Protein AF-0000000084846060 (afdb_homodimer)

pLDDT: mean 79.87, std 17.97, range [16.02, 97.81]

Organism: Agaricus bisporus var. burnettii (strain JB137-S8 / ATCC MYA-4627 / FGSC 10392) (NCBI:txid597362)

Secondary structure (DSSP, 8-state):
-HHHHHHHHHHHH-HHHHHHHHHHHHTS---HHHHHHHHHHHHHHHHHHHHS-S-PPPPPHHHHHHHHHHHHHS--HHHHHHHHHHHHHHHHHHHHHHHHHHHHHHHHHHHTSPP-SSHHHHHHHHHHHHHHS---TT-SEEEEE--TTSSHHHHHHHHTTTSEEEEEE---TT--SSSSPPPEETTEEHHHHHHS--B-HHHHHHHHHHHHHHHHHHHHHHHHHHHHTT--GGGHHHHHHHHH-STT-HHHHHHHHHHH--SPPTT-TTTT-TTS-HHHHHHHHHHHHHHHHHHHS--TTS----SS-SEEEEEESTHHHHH-B-BPTTSSS--BHHHHHHHHHHTTTTTTEEEEEEES-THHHH-S--TTT-S-TTTTTS--S-----SPPPB----S---SSS-SEETTTS-HHHHTSHHHHTTSSSSHHHHHHHTTSS-HHHHHHHHHHHT-----TTTTTT---TTTTHHHHHHHHH---B-TTSHHHHHHHHHHHHSS--EEEE--TT-SS-EEE----HHHHHHHHHHHHHHHHB-SSSTTPBP--HHHHHHHHHHHHHHHHHHHHHTT-B--TTHHHHHHHHHHHHHHHHHHHHHHHHTT--GGGHHHH--SSS-EEHHHHHHHHB-HHHHHHHHTPPPSSS----HHHHTTTEEE--SEEEEBSSGGG-SHHHHHHHHHTTEEEE--TT-SS-SEEEEEEE--SSPP-GGGEEEEEEEEEETT--------HHHHT--SPP-SSHHHHT--EEEEEEEE--SS-GGGSPPPEEEEE-----SS------S-EEEEEEE-SSTTTBTT--SS-SHHHH----TTTT-S--THHHHHHHTT-SSB-GGGGTTEE--SS-------------------------/-HHHHHHHHHHHH-HHHHHHHHHHHHTS---HHHHHHHHHHHHHHHHHHHHS-S-PPPPPHHHHHHHHHHHHHS--HHHHHHHHHHHHHHHHHHHHHHHHHHHHHHHHHHHTSPP-SSHHHHHHHHHHHHHHS---TT-SEEEEE--TTSSHHHHHHHHTTTSEEEEEE---TT--SSSSPPPEETTEEHHHHHHS--B-HHHHHHHHHHHHHHHHHHHHHHHHHHHHTT--GGGHHHHHHHHH-STT-HHHHHHHHHHH--SPPTT-TTTT-TTS-HHHHHHHHHHHHHHHHHHHS--TT-----SS-SEEEEEESTHHHHH-B-BPTTSSS--BHHHHHHHHHHTTTTTTEEEEEEES-THHHH-S--TTT-S-TTTTTS--S-----SPPPB----S---SSS-SEETTTS-HHHHTSHHHHTTSSSSHHHHHHHTTSS-HHHHHHHHHHHT-----TTTTTT---TTTTHHHHHHHHH---B-TTSHHHHHHHHHHHHSS--EEEE--TT-SS-EEE----HHHHHHHHHHHHHHHHB-SSSTTPBP--HHHHHHHHHHHHHHHHHHHHHTT-B--TTHHHHHHHHHHHHHHHHHHHHHHHHTT--GGGHHHH--SSS-EEHHHHHHHHB-HHHHHHHHTPPPSSS----HHHHTTTEEE--SEEEEBSSGGG-SHHHHHHHHHTTEEEE--TT-SS-SEEEEEEE--SSPP-GGGEEEEEEEEEETT--------HHHHT--SPP-SSGGGTT--EEEEEEEE--SS-GGGSPPPEEEEE-----SS------S-EEEEEEE-SSTTTBTT--SS-SHHHHS---TTTT-S--THHHHHHHTT-SSB-GGGGTTEE--SS-------------------------

Structure (mmCIF, N/CA/C/O backbone):
data_AF-0000000084846060-model_v1
#
loop_
_entity.id
_entity.type
_entity.pdbx_description
1 polymer 'Uncharacterized protein'
#
loop_
_atom_site.group_PDB
_atom_site.id
_atom_site.type_symbol
_atom_site.label_atom_id
_atom_site.label_alt_id
_atom_site.label_comp_id
_atom_site.label_asym_id
_atom_site.label_entity_id
_atom_site.label_seq_id
_atom_site.pdbx_PDB_ins_code
_atom_site.Cartn_x
_atom_site.Cartn_y
_atom_site.Cartn_z
_atom_site.occupancy
_atom_site.B_iso_or_equiv
_atom_site.auth_seq_id
_atom_site.auth_comp_id
_atom_site.auth_asym_id
_atom_site.auth_atom_id
_atom_site.pdbx_PDB_model_num
ATOM 1 N N . MET A 1 1 ? -14.406 48.781 -10.711 1 55.47 1 MET A N 1
ATOM 2 C CA . MET A 1 1 ? -14.266 49.094 -12.133 1 55.47 1 MET A CA 1
ATOM 3 C C . MET A 1 1 ? -14.945 50.438 -12.469 1 55.47 1 MET A C 1
ATOM 5 O O . MET A 1 1 ? -14.398 51.219 -13.219 1 55.47 1 MET A O 1
ATOM 9 N N . GLU A 1 2 ? -16.062 50.625 -11.773 1 59.81 2 GLU A N 1
ATOM 10 C CA . GLU A 1 2 ? -16.766 51.875 -12.039 1 59.81 2 GLU A CA 1
ATOM 11 C C . GLU A 1 2 ? -15.953 53.094 -11.57 1 59.81 2 GLU A C 1
ATOM 13 O O . GLU A 1 2 ? -15.883 54.094 -12.258 1 59.81 2 GLU A O 1
ATOM 18 N N . ALA A 1 3 ? -15.289 52.812 -10.469 1 61.22 3 ALA A N 1
ATOM 19 C CA . ALA A 1 3 ? -14.477 53.906 -9.945 1 61.22 3 ALA A CA 1
ATOM 20 C C . ALA A 1 3 ? -13.273 54.188 -10.844 1 61.22 3 ALA A C 1
ATOM 22 O O . ALA A 1 3 ? -12.906 55.344 -11.055 1 61.22 3 ALA A O 1
ATOM 23 N N . ALA A 1 4 ? -12.766 53.094 -11.398 1 65.81 4 ALA A N 1
ATOM 24 C CA . ALA A 1 4 ? -11.656 53.25 -12.336 1 65.81 4 ALA A CA 1
ATOM 25 C C . ALA A 1 4 ? -12.117 53.969 -13.602 1 65.81 4 ALA A C 1
ATOM 27 O O . ALA A 1 4 ? -11.422 54.844 -14.109 1 65.81 4 ALA A O 1
ATOM 28 N N . GLU A 1 5 ? -13.352 53.625 -14.055 1 66.88 5 GLU A N 1
ATOM 29 C CA . GLU A 1 5 ? -13.906 54.25 -15.25 1 66.88 5 GLU A CA 1
ATOM 30 C C . GLU A 1 5 ? -14.141 55.75 -15.039 1 66.88 5 GLU A C 1
ATOM 32 O O . GLU A 1 5 ? -13.891 56.531 -15.938 1 66.88 5 GLU A O 1
ATOM 37 N N . GLU A 1 6 ? -14.586 56.062 -13.859 1 66.31 6 GLU A N 1
ATOM 38 C CA . GLU A 1 6 ? -14.789 57.469 -13.547 1 66.31 6 GLU A CA 1
ATOM 39 C C . GLU A 1 6 ? -13.469 58.219 -13.539 1 66.31 6 GLU A C 1
ATOM 41 O O . GLU A 1 6 ? -13.398 59.375 -14.016 1 66.31 6 GLU A O 1
ATOM 46 N N . SER A 1 7 ? -12.43 57.656 -13.117 1 67.31 7 SER A N 1
ATOM 47 C CA . SER A 1 7 ? -11.117 58.281 -13.109 1 67.31 7 SER A CA 1
ATOM 48 C C . SER A 1 7 ? -10.594 58.5 -14.523 1 67.31 7 SER A C 1
ATOM 50 O O . SER A 1 7 ? -10.023 59.562 -14.828 1 67.31 7 SER A O 1
ATOM 52 N N . PHE A 1 8 ? -10.836 57.531 -15.312 1 70.38 8 PHE A N 1
ATOM 53 C CA . PHE A 1 8 ? -10.406 57.656 -16.703 1 70.38 8 PHE A CA 1
ATOM 54 C C . PHE A 1 8 ? -11.211 58.75 -17.406 1 70.38 8 PHE A C 1
ATOM 56 O O . PHE A 1 8 ? -10.656 59.5 -18.203 1 70.38 8 PHE A O 1
ATOM 63 N N . ARG A 1 9 ? -12.516 58.781 -17.062 1 67.38 9 ARG A N 1
ATOM 64 C CA . ARG A 1 9 ? -13.359 59.844 -17.625 1 67.38 9 ARG A CA 1
ATOM 65 C C . ARG A 1 9 ? -12.891 61.219 -17.203 1 67.38 9 ARG A C 1
ATOM 67 O O . ARG A 1 9 ? -12.852 62.125 -18.016 1 67.38 9 ARG A O 1
ATOM 74 N N . GLN A 1 10 ? -12.539 61.312 -16.062 1 64.38 10 GLN A N 1
ATOM 75 C CA . GLN A 1 10 ? -12.086 62.625 -15.555 1 64.38 10 GLN A CA 1
ATOM 76 C C . GLN A 1 10 ? -10.773 63.031 -16.219 1 64.38 10 GLN A C 1
ATOM 78 O O . GLN A 1 10 ? -10.586 64.188 -16.547 1 64.38 10 GLN A O 1
ATOM 83 N N . VAL A 1 11 ? -9.984 62.094 -16.422 1 59.56 11 VAL A N 1
ATOM 84 C CA . VAL A 1 11 ? -8.727 62.344 -17.109 1 59.56 11 VAL A CA 1
ATOM 85 C C . VAL A 1 11 ? -9 62.688 -18.578 1 59.56 11 VAL A C 1
ATOM 87 O O . VAL A 1 11 ? -8.383 63.594 -19.156 1 59.56 11 VAL A O 1
ATOM 90 N N . ALA A 1 12 ? -9.93 61.938 -19.094 1 60.78 12 ALA A N 1
ATOM 91 C CA . ALA A 1 12 ? -10.289 62.188 -20.484 1 60.78 12 ALA A CA 1
ATOM 92 C C . ALA A 1 12 ? -10.891 63.562 -20.672 1 60.78 12 ALA A C 1
ATOM 94 O O . ALA A 1 12 ? -10.75 64.188 -21.719 1 60.78 12 ALA A O 1
ATOM 95 N N . GLU A 1 13 ? -11.531 63.969 -19.594 1 60.19 13 GLU A N 1
ATOM 96 C CA . GLU A 1 13 ? -12.195 65.25 -19.703 1 60.19 13 GLU A CA 1
ATOM 97 C C . GLU A 1 13 ? -11.219 66.438 -19.406 1 60.19 13 GLU A C 1
ATOM 99 O O . GLU A 1 13 ? -11.508 67.562 -19.703 1 60.19 13 GLU A O 1
ATOM 104 N N . ASN A 1 14 ? -10.234 66.062 -18.703 1 61 14 ASN A N 1
ATOM 105 C CA . ASN A 1 14 ? -9.25 67.125 -18.516 1 61 14 ASN A CA 1
ATOM 106 C C . ASN A 1 14 ? -8.414 67.312 -19.766 1 61 14 ASN A C 1
ATOM 108 O O . ASN A 1 14 ? -7.355 66.688 -19.938 1 61 14 ASN A O 1
ATOM 112 N N . ASP A 1 15 ? -8.852 68.125 -20.672 1 63.88 15 ASP A N 1
ATOM 113 C CA . ASP A 1 15 ? -8.375 68.375 -22.031 1 63.88 15 ASP A CA 1
ATOM 114 C C . ASP A 1 15 ? -6.953 68.938 -22.016 1 63.88 15 ASP A C 1
ATOM 116 O O . ASP A 1 15 ? -6.141 68.625 -22.875 1 63.88 15 ASP A O 1
ATOM 120 N N . GLN A 1 16 ? -6.613 69.625 -20.922 1 66 16 GLN A N 1
ATOM 121 C CA . GLN A 1 16 ? -5.305 70.25 -20.906 1 66 16 GLN A CA 1
ATOM 122 C C . GLN A 1 16 ? -4.195 69.25 -20.688 1 66 16 GLN A C 1
ATOM 124 O O . GLN A 1 16 ? -3.16 69.312 -21.359 1 66 16 GLN A O 1
ATOM 129 N N . VAL A 1 17 ? -4.355 68.312 -19.906 1 69.56 17 VAL A N 1
ATOM 130 C CA . VAL A 1 17 ? -3.35 67.312 -19.609 1 69.56 17 VAL A CA 1
ATOM 131 C C . VAL A 1 17 ? -3.172 66.375 -20.812 1 69.56 17 VAL A C 1
ATOM 133 O O . VAL A 1 17 ? -2.049 66 -21.156 1 69.56 17 VAL A O 1
ATOM 136 N N . LYS A 1 18 ? -4.191 66.188 -21.5 1 73.5 18 LYS A N 1
ATOM 137 C CA . LYS A 1 18 ? -4.156 65.375 -22.719 1 73.5 18 LYS A CA 1
ATOM 138 C C . LYS A 1 18 ? -3.309 66.062 -23.797 1 73.5 18 LYS A C 1
ATOM 140 O O . LYS A 1 18 ? -2.475 65.375 -24.422 1 73.5 18 LYS A O 1
ATOM 145 N N . LEU A 1 19 ? -3.688 67.312 -23.922 1 69.69 19 LEU A N 1
ATOM 146 C CA . LEU A 1 19 ? -3.01 68.062 -24.969 1 69.69 19 LEU A CA 1
ATOM 147 C C . LEU A 1 19 ? -1.52 68.188 -24.672 1 69.69 19 LEU A C 1
ATOM 149 O O . LEU A 1 19 ? -0.687 68.062 -25.562 1 69.69 19 LEU A O 1
ATOM 153 N N . ASP A 1 20 ? -1.198 68.312 -23.391 1 75.62 20 ASP A N 1
ATOM 154 C CA . ASP A 1 20 ? 0.2 68.5 -23.016 1 75.62 20 ASP A CA 1
ATOM 155 C C . ASP A 1 20 ? 0.972 67.188 -23.172 1 75.62 20 ASP A C 1
ATOM 157 O O . ASP A 1 20 ? 2.098 67.188 -23.688 1 75.62 20 ASP A O 1
ATOM 161 N N . TYR A 1 21 ? 0.302 66.125 -22.922 1 80 21 TYR A N 1
ATOM 162 C CA . TYR A 1 21 ? 0.969 64.812 -23.031 1 80 21 TYR A CA 1
ATOM 163 C C . TYR A 1 21 ? 1.161 64.438 -24.5 1 80 21 TYR A C 1
ATOM 165 O O . TYR A 1 21 ? 2.219 63.906 -24.891 1 80 21 TYR A O 1
ATOM 173 N N . LYS A 1 22 ? 0.168 64.75 -25.266 1 76.5 22 LYS A N 1
ATOM 174 C CA . LYS A 1 22 ? 0.259 64.438 -26.688 1 76.5 22 LYS A CA 1
ATOM 175 C C . LYS A 1 22 ? 1.389 65.25 -27.344 1 76.5 22 LYS A C 1
ATOM 177 O O . LYS A 1 22 ? 2.15 64.75 -28.141 1 76.5 22 LYS A O 1
ATOM 182 N N . ARG A 1 23 ? 1.409 66.562 -26.938 1 77.75 23 ARG A N 1
ATOM 183 C CA . ARG A 1 23 ? 2.449 67.375 -27.484 1 77.75 23 ARG A CA 1
ATOM 184 C C . ARG A 1 23 ? 3.838 66.875 -27.109 1 77.75 23 ARG A C 1
ATOM 186 O O . ARG A 1 23 ? 4.734 66.875 -27.953 1 77.75 23 ARG A O 1
ATOM 193 N N . LEU A 1 24 ? 3.879 66.375 -25.891 1 79.38 24 LEU A N 1
ATOM 194 C CA . LEU A 1 24 ? 5.176 65.875 -25.406 1 79.38 24 LEU A CA 1
ATOM 195 C C . LEU A 1 24 ? 5.531 64.562 -26.047 1 79.38 24 LEU A C 1
ATOM 197 O O . LEU A 1 24 ? 6.68 64.312 -26.438 1 79.38 24 LEU A O 1
ATOM 201 N N . TYR A 1 25 ? 4.582 63.656 -26.25 1 80.5 25 TYR A N 1
ATOM 202 C CA . TYR A 1 25 ? 4.809 62.312 -26.75 1 80.5 25 TYR A CA 1
ATOM 203 C C . TYR A 1 25 ? 5.09 62.344 -28.25 1 80.5 25 TYR A C 1
ATOM 205 O O . TYR A 1 25 ? 5.988 61.656 -28.734 1 80.5 25 TYR A O 1
ATOM 213 N N . GLU A 1 26 ? 4.281 63.156 -29 1 77.5 26 GLU A N 1
ATOM 214 C CA . GLU A 1 26 ? 4.438 63.25 -30.438 1 77.5 26 GLU A CA 1
ATOM 215 C C . GLU A 1 26 ? 5.648 64.062 -30.828 1 77.5 26 GLU A C 1
ATOM 217 O O . GLU A 1 26 ? 6.188 63.938 -31.922 1 77.5 26 GLU A O 1
ATOM 222 N N . GLY A 1 27 ? 5.961 65 -29.938 1 73.94 27 GLY A N 1
ATOM 223 C CA . GLY A 1 27 ? 7.09 65.875 -30.234 1 73.94 27 GLY A CA 1
ATOM 224 C C . GLY A 1 27 ? 8.43 65.125 -30.141 1 73.94 27 GLY A C 1
ATOM 225 O O . GLY A 1 27 ? 9.453 65.688 -30.531 1 73.94 27 GLY A O 1
ATOM 226 N N . ASP A 1 28 ? 8.516 63.719 -30 1 66 28 ASP A N 1
ATOM 227 C CA . ASP A 1 28 ? 9.641 62.781 -29.984 1 66 28 ASP A CA 1
ATOM 228 C C . ASP A 1 28 ? 10.789 63.344 -29.141 1 66 28 ASP A C 1
ATOM 230 O O . ASP A 1 28 ? 11.867 62.75 -29.078 1 66 28 ASP A O 1
ATOM 234 N N . THR A 1 29 ? 10.797 64.5 -28.594 1 68.31 29 THR A N 1
ATOM 235 C CA . THR A 1 29 ? 11.922 65.125 -27.891 1 68.31 29 THR A CA 1
ATOM 236 C C . THR A 1 29 ? 11.758 64.938 -26.391 1 68.31 29 THR A C 1
ATOM 238 O O . THR A 1 29 ? 12.68 65.25 -25.625 1 68.31 29 THR A O 1
ATOM 241 N N . ALA A 1 30 ? 10.695 64.562 -25.953 1 71.44 30 ALA A N 1
ATOM 242 C CA . ALA A 1 30 ? 10.469 64.562 -24.516 1 71.44 30 ALA A CA 1
ATOM 243 C C . ALA A 1 30 ? 11.125 63.375 -23.859 1 71.44 30 ALA A C 1
ATOM 245 O O . ALA A 1 30 ? 11.094 62.281 -24.422 1 71.44 30 ALA A O 1
ATOM 246 N N . SER A 1 31 ? 11.914 63.594 -22.875 1 79 31 SER A N 1
ATOM 247 C CA . SER A 1 31 ? 12.531 62.531 -22.094 1 79 31 SER A CA 1
ATOM 248 C C . SER A 1 31 ? 11.477 61.688 -21.391 1 79 31 SER A C 1
ATOM 250 O O . SER A 1 31 ? 10.344 62.125 -21.203 1 79 31 SER A O 1
ATOM 252 N N . LEU A 1 32 ? 11.766 60.438 -21.078 1 80 32 LEU A N 1
ATOM 253 C CA . LEU A 1 32 ? 10.867 59.531 -20.375 1 80 32 LEU A CA 1
ATOM 254 C C . LEU A 1 32 ? 10.445 60.094 -19.031 1 80 32 LEU A C 1
ATOM 256 O O . LEU A 1 32 ? 9.312 59.906 -18.594 1 80 32 LEU A O 1
ATOM 260 N N . GLU A 1 33 ? 11.344 60.906 -18.594 1 80.25 33 GLU A N 1
ATOM 261 C CA . GLU A 1 33 ? 11.07 61.531 -17.297 1 80.25 33 GLU A CA 1
ATOM 262 C C . GLU A 1 33 ? 9.992 62.594 -17.422 1 80.25 33 GLU A C 1
ATOM 264 O O . GLU A 1 33 ? 9.141 62.75 -16.531 1 80.25 33 GLU A O 1
ATOM 269 N N . GLU A 1 34 ? 10.016 63.281 -18.5 1 81.12 34 GLU A N 1
ATOM 270 C CA . GLU A 1 34 ? 9.031 64.312 -18.719 1 81.12 34 GLU A CA 1
ATOM 271 C C . GLU A 1 34 ? 7.645 63.75 -18.969 1 81.12 34 GLU A C 1
ATOM 273 O O . GLU A 1 34 ? 6.645 64.25 -18.484 1 81.12 34 GLU A O 1
ATOM 278 N N . LEU A 1 35 ? 7.691 62.656 -19.656 1 80.38 35 LEU A N 1
ATOM 279 C CA . LEU A 1 35 ? 6.426 62 -19.906 1 80.38 35 LEU A CA 1
ATOM 280 C C . LEU A 1 35 ? 5.832 61.438 -18.625 1 80.38 35 LEU A C 1
ATOM 282 O O . LEU A 1 35 ? 4.629 61.562 -18.391 1 80.38 35 LEU A O 1
ATOM 286 N N . GLU A 1 36 ? 6.734 60.938 -17.828 1 81.88 36 GLU A N 1
ATOM 287 C CA . GLU A 1 36 ? 6.324 60.375 -16.547 1 81.88 36 GLU A CA 1
ATOM 288 C C . GLU A 1 36 ? 5.73 61.469 -15.641 1 81.88 36 GLU A C 1
ATOM 290 O O . GLU A 1 36 ? 4.73 61.219 -14.961 1 81.88 36 GLU A O 1
ATOM 295 N N . ALA A 1 37 ? 6.34 62.531 -15.664 1 80.38 37 ALA A N 1
ATOM 296 C CA . ALA A 1 37 ? 5.891 63.656 -14.82 1 80.38 37 ALA A CA 1
ATOM 297 C C . ALA A 1 37 ? 4.48 64.062 -15.211 1 80.38 37 ALA A C 1
ATOM 299 O O . ALA A 1 37 ? 3.717 64.562 -14.359 1 80.38 37 ALA A O 1
ATOM 300 N N . CYS A 1 38 ? 4.133 63.844 -16.453 1 77.62 38 CYS A N 1
ATOM 301 C CA . CYS A 1 38 ? 2.842 64.312 -16.953 1 77.62 38 CYS A CA 1
ATOM 302 C C . CYS A 1 38 ? 1.73 63.344 -16.531 1 77.62 38 CYS A C 1
ATOM 304 O O . CYS A 1 38 ? 0.638 63.781 -16.172 1 77.62 38 CYS A O 1
ATOM 306 N N . TYR A 1 39 ? 2.066 62.062 -16.578 1 81 39 TYR A N 1
ATOM 307 C CA . TYR A 1 39 ? 0.947 61.156 -16.312 1 81 39 TYR A CA 1
ATOM 308 C C . TYR A 1 39 ? 0.929 60.719 -14.859 1 81 39 TYR A C 1
ATOM 310 O O . TYR A 1 39 ? -0.076 60.188 -14.383 1 81 39 TYR A O 1
ATOM 318 N N . LEU A 1 40 ? 1.942 60.969 -14.008 1 83.12 40 LEU A N 1
ATOM 319 C CA . LEU A 1 40 ? 2.074 60.469 -12.633 1 83.12 40 LEU A CA 1
ATOM 320 C C . LEU A 1 40 ? 0.926 60.969 -11.766 1 83.12 40 LEU A C 1
ATOM 322 O O . LEU A 1 40 ? 0.361 60.219 -10.977 1 83.12 40 LEU A O 1
ATOM 326 N N . PRO A 1 41 ? 0.548 62.281 -11.875 1 79.56 41 PRO A N 1
ATOM 327 C CA . PRO A 1 41 ? -0.573 62.719 -11.047 1 79.56 41 PRO A CA 1
ATOM 328 C C . PRO A 1 41 ? -1.868 61.969 -11.352 1 79.56 41 PRO A C 1
ATOM 330 O O . PRO A 1 41 ? -2.635 61.656 -10.43 1 79.56 41 PRO A O 1
ATOM 333 N N . PHE A 1 42 ? -2.016 61.656 -12.609 1 77.38 42 PHE A N 1
ATOM 334 C CA . PHE A 1 42 ? -3.184 60.875 -13.008 1 77.38 42 PHE A CA 1
ATOM 335 C C . PHE A 1 42 ? -3.104 59.469 -12.469 1 77.38 42 PHE A C 1
ATOM 337 O O . PHE A 1 42 ? -4.102 58.906 -11.992 1 77.38 42 PHE A O 1
ATOM 344 N N . PHE A 1 43 ? -1.985 58.906 -12.547 1 84.06 43 PHE A N 1
ATOM 345 C CA . PHE A 1 43 ? -1.793 57.562 -12.039 1 84.06 43 PHE A CA 1
ATOM 346 C C . PHE A 1 43 ? -2.074 57.5 -10.547 1 84.06 43 PHE A C 1
ATOM 348 O O . PHE A 1 43 ? -2.709 56.531 -10.07 1 84.06 43 PHE A O 1
ATOM 355 N N . LYS A 1 44 ? -1.571 58.375 -9.82 1 82.81 44 LYS A N 1
ATOM 356 C CA . LYS A 1 44 ? -1.759 58.406 -8.375 1 82.81 44 LYS A CA 1
ATOM 357 C C . LYS A 1 44 ? -3.24 58.469 -8.008 1 82.81 44 LYS A C 1
ATOM 359 O O . LYS A 1 44 ? -3.686 57.812 -7.066 1 82.81 44 LYS A O 1
ATOM 364 N N . GLN A 1 45 ? -3.984 59.281 -8.734 1 79.75 45 GLN A N 1
ATOM 365 C CA . GLN A 1 45 ? -5.426 59.344 -8.508 1 79.75 45 GLN A CA 1
ATOM 366 C C . GLN A 1 45 ? -6.113 58.031 -8.836 1 79.75 45 GLN A C 1
ATOM 368 O O . GLN A 1 45 ? -7.004 57.594 -8.102 1 79.75 45 GLN A O 1
ATOM 373 N N . LEU A 1 46 ? -5.648 57.469 -9.93 1 80.88 46 LEU A N 1
ATOM 374 C CA . LEU A 1 46 ? -6.184 56.156 -10.328 1 80.88 46 LEU A CA 1
ATOM 375 C C . LEU A 1 46 ? -5.883 55.094 -9.266 1 80.88 46 LEU A C 1
ATOM 377 O O . LEU A 1 46 ? -6.762 54.312 -8.898 1 80.88 46 LEU A O 1
ATOM 381 N N . ALA A 1 47 ? -4.668 55.031 -8.797 1 85.62 47 ALA A N 1
ATOM 382 C CA . ALA A 1 47 ? -4.234 54.062 -7.789 1 85.62 47 ALA A CA 1
ATOM 383 C C . ALA A 1 47 ? -5.043 54.219 -6.504 1 85.62 47 ALA A C 1
ATOM 385 O O . ALA A 1 47 ? -5.465 53.219 -5.906 1 85.62 47 ALA A O 1
ATOM 386 N N . LEU A 1 48 ? -5.281 55.406 -6.133 1 82.38 48 LEU A N 1
ATOM 387 C CA . LEU A 1 48 ? -6.031 55.688 -4.914 1 82.38 48 LEU A CA 1
ATOM 388 C C . LEU A 1 48 ? -7.48 55.25 -5.051 1 82.38 48 LEU A C 1
ATOM 390 O O . LEU A 1 48 ? -8.055 54.688 -4.113 1 82.38 48 LEU A O 1
ATOM 394 N N . LYS A 1 49 ? -7.992 55.469 -6.141 1 77.81 49 LYS A N 1
ATOM 395 C CA . LYS A 1 49 ? -9.398 55.125 -6.355 1 77.81 49 LYS A CA 1
ATOM 396 C C . LYS A 1 49 ? -9.586 53.594 -6.461 1 77.81 49 LYS A C 1
ATOM 398 O O . LYS A 1 49 ? -10.602 53.062 -6.008 1 77.81 49 LYS A O 1
ATOM 403 N N . ILE A 1 50 ? -8.57 53 -7.051 1 75.81 50 ILE A N 1
ATOM 404 C CA . ILE A 1 50 ? -8.695 51.562 -7.297 1 75.81 50 ILE A CA 1
ATOM 405 C C . ILE A 1 50 ? -8.328 50.781 -6.031 1 75.81 50 ILE A C 1
ATOM 407 O O . ILE A 1 50 ? -9.047 49.875 -5.625 1 75.81 50 ILE A O 1
ATOM 411 N N . SER A 1 51 ? -7.223 51.125 -5.445 1 77.56 51 SER A N 1
ATOM 412 C CA . SER A 1 51 ? -6.676 50.281 -4.367 1 77.56 51 SER A CA 1
ATOM 413 C C . SER A 1 51 ? -6.863 50.969 -3.014 1 77.56 51 SER A C 1
ATOM 415 O O . SER A 1 51 ? -6.75 50.312 -1.97 1 77.56 51 SER A O 1
ATOM 417 N N . GLY A 1 52 ? -7.234 52.219 -2.969 1 72.88 52 GLY A N 1
ATOM 418 C CA . GLY A 1 52 ? -7.305 52.969 -1.732 1 72.88 52 GLY A CA 1
ATOM 419 C C . GLY A 1 52 ? -5.941 53.344 -1.17 1 72.88 52 GLY A C 1
ATOM 420 O O . GLY A 1 52 ? -5.84 53.844 -0.052 1 72.88 52 GLY A O 1
ATOM 421 N N . ARG A 1 53 ? -4.926 53 -1.923 1 80.81 53 ARG A N 1
ATOM 422 C CA . ARG A 1 53 ? -3.562 53.219 -1.447 1 80.81 53 ARG A CA 1
ATOM 423 C C . ARG A 1 53 ? -2.873 54.312 -2.246 1 80.81 53 ARG A C 1
ATOM 425 O O . ARG A 1 53 ? -3.141 54.5 -3.438 1 80.81 53 ARG A O 1
ATOM 432 N N . ASP A 1 54 ? -2.057 55.094 -1.661 1 77.62 54 ASP A N 1
ATOM 433 C CA . ASP A 1 54 ? -1.312 56.156 -2.318 1 77.62 54 ASP A CA 1
ATOM 434 C C . ASP A 1 54 ? 0.162 55.781 -2.475 1 77.62 54 ASP A C 1
ATOM 436 O O . ASP A 1 54 ? 0.959 56.594 -2.973 1 77.62 54 ASP A O 1
ATOM 440 N N . ASP A 1 55 ? 0.474 54.562 -2.092 1 82.06 55 ASP A N 1
ATOM 441 C CA . ASP A 1 55 ? 1.888 54.188 -2.113 1 82.06 55 ASP A CA 1
ATOM 442 C C . ASP A 1 55 ? 2.176 53.156 -3.215 1 82.06 55 ASP A C 1
ATOM 444 O O . ASP A 1 55 ? 3.156 52.438 -3.139 1 82.06 55 ASP A O 1
ATOM 448 N N . ILE A 1 56 ? 1.282 53.094 -4.164 1 87.44 56 ILE A N 1
ATOM 449 C CA . ILE A 1 56 ? 1.537 52.188 -5.281 1 87.44 56 ILE A CA 1
ATOM 450 C C . ILE A 1 56 ? 2.699 52.719 -6.121 1 87.44 56 ILE A C 1
ATOM 452 O O . ILE A 1 56 ? 2.705 53.906 -6.516 1 87.44 56 ILE A O 1
ATOM 456 N N . PRO A 1 57 ? 3.686 51.906 -6.387 1 86.25 57 PRO A N 1
ATOM 457 C CA . PRO A 1 57 ? 4.816 52.375 -7.188 1 86.25 57 PRO A CA 1
ATOM 458 C C . PRO A 1 57 ? 4.406 52.781 -8.594 1 86.25 57 PRO A C 1
ATOM 460 O O . PRO A 1 57 ? 3.445 52.25 -9.148 1 86.25 57 PRO A O 1
ATOM 463 N N . LYS A 1 58 ? 5.078 53.75 -9.172 1 84.31 58 LYS A N 1
ATOM 464 C CA . LYS A 1 58 ? 4.805 54.25 -10.516 1 84.31 58 LYS A CA 1
ATOM 465 C C . LYS A 1 58 ? 5.078 53.156 -11.562 1 84.31 58 LYS A C 1
ATOM 467 O O . LYS A 1 58 ? 6.02 52.375 -11.422 1 84.31 58 LYS A O 1
ATOM 472 N N . PRO A 1 59 ? 4.191 53.062 -12.508 1 85.38 59 PRO A N 1
ATOM 473 C CA . PRO A 1 59 ? 4.43 52.094 -13.57 1 85.38 59 PRO A CA 1
ATOM 474 C C . PRO A 1 59 ? 5.648 52.438 -14.422 1 85.38 59 PRO A C 1
ATOM 476 O O . PRO A 1 59 ? 5.965 53.594 -14.609 1 85.38 59 PRO A O 1
ATOM 479 N N . PRO A 1 60 ? 6.305 51.375 -14.852 1 81.06 60 PRO A N 1
ATOM 480 C CA . PRO A 1 60 ? 7.469 51.688 -15.695 1 81.06 60 PRO A CA 1
ATOM 481 C C . PRO A 1 60 ? 7.117 52.531 -16.906 1 81.06 60 PRO A C 1
ATOM 483 O O . PRO A 1 60 ? 6.215 52.188 -17.672 1 81.06 60 PRO A O 1
ATOM 486 N N . ALA A 1 61 ? 7.797 53.562 -17.203 1 77.31 61 ALA A N 1
ATOM 487 C CA . ALA A 1 61 ? 7.5 54.562 -18.234 1 77.31 61 ALA A CA 1
ATOM 488 C C . ALA A 1 61 ? 7.645 53.969 -19.625 1 77.31 61 ALA A C 1
ATOM 490 O O . ALA A 1 61 ? 6.906 54.344 -20.547 1 77.31 61 ALA A O 1
ATOM 491 N N . THR A 1 62 ? 8.539 53.031 -19.656 1 75.75 62 THR A N 1
ATOM 492 C CA . THR A 1 62 ? 8.812 52.438 -20.953 1 75.75 62 THR A CA 1
ATOM 493 C C . THR A 1 62 ? 7.574 51.75 -21.516 1 75.75 62 THR A C 1
ATOM 495 O O . THR A 1 62 ? 7.277 51.875 -22.703 1 75.75 62 THR A O 1
ATOM 498 N N . THR A 1 63 ? 6.805 51.156 -20.688 1 76.81 63 THR A N 1
ATOM 499 C CA . THR A 1 63 ? 5.668 50.375 -21.141 1 76.81 63 THR A CA 1
ATOM 500 C C . THR A 1 63 ? 4.371 51.188 -21.016 1 76.81 63 THR A C 1
ATOM 502 O O . THR A 1 63 ? 3.514 51.125 -21.891 1 76.81 63 THR A O 1
ATOM 505 N N . TYR A 1 64 ? 4.273 52.031 -20.094 1 81.94 64 TYR A N 1
ATOM 506 C CA . TYR A 1 64 ? 2.949 52.562 -19.781 1 81.94 64 TYR A CA 1
ATOM 507 C C . TYR A 1 64 ? 2.797 53.969 -20.312 1 81.94 64 TYR A C 1
ATOM 509 O O . TYR A 1 64 ? 1.694 54.531 -20.312 1 81.94 64 TYR A O 1
ATOM 517 N N . SER A 1 65 ? 3.898 54.531 -20.922 1 78.19 65 SER A N 1
ATOM 518 C CA . SER A 1 65 ? 3.785 55.781 -21.609 1 78.19 65 SER A CA 1
ATOM 519 C C . SER A 1 65 ? 2.906 55.688 -22.859 1 78.19 65 SER A C 1
ATOM 521 O O . SER A 1 65 ? 2.129 56.562 -23.172 1 78.19 65 SER A O 1
ATOM 523 N N . ILE A 1 66 ? 3.051 54.5 -23.391 1 78.12 66 ILE A N 1
ATOM 524 C CA . ILE A 1 66 ? 2.236 54.25 -24.578 1 78.12 66 ILE A CA 1
ATOM 525 C C . ILE A 1 66 ? 0.773 54.062 -24.172 1 78.12 66 ILE A C 1
ATOM 527 O O . ILE A 1 66 ? -0.126 54.562 -24.859 1 78.12 66 ILE A O 1
ATOM 531 N N . CYS A 1 67 ? 0.598 53.375 -23.078 1 78.75 67 CYS A N 1
ATOM 532 C CA . CYS A 1 67 ? -0.765 53.156 -22.609 1 78.75 67 CYS A CA 1
ATOM 533 C C . CYS A 1 67 ? -1.47 54.469 -22.312 1 78.75 67 CYS A C 1
ATOM 535 O O . CYS A 1 67 ? -2.625 54.656 -22.688 1 78.75 67 CYS A O 1
ATOM 537 N N . PHE A 1 68 ? -0.753 55.406 -21.797 1 79.5 68 PHE A N 1
ATOM 538 C CA . PHE A 1 68 ? -1.338 56.688 -21.453 1 79.5 68 PHE A CA 1
ATOM 539 C C . PHE A 1 68 ? -1.581 57.531 -22.719 1 79.5 68 PHE A C 1
ATOM 541 O O . PHE A 1 68 ? -2.578 58.25 -22.812 1 79.5 68 PHE A O 1
ATOM 548 N N . TYR A 1 69 ? -0.693 57.375 -23.688 1 77.75 69 TYR A N 1
ATOM 549 C CA . TYR A 1 69 ? -0.875 58.062 -24.953 1 77.75 69 TYR A CA 1
ATOM 550 C C . TYR A 1 69 ? -2.139 57.594 -25.656 1 77.75 69 TYR A C 1
ATOM 552 O O . TYR A 1 69 ? -2.947 58.406 -26.109 1 77.75 69 TYR A O 1
ATOM 560 N N . VAL A 1 70 ? -2.229 56.312 -25.625 1 77.56 70 VAL A N 1
ATOM 561 C CA . VAL A 1 70 ? -3.385 55.75 -26.297 1 77.56 70 VAL A CA 1
ATOM 562 C C . VAL A 1 70 ? -4.664 56.156 -25.578 1 77.56 70 VAL A C 1
ATOM 564 O O . VAL A 1 70 ? -5.68 56.438 -26.219 1 77.56 70 VAL A O 1
ATOM 567 N N . LEU A 1 71 ? -4.621 56.344 -24.359 1 77.38 71 LEU A N 1
ATOM 568 C CA . LEU A 1 71 ? -5.781 56.719 -23.578 1 77.38 71 LEU A CA 1
ATOM 569 C C . LEU A 1 71 ? -6.152 58.188 -23.828 1 77.38 71 LEU A C 1
ATOM 571 O O . LEU A 1 71 ? -7.328 58.531 -23.766 1 77.38 71 LEU A O 1
ATOM 575 N N . CYS A 1 72 ? -5.168 58.969 -24.078 1 72.19 72 CYS A N 1
ATOM 576 C CA . CYS A 1 72 ? -5.406 60.375 -24.359 1 72.19 72 CYS A CA 1
ATOM 577 C C . CYS A 1 72 ? -6.023 60.562 -25.75 1 72.19 72 CYS A C 1
ATOM 579 O O . CYS A 1 72 ? -6.797 61.5 -25.969 1 72.19 72 CYS A O 1
ATOM 581 N N . GLU A 1 73 ? -5.672 59.594 -26.625 1 71.94 73 GLU A N 1
ATOM 582 C CA . GLU A 1 73 ? -6.191 59.688 -27.984 1 71.94 73 GLU A CA 1
ATOM 583 C C . GLU A 1 73 ? -7.594 59.094 -28.094 1 71.94 73 GLU A C 1
ATOM 585 O O . GLU A 1 73 ? -8.469 59.688 -28.734 1 71.94 73 GLU A O 1
ATOM 590 N N . ARG A 1 74 ? -7.586 57.844 -27.531 1 73.19 74 ARG A N 1
ATOM 591 C CA . ARG A 1 74 ? -8.859 57.156 -27.625 1 73.19 74 ARG A CA 1
ATOM 592 C C . ARG A 1 74 ? -9.18 56.438 -26.312 1 73.19 74 ARG A C 1
ATOM 594 O O . ARG A 1 74 ? -8.273 56.094 -25.547 1 73.19 74 ARG A O 1
ATOM 601 N N . ASN A 1 75 ? -10.375 56.469 -26 1 72.06 75 ASN A N 1
ATOM 602 C CA . ASN A 1 75 ? -10.844 55.719 -24.859 1 72.06 75 ASN A CA 1
ATOM 603 C C . ASN A 1 75 ? -10.664 54.219 -25.078 1 72.06 75 ASN A C 1
ATOM 605 O O . ASN A 1 75 ? -11.641 53.5 -25.266 1 72.06 75 ASN A O 1
ATOM 609 N N . ASP A 1 76 ? -9.359 53.781 -25.016 1 72.81 76 ASP A N 1
ATOM 610 C CA . ASP A 1 76 ? -8.969 52.406 -25.344 1 72.81 76 ASP A CA 1
ATOM 611 C C . ASP A 1 76 ? -9.141 51.5 -24.125 1 72.81 76 ASP A C 1
ATOM 613 O O . ASP A 1 76 ? -8.562 5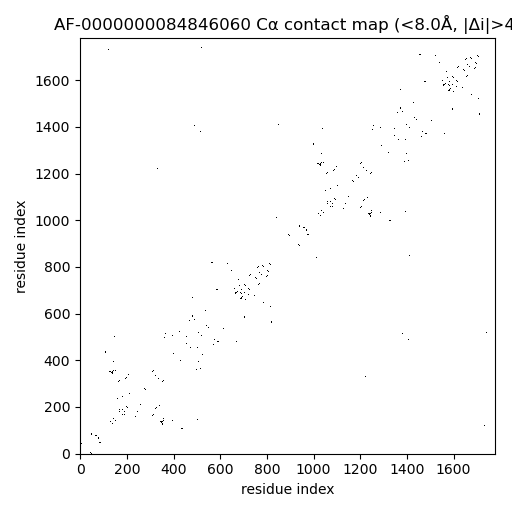1.75 -23.062 1 72.81 76 ASP A O 1
ATOM 617 N N . ALA A 1 77 ? -9.914 50.531 -24.359 1 75.31 77 ALA A N 1
ATOM 618 C CA . ALA A 1 77 ? -10.234 49.562 -23.297 1 75.31 77 ALA A CA 1
ATOM 619 C C . ALA A 1 77 ? -8.992 48.781 -22.891 1 75.31 77 ALA A C 1
ATOM 621 O O . ALA A 1 77 ? -8.812 48.469 -21.703 1 75.31 77 ALA A O 1
ATOM 622 N N . ARG A 1 78 ? -8.086 48.562 -23.734 1 71.25 78 ARG A N 1
ATOM 623 C CA . ARG A 1 78 ? -6.898 47.75 -23.453 1 71.25 78 ARG A CA 1
ATOM 624 C C . ARG A 1 78 ? -5.93 48.5 -22.547 1 71.25 78 ARG A C 1
ATOM 626 O O . ARG A 1 78 ? -5.371 47.938 -21.609 1 71.25 78 ARG A O 1
ATOM 633 N N . SER A 1 79 ? -5.746 49.719 -22.906 1 77.06 79 SER A N 1
ATOM 634 C CA . SER A 1 79 ? -4.84 50.562 -22.109 1 77.06 79 SER A CA 1
ATOM 635 C C . SER A 1 79 ? -5.391 50.781 -20.703 1 77.06 79 SER A C 1
ATOM 637 O O . SER A 1 79 ? -4.633 50.781 -19.734 1 77.06 79 SER A O 1
ATOM 639 N N . LYS A 1 80 ? -6.66 50.906 -20.641 1 78.19 80 LYS A N 1
ATOM 640 C CA . LYS A 1 80 ? -7.289 51.031 -19.328 1 78.19 80 LYS A CA 1
ATOM 641 C C . LYS A 1 80 ? -7.082 49.781 -18.484 1 78.19 80 LYS A C 1
ATOM 643 O O . LYS A 1 80 ? -6.695 49.844 -17.312 1 78.19 80 LYS A O 1
ATOM 648 N N . ARG A 1 81 ? -7.277 48.656 -19.141 1 78.56 81 ARG A N 1
ATOM 649 C CA . ARG A 1 81 ? -7.137 47.375 -18.453 1 78.56 81 ARG A CA 1
ATOM 650 C C . ARG A 1 81 ? -5.699 47.156 -17.984 1 78.56 81 ARG A C 1
ATOM 652 O O . ARG A 1 81 ? -5.461 46.625 -16.906 1 78.56 81 ARG A O 1
ATOM 659 N N . ALA A 1 82 ? -4.832 47.562 -18.797 1 80.81 82 ALA A N 1
ATOM 660 C CA . ALA A 1 82 ? -3.422 47.375 -18.469 1 80.81 82 ALA A CA 1
ATOM 661 C C . ALA A 1 82 ? -3.051 48.156 -17.219 1 80.81 82 ALA A C 1
ATOM 663 O O . ALA A 1 82 ? -2.324 47.688 -16.359 1 80.81 82 ALA A O 1
ATOM 664 N N . LEU A 1 83 ? -3.584 49.312 -17.156 1 80.31 83 LEU A N 1
ATOM 665 C CA . LEU A 1 83 ? -3.281 50.156 -16 1 80.31 83 LEU A CA 1
ATOM 666 C C . LEU A 1 83 ? -3.975 49.656 -14.75 1 80.31 83 LEU A C 1
ATOM 668 O O . LEU A 1 83 ? -3.383 49.656 -13.672 1 80.31 83 LEU A O 1
ATOM 672 N N . ILE A 1 84 ? -5.148 49.219 -14.891 1 79.31 84 ILE A N 1
ATOM 673 C CA . ILE A 1 84 ? -5.891 48.656 -13.758 1 79.31 84 ILE A CA 1
ATOM 674 C C . ILE A 1 84 ? -5.195 47.406 -13.25 1 79.31 84 ILE A C 1
ATOM 676 O O . ILE A 1 84 ? -5.02 47.219 -12.039 1 79.31 84 ILE A O 1
ATOM 680 N N . ASP A 1 85 ? -4.754 46.656 -14.164 1 79.56 85 ASP A N 1
ATOM 681 C CA . ASP A 1 85 ? -4.074 45.438 -13.805 1 79.56 85 ASP A CA 1
ATOM 682 C C . ASP A 1 85 ? -2.762 45.719 -13.07 1 79.56 85 ASP A C 1
ATOM 684 O O . ASP A 1 85 ? -2.398 45 -12.133 1 79.56 85 ASP A O 1
ATOM 688 N N . TYR A 1 86 ? -2.143 46.688 -13.555 1 81.94 86 TYR A N 1
ATOM 689 C CA . TYR A 1 86 ? -0.903 47.062 -12.883 1 81.94 86 TYR A CA 1
ATOM 690 C C . TYR A 1 86 ? -1.168 47.5 -11.445 1 81.94 86 TYR A C 1
ATOM 692 O O . TYR A 1 86 ? -0.469 47.062 -10.523 1 81.94 86 TYR A O 1
ATOM 700 N N . VAL A 1 87 ? -2.141 48.312 -11.25 1 81.25 87 VAL A N 1
ATOM 701 C CA . VAL A 1 87 ? -2.467 48.812 -9.922 1 81.25 87 VAL A CA 1
ATOM 702 C C . VAL A 1 87 ? -2.883 47.656 -9.023 1 81.25 87 VAL A C 1
ATOM 704 O O . VAL A 1 87 ? -2.438 47.562 -7.875 1 81.25 87 VAL A O 1
ATOM 707 N N . ARG A 1 88 ? -3.621 46.875 -9.547 1 74.88 88 ARG A N 1
ATOM 708 C CA . ARG A 1 88 ? -4.105 45.719 -8.766 1 74.88 88 ARG A CA 1
ATOM 709 C C . ARG A 1 88 ? -2.957 44.812 -8.375 1 74.88 88 ARG A C 1
ATOM 711 O O . ARG A 1 88 ? -2.879 44.344 -7.23 1 74.88 88 ARG A O 1
ATOM 718 N N . THR A 1 89 ? -2.143 44.531 -9.25 1 79.69 89 THR A N 1
ATOM 719 C CA . THR A 1 89 ? -1.014 43.656 -9.008 1 79.69 89 THR A CA 1
ATOM 720 C C . THR A 1 89 ? -0.081 44.219 -7.953 1 79.69 89 THR A C 1
ATOM 722 O O . THR A 1 89 ? 0.353 43.531 -7.039 1 79.69 89 THR A O 1
ATOM 725 N N . GLU A 1 90 ? 0.158 45.469 -8.211 1 79.81 90 GLU A N 1
ATOM 726 C CA . GLU A 1 90 ? 1.065 46.125 -7.27 1 79.81 90 GLU A CA 1
ATOM 727 C C . GLU A 1 90 ? 0.42 46.281 -5.895 1 79.81 90 GLU A C 1
ATOM 729 O O . GLU A 1 90 ? 1.098 46.156 -4.871 1 79.81 90 GLU A O 1
ATOM 734 N N . ALA A 1 91 ? -0.829 46.531 -5.91 1 77.5 91 ALA A N 1
ATOM 735 C CA . ALA A 1 91 ? -1.546 46.625 -4.641 1 77.5 91 ALA A CA 1
ATOM 736 C C . ALA A 1 91 ? -1.529 45.281 -3.914 1 77.5 91 ALA A C 1
ATOM 738 O O . ALA A 1 91 ? -1.322 45.219 -2.701 1 77.5 91 ALA A O 1
ATOM 739 N N . ASP A 1 92 ? -1.722 44.344 -4.602 1 76.12 92 ASP A N 1
ATOM 740 C CA . ASP A 1 92 ? -1.705 43 -4.035 1 76.12 92 ASP A CA 1
ATOM 741 C C . ASP A 1 92 ? -0.329 42.656 -3.463 1 76.12 92 ASP A C 1
ATOM 743 O O . ASP A 1 92 ? -0.227 42.031 -2.404 1 76.12 92 ASP A O 1
ATOM 747 N N . LYS A 1 93 ? 0.604 43 -4.191 1 77.88 93 LYS A N 1
ATOM 748 C CA . LYS A 1 93 ? 1.968 42.781 -3.719 1 77.88 93 LYS A CA 1
ATOM 749 C C . LYS A 1 93 ? 2.221 43.531 -2.406 1 77.88 93 LYS A C 1
ATOM 751 O O . LYS A 1 93 ? 2.816 42.969 -1.481 1 77.88 93 LYS A O 1
ATOM 756 N N . LEU A 1 94 ? 1.773 44.75 -2.441 1 79 94 LEU A N 1
ATOM 757 C CA . LEU A 1 94 ? 1.968 45.562 -1.237 1 79 94 LEU A CA 1
ATOM 758 C C . LEU A 1 94 ? 1.177 44.969 -0.068 1 79 94 LEU A C 1
ATOM 760 O O . LEU A 1 94 ? 1.67 44.938 1.062 1 79 94 LEU A O 1
ATOM 764 N N . HIS A 1 95 ? -0.03 44.625 -0.392 1 76.88 95 HIS A N 1
ATOM 765 C CA . HIS A 1 95 ? -0.843 44 0.648 1 76.88 95 HIS A CA 1
ATOM 766 C C . HIS A 1 95 ? -0.191 42.75 1.168 1 76.88 95 HIS A C 1
ATOM 768 O O . HIS A 1 95 ? -0.22 42.469 2.371 1 76.88 95 HIS A O 1
ATOM 774 N N . LYS A 1 96 ? 0.327 42.062 0.346 1 77.06 96 LYS A N 1
ATOM 775 C CA . LYS A 1 96 ? 1.02 40.844 0.726 1 77.06 96 LYS A CA 1
ATOM 776 C C . LYS A 1 96 ? 2.238 41.125 1.593 1 77.06 96 LYS A C 1
ATOM 778 O O . LYS A 1 96 ? 2.484 40.438 2.588 1 77.06 96 LYS A O 1
ATOM 783 N N . GLN A 1 97 ? 2.908 42.094 1.196 1 78.31 97 GLN A N 1
ATOM 784 C CA . GLN A 1 97 ? 4.09 42.5 1.961 1 78.31 97 GLN A CA 1
ATOM 785 C C . GLN A 1 97 ? 3.711 42.969 3.359 1 78.31 97 GLN A C 1
ATOM 787 O O . GLN A 1 97 ? 4.387 42.656 4.336 1 78.31 97 GLN A O 1
ATOM 792 N N . GLU A 1 98 ? 2.686 43.781 3.369 1 78.69 98 GLU A N 1
ATOM 793 C CA . GLU A 1 98 ? 2.209 44.25 4.66 1 78.69 98 GLU A CA 1
ATOM 794 C C . GLU A 1 98 ? 1.728 43.094 5.535 1 78.69 98 GLU A C 1
ATOM 796 O O . GLU A 1 98 ? 2.01 43.062 6.738 1 78.69 98 GLU A O 1
ATOM 801 N N . PHE A 1 99 ? 1.062 42.312 4.953 1 80 99 PHE A N 1
ATOM 802 C CA . PHE A 1 99 ? 0.594 41.125 5.668 1 80 99 PHE A CA 1
ATOM 803 C C . PHE A 1 99 ? 1.769 40.312 6.191 1 80 99 PHE A C 1
ATOM 805 O O . PHE A 1 99 ? 1.763 39.875 7.344 1 80 99 PHE A O 1
ATOM 812 N N . GLU A 1 100 ? 2.689 40.125 5.406 1 79.31 100 GLU A N 1
ATOM 813 C CA . GLU A 1 100 ? 3.863 39.344 5.789 1 79.31 100 GLU A CA 1
ATOM 814 C C . GLU A 1 100 ? 4.602 40 6.953 1 79.31 100 GLU A C 1
ATOM 816 O O . GLU A 1 100 ? 5.055 39.312 7.871 1 79.31 100 GLU A O 1
ATOM 821 N N . SER A 1 101 ? 4.691 41.281 6.836 1 80.06 101 SER A N 1
ATOM 822 C CA . SER A 1 101 ? 5.367 42 7.906 1 80.06 101 SER A CA 1
ATOM 823 C C . SER A 1 101 ? 4.59 41.906 9.211 1 80.06 101 SER A C 1
ATOM 825 O O . SER A 1 101 ? 5.172 41.656 10.273 1 80.06 101 SER A O 1
ATOM 827 N N . ARG A 1 102 ? 3.338 42.094 9.133 1 80.69 102 ARG A N 1
ATOM 828 C CA . ARG A 1 102 ? 2.498 42 10.328 1 80.69 102 ARG A CA 1
ATOM 829 C C . ARG A 1 102 ? 2.512 40.594 10.914 1 80.69 102 ARG A C 1
ATOM 831 O O . ARG A 1 102 ? 2.555 40.438 12.133 1 80.69 102 ARG A O 1
ATOM 838 N N . THR A 1 103 ? 2.479 39.781 10.031 1 83.56 103 THR A N 1
ATOM 839 C CA . THR A 1 103 ? 2.484 38.375 10.453 1 83.56 103 THR A CA 1
ATOM 840 C C . THR A 1 103 ? 3.811 38 11.117 1 83.56 103 THR A C 1
ATOM 842 O O . THR A 1 103 ? 3.838 37.281 12.117 1 83.56 103 THR A O 1
ATOM 845 N N . ALA A 1 104 ? 4.848 38.5 10.547 1 82.06 104 ALA A N 1
ATOM 846 C CA . ALA A 1 104 ? 6.164 38.25 11.125 1 82.06 104 ALA A CA 1
ATOM 847 C C . ALA A 1 104 ? 6.254 38.812 12.547 1 82.06 104 ALA A C 1
ATOM 849 O O . ALA A 1 104 ? 6.797 38.156 13.438 1 82.06 104 ALA A O 1
ATOM 850 N N . PHE A 1 105 ? 5.672 39.906 12.656 1 84.31 105 PHE A N 1
ATOM 851 C CA . PHE A 1 105 ? 5.68 40.562 13.969 1 84.31 105 PHE A CA 1
ATOM 852 C C . PHE A 1 105 ? 4.812 39.781 14.953 1 84.31 105 PHE A C 1
ATOM 854 O O . PHE A 1 105 ? 5.184 39.625 16.125 1 84.31 105 PHE A O 1
ATOM 861 N N . ALA A 1 106 ? 3.752 39.406 14.5 1 87.69 106 ALA A N 1
ATOM 862 C CA . ALA A 1 106 ? 2.84 38.656 15.359 1 87.69 106 ALA A CA 1
ATOM 863 C C . ALA A 1 106 ? 3.463 37.312 15.781 1 87.69 106 ALA A C 1
ATOM 865 O O . ALA A 1 106 ? 3.287 36.875 16.922 1 87.69 106 ALA A O 1
ATOM 866 N N . LEU A 1 107 ? 4.152 36.75 14.953 1 87.62 107 LEU A N 1
ATOM 867 C CA . LEU A 1 107 ? 4.805 35.469 15.25 1 87.62 107 LEU A CA 1
ATOM 868 C C . LEU A 1 107 ? 5.938 35.656 16.25 1 87.62 107 LEU A C 1
ATOM 870 O O . LEU A 1 107 ? 6.145 34.812 17.125 1 87.62 107 LEU A O 1
ATOM 874 N N . GLU A 1 108 ? 6.621 36.719 16.078 1 86.94 108 GLU A N 1
ATOM 875 C CA . GLU A 1 108 ? 7.676 37.031 17.047 1 86.94 108 GLU A CA 1
ATOM 876 C C . GLU A 1 108 ? 7.098 37.25 18.438 1 86.94 108 GLU A C 1
ATOM 878 O O . GLU A 1 108 ? 7.676 36.812 19.438 1 86.94 108 GLU A O 1
ATOM 883 N N . ALA A 1 109 ? 5.992 37.906 18.438 1 88.81 109 ALA A N 1
ATOM 884 C CA . ALA A 1 109 ? 5.328 38.125 19.719 1 88.81 109 ALA A CA 1
ATOM 885 C C . ALA A 1 109 ? 4.809 36.812 20.312 1 88.81 109 ALA A C 1
ATOM 887 O O . ALA A 1 109 ? 4.871 36.625 21.531 1 88.81 109 ALA A O 1
ATOM 888 N N . ALA A 1 110 ? 4.312 36.062 19.5 1 90.19 110 ALA A N 1
ATOM 889 C CA . ALA A 1 110 ? 3.793 34.75 19.922 1 90.19 110 ALA A CA 1
ATOM 890 C C . ALA A 1 110 ? 4.902 33.906 20.516 1 90.19 110 ALA A C 1
ATOM 892 O O . ALA A 1 110 ? 4.66 33.094 21.422 1 90.19 110 ALA A O 1
ATOM 893 N N . TRP A 1 111 ? 6.105 34.062 20.016 1 88.94 111 TRP A N 1
ATOM 894 C CA . TRP A 1 111 ? 7.273 33.312 20.453 1 88.94 111 TRP A CA 1
ATOM 895 C C . TRP A 1 111 ? 7.586 33.594 21.922 1 88.94 111 TRP A C 1
ATOM 897 O O . TRP A 1 111 ? 8.156 32.75 22.609 1 88.94 111 TRP A O 1
ATOM 907 N N . LYS A 1 112 ? 7.133 34.656 22.375 1 87.12 112 LYS A N 1
ATOM 908 C CA . LYS A 1 112 ? 7.453 35.094 23.719 1 87.12 112 LYS A CA 1
ATOM 909 C C . LYS A 1 112 ? 6.391 34.656 24.719 1 87.12 112 LYS A C 1
ATOM 911 O O . LYS A 1 112 ? 6.594 34.719 25.938 1 87.12 112 LYS A O 1
ATOM 916 N N . VAL A 1 113 ? 5.359 34.125 24.172 1 89 113 VAL A N 1
ATOM 917 C CA . VAL A 1 113 ? 4.301 33.625 25.047 1 89 113 VAL A CA 1
ATOM 918 C C . VAL A 1 113 ? 4.801 32.406 25.828 1 89 113 VAL A C 1
ATOM 920 O O . VAL A 1 113 ? 5.645 31.656 25.328 1 89 113 VAL A O 1
ATOM 923 N N . LYS A 1 114 ? 4.266 32.219 26.969 1 89.44 114 LYS A N 1
ATOM 924 C CA . LYS A 1 114 ? 4.699 31.141 27.859 1 89.44 114 LYS A CA 1
ATOM 925 C C . LYS A 1 114 ? 4.445 29.766 27.219 1 89.44 114 LYS A C 1
ATOM 927 O O . LYS A 1 114 ? 3.402 29.547 26.609 1 89.44 114 LYS A O 1
ATOM 932 N N . TYR A 1 115 ? 5.445 28.922 27.422 1 92.25 115 TYR A N 1
ATOM 933 C CA . TYR A 1 115 ? 5.324 27.562 26.906 1 92.25 115 TYR A CA 1
ATOM 934 C C . TYR A 1 115 ? 4.359 26.75 27.75 1 92.25 115 TYR A C 1
ATOM 936 O O . TYR A 1 115 ? 4.449 26.75 28.984 1 92.25 115 TYR A O 1
ATOM 944 N N . VAL A 1 116 ? 3.408 26.094 27.125 1 91.5 116 VAL A N 1
ATOM 945 C CA . VAL A 1 116 ? 2.414 25.297 27.828 1 91.5 116 VAL A CA 1
ATOM 946 C C . VAL A 1 116 ? 2.525 23.828 27.391 1 91.5 116 VAL A C 1
ATOM 948 O O . VAL A 1 116 ? 2.654 23.547 26.203 1 91.5 116 VAL A O 1
ATOM 951 N N . GLY A 1 117 ? 2.475 22.875 28.375 1 88.75 117 GLY A N 1
ATOM 952 C CA . GLY A 1 117 ? 2.527 21.453 28.094 1 88.75 117 GLY A CA 1
ATOM 953 C C . GLY A 1 117 ? 3.791 20.781 28.609 1 88.75 117 GLY A C 1
ATOM 954 O O . GLY A 1 117 ? 4.664 21.453 29.172 1 88.75 117 GLY A O 1
ATOM 955 N N . ASP A 1 118 ? 3.896 19.422 28.406 1 89.75 118 ASP A N 1
ATOM 956 C CA . ASP A 1 118 ? 5.02 18.672 28.953 1 89.75 118 ASP A CA 1
ATOM 957 C C . ASP A 1 118 ? 5.777 17.938 27.844 1 89.75 118 ASP A C 1
ATOM 959 O O . ASP A 1 118 ? 6.414 16.906 28.094 1 89.75 118 ASP A O 1
ATOM 963 N N . SER A 1 119 ? 5.648 18.438 26.641 1 93.81 119 SER A N 1
ATOM 964 C CA . SER A 1 119 ? 6.309 17.766 25.531 1 93.81 119 SER A CA 1
ATOM 965 C C . SER A 1 119 ? 7.828 17.875 25.641 1 93.81 119 SER A C 1
ATOM 967 O O . SER A 1 119 ? 8.555 17.031 25.109 1 93.81 119 SER A O 1
ATOM 969 N N . ASP A 1 120 ? 8.328 18.953 26.312 1 94.75 120 ASP A N 1
ATOM 970 C CA . ASP A 1 120 ? 9.766 19.125 26.516 1 94.75 120 ASP A CA 1
ATOM 971 C C . ASP A 1 120 ? 10.336 18 27.375 1 94.75 120 ASP A C 1
ATOM 973 O O . ASP A 1 120 ? 11.391 17.438 27.047 1 94.75 120 ASP A O 1
ATOM 977 N N . GLU A 1 121 ? 9.586 17.609 28.328 1 94.81 121 GLU A N 1
ATOM 978 C CA . GLU A 1 121 ? 10.023 16.5 29.172 1 94.81 121 GLU A CA 1
ATOM 979 C C . GLU A 1 121 ? 10 15.188 28.406 1 94.81 121 GLU A C 1
ATOM 981 O O . GLU A 1 121 ? 10.883 14.344 28.594 1 94.81 121 GLU A O 1
ATOM 986 N N . LEU A 1 122 ? 8.977 15.062 27.594 1 95.38 122 LEU A N 1
ATOM 987 C CA . LEU A 1 122 ? 8.859 13.844 26.797 1 95.38 122 LEU A CA 1
ATOM 988 C C . LEU A 1 122 ? 10.047 13.711 25.844 1 95.38 122 LEU A C 1
ATOM 990 O O . LEU A 1 122 ? 10.586 12.617 25.672 1 95.38 122 LEU A O 1
ATOM 994 N N . LEU A 1 123 ? 10.391 14.766 25.172 1 95.88 123 LEU A N 1
ATOM 995 C CA . LEU A 1 123 ? 11.508 14.734 24.234 1 95.88 123 LEU A CA 1
ATOM 996 C C . LEU A 1 123 ? 12.82 14.445 24.969 1 95.88 123 LEU A C 1
ATOM 998 O O . LEU A 1 123 ? 13.68 13.734 24.453 1 95.88 123 LEU A O 1
ATOM 1002 N N . LYS A 1 124 ? 13.023 15 26.172 1 94.56 124 LYS A N 1
ATOM 1003 C CA . LYS A 1 124 ? 14.211 14.727 26.969 1 94.56 124 LYS A CA 1
ATOM 1004 C C . LYS A 1 124 ? 14.344 13.242 27.266 1 94.56 124 LYS A C 1
ATOM 1006 O O . LYS A 1 124 ? 15.414 12.656 27.109 1 94.56 124 LYS A O 1
ATOM 1011 N N . VAL A 1 125 ? 13.203 12.711 27.625 1 93.38 125 VAL A N 1
ATOM 1012 C CA . VAL A 1 125 ? 13.188 11.281 27.938 1 93.38 125 VAL A CA 1
ATOM 1013 C C . VAL A 1 125 ? 13.531 10.477 26.703 1 93.38 125 VAL A C 1
ATOM 1015 O O . VAL A 1 125 ? 14.289 9.508 26.766 1 93.38 125 VAL A O 1
ATOM 1018 N N . ALA A 1 126 ? 13 10.867 25.625 1 93.12 126 ALA A N 1
ATOM 1019 C CA . ALA A 1 126 ? 13.258 10.164 24.375 1 93.12 126 ALA A CA 1
ATOM 1020 C C . ALA A 1 126 ? 14.734 10.234 24 1 93.12 126 ALA A C 1
ATOM 1022 O O . ALA A 1 126 ? 15.328 9.234 23.578 1 93.12 126 ALA A O 1
ATOM 1023 N N . MET A 1 127 ? 15.328 11.398 24.125 1 92.56 127 MET A N 1
ATOM 1024 C CA . MET A 1 127 ? 16.734 11.578 23.781 1 92.56 127 MET A CA 1
ATOM 1025 C C . MET A 1 127 ? 17.625 10.695 24.656 1 92.56 127 MET A C 1
ATOM 1027 O O . MET A 1 127 ? 18.578 10.094 24.156 1 92.56 127 MET A O 1
ATOM 1031 N N . VAL A 1 128 ? 17.312 10.617 25.875 1 90.5 128 VAL A N 1
ATOM 1032 C CA . VAL A 1 128 ? 18.078 9.797 26.797 1 90.5 128 VAL A CA 1
ATOM 1033 C C . VAL A 1 128 ? 17.969 8.328 26.406 1 90.5 128 VAL A C 1
ATOM 1035 O O . VAL A 1 128 ? 18.969 7.602 26.391 1 90.5 128 VAL A O 1
ATOM 1038 N N . ALA A 1 129 ? 16.734 7.961 26.078 1 87.69 129 ALA A N 1
ATOM 1039 C CA . ALA A 1 129 ? 16.5 6.574 25.688 1 87.69 129 ALA A CA 1
ATOM 1040 C C . ALA A 1 129 ? 17.25 6.234 24.391 1 87.69 129 ALA A C 1
ATOM 1042 O O . ALA A 1 129 ? 17.734 5.113 24.234 1 87.69 129 ALA A O 1
ATOM 1043 N N . MET A 1 130 ? 17.344 7.148 23.562 1 86.5 130 MET A N 1
ATOM 1044 C CA . MET A 1 130 ? 17.984 6.938 22.266 1 86.5 130 MET A CA 1
ATOM 1045 C C . MET A 1 130 ? 19.5 6.859 22.422 1 86.5 130 MET A C 1
ATOM 1047 O O . MET A 1 130 ? 20.156 6.102 21.703 1 86.5 130 MET A O 1
ATOM 1051 N N . LEU A 1 131 ? 20.016 7.609 23.312 1 82.69 131 LEU A N 1
ATOM 1052 C CA . LEU A 1 131 ? 21.453 7.664 23.484 1 82.69 131 LEU A CA 1
ATOM 1053 C C . LEU A 1 131 ? 21.953 6.492 24.328 1 82.69 131 LEU A C 1
ATOM 1055 O O . LEU A 1 131 ? 23.125 6.121 24.25 1 82.69 131 LEU A O 1
ATOM 1059 N N . LYS A 1 132 ? 21.109 6.027 25.344 1 69.69 132 LYS A N 1
ATOM 1060 C CA . LYS A 1 132 ? 21.547 4.957 26.234 1 69.69 132 LYS A CA 1
ATOM 1061 C C . LYS A 1 132 ? 22.016 3.74 25.438 1 69.69 132 LYS A C 1
ATOM 1063 O O . LYS A 1 132 ? 22.922 3.023 25.875 1 69.69 132 LYS A O 1
ATOM 1068 N N . ARG A 1 133 ? 21.219 3.441 24.578 1 58.84 133 ARG A N 1
ATOM 1069 C CA . ARG A 1 133 ? 21.516 2.117 24.031 1 58.84 133 ARG A CA 1
ATOM 1070 C C . ARG A 1 133 ? 22.969 2.027 23.562 1 58.84 133 ARG A C 1
ATOM 1072 O O . ARG A 1 133 ? 23.734 2.98 23.703 1 58.84 133 ARG A O 1
ATOM 1079 N N . TYR A 1 134 ? 23.219 1.298 22.266 1 56.91 134 TYR A N 1
ATOM 1080 C CA . TYR A 1 134 ? 24.469 0.819 21.672 1 56.91 134 TYR A CA 1
ATOM 1081 C C . TYR A 1 134 ? 25.109 1.897 20.812 1 56.91 134 TYR A C 1
ATOM 1083 O O . TYR A 1 134 ? 24.406 2.725 20.219 1 56.91 134 TYR A O 1
ATOM 1091 N N . PHE A 1 135 ? 26.375 2.342 21.281 1 63.12 135 PHE A N 1
ATOM 1092 C CA . PHE A 1 135 ? 27.25 3.238 20.547 1 63.12 135 PHE A CA 1
ATOM 1093 C C . PHE A 1 135 ? 27.422 2.762 19.109 1 63.12 135 PHE A C 1
ATOM 1095 O O . PHE A 1 135 ? 28.453 2.188 18.75 1 63.12 135 PHE A O 1
ATOM 1102 N N . GLU A 1 136 ? 26.188 2.764 18.5 1 69.75 136 GLU A N 1
ATOM 1103 C CA . GLU A 1 136 ? 26.281 2.418 17.078 1 69.75 136 GLU A CA 1
ATOM 1104 C C . GLU A 1 136 ? 26.188 3.662 16.203 1 69.75 136 GLU A C 1
ATOM 1106 O O . GLU A 1 136 ? 25.641 4.684 16.609 1 69.75 136 GLU A O 1
ATOM 1111 N N . PRO A 1 137 ? 26.844 3.6 15.156 1 74.19 137 PRO A N 1
ATOM 1112 C CA . PRO A 1 137 ? 26.766 4.719 14.211 1 74.19 137 PRO A CA 1
ATOM 1113 C C . PRO A 1 137 ? 25.312 5.129 13.906 1 74.19 137 PRO A C 1
ATOM 1115 O O . PRO A 1 137 ? 24.438 4.273 13.844 1 74.19 137 PRO A O 1
ATOM 1118 N N . PHE A 1 138 ? 25 6.457 13.93 1 75.25 138 PHE A N 1
ATOM 1119 C CA . PHE A 1 138 ? 23.75 7.082 13.508 1 75.25 138 PHE A CA 1
ATOM 1120 C C . PHE A 1 138 ? 22.703 7.035 14.617 1 75.25 138 PHE A C 1
ATOM 1122 O O . PHE A 1 138 ? 21.516 7.211 14.375 1 75.25 138 PHE A O 1
ATOM 1129 N N . GLN A 1 139 ? 23.156 6.848 15.805 1 81.44 139 GLN A N 1
ATOM 1130 C CA . GLN A 1 139 ? 22.203 6.723 16.891 1 81.44 139 GLN A CA 1
ATOM 1131 C C . GLN A 1 139 ? 22.188 7.977 17.766 1 81.44 139 GLN A C 1
ATOM 1133 O O . GLN A 1 139 ? 21.406 8.086 18.703 1 81.44 139 GLN A O 1
ATOM 1138 N N . ASN A 1 140 ? 23.031 8.906 17.453 1 89.88 140 ASN A N 1
ATOM 1139 C CA . ASN A 1 140 ? 23.109 10.094 18.297 1 89.88 140 ASN A CA 1
ATOM 1140 C C . ASN A 1 140 ? 22.391 11.281 17.656 1 89.88 140 ASN A C 1
ATOM 1142 O O . ASN A 1 140 ? 22.781 12.43 17.844 1 89.88 140 ASN A O 1
ATOM 1146 N N . PHE A 1 141 ? 21.438 11 16.906 1 90.06 141 PHE A N 1
ATOM 1147 C CA . PHE A 1 141 ? 20.578 12.062 16.406 1 90.06 141 PHE A CA 1
ATOM 1148 C C . PHE A 1 141 ? 19.188 11.539 16.078 1 90.06 141 PHE A C 1
ATOM 1150 O O . PHE A 1 141 ? 18.984 10.328 15.992 1 90.06 141 PHE A O 1
ATOM 1157 N N . CYS A 1 142 ? 18.266 12.438 16.016 1 90.69 142 CYS A N 1
ATOM 1158 C CA . CYS A 1 142 ? 16.891 12.109 15.68 1 90.69 142 CYS A CA 1
ATOM 1159 C C . CYS A 1 142 ? 16.203 13.273 14.984 1 90.69 142 CYS A C 1
ATOM 1161 O O . CYS A 1 142 ? 16.625 14.43 15.133 1 90.69 142 CYS A O 1
ATOM 1163 N N . SER A 1 143 ? 15.258 12.914 14.188 1 91 143 SER A N 1
ATOM 1164 C CA . SER A 1 143 ? 14.477 13.953 13.531 1 91 143 SER A CA 1
ATOM 1165 C C . SER A 1 143 ? 13.156 14.195 14.25 1 91 143 SER A C 1
ATOM 1167 O O . SER A 1 143 ? 12.594 13.281 14.852 1 91 143 SER A O 1
ATOM 1169 N N . ILE A 1 144 ? 12.773 15.438 14.289 1 93.19 144 ILE A N 1
ATOM 1170 C CA . ILE A 1 144 ? 11.43 15.82 14.711 1 93.19 144 ILE A CA 1
ATOM 1171 C C . ILE A 1 144 ? 10.594 16.203 13.492 1 93.19 144 ILE A C 1
ATOM 1173 O O . ILE A 1 144 ? 10.93 17.172 12.789 1 93.19 144 ILE A O 1
ATOM 1177 N N . ILE A 1 145 ? 9.602 15.453 13.266 1 91.94 145 ILE A N 1
ATOM 1178 C CA . ILE A 1 145 ? 8.805 15.68 12.062 1 91.94 145 ILE A CA 1
ATOM 1179 C C . ILE A 1 145 ? 7.352 15.938 12.453 1 91.94 145 ILE A C 1
ATOM 1181 O O . ILE A 1 145 ? 6.742 15.133 13.164 1 91.94 145 ILE A O 1
ATOM 1185 N N . GLN A 1 146 ? 6.836 17.047 12.023 1 93 146 GLN A N 1
ATOM 1186 C CA . GLN A 1 146 ? 5.434 17.406 12.227 1 93 146 GLN A CA 1
ATOM 1187 C C . GLN A 1 146 ? 5.02 18.547 11.312 1 93 146 GLN A C 1
ATOM 1189 O O . GLN A 1 146 ? 5.871 19.281 10.789 1 93 146 GLN A O 1
ATOM 1194 N N . GLY A 1 147 ? 3.785 18.656 11.125 1 88.69 147 GLY A N 1
ATOM 1195 C CA . GLY A 1 147 ? 3.279 19.75 10.32 1 88.69 147 GLY A CA 1
ATOM 1196 C C . GLY A 1 147 ? 3.6 21.109 10.906 1 88.69 147 GLY A C 1
ATOM 1197 O O . GLY A 1 147 ? 3.977 21.219 12.078 1 88.69 147 GLY A O 1
ATOM 1198 N N . SER A 1 148 ? 3.395 22.078 10.117 1 88.44 148 SER A N 1
ATOM 1199 C CA . SER A 1 148 ? 3.668 23.453 10.523 1 88.44 148 SER A CA 1
ATOM 1200 C C . SER A 1 148 ? 2.766 23.891 11.672 1 88.44 148 SER A C 1
ATOM 1202 O O . SER A 1 148 ? 1.603 23.484 11.742 1 88.44 148 SER A O 1
ATOM 1204 N N . GLY A 1 149 ? 3.336 24.594 12.656 1 90.31 149 GLY A N 1
ATOM 1205 C CA . GLY A 1 149 ? 2.562 25.188 13.734 1 90.31 149 GLY A CA 1
ATOM 1206 C C . GLY A 1 149 ? 2.389 24.266 14.922 1 90.31 149 GLY A C 1
ATOM 1207 O O . GLY A 1 149 ? 1.779 24.656 15.93 1 90.31 149 GLY A O 1
ATOM 1208 N N . ALA A 1 150 ? 2.971 23.062 14.828 1 92.25 150 ALA A N 1
ATOM 1209 C CA . ALA A 1 150 ? 2.805 22.094 15.906 1 92.25 150 ALA A CA 1
ATOM 1210 C C . ALA A 1 150 ? 3.684 22.438 17.109 1 92.25 150 ALA A C 1
ATOM 1212 O O . ALA A 1 150 ? 3.531 21.859 18.188 1 92.25 150 ALA A O 1
ATOM 1213 N N . GLY A 1 151 ? 4.652 23.375 16.984 1 90.5 151 GLY A N 1
ATOM 1214 C CA . GLY A 1 151 ? 5.473 23.828 18.094 1 90.5 151 GLY A CA 1
ATOM 1215 C C . GLY A 1 151 ? 6.824 23.141 18.156 1 90.5 151 GLY A C 1
ATOM 1216 O O . GLY A 1 151 ? 7.426 23.047 19.219 1 90.5 151 GLY A O 1
ATOM 1217 N N . LYS A 1 152 ? 7.266 22.625 17.047 1 92.31 152 LYS A N 1
ATOM 1218 C CA . LYS A 1 152 ? 8.531 21.891 17.016 1 92.31 152 LYS A CA 1
ATOM 1219 C C . LYS A 1 152 ? 9.688 22.766 17.469 1 92.31 152 LYS A C 1
ATOM 1221 O O . LYS A 1 152 ? 10.453 22.391 18.359 1 92.31 152 LYS A O 1
ATOM 1226 N N . SER A 1 153 ? 9.852 24 16.844 1 91.75 153 SER A N 1
ATOM 1227 C CA . SER A 1 153 ? 10.945 24.906 17.172 1 91.75 153 SER A CA 1
ATOM 1228 C C . SER A 1 153 ? 10.828 25.406 18.594 1 91.75 153 SER A C 1
ATOM 1230 O O . SER A 1 153 ? 11.828 25.516 19.312 1 91.75 153 SER A O 1
ATOM 1232 N N . ARG A 1 154 ? 9.664 25.703 19.016 1 93.12 154 ARG A N 1
ATOM 1233 C CA . ARG A 1 154 ? 9.438 26.188 20.375 1 93.12 154 ARG A CA 1
ATOM 1234 C C . ARG A 1 154 ? 9.766 25.109 21.391 1 93.12 154 ARG A C 1
ATOM 1236 O O . ARG A 1 154 ? 10.227 25.422 22.5 1 93.12 154 ARG A O 1
ATOM 1243 N N . LEU A 1 155 ? 9.477 23.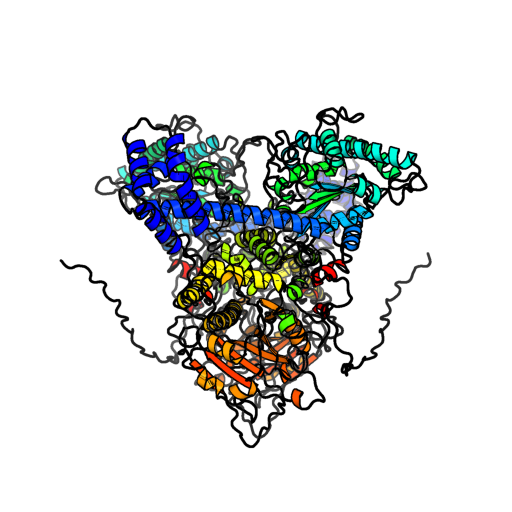922 21.031 1 95.31 155 LEU A N 1
ATOM 1244 C CA . LEU A 1 155 ? 9.766 22.781 21.906 1 95.31 155 LEU A CA 1
ATOM 1245 C C . LEU A 1 155 ? 11.258 22.703 22.219 1 95.31 155 LEU A C 1
ATOM 1247 O O . LEU A 1 155 ? 11.648 22.594 23.375 1 95.31 155 LEU A O 1
ATOM 1251 N N . VAL A 1 156 ? 12.039 22.781 21.219 1 95.25 156 VAL A N 1
ATOM 1252 C CA . VAL A 1 156 ? 13.484 22.641 21.406 1 95.25 156 VAL A CA 1
ATOM 1253 C C . VAL A 1 156 ? 14.023 23.875 22.125 1 95.25 156 VAL A C 1
ATOM 1255 O O . VAL A 1 156 ? 14.969 23.781 22.906 1 95.25 156 VAL A O 1
ATOM 1258 N N . ASP A 1 157 ? 13.438 25 21.859 1 93.69 157 ASP A N 1
ATOM 1259 C CA . ASP A 1 157 ? 13.812 26.203 22.594 1 93.69 157 ASP A CA 1
ATOM 1260 C C . ASP A 1 157 ? 13.523 26.047 24.094 1 93.69 157 ASP A C 1
ATOM 1262 O O . ASP A 1 157 ? 14.281 26.531 24.922 1 93.69 157 ASP A O 1
ATOM 1266 N N . LYS A 1 158 ? 12.43 25.453 24.359 1 94.88 158 LYS A N 1
ATOM 1267 C CA . LYS A 1 158 ? 12.086 25.203 25.75 1 94.88 158 LYS A CA 1
ATOM 1268 C C . LYS A 1 158 ? 13.102 24.25 26.391 1 94.88 158 LYS A C 1
ATOM 1270 O O . LYS A 1 158 ? 13.484 24.438 27.547 1 94.88 158 LYS A O 1
ATOM 1275 N N . ILE A 1 159 ? 13.531 23.297 25.719 1 95.44 159 ILE A N 1
ATOM 1276 C CA . ILE A 1 159 ? 14.523 22.344 26.219 1 95.44 159 ILE A CA 1
ATOM 1277 C C . ILE A 1 159 ? 15.836 23.062 26.5 1 95.44 159 ILE A C 1
ATOM 1279 O O . ILE A 1 159 ? 16.547 22.719 27.438 1 95.44 159 ILE A O 1
ATOM 1283 N N . ALA A 1 160 ? 16.125 24.078 25.766 1 95.06 160 ALA A N 1
ATOM 1284 C CA . ALA A 1 160 ? 17.359 24.828 25.891 1 95.06 160 ALA A CA 1
ATOM 1285 C C . ALA A 1 160 ? 17.453 25.547 27.234 1 95.06 160 ALA A C 1
ATOM 1287 O O . ALA A 1 160 ? 18.531 25.984 27.641 1 95.06 160 ALA A O 1
ATOM 1288 N N . GLU A 1 161 ? 16.391 25.609 27.922 1 93.38 161 GLU A N 1
ATOM 1289 C CA . GLU A 1 161 ? 16.406 26.188 29.25 1 93.38 161 GLU A CA 1
ATOM 1290 C C . GLU A 1 161 ? 17.094 25.266 30.25 1 93.38 161 GLU A C 1
ATOM 1292 O O . GLU A 1 161 ? 17.641 25.719 31.266 1 93.38 161 GLU A O 1
ATOM 1297 N N . SER A 1 162 ? 17.094 23.969 29.953 1 92.31 162 SER A N 1
ATOM 1298 C CA . SER A 1 162 ? 17.594 23.016 30.922 1 92.31 162 SER A CA 1
ATOM 1299 C C . SER A 1 162 ? 18.781 22.234 30.359 1 92.31 162 SER A C 1
ATOM 1301 O O . SER A 1 162 ? 19.594 21.688 31.109 1 92.31 162 SER A O 1
ATOM 1303 N N . VAL A 1 163 ? 18.828 22.062 29.125 1 94.75 163 VAL A N 1
ATOM 1304 C CA . VAL A 1 163 ? 19.922 21.344 28.469 1 94.75 163 VAL A CA 1
ATOM 1305 C C . VAL A 1 163 ? 20.719 22.312 27.594 1 94.75 163 VAL A C 1
ATOM 1307 O O . VAL A 1 163 ? 20.156 23.109 26.859 1 94.75 163 VAL A O 1
ATOM 1310 N N . PHE A 1 164 ? 22.031 22.219 27.703 1 96.38 164 PHE A N 1
ATOM 1311 C CA . PHE A 1 164 ? 22.906 23.078 26.922 1 96.38 164 PHE A CA 1
ATOM 1312 C C . PHE A 1 164 ? 22.719 22.828 25.438 1 96.38 164 PHE A C 1
ATOM 1314 O O . PHE A 1 164 ? 23.094 21.766 24.922 1 96.38 164 PHE A O 1
ATOM 1321 N N . THR A 1 165 ? 22.109 23.859 24.719 1 96.81 165 THR A N 1
ATOM 1322 C CA . THR A 1 165 ? 21.688 23.641 23.344 1 96.81 165 THR A CA 1
ATOM 1323 C C . THR A 1 165 ? 22.281 24.703 22.422 1 96.81 165 THR A C 1
ATOM 1325 O O . THR A 1 165 ? 22.328 25.875 22.766 1 96.81 165 THR A O 1
ATOM 1328 N N . ILE A 1 166 ? 22.75 24.281 21.281 1 96.94 166 ILE A N 1
ATOM 1329 C CA . ILE A 1 166 ? 23.234 25.172 20.234 1 96.94 166 ILE A CA 1
ATOM 1330 C C . ILE A 1 166 ? 22.266 25.188 19.062 1 96.94 166 ILE A C 1
ATOM 1332 O O . ILE A 1 166 ? 22.172 24.219 18.312 1 96.94 166 ILE A O 1
ATOM 1336 N N . PRO A 1 167 ? 21.594 26.266 18.875 1 95.94 167 PRO A N 1
ATOM 1337 C CA . PRO A 1 167 ? 20.578 26.344 17.828 1 95.94 167 PRO A CA 1
ATOM 1338 C C . PRO A 1 167 ? 21.141 26.734 16.469 1 95.94 167 PRO A C 1
ATOM 1340 O O . PRO A 1 167 ? 21.984 27.641 16.375 1 95.94 167 PRO A O 1
ATOM 1343 N N . ILE A 1 168 ? 20.766 26.047 15.383 1 95.81 168 ILE A N 1
ATOM 1344 C CA . ILE A 1 168 ? 21.094 26.375 14 1 95.81 168 ILE A CA 1
ATOM 1345 C C . ILE A 1 168 ? 19.812 26.422 13.164 1 95.81 168 ILE A C 1
ATOM 1347 O O . ILE A 1 168 ? 19.172 25.406 12.953 1 95.81 168 ILE A O 1
ATOM 1351 N N . VAL A 1 169 ? 19.438 27.594 12.695 1 94.25 169 VAL A N 1
ATOM 1352 C CA . VAL A 1 169 ? 18.234 27.734 11.875 1 94.25 169 VAL A CA 1
ATOM 1353 C C . VAL A 1 169 ? 18.625 27.938 10.406 1 94.25 169 VAL A C 1
ATOM 1355 O O . VAL A 1 169 ? 19.297 28.922 10.07 1 94.25 169 VAL A O 1
ATOM 1358 N N . LEU A 1 170 ? 18.203 27.078 9.555 1 92.75 170 LEU A N 1
ATOM 1359 C CA . LEU A 1 170 ? 18.641 27.047 8.164 1 92.75 170 LEU A CA 1
ATOM 1360 C C . LEU A 1 170 ? 17.547 27.594 7.246 1 92.75 170 LEU A C 1
ATOM 1362 O O . LEU A 1 170 ? 17.375 27.125 6.125 1 92.75 170 LEU A O 1
ATOM 1366 N N . ARG A 1 171 ? 16.812 28.5 7.629 1 88.5 171 ARG A N 1
ATOM 1367 C CA . ARG A 1 171 ? 15.789 29.141 6.809 1 88.5 171 ARG A CA 1
ATOM 1368 C C . ARG A 1 171 ? 16.406 30.203 5.91 1 88.5 171 ARG A C 1
ATOM 1370 O O . ARG A 1 171 ? 17.172 31.047 6.375 1 88.5 171 ARG A O 1
ATOM 1377 N N . PRO A 1 172 ? 16.031 30.156 4.711 1 85.75 172 PRO A N 1
ATOM 1378 C CA . PRO A 1 172 ? 16.516 31.219 3.828 1 85.75 172 PRO A CA 1
ATOM 1379 C C . PRO A 1 172 ? 15.93 32.594 4.164 1 85.75 172 PRO A C 1
ATOM 1381 O O . PRO A 1 172 ? 14.812 32.688 4.672 1 85.75 172 PRO A O 1
ATOM 1384 N N . VAL A 1 173 ? 16.547 33.562 3.762 1 78.25 173 VAL A N 1
ATOM 1385 C CA . VAL A 1 173 ? 16.156 34.938 4.086 1 78.25 173 VAL A CA 1
ATOM 1386 C C . VAL A 1 173 ? 14.891 35.281 3.314 1 78.25 173 VAL A C 1
ATOM 1388 O O . VAL A 1 173 ? 14.102 36.125 3.771 1 78.25 173 VAL A O 1
ATOM 1391 N N . GLU A 1 174 ? 14.711 34.594 2.227 1 74.62 174 GLU A N 1
ATOM 1392 C CA . GLU A 1 174 ? 13.562 34.906 1.368 1 74.62 174 GLU A CA 1
ATOM 1393 C C . GLU A 1 174 ? 12.266 34.406 2.002 1 74.62 174 GLU A C 1
ATOM 1395 O O . GLU A 1 174 ? 11.188 34.906 1.665 1 74.62 174 GLU A O 1
ATOM 1400 N N . ASP A 1 175 ? 12.359 33.531 2.947 1 76.25 175 ASP A N 1
ATOM 1401 C CA . ASP A 1 175 ? 11.164 33.031 3.613 1 76.25 175 ASP A CA 1
ATOM 1402 C C . ASP A 1 175 ? 10.742 33.938 4.762 1 76.25 175 ASP A C 1
ATOM 1404 O O . ASP A 1 175 ? 11.234 33.812 5.887 1 76.25 175 ASP A O 1
ATOM 1408 N N . LYS A 1 176 ? 9.734 34.719 4.555 1 70.12 176 LYS A N 1
ATOM 1409 C CA . LYS A 1 176 ? 9.352 35.75 5.539 1 70.12 176 LYS A CA 1
ATOM 1410 C C . LYS A 1 176 ? 8.18 35.25 6.395 1 70.12 176 LYS A C 1
ATOM 1412 O O . LYS A 1 176 ? 7.848 35.875 7.406 1 70.12 176 LYS A O 1
ATOM 1417 N N . LEU A 1 177 ? 7.57 34.188 6.016 1 71.75 177 LEU A N 1
ATOM 1418 C CA . LEU A 1 177 ? 6.379 33.719 6.727 1 71.75 177 LEU A CA 1
ATOM 1419 C C . LEU A 1 177 ? 6.73 32.656 7.758 1 71.75 177 LEU A C 1
ATOM 1421 O O . LEU A 1 177 ? 5.859 32.188 8.492 1 71.75 177 LEU A O 1
ATOM 1425 N N . GLY A 1 178 ? 7.988 32.438 7.773 1 79.06 178 GLY A N 1
ATOM 1426 C CA . GLY A 1 178 ? 8.406 31.422 8.742 1 79.06 178 GLY A CA 1
ATOM 1427 C C . GLY A 1 178 ? 9.117 32.031 9.945 1 79.06 178 GLY A C 1
ATOM 1428 O O . GLY A 1 178 ? 9.781 33.062 9.828 1 79.06 178 GLY A O 1
ATOM 1429 N N . PHE A 1 179 ? 8.844 31.516 11.094 1 84.75 179 PHE A N 1
ATOM 1430 C CA . PHE A 1 179 ? 9.555 31.891 12.312 1 84.75 179 PHE A CA 1
ATOM 1431 C C . PHE A 1 179 ? 10.086 30.641 13.023 1 84.75 179 PHE A C 1
ATOM 1433 O O . PHE A 1 179 ? 9.375 29.641 13.148 1 84.75 179 PHE A O 1
ATOM 1440 N N . PRO A 1 180 ? 11.359 30.688 13.516 1 88.44 180 PRO A N 1
ATOM 1441 C CA . PRO A 1 180 ? 12.328 31.781 13.594 1 88.44 180 PRO A CA 1
ATOM 1442 C C . PRO A 1 180 ? 13.031 32.062 12.273 1 88.44 180 PRO A C 1
ATOM 1444 O O . PRO A 1 180 ? 13.094 31.156 11.414 1 88.44 180 PRO A O 1
ATOM 1447 N N . PRO A 1 181 ? 13.516 33.219 12.148 1 89 181 PRO A N 1
ATOM 1448 C CA . PRO A 1 181 ? 14.266 33.5 10.922 1 89 181 PRO A CA 1
ATOM 1449 C C . PRO A 1 181 ? 15.602 32.75 10.859 1 89 181 PRO A C 1
ATOM 1451 O O . PRO A 1 181 ? 16.141 32.375 11.898 1 89 181 PRO A O 1
ATOM 1454 N N . GLY A 1 182 ? 16.141 32.656 9.68 1 92 182 GLY A N 1
ATOM 1455 C CA . GLY A 1 182 ? 17.375 31.938 9.477 1 92 182 GLY A CA 1
ATOM 1456 C C . GLY A 1 182 ? 18.594 32.625 10.047 1 92 182 GLY A C 1
ATOM 1457 O O . GLY A 1 182 ? 18.656 33.875 10.031 1 92 182 GLY A O 1
ATOM 1458 N N . ASP A 1 183 ? 19.531 31.859 10.477 1 93.69 183 ASP A N 1
ATOM 1459 C CA . ASP A 1 183 ? 20.766 32.406 11.023 1 93.69 183 ASP A CA 1
ATOM 1460 C C . ASP A 1 183 ? 21.672 32.938 9.914 1 93.69 183 ASP A C 1
ATOM 1462 O O . ASP A 1 183 ? 21.578 32.5 8.766 1 93.69 183 ASP A O 1
ATOM 1466 N N . THR A 1 184 ? 22.453 33.875 10.281 1 92.38 184 THR A N 1
ATOM 1467 C CA . THR A 1 184 ? 23.406 34.469 9.352 1 92.38 184 THR A CA 1
ATOM 1468 C C . THR A 1 184 ? 24.812 34.469 9.938 1 92.38 184 THR A C 1
ATOM 1470 O O . THR A 1 184 ? 24.984 34.375 11.156 1 92.38 184 THR A O 1
ATOM 1473 N N . ALA A 1 185 ? 25.797 34.344 9.07 1 92.69 185 ALA A N 1
ATOM 1474 C CA . ALA A 1 185 ? 27.203 34.469 9.422 1 92.69 185 ALA A CA 1
ATOM 1475 C C . ALA A 1 185 ? 27.938 35.375 8.445 1 92.69 185 ALA A C 1
ATOM 1477 O O . ALA A 1 185 ? 27.922 35.156 7.238 1 92.69 185 ALA A O 1
ATOM 1478 N N . LYS A 1 186 ? 28.609 36.375 8.953 1 91.12 186 LYS A N 1
ATOM 1479 C CA . LYS A 1 186 ? 29.375 37.344 8.148 1 91.12 186 LYS A CA 1
ATOM 1480 C C . LYS A 1 186 ? 28.516 37.938 7.035 1 91.12 186 LYS A C 1
ATOM 1482 O O . LYS A 1 186 ? 28.953 38.031 5.891 1 91.12 186 LYS A O 1
ATOM 1487 N N . GLY A 1 187 ? 27.203 38.094 7.309 1 83.12 187 GLY A N 1
ATOM 1488 C CA . GLY A 1 187 ? 26.297 38.781 6.383 1 83.12 187 GLY A CA 1
ATOM 1489 C C . GLY A 1 187 ? 25.656 37.812 5.402 1 83.12 187 GLY A C 1
ATOM 1490 O O . GLY A 1 187 ? 24.812 38.219 4.598 1 83.12 187 GLY A O 1
ATOM 1491 N N . GLU A 1 188 ? 26.031 36.594 5.488 1 89.38 188 GLU A N 1
ATOM 1492 C CA . GLU A 1 188 ? 25.453 35.594 4.586 1 89.38 188 GLU A CA 1
ATOM 1493 C C . GLU A 1 188 ? 24.578 34.594 5.34 1 89.38 188 GLU A C 1
ATOM 1495 O O . GLU A 1 188 ? 24.75 34.438 6.551 1 89.38 188 GLU A O 1
ATOM 1500 N N . ASP A 1 189 ? 23.719 33.969 4.527 1 91.44 189 ASP A N 1
ATOM 1501 C CA . ASP A 1 189 ? 22.844 32.969 5.133 1 91.44 189 ASP A CA 1
ATOM 1502 C C . ASP A 1 189 ? 23.641 31.719 5.531 1 91.44 189 ASP A C 1
ATOM 1504 O O . ASP A 1 189 ? 24.406 31.188 4.734 1 91.44 189 ASP A O 1
ATOM 1508 N N . LEU A 1 190 ? 23.406 31.297 6.719 1 93.31 190 LEU A N 1
ATOM 1509 C CA . LEU A 1 190 ? 24.125 30.125 7.215 1 93.31 190 LEU A CA 1
ATOM 1510 C C . LEU A 1 190 ? 23.766 28.875 6.414 1 93.31 190 LEU A C 1
ATOM 1512 O O . LEU A 1 190 ? 24.578 27.969 6.277 1 93.31 190 LEU A O 1
ATOM 1516 N N . VAL A 1 191 ? 22.516 28.844 5.855 1 93.25 191 VAL A N 1
ATOM 1517 C CA . VAL A 1 191 ? 22.047 27.703 5.07 1 93.25 191 VAL A CA 1
ATOM 1518 C C . VAL A 1 191 ? 22.953 27.5 3.861 1 93.25 191 VAL A C 1
ATOM 1520 O O . VAL A 1 191 ? 23.203 26.359 3.449 1 93.25 191 VAL A O 1
ATOM 1523 N N . ASP A 1 192 ? 23.516 28.531 3.311 1 90.94 192 ASP A N 1
ATOM 1524 C CA . ASP A 1 192 ? 24.375 28.453 2.133 1 90.94 192 ASP A CA 1
ATOM 1525 C C . ASP A 1 192 ? 25.688 27.734 2.453 1 90.94 192 ASP A C 1
ATOM 1527 O O . ASP A 1 192 ? 26.234 27.016 1.609 1 90.94 192 ASP A O 1
ATOM 1531 N N . TYR A 1 193 ? 26.141 27.953 3.643 1 92.38 193 TYR A N 1
ATOM 1532 C CA . TYR A 1 193 ? 27.344 27.25 4.062 1 92.38 193 TYR A CA 1
ATOM 1533 C C . TYR A 1 193 ? 27.172 25.75 4.004 1 92.38 193 TYR A C 1
ATOM 1535 O O . TYR A 1 193 ? 28.047 25.016 3.533 1 92.38 193 TYR A O 1
ATOM 1543 N N . PHE A 1 194 ? 26.094 25.266 4.477 1 93.19 194 PHE A N 1
ATOM 1544 C CA . PHE A 1 194 ? 25.859 23.828 4.559 1 93.19 194 PHE A CA 1
ATOM 1545 C C . PHE A 1 194 ? 25.469 23.266 3.195 1 93.19 194 PHE A C 1
ATOM 1547 O O . PHE A 1 194 ? 25.875 22.172 2.836 1 93.19 194 PHE A O 1
ATOM 1554 N N . CYS A 1 195 ? 24.688 23.984 2.439 1 89.75 195 CYS A N 1
ATOM 1555 C CA . CYS A 1 195 ? 24.047 23.438 1.248 1 89.75 195 CYS A CA 1
ATOM 1556 C C . CYS A 1 195 ? 24.906 23.688 0.01 1 89.75 195 CYS A C 1
ATOM 1558 O O . CYS A 1 195 ? 24.75 23 -0.998 1 89.75 195 CYS A O 1
ATOM 1560 N N . ASN A 1 196 ? 25.766 24.609 -0.013 1 83.81 196 ASN A N 1
ATOM 1561 C CA . ASN A 1 196 ? 26.531 24.953 -1.216 1 83.81 196 ASN A CA 1
ATOM 1562 C C . ASN A 1 196 ? 27.953 24.438 -1.142 1 83.81 196 ASN A C 1
ATOM 1564 O O . ASN A 1 196 ? 28.844 24.922 -1.852 1 83.81 196 ASN A O 1
ATOM 1568 N N . GLN A 1 197 ? 28.141 23.453 -0.384 1 80 197 GLN A N 1
ATOM 1569 C CA . GLN A 1 197 ? 29.469 22.859 -0.313 1 80 197 GLN A CA 1
ATOM 1570 C C . GLN A 1 197 ? 29.766 22.016 -1.553 1 80 197 GLN A C 1
ATOM 1572 O O . GLN A 1 197 ? 28.844 21.5 -2.184 1 80 197 GLN A O 1
ATOM 1577 N N . SER A 1 198 ? 30.906 22.062 -2.109 1 76.81 198 SER A N 1
ATOM 1578 C CA . SER A 1 198 ? 31.297 21.219 -3.238 1 76.81 198 SER A CA 1
ATOM 1579 C C . SER A 1 198 ? 32.594 20.453 -2.943 1 76.81 198 SER A C 1
ATOM 1581 O O . SER A 1 198 ? 33.562 21.047 -2.484 1 76.81 198 SER A O 1
ATOM 1583 N N . GLY A 1 199 ? 32.5 19.172 -2.84 1 79.25 199 GLY A N 1
ATOM 1584 C CA . GLY A 1 199 ? 33.688 18.344 -2.623 1 79.25 199 GLY A CA 1
ATOM 1585 C C . GLY A 1 199 ? 33.344 16.859 -2.52 1 79.25 199 GLY A C 1
ATOM 1586 O O . GLY A 1 199 ? 32.25 16.438 -2.91 1 79.25 199 GLY A O 1
ATOM 1587 N N . THR A 1 200 ? 34.375 16.156 -2.146 1 80.75 200 THR A N 1
ATOM 1588 C CA . THR A 1 200 ? 34.156 14.727 -1.906 1 80.75 200 THR A CA 1
ATOM 1589 C C . THR A 1 200 ? 33.344 14.516 -0.632 1 80.75 200 THR A C 1
ATOM 1591 O O . THR A 1 200 ? 33.312 15.383 0.24 1 80.75 200 THR A O 1
ATOM 1594 N N . ASP A 1 201 ? 32.719 13.461 -0.562 1 81.38 201 ASP A N 1
ATOM 1595 C CA . ASP A 1 201 ? 31.969 13.078 0.623 1 81.38 201 ASP A CA 1
ATOM 1596 C C . ASP A 1 201 ? 32.812 13.219 1.889 1 81.38 201 ASP A C 1
ATOM 1598 O O . ASP A 1 201 ? 32.344 13.773 2.887 1 81.38 201 ASP A O 1
ATOM 1602 N N . PHE A 1 202 ? 34 12.867 1.73 1 81.56 202 PHE A N 1
ATOM 1603 C CA . PHE A 1 202 ? 34.938 12.898 2.855 1 81.56 202 PHE A CA 1
ATOM 1604 C C . PHE A 1 202 ? 35.219 14.336 3.283 1 81.56 202 PHE A C 1
ATOM 1606 O O . PHE A 1 202 ? 35.156 14.656 4.469 1 81.56 202 PHE A O 1
ATOM 1613 N N . ARG A 1 203 ? 35.438 15.156 2.395 1 86.38 203 ARG A N 1
ATOM 1614 C CA . ARG A 1 203 ? 35.781 16.547 2.697 1 86.38 203 ARG A CA 1
ATOM 1615 C C . ARG A 1 203 ? 34.594 17.297 3.297 1 86.38 203 ARG A C 1
ATOM 1617 O O . ARG A 1 203 ? 34.781 18.094 4.227 1 86.38 203 ARG A O 1
ATOM 1624 N N . VAL A 1 204 ? 33.469 17.062 2.775 1 90.06 204 VAL A N 1
ATOM 1625 C CA . VAL A 1 204 ? 32.281 17.766 3.25 1 90.06 204 VAL A CA 1
ATOM 1626 C C . VAL A 1 204 ? 31.969 17.312 4.672 1 90.06 204 VAL A C 1
ATOM 1628 O O . VAL A 1 204 ? 31.641 18.141 5.531 1 90.06 204 VAL A O 1
ATOM 1631 N N . GLN A 1 205 ? 32.156 16.109 4.973 1 90.69 205 GLN A N 1
ATOM 1632 C CA . GLN A 1 205 ? 31.906 15.586 6.316 1 90.69 205 GLN A CA 1
ATOM 1633 C C . GLN A 1 205 ? 32.844 16.234 7.332 1 90.69 205 GLN A C 1
ATOM 1635 O O . GLN A 1 205 ? 32.406 16.641 8.414 1 90.69 205 GLN A O 1
ATOM 1640 N N . ARG A 1 206 ? 34.031 16.297 6.934 1 90.94 206 ARG A N 1
ATOM 1641 C CA . ARG A 1 206 ? 35.031 16.844 7.848 1 90.94 206 ARG A CA 1
ATOM 1642 C C . ARG A 1 206 ? 34.812 18.344 8.055 1 90.94 206 ARG A C 1
ATOM 1644 O O . ARG A 1 206 ? 35.062 18.859 9.141 1 90.94 206 ARG A O 1
ATOM 1651 N N . ARG A 1 207 ? 34.312 18.953 7.035 1 92.5 207 ARG A N 1
ATOM 1652 C CA . ARG A 1 207 ? 34 20.375 7.18 1 92.5 207 ARG A CA 1
ATOM 1653 C C . ARG A 1 207 ? 32.875 20.578 8.18 1 92.5 207 ARG A C 1
ATOM 1655 O O . ARG A 1 207 ? 32.906 21.531 8.969 1 92.5 207 ARG A O 1
ATOM 1662 N N . TYR A 1 208 ? 31.922 19.797 8.148 1 95.12 208 TYR A N 1
ATOM 1663 C CA . TYR A 1 208 ? 30.812 19.875 9.094 1 95.12 208 TYR A CA 1
ATOM 1664 C C . TYR A 1 208 ? 31.297 19.562 10.508 1 95.12 208 TYR A C 1
ATOM 1666 O O . TYR A 1 208 ? 30.844 20.188 11.469 1 95.12 208 TYR A O 1
ATOM 1674 N N . VAL A 1 209 ? 32.219 18.594 10.625 1 94.88 209 VAL A N 1
ATOM 1675 C CA . VAL A 1 209 ? 32.781 18.297 11.938 1 94.88 209 VAL A CA 1
ATOM 1676 C C . VAL A 1 209 ? 33.531 19.516 12.469 1 94.88 209 VAL A C 1
ATOM 1678 O O . VAL A 1 209 ? 33.375 19.875 13.641 1 94.88 209 VAL A O 1
ATOM 1681 N N . GLN A 1 210 ? 34.281 20.109 11.555 1 94.81 210 GLN A N 1
ATOM 1682 C CA . GLN A 1 210 ? 35.031 21.297 11.945 1 94.81 210 GLN A CA 1
ATOM 1683 C C . GLN A 1 210 ? 34.062 22.406 12.422 1 94.81 210 GLN A C 1
ATOM 1685 O O . GLN A 1 210 ? 34.344 23.078 13.414 1 94.81 210 GLN A O 1
ATOM 1690 N N . PHE A 1 211 ? 33.031 22.641 11.75 1 96.19 211 PHE A N 1
ATOM 1691 C CA . PHE A 1 211 ? 32.031 23.625 12.133 1 96.19 211 PHE A CA 1
ATOM 1692 C C . PHE A 1 211 ? 31.5 23.344 13.539 1 96.19 211 PHE A C 1
ATOM 1694 O O . PHE A 1 211 ? 31.422 24.25 14.367 1 96.19 211 PHE A O 1
ATOM 1701 N N . LEU A 1 212 ? 31.109 22.094 13.859 1 96.75 212 LEU A N 1
ATOM 1702 C CA . LEU A 1 212 ? 30.562 21.703 15.156 1 96.75 212 LEU A CA 1
ATOM 1703 C C . LEU A 1 212 ? 31.578 21.922 16.266 1 96.75 212 LEU A C 1
ATOM 1705 O O . LEU A 1 212 ? 31.25 22.469 17.328 1 96.75 212 LEU A O 1
ATOM 1709 N N . LEU A 1 213 ? 32.812 21.578 15.953 1 96.25 213 LEU A N 1
ATOM 1710 C CA . LEU A 1 213 ? 33.844 21.703 16.969 1 96.25 213 LEU A CA 1
ATOM 1711 C C . LEU A 1 213 ? 34.188 23.156 17.219 1 96.25 213 LEU A C 1
ATOM 1713 O O . LEU A 1 213 ? 34.406 23.562 18.375 1 96.25 213 LEU A O 1
ATOM 1717 N N . LYS A 1 214 ? 34.188 23.938 16.203 1 96.31 214 LYS A N 1
ATOM 1718 C CA . LYS A 1 214 ? 34.5 25.359 16.375 1 96.31 214 LYS A CA 1
ATOM 1719 C C . LYS A 1 214 ? 33.375 26.062 17.141 1 96.31 214 LYS A C 1
ATOM 1721 O O . LYS A 1 214 ? 33.656 27 17.906 1 96.31 214 LYS A O 1
ATOM 1726 N N . THR A 1 215 ? 32.188 25.672 16.922 1 97 215 THR A N 1
ATOM 1727 C CA . THR A 1 215 ? 31.078 26.203 17.719 1 97 215 THR A CA 1
ATOM 1728 C C . THR A 1 215 ? 31.266 25.875 19.188 1 97 215 THR A C 1
ATOM 1730 O O . THR A 1 215 ? 30.984 26.703 20.062 1 97 215 THR A O 1
ATOM 1733 N N . LEU A 1 216 ? 31.734 24.703 19.453 1 96.69 216 LEU A N 1
ATOM 1734 C CA . LEU A 1 216 ? 31.953 24.266 20.828 1 96.69 216 LEU A CA 1
ATOM 1735 C C . LEU A 1 216 ? 33.094 25.047 21.469 1 96.69 216 LEU A C 1
ATOM 1737 O O . LEU A 1 216 ? 33.094 25.312 22.672 1 96.69 216 LEU A O 1
ATOM 1741 N N . VAL A 1 217 ? 34.094 25.375 20.641 1 95.81 217 VAL A N 1
ATOM 1742 C CA . VAL A 1 217 ? 35.219 26.188 21.141 1 95.81 217 VAL A CA 1
ATOM 1743 C C . VAL A 1 217 ? 34.688 27.547 21.609 1 95.81 217 VAL A C 1
ATOM 1745 O O . VAL A 1 217 ? 35.094 28.047 22.656 1 95.81 217 VAL A O 1
ATOM 1748 N N . PHE A 1 218 ? 33.875 28.094 20.812 1 96.31 218 PHE A N 1
ATOM 1749 C CA . PHE A 1 218 ? 33.25 29.359 21.188 1 96.31 218 PHE A CA 1
ATOM 1750 C C . PHE A 1 218 ? 32.469 29.219 22.5 1 96.31 218 PHE A C 1
ATOM 1752 O O . PHE A 1 218 ? 32.562 30.062 23.391 1 96.31 218 PHE A O 1
ATOM 1759 N N . ALA A 1 219 ? 31.688 28.203 22.625 1 96.81 219 ALA A N 1
ATOM 1760 C CA . ALA A 1 219 ? 30.906 27.938 23.828 1 96.81 219 ALA A CA 1
ATOM 1761 C C . ALA A 1 219 ? 31.797 27.719 25.047 1 96.81 219 ALA A C 1
ATOM 1763 O O . ALA A 1 219 ? 31.484 28.156 26.156 1 96.81 219 ALA A O 1
ATOM 1764 N N . ASP A 1 220 ? 32.844 27.016 24.766 1 95.69 220 ASP A N 1
ATOM 1765 C CA . ASP A 1 220 ? 33.812 26.719 25.844 1 95.69 220 ASP A CA 1
ATOM 1766 C C . ASP A 1 220 ? 34.344 28 26.453 1 95.69 220 ASP A C 1
ATOM 1768 O O . ASP A 1 220 ? 34.438 28.125 27.672 1 95.69 220 ASP A O 1
ATOM 1772 N N . LYS A 1 221 ? 34.75 28.906 25.594 1 95.19 221 LYS A N 1
ATOM 1773 C CA . LYS A 1 221 ? 35.25 30.188 26.078 1 95.19 221 LYS A CA 1
ATOM 1774 C C . LYS A 1 221 ? 34.188 30.922 26.906 1 95.19 221 LYS A C 1
ATOM 1776 O O . LYS A 1 221 ? 34.531 31.516 27.938 1 95.19 221 LYS A O 1
ATOM 1781 N N . TRP A 1 222 ? 33.062 30.906 26.453 1 96.38 222 TRP A N 1
ATOM 1782 C CA . TRP A 1 222 ? 31.953 31.547 27.188 1 96.38 222 TRP A CA 1
ATOM 1783 C C . TRP A 1 222 ? 31.719 30.859 28.531 1 96.38 222 TRP A C 1
ATOM 1785 O O . TRP A 1 222 ? 31.469 31.531 29.531 1 96.38 222 TRP A O 1
ATOM 1795 N N . ILE A 1 223 ? 31.797 29.562 28.594 1 96.12 223 ILE A N 1
ATOM 1796 C CA . ILE A 1 223 ? 31.578 28.797 29.828 1 96.12 223 ILE A CA 1
ATOM 1797 C C . ILE A 1 223 ? 32.656 29.156 30.844 1 96.12 223 ILE A C 1
ATOM 1799 O O . ILE A 1 223 ? 32.375 29.297 32.031 1 96.12 223 ILE A O 1
ATOM 1803 N N . ASP A 1 224 ? 33.844 29.281 30.328 1 94.12 224 ASP A N 1
ATOM 1804 C CA . ASP A 1 224 ? 34.969 29.672 31.203 1 94.12 224 ASP A CA 1
ATOM 1805 C C . ASP A 1 224 ? 34.719 31.031 31.844 1 94.12 224 ASP A C 1
ATOM 1807 O O . ASP A 1 224 ? 34.938 31.219 33.031 1 94.12 224 ASP A O 1
ATOM 1811 N N . ASP A 1 225 ? 34.312 31.891 30.984 1 94.38 225 ASP A N 1
ATOM 1812 C CA . ASP A 1 225 ? 34 33.219 31.5 1 94.38 225 ASP A CA 1
ATOM 1813 C C . ASP A 1 225 ? 32.844 33.188 32.5 1 94.38 225 ASP A C 1
ATOM 1815 O O . ASP A 1 225 ? 32.844 33.906 33.5 1 94.38 225 ASP A O 1
ATOM 1819 N N . PHE A 1 226 ? 31.891 32.375 32.25 1 94.44 226 PHE A N 1
ATOM 1820 C CA . PHE A 1 226 ? 30.719 32.188 33.094 1 94.44 226 PHE A CA 1
ATOM 1821 C C . PHE A 1 226 ? 31.125 31.656 34.469 1 94.44 226 PHE A C 1
ATOM 1823 O O . PHE A 1 226 ? 30.641 32.125 35.5 1 94.44 226 PHE A O 1
ATOM 1830 N N . ILE A 1 227 ? 32 30.719 34.438 1 91.25 227 ILE A N 1
ATOM 1831 C CA . ILE A 1 227 ? 32.469 30.109 35.688 1 91.25 227 ILE A CA 1
ATOM 1832 C C . ILE A 1 227 ? 33.312 31.125 36.469 1 91.25 227 ILE A C 1
ATOM 1834 O O . ILE A 1 227 ? 33.188 31.234 37.688 1 91.25 227 ILE A O 1
ATOM 1838 N N . LYS A 1 228 ? 34.094 31.844 35.812 1 91.75 228 LYS A N 1
ATOM 1839 C CA . LYS A 1 228 ? 34.969 32.844 36.469 1 91.75 228 LYS A CA 1
ATOM 1840 C C . LYS A 1 228 ? 34.125 33.906 37.156 1 91.75 228 LYS A C 1
ATOM 1842 O O . LYS A 1 228 ? 34.562 34.469 38.156 1 91.75 228 LYS A O 1
ATOM 1847 N N . GLU A 1 229 ? 33.094 34.188 36.594 1 92.19 229 GLU A N 1
ATOM 1848 C CA . GLU A 1 229 ? 32.219 35.188 37.156 1 92.19 229 GLU A CA 1
ATOM 1849 C C . GLU A 1 229 ? 31.5 34.688 38.406 1 92.19 229 GLU A C 1
ATOM 1851 O O . GLU A 1 229 ? 30.828 35.438 39.094 1 92.19 229 GLU A O 1
ATOM 1856 N N . GLY A 1 230 ? 31.594 33.469 38.812 1 85.06 230 GLY A N 1
ATOM 1857 C CA . GLY A 1 230 ? 31.047 32.906 40.062 1 85.06 230 GLY A CA 1
ATOM 1858 C C . GLY A 1 230 ? 29.578 32.531 39.938 1 85.06 230 GLY A C 1
ATOM 1859 O O . GLY A 1 230 ? 28.875 32.438 40.938 1 85.06 230 GLY A O 1
ATOM 1860 N N . ARG A 1 231 ? 29.141 32.375 38.812 1 86.88 231 ARG A N 1
ATOM 1861 C CA . ARG A 1 231 ? 27.734 32.031 38.594 1 86.88 231 ARG A CA 1
ATOM 1862 C C . ARG A 1 231 ? 27.484 30.547 38.781 1 86.88 231 ARG A C 1
ATOM 1864 O O . ARG A 1 231 ? 28.422 29.75 38.656 1 86.88 231 ARG A O 1
ATOM 1871 N N . ALA A 1 232 ? 26.281 30.234 39.156 1 85.31 232 ALA A N 1
ATOM 1872 C CA . ALA A 1 232 ? 25.922 28.844 39.469 1 85.31 232 ALA A CA 1
ATOM 1873 C C . ALA A 1 232 ? 25.891 28 38.188 1 85.31 232 ALA A C 1
ATOM 1875 O O . ALA A 1 232 ? 25.172 28.312 37.25 1 85.31 232 ALA A O 1
ATOM 1876 N N . ILE A 1 233 ? 26.547 26.969 38.188 1 84.81 233 ILE A N 1
ATOM 1877 C CA . ILE A 1 233 ? 26.734 26.094 37.031 1 84.81 233 ILE A CA 1
ATOM 1878 C C . ILE A 1 233 ? 25.391 25.469 36.656 1 84.81 233 ILE A C 1
ATOM 1880 O O . ILE A 1 233 ? 25.188 25.109 35.469 1 84.81 233 ILE A O 1
ATOM 1884 N N . GLU A 1 234 ? 24.469 25.359 37.625 1 84.94 234 GLU A N 1
ATOM 1885 C CA . GLU A 1 234 ? 23.172 24.75 37.375 1 84.94 234 GLU A CA 1
ATOM 1886 C C . GLU A 1 234 ? 22.375 25.562 36.375 1 84.94 234 GLU A C 1
ATOM 1888 O O . GLU A 1 234 ? 21.5 25.016 35.688 1 84.94 234 GLU A O 1
ATOM 1893 N N . ASN A 1 235 ? 22.75 26.75 36.156 1 91 235 ASN A N 1
ATOM 1894 C CA . ASN A 1 235 ? 22 27.625 35.281 1 91 235 ASN A CA 1
ATOM 1895 C C . ASN A 1 235 ? 22.75 27.891 33.969 1 91 235 ASN A C 1
ATOM 1897 O O . ASN A 1 235 ? 22.406 28.812 33.219 1 91 235 ASN A O 1
ATOM 1901 N N . VAL A 1 236 ? 23.734 27.141 33.719 1 94 236 VAL A N 1
ATOM 1902 C CA . VAL A 1 236 ? 24.609 27.391 32.594 1 94 236 VAL A CA 1
ATOM 1903 C C . VAL A 1 236 ? 23.812 27.312 31.297 1 94 236 VAL A C 1
ATOM 1905 O O . VAL A 1 236 ? 24 28.125 30.391 1 94 236 VAL A O 1
ATOM 1908 N N . ALA A 1 237 ? 22.922 26.359 31.219 1 94.94 237 ALA A N 1
ATOM 1909 C CA . ALA A 1 237 ? 22.141 26.188 30 1 94.94 237 ALA A CA 1
ATOM 1910 C C . ALA A 1 237 ? 21.219 27.375 29.766 1 94.94 237 ALA A C 1
ATOM 1912 O O . ALA A 1 237 ? 21.172 27.922 28.656 1 94.94 237 ALA A O 1
ATOM 1913 N N . ALA A 1 238 ? 20.5 27.75 30.75 1 95 238 ALA A N 1
ATOM 1914 C CA . ALA A 1 238 ? 19.562 28.859 30.641 1 95 238 ALA A CA 1
ATOM 1915 C C . ALA A 1 238 ? 20.297 30.156 30.312 1 95 238 ALA A C 1
ATOM 1917 O O . ALA A 1 238 ? 19.828 30.969 29.516 1 95 238 ALA A O 1
ATOM 1918 N N . ALA A 1 239 ? 21.422 30.344 30.984 1 95.5 239 ALA A N 1
ATOM 1919 C CA . ALA A 1 239 ? 22.203 31.562 30.75 1 95.5 239 ALA A CA 1
ATOM 1920 C C . ALA A 1 239 ? 22.75 31.594 29.328 1 95.5 239 ALA A C 1
ATOM 1922 O O . ALA A 1 239 ? 22.812 32.656 28.719 1 95.5 239 ALA A O 1
ATOM 1923 N N . TRP A 1 240 ? 23.203 30.516 28.891 1 96.5 240 TRP A N 1
ATOM 1924 C CA . TRP A 1 240 ? 23.703 30.406 27.516 1 96.5 240 TRP A CA 1
ATOM 1925 C C . TRP A 1 240 ? 22.609 30.75 26.516 1 96.5 240 TRP A C 1
ATOM 1927 O O . TRP A 1 240 ? 22.844 31.5 25.562 1 96.5 240 TRP A O 1
ATOM 1937 N N . ARG A 1 241 ? 21.438 30.234 26.688 1 95.25 241 ARG A N 1
ATOM 1938 C CA . ARG A 1 241 ? 20.281 30.516 25.828 1 95.25 241 ARG A CA 1
ATOM 1939 C C . ARG A 1 241 ? 19.984 32 25.781 1 95.25 241 ARG A C 1
ATOM 1941 O O . ARG A 1 241 ? 19.734 32.562 24.703 1 95.25 241 ARG A O 1
ATOM 1948 N N . GLU A 1 242 ? 20.031 32.594 26.922 1 93.75 242 GLU A N 1
ATOM 1949 C CA . GLU A 1 242 ? 19.781 34 27 1 93.75 242 GLU A CA 1
ATOM 1950 C C . GLU A 1 242 ? 20.875 34.812 26.312 1 93.75 242 GLU A C 1
ATOM 1952 O O . GLU A 1 242 ? 20.609 35.812 25.656 1 93.75 242 GLU A O 1
ATOM 1957 N N . TYR A 1 243 ? 22.062 34.344 26.484 1 95.06 243 TYR A N 1
ATOM 1958 C CA . TYR A 1 243 ? 23.203 35 25.875 1 95.06 243 TYR A CA 1
ATOM 1959 C C . TYR A 1 243 ? 23.094 34.969 24.344 1 95.06 243 TYR A C 1
ATOM 1961 O O . TYR A 1 243 ? 23.297 36 23.688 1 95.06 243 TYR A O 1
ATOM 1969 N N . LEU A 1 244 ? 22.781 33.875 23.781 1 94.5 244 LEU A N 1
ATOM 1970 C CA . LEU A 1 244 ? 22.656 33.75 22.344 1 94.5 244 LEU A CA 1
ATOM 1971 C C . LEU A 1 244 ? 21.484 34.562 21.812 1 94.5 244 LEU A C 1
ATOM 1973 O O . LEU A 1 244 ? 21.562 35.156 20.719 1 94.5 244 LEU A O 1
ATOM 1977 N N . GLY A 1 245 ? 20.406 34.562 22.594 1 86.62 245 GLY A N 1
ATOM 1978 C CA . GLY A 1 245 ? 19.25 35.375 22.266 1 86.62 245 GLY A CA 1
ATOM 1979 C C . GLY A 1 245 ? 18.5 34.906 21.031 1 86.62 245 GLY A C 1
ATOM 1980 O O . GLY A 1 245 ? 18.469 33.719 20.75 1 86.62 245 GLY A O 1
ATOM 1981 N N . SER A 1 246 ? 17.844 35.969 20.375 1 82 246 SER A N 1
ATOM 1982 C CA . SER A 1 246 ? 17.016 35.656 19.203 1 82 246 SER A CA 1
ATOM 1983 C C . SER A 1 246 ? 17.859 35.375 17.969 1 82 246 SER A C 1
ATOM 1985 O O . SER A 1 246 ? 19.047 35.719 17.938 1 82 246 SER A O 1
ATOM 1987 N N . PRO A 1 247 ? 17.203 34.781 17.078 1 81.94 247 PRO A N 1
ATOM 1988 C CA . PRO A 1 247 ? 17.938 34.531 15.836 1 81.94 247 PRO A CA 1
ATOM 1989 C C . PRO A 1 247 ? 18.516 35.844 15.234 1 81.94 247 PRO A C 1
ATOM 1991 O O . PRO A 1 247 ? 17.859 36.875 15.273 1 81.94 247 PRO A O 1
ATOM 1994 N N . ARG A 1 248 ? 19.703 35.844 14.797 1 85.5 248 ARG A N 1
ATOM 1995 C CA . ARG A 1 248 ? 20.422 36.906 14.117 1 85.5 248 ARG A CA 1
ATOM 1996 C C . ARG A 1 248 ? 20.953 37.938 15.125 1 85.5 248 ARG A C 1
ATOM 1998 O O . ARG A 1 248 ? 21.281 39.062 14.75 1 85.5 248 ARG A O 1
ATOM 2005 N N . SER A 1 249 ? 20.969 37.5 16.328 1 90.06 249 SER A N 1
ATOM 2006 C CA . SER A 1 249 ? 21.625 38.344 17.328 1 90.06 249 SER A CA 1
ATOM 2007 C C . SER A 1 249 ? 23.109 38.5 17.047 1 90.06 249 SER A C 1
ATOM 2009 O O . SER A 1 249 ? 23.688 37.688 16.297 1 90.06 249 SER A O 1
ATOM 2011 N N . ALA A 1 250 ? 23.703 39.438 17.641 1 92 250 ALA A N 1
ATOM 2012 C CA . ALA A 1 250 ? 25.125 39.688 17.438 1 92 250 ALA A CA 1
ATOM 2013 C C . ALA A 1 250 ? 25.969 38.531 17.969 1 92 250 ALA A C 1
ATOM 2015 O O . ALA A 1 250 ? 26.984 38.188 17.375 1 92 250 ALA A O 1
ATOM 2016 N N . GLN A 1 251 ? 25.609 38.031 19.078 1 93.88 251 GLN A N 1
ATOM 2017 C CA . GLN A 1 251 ? 26.344 36.938 19.688 1 93.88 251 GLN A CA 1
ATOM 2018 C C . GLN A 1 251 ? 26.281 35.656 18.844 1 93.88 251 GLN A C 1
ATOM 2020 O O . GLN A 1 251 ? 27.281 35 18.641 1 93.88 251 GLN A O 1
ATOM 2025 N N . ARG A 1 252 ? 25.125 35.375 18.328 1 94.25 252 ARG A N 1
ATOM 2026 C CA . ARG A 1 252 ? 24.953 34.219 17.469 1 94.25 252 ARG A CA 1
ATOM 2027 C C . ARG A 1 252 ? 25.766 34.375 16.172 1 94.25 252 ARG A C 1
ATOM 2029 O O . ARG A 1 252 ? 26.422 33.438 15.727 1 94.25 252 ARG A O 1
ATOM 2036 N N . ASN A 1 253 ? 25.672 35.531 15.656 1 94 253 ASN A N 1
ATOM 2037 C CA . ASN A 1 253 ? 26.422 35.781 14.438 1 94 253 ASN A CA 1
ATOM 2038 C C . ASN A 1 253 ? 27.922 35.625 14.656 1 94 253 ASN A C 1
ATOM 2040 O O . ASN A 1 253 ? 28.625 35.156 13.781 1 94 253 ASN A O 1
ATOM 2044 N N . ALA A 1 254 ? 28.391 36.094 15.766 1 94.56 254 ALA A N 1
ATOM 2045 C CA . ALA A 1 254 ? 29.812 35.969 16.078 1 94.56 254 ALA A CA 1
ATOM 2046 C C . ALA A 1 254 ? 30.219 34.531 16.219 1 94.56 254 ALA A C 1
ATOM 2048 O O . ALA A 1 254 ? 31.297 34.125 15.773 1 94.56 254 ALA A O 1
ATOM 2049 N N . MET A 1 255 ? 29.406 33.781 16.828 1 96.25 255 MET A N 1
ATOM 2050 C CA . MET A 1 255 ? 29.672 32.375 17 1 96.25 255 MET A CA 1
ATOM 2051 C C . MET A 1 255 ? 29.766 31.672 15.641 1 96.25 255 MET A C 1
ATOM 2053 O O . MET A 1 255 ? 30.734 30.938 15.391 1 96.25 255 MET A O 1
ATOM 2057 N N . TYR A 1 256 ? 28.797 31.938 14.766 1 96.88 256 TYR A N 1
ATOM 2058 C CA . TYR A 1 256 ? 28.781 31.266 13.477 1 96.88 256 TYR A CA 1
ATOM 2059 C C . TYR A 1 256 ? 29.875 31.797 12.562 1 96.88 256 TYR A C 1
ATOM 2061 O O . TYR A 1 256 ? 30.406 31.062 11.727 1 96.88 256 TYR A O 1
ATOM 2069 N N . ALA A 1 257 ? 30.203 33.031 12.68 1 95.44 257 ALA A N 1
ATOM 2070 C CA . ALA A 1 257 ? 31.312 33.594 11.914 1 95.44 257 ALA A CA 1
ATOM 2071 C C . ALA A 1 257 ? 32.625 32.875 12.242 1 95.44 257 ALA A C 1
ATOM 2073 O O . ALA A 1 257 ? 33.406 32.594 11.352 1 95.44 257 ALA A O 1
ATOM 2074 N N . GLN A 1 258 ? 32.781 32.562 13.461 1 94.69 258 GLN A N 1
ATOM 2075 C CA . GLN A 1 258 ? 33.938 31.781 13.875 1 94.69 258 GLN A CA 1
ATOM 2076 C C . GLN A 1 258 ? 33.875 30.344 13.367 1 94.69 258 GLN A C 1
ATOM 2078 O O . GLN A 1 258 ? 34.906 29.781 12.961 1 94.69 258 GLN A O 1
ATOM 2083 N N . ALA A 1 259 ? 32.75 29.812 13.43 1 95.81 259 ALA A N 1
ATOM 2084 C CA . ALA A 1 259 ? 32.562 28.406 13.07 1 95.81 259 ALA A CA 1
ATOM 2085 C C . ALA A 1 259 ? 32.812 28.188 11.586 1 95.81 259 ALA A C 1
ATOM 2087 O O . ALA A 1 259 ? 33.312 27.125 11.188 1 95.81 259 ALA A O 1
ATOM 2088 N N . ILE A 1 260 ? 32.5 29.156 10.695 1 94.62 260 ILE A N 1
ATOM 2089 C CA . ILE A 1 260 ? 32.594 28.969 9.258 1 94.62 260 ILE A CA 1
ATOM 2090 C C . ILE A 1 260 ? 34 29.344 8.781 1 94.62 260 ILE A C 1
ATOM 2092 O O . ILE A 1 260 ? 34.344 29.062 7.637 1 94.62 260 ILE A O 1
ATOM 2096 N N . ASP A 1 261 ? 34.719 29.906 9.633 1 91.5 261 ASP A N 1
ATOM 2097 C CA . ASP A 1 261 ? 36.062 30.312 9.273 1 91.5 261 ASP A CA 1
ATOM 2098 C C . ASP A 1 261 ? 36.938 29.109 8.875 1 91.5 261 ASP A C 1
ATOM 2100 O O . ASP A 1 261 ? 36.875 28.062 9.539 1 91.5 261 ASP A O 1
ATOM 2104 N N . ASP A 1 262 ? 37.719 29.172 7.895 1 85.75 262 ASP A N 1
ATOM 2105 C CA . ASP A 1 262 ? 38.469 28.062 7.312 1 85.75 262 ASP A CA 1
ATOM 2106 C C . ASP A 1 262 ? 39.75 27.797 8.07 1 85.75 262 ASP A C 1
ATOM 2108 O O . ASP A 1 262 ? 40.469 26.828 7.789 1 85.75 262 ASP A O 1
ATOM 2112 N N . SER A 1 263 ? 40 28.5 9.078 1 86.25 263 SER A N 1
ATOM 2113 C CA . SER A 1 263 ? 41.219 28.297 9.836 1 86.25 263 SER A CA 1
ATOM 2114 C C . SER A 1 263 ? 41.188 26.969 10.586 1 86.25 263 SER A C 1
ATOM 2116 O O . SER A 1 263 ? 40.125 26.562 11.078 1 86.25 263 SER A O 1
ATOM 2118 N N . PRO A 1 264 ? 42.281 26.266 10.539 1 88.19 264 PRO A N 1
ATOM 2119 C CA . PRO A 1 264 ? 42.312 24.984 11.25 1 88.19 264 PRO A CA 1
ATOM 2120 C C . PRO A 1 264 ? 42.125 25.141 12.758 1 88.19 264 PRO A C 1
ATOM 2122 O O . PRO A 1 264 ? 42.594 26.125 13.336 1 88.19 264 PRO A O 1
ATOM 2125 N N . LEU A 1 265 ? 41.406 24.297 13.32 1 89.69 265 LEU A N 1
ATOM 2126 C CA . LEU A 1 265 ? 41.188 24.25 14.766 1 89.69 265 LEU A CA 1
ATOM 2127 C C . LEU A 1 265 ? 42.438 23.688 15.469 1 89.69 265 LEU A C 1
ATOM 2129 O O . LEU A 1 265 ? 43 22.688 15.016 1 89.69 265 LEU A O 1
ATOM 2133 N N . GLU A 1 266 ? 42.75 24.281 16.516 1 81.31 266 GLU A N 1
ATOM 2134 C CA . GLU A 1 266 ? 43.875 23.812 17.297 1 81.31 266 GLU A CA 1
ATOM 2135 C C . GLU A 1 266 ? 43.688 22.375 17.766 1 81.31 266 GLU A C 1
ATOM 2137 O O . GLU A 1 266 ? 42.594 22.016 18.219 1 81.31 266 GLU A O 1
ATOM 2142 N N . LYS A 1 267 ? 44.562 21.391 17.641 1 82.56 267 LYS A N 1
ATOM 2143 C CA . LYS A 1 267 ? 44.531 19.984 18.047 1 82.56 267 LYS A CA 1
ATOM 2144 C C . LYS A 1 267 ? 43.969 19.109 16.953 1 82.56 267 LYS A C 1
ATOM 2146 O O . LYS A 1 267 ? 44.031 17.875 17.031 1 82.56 267 LYS A O 1
ATOM 2151 N N . PHE A 1 268 ? 43.25 19.797 16 1 91 268 PHE A N 1
ATOM 2152 C CA . PHE A 1 268 ? 42.656 19.031 14.914 1 91 268 PHE A CA 1
ATOM 2153 C C . PHE A 1 268 ? 43.25 19.453 13.57 1 91 268 PHE A C 1
ATOM 2155 O O . PHE A 1 268 ? 42.531 19.625 12.594 1 91 268 PHE A O 1
ATOM 2162 N N . GLU A 1 269 ? 44.469 19.672 13.461 1 84.25 269 GLU A N 1
ATOM 2163 C CA . GLU A 1 269 ? 45.156 20.141 12.258 1 84.25 269 GLU A CA 1
ATOM 2164 C C . GLU A 1 269 ? 45.125 19.078 11.164 1 84.25 269 GLU A C 1
ATOM 2166 O O . GLU A 1 269 ? 45.125 19.391 9.969 1 84.25 269 GLU A O 1
ATOM 2171 N N . ASN A 1 270 ? 44.969 17.859 11.641 1 82.06 270 ASN A N 1
ATOM 2172 C CA . ASN A 1 270 ? 44.969 16.766 10.688 1 82.06 270 ASN A CA 1
ATOM 2173 C C . ASN A 1 270 ? 43.562 16.312 10.328 1 82.06 270 ASN A C 1
ATOM 2175 O O . ASN A 1 270 ? 43.375 15.211 9.82 1 82.06 270 ASN A O 1
ATOM 2179 N N . LEU A 1 271 ? 42.594 17.109 10.562 1 87.81 271 LEU A N 1
ATOM 2180 C CA . LEU A 1 271 ? 41.219 16.734 10.383 1 87.81 271 LEU A CA 1
ATOM 2181 C C . LEU A 1 271 ? 40.938 16.375 8.938 1 87.81 271 LEU A C 1
ATOM 2183 O O . LEU A 1 271 ? 40.125 15.469 8.664 1 87.81 271 LEU A O 1
ATOM 2187 N N . PHE A 1 272 ? 41.625 17 8.016 1 83.75 272 PHE A N 1
ATOM 2188 C CA . PHE A 1 272 ? 41.312 16.812 6.605 1 83.75 272 PHE A CA 1
ATOM 2189 C C . PHE A 1 272 ? 42.281 15.828 5.961 1 83.75 272 PHE A C 1
ATOM 2191 O O . PHE A 1 272 ? 42.219 15.57 4.758 1 83.75 272 PHE A O 1
ATOM 2198 N N . HIS A 1 273 ? 43.125 15.312 6.844 1 78.12 273 HIS A N 1
ATOM 2199 C CA . HIS A 1 273 ? 44.062 14.344 6.301 1 78.12 273 HIS A CA 1
ATOM 2200 C C . HIS A 1 273 ? 43.406 12.969 6.129 1 78.12 273 HIS A C 1
ATOM 2202 O O . HIS A 1 273 ? 42.719 12.484 7.039 1 78.12 273 HIS A O 1
ATOM 2208 N N . TRP A 1 274 ? 43.562 12.414 5.086 1 71 274 TRP A N 1
ATOM 2209 C CA . TRP A 1 274 ? 42.906 11.148 4.719 1 71 274 TRP A CA 1
ATOM 2210 C C . TRP A 1 274 ? 43.469 10.008 5.566 1 71 274 TRP A C 1
ATOM 2212 O O . TRP A 1 274 ? 42.812 8.961 5.707 1 71 274 TRP A O 1
ATOM 2222 N N . ASN A 1 275 ? 44.594 10.188 6.152 1 71 275 ASN A N 1
ATOM 2223 C CA . ASN A 1 275 ? 45.281 9.102 6.84 1 71 275 ASN A CA 1
ATOM 2224 C C . ASN A 1 275 ? 44.75 8.898 8.25 1 71 275 ASN A C 1
ATOM 2226 O O . ASN A 1 275 ? 45.094 7.922 8.914 1 71 275 ASN A O 1
ATOM 2230 N N . ILE A 1 276 ? 43.875 9.75 8.688 1 77.56 276 ILE A N 1
ATOM 2231 C CA . ILE A 1 276 ? 43.375 9.562 10.047 1 77.56 276 ILE A CA 1
ATOM 2232 C C . ILE A 1 276 ? 42.188 8.594 10.039 1 77.56 276 ILE A C 1
ATOM 2234 O O . ILE A 1 276 ? 41.219 8.805 9.297 1 77.56 276 ILE A O 1
ATOM 2238 N N . SER A 1 277 ? 42.469 7.539 10.836 1 80.62 277 SER A N 1
ATOM 2239 C CA . SER A 1 277 ? 41.375 6.551 10.914 1 80.62 277 SER A CA 1
ATOM 2240 C C . SER A 1 277 ? 40.156 7.129 11.594 1 80.62 277 SER A C 1
ATOM 2242 O O . SER A 1 277 ? 40.25 8.07 12.383 1 80.62 277 SER A O 1
ATOM 2244 N N . ILE A 1 278 ? 39.031 6.707 11.289 1 82.25 278 ILE A N 1
ATOM 2245 C CA . ILE A 1 278 ? 37.781 7.141 11.852 1 82.25 278 ILE A CA 1
ATOM 2246 C C . ILE A 1 278 ? 37.781 6.953 13.367 1 82.25 278 ILE A C 1
ATOM 2248 O O . ILE A 1 278 ? 37.344 7.832 14.117 1 82.25 278 ILE A O 1
ATOM 2252 N N . ASP A 1 279 ? 38.438 5.875 13.812 1 84.38 279 ASP A N 1
ATOM 2253 C CA . ASP A 1 279 ? 38.469 5.559 15.234 1 84.38 279 ASP A CA 1
ATOM 2254 C C . ASP A 1 279 ? 39.344 6.551 15.992 1 84.38 279 ASP A C 1
ATOM 2256 O O . ASP A 1 279 ? 39 6.977 17.094 1 84.38 279 ASP A O 1
ATOM 2260 N N . GLU A 1 280 ? 40.375 6.867 15.305 1 87.19 280 GLU A N 1
ATOM 2261 C CA . GLU A 1 280 ? 41.281 7.824 15.938 1 87.19 280 GLU A CA 1
ATOM 2262 C C . GLU A 1 280 ? 40.625 9.195 16.062 1 87.19 280 GLU A C 1
ATOM 2264 O O . GLU A 1 280 ? 40.75 9.844 17.109 1 87.19 280 GLU A O 1
ATOM 2269 N N . LEU A 1 281 ? 40.031 9.547 15.031 1 89.56 281 LEU A N 1
ATOM 2270 C CA . LEU A 1 281 ? 39.375 10.844 15.047 1 89.56 281 LEU A CA 1
ATOM 2271 C C . LEU A 1 281 ? 38.219 10.859 16.047 1 89.56 281 LEU A C 1
ATOM 2273 O O . LEU A 1 281 ? 38 11.867 16.734 1 89.56 281 LEU A O 1
ATOM 2277 N N . GLN A 1 282 ? 37.5 9.805 16.188 1 89.88 282 GLN A N 1
ATOM 2278 C CA . GLN A 1 282 ? 36.406 9.695 17.156 1 89.88 282 GLN A CA 1
ATOM 2279 C C . GLN A 1 282 ? 36.938 9.82 18.578 1 89.88 282 GLN A C 1
ATOM 2281 O O . GLN A 1 282 ? 36.312 10.445 19.438 1 89.88 282 GLN A O 1
ATOM 2286 N N . GLY A 1 283 ? 38.062 9.242 18.781 1 88.25 283 GLY A N 1
ATOM 2287 C CA . GLY A 1 283 ? 38.688 9.352 20.094 1 88.25 283 GLY A CA 1
ATOM 2288 C C . GLY A 1 283 ? 39.125 10.766 20.422 1 88.25 283 GLY A C 1
ATOM 2289 O O . GLY A 1 283 ? 38.875 11.234 21.547 1 88.25 283 GLY A O 1
ATOM 2290 N N . GLN A 1 284 ? 39.688 11.445 19.438 1 90.75 284 GLN A N 1
ATOM 2291 C CA . GLN A 1 284 ? 40.125 12.82 19.641 1 90.75 284 GLN A CA 1
ATOM 2292 C C . GLN A 1 284 ? 38.938 13.734 19.906 1 90.75 284 GLN A C 1
ATOM 2294 O O . GLN A 1 284 ? 39 14.594 20.781 1 90.75 284 GLN A O 1
ATOM 2299 N N . VAL A 1 285 ? 37.938 13.516 19.188 1 93.44 285 VAL A N 1
ATOM 2300 C CA . VAL A 1 285 ? 36.719 14.328 19.312 1 93.44 285 VAL A CA 1
ATOM 2301 C C . VAL A 1 285 ? 36.062 14.078 20.688 1 93.44 285 VAL A C 1
ATOM 2303 O O . VAL A 1 285 ? 35.625 15.023 21.344 1 93.44 285 VAL A O 1
ATOM 2306 N N . ARG A 1 286 ? 36.062 12.867 21.062 1 91.19 286 ARG A N 1
ATOM 2307 C CA . ARG A 1 286 ? 35.5 12.516 22.375 1 91.19 286 ARG A CA 1
ATOM 2308 C C . ARG A 1 286 ? 36.219 13.242 23.484 1 91.19 286 ARG A C 1
ATOM 2310 O O . ARG A 1 286 ? 35.594 13.859 24.359 1 91.19 286 ARG A O 1
ATOM 2317 N N . ASP A 1 287 ? 37.531 13.18 23.453 1 90.44 287 ASP A N 1
ATOM 2318 C CA . ASP A 1 287 ? 38.312 13.805 24.484 1 90.44 287 ASP A CA 1
ATOM 2319 C C . ASP A 1 287 ? 38.125 15.312 24.531 1 90.44 287 ASP A C 1
ATOM 2321 O O . ASP A 1 287 ? 38 15.906 25.594 1 90.44 287 ASP A O 1
ATOM 2325 N N . PHE A 1 288 ? 38.094 15.828 23.391 1 92.94 288 PHE A N 1
ATOM 2326 C CA . PHE A 1 288 ? 37.875 17.266 23.266 1 92.94 288 PHE A CA 1
ATOM 2327 C C . PHE A 1 288 ? 36.531 17.672 23.828 1 92.94 288 PHE A C 1
ATOM 2329 O O . PHE A 1 288 ? 36.438 18.625 24.609 1 92.94 288 PHE A O 1
ATOM 2336 N N . VAL A 1 289 ? 35.469 17 23.516 1 93.56 289 VAL A N 1
ATOM 2337 C CA . VAL A 1 289 ? 34.094 17.328 23.891 1 93.56 289 VAL A CA 1
ATOM 2338 C C . VAL A 1 289 ? 33.875 17.016 25.375 1 93.56 289 VAL A C 1
ATOM 2340 O O . VAL A 1 289 ? 33.125 17.719 26.062 1 93.56 289 VAL A O 1
ATOM 2343 N N . ASP A 1 290 ? 34.5 16.016 25.859 1 90.56 290 ASP A N 1
ATOM 2344 C CA . ASP A 1 290 ? 34.344 15.609 27.25 1 90.56 290 ASP A CA 1
ATOM 2345 C C . ASP A 1 290 ? 34.812 16.703 28.203 1 90.56 290 ASP A C 1
ATOM 2347 O O . ASP A 1 290 ? 34.219 16.906 29.266 1 90.56 290 ASP A O 1
ATOM 2351 N N . VAL A 1 291 ? 35.844 17.344 27.797 1 90.81 291 VAL A N 1
ATOM 2352 C CA . VAL A 1 291 ? 36.344 18.438 28.609 1 90.81 291 VAL A CA 1
ATOM 2353 C C . VAL A 1 291 ? 35.281 19.516 28.75 1 90.81 291 VAL A C 1
ATOM 2355 O O . VAL A 1 291 ? 35.062 20.047 29.844 1 90.81 291 VAL A O 1
ATOM 2358 N N . ILE A 1 292 ? 34.688 19.812 27.719 1 93.12 292 ILE A N 1
ATOM 2359 C CA . ILE A 1 292 ? 33.656 20.844 27.703 1 93.12 292 ILE A CA 1
ATOM 2360 C C . ILE A 1 292 ? 32.406 20.359 28.453 1 93.12 292 ILE A C 1
ATOM 2362 O O . ILE A 1 292 ? 31.812 21.094 29.234 1 93.12 292 ILE A O 1
ATOM 2366 N N . ALA A 1 293 ? 32.062 19.141 28.25 1 92.56 293 ALA A N 1
ATOM 2367 C CA . ALA A 1 293 ? 30.875 18.547 28.859 1 92.56 293 ALA A CA 1
ATOM 2368 C C . ALA A 1 293 ? 31.016 18.5 30.391 1 92.56 293 ALA A C 1
ATOM 2370 O O . ALA A 1 293 ? 30.031 18.688 31.109 1 92.56 293 ALA A O 1
ATOM 2371 N N . GLN A 1 294 ? 32.156 18.266 30.797 1 90.06 294 GLN A N 1
ATOM 2372 C CA . GLN A 1 294 ? 32.438 18.188 32.219 1 90.06 294 GLN A CA 1
ATOM 2373 C C . GLN A 1 294 ? 32.281 19.562 32.875 1 90.06 294 GLN A C 1
ATOM 2375 O O . GLN A 1 294 ? 31.922 19.656 34.062 1 90.06 294 GLN A O 1
ATOM 2380 N N . LYS A 1 295 ? 32.562 20.547 32.125 1 90.44 295 LYS A N 1
ATOM 2381 C CA . LYS A 1 295 ? 32.344 21.891 32.656 1 90.44 295 LYS A CA 1
ATOM 2382 C C . LYS A 1 295 ? 30.859 22.203 32.812 1 90.44 295 LYS A C 1
ATOM 2384 O O . LYS A 1 295 ? 30.469 22.953 33.688 1 90.44 295 LYS A O 1
ATOM 2389 N N . ILE A 1 296 ? 30.125 21.719 31.938 1 92.31 296 ILE A N 1
ATOM 2390 C CA . ILE A 1 296 ? 28.688 21.969 31.922 1 92.31 296 ILE A CA 1
ATOM 2391 C C . ILE A 1 296 ? 28 21.141 33 1 92.31 296 ILE A C 1
ATOM 2393 O O . ILE A 1 296 ? 27.141 21.641 33.719 1 92.31 296 ILE A O 1
ATOM 2397 N N . LYS A 1 297 ? 28.344 19.906 33 1 88.88 297 LYS A N 1
ATOM 2398 C CA . LYS A 1 297 ? 27.797 18.984 34 1 88.88 297 LYS A CA 1
ATOM 2399 C C . LYS A 1 297 ? 28.922 18.25 34.719 1 88.88 297 LYS A C 1
ATOM 2401 O O . LYS A 1 297 ? 29.297 17.141 34.312 1 88.88 297 LYS A O 1
ATOM 2406 N N . PRO A 1 298 ? 29.312 18.828 35.812 1 79.25 298 PRO A N 1
ATOM 2407 C CA . PRO A 1 298 ? 30.422 18.219 36.531 1 79.25 298 PRO A CA 1
ATOM 2408 C C . PRO A 1 298 ? 30.047 16.891 37.188 1 79.25 298 PRO A C 1
ATOM 2410 O O . PRO A 1 298 ? 28.953 16.75 37.719 1 79.25 298 PRO A O 1
ATOM 2413 N N . THR A 1 299 ? 30.609 15.852 36.75 1 70 299 THR A N 1
ATOM 2414 C CA . THR A 1 299 ? 30.422 14.555 37.375 1 70 299 THR A CA 1
ATOM 2415 C C . THR A 1 299 ? 31.438 14.367 38.531 1 70 299 THR A C 1
ATOM 2417 O O . THR A 1 299 ? 32.469 15.016 38.531 1 70 299 THR A O 1
ATOM 2420 N N . ILE A 1 300 ? 31 13.836 39.719 1 59.47 300 ILE A N 1
ATOM 2421 C CA . ILE A 1 300 ? 31.922 13.625 40.844 1 59.47 300 ILE A CA 1
ATOM 2422 C C . ILE A 1 300 ? 33.219 13.023 40.312 1 59.47 300 ILE A C 1
ATOM 2424 O O . ILE A 1 300 ? 34.312 13.508 40.656 1 59.47 300 ILE A O 1
ATOM 2428 N N . GLU A 1 301 ? 33.375 11.719 40.125 1 51.56 301 GLU A N 1
ATOM 2429 C CA . GLU A 1 301 ? 34.625 10.961 40.031 1 51.56 301 GLU A CA 1
ATOM 2430 C C . GLU A 1 301 ? 35.125 10.93 38.594 1 51.56 301 GLU A C 1
ATOM 2432 O O . GLU A 1 301 ? 35.688 9.93 38.156 1 51.56 301 GLU A O 1
ATOM 2437 N N . GLY A 1 302 ? 35.125 12.031 37.812 1 54.31 302 GLY A N 1
ATOM 2438 C CA . GLY A 1 302 ? 35.844 12.078 36.531 1 54.31 302 GLY A CA 1
ATOM 2439 C C . GLY A 1 302 ? 35.281 11.117 35.5 1 54.31 302 GLY A C 1
ATOM 2440 O O . GLY A 1 302 ? 35.906 10.844 34.5 1 54.31 302 GLY A O 1
ATOM 2441 N N . LYS A 1 303 ? 34.188 10.398 35.719 1 59.28 303 LYS A N 1
ATOM 2442 C CA . LYS A 1 303 ? 33.719 9.383 34.781 1 59.28 303 LYS A CA 1
ATOM 2443 C C . LYS A 1 303 ? 32.906 10.016 33.656 1 59.28 303 LYS A C 1
ATOM 2445 O O . LYS A 1 303 ? 32.188 11.008 33.875 1 59.28 303 LYS A O 1
ATOM 2450 N N . PRO A 1 304 ? 33.219 9.539 32.5 1 61.44 304 PRO A N 1
ATOM 2451 C CA . PRO A 1 304 ? 32.531 10.039 31.312 1 61.44 304 PRO A CA 1
ATOM 2452 C C . PRO A 1 304 ? 31 9.992 31.469 1 61.44 304 PRO A C 1
ATOM 2454 O O . PRO A 1 304 ? 30.469 9.094 32.125 1 61.44 304 PRO A O 1
ATOM 2457 N N . ILE A 1 305 ? 30.344 11.102 31.156 1 66.44 305 ILE A N 1
ATOM 2458 C CA . ILE A 1 305 ? 28.891 11.195 31.203 1 66.44 305 ILE A CA 1
ATOM 2459 C C . ILE A 1 305 ? 28.266 10.242 30.172 1 66.44 305 ILE A C 1
ATOM 2461 O O . ILE A 1 305 ? 28.547 10.352 28.969 1 66.44 305 ILE A O 1
ATOM 2465 N N . LYS A 1 306 ? 27.828 9.07 30.688 1 66.19 306 LYS A N 1
ATOM 2466 C CA . LYS A 1 306 ? 27.25 8.109 29.75 1 66.19 306 LYS A CA 1
ATOM 2467 C C . LYS A 1 306 ? 25.719 8.141 29.812 1 66.19 306 LYS A C 1
ATOM 2469 O O . LYS A 1 306 ? 25.141 8.32 30.875 1 66.19 306 LYS A O 1
ATOM 2474 N N . GLY A 1 307 ? 25.125 8.172 28.641 1 70.62 307 GLY A N 1
ATOM 2475 C CA . GLY A 1 307 ? 23.719 7.828 28.531 1 70.62 307 GLY A CA 1
ATOM 2476 C C . GLY A 1 307 ? 22.812 9.039 28.516 1 70.62 307 GLY A C 1
ATOM 2477 O O . GLY A 1 307 ? 21.578 8.898 28.516 1 70.62 307 GLY A O 1
ATOM 2478 N N . GLU A 1 308 ? 23.344 10.305 28.719 1 82.06 308 GLU A N 1
ATOM 2479 C CA . GLU A 1 308 ? 22.5 11.492 28.672 1 82.06 308 GLU A CA 1
ATOM 2480 C C . GLU A 1 308 ? 23.109 12.562 27.766 1 82.06 308 GLU A C 1
ATOM 2482 O O . GLU A 1 308 ? 24.328 12.781 27.797 1 82.06 308 GLU A O 1
ATOM 2487 N N . PRO A 1 309 ? 22.328 13.211 27.062 1 90.31 309 PRO A N 1
ATOM 2488 C CA . PRO A 1 309 ? 22.859 14.289 26.234 1 90.31 309 PRO A CA 1
ATOM 2489 C C . PRO A 1 309 ? 23.188 15.547 27.031 1 90.31 309 PRO A C 1
ATOM 2491 O O . PRO A 1 309 ? 22.312 16.094 27.719 1 90.31 309 PRO A O 1
ATOM 2494 N N . VAL A 1 310 ? 24.422 15.938 26.969 1 92.5 310 VAL A N 1
ATOM 2495 C CA . VAL A 1 310 ? 24.844 17.141 27.688 1 92.5 310 VAL A CA 1
ATOM 2496 C C . VAL A 1 310 ? 24.828 18.344 26.734 1 92.5 310 VAL A C 1
ATOM 2498 O O . VAL A 1 310 ? 24.5 19.453 27.141 1 92.5 310 VAL A O 1
ATOM 2501 N N . ILE A 1 311 ? 25.141 18.078 25.531 1 95.44 311 ILE A N 1
ATOM 2502 C CA . ILE A 1 311 ? 25.125 19.094 24.484 1 95.44 311 ILE A CA 1
ATOM 2503 C C . ILE A 1 311 ? 24.172 18.672 23.359 1 95.44 311 ILE A C 1
ATOM 2505 O O . ILE A 1 311 ? 24.266 17.547 22.875 1 95.44 311 ILE A O 1
ATOM 2509 N N . VAL A 1 312 ? 23.297 19.594 23.031 1 96.5 312 VAL A N 1
ATOM 2510 C CA . VAL A 1 312 ? 22.359 19.297 21.953 1 96.5 312 VAL A CA 1
ATOM 2511 C C . VAL A 1 312 ? 22.516 20.312 20.828 1 96.5 312 VAL A C 1
ATOM 2513 O O . VAL A 1 312 ? 22.547 21.516 21.078 1 96.5 312 VAL A O 1
ATOM 2516 N N . PHE A 1 313 ? 22.766 19.828 19.641 1 96.94 313 PHE A N 1
ATOM 2517 C CA . PHE A 1 313 ? 22.672 20.656 18.438 1 96.94 313 PHE A CA 1
ATOM 2518 C C . PHE A 1 313 ? 21.328 20.484 17.766 1 96.94 313 PHE A C 1
ATOM 2520 O O . PHE A 1 313 ? 20.828 19.375 17.609 1 96.94 313 PHE A O 1
ATOM 2527 N N . TYR A 1 314 ? 20.688 21.547 17.5 1 95 314 TYR A N 1
ATOM 2528 C CA . TYR A 1 314 ? 19.484 21.312 16.703 1 95 314 TYR A CA 1
ATOM 2529 C C . TYR A 1 314 ? 19.516 22.141 15.422 1 95 314 TYR A C 1
ATOM 2531 O O . TYR A 1 314 ? 20 23.281 15.422 1 95 314 TYR A O 1
ATOM 2539 N N . PHE A 1 315 ? 19.125 21.547 14.328 1 94.81 315 PHE A N 1
ATOM 2540 C CA . PHE A 1 315 ? 19.031 22.125 13 1 94.81 315 PHE A CA 1
ATOM 2541 C C . PHE A 1 315 ? 17.578 22.297 12.586 1 94.81 315 PHE A C 1
ATOM 2543 O O . PHE A 1 315 ? 16.891 21.328 12.273 1 94.81 315 PHE A O 1
ATOM 2550 N N . ASP A 1 316 ? 17.125 23.531 12.594 1 92.75 316 ASP A N 1
ATOM 2551 C CA . ASP A 1 316 ? 15.75 23.828 12.211 1 92.75 316 ASP A CA 1
ATOM 2552 C C . ASP A 1 316 ? 15.641 24.047 10.703 1 92.75 316 ASP A C 1
ATOM 2554 O O . ASP A 1 316 ? 16.594 24.484 10.055 1 92.75 316 ASP A O 1
ATOM 2558 N N . GLU A 1 317 ? 14.531 23.672 10.109 1 89.88 317 GLU A N 1
ATOM 2559 C CA . GLU A 1 317 ? 14.281 23.703 8.672 1 89.88 317 GLU A CA 1
ATOM 2560 C C . GLU A 1 317 ? 15.305 22.844 7.922 1 89.88 317 GLU A C 1
ATOM 2562 O O . GLU A 1 317 ? 15.938 23.312 6.977 1 89.88 317 GLU A O 1
ATOM 2567 N N . ALA A 1 318 ? 15.438 21.641 8.367 1 89.75 318 ALA A N 1
ATOM 2568 C CA . ALA A 1 318 ? 16.469 20.719 7.891 1 89.75 318 ALA A CA 1
ATOM 2569 C C . ALA A 1 318 ? 16.109 20.188 6.504 1 89.75 318 ALA A C 1
ATOM 2571 O O . ALA A 1 318 ? 16.922 19.5 5.871 1 89.75 318 ALA A O 1
ATOM 2572 N N . GLN A 1 319 ? 14.984 20.516 5.996 1 81.94 319 GLN A N 1
ATOM 2573 C CA . GLN A 1 319 ? 14.594 20.047 4.672 1 81.94 319 GLN A CA 1
ATOM 2574 C C . GLN A 1 319 ? 15.531 20.578 3.598 1 81.94 319 GLN A C 1
ATOM 2576 O O . GLN A 1 319 ? 15.758 19.938 2.576 1 81.94 319 GLN A O 1
ATOM 2581 N N . TYR A 1 320 ? 16.047 21.688 3.877 1 83.62 320 TYR A N 1
ATOM 2582 C CA . TYR A 1 320 ? 16.953 22.281 2.898 1 83.62 320 TYR A CA 1
ATOM 2583 C C . TYR A 1 320 ? 18.219 21.453 2.758 1 83.62 320 TYR A C 1
ATOM 2585 O O . TYR A 1 320 ? 18.844 21.453 1.694 1 83.62 320 TYR A O 1
ATOM 2593 N N . LEU A 1 321 ? 18.562 20.75 3.803 1 87.81 321 LEU A N 1
ATOM 2594 C CA . LEU A 1 321 ? 19.719 19.891 3.76 1 87.81 321 LEU A CA 1
ATOM 2595 C C . LEU A 1 321 ? 19.469 18.672 2.877 1 87.81 321 LEU A C 1
ATOM 2597 O O . LEU A 1 321 ? 20.375 18.156 2.232 1 87.81 321 LEU A O 1
ATOM 2601 N N . THR A 1 322 ? 18.297 18.188 2.852 1 79.56 322 THR A N 1
ATOM 2602 C CA . THR A 1 322 ? 17.953 17 2.092 1 79.56 322 THR A CA 1
ATOM 2603 C C . THR A 1 322 ? 17.812 17.312 0.608 1 79.56 322 THR A C 1
ATOM 2605 O O . THR A 1 322 ? 18.016 16.453 -0.244 1 79.56 322 THR A O 1
ATOM 2608 N N . GLN A 1 323 ? 17.562 18.484 0.304 1 74.62 323 GLN A N 1
ATOM 2609 C CA . GLN A 1 323 ? 17.297 18.906 -1.071 1 74.62 323 GLN A CA 1
ATOM 2610 C C . GLN A 1 323 ? 18.578 19.266 -1.798 1 74.62 323 GLN A C 1
ATOM 2612 O O . GLN A 1 323 ? 18.609 19.344 -3.027 1 74.62 323 GLN A O 1
ATOM 2617 N N . SER A 1 324 ? 19.656 19.359 -1.048 1 78.81 324 SER A N 1
ATOM 2618 C CA . SER A 1 324 ? 20.906 19.844 -1.632 1 78.81 324 SER A CA 1
ATOM 2619 C C . SER A 1 324 ? 21.922 18.719 -1.75 1 78.81 324 SER A C 1
ATOM 2621 O O . SER A 1 324 ? 22.297 18.109 -0.748 1 78.81 324 SER A O 1
ATOM 2623 N N . THR A 1 325 ? 22.281 18.453 -3.01 1 80.44 325 THR A N 1
ATOM 2624 C CA . THR A 1 325 ? 23.375 17.516 -3.227 1 80.44 325 THR A CA 1
ATOM 2625 C C . THR A 1 325 ? 24.719 18.234 -3.146 1 80.44 325 THR A C 1
ATOM 2627 O O . THR A 1 325 ? 24.938 19.234 -3.838 1 80.44 325 THR A O 1
ATOM 2630 N N . VAL A 1 326 ? 25.562 17.812 -2.268 1 82.5 326 VAL A N 1
ATOM 2631 C CA . VAL A 1 326 ? 26.797 18.547 -1.983 1 82.5 326 VAL A CA 1
ATOM 2632 C C . VAL A 1 326 ? 27.984 17.797 -2.57 1 82.5 326 VAL A C 1
ATOM 2634 O O . VAL A 1 326 ? 29.094 18.344 -2.672 1 82.5 326 VAL A O 1
ATOM 2637 N N . THR A 1 327 ? 27.812 16.625 -2.908 1 78.12 327 THR A N 1
ATOM 2638 C CA . THR A 1 327 ? 28.938 15.906 -3.506 1 78.12 327 THR A CA 1
ATOM 2639 C C . THR A 1 327 ? 29.078 16.266 -4.984 1 78.12 327 THR A C 1
ATOM 2641 O O . THR A 1 327 ? 28.094 16.531 -5.66 1 78.12 327 THR A O 1
ATOM 2644 N N . LYS A 1 328 ? 30.312 16.438 -5.367 1 65.25 328 LYS A N 1
ATOM 2645 C CA . LYS A 1 328 ? 30.625 16.844 -6.738 1 65.25 328 LYS A CA 1
ATOM 2646 C C . LYS A 1 328 ? 30.031 15.859 -7.746 1 65.25 328 LYS A C 1
ATOM 2648 O O . LYS A 1 328 ? 29.906 14.664 -7.465 1 65.25 328 LYS A O 1
ATOM 2653 N N . GLN A 1 329 ? 29.562 16.609 -8.75 1 56.75 329 GLN A N 1
ATOM 2654 C CA . GLN A 1 329 ? 29.047 15.828 -9.875 1 56.75 329 GLN A CA 1
ATOM 2655 C C . GLN A 1 329 ? 30.094 14.836 -10.383 1 56.75 329 GLN A C 1
ATOM 2657 O O . GLN A 1 329 ? 31.234 15.219 -10.656 1 56.75 329 GLN A O 1
ATOM 2662 N N . GLY A 1 330 ? 29.953 13.547 -10.391 1 50.16 330 GLY A N 1
ATOM 2663 C CA . GLY A 1 330 ? 30.891 12.531 -10.852 1 50.16 330 GLY A CA 1
ATOM 2664 C C . GLY A 1 330 ? 31.422 11.664 -9.734 1 50.16 330 GLY A C 1
ATOM 2665 O O . GLY A 1 330 ? 32.031 10.617 -9.992 1 50.16 330 GLY A O 1
ATOM 2666 N N . GLU A 1 331 ? 31.5 12.336 -8.547 1 54.66 331 GLU A N 1
ATOM 2667 C CA . GLU A 1 331 ? 32.031 11.562 -7.434 1 54.66 331 GLU A CA 1
ATOM 2668 C C . GLU A 1 331 ? 30.953 10.719 -6.773 1 54.66 331 GLU A C 1
ATOM 2670 O O . GLU A 1 331 ? 29.906 11.25 -6.363 1 54.66 331 GLU A O 1
ATOM 2675 N N . GLU A 1 332 ? 30.875 9.453 -7.125 1 54.25 332 GLU A N 1
ATOM 2676 C CA . GLU A 1 332 ? 29.953 8.547 -6.461 1 54.25 332 GLU A CA 1
ATOM 2677 C C . GLU A 1 332 ? 30.438 8.172 -5.066 1 54.25 332 GLU A C 1
ATOM 2679 O O . GLU A 1 332 ? 31.641 8.133 -4.816 1 54.25 332 GLU A O 1
ATOM 2684 N N . PRO A 1 333 ? 29.531 8.195 -4.121 1 58.66 333 PRO A N 1
ATOM 2685 C CA . PRO A 1 333 ? 28.062 8.258 -4.133 1 58.66 333 PRO A CA 1
ATOM 2686 C C . PRO A 1 333 ? 27.531 9.68 -3.973 1 58.66 333 PRO A C 1
ATOM 2688 O O . PRO A 1 333 ? 28.094 10.469 -3.199 1 58.66 333 PRO A O 1
ATOM 2691 N N . ARG A 1 334 ? 26.578 10.062 -4.703 1 66 334 ARG A N 1
ATOM 2692 C CA . ARG A 1 334 ? 25.891 11.336 -4.535 1 66 334 ARG A CA 1
ATOM 2693 C C . ARG A 1 334 ? 25.188 11.398 -3.184 1 66 334 ARG A C 1
ATOM 2695 O O . ARG A 1 334 ? 24.391 10.516 -2.848 1 66 334 ARG A O 1
ATOM 2702 N N . ARG A 1 335 ? 25.734 12.344 -2.391 1 77.5 335 ARG A N 1
ATOM 2703 C CA . ARG A 1 335 ? 25.172 12.492 -1.05 1 77.5 335 ARG A CA 1
ATOM 2704 C C . ARG A 1 335 ? 24.609 13.891 -0.844 1 77.5 335 ARG A C 1
ATOM 2706 O O . ARG A 1 335 ? 25.125 14.867 -1.38 1 77.5 335 ARG A O 1
ATOM 2713 N N . THR A 1 336 ? 23.516 13.977 -0.097 1 82.5 336 THR A N 1
ATOM 2714 C CA . THR A 1 336 ? 22.922 15.25 0.279 1 82.5 336 THR A CA 1
ATOM 2715 C C . THR A 1 336 ? 23.641 15.859 1.476 1 82.5 336 THR A C 1
ATOM 2717 O O . THR A 1 336 ? 24.438 15.18 2.133 1 82.5 336 THR A O 1
ATOM 2720 N N . ALA A 1 337 ? 23.438 17.109 1.637 1 88.69 337 ALA A N 1
ATOM 2721 C CA . ALA A 1 337 ? 24 17.781 2.805 1 88.69 337 ALA A CA 1
ATOM 2722 C C . ALA A 1 337 ? 23.547 17.109 4.098 1 88.69 337 ALA A C 1
ATOM 2724 O O . ALA A 1 337 ? 24.312 17 5.051 1 88.69 337 ALA A O 1
ATOM 2725 N N . TYR A 1 338 ? 22.375 16.625 4.07 1 87.62 338 TYR A N 1
ATOM 2726 C CA . TYR A 1 338 ? 21.828 15.945 5.238 1 87.62 338 TYR A CA 1
ATOM 2727 C C . TYR A 1 338 ? 22.594 14.656 5.535 1 87.62 338 TYR A C 1
ATOM 2729 O O . TYR A 1 338 ? 22.953 14.391 6.684 1 87.62 338 TYR A O 1
ATOM 2737 N N . GLN A 1 339 ? 22.797 13.906 4.535 1 83.56 339 GLN A N 1
ATOM 2738 C CA . GLN A 1 339 ? 23.5 12.641 4.699 1 83.56 339 GLN A CA 1
ATOM 2739 C C . GLN A 1 339 ? 24.922 12.867 5.203 1 83.56 339 GLN A C 1
ATOM 2741 O O . GLN A 1 339 ? 25.406 12.133 6.07 1 83.56 339 GLN A O 1
ATOM 2746 N N . CYS A 1 340 ? 25.547 13.859 4.68 1 88.06 340 CYS A N 1
ATOM 2747 C CA . CYS A 1 340 ? 26.906 14.172 5.102 1 88.06 340 CYS A CA 1
ATOM 2748 C C . CYS A 1 340 ? 26.922 14.656 6.547 1 88.06 340 CYS A C 1
ATOM 2750 O O . CYS A 1 340 ? 27.844 14.336 7.301 1 88.06 340 CYS A O 1
ATOM 2752 N N . LEU A 1 341 ? 25.953 15.453 6.887 1 91.62 341 LEU A N 1
ATOM 2753 C CA . LEU A 1 341 ? 25.875 15.953 8.258 1 91.62 341 LEU A CA 1
ATOM 2754 C C . LEU A 1 341 ? 25.594 14.82 9.234 1 91.62 341 LEU A C 1
ATOM 2756 O O . LEU A 1 341 ? 26.156 14.789 10.336 1 91.62 341 LEU A O 1
ATOM 2760 N N . CYS A 1 342 ? 24.703 13.922 8.867 1 87.75 342 CYS A N 1
ATOM 2761 C CA . CYS A 1 342 ? 24.438 12.75 9.695 1 87.75 342 CYS A CA 1
ATOM 2762 C C . CYS A 1 342 ? 25.719 11.945 9.906 1 87.75 342 CYS A C 1
ATOM 2764 O O . CYS A 1 342 ? 25.969 11.477 11.016 1 87.75 342 CYS A O 1
ATOM 2766 N N . LYS A 1 343 ? 26.484 11.805 8.867 1 86.94 343 LYS A N 1
ATOM 2767 C CA . LYS A 1 343 ? 27.766 11.086 8.977 1 86.94 343 LYS A CA 1
ATOM 2768 C C . LYS A 1 343 ? 28.734 11.836 9.883 1 86.94 343 LYS A C 1
ATOM 2770 O O . LYS A 1 343 ? 29.547 11.219 10.578 1 86.94 343 LYS A O 1
ATOM 2775 N N . ALA A 1 344 ? 28.672 13.102 9.781 1 92.38 344 ALA A N 1
ATOM 2776 C CA . ALA A 1 344 ? 29.516 13.906 10.664 1 92.38 344 ALA A CA 1
ATOM 2777 C C . ALA A 1 344 ? 29.219 13.594 12.133 1 92.38 344 ALA A C 1
ATOM 2779 O O . ALA A 1 344 ? 30.141 13.562 12.961 1 92.38 344 ALA A O 1
ATOM 2780 N N . PHE A 1 345 ? 28.031 13.32 12.477 1 91.38 345 PHE A N 1
ATOM 2781 C CA . PHE A 1 345 ? 27.641 13.023 13.852 1 91.38 345 PHE A CA 1
ATOM 2782 C C . PHE A 1 345 ? 28.172 11.656 14.266 1 91.38 345 PHE A C 1
ATOM 2784 O O . PHE A 1 345 ? 28.281 11.367 15.461 1 91.38 345 PHE A O 1
ATOM 2791 N N . THR A 1 346 ? 28.5 10.844 13.297 1 86.88 346 THR A N 1
ATOM 2792 C CA . THR A 1 346 ? 29.078 9.555 13.617 1 86.88 346 THR A CA 1
ATOM 2793 C C . THR A 1 346 ? 30.438 9.727 14.281 1 86.88 346 THR A C 1
ATOM 2795 O O . THR A 1 346 ? 30.875 8.875 15.062 1 86.88 346 THR A O 1
ATOM 2798 N N . TYR A 1 347 ? 31.078 10.844 13.984 1 90.44 347 TYR A N 1
ATOM 2799 C CA . TYR A 1 347 ? 32.375 11.133 14.602 1 90.44 347 TYR A CA 1
ATOM 2800 C C . TYR A 1 347 ? 32.188 11.562 16.062 1 90.44 347 TYR A C 1
ATOM 2802 O O . TYR A 1 347 ? 33.156 11.562 16.828 1 90.44 347 TYR A O 1
ATOM 2810 N N . LEU A 1 348 ? 30.984 11.859 16.422 1 91.56 348 LEU A N 1
ATOM 2811 C CA . LEU A 1 348 ? 30.688 12.328 17.781 1 91.56 348 LEU A CA 1
ATOM 2812 C C . LEU A 1 348 ? 29.922 11.258 18.562 1 91.56 348 LEU A C 1
ATOM 2814 O O . LEU A 1 348 ? 29.328 11.555 19.594 1 91.56 348 LEU A O 1
ATOM 2818 N N . VAL A 1 349 ? 29.922 10.039 18.156 1 86.94 349 VAL A N 1
ATOM 2819 C CA . VAL A 1 349 ? 29.078 8.977 18.688 1 86.94 349 VAL A CA 1
ATOM 2820 C C . VAL A 1 349 ? 29.469 8.68 20.125 1 86.94 349 VAL A C 1
ATOM 2822 O O . VAL A 1 349 ? 28.625 8.328 20.953 1 86.94 349 VAL A O 1
ATOM 2825 N N . TYR A 1 350 ? 30.734 8.906 20.5 1 85.69 350 TYR A N 1
ATOM 2826 C CA . TYR A 1 350 ? 31.188 8.562 21.844 1 85.69 350 TYR A CA 1
ATOM 2827 C C . TYR A 1 350 ? 31.172 9.781 22.766 1 85.69 350 TYR A C 1
ATOM 2829 O O . TYR A 1 350 ? 31.547 9.688 23.938 1 85.69 350 TYR A O 1
ATOM 2837 N N . ALA A 1 351 ? 30.703 10.891 22.234 1 88.5 351 ALA A N 1
ATOM 2838 C CA . ALA A 1 351 ? 30.562 12.125 23 1 88.5 351 ALA A CA 1
ATOM 2839 C C . ALA A 1 351 ? 29.125 12.32 23.453 1 88.5 351 ALA A C 1
ATOM 2841 O O . ALA A 1 351 ? 28.188 11.789 22.844 1 88.5 351 ALA A O 1
ATOM 2842 N N . PRO A 1 352 ? 28.906 12.914 24.578 1 91 352 PRO A N 1
ATOM 2843 C CA . PRO A 1 352 ? 27.531 13.164 25.047 1 91 352 PRO A CA 1
ATOM 2844 C C . PRO A 1 352 ? 26.844 14.281 24.266 1 91 352 PRO A C 1
ATOM 2846 O O . PRO A 1 352 ? 26.344 15.242 24.859 1 91 352 PRO A O 1
ATOM 2849 N N . VAL A 1 353 ? 26.844 14.125 23 1 93.31 353 VAL A N 1
ATOM 2850 C CA . VAL A 1 353 ? 26.266 15.078 22.062 1 93.31 353 VAL A CA 1
ATOM 2851 C C . VAL A 1 353 ? 25.078 14.422 21.344 1 93.31 353 VAL A C 1
ATOM 2853 O O . VAL A 1 353 ? 25.125 13.234 21.016 1 93.31 353 VAL A O 1
ATOM 2856 N N . PHE A 1 354 ? 24.047 15.156 21.219 1 94.31 354 PHE A N 1
ATOM 2857 C CA . PHE A 1 354 ? 22.875 14.68 20.484 1 94.31 354 PHE A CA 1
ATOM 2858 C C . PHE A 1 354 ? 22.438 15.688 19.438 1 94.31 354 PHE A C 1
ATOM 2860 O O . PHE A 1 354 ? 22.453 16.891 19.672 1 94.31 354 PHE A O 1
ATOM 2867 N N . GLY A 1 355 ? 22.188 15.18 18.219 1 94.44 355 GLY A N 1
ATOM 2868 C CA . GLY A 1 355 ? 21.703 16.031 17.141 1 94.44 355 GLY A CA 1
ATOM 2869 C C . GLY A 1 355 ? 20.219 15.914 16.906 1 94.44 355 GLY A C 1
ATOM 2870 O O . GLY A 1 355 ? 19.656 14.82 16.938 1 94.44 355 GLY A O 1
ATOM 2871 N N . LEU A 1 356 ? 19.516 17.078 16.766 1 95.25 356 LEU A N 1
ATOM 2872 C CA . LEU A 1 356 ? 18.094 17.125 16.422 1 95.25 356 LEU A CA 1
ATOM 2873 C C . LEU A 1 356 ? 17.891 17.812 15.07 1 95.25 356 LEU A C 1
ATOM 2875 O O . LEU A 1 356 ? 18.375 18.922 14.859 1 95.25 356 LEU A O 1
ATOM 2879 N N . PHE A 1 357 ? 17.25 17.109 14.195 1 93.25 357 PHE A N 1
ATOM 2880 C CA . PHE A 1 357 ? 16.875 17.688 12.914 1 93.25 357 PHE A CA 1
ATOM 2881 C C . PHE A 1 357 ? 15.383 17.969 12.852 1 93.25 357 PHE A C 1
ATOM 2883 O O . PHE A 1 357 ? 14.57 17.047 12.906 1 93.25 357 PHE A O 1
ATOM 2890 N N . ILE A 1 358 ? 15.047 19.188 12.727 1 90.94 358 ILE A N 1
ATOM 2891 C CA . ILE A 1 358 ? 13.641 19.578 12.781 1 90.94 358 ILE A CA 1
ATOM 2892 C C . ILE A 1 358 ? 13.148 19.922 11.375 1 90.94 358 ILE A C 1
ATOM 2894 O O . ILE A 1 358 ? 13.789 20.688 10.648 1 90.94 358 ILE A O 1
ATOM 2898 N N . SER A 1 359 ? 12.172 19.281 10.961 1 81.56 359 SER A N 1
ATOM 2899 C CA . SER A 1 359 ? 11.602 19.562 9.656 1 81.56 359 SER A CA 1
ATOM 2900 C C . SER A 1 359 ? 10.133 19.156 9.594 1 81.56 359 SER A C 1
ATOM 2902 O O . SER A 1 359 ? 9.656 18.391 10.43 1 81.56 359 SER A O 1
ATOM 2904 N N . ALA A 1 360 ? 9.508 19.828 8.75 1 66.19 360 ALA A N 1
ATOM 2905 C CA . ALA A 1 360 ? 8.18 19.328 8.375 1 66.19 360 ALA A CA 1
ATOM 2906 C C . ALA A 1 360 ? 8.273 18.266 7.297 1 66.19 360 ALA A C 1
ATOM 2908 O O . ALA A 1 360 ? 7.305 17.531 7.055 1 66.19 360 ALA A O 1
ATOM 2909 N N . TYR A 1 361 ? 9.484 18.312 6.707 1 57.75 361 TYR A N 1
ATOM 2910 C CA . TYR A 1 361 ? 9.688 17.531 5.496 1 57.75 361 TYR A CA 1
ATOM 2911 C C . TYR A 1 361 ? 9.969 16.078 5.836 1 57.75 361 TYR A C 1
ATOM 2913 O O . TYR A 1 361 ? 10.945 15.766 6.523 1 57.75 361 TYR A O 1
ATOM 2921 N N . SER A 1 362 ? 9 15.242 5.453 1 53.47 362 SER A N 1
ATOM 2922 C CA . SER A 1 362 ? 9.062 13.805 5.727 1 53.47 362 SER A CA 1
ATOM 2923 C C . SER A 1 362 ? 10.172 13.141 4.918 1 53.47 362 SER A C 1
ATOM 2925 O O . SER A 1 362 ? 10.477 11.969 5.129 1 53.47 362 SER A O 1
ATOM 2927 N N . GLY A 1 363 ? 10.656 13.914 3.814 1 51.75 363 GLY A N 1
ATOM 2928 C CA . GLY A 1 363 ? 11.75 13.336 3.053 1 51.75 363 GLY A CA 1
ATOM 2929 C C . GLY A 1 363 ? 12.891 12.844 3.924 1 51.75 363 GLY A C 1
ATOM 2930 O O . GLY A 1 363 ? 13.719 12.047 3.482 1 51.75 363 GLY A O 1
ATOM 2931 N N . LEU A 1 364 ? 12.867 13.492 5.094 1 47 364 LEU A N 1
ATOM 2932 C CA . LEU A 1 364 ? 13.859 13.023 6.059 1 47 364 LEU A CA 1
ATOM 2933 C C . LEU A 1 364 ? 13.648 11.539 6.367 1 47 364 LEU A C 1
ATOM 2935 O O . LEU A 1 364 ? 14.57 10.867 6.832 1 47 364 LEU A O 1
ATOM 2939 N N . VAL A 1 365 ? 12.344 11.148 6.078 1 48.47 365 VAL A N 1
ATOM 2940 C CA . VAL A 1 365 ? 11.977 9.758 6.316 1 48.47 365 VAL A CA 1
ATOM 2941 C C . VAL A 1 365 ? 12.57 8.875 5.223 1 48.47 365 VAL A C 1
ATOM 2943 O O . VAL A 1 365 ? 12.953 7.727 5.48 1 48.47 365 VAL A O 1
ATOM 2946 N N . GLU A 1 366 ? 12.406 9.305 3.965 1 48.22 366 GLU A N 1
ATOM 2947 C CA . GLU A 1 366 ? 12.75 8.5 2.801 1 48.22 366 GLU A CA 1
ATOM 2948 C C . GLU A 1 366 ? 14.242 8.172 2.783 1 48.22 366 GLU A C 1
ATOM 2950 O O . GLU A 1 366 ? 14.648 7.129 2.266 1 48.22 366 GLU A O 1
ATOM 2955 N N . HIS A 1 367 ? 14.938 9.273 3.059 1 40.69 367 HIS A N 1
ATOM 2956 C CA . HIS A 1 367 ? 16.359 9.102 2.777 1 40.69 367 HIS A CA 1
ATOM 2957 C C . HIS A 1 367 ? 17.047 8.312 3.889 1 40.69 367 HIS A C 1
ATOM 2959 O O . HIS A 1 367 ? 17.797 8.883 4.684 1 40.69 367 HIS A O 1
ATOM 2965 N N . PRO A 1 368 ? 16.219 7.438 4.449 1 37.91 368 PRO A N 1
ATOM 2966 C CA . PRO A 1 368 ? 17.25 6.816 5.285 1 37.91 368 PRO A CA 1
ATOM 2967 C C . PRO A 1 368 ? 18.562 6.578 4.527 1 37.91 368 PRO A C 1
ATOM 2969 O O . PRO A 1 368 ? 18.547 6.398 3.307 1 37.91 368 PRO A O 1
ATOM 2972 N N . PRO A 1 369 ? 19.641 7.016 4.977 1 35.34 369 PRO A N 1
ATOM 2973 C CA . PRO A 1 369 ? 20.719 6.309 4.289 1 35.34 369 PRO A CA 1
ATOM 2974 C C . PRO A 1 369 ? 20.359 4.875 3.924 1 35.34 369 PRO A C 1
ATOM 2976 O O . PRO A 1 369 ? 20.156 4.039 4.812 1 35.34 369 PRO A O 1
ATOM 2979 N N . ILE A 1 370 ? 19.266 4.824 3.293 1 34.44 370 ILE A N 1
ATOM 2980 C CA . ILE A 1 370 ? 18.859 3.49 2.863 1 34.44 370 ILE A CA 1
ATOM 2981 C C . ILE A 1 370 ? 20.031 2.523 3.023 1 34.44 370 ILE A C 1
ATOM 2983 O O . ILE A 1 370 ? 21.109 2.744 2.467 1 34.44 370 ILE A O 1
ATOM 2987 N N . VAL A 1 371 ? 20.016 1.918 3.992 1 33.59 371 VAL A N 1
ATOM 2988 C CA . VAL A 1 371 ? 21.016 0.866 4.152 1 33.59 371 VAL A CA 1
ATOM 2989 C C . VAL A 1 371 ? 21.312 0.229 2.799 1 33.59 371 VAL A C 1
ATOM 2991 O O . VAL A 1 371 ? 22.375 -0.367 2.609 1 33.59 371 VAL A O 1
ATOM 2994 N N . ARG A 1 372 ? 20.391 0.172 1.97 1 32.97 372 ARG A N 1
ATOM 2995 C CA . ARG A 1 372 ? 20.719 -0.397 0.667 1 32.97 372 ARG A CA 1
ATOM 2996 C C . ARG A 1 372 ? 21.812 0.407 -0.022 1 32.97 372 ARG A C 1
ATOM 2998 O O . ARG A 1 372 ? 22.609 -0.142 -0.793 1 32.97 372 ARG A O 1
ATOM 3005 N N . HIS A 1 373 ? 21.578 1.728 -0.092 1 30.78 373 HIS A N 1
ATOM 3006 C CA . HIS A 1 373 ? 22.625 2.525 -0.715 1 30.78 373 HIS A CA 1
ATOM 3007 C C . HIS A 1 373 ? 23.625 3.029 0.323 1 30.78 373 HIS A C 1
ATOM 3009 O O . HIS A 1 373 ? 24.297 4.031 0.098 1 30.78 373 HIS A O 1
ATOM 3015 N N . SER A 1 374 ? 23.453 2.984 1.516 1 29.45 374 SER A N 1
ATOM 3016 C CA . SER A 1 374 ? 24.641 3.359 2.264 1 29.45 374 SER A CA 1
ATOM 3017 C C . SER A 1 374 ? 25.891 2.736 1.655 1 29.45 374 SER A C 1
ATOM 3019 O O . SER A 1 374 ? 25.859 1.604 1.174 1 29.45 374 SER A O 1
ATOM 3021 N N . TRP A 1 375 ? 26.766 3.541 1.375 1 28.69 375 TRP A N 1
ATOM 3022 C CA . TRP A 1 375 ? 28.109 3.471 0.81 1 28.69 375 TRP A CA 1
ATOM 3023 C C . TRP A 1 375 ? 28.859 2.246 1.329 1 28.69 375 TRP A C 1
ATOM 3025 O O . TRP A 1 375 ? 29.734 1.707 0.646 1 28.69 375 TRP A O 1
ATOM 3035 N N . SER A 1 376 ? 29.422 2.338 2.75 1 28.06 376 SER A N 1
ATOM 3036 C CA . SER A 1 376 ? 30.438 1.335 3.045 1 28.06 376 SER A CA 1
ATOM 3037 C C . SER A 1 376 ? 29.875 -0.077 2.914 1 28.06 376 SER A C 1
ATOM 3039 O O . SER A 1 376 ? 28.859 -0.4 3.514 1 28.06 376 SER A O 1
ATOM 3041 N N . SER A 1 377 ? 29.953 -0.601 1.722 1 29.86 377 SER A N 1
ATOM 3042 C CA . SER A 1 377 ? 29.844 -2.018 1.395 1 29.86 377 SER A CA 1
ATOM 3043 C C . SER A 1 377 ? 29.906 -2.883 2.65 1 29.86 377 SER A C 1
ATOM 3045 O O . SER A 1 377 ? 29.375 -3.992 2.676 1 29.86 377 SER A O 1
ATOM 3047 N N . ARG A 1 378 ? 30.938 -2.545 3.467 1 27 378 ARG A N 1
ATOM 3048 C CA . ARG A 1 378 ? 31.359 -3.244 4.68 1 27 378 ARG A CA 1
ATOM 3049 C C . ARG A 1 378 ? 30.281 -3.15 5.758 1 27 378 ARG A C 1
ATOM 3051 O O . ARG A 1 378 ? 30.266 -3.949 6.695 1 27 378 ARG A O 1
ATOM 3058 N N . LEU A 1 379 ? 29.844 -1.959 6.004 1 28.3 379 LEU A N 1
ATOM 3059 C CA . LEU A 1 379 ? 28.859 -1.893 7.078 1 28.3 379 LEU A CA 1
ATOM 3060 C C . LEU A 1 379 ? 27.547 -2.547 6.656 1 28.3 379 LEU A C 1
ATOM 3062 O O . LEU A 1 379 ? 26.672 -2.795 7.492 1 28.3 379 LEU A O 1
ATOM 3066 N N . THR A 1 380 ? 27.219 -2.627 5.406 1 30.34 380 THR A N 1
ATOM 3067 C CA . THR A 1 380 ? 26.203 -3.541 4.898 1 30.34 380 THR A CA 1
ATOM 3068 C C . THR A 1 380 ? 26.594 -4.992 5.164 1 30.34 380 THR A C 1
ATOM 3070 O O . THR A 1 380 ? 25.766 -5.898 5.047 1 30.34 380 THR A O 1
ATOM 3073 N N . THR A 1 381 ? 27.922 -5.34 4.973 1 27.53 381 THR A N 1
ATOM 3074 C CA . THR A 1 381 ? 28.5 -6.652 5.246 1 27.53 381 THR A CA 1
ATOM 3075 C C . THR A 1 381 ? 28.375 -7 6.727 1 27.53 381 THR A C 1
ATOM 3077 O O . THR A 1 381 ? 28.844 -8.055 7.168 1 27.53 381 THR A O 1
ATOM 3080 N N . THR A 1 382 ? 28.859 -6.047 7.625 1 26.89 382 THR A N 1
ATOM 3081 C CA . THR A 1 382 ? 28.781 -6.664 8.945 1 26.89 382 THR A CA 1
ATOM 3082 C C . THR A 1 382 ? 27.531 -7.531 9.062 1 26.89 382 THR A C 1
ATOM 3084 O O . THR A 1 382 ? 26.469 -7.18 8.539 1 26.89 382 THR A O 1
ATOM 3087 N N . THR A 1 383 ? 27.812 -8.789 9.461 1 26.34 383 THR A N 1
ATOM 3088 C CA . THR A 1 383 ? 27.141 -10.062 9.719 1 26.34 383 THR A CA 1
ATOM 3089 C C . THR A 1 383 ? 25.734 -9.844 10.25 1 26.34 383 THR A C 1
ATOM 3091 O O . THR A 1 383 ? 24.984 -10.797 10.438 1 26.34 383 THR A O 1
ATOM 3094 N N . ALA A 1 384 ? 25.688 -8.961 11.328 1 26 384 ALA A N 1
ATOM 3095 C CA . ALA A 1 384 ? 24.578 -9.266 12.227 1 26 384 ALA A CA 1
ATOM 3096 C C . ALA A 1 384 ? 23.25 -9.195 11.492 1 26 384 ALA A C 1
ATOM 3098 O O . ALA A 1 384 ? 23.047 -8.344 10.625 1 26 384 ALA A O 1
ATOM 3099 N N . ARG A 1 385 ? 22.375 -10.227 11.516 1 30.14 385 ARG A N 1
ATOM 3100 C CA . ARG A 1 385 ? 21.062 -10.812 11.32 1 30.14 385 ARG A CA 1
ATOM 3101 C C . ARG A 1 385 ? 19.984 -9.742 11.266 1 30.14 385 ARG A C 1
ATOM 3103 O O . ARG A 1 385 ? 18.906 -9.961 10.719 1 30.14 385 ARG A O 1
ATOM 3110 N N . GLU A 1 386 ? 19.938 -8.773 12.328 1 32.56 386 GLU A N 1
ATOM 3111 C CA . GLU A 1 386 ? 18.781 -7.934 12.656 1 32.56 386 GLU A CA 1
ATOM 3112 C C . GLU A 1 386 ? 18.703 -6.715 11.75 1 32.56 386 GLU A C 1
ATOM 3114 O O . GLU A 1 386 ? 19.578 -5.836 11.797 1 32.56 386 GLU A O 1
ATOM 3119 N N . HIS A 1 387 ? 18.766 -6.68 10.438 1 37.06 387 HIS A N 1
ATOM 3120 C CA . HIS A 1 387 ? 18.391 -5.621 9.516 1 37.06 387 HIS A CA 1
ATOM 3121 C C . HIS A 1 387 ? 17.578 -4.539 10.219 1 37.06 387 HIS A C 1
ATOM 3123 O O . HIS A 1 387 ? 16.375 -4.391 9.961 1 37.06 387 HIS A O 1
ATOM 3129 N N . ASP A 1 388 ? 17.734 -4.254 11.406 1 40.19 388 ASP A N 1
ATOM 3130 C CA . ASP A 1 388 ? 17.078 -3.232 12.219 1 40.19 388 ASP A CA 1
ATOM 3131 C C . ASP A 1 388 ? 17.359 -1.834 11.672 1 40.19 388 ASP A C 1
ATOM 3133 O O . ASP A 1 388 ? 18.516 -1.443 11.508 1 40.19 388 ASP A O 1
ATOM 3137 N N . ASP A 1 389 ? 16.781 -1.255 10.742 1 49.81 389 ASP A N 1
ATOM 3138 C CA . ASP A 1 389 ? 16.719 0.185 10.508 1 49.81 389 ASP A CA 1
ATOM 3139 C C . ASP A 1 389 ? 17.188 0.962 11.742 1 49.81 389 ASP A C 1
ATOM 3141 O O . ASP A 1 389 ? 16.484 1.028 12.742 1 49.81 389 ASP A O 1
ATOM 3145 N N . LYS A 1 390 ? 18.641 1.186 11.844 1 63.31 390 LYS A N 1
ATOM 3146 C CA . LYS A 1 390 ? 19.344 1.733 13.008 1 63.31 390 LYS A CA 1
ATOM 3147 C C . LYS A 1 390 ? 18.938 3.188 13.25 1 63.31 390 LYS A C 1
ATOM 3149 O O . LYS A 1 390 ? 19.25 3.754 14.297 1 63.31 390 LYS A O 1
ATOM 3154 N N . LEU A 1 391 ? 18.328 3.746 12.18 1 77.5 391 LEU A N 1
ATOM 3155 C CA . LEU A 1 391 ? 17.875 5.113 12.422 1 77.5 391 LEU A CA 1
ATOM 3156 C C . LEU A 1 391 ? 16.656 5.129 13.336 1 77.5 391 LEU A C 1
ATOM 3158 O O . LEU A 1 391 ? 15.789 4.258 13.242 1 77.5 391 LEU A O 1
ATOM 3162 N N . HIS A 1 392 ? 16.766 6.047 14.164 1 85.62 392 HIS A N 1
ATOM 3163 C CA . HIS A 1 392 ? 15.609 6.191 15.055 1 85.62 392 HIS A CA 1
ATOM 3164 C C . HIS A 1 392 ? 14.383 6.691 14.297 1 85.62 392 HIS A C 1
ATOM 3166 O O . HIS A 1 392 ? 14.508 7.504 13.383 1 85.62 392 HIS A O 1
ATOM 3172 N N . ALA A 1 393 ? 13.219 6.164 14.719 1 88.69 393 ALA A N 1
ATOM 3173 C CA . ALA A 1 393 ? 11.984 6.762 14.219 1 88.69 393 ALA A CA 1
ATOM 3174 C C . ALA A 1 393 ? 11.875 8.227 14.641 1 88.69 393 ALA A C 1
ATOM 3176 O O . ALA A 1 393 ? 12.234 8.586 15.758 1 88.69 393 ALA A O 1
ATOM 3177 N N . PRO A 1 394 ? 11.477 9.062 13.82 1 91.31 394 PRO A N 1
ATOM 3178 C CA . PRO A 1 394 ? 11.344 10.477 14.164 1 91.31 394 PRO A CA 1
ATOM 3179 C C . PRO A 1 394 ? 10.391 10.719 15.336 1 91.31 394 PRO A C 1
ATOM 3181 O O . PRO A 1 394 ? 9.508 9.898 15.594 1 91.31 394 PRO A O 1
ATOM 3184 N N . PHE A 1 395 ? 10.695 11.797 16 1 93.75 395 PHE A N 1
ATOM 3185 C CA . PHE A 1 395 ? 9.812 12.242 17.062 1 93.75 395 PHE A CA 1
ATOM 3186 C C . PHE A 1 395 ? 8.641 13.031 16.5 1 93.75 395 PHE A C 1
ATOM 3188 O O . PHE A 1 395 ? 8.828 14.078 15.883 1 93.75 395 PHE A O 1
ATOM 3195 N N . VAL A 1 396 ? 7.438 12.516 16.672 1 93.69 396 VAL A N 1
ATOM 3196 C CA . VAL A 1 396 ? 6.258 13.18 16.125 1 93.69 396 VAL A CA 1
ATOM 3197 C C . VAL A 1 396 ? 5.285 13.516 17.25 1 93.69 396 VAL A C 1
ATOM 3199 O O . VAL A 1 396 ? 4.254 14.148 17.031 1 93.69 396 VAL A O 1
ATOM 3202 N N . GLU A 1 397 ? 5.594 13.18 18.469 1 95 397 GLU A N 1
ATOM 3203 C CA . GLU A 1 397 ? 4.66 13.203 19.594 1 95 397 GLU A CA 1
ATOM 3204 C C . GLU A 1 397 ? 4.484 14.617 20.141 1 95 397 GLU A C 1
ATOM 3206 O O . GLU A 1 397 ? 5.008 14.945 21.203 1 95 397 GLU A O 1
ATOM 3211 N N . LEU A 1 398 ? 3.734 15.367 19.484 1 94.75 398 LEU A N 1
ATOM 3212 C CA . LEU A 1 398 ? 3.35 16.719 19.875 1 94.75 398 LEU A CA 1
ATOM 3213 C C . LEU A 1 398 ? 1.839 16.812 20.062 1 94.75 398 LEU A C 1
ATOM 3215 O O . LEU A 1 398 ? 1.113 17.125 19.109 1 94.75 398 LEU A O 1
ATOM 3219 N N . PRO A 1 399 ? 1.38 16.672 21.281 1 93.31 399 PRO A N 1
ATOM 3220 C CA . PRO A 1 399 ? -0.053 16.562 21.562 1 93.31 399 PRO A CA 1
ATOM 3221 C C . PRO A 1 399 ? -0.823 17.844 21.203 1 93.31 399 PRO A C 1
ATOM 3223 O O . PRO A 1 399 ? -0.272 18.938 21.281 1 93.31 399 PRO A O 1
ATOM 3226 N N . PHE A 1 400 ? -2.096 17.719 20.938 1 93.44 400 PHE A N 1
ATOM 3227 C CA . PHE A 1 400 ? -3.037 18.797 20.641 1 93.44 400 PHE A CA 1
ATOM 3228 C C . PHE A 1 400 ? -3.75 19.234 21.922 1 93.44 400 PHE A C 1
ATOM 3230 O O . PHE A 1 400 ? -3.699 18.562 22.938 1 93.44 400 PHE A O 1
ATOM 3237 N N . ASP A 1 401 ? -4.281 20.391 21.922 1 93 401 ASP A N 1
ATOM 3238 C CA . ASP A 1 401 ? -5.176 20.922 22.938 1 93 401 ASP A CA 1
ATOM 3239 C C . ASP A 1 401 ? -4.426 21.172 24.25 1 93 401 ASP A C 1
ATOM 3241 O O . ASP A 1 401 ? -4.934 20.875 25.328 1 93 401 ASP A O 1
ATOM 3245 N N . THR A 1 402 ? -3.205 21.578 24.047 1 90.88 402 THR A N 1
ATOM 3246 C CA . THR A 1 402 ? -2.449 21.984 25.234 1 90.88 402 THR A CA 1
ATOM 3247 C C . THR A 1 402 ? -2.951 23.328 25.75 1 90.88 402 THR A C 1
ATOM 3249 O O . THR A 1 402 ? -3.049 24.297 25 1 90.88 402 THR A O 1
ATOM 3252 N N . TRP A 1 403 ? -3.346 23.344 27.016 1 89.69 403 TRP A N 1
ATOM 3253 C CA . TRP A 1 403 ? -3.996 24.516 27.594 1 89.69 403 TRP A CA 1
ATOM 3254 C C . TRP A 1 403 ? -3.449 24.812 28.984 1 89.69 403 TRP A C 1
ATOM 3256 O O . TRP A 1 403 ? -3 23.906 29.688 1 89.69 403 TRP A O 1
ATOM 3266 N N . ASN A 1 404 ? -3.426 26.062 29.281 1 86 404 ASN A N 1
ATOM 3267 C CA . ASN A 1 404 ? -2.883 26.516 30.547 1 86 404 ASN A CA 1
ATOM 3268 C C . ASN A 1 404 ? -3.768 26.094 31.719 1 86 404 ASN A C 1
ATOM 3270 O O . ASN A 1 404 ? -3.277 25.891 32.844 1 86 404 ASN A O 1
ATOM 3274 N N . LYS A 1 405 ? -5.012 25.969 31.453 1 83.56 405 LYS A N 1
ATOM 3275 C CA . LYS A 1 405 ? -5.93 25.5 32.5 1 83.56 405 LYS A CA 1
ATOM 3276 C C . LYS A 1 405 ? -6.199 24 32.344 1 83.56 405 LYS A C 1
ATOM 3278 O O . LYS A 1 405 ? -5.676 23.344 31.453 1 83.56 405 LYS A O 1
ATOM 3283 N N . SER A 1 406 ? -7.02 23.594 33.312 1 80.38 406 SER A N 1
ATOM 3284 C CA . SER A 1 406 ? -7.266 22.156 33.375 1 80.38 406 SER A CA 1
ATOM 3285 C C . SER A 1 406 ? -8.156 21.719 32.219 1 80.38 406 SER A C 1
ATOM 3287 O O . SER A 1 406 ? -8.023 20.594 31.719 1 80.38 406 SER A O 1
ATOM 3289 N N . TYR A 1 407 ? -9.062 22.609 31.844 1 89.94 407 TYR A N 1
ATOM 3290 C CA . TYR A 1 407 ? -9.992 22.219 30.797 1 89.94 407 TYR A CA 1
ATOM 3291 C C . TYR A 1 407 ? -10.234 23.359 29.812 1 89.94 407 TYR A C 1
ATOM 3293 O O . TYR A 1 407 ? -10.211 24.531 30.203 1 89.94 407 TYR A O 1
ATOM 3301 N N . LEU A 1 408 ? -10.398 23 28.625 1 92 408 LEU A N 1
ATOM 3302 C CA . LEU A 1 408 ? -10.703 23.969 27.578 1 92 408 LEU A CA 1
ATOM 3303 C C . LEU A 1 408 ? -12.188 24.312 27.562 1 92 408 LEU A C 1
ATOM 3305 O O . LEU A 1 408 ? -12.57 25.438 27.266 1 92 408 LEU A O 1
ATOM 3309 N N . VAL A 1 409 ? -12.984 23.25 27.859 1 92.94 409 VAL A N 1
ATOM 3310 C CA . VAL A 1 409 ? -14.438 23.406 27.797 1 92.94 409 VAL A CA 1
ATOM 3311 C C . VAL A 1 409 ? -15.078 22.812 29.047 1 92.94 409 VAL A C 1
ATOM 3313 O O . VAL A 1 409 ? -14.68 21.734 29.5 1 92.94 409 VAL A O 1
ATOM 3316 N N . SER A 1 410 ? -15.953 23.547 29.609 1 91.5 410 SER A N 1
ATOM 3317 C CA . SER A 1 410 ? -16.812 23.078 30.688 1 91.5 410 SER A CA 1
ATOM 3318 C C . SER A 1 410 ? -18.281 23.016 30.234 1 91.5 410 SER A C 1
ATOM 3320 O O . SER A 1 410 ? -18.797 23.984 29.672 1 91.5 410 SER A O 1
ATOM 3322 N N . GLU A 1 411 ? -18.859 21.984 30.5 1 91.94 411 GLU A N 1
ATOM 3323 C CA . GLU A 1 411 ? -20.234 21.75 30.031 1 91.94 411 GLU A CA 1
ATOM 3324 C C . GLU A 1 411 ? -21.172 22.859 30.516 1 91.94 411 GLU A C 1
ATOM 3326 O O . GLU A 1 411 ? -21.172 23.203 31.703 1 91.94 411 GLU A O 1
ATOM 3331 N N . GLY A 1 412 ? -21.906 23.375 29.641 1 89.38 412 GLY A N 1
ATOM 3332 C CA . GLY A 1 412 ? -22.969 24.328 29.969 1 89.38 412 GLY A CA 1
ATOM 3333 C C . GLY A 1 412 ? -22.453 25.75 30.141 1 89.38 412 GLY A C 1
ATOM 3334 O O . GLY A 1 412 ? -23.234 26.656 30.391 1 89.38 412 GLY A O 1
ATOM 3335 N N . GLU A 1 413 ? -21.203 25.969 29.969 1 91.38 413 GLU A N 1
ATOM 3336 C CA . GLU A 1 413 ? -20.641 27.281 30.266 1 91.38 413 GLU A CA 1
ATOM 3337 C C . GLU A 1 413 ? -20.547 28.125 29 1 91.38 413 GLU A C 1
ATOM 3339 O O . GLU A 1 413 ? -20.516 29.359 29.078 1 91.38 413 GLU A O 1
ATOM 3344 N N . HIS A 1 414 ? -20.547 27.531 27.906 1 94.69 414 HIS A N 1
ATOM 3345 C CA . HIS A 1 414 ? -20.281 28.25 26.672 1 94.69 414 HIS A CA 1
ATOM 3346 C C . HIS A 1 414 ? -21.547 28.438 25.844 1 94.69 414 HIS A C 1
ATOM 3348 O O . HIS A 1 414 ? -22.297 27.469 25.641 1 94.69 414 HIS A O 1
ATOM 3354 N N . SER A 1 415 ? -21.719 29.594 25.344 1 94.5 415 SER A N 1
ATOM 3355 C CA . SER A 1 415 ? -22.891 29.875 24.531 1 94.5 415 SER A CA 1
ATOM 3356 C C . SER A 1 415 ? -22.672 29.438 23.078 1 94.5 415 SER A C 1
ATOM 3358 O O . SER A 1 415 ? -21.531 29.219 22.656 1 94.5 415 SER A O 1
ATOM 3360 N N . GLY A 1 416 ? -23.766 29.406 22.375 1 92.62 416 GLY A N 1
ATOM 3361 C CA . GLY A 1 416 ? -23.703 29.062 20.969 1 92.62 416 GLY A CA 1
ATOM 3362 C C . GLY A 1 416 ? -22.844 30.031 20.156 1 92.62 416 GLY A C 1
ATOM 3363 O O . GLY A 1 416 ? -22.094 29.625 19.281 1 92.62 416 GLY A O 1
ATOM 3364 N N . ASP A 1 417 ? -22.938 31.266 20.438 1 92.19 417 ASP A N 1
ATOM 3365 C CA . ASP A 1 417 ? -22.188 32.281 19.734 1 92.19 417 ASP A CA 1
ATOM 3366 C C . ASP A 1 417 ? -20.688 32.188 20.031 1 92.19 417 ASP A C 1
ATOM 3368 O O . ASP A 1 417 ? -19.859 32.406 19.156 1 92.19 417 ASP A O 1
ATOM 3372 N N . GLU A 1 418 ? -20.422 31.859 21.203 1 94.88 418 GLU A N 1
ATOM 3373 C CA . GLU A 1 418 ? -19.031 31.703 21.594 1 94.88 418 GLU A CA 1
ATOM 3374 C C . GLU A 1 418 ? -18.375 30.531 20.859 1 94.88 418 GLU A C 1
ATOM 3376 O O . GLU A 1 418 ? -17.234 30.625 20.422 1 94.88 418 GLU A O 1
ATOM 3381 N N . LEU A 1 419 ? -19.141 29.516 20.766 1 95.5 419 LEU A N 1
ATOM 3382 C CA . LEU A 1 419 ? -18.641 28.312 20.094 1 95.5 419 LEU A CA 1
ATOM 3383 C C . LEU A 1 419 ? -18.281 28.625 18.641 1 95.5 419 LEU A C 1
ATOM 3385 O O . LEU A 1 419 ? -17.406 27.969 18.062 1 95.5 419 LEU A O 1
ATOM 3389 N N . CYS A 1 420 ? -18.906 29.641 18.062 1 95.31 420 CYS A N 1
ATOM 3390 C CA . CYS A 1 420 ? -18.719 29.953 16.656 1 95.31 420 CYS A CA 1
ATOM 3391 C C . CYS A 1 420 ? -17.641 31.016 16.469 1 95.31 420 CYS A C 1
ATOM 3393 O O . CYS A 1 420 ? -17.312 31.375 15.344 1 95.31 420 CYS A O 1
ATOM 3395 N N . SER A 1 421 ? -17.047 31.469 17.562 1 94.94 421 SER A N 1
ATOM 3396 C CA . SER A 1 421 ? -16.047 32.531 17.484 1 94.94 421 SER A CA 1
ATOM 3397 C C . SER A 1 421 ? -14.672 31.969 17.125 1 94.94 421 SER A C 1
ATOM 3399 O O . SER A 1 421 ? -14.328 30.859 17.516 1 94.94 421 SER A O 1
ATOM 3401 N N . LEU A 1 422 ? -13.875 32.75 16.438 1 94.62 422 LEU A N 1
ATOM 3402 C CA . LEU A 1 422 ? -12.531 32.375 16.031 1 94.62 422 LEU A CA 1
ATOM 3403 C C . LEU A 1 422 ? -11.633 32.156 17.234 1 94.62 422 LEU A C 1
ATOM 3405 O O . LEU A 1 422 ? -10.805 31.234 17.25 1 94.62 422 LEU A O 1
ATOM 3409 N N . ARG A 1 423 ? -11.789 32.938 18.203 1 94.12 423 ARG A N 1
ATOM 3410 C CA . ARG A 1 423 ? -10.969 32.812 19.406 1 94.12 423 ARG A CA 1
ATOM 3411 C C . ARG A 1 423 ? -11.227 31.516 20.125 1 94.12 423 ARG A C 1
ATOM 3413 O O . ARG A 1 423 ? -10.305 30.891 20.656 1 94.12 423 ARG A O 1
ATOM 3420 N N . PHE A 1 424 ? -12.477 31.125 20.172 1 95.44 424 PHE A N 1
ATOM 3421 C CA . PHE A 1 424 ? -12.805 29.859 20.812 1 95.44 424 PHE A CA 1
ATOM 3422 C C . PHE A 1 424 ? -12.227 28.688 20.016 1 95.44 424 PHE A C 1
ATOM 3424 O O . PHE A 1 424 ? -11.648 27.766 20.578 1 95.44 424 PHE A O 1
ATOM 3431 N N . MET A 1 425 ? -12.359 28.75 18.719 1 96.44 425 MET A N 1
ATOM 3432 C CA . MET A 1 425 ? -11.883 27.688 17.844 1 96.44 425 MET A CA 1
ATOM 3433 C C . MET A 1 425 ? -10.367 27.516 17.969 1 96.44 425 MET A C 1
ATOM 3435 O O . MET A 1 425 ? -9.859 26.406 17.906 1 96.44 425 MET A O 1
ATOM 3439 N N . ALA A 1 426 ? -9.672 28.594 18.109 1 96 426 ALA A N 1
ATOM 3440 C CA . ALA A 1 426 ? -8.211 28.609 18.109 1 96 426 ALA A CA 1
ATOM 3441 C C . ALA A 1 426 ? -7.664 27.938 19.359 1 96 426 ALA A C 1
ATOM 3443 O O . ALA A 1 426 ? -6.48 27.594 19.422 1 96 426 ALA A O 1
ATOM 3444 N N . ARG A 1 427 ? -8.555 27.672 20.344 1 94.44 427 ARG A N 1
ATOM 3445 C CA . ARG A 1 427 ? -8.117 27.016 21.578 1 94.44 427 ARG A CA 1
ATOM 3446 C C . ARG A 1 427 ? -7.785 25.547 21.312 1 94.44 427 ARG A C 1
ATOM 3448 O O . ARG A 1 427 ? -7.012 24.938 22.047 1 94.44 427 ARG A O 1
ATOM 3455 N N . PHE A 1 428 ? -8.414 25.047 20.266 1 95.62 428 PHE A N 1
ATOM 3456 C CA . PHE A 1 428 ? -8.297 23.625 19.984 1 95.62 428 PHE A CA 1
ATOM 3457 C C . PHE A 1 428 ? -7.168 23.359 19 1 95.62 428 PHE A C 1
ATOM 3459 O O . PHE A 1 428 ? -6.863 24.203 18.156 1 95.62 428 PHE A O 1
ATOM 3466 N N . GLY A 1 429 ? -6.566 22.109 19.078 1 94.38 429 GLY A N 1
ATOM 3467 C CA . GLY A 1 429 ? -5.617 21.672 18.062 1 94.38 429 GLY A CA 1
ATOM 3468 C C . GLY A 1 429 ? -4.195 22.125 18.344 1 94.38 429 GLY A C 1
ATOM 3469 O O . GLY A 1 429 ? -3.746 22.109 19.5 1 94.38 429 GLY A O 1
ATOM 3470 N N . ARG A 1 430 ? -3.492 22.469 17.328 1 94.69 430 ARG A N 1
ATOM 3471 C CA . ARG A 1 430 ? -2.102 22.891 17.453 1 94.69 430 ARG A CA 1
ATOM 3472 C C . ARG A 1 430 ? -2.004 24.25 18.172 1 94.69 430 ARG A C 1
ATOM 3474 O O . ARG A 1 430 ? -2.898 25.078 18.031 1 94.69 430 ARG A O 1
ATOM 3481 N N . PRO A 1 431 ? -0.994 24.562 18.781 1 93.06 431 PRO A N 1
ATOM 3482 C CA . PRO A 1 431 ? -0.897 25.734 19.656 1 93.06 431 PRO A CA 1
ATOM 3483 C C . PRO A 1 431 ? -0.665 27.031 18.891 1 93.06 431 PRO A C 1
ATOM 3485 O O . PRO A 1 431 ? -0.942 28.109 19.406 1 93.06 431 PRO A O 1
ATOM 3488 N N . MET A 1 432 ? -0.259 27.047 17.719 1 92.19 432 MET A N 1
ATOM 3489 C CA . MET A 1 432 ? 0.219 28.234 17 1 92.19 432 MET A CA 1
ATOM 3490 C C . MET A 1 432 ? -0.862 29.297 16.922 1 92.19 432 MET A C 1
ATOM 3492 O O . MET A 1 432 ? -0.607 30.469 17.234 1 92.19 432 MET A O 1
ATOM 3496 N N . PHE A 1 433 ? -2.023 28.938 16.594 1 94.5 433 PHE A N 1
ATOM 3497 C CA . PHE A 1 433 ? -3.055 29.938 16.312 1 94.5 433 PHE A CA 1
ATOM 3498 C C . PHE A 1 433 ? -3.469 30.656 17.594 1 94.5 433 PHE A C 1
ATOM 3500 O O . PHE A 1 433 ? -3.611 31.875 17.594 1 94.5 433 PHE A O 1
ATOM 3507 N N . TRP A 1 434 ? -3.621 29.906 18.641 1 94 434 TRP A N 1
ATOM 3508 C CA . TRP A 1 434 ? -3.953 30.547 19.906 1 94 434 TRP A CA 1
ATOM 3509 C C . TRP A 1 434 ? -2.809 31.422 20.391 1 94 434 TRP A C 1
ATOM 3511 O O . TRP A 1 434 ? -3.035 32.531 20.891 1 94 434 TRP A O 1
ATOM 3521 N N . ALA A 1 435 ? -1.582 30.953 20.266 1 92.81 435 ALA A N 1
ATOM 3522 C CA . ALA A 1 435 ? -0.422 31.719 20.719 1 92.81 435 ALA A CA 1
ATOM 3523 C C . ALA A 1 435 ? -0.349 33.062 20 1 92.81 435 ALA A C 1
ATOM 3525 O O . ALA A 1 435 ? -0.032 34.094 20.609 1 92.81 435 ALA A O 1
ATOM 3526 N N . VAL A 1 436 ? -0.652 33.094 18.75 1 92.56 436 VAL A N 1
ATOM 3527 C CA . VAL A 1 436 ? -0.615 34.344 17.969 1 92.56 436 VAL A CA 1
ATOM 3528 C C . VAL A 1 436 ? -1.757 35.25 18.406 1 92.56 436 VAL A C 1
ATOM 3530 O O . VAL A 1 436 ? -1.562 36.469 18.578 1 92.56 436 VAL A O 1
ATOM 3533 N N . LEU A 1 437 ? -2.893 34.688 18.641 1 92.81 437 LEU A N 1
ATOM 3534 C CA . LEU A 1 437 ? -4.039 35.469 19.047 1 92.81 437 LEU A CA 1
ATOM 3535 C C . LEU A 1 437 ? -3.85 36.031 20.453 1 92.81 437 LEU A C 1
ATOM 3537 O O . LEU A 1 437 ? -4.246 37.156 20.75 1 92.81 437 LEU A O 1
ATOM 3541 N N . GLU A 1 438 ? -3.301 35.25 21.266 1 89.94 438 GLU A N 1
ATOM 3542 C CA . GLU A 1 438 ? -3.086 35.625 22.656 1 89.94 438 GLU A CA 1
ATOM 3543 C C . GLU A 1 438 ? -2.086 36.781 22.766 1 89.94 438 GLU A C 1
ATOM 3545 O O . GLU A 1 438 ? -2.158 37.562 23.703 1 89.94 438 GLU A O 1
ATOM 3550 N N . SER A 1 439 ? -1.164 36.844 21.875 1 87.38 439 SER A N 1
ATOM 3551 C CA . SER A 1 439 ? -0.165 37.906 21.891 1 87.38 439 SER A CA 1
ATOM 3552 C C . SER A 1 439 ? -0.8 39.25 21.625 1 87.38 439 SER A C 1
ATOM 3554 O O . SER A 1 439 ? -0.196 40.312 21.906 1 87.38 439 SER A O 1
ATOM 3556 N N . ASN A 1 440 ? -1.979 39.344 21.109 1 79.25 440 ASN A N 1
ATOM 3557 C CA . ASN A 1 440 ? -2.777 40.531 20.828 1 79.25 440 ASN A CA 1
ATOM 3558 C C . ASN A 1 440 ? -2.094 41.469 19.812 1 79.25 440 ASN A C 1
ATOM 3560 O O . ASN A 1 440 ? -2.355 42.656 19.781 1 79.25 440 ASN A O 1
ATOM 3564 N N . GLU A 1 441 ? -1.196 40.938 19.094 1 80.25 441 GLU A N 1
ATOM 3565 C CA . GLU A 1 441 ? -0.494 41.75 18.094 1 80.25 441 GLU A CA 1
ATOM 3566 C C . GLU A 1 441 ? -1.102 41.531 16.703 1 80.25 441 GLU A C 1
ATOM 3568 O O . GLU A 1 441 ? -0.788 42.281 15.773 1 80.25 441 GLU A O 1
ATOM 3573 N N . ALA A 1 442 ? -1.94 40.562 16.625 1 83.25 442 ALA A N 1
ATOM 3574 C CA . ALA A 1 442 ? -2.578 40.312 15.328 1 83.25 442 ALA A CA 1
ATOM 3575 C C . ALA A 1 442 ? -4.098 40.25 15.469 1 83.25 442 ALA A C 1
ATOM 3577 O O . ALA A 1 442 ? -4.609 39.75 16.484 1 83.25 442 ALA A O 1
ATOM 3578 N N . ASP A 1 443 ? -4.664 40.75 14.445 1 86.75 443 ASP A N 1
ATOM 3579 C CA . ASP A 1 443 ? -6.117 40.625 14.391 1 86.75 443 ASP A CA 1
ATOM 3580 C C . ASP A 1 443 ? -6.543 39.219 14.008 1 86.75 443 ASP A C 1
ATOM 3582 O O . ASP A 1 443 ? -5.762 38.469 13.422 1 86.75 443 ASP A O 1
ATOM 3586 N N . GLU A 1 444 ? -7.754 38.875 14.43 1 89.44 444 GLU A N 1
ATOM 3587 C CA . GLU A 1 444 ? -8.281 37.531 14.172 1 89.44 444 GLU A CA 1
ATOM 3588 C C . GLU A 1 444 ? -8.281 37.219 12.68 1 89.44 444 GLU A C 1
ATOM 3590 O O . GLU A 1 444 ? -7.996 36.094 12.281 1 89.44 444 GLU A O 1
ATOM 3595 N N . ASN A 1 445 ? -8.547 38.125 11.852 1 85.88 445 ASN A N 1
ATOM 3596 C CA . ASN A 1 445 ? -8.609 37.906 10.406 1 85.88 445 ASN A CA 1
ATOM 3597 C C . ASN A 1 445 ? -7.223 37.656 9.82 1 85.88 445 ASN A C 1
ATOM 3599 O O . ASN A 1 445 ? -7.078 36.906 8.844 1 85.88 445 ASN A O 1
ATOM 3603 N N . ASP A 1 446 ? -6.27 38.312 10.414 1 87 446 ASP A N 1
ATOM 3604 C CA . ASP A 1 446 ? -4.898 38.094 9.953 1 87 446 ASP A CA 1
ATOM 3605 C C . ASP A 1 446 ? -4.43 36.656 10.273 1 87 446 ASP A C 1
ATOM 3607 O O . ASP A 1 446 ? -3.727 36.031 9.477 1 87 446 ASP A O 1
ATOM 3611 N N . VAL A 1 447 ? -4.824 36.25 11.422 1 92.12 447 VAL A N 1
ATOM 3612 C CA . VAL A 1 447 ? -4.445 34.875 11.812 1 92.12 447 VAL A CA 1
ATOM 3613 C C . VAL A 1 447 ? -5.145 33.875 10.906 1 92.12 447 VAL A C 1
ATOM 3615 O O . VAL A 1 447 ? -4.555 32.844 10.531 1 92.12 447 VAL A O 1
ATOM 3618 N N . MET A 1 448 ? -6.379 34.188 10.586 1 93.06 448 MET A N 1
ATOM 3619 C CA . MET A 1 448 ? -7.125 33.344 9.664 1 93.06 448 MET A CA 1
ATOM 3620 C C . MET A 1 448 ? -6.461 33.312 8.289 1 93.06 448 MET A C 1
ATOM 3622 O O . MET A 1 448 ? -6.34 32.25 7.676 1 93.06 448 MET A O 1
ATOM 3626 N N . ARG A 1 449 ? -6.008 34.438 7.824 1 89.81 449 ARG A N 1
ATOM 3627 C CA . ARG A 1 449 ? -5.309 34.5 6.547 1 89.81 449 ARG A CA 1
ATOM 3628 C C . ARG A 1 449 ? -4.004 33.688 6.594 1 89.81 449 ARG A C 1
ATOM 3630 O O . ARG A 1 449 ? -3.605 33.094 5.598 1 89.81 449 ARG A O 1
ATOM 3637 N N . LEU A 1 450 ? -3.402 33.75 7.734 1 90.31 450 LEU A N 1
ATOM 3638 C CA . LEU A 1 450 ? -2.193 32.969 7.922 1 90.31 450 LEU A CA 1
ATOM 3639 C C . LEU A 1 450 ? -2.5 31.484 7.797 1 90.31 450 LEU A C 1
ATOM 3641 O O . LEU A 1 450 ? -1.781 30.75 7.117 1 90.31 450 LEU A O 1
ATOM 3645 N N . ALA A 1 451 ? -3.537 31.062 8.461 1 94.19 451 ALA A N 1
ATOM 3646 C CA . ALA A 1 451 ? -3.939 29.672 8.391 1 94.19 451 ALA A CA 1
ATOM 3647 C C . ALA A 1 451 ? -4.258 29.25 6.961 1 94.19 451 ALA A C 1
ATOM 3649 O O . ALA A 1 451 ? -3.852 28.172 6.512 1 94.19 451 ALA A O 1
ATOM 3650 N N . MET A 1 452 ? -4.934 30.094 6.234 1 93.56 452 MET A N 1
ATOM 3651 C CA . MET A 1 452 ? -5.281 29.812 4.844 1 93.56 452 MET A CA 1
ATOM 3652 C C . MET A 1 452 ? -4.027 29.688 3.984 1 93.56 452 MET A C 1
ATOM 3654 O O . MET A 1 452 ? -3.938 28.797 3.133 1 93.56 452 MET A O 1
ATOM 3658 N N . SER A 1 453 ? -3.082 30.5 4.238 1 88.88 453 SER A N 1
ATOM 3659 C CA . SER A 1 453 ? -1.841 30.469 3.469 1 88.88 453 SER A CA 1
ATOM 3660 C C . SER A 1 453 ? -1.043 29.203 3.746 1 88.88 453 SER A C 1
ATOM 3662 O O . SER A 1 453 ? -0.395 28.656 2.848 1 88.88 453 SER A O 1
ATOM 3664 N N . LYS A 1 454 ? -1.088 28.734 4.93 1 91.44 454 LYS A N 1
ATOM 3665 C CA . LYS A 1 454 ? -0.319 27.547 5.312 1 91.44 454 LYS A CA 1
ATOM 3666 C C . LYS A 1 454 ? -0.965 26.281 4.777 1 91.44 454 LYS A C 1
ATOM 3668 O O . LYS A 1 454 ? -0.343 25.203 4.773 1 91.44 454 LYS A O 1
ATOM 3673 N N . LEU A 1 455 ? -2.221 26.359 4.344 1 94.5 455 LEU A N 1
ATOM 3674 C CA . LEU A 1 455 ? -2.92 25.219 3.77 1 94.5 455 LEU A CA 1
ATOM 3675 C C . LEU A 1 455 ? -2.629 25.094 2.277 1 94.5 455 LEU A C 1
ATOM 3677 O O . LEU A 1 455 ? -3.137 24.188 1.613 1 94.5 455 LEU A O 1
ATOM 3681 N N . GLU A 1 456 ? -1.786 25.938 1.797 1 89.38 456 GLU A N 1
ATOM 3682 C CA . GLU A 1 456 ? -1.406 25.844 0.39 1 89.38 456 GLU A CA 1
ATOM 3683 C C . GLU A 1 456 ? -0.335 24.781 0.175 1 89.38 456 GLU A C 1
ATOM 3685 O O . GLU A 1 456 ? 0.747 24.844 0.762 1 89.38 456 GLU A O 1
ATOM 3690 N N . LEU A 1 457 ? -0.68 23.812 -0.642 1 85.31 457 LEU A N 1
ATOM 3691 C CA . LEU A 1 457 ? 0.228 22.719 -0.929 1 85.31 457 LEU A CA 1
ATOM 3692 C C . LEU A 1 457 ? 1.329 23.156 -1.89 1 85.31 457 LEU A C 1
ATOM 3694 O O . LEU A 1 457 ? 1.047 23.719 -2.947 1 85.31 457 LEU A O 1
ATOM 3698 N N . HIS A 1 458 ? 2.533 22.969 -1.454 1 78.38 458 HIS A N 1
ATOM 3699 C CA . HIS A 1 458 ? 3.689 23.219 -2.307 1 78.38 458 HIS A CA 1
ATOM 3700 C C . HIS A 1 458 ? 4.422 21.938 -2.646 1 78.38 458 HIS A C 1
ATOM 3702 O O . HIS A 1 458 ? 4.875 21.219 -1.751 1 78.38 458 HIS A O 1
ATOM 3708 N N . LEU A 1 459 ? 4.414 21.578 -3.934 1 75.12 459 LEU A N 1
ATOM 3709 C CA . LEU A 1 459 ? 5.133 20.391 -4.367 1 75.12 459 LEU A CA 1
ATOM 3710 C C . LEU A 1 459 ? 6.559 20.734 -4.781 1 75.12 459 LEU A C 1
ATOM 3712 O O . LEU A 1 459 ? 6.801 21.797 -5.367 1 75.12 459 LEU A O 1
ATOM 3716 N N . ASP A 1 460 ? 7.453 19.938 -4.227 1 62.88 460 ASP A N 1
ATOM 3717 C CA . ASP A 1 460 ? 8.836 20.109 -4.648 1 62.88 460 ASP A CA 1
ATOM 3718 C C . ASP A 1 460 ? 8.992 19.828 -6.141 1 62.88 460 ASP A C 1
ATOM 3720 O O . ASP A 1 460 ? 8.438 18.859 -6.664 1 62.88 460 ASP A O 1
ATOM 3724 N N . PRO A 1 461 ? 9.562 20.781 -6.746 1 56.81 461 PRO A N 1
ATOM 3725 C CA . PRO A 1 461 ? 9.758 20.578 -8.188 1 56.81 461 PRO A CA 1
ATOM 3726 C C . PRO A 1 461 ? 10.398 19.234 -8.516 1 56.81 461 PRO A C 1
ATOM 3728 O O . PRO A 1 461 ? 10.117 18.656 -9.562 1 56.81 461 PRO A O 1
ATOM 3731 N N . SER A 1 462 ? 11.227 18.828 -7.594 1 54.72 462 SER A N 1
ATOM 3732 C CA . SER A 1 462 ? 11.891 17.547 -7.855 1 54.72 462 SER A CA 1
ATOM 3733 C C . SER A 1 462 ? 10.898 16.391 -7.809 1 54.72 462 SER A C 1
ATOM 3735 O O . SER A 1 462 ? 11.086 15.375 -8.484 1 54.72 462 SER A O 1
ATOM 3737 N N . SER A 1 463 ? 9.844 16.594 -6.988 1 53.97 463 SER A N 1
ATOM 3738 C CA . SER A 1 463 ? 8.82 15.57 -6.828 1 53.97 463 SER A CA 1
ATOM 3739 C C . SER A 1 463 ? 7.82 15.602 -7.98 1 53.97 463 SER A C 1
ATOM 3741 O O . SER A 1 463 ? 7.086 14.633 -8.195 1 53.97 463 SER A O 1
ATOM 3743 N N . ASP A 1 464 ? 7.699 16.781 -8.5 1 52.47 464 ASP A N 1
ATOM 3744 C CA . ASP A 1 464 ? 6.699 17.031 -9.531 1 52.47 464 ASP A CA 1
ATOM 3745 C C . ASP A 1 464 ? 6.777 15.984 -10.641 1 52.47 464 ASP A C 1
ATOM 3747 O O . ASP A 1 464 ? 5.77 15.664 -11.273 1 52.47 464 ASP A O 1
ATOM 3751 N N . ARG A 1 465 ? 7.914 15.383 -10.594 1 49.81 465 ARG A N 1
ATOM 3752 C CA . ARG A 1 465 ? 8.094 14.469 -11.711 1 49.81 465 ARG A CA 1
ATOM 3753 C C . ARG A 1 465 ? 7.336 13.164 -11.477 1 49.81 465 ARG A C 1
ATOM 3755 O O . ARG A 1 465 ? 6.902 12.516 -12.43 1 49.81 465 ARG A O 1
ATOM 3762 N N . VAL A 1 466 ? 7.156 12.961 -10.336 1 55.47 466 VAL A N 1
ATOM 3763 C CA . VAL A 1 466 ? 6.574 11.672 -9.992 1 55.47 466 VAL A CA 1
ATOM 3764 C C . VAL A 1 466 ? 5.109 11.852 -9.594 1 55.47 466 VAL A C 1
ATOM 3766 O O . VAL A 1 466 ? 4.258 11.023 -9.938 1 55.47 466 VAL A O 1
ATOM 3769 N N . LEU A 1 467 ? 4.887 13.148 -9.078 1 66.56 467 LEU A N 1
ATOM 3770 C CA . LEU A 1 467 ? 3.561 13.32 -8.492 1 66.56 467 LEU A CA 1
ATOM 3771 C C . LEU A 1 467 ? 2.732 14.312 -9.305 1 66.56 467 LEU A C 1
ATOM 3773 O O . LEU A 1 467 ? 2.992 15.516 -9.273 1 66.56 467 LEU A O 1
ATOM 3777 N N . GLU A 1 468 ? 1.884 13.758 -10.266 1 69.44 468 GLU A N 1
ATOM 3778 C CA . GLU A 1 468 ? 0.849 14.586 -10.891 1 69.44 468 GLU A CA 1
ATOM 3779 C C . GLU A 1 468 ? -0.424 14.594 -10.047 1 69.44 468 GLU A C 1
ATOM 3781 O O . GLU A 1 468 ? -1.075 13.562 -9.883 1 69.44 468 GLU A O 1
ATOM 3786 N N . CYS A 1 469 ? -0.612 15.734 -9.461 1 79.75 469 CYS A N 1
ATOM 3787 C CA . CYS A 1 469 ? -1.801 15.859 -8.625 1 79.75 469 CYS A CA 1
ATOM 3788 C C . CYS A 1 469 ? -2.758 16.906 -9.195 1 79.75 469 CYS A C 1
ATOM 3790 O O . CYS A 1 469 ? -2.639 18.094 -8.891 1 79.75 469 CYS A O 1
ATOM 3792 N N . PRO A 1 470 ? -3.682 16.375 -10.062 1 81.44 470 PRO A N 1
ATOM 3793 C CA . PRO A 1 470 ? -4.699 17.328 -10.523 1 81.44 470 PRO A CA 1
ATOM 3794 C C . PRO A 1 470 ? -5.438 18 -9.375 1 81.44 470 PRO A C 1
ATOM 3796 O O . PRO A 1 470 ? -5.648 17.391 -8.328 1 81.44 470 PRO A O 1
ATOM 3799 N N . PHE A 1 471 ? -5.82 19.297 -9.562 1 88.69 471 PHE A N 1
ATOM 3800 C CA . PHE A 1 471 ? -6.543 20.047 -8.539 1 88.69 471 PHE A CA 1
ATOM 3801 C C . PHE A 1 471 ? -5.762 20.078 -7.234 1 88.69 471 PHE A C 1
ATOM 3803 O O . PHE A 1 471 ? -6.328 19.859 -6.16 1 88.69 471 PHE A O 1
ATOM 3810 N N . GLN A 1 472 ? -4.492 20.328 -7.352 1 88.88 472 GLN A N 1
ATOM 3811 C CA . GLN A 1 472 ? -3.572 20.234 -6.223 1 88.88 472 GLN A CA 1
ATOM 3812 C C . GLN A 1 472 ? -4.004 21.156 -5.086 1 88.88 472 GLN A C 1
ATOM 3814 O O . GLN A 1 472 ? -3.867 20.812 -3.91 1 88.88 472 GLN A O 1
ATOM 3819 N N . ALA A 1 473 ? -4.551 22.344 -5.434 1 90.31 473 ALA A N 1
ATOM 3820 C CA . ALA A 1 473 ? -4.918 23.344 -4.434 1 90.31 473 ALA A CA 1
ATOM 3821 C C . ALA A 1 473 ? -6.059 22.844 -3.553 1 90.31 473 ALA A C 1
ATOM 3823 O O . ALA A 1 473 ? -6.191 23.266 -2.4 1 90.31 473 ALA A O 1
ATOM 3824 N N . LEU A 1 474 ? -6.836 21.875 -4.047 1 94.44 474 LEU A N 1
ATOM 3825 C CA . LEU A 1 474 ? -8.031 21.438 -3.342 1 94.44 474 LEU A CA 1
ATOM 3826 C C . LEU A 1 474 ? -7.711 20.297 -2.389 1 94.44 474 LEU A C 1
ATOM 3828 O O . LEU A 1 474 ? -8.508 19.984 -1.5 1 94.44 474 LEU A O 1
ATOM 3832 N N . VAL A 1 475 ? -6.59 19.672 -2.477 1 94.19 475 VAL A N 1
ATOM 3833 C CA . VAL A 1 475 ? -6.297 18.453 -1.746 1 94.19 475 VAL A CA 1
ATOM 3834 C C . VAL A 1 475 ? -6.289 18.734 -0.245 1 94.19 475 VAL A C 1
ATOM 3836 O O . VAL A 1 475 ? -7.062 18.125 0.507 1 94.19 475 VAL A O 1
ATOM 3839 N N . PRO A 1 476 ? -5.449 19.688 0.218 1 96 476 PRO A N 1
ATOM 3840 C CA . PRO A 1 476 ? -5.445 19.922 1.665 1 96 476 PRO A CA 1
ATOM 3841 C C . PRO A 1 476 ? -6.762 20.5 2.176 1 96 476 PRO A C 1
ATOM 3843 O O . PRO A 1 476 ? -7.172 20.203 3.303 1 96 476 PRO A O 1
ATOM 3846 N N . LEU A 1 477 ? -7.449 21.297 1.354 1 96.81 477 LEU A N 1
ATOM 3847 C CA . LEU A 1 477 ? -8.68 21.953 1.769 1 96.81 477 LEU A CA 1
ATOM 3848 C C . LEU A 1 477 ? -9.789 20.938 2.006 1 96.81 477 LEU A C 1
ATOM 3850 O O . LEU A 1 477 ? -10.445 20.953 3.047 1 96.81 477 LEU A O 1
ATOM 3854 N N . LEU A 1 478 ? -9.906 20.031 1.115 1 95.69 478 LEU A N 1
ATOM 3855 C CA . LEU A 1 478 ? -10.938 19 1.262 1 95.69 478 LEU A CA 1
ATOM 3856 C C . LEU A 1 478 ? -10.523 17.969 2.307 1 95.69 478 LEU A C 1
ATOM 3858 O O . LEU A 1 478 ? -11.375 17.453 3.045 1 95.69 478 LEU A O 1
ATOM 3862 N N . ALA A 1 479 ? -9.297 17.672 2.355 1 95.06 479 ALA A N 1
ATOM 3863 C CA . ALA A 1 479 ? -8.812 16.688 3.318 1 95.06 479 ALA A CA 1
ATOM 3864 C C . ALA A 1 479 ? -9.078 17.141 4.75 1 95.06 479 ALA A C 1
ATOM 3866 O O . ALA A 1 479 ? -9.438 16.344 5.613 1 95.06 479 ALA A O 1
ATOM 3867 N N . ALA A 1 480 ? -8.898 18.422 4.996 1 96.12 480 ALA A N 1
ATOM 3868 C CA . ALA A 1 480 ? -9.078 18.984 6.336 1 96.12 480 ALA A CA 1
ATOM 3869 C C . ALA A 1 480 ? -10.555 18.969 6.73 1 96.12 480 ALA A C 1
ATOM 3871 O O . ALA A 1 480 ? -10.883 19.031 7.918 1 96.12 480 ALA A O 1
ATOM 3872 N N . ARG A 1 481 ? -11.398 18.875 5.785 1 96.25 481 ARG A N 1
ATOM 3873 C CA . ARG A 1 481 ? -12.828 19 6.062 1 96.25 481 ARG A CA 1
ATOM 3874 C C . ARG A 1 481 ? -13.508 17.641 6.062 1 96.25 481 ARG A C 1
ATOM 3876 O O . ARG A 1 481 ? -14.336 17.344 6.934 1 96.25 481 ARG A O 1
ATOM 3883 N N . VAL A 1 482 ? -13.141 16.75 5.082 1 93.75 482 VAL A N 1
ATOM 3884 C CA . VAL A 1 482 ? -13.891 15.508 4.93 1 93.75 482 VAL A CA 1
ATOM 3885 C C . VAL A 1 482 ? -12.992 14.32 5.277 1 93.75 482 VAL A C 1
ATOM 3887 O O . VAL A 1 482 ? -13.367 13.164 5.043 1 93.75 482 VAL A O 1
ATOM 3890 N N . ASP A 1 483 ? -11.859 14.539 5.773 1 88.19 483 ASP A N 1
ATOM 3891 C CA . ASP A 1 483 ? -10.938 13.5 6.23 1 88.19 483 ASP A CA 1
ATOM 3892 C C . ASP A 1 483 ? -10.609 12.523 5.102 1 88.19 483 ASP A C 1
ATOM 3894 O O . ASP A 1 483 ? -10.867 11.328 5.215 1 88.19 483 ASP A O 1
ATOM 3898 N N . LEU A 1 484 ? -9.852 12.953 4.121 1 88.94 484 LEU A N 1
ATOM 3899 C CA . LEU A 1 484 ? -9.414 12.117 3.008 1 88.94 484 LEU A CA 1
ATOM 3900 C C . LEU A 1 484 ? -8.32 11.148 3.451 1 88.94 484 LEU A C 1
ATOM 3902 O O . LEU A 1 484 ? -7.367 11.555 4.117 1 88.94 484 LEU A O 1
ATOM 3906 N N . SER A 1 485 ? -8.555 9.852 3.094 1 84.62 485 SER A N 1
ATOM 3907 C CA . SER A 1 485 ? -7.52 8.852 3.33 1 84.62 485 SER A CA 1
ATOM 3908 C C . SER A 1 485 ? -6.762 8.531 2.047 1 84.62 485 SER A C 1
ATOM 3910 O O . SER A 1 485 ? -7.355 8.453 0.97 1 84.62 485 SER A O 1
ATOM 3912 N N . PHE A 1 486 ? -5.492 8.391 2.166 1 87.12 486 PHE A N 1
ATOM 3913 C CA . PHE A 1 486 ? -4.652 8.141 1 1 87.12 486 PHE A CA 1
ATOM 3914 C C . PHE A 1 486 ? -4.199 6.688 0.959 1 87.12 486 PHE A C 1
ATOM 3916 O O . PHE A 1 486 ? -4.062 6.047 2.002 1 87.12 486 PHE A O 1
ATOM 3923 N N . ASP A 1 487 ? -3.941 6.172 -0.276 1 79.94 487 ASP A N 1
ATOM 3924 C CA . ASP A 1 487 ? -3.562 4.777 -0.488 1 79.94 487 ASP A CA 1
ATOM 3925 C C . ASP A 1 487 ? -2.051 4.594 -0.363 1 79.94 487 ASP A C 1
ATOM 3927 O O . ASP A 1 487 ? -1.306 4.891 -1.299 1 79.94 487 ASP A O 1
ATOM 3931 N N . SER A 1 488 ? -1.652 3.998 0.648 1 75.75 488 SER A N 1
ATOM 3932 C CA . SER A 1 488 ? -0.229 3.875 0.944 1 75.75 488 SER A CA 1
ATOM 3933 C C . SER A 1 488 ? 0.437 2.848 0.033 1 75.75 488 SER A C 1
ATOM 3935 O O . SER A 1 488 ? 1.664 2.727 0.02 1 75.75 488 SER A O 1
ATOM 3937 N N . SER A 1 489 ? -0.366 2.166 -0.767 1 72.88 489 SER A N 1
ATOM 3938 C CA . SER A 1 489 ? 0.218 1.172 -1.661 1 72.88 489 SER A CA 1
ATOM 3939 C C . SER A 1 489 ? 0.796 1.826 -2.912 1 72.88 489 SER A C 1
ATOM 3941 O O . SER A 1 489 ? 1.563 1.202 -3.648 1 72.88 489 SER A O 1
ATOM 3943 N N . ARG A 1 490 ? 0.41 3.076 -3.082 1 75.88 490 ARG A N 1
ATOM 3944 C CA . ARG A 1 490 ? 0.884 3.824 -4.242 1 75.88 490 ARG A CA 1
ATOM 3945 C C . ARG A 1 490 ? 1.979 4.809 -3.848 1 75.88 490 ARG A C 1
ATOM 3947 O O . ARG A 1 490 ? 1.831 5.555 -2.879 1 75.88 490 ARG A O 1
ATOM 3954 N N . GLU A 1 491 ? 3.045 4.73 -4.59 1 74.38 491 GLU A N 1
ATOM 3955 C CA . GLU A 1 491 ? 4.164 5.621 -4.289 1 74.38 491 GLU A CA 1
ATOM 3956 C C . GLU A 1 491 ? 3.748 7.086 -4.395 1 74.38 491 GLU A C 1
ATOM 3958 O O . GLU A 1 491 ? 4.191 7.918 -3.602 1 74.38 491 GLU A O 1
ATOM 3963 N N . GLU A 1 492 ? 2.918 7.336 -5.367 1 81.69 492 GLU A N 1
ATOM 3964 C CA . GLU A 1 492 ? 2.465 8.711 -5.559 1 81.69 492 GLU A CA 1
ATOM 3965 C C . GLU A 1 492 ? 1.672 9.203 -4.355 1 81.69 492 GLU A C 1
ATOM 3967 O O . GLU A 1 492 ? 1.825 10.352 -3.934 1 81.69 492 GLU A O 1
ATOM 3972 N N . ALA A 1 493 ? 0.862 8.344 -3.795 1 85.5 493 ALA A N 1
ATOM 3973 C CA . ALA A 1 493 ? 0.049 8.711 -2.637 1 85.5 493 ALA A CA 1
ATOM 3974 C C . ALA A 1 493 ? 0.918 8.914 -1.399 1 85.5 493 ALA A C 1
ATOM 3976 O O . ALA A 1 493 ? 0.67 9.82 -0.602 1 85.5 493 ALA A O 1
ATOM 3977 N N . VAL A 1 494 ? 1.908 8.102 -1.253 1 83.88 494 VAL A N 1
ATOM 3978 C CA . VAL A 1 494 ? 2.832 8.219 -0.129 1 83.88 494 VAL A CA 1
ATOM 3979 C C . VAL A 1 494 ? 3.582 9.547 -0.217 1 83.88 494 VAL A C 1
ATOM 3981 O O . VAL A 1 494 ? 3.748 10.242 0.788 1 83.88 494 VAL A O 1
ATOM 3984 N N . LEU A 1 495 ? 4.043 9.898 -1.417 1 83.62 495 LEU A N 1
ATOM 3985 C CA . LEU A 1 495 ? 4.742 11.164 -1.638 1 83.62 495 LEU A CA 1
ATOM 3986 C C . LEU A 1 495 ? 3.818 12.344 -1.37 1 83.62 495 LEU A C 1
ATOM 3988 O O . LEU A 1 495 ? 4.246 13.352 -0.797 1 83.62 495 LEU A O 1
ATOM 3992 N N . LEU A 1 496 ? 2.59 12.234 -1.774 1 88.44 496 LEU A N 1
ATOM 3993 C CA . LEU A 1 496 ? 1.618 13.297 -1.536 1 88.44 496 LEU A CA 1
ATOM 3994 C C . LEU A 1 496 ? 1.41 13.523 -0.042 1 88.44 496 LEU A C 1
ATOM 3996 O O . LEU A 1 496 ? 1.354 14.664 0.419 1 88.44 496 LEU A O 1
ATOM 4000 N N . GLU A 1 497 ? 1.285 12.438 0.692 1 89.06 497 GLU A N 1
ATOM 4001 C CA . GLU A 1 497 ? 1.103 12.555 2.135 1 89.06 497 GLU A CA 1
ATOM 4002 C C . GLU A 1 497 ? 2.287 13.266 2.787 1 89.06 497 GLU A C 1
ATOM 4004 O O . GLU A 1 497 ? 2.109 14.062 3.707 1 89.06 497 GLU A O 1
ATOM 4009 N N . ARG A 1 498 ? 3.395 13.016 2.312 1 85.5 498 ARG A N 1
ATOM 4010 C CA . ARG A 1 498 ? 4.594 13.664 2.83 1 85.5 498 ARG A CA 1
ATOM 4011 C C . ARG A 1 498 ? 4.559 15.172 2.559 1 85.5 498 ARG A C 1
ATOM 4013 O O . ARG A 1 498 ? 4.902 15.969 3.43 1 85.5 498 ARG A O 1
ATOM 4020 N N . HIS A 1 499 ? 4.129 15.508 1.37 1 87.75 499 HIS A N 1
ATOM 4021 C CA . HIS A 1 499 ? 4.043 16.922 1.012 1 87.75 499 HIS A CA 1
ATOM 4022 C C . HIS A 1 499 ? 2.951 17.625 1.81 1 87.75 499 HIS A C 1
ATOM 4024 O O . HIS A 1 499 ? 3.086 18.797 2.141 1 87.75 499 HIS A O 1
ATOM 4030 N N . LEU A 1 500 ? 1.945 16.891 2.107 1 91.56 500 LEU A N 1
ATOM 4031 C CA . LEU A 1 500 ? 0.864 17.484 2.891 1 91.56 500 LEU A CA 1
ATOM 4032 C C . LEU A 1 500 ? 1.325 17.797 4.312 1 91.56 500 LEU A C 1
ATOM 4034 O O . LEU A 1 500 ? 0.875 18.766 4.918 1 91.56 500 LEU A O 1
ATOM 4038 N N . VAL A 1 501 ? 2.184 16.984 4.793 1 90 501 VAL A N 1
ATOM 4039 C CA . VAL A 1 501 ? 2.752 17.25 6.113 1 90 501 VAL A CA 1
ATOM 4040 C C . VAL A 1 501 ? 3.705 18.438 6.035 1 90 501 VAL A C 1
ATOM 4042 O O . VAL A 1 501 ? 3.715 19.297 6.922 1 90 501 VAL A O 1
ATOM 4045 N N . THR A 1 502 ? 4.422 18.5 4.898 1 85.5 502 THR A N 1
ATOM 4046 C CA . THR A 1 502 ? 5.406 19.562 4.711 1 85.5 502 THR A CA 1
ATOM 4047 C C . THR A 1 502 ? 4.723 20.906 4.457 1 85.5 502 THR A C 1
ATOM 4049 O O . THR A 1 502 ? 5.152 21.938 4.977 1 85.5 502 THR A O 1
ATOM 4052 N N . SER A 1 503 ? 3.727 20.656 3.477 1 86.62 503 SER A N 1
ATOM 4053 C CA . SER A 1 503 ? 2.984 21.859 3.1 1 86.62 503 SER A CA 1
ATOM 4054 C C . SER A 1 503 ? 1.486 21.578 3.027 1 86.62 503 SER A C 1
ATOM 4056 O O . SER A 1 503 ? 1.068 20.516 2.549 1 86.62 503 SER A O 1
ATOM 4058 N N . GLY A 1 504 ? 0.736 21.828 4.004 1 91.44 504 GLY A N 1
ATOM 4059 C CA . GLY A 1 504 ? -0.703 21.625 4.043 1 91.44 504 GLY A CA 1
ATOM 4060 C C . GLY A 1 504 ? -1.236 21.406 5.445 1 91.44 504 GLY A C 1
ATOM 4061 O O . GLY A 1 504 ? -2.379 20.984 5.621 1 91.44 504 GLY A O 1
ATOM 4062 N N . MET A 1 505 ? -0.355 21.438 6.301 1 94 505 MET A N 1
ATOM 4063 C CA . MET A 1 505 ? -0.682 21.422 7.723 1 94 505 MET A CA 1
ATOM 4064 C C . MET A 1 505 ? -1.226 20.062 8.141 1 94 505 MET A C 1
ATOM 4066 O O . MET A 1 505 ? -1.981 19.953 9.102 1 94 505 MET A O 1
ATOM 4070 N N . ARG A 1 506 ? -0.927 19.047 7.348 1 94.19 506 ARG A N 1
ATOM 4071 C CA . ARG A 1 506 ? -1.313 17.703 7.762 1 94.19 506 ARG A CA 1
ATOM 4072 C C . ARG A 1 506 ? -0.509 17.25 8.977 1 94.19 506 ARG A C 1
ATOM 4074 O O . ARG A 1 506 ? 0.671 17.594 9.109 1 94.19 506 ARG A O 1
ATOM 4081 N N . THR A 1 507 ? -1.114 16.5 9.859 1 94.62 507 THR A N 1
ATOM 4082 C CA . THR A 1 507 ? -0.471 16.047 11.086 1 94.62 507 THR A CA 1
ATOM 4083 C C . THR A 1 507 ? 0.082 14.633 10.898 1 94.62 507 THR A C 1
ATOM 4085 O O . THR A 1 507 ? -0.572 13.773 10.297 1 94.62 507 THR A O 1
ATOM 4088 N N . ALA A 1 508 ? 1.252 14.445 11.336 1 92.81 508 ALA A N 1
ATOM 4089 C CA . ALA A 1 508 ? 1.833 13.102 11.383 1 92.81 508 ALA A CA 1
ATOM 4090 C C . ALA A 1 508 ? 1.544 12.43 12.719 1 92.81 508 ALA A C 1
ATOM 4092 O O . ALA A 1 508 ? 2.162 12.75 13.734 1 92.81 508 ALA A O 1
ATOM 4093 N N . PHE A 1 509 ? 0.698 11.445 12.75 1 91.88 509 PHE A N 1
ATOM 4094 C CA . PHE A 1 509 ? 0.342 10.75 13.977 1 91.88 509 PHE A CA 1
ATOM 4095 C C . PHE A 1 509 ? 1.456 9.797 14.406 1 91.88 509 PHE A C 1
ATOM 4097 O O . PHE A 1 509 ? 1.739 9.656 15.594 1 91.88 509 PHE A O 1
ATOM 4104 N N . SER A 1 510 ? 1.927 9.125 13.375 1 90.62 510 SER A N 1
ATOM 4105 C CA . SER A 1 510 ? 2.943 8.109 13.641 1 90.62 510 SER A CA 1
ATOM 4106 C C . SER A 1 510 ? 3.809 7.859 12.414 1 90.62 510 SER A C 1
ATOM 4108 O O . SER A 1 510 ? 3.309 7.863 11.281 1 90.62 510 SER A O 1
ATOM 4110 N N . ILE A 1 511 ? 5.039 7.734 12.641 1 87.94 511 ILE A N 1
ATOM 4111 C CA . ILE A 1 511 ? 5.988 7.238 11.656 1 87.94 511 ILE A CA 1
ATOM 4112 C C . ILE A 1 511 ? 6.641 5.957 12.164 1 87.94 511 ILE A C 1
ATOM 4114 O O . ILE A 1 511 ? 7.434 5.984 13.109 1 87.94 511 ILE A O 1
ATOM 4118 N N . PRO A 1 512 ? 6.273 4.898 11.523 1 81.88 512 PRO A N 1
ATOM 4119 C CA . PRO A 1 512 ? 6.816 3.623 12 1 81.88 512 PRO A CA 1
ATOM 4120 C C . PRO A 1 512 ? 8.344 3.568 11.922 1 81.88 512 PRO A C 1
ATOM 4122 O O . PRO A 1 512 ? 8.961 4.43 11.297 1 81.88 512 PRO A O 1
ATOM 4125 N N . GLN A 1 513 ? 8.898 2.559 12.523 1 81 513 GLN A N 1
ATOM 4126 C CA . GLN A 1 513 ? 10.352 2.404 12.594 1 81 513 GLN A CA 1
ATOM 4127 C C . GLN A 1 513 ? 10.953 2.223 11.203 1 81 513 GLN A C 1
ATOM 4129 O O . GLN A 1 513 ? 12.055 2.709 10.93 1 81 513 GLN A O 1
ATOM 4134 N N . HIS A 1 514 ? 10.18 1.589 10.297 1 71.94 514 HIS A N 1
ATOM 4135 C CA . HIS A 1 514 ? 10.703 1.352 8.953 1 71.94 514 HIS A CA 1
ATOM 4136 C C . HIS A 1 514 ? 10.633 2.615 8.102 1 71.94 514 HIS A C 1
ATOM 4138 O O . HIS A 1 514 ? 11.289 2.709 7.066 1 71.94 514 HIS A O 1
ATOM 4144 N N . ARG A 1 515 ? 9.766 3.635 8.461 1 79.5 515 ARG A N 1
ATOM 4145 C CA . ARG A 1 515 ? 9.719 4.984 7.906 1 79.5 515 ARG A CA 1
ATOM 4146 C C . ARG A 1 515 ? 9.297 4.965 6.441 1 79.5 515 ARG A C 1
ATOM 4148 O O . ARG A 1 515 ? 9.656 5.859 5.676 1 79.5 515 ARG A O 1
ATOM 4155 N N . GLN A 1 516 ? 8.594 4 5.918 1 75.88 516 GLN A N 1
ATOM 4156 C CA . GLN A 1 516 ? 8.203 3.869 4.52 1 75.88 516 GLN A CA 1
ATOM 4157 C C . GLN A 1 516 ? 6.973 4.719 4.211 1 75.88 516 GLN A C 1
ATOM 4159 O O . GLN A 1 516 ? 6.734 5.082 3.057 1 75.88 516 GLN A O 1
ATOM 4164 N N . TYR A 1 517 ? 6.211 4.945 5.219 1 80 517 TYR A N 1
ATOM 4165 C CA . TYR A 1 517 ? 5.043 5.809 5.066 1 80 517 TYR A CA 1
ATOM 4166 C C . TYR A 1 517 ? 4.734 6.543 6.367 1 80 517 TYR A C 1
ATOM 4168 O O . TYR A 1 517 ? 5.309 6.234 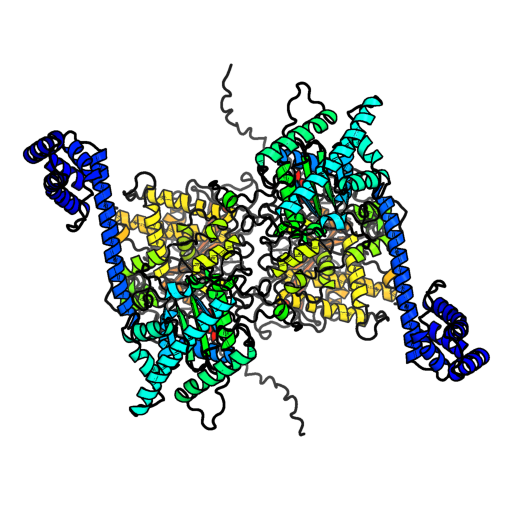7.414 1 80 517 TYR A O 1
ATOM 4176 N N . ILE A 1 518 ? 3.967 7.547 6.281 1 85.81 518 ILE A N 1
ATOM 4177 C CA . ILE A 1 518 ? 3.518 8.336 7.422 1 85.81 518 ILE A CA 1
ATOM 4178 C C . ILE A 1 518 ? 2.037 8.07 7.684 1 85.81 518 ILE A C 1
ATOM 4180 O O . ILE A 1 518 ? 1.228 8.07 6.754 1 85.81 518 ILE A O 1
ATOM 4184 N N . HIS A 1 519 ? 1.763 7.703 8.961 1 86.88 519 HIS A N 1
ATOM 4185 C CA . HIS A 1 519 ? 0.358 7.73 9.352 1 86.88 519 HIS A CA 1
ATOM 4186 C C . HIS A 1 519 ? -0.073 9.141 9.758 1 86.88 519 HIS A C 1
ATOM 4188 O O . HIS A 1 519 ? 0.241 9.594 10.859 1 86.88 519 HIS A O 1
ATOM 4194 N N . GLY A 1 520 ? -0.647 9.75 8.797 1 89.38 520 GLY A N 1
ATOM 4195 C CA . GLY A 1 520 ? -1.063 11.117 9.086 1 89.38 520 GLY A CA 1
ATOM 4196 C C . GLY A 1 520 ? -2.533 11.359 8.805 1 89.38 520 GLY A C 1
ATOM 4197 O O . GLY A 1 520 ? -3.24 10.461 8.344 1 89.38 520 GLY A O 1
ATOM 4198 N N . GLY A 1 521 ? -3.01 12.484 9.156 1 90.75 521 GLY A N 1
ATOM 4199 C CA . GLY A 1 521 ? -4.387 12.906 8.945 1 90.75 521 GLY A CA 1
ATOM 4200 C C . GLY A 1 521 ? -4.645 14.328 9.391 1 90.75 521 GLY A C 1
ATOM 4201 O O . GLY A 1 521 ? -3.711 15.062 9.727 1 90.75 521 GLY A O 1
ATOM 4202 N N . TYR A 1 522 ? -5.801 14.719 9.141 1 94.19 522 TYR A N 1
ATOM 4203 C CA . TYR A 1 522 ? -6.273 16 9.641 1 94.19 522 TYR A CA 1
ATOM 4204 C C . TYR A 1 522 ? -7.219 15.82 10.82 1 94.19 522 TYR A C 1
ATOM 4206 O O . TYR A 1 522 ? -8.438 15.711 10.641 1 94.19 522 TYR A O 1
ATOM 4214 N N . PRO A 1 523 ? -6.57 15.852 12.023 1 93.19 523 PRO A N 1
ATOM 4215 C CA . PRO A 1 523 ? -7.438 15.742 13.195 1 93.19 523 PRO A CA 1
ATOM 4216 C C . PRO A 1 523 ? -8.344 16.953 13.375 1 93.19 523 PRO A C 1
ATOM 4218 O O . PRO A 1 523 ? -8.219 17.938 12.633 1 93.19 523 PRO A O 1
ATOM 4221 N N . SER A 1 524 ? -9.195 16.875 14.352 1 94 524 SER A N 1
ATOM 4222 C CA . SER A 1 524 ? -10.141 17.969 14.555 1 94 524 SER A CA 1
ATOM 4223 C C . SER A 1 524 ? -9.43 19.234 15.016 1 94 524 SER A C 1
ATOM 4225 O O . SER A 1 524 ? -8.922 19.297 16.141 1 94 524 SER A O 1
ATOM 4227 N N . GLU A 1 525 ? -9.289 20.188 14.172 1 96.44 525 GLU A N 1
ATOM 4228 C CA . GLU A 1 525 ? -8.859 21.562 14.406 1 96.44 525 GLU A CA 1
ATOM 4229 C C . GLU A 1 525 ? -9.844 22.562 13.789 1 96.44 525 GLU A C 1
ATOM 4231 O O . GLU A 1 525 ? -9.664 22.984 12.648 1 96.44 525 GLU A O 1
ATOM 4236 N N . PRO A 1 526 ? -10.812 22.922 14.68 1 96.56 526 PRO A N 1
ATOM 4237 C CA . PRO A 1 526 ? -11.883 23.766 14.133 1 96.56 526 PRO A CA 1
ATOM 4238 C C . PRO A 1 526 ? -11.359 25.016 13.43 1 96.56 526 PRO A C 1
ATOM 4240 O O . PRO A 1 526 ? -11.906 25.422 12.406 1 96.56 526 PRO A O 1
ATOM 4243 N N . PHE A 1 527 ? -10.336 25.625 13.961 1 97 527 PHE A N 1
ATOM 4244 C CA . PHE A 1 527 ? -9.773 26.828 13.352 1 97 527 PHE A CA 1
ATOM 4245 C C . PHE A 1 527 ? -9.258 26.531 11.945 1 97 527 PHE A C 1
ATOM 4247 O O . PHE A 1 527 ? -9.484 27.297 11.016 1 97 527 PHE A O 1
ATOM 4254 N N . LEU A 1 528 ? -8.562 25.453 11.805 1 97.12 528 LEU A N 1
ATOM 4255 C CA . LEU A 1 528 ? -8.008 25.047 10.516 1 97.12 528 LEU A CA 1
ATOM 4256 C C . LEU A 1 528 ? -9.117 24.641 9.547 1 97.12 528 LEU A C 1
ATOM 4258 O O . LEU A 1 528 ? -9.031 24.922 8.352 1 97.12 528 LEU A O 1
ATOM 4262 N N . ALA A 1 529 ? -10.117 23.922 10.039 1 97.38 529 ALA A N 1
ATOM 4263 C CA . ALA A 1 529 ? -11.25 23.531 9.211 1 97.38 529 ALA A CA 1
ATOM 4264 C C . ALA A 1 529 ? -11.977 24.766 8.672 1 97.38 529 ALA A C 1
ATOM 4266 O O . ALA A 1 529 ? -12.406 24.781 7.512 1 97.38 529 ALA A O 1
ATOM 4267 N N . GLU A 1 530 ? -12.125 25.781 9.508 1 97.44 530 GLU A N 1
ATOM 4268 C CA . GLU A 1 530 ? -12.703 27.047 9.07 1 97.44 530 GLU A CA 1
ATOM 4269 C C . GLU A 1 530 ? -11.852 27.703 7.992 1 97.44 530 GLU A C 1
ATOM 4271 O O . GLU A 1 530 ? -12.375 28.188 6.996 1 97.44 530 GLU A O 1
ATOM 4276 N N . ALA A 1 531 ? -10.57 27.703 8.234 1 96.75 531 ALA A N 1
ATOM 4277 C CA . ALA A 1 531 ? -9.656 28.266 7.238 1 96.75 531 ALA A CA 1
ATOM 4278 C C . ALA A 1 531 ? -9.789 27.531 5.902 1 96.75 531 ALA A C 1
ATOM 4280 O O . ALA A 1 531 ? -9.789 28.172 4.844 1 96.75 531 ALA A O 1
ATOM 4281 N N . ALA A 1 532 ? -9.883 26.25 5.961 1 97.25 532 ALA A N 1
ATOM 4282 C CA . ALA A 1 532 ? -10.023 25.453 4.746 1 97.25 532 ALA A CA 1
ATOM 4283 C C . ALA A 1 532 ? -11.32 25.797 4.012 1 97.25 532 ALA A C 1
ATOM 4285 O O . ALA A 1 532 ? -11.328 25.922 2.785 1 97.25 532 ALA A O 1
ATOM 4286 N N . ALA A 1 533 ? -12.383 25.953 4.754 1 96.44 533 ALA A N 1
ATOM 4287 C CA . ALA A 1 533 ? -13.672 26.297 4.156 1 96.44 533 ALA A CA 1
ATOM 4288 C C . ALA A 1 533 ? -13.609 27.656 3.467 1 96.44 533 ALA A C 1
ATOM 4290 O O . ALA A 1 533 ? -14.086 27.812 2.34 1 96.44 533 ALA A O 1
ATOM 4291 N N . ARG A 1 534 ? -13.023 28.562 4.117 1 94.31 534 ARG A N 1
ATOM 4292 C CA . ARG A 1 534 ? -12.898 29.906 3.551 1 94.31 534 ARG A CA 1
ATOM 4293 C C . ARG A 1 534 ? -12.008 29.891 2.314 1 94.31 534 ARG A C 1
ATOM 4295 O O . ARG A 1 534 ? -12.289 30.594 1.334 1 94.31 534 ARG A O 1
ATOM 4302 N N . ALA A 1 535 ? -10.906 29.141 2.422 1 93.69 535 ALA A N 1
ATOM 4303 C CA . ALA A 1 535 ? -10 29.031 1.284 1 93.69 535 ALA A CA 1
ATOM 4304 C C . ALA A 1 535 ? -10.695 28.391 0.091 1 93.69 535 ALA A C 1
ATOM 4306 O O . ALA A 1 535 ? -10.43 28.75 -1.06 1 93.69 535 ALA A O 1
ATOM 4307 N N . LEU A 1 536 ? -11.547 27.422 0.336 1 93 536 LEU A N 1
ATOM 4308 C CA . LEU A 1 536 ? -12.32 26.781 -0.718 1 93 536 LEU A CA 1
ATOM 4309 C C . LEU A 1 536 ? -13.227 27.781 -1.427 1 93 536 LEU A C 1
ATOM 4311 O O . LEU A 1 536 ? -13.297 27.797 -2.658 1 93 536 LEU A O 1
ATOM 4315 N N . LEU A 1 537 ? -13.906 28.578 -0.657 1 90.94 537 LEU A N 1
ATOM 4316 C CA . LEU A 1 537 ? -14.766 29.609 -1.23 1 90.94 537 LEU A CA 1
ATOM 4317 C C . LEU A 1 537 ? -13.953 30.562 -2.092 1 90.94 537 LEU A C 1
ATOM 4319 O O . LEU A 1 537 ? -14.359 30.891 -3.209 1 90.94 537 LEU A O 1
ATOM 4323 N N . LYS A 1 538 ? -12.836 30.969 -1.52 1 87.19 538 LYS A N 1
ATOM 4324 C CA . LYS A 1 538 ? -11.969 31.891 -2.264 1 87.19 538 LYS A CA 1
ATOM 4325 C C . LYS A 1 538 ? -11.539 31.266 -3.592 1 87.19 538 LYS A C 1
ATOM 4327 O O . LYS A 1 538 ? -11.5 31.953 -4.617 1 87.19 538 LYS A O 1
ATOM 4332 N N . HIS A 1 539 ? -11.203 30.016 -3.494 1 87.44 539 HIS A N 1
ATOM 4333 C CA . HIS A 1 539 ? -10.781 29.297 -4.691 1 87.44 539 HIS A CA 1
ATOM 4334 C C . HIS A 1 539 ? -11.898 29.25 -5.727 1 87.44 539 HIS A C 1
ATOM 4336 O O . HIS A 1 539 ? -11.656 29.453 -6.918 1 87.44 539 HIS A O 1
ATOM 4342 N N . PHE A 1 540 ? -13.078 29.031 -5.352 1 87.19 540 PHE A N 1
ATOM 4343 C CA . PHE A 1 540 ? -14.195 28.859 -6.273 1 87.19 540 PHE A CA 1
ATOM 4344 C C . PHE A 1 540 ? -14.703 30.203 -6.77 1 87.19 540 PHE A C 1
ATOM 4346 O O . PHE A 1 540 ? -15.359 30.281 -7.809 1 87.19 540 PHE A O 1
ATOM 4353 N N . ARG A 1 541 ? -14.391 31.172 -6.051 1 83.56 541 ARG A N 1
ATOM 4354 C CA . ARG A 1 541 ? -14.781 32.5 -6.48 1 83.56 541 ARG A CA 1
ATOM 4355 C C . ARG A 1 541 ? -13.773 33.094 -7.473 1 83.56 541 ARG A C 1
ATOM 4357 O O . ARG A 1 541 ? -14.07 34.031 -8.18 1 83.56 541 ARG A O 1
ATOM 4364 N N . ALA A 1 542 ? -12.531 32.469 -7.41 1 73.25 542 ALA A N 1
ATOM 4365 C CA . ALA A 1 542 ? -11.5 32.969 -8.312 1 73.25 542 ALA A CA 1
ATOM 4366 C C . ALA A 1 542 ? -11.852 32.688 -9.766 1 73.25 542 ALA A C 1
ATOM 4368 O O . ALA A 1 542 ? -12.281 31.578 -10.094 1 73.25 542 ALA A O 1
ATOM 4369 N N . ASP A 1 543 ? -12.469 33.656 -10.516 1 57.97 543 ASP A N 1
ATOM 4370 C CA . ASP A 1 543 ? -12.875 33.531 -11.914 1 57.97 543 ASP A CA 1
ATOM 4371 C C . ASP A 1 543 ? -11.68 33.281 -12.82 1 57.97 543 ASP A C 1
ATOM 4373 O O . ASP A 1 543 ? -10.773 34.094 -12.914 1 57.97 543 ASP A O 1
ATOM 4377 N N . THR A 1 544 ? -11.422 31.875 -13.297 1 49.03 544 THR A N 1
ATOM 4378 C CA . THR A 1 544 ? -10.336 31.453 -14.164 1 49.03 544 THR A CA 1
ATOM 4379 C C . THR A 1 544 ? -10.344 32.25 -15.469 1 49.03 544 THR A C 1
ATOM 4381 O O . THR A 1 544 ? -9.328 32.312 -16.172 1 49.03 544 THR A O 1
ATOM 4384 N N . ILE A 1 545 ? -11.539 32.562 -16.188 1 41.78 545 ILE A N 1
ATOM 4385 C CA . ILE A 1 545 ? -11.57 33.188 -17.516 1 41.78 545 ILE A CA 1
ATOM 4386 C C . ILE A 1 545 ? -11.07 34.625 -17.438 1 41.78 545 ILE A C 1
ATOM 4388 O O . ILE A 1 545 ? -10.359 35.094 -18.328 1 41.78 545 ILE A O 1
ATOM 4392 N N . ARG A 1 546 ? -11.797 35.562 -16.578 1 41.47 546 ARG A N 1
ATOM 4393 C CA . ARG A 1 546 ? -11.414 36.969 -16.516 1 41.47 546 ARG A CA 1
ATOM 4394 C C . ARG A 1 546 ? -10.586 37.25 -15.273 1 41.47 546 ARG A C 1
ATOM 4396 O O . ARG A 1 546 ? -11.133 37.344 -14.172 1 41.47 546 ARG A O 1
ATOM 4403 N N . GLU A 1 547 ? -9.391 36.875 -15.07 1 42.28 547 GLU A N 1
ATOM 4404 C CA . GLU A 1 547 ? -8.305 37.156 -14.133 1 42.28 547 GLU A CA 1
ATOM 4405 C C . GLU A 1 547 ? -8.586 38.438 -13.336 1 42.28 547 GLU A C 1
ATOM 4407 O O . GLU A 1 547 ? -8.906 39.469 -13.914 1 42.28 547 GLU A O 1
ATOM 4412 N N . GLY A 1 548 ? -9 38.5 -12.016 1 47 548 GLY A N 1
ATOM 4413 C CA . GLY A 1 548 ? -9.156 39.625 -11.117 1 47 548 GLY A CA 1
ATOM 4414 C C . GLY A 1 548 ? -10.539 39.719 -10.5 1 47 548 GLY A C 1
ATOM 4415 O O . GLY A 1 548 ? -10.734 40.406 -9.5 1 47 548 GLY A O 1
ATOM 4416 N N . ASN A 1 549 ? -11.602 39.344 -11.367 1 54.16 549 ASN A N 1
ATOM 4417 C CA . ASN A 1 549 ? -12.898 39.594 -10.758 1 54.16 549 ASN A CA 1
ATOM 4418 C C . ASN A 1 549 ? -13.445 38.375 -10.047 1 54.16 549 ASN A C 1
ATOM 4420 O O . ASN A 1 549 ? -13.312 37.25 -10.547 1 54.16 549 ASN A O 1
ATOM 4424 N N . ALA A 1 550 ? -13.758 38.438 -8.727 1 64.12 550 ALA A N 1
ATOM 4425 C CA . ALA A 1 550 ? -14.367 37.375 -7.934 1 64.12 550 ALA A CA 1
ATOM 4426 C C . ALA A 1 550 ? -15.812 37.156 -8.359 1 64.12 550 ALA A C 1
ATOM 4428 O O . ALA A 1 550 ? -16.547 38.094 -8.664 1 64.12 550 ALA A O 1
ATOM 4429 N N . ILE A 1 551 ? -16.219 35.875 -8.68 1 68.31 551 ILE A N 1
ATOM 4430 C CA . ILE A 1 551 ? -17.594 35.531 -8.984 1 68.31 551 ILE A CA 1
ATOM 4431 C C . ILE A 1 551 ? -18.516 35.969 -7.844 1 68.31 551 ILE A C 1
ATOM 4433 O O . ILE A 1 551 ? -18.266 35.656 -6.68 1 68.31 551 ILE A O 1
ATOM 4437 N N . THR A 1 552 ? -19.375 36.844 -8.164 1 70.44 552 THR A N 1
ATOM 4438 C CA . THR A 1 552 ? -20.266 37.375 -7.141 1 70.44 552 THR A CA 1
ATOM 4439 C C . THR A 1 552 ? -21.625 36.656 -7.176 1 70.44 552 THR A C 1
ATOM 4441 O O . THR A 1 552 ? -22.375 36.688 -6.195 1 70.44 552 THR A O 1
ATOM 4444 N N . ASP A 1 553 ? -21.891 36 -8.258 1 74.5 553 ASP A N 1
ATOM 4445 C CA . ASP A 1 553 ? -23.141 35.25 -8.383 1 74.5 553 ASP A CA 1
ATOM 4446 C C . ASP A 1 553 ? -23.109 33.969 -7.574 1 74.5 553 ASP A C 1
ATOM 4448 O O . ASP A 1 553 ? -22.312 33.062 -7.859 1 74.5 553 ASP A O 1
ATOM 4452 N N . ILE A 1 554 ? -24.016 33.844 -6.656 1 76.75 554 ILE A N 1
ATOM 4453 C CA . ILE A 1 554 ? -24.016 32.75 -5.707 1 76.75 554 ILE A CA 1
ATOM 4454 C C . ILE A 1 554 ? -24.328 31.438 -6.441 1 76.75 554 ILE A C 1
ATOM 4456 O O . ILE A 1 554 ? -23.797 30.375 -6.098 1 76.75 554 ILE A O 1
ATOM 4460 N N . ASN A 1 555 ? -25.203 31.547 -7.363 1 81.06 555 ASN A N 1
ATOM 4461 C CA . ASN A 1 555 ? -25.562 30.344 -8.102 1 81.06 555 ASN A CA 1
ATOM 4462 C C . ASN A 1 555 ? -24.375 29.797 -8.891 1 81.06 555 ASN A C 1
ATOM 4464 O O . ASN A 1 555 ? -24.219 28.578 -9.023 1 81.06 555 ASN A O 1
ATOM 4468 N N . LYS A 1 556 ? -23.609 30.719 -9.328 1 83.5 556 LYS A N 1
ATOM 4469 C CA . LYS A 1 556 ? -22.406 30.281 -10.039 1 83.5 556 LYS A CA 1
ATOM 4470 C C . LYS A 1 556 ? -21.391 29.656 -9.078 1 83.5 556 LYS A C 1
ATOM 4472 O O . LYS A 1 556 ? -20.703 28.703 -9.438 1 83.5 556 LYS A O 1
ATOM 4477 N N . ILE A 1 557 ? -21.359 30.219 -7.918 1 84.88 557 ILE A N 1
ATOM 4478 C CA . ILE A 1 557 ? -20.469 29.672 -6.898 1 84.88 557 ILE A CA 1
ATOM 4479 C C . ILE A 1 557 ? -20.906 28.266 -6.531 1 84.88 557 ILE A C 1
ATOM 4481 O O . ILE A 1 557 ? -20.094 27.344 -6.477 1 84.88 557 ILE A O 1
ATOM 4485 N N . PHE A 1 558 ? -22.203 28.109 -6.41 1 86.75 558 PHE A N 1
ATOM 4486 C CA . PHE A 1 558 ? -22.75 26.797 -6.078 1 86.75 558 PHE A CA 1
ATOM 4487 C C . PHE A 1 558 ? -22.453 25.797 -7.184 1 86.75 558 PHE A C 1
ATOM 4489 O O . PHE A 1 558 ? -22.094 24.641 -6.91 1 86.75 558 PHE A O 1
ATOM 4496 N N . ALA A 1 559 ? -22.562 26.234 -8.344 1 87.5 559 ALA A N 1
ATOM 4497 C CA . ALA A 1 559 ? -22.297 25.359 -9.492 1 87.5 559 ALA A CA 1
ATOM 4498 C C . ALA A 1 559 ? -20.844 24.891 -9.492 1 87.5 559 ALA A C 1
ATOM 4500 O O . ALA A 1 559 ? -20.562 23.734 -9.82 1 87.5 559 ALA A O 1
ATOM 4501 N N . LYS A 1 560 ? -20.016 25.75 -9.125 1 86.06 560 LYS A N 1
ATOM 4502 C CA . LYS A 1 560 ? -18.594 25.391 -9.07 1 86.06 560 LYS A CA 1
ATOM 4503 C C . LYS A 1 560 ? -18.344 24.344 -7.988 1 86.06 560 LYS A C 1
ATOM 4505 O O . LYS A 1 560 ? -17.578 23.406 -8.195 1 86.06 560 LYS A O 1
ATOM 4510 N N . TYR A 1 561 ? -18.984 24.578 -6.844 1 88.12 561 TYR A N 1
ATOM 4511 C CA . TYR A 1 561 ? -18.875 23.594 -5.777 1 88.12 561 TYR A CA 1
ATOM 4512 C C . TYR A 1 561 ? -19.312 22.219 -6.258 1 88.12 561 TYR A C 1
ATOM 4514 O O . TYR A 1 561 ? -18.609 21.219 -6.07 1 88.12 561 TYR A O 1
ATOM 4522 N N . LYS A 1 562 ? -20.391 22.203 -6.953 1 88.75 562 LYS A N 1
ATOM 4523 C CA . LYS A 1 562 ? -21.062 20.969 -7.344 1 88.75 562 LYS A CA 1
ATOM 4524 C C . LYS A 1 562 ? -20.297 20.25 -8.461 1 88.75 562 LYS A C 1
ATOM 4526 O O . LYS A 1 562 ? -20.391 19.031 -8.594 1 88.75 562 LYS A O 1
ATOM 4531 N N . ASP A 1 563 ? -19.469 20.984 -9.18 1 88.25 563 ASP A N 1
ATOM 4532 C CA . ASP A 1 563 ? -18.812 20.391 -10.336 1 88.25 563 ASP A CA 1
ATOM 4533 C C . ASP A 1 563 ? -17.344 20.094 -10.039 1 88.25 563 ASP A C 1
ATOM 4535 O O . ASP A 1 563 ? -16.844 19.016 -10.383 1 88.25 563 ASP A O 1
ATOM 4539 N N . LEU A 1 564 ? -16.719 20.984 -9.406 1 88.88 564 LEU A N 1
ATOM 4540 C CA . LEU A 1 564 ? -15.266 20.875 -9.281 1 88.88 564 LEU A CA 1
ATOM 4541 C C . LEU A 1 564 ? -14.891 19.891 -8.188 1 88.88 564 LEU A C 1
ATOM 4543 O O . LEU A 1 564 ? -13.867 19.219 -8.273 1 88.88 564 LEU A O 1
ATOM 4547 N N . VAL A 1 565 ? -15.68 19.781 -7.129 1 90.88 565 VAL A N 1
ATOM 4548 C CA . VAL A 1 565 ? -15.336 18.906 -6.012 1 90.88 565 VAL A CA 1
ATOM 4549 C C . VAL A 1 565 ? -15.406 17.453 -6.457 1 90.88 565 VAL A C 1
ATOM 4551 O O . VAL A 1 565 ? -14.43 16.703 -6.316 1 90.88 565 VAL A O 1
ATOM 4554 N N . PRO A 1 566 ? -16.484 17 -7.113 1 89.69 566 PRO A N 1
ATOM 4555 C CA . PRO A 1 566 ? -16.5 15.609 -7.582 1 89.69 566 PRO A CA 1
ATOM 4556 C C . PRO A 1 566 ? -15.469 15.344 -8.68 1 89.69 566 PRO A C 1
ATOM 4558 O O . PRO A 1 566 ? -14.922 14.242 -8.758 1 89.69 566 PRO A O 1
ATOM 4561 N N . SER A 1 567 ? -15.219 16.344 -9.453 1 90 567 SER A N 1
ATOM 4562 C CA . SER A 1 567 ? -14.219 16.172 -10.5 1 90 567 SER A CA 1
ATOM 4563 C C . SER A 1 567 ? -12.828 15.945 -9.914 1 90 567 SER A C 1
ATOM 4565 O O . SER A 1 567 ? -12.062 15.117 -10.406 1 90 567 SER A O 1
ATOM 4567 N N . ALA A 1 568 ? -12.555 16.688 -8.906 1 91.69 568 ALA A N 1
ATOM 4568 C CA . ALA A 1 568 ? -11.258 16.547 -8.242 1 91.69 568 ALA A CA 1
ATOM 4569 C C . ALA A 1 568 ? -11.125 15.164 -7.609 1 91.69 568 ALA A C 1
ATOM 4571 O O . ALA A 1 568 ? -10.117 14.484 -7.801 1 91.69 568 ALA A O 1
ATOM 4572 N N . ILE A 1 569 ? -12.141 14.742 -6.961 1 90.44 569 ILE A N 1
ATOM 4573 C CA . ILE A 1 569 ? -12.109 13.453 -6.273 1 90.44 569 ILE A CA 1
ATOM 4574 C C . ILE A 1 569 ? -11.992 12.328 -7.297 1 90.44 569 ILE A C 1
ATOM 4576 O O . ILE A 1 569 ? -11.219 11.383 -7.102 1 90.44 569 ILE A O 1
ATOM 4580 N N . SER A 1 570 ? -12.719 12.422 -8.344 1 86.62 570 SER A N 1
ATOM 4581 C CA . SER A 1 570 ? -12.648 11.43 -9.414 1 86.62 570 SER A CA 1
ATOM 4582 C C . SER A 1 570 ? -11.242 11.344 -9.992 1 86.62 570 SER A C 1
ATOM 4584 O O . SER A 1 570 ? -10.734 10.25 -10.242 1 86.62 570 SER A O 1
ATOM 4586 N N . ALA A 1 571 ? -10.672 12.453 -10.156 1 87.44 571 ALA A N 1
ATOM 4587 C CA . ALA A 1 571 ? -9.32 12.5 -10.703 1 87.44 571 ALA A CA 1
ATOM 4588 C C . ALA A 1 571 ? -8.32 11.844 -9.758 1 87.44 571 ALA A C 1
ATOM 4590 O O . ALA A 1 571 ? -7.41 11.133 -10.195 1 87.44 571 ALA A O 1
ATOM 4591 N N . TRP A 1 572 ? -8.492 12.102 -8.5 1 89.5 572 TRP A N 1
ATOM 4592 C CA . TRP A 1 572 ? -7.566 11.547 -7.516 1 89.5 572 TRP A CA 1
ATOM 4593 C C . TRP A 1 572 ? -7.738 10.039 -7.398 1 89.5 572 TRP A C 1
ATOM 4595 O O . TRP A 1 572 ? -6.762 9.312 -7.176 1 89.5 572 TRP A O 1
ATOM 4605 N N . ILE A 1 573 ? -8.922 9.516 -7.574 1 83.69 573 ILE A N 1
ATOM 4606 C CA . ILE A 1 573 ? -9.195 8.086 -7.551 1 83.69 573 ILE A CA 1
ATOM 4607 C C . ILE A 1 573 ? -8.594 7.422 -8.781 1 83.69 573 ILE A C 1
ATOM 4609 O O . ILE A 1 573 ? -7.969 6.363 -8.688 1 83.69 573 ILE A O 1
ATOM 4613 N N . GLN A 1 574 ? -8.734 8.039 -9.836 1 78.25 574 GLN A N 1
ATOM 4614 C CA . GLN A 1 574 ? -8.211 7.508 -11.086 1 78.25 574 GLN A CA 1
ATOM 4615 C C . GLN A 1 574 ? -6.688 7.398 -11.039 1 78.25 574 GLN A C 1
ATOM 4617 O O . GLN A 1 574 ? -6.113 6.461 -11.594 1 78.25 574 GLN A O 1
ATOM 4622 N N . LYS A 1 575 ? -6.145 8.344 -10.273 1 80.5 575 LYS A N 1
ATOM 4623 C CA . LYS A 1 575 ? -4.691 8.344 -10.156 1 80.5 575 LYS A CA 1
ATOM 4624 C C . LYS A 1 575 ? -4.223 7.461 -9.008 1 80.5 575 LYS A C 1
ATOM 4626 O O . LYS A 1 575 ? -3.02 7.305 -8.789 1 80.5 575 LYS A O 1
ATOM 4631 N N . GLY A 1 576 ? -5.164 6.949 -8.289 1 78.19 576 GLY A N 1
ATOM 4632 C CA . GLY A 1 576 ? -4.844 6.043 -7.199 1 78.19 576 GLY A CA 1
ATOM 4633 C C . GLY A 1 576 ? -4.281 6.754 -5.984 1 78.19 576 GLY A C 1
ATOM 4634 O O . GLY A 1 576 ? -3.506 6.172 -5.219 1 78.19 576 GLY A O 1
ATOM 4635 N N . LEU A 1 577 ? -4.59 7.945 -5.77 1 84.94 577 LEU A N 1
ATOM 4636 C CA . LEU A 1 577 ? -4.074 8.711 -4.641 1 84.94 577 LEU A CA 1
ATOM 4637 C C . LEU A 1 577 ? -4.887 8.438 -3.381 1 84.94 577 LEU A C 1
ATOM 4639 O O . LEU A 1 577 ? -4.324 8.328 -2.287 1 84.94 577 LEU A O 1
ATOM 4643 N N . ILE A 1 578 ? -6.168 8.273 -3.605 1 87.06 578 ILE A N 1
ATOM 4644 C CA . ILE A 1 578 ? -7.062 8.117 -2.463 1 87.06 578 ILE A CA 1
ATOM 4645 C C . ILE A 1 578 ? -7.438 6.648 -2.295 1 87.06 578 ILE A C 1
ATOM 4647 O O . ILE A 1 578 ? -7.477 5.895 -3.271 1 87.06 578 ILE A O 1
ATOM 4651 N N . ASP A 1 579 ? -7.613 6.328 -0.983 1 75.69 579 ASP A N 1
ATOM 4652 C CA . ASP A 1 579 ? -8.016 4.965 -0.649 1 75.69 579 ASP A CA 1
ATOM 4653 C C . ASP A 1 579 ? -9.445 4.691 -1.101 1 75.69 579 ASP A C 1
ATOM 4655 O O . ASP A 1 579 ? -10.344 5.504 -0.872 1 75.69 579 ASP A O 1
ATOM 4659 N N . GLU A 1 580 ? -9.625 3.557 -1.745 1 62.47 580 GLU A N 1
ATOM 4660 C CA . GLU A 1 580 ? -10.914 3.246 -2.361 1 62.47 580 GLU A CA 1
ATOM 4661 C C . GLU A 1 580 ? -11.805 2.439 -1.417 1 62.47 580 GLU A C 1
ATOM 4663 O O . GLU A 1 580 ? -12.906 2.037 -1.786 1 62.47 580 GLU A O 1
ATOM 4668 N N . LYS A 1 581 ? -11.461 2.223 -0.227 1 61.66 581 LYS A N 1
ATOM 4669 C CA . LYS A 1 581 ? -12.219 1.329 0.647 1 61.66 581 LYS A CA 1
ATOM 4670 C C . LYS A 1 581 ? -13.516 1.981 1.11 1 61.66 581 LYS A C 1
ATOM 4672 O O . LYS A 1 581 ? -14.523 1.3 1.299 1 61.66 581 LYS A O 1
ATOM 4677 N N . SER A 1 582 ? -13.602 3.271 1.303 1 70.5 582 SER A N 1
ATOM 4678 C CA . SER A 1 582 ? -14.805 3.887 1.839 1 70.5 582 SER A CA 1
ATOM 4679 C C . SER A 1 582 ? -15.258 5.066 0.98 1 70.5 582 SER A C 1
ATOM 4681 O O . SER A 1 582 ? -15.461 6.168 1.489 1 70.5 582 SER A O 1
ATOM 4683 N N . LYS A 1 583 ? -15.625 4.582 -0.281 1 78 583 LYS A N 1
ATOM 4684 C CA . LYS A 1 583 ? -15.992 5.637 -1.219 1 78 583 LYS A CA 1
ATOM 4685 C C . LYS A 1 583 ? -17.391 6.176 -0.918 1 78 583 LYS A C 1
ATOM 4687 O O . LYS A 1 583 ? -17.641 7.379 -1.033 1 78 583 LYS A O 1
ATOM 4692 N N . GLU A 1 584 ? -18.328 5.258 -0.48 1 80.38 584 GLU A N 1
ATOM 4693 C CA . GLU A 1 584 ? -19.688 5.684 -0.151 1 80.38 584 GLU A CA 1
ATOM 4694 C C . GLU A 1 584 ? -19.688 6.652 1.027 1 80.38 584 GLU A C 1
ATOM 4696 O O . GLU A 1 584 ? -20.406 7.656 1.011 1 80.38 584 GLU A O 1
ATOM 4701 N N . ASP A 1 585 ? -18.891 6.324 1.942 1 85.56 585 ASP A N 1
ATOM 4702 C CA . ASP A 1 585 ? -18.797 7.195 3.107 1 85.56 585 ASP A CA 1
ATOM 4703 C C . ASP A 1 585 ? -18.25 8.57 2.719 1 85.56 585 ASP A C 1
ATOM 4705 O O . ASP A 1 585 ? -18.703 9.594 3.234 1 85.56 585 ASP A O 1
ATOM 4709 N N . LEU A 1 586 ? -17.281 8.531 1.831 1 88.62 586 LEU A N 1
ATOM 4710 C CA . LEU A 1 586 ? -16.688 9.789 1.394 1 88.62 586 LEU A CA 1
ATOM 4711 C C . LEU A 1 586 ? -17.719 10.656 0.679 1 88.62 586 LEU A C 1
ATOM 4713 O O . LEU A 1 586 ? -17.797 11.859 0.922 1 88.62 586 LEU A O 1
ATOM 4717 N N . VAL A 1 587 ? -18.516 10.055 -0.17 1 90 587 VAL A N 1
ATOM 4718 C CA . VAL A 1 587 ? -19.531 10.797 -0.916 1 90 587 VAL A CA 1
ATOM 4719 C C . VAL A 1 587 ? -20.562 11.367 0.048 1 90 587 VAL A C 1
ATOM 4721 O O . VAL A 1 587 ? -20.969 12.523 -0.082 1 90 587 VAL A O 1
ATOM 4724 N N . ALA A 1 588 ? -20.938 10.562 1.011 1 92.38 588 ALA A N 1
ATOM 4725 C CA . ALA A 1 588 ? -21.906 11.039 2.002 1 92.38 588 ALA A CA 1
ATOM 4726 C C . ALA A 1 588 ? -21.344 12.211 2.791 1 92.38 588 ALA A C 1
ATOM 4728 O O . ALA A 1 588 ? -22.047 13.188 3.051 1 92.38 588 ALA A O 1
ATOM 4729 N N . ARG A 1 589 ? -20.125 12.141 3.209 1 94.19 589 ARG A N 1
ATOM 4730 C CA . ARG A 1 589 ? -19.484 13.25 3.924 1 94.19 589 ARG A CA 1
ATOM 4731 C C . ARG A 1 589 ? -19.438 14.5 3.061 1 94.19 589 ARG A C 1
ATOM 4733 O O . ARG A 1 589 ? -19.656 15.609 3.553 1 94.19 589 ARG A O 1
ATOM 4740 N N . LEU A 1 590 ? -19.156 14.266 1.831 1 93.88 590 LEU A N 1
ATOM 4741 C CA . LEU A 1 590 ? -19.109 15.391 0.903 1 93.88 590 LEU A CA 1
ATOM 4742 C C . LEU A 1 590 ? -20.484 16.062 0.772 1 93.88 590 LEU A C 1
ATOM 4744 O O . LEU A 1 590 ? -20.578 17.281 0.798 1 93.88 590 LEU A O 1
ATOM 4748 N N . PHE A 1 591 ? -21.5 15.258 0.683 1 95.38 591 PHE A N 1
ATOM 4749 C CA . PHE A 1 591 ? -22.844 15.781 0.551 1 95.38 591 PHE A CA 1
ATOM 4750 C C . PHE A 1 591 ? -23.234 16.609 1.775 1 95.38 591 PHE A C 1
ATOM 4752 O O . PHE A 1 591 ? -23.75 17.719 1.646 1 95.38 591 PHE A O 1
ATOM 4759 N N . CYS A 1 592 ? -22.891 16.047 2.875 1 96.75 592 CYS A N 1
ATOM 4760 C CA . CYS A 1 592 ? -23.234 16.734 4.113 1 96.75 592 CYS A CA 1
ATOM 4761 C C . CYS A 1 592 ? -22.469 18.031 4.254 1 96.75 592 CYS A C 1
ATOM 4763 O O . CYS A 1 592 ? -23.031 19.062 4.641 1 96.75 592 CYS A O 1
ATOM 4765 N N . SER A 1 593 ? -21.203 18.016 3.957 1 96 593 SER A N 1
ATOM 4766 C CA . SER A 1 593 ? -20.375 19.219 4.059 1 96 593 SER A CA 1
ATOM 4767 C C . SER A 1 593 ? -20.828 20.297 3.088 1 96 593 SER A C 1
ATOM 4769 O O . SER A 1 593 ? -20.875 21.484 3.436 1 96 593 SER A O 1
ATOM 4771 N N . LEU A 1 594 ? -21.188 19.859 1.895 1 94.31 594 LEU A N 1
ATOM 4772 C CA . LEU A 1 594 ? -21.672 20.812 0.898 1 94.31 594 LEU A CA 1
ATOM 4773 C C . LEU A 1 594 ? -23.016 21.406 1.322 1 94.31 594 LEU A C 1
ATOM 4775 O O . LEU A 1 594 ? -23.25 22.594 1.151 1 94.31 594 LEU A O 1
ATOM 4779 N N . ALA A 1 595 ? -23.828 20.547 1.837 1 96.38 595 ALA A N 1
ATOM 4780 C CA . ALA A 1 595 ? -25.125 21.031 2.314 1 96.38 595 ALA A CA 1
ATOM 4781 C C . ALA A 1 595 ? -24.953 22.078 3.42 1 96.38 595 ALA A C 1
ATOM 4783 O O . ALA A 1 595 ? -25.656 23.078 3.445 1 96.38 595 ALA A O 1
ATOM 4784 N N . HIS A 1 596 ? -24.047 21.797 4.262 1 96.62 596 HIS A N 1
ATOM 4785 C CA . HIS A 1 596 ? -23.734 22.719 5.336 1 96.62 596 HIS A CA 1
ATOM 4786 C C . HIS A 1 596 ? -23.25 24.062 4.781 1 96.62 596 HIS A C 1
ATOM 4788 O O . HIS A 1 596 ? -23.766 25.109 5.172 1 96.62 596 HIS A O 1
ATOM 4794 N N . ASP A 1 597 ? -22.344 24.125 3.867 1 93.19 597 ASP A N 1
ATOM 4795 C CA . ASP A 1 597 ? -21.766 25.328 3.295 1 93.19 597 ASP A CA 1
ATOM 4796 C C . ASP A 1 597 ? -22.812 26.109 2.5 1 93.19 597 ASP A C 1
ATOM 4798 O O . ASP A 1 597 ? -22.891 27.328 2.611 1 93.19 597 ASP A O 1
ATOM 4802 N N . ILE A 1 598 ? -23.609 25.391 1.791 1 90.31 598 ILE A N 1
ATOM 4803 C CA . ILE A 1 598 ? -24.625 26.031 0.954 1 90.31 598 ILE A CA 1
ATOM 4804 C C . ILE A 1 598 ? -25.672 26.703 1.834 1 90.31 598 ILE A C 1
ATOM 4806 O O . ILE A 1 598 ? -26.156 27.797 1.516 1 90.31 598 ILE A O 1
ATOM 4810 N N . SER A 1 599 ? -26.031 26.078 2.902 1 93.62 599 SER A N 1
ATOM 4811 C CA . SER A 1 599 ? -26.984 26.672 3.834 1 93.62 599 SER A CA 1
ATOM 4812 C C . SER A 1 599 ? -26.484 28 4.371 1 93.62 599 SER A C 1
ATOM 4814 O O . SER A 1 599 ? -27.25 28.953 4.484 1 93.62 599 SER A O 1
ATOM 4816 N N . ILE A 1 600 ? -25.266 28.062 4.699 1 93 600 ILE A N 1
ATOM 4817 C CA . ILE A 1 600 ? -24.672 29.266 5.262 1 93 600 ILE A CA 1
ATOM 4818 C C . ILE A 1 600 ? -24.578 30.359 4.188 1 93 600 ILE A C 1
ATOM 4820 O O . ILE A 1 600 ? -24.938 31.516 4.434 1 93 600 ILE A O 1
ATOM 4824 N N . LEU A 1 601 ? -24.125 30.016 3.045 1 88.69 601 LEU A N 1
ATOM 4825 C CA . LEU A 1 601 ? -23.969 30.969 1.956 1 88.69 601 LEU A CA 1
ATOM 4826 C C . LEU A 1 601 ? -25.328 31.516 1.512 1 88.69 601 LEU A C 1
ATOM 4828 O O . LEU A 1 601 ? -25.453 32.688 1.188 1 88.69 601 LEU A O 1
ATOM 4832 N N . ALA A 1 602 ? -26.297 30.656 1.515 1 85.88 602 ALA A N 1
ATOM 4833 C CA . ALA A 1 602 ? -27.641 31.094 1.16 1 85.88 602 ALA A CA 1
ATOM 4834 C C . ALA A 1 602 ? -28.172 32.094 2.168 1 85.88 602 ALA A C 1
ATOM 4836 O O . ALA A 1 602 ? -28.812 33.094 1.788 1 85.88 602 ALA A O 1
ATOM 4837 N N . LYS A 1 603 ? -27.922 31.859 3.371 1 84.62 603 LYS A N 1
ATOM 4838 C CA . LYS A 1 603 ? -28.344 32.75 4.426 1 84.62 603 LYS A CA 1
ATOM 4839 C C . LYS A 1 603 ? -27.625 34.094 4.324 1 84.62 603 LYS A C 1
ATOM 4841 O O . LYS A 1 603 ? -28.234 35.156 4.516 1 84.62 603 LYS A O 1
ATOM 4846 N N . LEU A 1 604 ? -26.391 34.094 4.168 1 79.94 604 LEU A N 1
ATOM 4847 C CA . LEU A 1 604 ? -25.594 35.312 4.07 1 79.94 604 LEU A CA 1
ATOM 4848 C C . LEU A 1 604 ? -26.062 36.156 2.893 1 79.94 604 LEU A C 1
ATOM 4850 O O . LEU A 1 604 ? -26.094 37.375 2.99 1 79.94 604 LEU A O 1
ATOM 4854 N N . LEU A 1 605 ? -26.422 35.594 1.958 1 74.44 605 LEU A N 1
ATOM 4855 C CA . LEU A 1 605 ? -26.859 36.312 0.775 1 74.44 605 LEU A CA 1
ATOM 4856 C C . LEU A 1 605 ? -28.234 36.938 0.995 1 74.44 605 LEU A C 1
ATOM 4858 O O . LEU A 1 605 ? -28.516 38.062 0.521 1 74.44 605 LEU A O 1
ATOM 4862 N N . SER A 1 606 ? -28.969 36.219 1.616 1 74.94 606 SER A N 1
ATOM 4863 C CA . SER A 1 606 ? -30.297 36.75 1.907 1 74.94 606 SER A CA 1
ATOM 4864 C C . SER A 1 606 ? -30.234 37.938 2.861 1 74.94 606 SER A C 1
ATOM 4866 O O . SER A 1 606 ? -31.125 38.781 2.861 1 74.94 606 SER A O 1
ATOM 4868 N N . SER A 1 607 ? -29.188 37.938 3.641 1 72.44 607 SER A N 1
ATOM 4869 C CA . SER A 1 607 ? -29.047 39.031 4.613 1 72.44 607 SER A CA 1
ATOM 4870 C C . SER A 1 607 ? -28.484 40.281 3.967 1 72.44 607 SER A C 1
ATOM 4872 O O . SER A 1 607 ? -28.266 41.281 4.645 1 72.44 607 SER A O 1
ATOM 4874 N N . GLY A 1 608 ? -28.297 40.438 2.715 1 62.84 608 GLY A N 1
ATOM 4875 C CA . GLY A 1 608 ? -27.938 41.625 2.002 1 62.84 608 GLY A CA 1
ATOM 4876 C C . GLY A 1 608 ? -26.438 41.875 1.96 1 62.84 608 GLY A C 1
ATOM 4877 O O . GLY A 1 608 ? -26 43 1.676 1 62.84 608 GLY A O 1
ATOM 4878 N N . ILE A 1 609 ? -25.688 41.031 2.498 1 60.94 609 ILE A N 1
ATOM 4879 C CA . ILE A 1 609 ? -24.25 41.281 2.467 1 60.94 609 ILE A CA 1
ATOM 4880 C C . ILE A 1 609 ? -23.75 41.281 1.022 1 60.94 609 ILE A C 1
ATOM 4882 O O . ILE A 1 609 ? -24.109 40.406 0.233 1 60.94 609 ILE A O 1
ATOM 4886 N N . GLY A 1 610 ? -23.25 42.406 0.65 1 58.44 610 GLY A N 1
ATOM 4887 C CA . GLY A 1 610 ? -22.734 42.594 -0.699 1 58.44 610 GLY A CA 1
ATOM 4888 C C . GLY A 1 610 ? -21.703 41.562 -1.093 1 58.44 610 GLY A C 1
ATOM 4889 O O . GLY A 1 610 ? -20.891 41.156 -0.268 1 58.44 610 GLY A O 1
ATOM 4890 N N . THR A 1 611 ? -21.875 40.906 -2.205 1 59.78 611 THR A N 1
ATOM 4891 C CA . THR A 1 611 ? -21.047 39.844 -2.781 1 59.78 611 THR A CA 1
ATOM 4892 C C . THR A 1 611 ? -19.578 40.219 -2.74 1 59.78 611 THR A C 1
ATOM 4894 O O . THR A 1 611 ? -18.703 39.344 -2.676 1 59.78 611 THR A O 1
ATOM 4897 N N . ASN A 1 612 ? -19.312 41.469 -2.662 1 56.62 612 ASN A N 1
ATOM 4898 C CA . ASN A 1 612 ? -17.922 41.938 -2.732 1 56.62 612 ASN A CA 1
ATOM 4899 C C . ASN A 1 612 ? -17.219 41.781 -1.389 1 56.62 612 ASN A C 1
ATOM 4901 O O . ASN A 1 612 ? -15.992 41.781 -1.329 1 56.62 612 ASN A O 1
ATOM 4905 N N . THR A 1 613 ? -18.016 41.625 -0.395 1 63.19 613 THR A N 1
ATOM 4906 C CA . THR A 1 613 ? -17.406 41.531 0.928 1 63.19 613 THR A CA 1
ATOM 4907 C C . THR A 1 613 ? -17.562 40.125 1.515 1 63.19 613 THR A C 1
ATOM 4909 O O . THR A 1 613 ? -17.359 39.938 2.713 1 63.19 613 THR A O 1
ATOM 4912 N N . LEU A 1 614 ? -17.938 39.25 0.726 1 72.5 614 LEU A N 1
ATOM 4913 C CA . LEU A 1 614 ? -18.25 37.906 1.185 1 72.5 614 LEU A CA 1
ATOM 4914 C C . LEU A 1 614 ? -17.016 37.25 1.796 1 72.5 614 LEU A C 1
ATOM 4916 O O . LEU A 1 614 ? -17.109 36.594 2.842 1 72.5 614 LEU A O 1
ATOM 4920 N N . ASP A 1 615 ? -15.883 37.5 1.249 1 70.44 615 ASP A N 1
ATOM 4921 C CA . ASP A 1 615 ? -14.664 36.812 1.677 1 70.44 615 ASP A CA 1
ATOM 4922 C C . ASP A 1 615 ? -14.25 37.25 3.076 1 70.44 615 ASP A C 1
ATOM 4924 O O . ASP A 1 615 ? -13.711 36.469 3.852 1 70.44 615 ASP A O 1
ATOM 4928 N N . ASP A 1 616 ? -14.578 38.406 3.367 1 66.38 616 ASP A N 1
ATOM 4929 C CA . ASP A 1 616 ? -14.141 38.938 4.648 1 66.38 616 ASP A CA 1
ATOM 4930 C C . ASP A 1 616 ? -15.164 38.656 5.746 1 66.38 616 ASP A C 1
ATOM 4932 O O . ASP A 1 616 ? -14.836 38.688 6.934 1 66.38 616 ASP A O 1
ATOM 4936 N N . ARG A 1 617 ? -16.312 38.312 5.281 1 73 617 ARG A N 1
ATOM 4937 C CA . ARG A 1 617 ? -17.359 38.25 6.289 1 73 617 ARG A CA 1
ATOM 4938 C C . ARG A 1 617 ? -17.844 36.812 6.488 1 73 617 ARG A C 1
ATOM 4940 O O . ARG A 1 617 ? -18.484 36.5 7.496 1 73 617 ARG A O 1
ATOM 4947 N N . VAL A 1 618 ? -17.438 36.062 5.676 1 84.81 618 VAL A N 1
ATOM 4948 C CA . VAL A 1 618 ? -18.016 34.719 5.719 1 84.81 618 VAL A CA 1
ATOM 4949 C C . VAL A 1 618 ? -17.391 33.906 6.863 1 84.81 618 VAL A C 1
ATOM 4951 O O . VAL A 1 618 ? -16.188 34.031 7.125 1 84.81 618 VAL A O 1
ATOM 4954 N N . SER A 1 619 ? -18.219 33.219 7.637 1 90.38 619 SER A N 1
ATOM 4955 C CA . SER A 1 619 ? -17.828 32.219 8.633 1 90.38 619 SER A CA 1
ATOM 4956 C C . SER A 1 619 ? -18.641 30.938 8.469 1 90.38 619 SER A C 1
ATOM 4958 O O . SER A 1 619 ? -19.875 30.969 8.469 1 90.38 619 SER A O 1
ATOM 4960 N N . PHE A 1 620 ? -17.938 29.938 8.305 1 94.19 620 PHE A N 1
ATOM 4961 C CA . PHE A 1 620 ? -18.625 28.672 8.078 1 94.19 620 PHE A CA 1
ATOM 4962 C C . PHE A 1 620 ? -18.891 27.953 9.398 1 94.19 620 PHE A C 1
ATOM 4964 O O . PHE A 1 620 ? -19.703 27.016 9.453 1 94.19 620 PHE A O 1
ATOM 4971 N N . SER A 1 621 ? -18.172 28.328 10.375 1 93.69 621 SER A N 1
ATOM 4972 C CA . SER A 1 621 ? -18.469 27.812 11.703 1 93.69 621 SER A CA 1
ATOM 4973 C C . SER A 1 621 ? -19.656 28.531 12.344 1 93.69 621 SER A C 1
ATOM 4975 O O . SER A 1 621 ? -19.469 29.375 13.227 1 93.69 621 SER A O 1
ATOM 4977 N N . GLN A 1 622 ? -20.812 28.25 11.891 1 93.38 622 GLN A N 1
ATOM 4978 C CA . GLN A 1 622 ? -22.047 28.859 12.375 1 93.38 622 GLN A CA 1
ATOM 4979 C C . GLN A 1 622 ? -23.094 27.797 12.703 1 93.38 622 GLN A C 1
ATOM 4981 O O . GLN A 1 622 ? -22.984 26.641 12.258 1 93.38 622 GLN A O 1
ATOM 4986 N N . MET A 1 623 ? -24.016 28.297 13.539 1 94.81 623 MET A N 1
ATOM 4987 C CA . MET A 1 623 ? -25.156 27.438 13.82 1 94.81 623 MET A CA 1
ATOM 4988 C C . MET A 1 623 ? -26.109 27.375 12.633 1 94.81 623 MET A C 1
ATOM 4990 O O . MET A 1 623 ? -26.656 28.406 12.227 1 94.81 623 MET A O 1
ATOM 4994 N N . VAL A 1 624 ? -26.297 26.203 12.102 1 96.5 624 VAL A N 1
ATOM 4995 C CA . VAL A 1 624 ? -27.203 26.031 10.969 1 96.5 624 VAL A CA 1
ATOM 4996 C C . VAL A 1 624 ? -28.484 25.328 11.422 1 96.5 624 VAL A C 1
ATOM 4998 O O . VAL A 1 624 ? -28.438 24.219 11.961 1 96.5 624 VAL A O 1
ATOM 5001 N N . PRO A 1 625 ? -29.547 25.953 11.195 1 96.88 625 PRO A N 1
ATOM 5002 C CA . PRO A 1 625 ? -30.781 25.25 11.531 1 96.88 625 PRO A CA 1
ATOM 5003 C C . PRO A 1 625 ? -30.922 23.922 10.812 1 96.88 625 PRO A C 1
ATOM 5005 O O . PRO A 1 625 ? -30.625 23.828 9.617 1 96.88 625 PRO A O 1
ATOM 5008 N N . VAL A 1 626 ? -31.406 22.906 11.523 1 97.75 626 VAL A N 1
ATOM 5009 C CA . VAL A 1 626 ? -31.547 21.562 10.984 1 97.75 626 VAL A CA 1
ATOM 5010 C C . VAL A 1 626 ? -32.438 21.578 9.742 1 97.75 626 VAL A C 1
ATOM 5012 O O . VAL A 1 626 ? -32.156 20.891 8.75 1 97.75 626 VAL A O 1
ATOM 5015 N N . LEU A 1 627 ? -33.469 22.422 9.75 1 96.88 627 LEU A N 1
ATOM 5016 C CA . LEU A 1 627 ? -34.406 22.5 8.633 1 96.88 627 LEU A CA 1
ATOM 5017 C C . LEU A 1 627 ? -33.719 23.047 7.383 1 96.88 627 LEU A C 1
ATOM 5019 O O . LEU A 1 627 ? -33.938 22.547 6.277 1 96.88 627 LEU A O 1
ATOM 5023 N N . ASP A 1 628 ? -32.875 24.031 7.547 1 95.62 628 ASP A N 1
ATOM 5024 C CA . ASP A 1 628 ? -32.156 24.594 6.422 1 95.62 628 ASP A CA 1
ATOM 5025 C C . ASP A 1 628 ? -31.141 23.594 5.871 1 95.62 628 ASP A C 1
ATOM 5027 O O . ASP A 1 628 ? -30.922 23.516 4.656 1 95.62 628 ASP A O 1
ATOM 5031 N N . PHE A 1 629 ? -30.562 22.859 6.77 1 96.5 629 PHE A N 1
ATOM 5032 C CA . PHE A 1 629 ? -29.609 21.812 6.375 1 96.5 629 PHE A CA 1
ATOM 5033 C C . PHE A 1 629 ? -30.297 20.766 5.512 1 96.5 629 PHE A C 1
ATOM 5035 O O . PHE A 1 629 ? -29.781 20.375 4.461 1 96.5 629 PHE A O 1
ATOM 5042 N N . LEU A 1 630 ? -31.406 20.312 5.922 1 97.19 630 LEU A N 1
ATOM 5043 C CA . LEU A 1 630 ? -32.156 19.297 5.176 1 97.19 630 LEU A CA 1
ATOM 5044 C C . LEU A 1 630 ? -32.625 19.859 3.832 1 97.19 630 LEU A C 1
ATOM 5046 O O . LEU A 1 630 ? -32.594 19.141 2.826 1 97.19 630 LEU A O 1
ATOM 5050 N N . ARG A 1 631 ? -33.031 21.141 3.811 1 95.12 631 ARG A N 1
ATOM 5051 C CA . ARG A 1 631 ? -33.438 21.766 2.559 1 95.12 631 ARG A CA 1
ATOM 5052 C C . ARG A 1 631 ? -32.25 21.859 1.583 1 95.12 631 ARG A C 1
ATOM 5054 O O . ARG A 1 631 ? -32.438 21.766 0.369 1 95.12 631 ARG A O 1
ATOM 5061 N N . ALA A 1 632 ? -31.094 22.062 2.133 1 94.94 632 ALA A N 1
ATOM 5062 C CA . ALA A 1 632 ? -29.906 22.141 1.29 1 94.94 632 ALA A CA 1
ATOM 5063 C C . ALA A 1 632 ? -29.484 20.766 0.805 1 94.94 632 ALA A C 1
ATOM 5065 O O . ALA A 1 632 ? -28.938 20.625 -0.291 1 94.94 632 ALA A O 1
ATOM 5066 N N . LEU A 1 633 ? -29.703 19.672 1.584 1 96.38 633 LEU A N 1
ATOM 5067 C CA . LEU A 1 633 ? -29.234 18.312 1.281 1 96.38 633 LEU A CA 1
ATOM 5068 C C . LEU A 1 633 ? -30.188 17.625 0.302 1 96.38 633 LEU A C 1
ATOM 5070 O O . LEU A 1 633 ? -29.734 16.984 -0.651 1 96.38 633 LEU A O 1
ATOM 5074 N N . ILE A 1 634 ? -31.5 17.797 0.541 1 95.88 634 ILE A N 1
ATOM 5075 C CA . ILE A 1 634 ? -32.5 17.031 -0.193 1 95.88 634 ILE A CA 1
ATOM 5076 C C . ILE A 1 634 ? -33.156 17.906 -1.252 1 95.88 634 ILE A C 1
ATOM 5078 O O . ILE A 1 634 ? -33.406 19.094 -1.009 1 95.88 634 ILE A O 1
ATOM 5082 N N . ALA A 1 635 ? -33.5 17.281 -2.318 1 93.31 635 ALA A N 1
ATOM 5083 C CA . ALA A 1 635 ? -34.094 18 -3.445 1 93.31 635 ALA A CA 1
ATOM 5084 C C . ALA A 1 635 ? -35.406 18.672 -3.043 1 93.31 635 ALA A C 1
ATOM 5086 O O . ALA A 1 635 ? -36.156 18.125 -2.25 1 93.31 635 ALA A O 1
ATOM 5087 N N . THR A 1 636 ? -35.688 19.781 -3.607 1 90.5 636 THR A N 1
ATOM 5088 C CA . THR A 1 636 ? -36.812 20.641 -3.26 1 90.5 636 THR A CA 1
ATOM 5089 C C . THR A 1 636 ? -38.125 19.906 -3.465 1 90.5 636 THR A C 1
ATOM 5091 O O . THR A 1 636 ? -39.094 20.141 -2.729 1 90.5 636 THR A O 1
ATOM 5094 N N . GLU A 1 637 ? -38.156 19 -4.348 1 89.31 637 GLU A N 1
ATOM 5095 C CA . GLU A 1 637 ? -39.375 18.281 -4.676 1 89.31 637 GLU A CA 1
ATOM 5096 C C . GLU A 1 637 ? -39.781 17.344 -3.551 1 89.31 637 GLU A C 1
ATOM 5098 O O . GLU A 1 637 ? -40.969 17.031 -3.395 1 89.31 637 GLU A O 1
ATOM 5103 N N . HIS A 1 638 ? -38.875 16.922 -2.736 1 92.88 638 HIS A N 1
ATOM 5104 C CA . HIS A 1 638 ? -39.156 15.891 -1.747 1 92.88 638 HIS A CA 1
ATOM 5105 C C . HIS A 1 638 ? -39.094 16.453 -0.33 1 92.88 638 HIS A C 1
ATOM 5107 O O . HIS A 1 638 ? -39.625 15.852 0.605 1 92.88 638 HIS A O 1
ATOM 5113 N N . VAL A 1 639 ? -38.406 17.547 -0.086 1 93.06 639 VAL A N 1
ATOM 5114 C CA . VAL A 1 639 ? -38.031 18 1.25 1 93.06 639 VAL A CA 1
ATOM 5115 C C . VAL A 1 639 ? -39.281 18.391 2.025 1 93.06 639 VAL A C 1
ATOM 5117 O O . VAL A 1 639 ? -39.375 18.172 3.234 1 93.06 639 VAL A O 1
ATOM 5120 N N . GLU A 1 640 ? -40.281 18.969 1.358 1 91.12 640 GLU A N 1
ATOM 5121 C CA . GLU A 1 640 ? -41.469 19.406 2.064 1 91.12 640 GLU A CA 1
ATOM 5122 C C . GLU A 1 640 ? -42.25 18.219 2.621 1 91.12 640 GLU A C 1
ATOM 5124 O O . GLU A 1 640 ? -42.812 18.281 3.725 1 91.12 640 GLU A O 1
ATOM 5129 N N . LYS A 1 641 ? -42.281 17.172 1.863 1 91.81 641 LYS A N 1
ATOM 5130 C CA . LYS A 1 641 ? -42.906 15.938 2.338 1 91.81 641 LYS A CA 1
ATOM 5131 C C . LYS A 1 641 ? -42.188 15.383 3.564 1 91.81 641 LYS A C 1
ATOM 5133 O O . LYS A 1 641 ? -42.844 14.883 4.492 1 91.81 641 LYS A O 1
ATOM 5138 N N . ILE A 1 642 ? -41 15.477 3.57 1 93.75 642 ILE A N 1
ATOM 5139 C CA . ILE A 1 642 ? -40.188 14.961 4.664 1 93.75 642 ILE A CA 1
ATOM 5140 C C . ILE A 1 642 ? -40.406 15.805 5.914 1 93.75 642 ILE A C 1
ATOM 5142 O O . ILE A 1 642 ? -40.5 15.273 7.023 1 93.75 642 ILE A O 1
ATOM 5146 N N . LEU A 1 643 ? -40.5 17.141 5.73 1 94.62 643 LEU A N 1
ATOM 5147 C CA . LEU A 1 643 ? -40.656 18.047 6.859 1 94.62 643 LEU A CA 1
ATOM 5148 C C . LEU A 1 643 ? -42.031 17.859 7.52 1 94.62 643 LEU A C 1
ATOM 5150 O O . LEU A 1 643 ? -42.156 18.094 8.719 1 94.62 643 LEU A O 1
ATOM 5154 N N . LYS A 1 644 ? -42.969 17.297 6.797 1 93.06 644 LYS A N 1
ATOM 5155 C CA . LYS A 1 644 ? -44.312 17.125 7.32 1 93.06 644 LYS A CA 1
ATOM 5156 C C . LYS A 1 644 ? -44.531 15.695 7.824 1 93.06 644 LYS A C 1
ATOM 5158 O O . LYS A 1 644 ? -45.625 15.352 8.312 1 93.06 644 LYS A O 1
ATOM 5163 N N . ALA A 1 645 ? -43.531 14.992 7.797 1 92.31 645 ALA A N 1
ATOM 5164 C CA . ALA A 1 645 ? -43.625 13.594 8.219 1 92.31 645 ALA A CA 1
ATOM 5165 C C . ALA A 1 645 ? -43.656 13.484 9.742 1 92.31 645 ALA A C 1
ATOM 5167 O O . ALA A 1 645 ? -43.062 14.297 10.445 1 92.31 645 ALA A O 1
ATOM 5168 N N . LYS A 1 646 ? -44.344 12.406 10.227 1 90.81 646 LYS A N 1
ATOM 5169 C CA . LYS A 1 646 ? -44.375 12.078 11.648 1 90.81 646 LYS A CA 1
ATOM 5170 C C . LYS A 1 646 ? -43.375 10.977 11.992 1 90.81 646 LYS A C 1
ATOM 5172 O O . LYS A 1 646 ? -42.812 10.336 11.094 1 90.81 646 LYS A O 1
ATOM 5177 N N . PRO A 1 647 ? -43.094 10.836 13.281 1 90.56 647 PRO A N 1
ATOM 5178 C CA . PRO A 1 647 ? -42.125 9.805 13.648 1 90.56 647 PRO A CA 1
ATOM 5179 C C . PRO A 1 647 ? -42.531 8.414 13.18 1 90.56 647 PRO A C 1
ATOM 5181 O O . PRO A 1 647 ? -43.719 8.102 13.133 1 90.56 647 PRO A O 1
ATOM 5184 N N . SER A 1 648 ? -41.594 7.621 12.898 1 86 648 SER A N 1
ATOM 5185 C CA . SER A 1 648 ? -41.844 6.285 12.367 1 86 648 SER A CA 1
ATOM 5186 C C . SER A 1 648 ? -42.094 5.281 13.484 1 86 648 SER A C 1
ATOM 5188 O O . SER A 1 648 ? -42.688 4.234 13.258 1 86 648 SER A O 1
ATOM 5190 N N . ASN A 1 649 ? -41.625 5.527 14.656 1 82.62 649 ASN A N 1
ATOM 5191 C CA . ASN A 1 649 ? -41.656 4.512 15.695 1 82.62 649 ASN A CA 1
ATOM 5192 C C . ASN A 1 649 ? -42.75 4.789 16.719 1 82.62 649 ASN A C 1
ATOM 5194 O O . ASN A 1 649 ? -43.125 3.91 17.516 1 82.62 649 ASN A O 1
ATOM 5198 N N . MET A 1 650 ? -43.312 6.086 16.797 1 82.94 650 MET A N 1
ATOM 5199 C CA . MET A 1 650 ? -44.344 6.449 17.781 1 82.94 650 MET A CA 1
ATOM 5200 C C . MET A 1 650 ? -45.156 7.637 17.281 1 82.94 650 MET A C 1
ATOM 5202 O O . MET A 1 650 ? -44.875 8.219 16.234 1 82.94 650 MET A O 1
ATOM 5206 N N . SER A 1 651 ? -46.219 7.898 18.062 1 83.19 651 SER A N 1
ATOM 5207 C CA . SER A 1 651 ? -47 9.078 17.75 1 83.19 651 SER A CA 1
ATOM 5208 C C . SER A 1 651 ? -46.281 10.359 18.172 1 83.19 651 SER A C 1
ATOM 5210 O O . SER A 1 651 ? -45.594 10.375 19.188 1 83.19 651 SER A O 1
ATOM 5212 N N . GLY A 1 652 ? -46.312 11.352 17.312 1 86.38 652 GLY A N 1
ATOM 5213 C CA . GLY A 1 652 ? -45.625 12.594 17.625 1 86.38 652 GLY A CA 1
ATOM 5214 C C . GLY A 1 652 ? -45.938 13.711 16.641 1 86.38 652 GLY A C 1
ATOM 5215 O O . GLY A 1 652 ? -46.906 13.633 15.898 1 86.38 652 GLY A O 1
ATOM 5216 N N . THR A 1 653 ? -45.156 14.734 16.766 1 92.06 653 THR A N 1
ATOM 5217 C CA . THR A 1 653 ? -45.312 15.906 15.914 1 92.06 653 THR A CA 1
ATOM 5218 C C . THR A 1 653 ? -44.531 15.75 14.617 1 92.06 653 THR A C 1
ATOM 5220 O O . THR A 1 653 ? -43.781 14.773 14.445 1 92.06 653 THR A O 1
ATOM 5223 N N . THR A 1 654 ? -44.75 16.734 13.734 1 94.31 654 THR A N 1
ATOM 5224 C CA . THR A 1 654 ? -44.062 16.688 12.461 1 94.31 654 THR A CA 1
ATOM 5225 C C . THR A 1 654 ? -42.562 17 12.664 1 94.31 654 THR A C 1
ATOM 5227 O O . THR A 1 654 ? -42.188 17.594 13.672 1 94.31 654 THR A O 1
ATOM 5230 N N . LEU A 1 655 ? -41.75 16.547 11.75 1 95.88 655 LEU A N 1
ATOM 5231 C CA . LEU A 1 655 ? -40.344 16.812 11.812 1 95.88 655 LEU A CA 1
ATOM 5232 C C . LEU A 1 655 ? -40.062 18.312 11.898 1 95.88 655 LEU A C 1
ATOM 5234 O O . LEU A 1 655 ? -39.188 18.75 12.664 1 95.88 655 LEU A O 1
ATOM 5238 N N . GLU A 1 656 ? -40.812 19.125 11.164 1 96.06 656 GLU A N 1
ATOM 5239 C CA . GLU A 1 656 ? -40.688 20.578 11.164 1 96.06 656 GLU A CA 1
ATOM 5240 C C . GLU A 1 656 ? -40.906 21.156 12.555 1 96.06 656 GLU A C 1
ATOM 5242 O O . GLU A 1 656 ? -40.188 22.031 13.008 1 96.06 656 GLU A O 1
ATOM 5247 N N . GLU A 1 657 ? -41.875 20.672 13.195 1 95 657 GLU A N 1
ATOM 5248 C CA . GLU A 1 657 ? -42.219 21.188 14.523 1 95 657 GLU A CA 1
ATOM 5249 C C . GLU A 1 657 ? -41.219 20.703 15.57 1 95 657 GLU A C 1
ATOM 5251 O O . GLU A 1 657 ? -40.812 21.453 16.453 1 95 657 GLU A O 1
ATOM 5256 N N . ALA A 1 658 ? -40.844 19.453 15.453 1 94.44 658 ALA A N 1
ATOM 5257 C CA . ALA A 1 658 ? -39.938 18.859 16.438 1 94.44 658 ALA A CA 1
ATOM 5258 C C . ALA A 1 658 ? -38.562 19.516 16.391 1 94.44 658 ALA A C 1
ATOM 5260 O O . ALA A 1 658 ? -37.906 19.641 17.422 1 94.44 658 ALA A O 1
ATOM 5261 N N . PHE A 1 659 ? -38.094 19.984 15.219 1 96.25 659 PHE A N 1
ATOM 5262 C CA . PHE A 1 659 ? -36.75 20.5 15.062 1 96.25 659 PHE A CA 1
ATOM 5263 C C . PHE A 1 659 ? -36.75 21.984 14.719 1 96.25 659 PHE A C 1
ATOM 5265 O O . PHE A 1 659 ? -35.812 22.5 14.141 1 96.25 659 PHE A O 1
ATOM 5272 N N . LYS A 1 660 ? -37.75 22.656 15.008 1 94.44 660 LYS A N 1
ATOM 5273 C CA . LYS A 1 660 ? -37.906 24.078 14.695 1 94.44 660 LYS A CA 1
ATOM 5274 C C . LYS A 1 660 ? -36.781 24.906 15.328 1 94.44 660 LYS A C 1
ATOM 5276 O O . LYS A 1 660 ? -36.281 25.859 14.719 1 94.44 660 LYS A O 1
ATOM 5281 N N . HIS A 1 661 ? -36.344 24.641 16.516 1 94.31 661 HIS A N 1
ATOM 5282 C CA . HIS A 1 661 ? -35.312 25.375 17.219 1 94.31 661 HIS A CA 1
ATOM 5283 C C . HIS A 1 661 ? -34.062 24.516 17.422 1 94.31 661 HIS A C 1
ATOM 5285 O O . HIS A 1 661 ? -33.469 24.5 18.5 1 94.31 661 HIS A O 1
ATOM 5291 N N . SER A 1 662 ? -33.75 23.719 16.438 1 96.69 662 SER A N 1
ATOM 5292 C CA . SER A 1 662 ? -32.562 22.859 16.5 1 96.69 662 SER A CA 1
ATOM 5293 C C . SER A 1 662 ? -31.516 23.281 15.5 1 96.69 662 SER A C 1
ATOM 5295 O O . SER A 1 662 ? -31.828 23.812 14.438 1 96.69 662 SER A O 1
ATOM 5297 N N . PHE A 1 663 ? -30.188 23.016 15.859 1 97.38 663 PHE A N 1
ATOM 5298 C CA . PHE A 1 663 ? -29.078 23.5 15.039 1 97.38 663 PHE A CA 1
ATOM 5299 C C . PHE A 1 663 ? -28.031 22.406 14.867 1 97.38 663 PHE A C 1
ATOM 5301 O O . PHE A 1 663 ? -27.766 21.641 15.797 1 97.38 663 PHE A O 1
ATOM 5308 N N . VAL A 1 664 ? -27.469 22.344 13.695 1 97.62 664 VAL A N 1
ATOM 5309 C CA . VAL A 1 664 ? -26.25 21.578 13.477 1 97.62 664 VAL A CA 1
ATOM 5310 C C . VAL A 1 664 ? -25.047 22.516 13.422 1 97.62 664 VAL A C 1
ATOM 5312 O O . VAL A 1 664 ? -25.156 23.656 12.984 1 97.62 664 VAL A O 1
ATOM 5315 N N . HIS A 1 665 ? -23.938 22.062 13.93 1 96.94 665 HIS A N 1
ATOM 5316 C CA . HIS A 1 665 ? -22.688 22.812 13.922 1 96.94 665 HIS A CA 1
ATOM 5317 C C . HIS A 1 665 ? -21.5 21.906 13.648 1 96.94 665 HIS A C 1
ATOM 5319 O O . HIS A 1 665 ? -21 21.234 14.562 1 96.94 665 HIS A O 1
ATOM 5325 N N . PHE A 1 666 ? -21.016 21.859 12.344 1 96.69 666 PHE A N 1
ATOM 5326 C CA . PHE A 1 666 ? -19.844 21.078 12.016 1 96.69 666 PHE A CA 1
ATOM 5327 C C . PHE A 1 666 ? -19.156 21.609 10.766 1 96.69 666 PHE A C 1
ATOM 5329 O O . PHE A 1 666 ? -19.828 22.094 9.844 1 96.69 666 PHE A O 1
ATOM 5336 N N . THR A 1 667 ? -17.859 21.703 10.766 1 96.06 667 THR A N 1
ATOM 5337 C CA . THR A 1 667 ? -17.062 22.125 9.609 1 96.06 667 THR A CA 1
ATOM 5338 C C . THR A 1 667 ? -16.141 21 9.148 1 96.06 667 THR A C 1
ATOM 5340 O O . THR A 1 667 ? -15.492 21.109 8.109 1 96.06 667 THR A O 1
ATOM 5343 N N . GLN A 1 668 ? -16.109 19.953 9.898 1 96.38 668 GLN A N 1
ATOM 5344 C CA . GLN A 1 668 ? -15.203 18.859 9.602 1 96.38 668 GLN A CA 1
ATOM 5345 C C . GLN A 1 668 ? -15.773 17.531 10.102 1 96.38 668 GLN A C 1
ATOM 5347 O O . GLN A 1 668 ? -16.656 17.5 10.961 1 96.38 668 GLN A O 1
ATOM 5352 N N . PHE A 1 669 ? -15.289 16.5 9.516 1 95.31 669 PHE A N 1
ATOM 5353 C CA . PHE A 1 669 ? -15.602 15.156 9.977 1 95.31 669 PHE A CA 1
ATOM 5354 C C . PHE A 1 669 ? -14.391 14.531 10.664 1 95.31 669 PHE A C 1
ATOM 5356 O O . PHE A 1 669 ? -13.25 14.758 10.258 1 95.31 669 PHE A O 1
ATOM 5363 N N . VAL A 1 670 ? -14.656 13.789 11.742 1 92.69 670 VAL A N 1
ATOM 5364 C CA . VAL A 1 670 ? -13.586 13.094 12.461 1 92.69 670 VAL A CA 1
ATOM 5365 C C . VAL A 1 670 ? -13.898 11.602 12.539 1 92.69 670 VAL A C 1
ATOM 5367 O O . VAL A 1 670 ? -15.07 11.211 12.547 1 92.69 670 VAL A O 1
ATOM 5370 N N . LYS A 1 671 ? -12.922 10.805 12.648 1 86.44 671 LYS A N 1
ATOM 5371 C CA . LYS A 1 671 ? -13.07 9.352 12.711 1 86.44 671 LYS A CA 1
ATOM 5372 C C . LYS A 1 671 ? -13.242 8.867 14.148 1 86.44 671 LYS A C 1
ATOM 5374 O O . LYS A 1 671 ? -12.5 9.289 15.039 1 86.44 671 LYS A O 1
ATOM 5379 N N . VAL A 1 672 ? -14.25 8.039 14.281 1 85.69 672 VAL A N 1
ATOM 5380 C CA . VAL A 1 672 ? -14.445 7.441 15.594 1 85.69 672 VAL A CA 1
ATOM 5381 C C . VAL A 1 672 ? -13.766 6.074 15.648 1 85.69 672 VAL A C 1
ATOM 5383 O O . VAL A 1 672 ? -13.82 5.309 14.688 1 85.69 672 VAL A O 1
ATOM 5386 N N . GLY A 1 673 ? -13.094 5.895 16.75 1 73.81 673 GLY A N 1
ATOM 5387 C CA . GLY A 1 673 ? -12.367 4.645 16.891 1 73.81 673 GLY A CA 1
ATOM 5388 C C . GLY A 1 673 ? -13.25 3.49 17.344 1 73.81 673 GLY A C 1
ATOM 5389 O O . GLY A 1 673 ? -12.977 2.334 17.016 1 73.81 673 GLY A O 1
ATOM 5390 N N . ASP A 1 674 ? -14.242 3.787 18.125 1 70.88 674 ASP A N 1
ATOM 5391 C CA . ASP A 1 674 ? -15.109 2.744 18.656 1 70.88 674 ASP A CA 1
ATOM 5392 C C . ASP A 1 674 ? -16.531 3.254 18.828 1 70.88 674 ASP A C 1
ATOM 5394 O O . ASP A 1 674 ? -16.766 4.465 18.922 1 70.88 674 ASP A O 1
ATOM 5398 N N . ALA A 1 675 ? -17.469 2.338 18.828 1 68.06 675 ALA A N 1
ATOM 5399 C CA . ALA A 1 675 ? -18.875 2.67 18.922 1 68.06 675 ALA A CA 1
ATOM 5400 C C . ALA A 1 675 ? -19.203 3.307 20.281 1 68.06 675 ALA A C 1
ATOM 5402 O O . ALA A 1 675 ? -20.203 4.027 20.406 1 68.06 675 ALA A O 1
ATOM 5403 N N . SER A 1 676 ? -18.328 3.133 21.25 1 66.25 676 SER A N 1
ATOM 5404 C CA . SER A 1 676 ? -18.578 3.654 22.578 1 66.25 676 SER A CA 1
ATOM 5405 C C . SER A 1 676 ? -18.469 5.172 22.625 1 66.25 676 SER A C 1
ATOM 5407 O O . SER A 1 676 ? -18.969 5.82 23.531 1 66.25 676 SER A O 1
ATOM 5409 N N . SER A 1 677 ? -17.969 5.652 21.547 1 73.94 677 SER A N 1
ATOM 5410 C CA . SER A 1 677 ? -17.766 7.098 21.516 1 73.94 677 SER A CA 1
ATOM 5411 C C . SER A 1 677 ? -18.984 7.809 20.938 1 73.94 677 SER A C 1
ATOM 5413 O O . SER A 1 677 ? -19.094 9.031 21.047 1 73.94 677 SER A O 1
ATOM 5415 N N . ILE A 1 678 ? -19.938 7.043 20.469 1 81.69 678 ILE A N 1
ATOM 5416 C CA . ILE A 1 678 ? -21.141 7.645 19.891 1 81.69 678 ILE A CA 1
ATOM 5417 C C . ILE A 1 678 ? -22.219 7.777 20.969 1 81.69 678 ILE A C 1
ATOM 5419 O O . ILE A 1 678 ? -23.109 6.941 21.078 1 81.69 678 ILE A O 1
ATOM 5423 N N . THR A 1 679 ? -22.078 8.734 21.812 1 83.94 679 THR A N 1
ATOM 5424 C CA . THR A 1 679 ? -22.984 9.078 22.906 1 83.94 679 THR A CA 1
ATOM 5425 C C . THR A 1 679 ? -23.375 10.555 22.844 1 83.94 679 THR A C 1
ATOM 5427 O O . THR A 1 679 ? -22.781 11.32 22.094 1 83.94 679 THR A O 1
ATOM 5430 N N . ASN A 1 680 ? -24.375 10.906 23.609 1 88.19 680 ASN A N 1
ATOM 5431 C CA . ASN A 1 680 ? -24.75 12.32 23.641 1 88.19 680 ASN A CA 1
ATOM 5432 C C . ASN A 1 680 ? -23.641 13.172 24.266 1 88.19 680 ASN A C 1
ATOM 5434 O O . ASN A 1 680 ? -23.516 14.352 23.953 1 88.19 680 ASN A O 1
ATOM 5438 N N . GLU A 1 681 ? -22.859 12.539 25.125 1 87.38 681 GLU A N 1
ATOM 5439 C CA . GLU A 1 681 ? -21.688 13.234 25.641 1 87.38 681 GLU A CA 1
ATOM 5440 C C . GLU A 1 681 ? -20.672 13.5 24.531 1 87.38 681 GLU A C 1
ATOM 5442 O O . GLU A 1 681 ? -20.172 14.609 24.406 1 87.38 681 GLU A O 1
ATOM 5447 N N . GLY A 1 682 ? -20.406 12.484 23.812 1 89 682 GLY A N 1
ATOM 5448 C CA . GLY A 1 682 ? -19.5 12.641 22.672 1 89 682 GLY A CA 1
ATOM 5449 C C . GLY A 1 682 ? -20 13.625 21.641 1 89 682 GLY A C 1
ATOM 5450 O O . GLY A 1 682 ? -19.219 14.406 21.094 1 89 682 GLY A O 1
ATOM 5451 N N . ALA A 1 683 ? -21.281 13.602 21.453 1 92.12 683 ALA A N 1
ATOM 5452 C CA . ALA A 1 683 ? -21.906 14.531 20.516 1 92.12 683 ALA A CA 1
ATOM 5453 C C . ALA A 1 683 ? -21.734 15.977 20.984 1 92.12 683 ALA A C 1
ATOM 5455 O O . ALA A 1 683 ? -21.453 16.859 20.172 1 92.12 683 ALA A O 1
ATOM 5456 N N . TYR A 1 684 ? -21.922 16.219 22.266 1 93.31 684 TYR A N 1
ATOM 5457 C CA . TYR A 1 684 ? -21.75 17.562 22.812 1 93.31 684 TYR A CA 1
ATOM 5458 C C . TYR A 1 684 ? -20.328 18.047 22.625 1 93.31 684 TYR A C 1
ATOM 5460 O O . TYR A 1 684 ? -20.109 19.172 22.156 1 93.31 684 TYR A O 1
ATOM 5468 N N . PHE A 1 685 ? -19.391 17.234 22.969 1 93.12 685 PHE A N 1
ATOM 5469 C CA . PHE A 1 685 ? -17.984 17.625 22.859 1 93.12 685 PHE A CA 1
ATOM 5470 C C . PHE A 1 685 ? -17.625 17.938 21.406 1 93.12 685 PHE A C 1
ATOM 5472 O O . PHE A 1 685 ? -16.953 18.938 21.141 1 93.12 685 PHE A O 1
ATOM 5479 N N . LEU A 1 686 ? -18.062 17.125 20.516 1 93.88 686 LEU A N 1
ATOM 5480 C CA . LEU A 1 686 ? -17.719 17.344 19.125 1 93.88 686 LEU A CA 1
ATOM 5481 C C . LEU A 1 686 ? -18.5 18.531 18.547 1 93.88 686 LEU A C 1
ATOM 5483 O O . LEU A 1 686 ? -18 19.25 17.688 1 93.88 686 LEU A O 1
ATOM 5487 N N . PHE A 1 687 ? -19.688 18.75 19.109 1 95.88 687 PHE A N 1
ATOM 5488 C CA . PHE A 1 687 ? -20.453 19.922 18.75 1 95.88 687 PHE A CA 1
ATOM 5489 C C . PHE A 1 687 ? -19.703 21.203 19.125 1 95.88 687 PHE A C 1
ATOM 5491 O O . PHE A 1 687 ? -19.688 22.172 18.375 1 95.88 687 PHE A O 1
ATOM 5498 N N . THR A 1 688 ? -19.062 21.141 20.25 1 95.69 688 THR A N 1
ATOM 5499 C CA . THR A 1 688 ? -18.297 22.297 20.703 1 95.69 688 THR A CA 1
ATOM 5500 C C . THR A 1 688 ? -17.109 22.547 19.781 1 95.69 688 THR A C 1
ATOM 5502 O O . THR A 1 688 ? -16.672 23.688 19.609 1 95.69 688 THR A O 1
ATOM 5505 N N . ARG A 1 689 ? -16.594 21.531 19.078 1 95.44 689 ARG A N 1
ATOM 5506 C CA . ARG A 1 689 ? -15.453 21.641 18.188 1 95.44 689 ARG A CA 1
ATOM 5507 C C . ARG A 1 689 ? -15.906 21.875 16.75 1 95.44 689 ARG A C 1
ATOM 5509 O O . ARG A 1 689 ? -15.086 22.031 15.844 1 95.44 689 ARG A O 1
ATOM 5516 N N . GLY A 1 690 ? -17.234 21.906 16.625 1 96 690 GLY A N 1
ATOM 5517 C CA . GLY A 1 690 ? -17.734 22.016 15.258 1 96 690 GLY A CA 1
ATOM 5518 C C . GLY A 1 690 ? -17.391 20.828 14.383 1 96 690 GLY A C 1
ATOM 5519 O O . GLY A 1 690 ? -17 21 13.227 1 96 690 GLY A O 1
ATOM 5520 N N . ALA A 1 691 ? -17.484 19.609 14.922 1 96.38 691 ALA A N 1
ATOM 5521 C CA . ALA A 1 691 ? -17.094 18.406 14.203 1 96.38 691 ALA A CA 1
ATOM 5522 C C . ALA A 1 691 ? -18.234 17.391 14.164 1 96.38 691 ALA A C 1
ATOM 5524 O O . ALA A 1 691 ? -19.062 17.328 15.086 1 96.38 691 ALA A O 1
ATOM 5525 N N . ALA A 1 692 ? -18.328 16.641 13.062 1 96.19 692 ALA A N 1
ATOM 5526 C CA . ALA A 1 692 ? -19.219 15.484 12.93 1 96.19 692 ALA A CA 1
ATOM 5527 C C . ALA A 1 692 ? -18.438 14.18 12.938 1 96.19 692 ALA A C 1
ATOM 5529 O O . ALA A 1 692 ? -17.203 14.188 12.812 1 96.19 692 ALA A O 1
ATOM 5530 N N . MET A 1 693 ? -19.172 13.086 13.117 1 92.06 693 MET A N 1
ATOM 5531 C CA . MET A 1 693 ? -18.5 11.812 13.328 1 92.06 693 MET A CA 1
ATOM 5532 C C . MET A 1 693 ? -18.625 10.906 12.109 1 92.06 693 MET A C 1
ATOM 5534 O O . MET A 1 693 ? -19.688 10.867 11.477 1 92.06 693 MET A O 1
ATOM 5538 N N . GLN A 1 694 ? -17.516 10.32 11.812 1 89.06 694 GLN A N 1
ATOM 5539 C CA . GLN A 1 694 ? -17.516 9.18 10.898 1 89.06 694 GLN A CA 1
ATOM 5540 C C . GLN A 1 694 ? -17.281 7.871 11.648 1 89.06 694 GLN A C 1
ATOM 5542 O O . GLN A 1 694 ? -16.344 7.758 12.438 1 89.06 694 GLN A O 1
ATOM 5547 N N . GLY A 1 695 ? -18.125 6.945 11.406 1 76.25 695 GLY A N 1
ATOM 5548 C CA . GLY A 1 695 ? -18.047 5.672 12.109 1 76.25 695 GLY A CA 1
ATOM 5549 C C . GLY A 1 695 ? -16.859 4.832 11.711 1 76.25 695 GLY A C 1
ATOM 5550 O O . GLY A 1 695 ? -16.203 5.105 10.695 1 76.25 695 GLY A O 1
ATOM 5551 N N . HIS A 1 696 ? -16.484 3.926 12.547 1 60.84 696 HIS A N 1
ATOM 5552 C CA . HIS A 1 696 ? -15.383 3.01 12.297 1 60.84 696 HIS A CA 1
ATOM 5553 C C . HIS A 1 696 ? -15.734 1.998 11.211 1 60.84 696 HIS A C 1
ATOM 5555 O O . HIS A 1 696 ? -16.906 1.646 11.039 1 60.84 696 HIS A O 1
ATOM 5561 N N . GLY A 1 697 ? -14.875 1.78 10.164 1 52.12 697 GLY A N 1
ATOM 5562 C CA . GLY A 1 697 ? -15.039 0.911 9.008 1 52.12 697 GLY A CA 1
ATOM 5563 C C . GLY A 1 697 ? -15.953 -0.272 9.273 1 52.12 697 GLY A C 1
ATOM 5564 O O . GLY A 1 697 ? -16.734 -0.675 8.406 1 52.12 697 GLY A O 1
ATOM 5565 N N . ASP A 1 698 ? -15.812 -0.884 10.445 1 45.88 698 ASP A N 1
ATOM 5566 C CA . ASP A 1 698 ? -16.516 -2.143 10.688 1 45.88 698 ASP A CA 1
ATOM 5567 C C . ASP A 1 698 ? -17.875 -1.901 11.344 1 45.88 698 ASP A C 1
ATOM 5569 O O . ASP A 1 698 ? -18.531 -2.848 11.773 1 45.88 698 ASP A O 1
ATOM 5573 N N . MET A 1 699 ? -18.297 -0.654 11.469 1 45.97 699 MET A N 1
ATOM 5574 C CA . MET A 1 699 ? -19.562 -0.45 12.156 1 45.97 699 MET A CA 1
ATOM 5575 C C . MET A 1 699 ? -20.734 -0.647 11.211 1 45.97 699 MET A C 1
ATOM 5577 O O . MET A 1 699 ? -20.844 0.042 10.195 1 45.97 699 MET A O 1
ATOM 5581 N N . ALA A 1 700 ? -21.266 -1.75 11.219 1 45.28 700 ALA A N 1
ATOM 5582 C CA . ALA A 1 700 ? -22.391 -2.164 10.375 1 45.28 700 ALA A CA 1
ATOM 5583 C C . ALA A 1 700 ? -23.5 -1.118 10.391 1 45.28 700 ALA A C 1
ATOM 5585 O O . ALA A 1 700 ? -24.219 -0.965 9.406 1 45.28 700 ALA A O 1
ATOM 5586 N N . ASP A 1 701 ? -23.672 -0.228 11.461 1 50.66 701 ASP A N 1
ATOM 5587 C CA . ASP A 1 701 ? -24.969 0.44 11.609 1 50.66 701 ASP A CA 1
ATOM 5588 C C . ASP A 1 701 ? -24.875 1.903 11.18 1 50.66 701 ASP A C 1
ATOM 5590 O O . ASP A 1 701 ? -25.75 2.4 10.469 1 50.66 701 ASP A O 1
ATOM 5594 N N . ALA A 1 702 ? -24.094 2.721 11.852 1 53.81 702 ALA A N 1
ATOM 5595 C CA . ALA A 1 702 ? -24.078 4.129 11.461 1 53.81 702 ALA A CA 1
ATOM 5596 C C . ALA A 1 702 ? -22.719 4.512 10.859 1 53.81 702 ALA A C 1
ATOM 5598 O O . ALA A 1 702 ? -21.688 4.41 11.523 1 53.81 702 ALA A O 1
ATOM 5599 N N . GLY A 1 703 ? -22.891 4.969 9.555 1 77.88 703 GLY A N 1
ATOM 5600 C CA . GLY A 1 703 ? -21.688 5.418 8.891 1 77.88 703 GLY A CA 1
ATOM 5601 C C . GLY A 1 703 ? -21.234 6.797 9.328 1 77.88 703 GLY A C 1
ATOM 5602 O O . GLY A 1 703 ? -20.031 7.02 9.555 1 77.88 703 GLY A O 1
ATOM 5603 N N . LEU A 1 704 ? -22.266 7.824 9.539 1 90 704 LEU A N 1
ATOM 5604 C CA . LEU A 1 704 ? -21.984 9.195 9.953 1 90 704 LEU A CA 1
ATOM 5605 C C . LEU A 1 704 ? -22.938 9.641 11.055 1 90 704 LEU A C 1
ATOM 5607 O O . LEU A 1 704 ? -24.094 9.227 11.086 1 90 704 LEU A O 1
ATOM 5611 N N . VAL A 1 705 ? -22.5 10.445 11.961 1 92.81 705 VAL A N 1
ATOM 5612 C CA . VAL A 1 705 ? -23.328 11.031 13.016 1 92.81 705 VAL A CA 1
ATOM 5613 C C . VAL A 1 705 ? -23.078 12.539 13.086 1 92.81 705 VAL A C 1
ATOM 5615 O O . VAL A 1 705 ? -21.953 12.984 13.305 1 92.81 705 VAL A O 1
ATOM 5618 N N . ILE A 1 706 ? -24.062 13.312 12.867 1 96.44 706 ILE A N 1
ATOM 5619 C CA . ILE A 1 706 ? -24 14.766 12.977 1 96.44 706 ILE A CA 1
ATOM 5620 C C . ILE A 1 706 ? -24.703 15.219 14.258 1 96.44 706 ILE A C 1
ATOM 5622 O O . ILE A 1 706 ? -25.922 15.078 14.391 1 96.44 706 ILE A O 1
ATOM 5626 N N . PRO A 1 707 ? -23.984 15.781 15.148 1 96.06 707 PRO A N 1
ATOM 5627 C CA . PRO A 1 707 ? -24.609 16.266 16.391 1 96.06 707 PRO A CA 1
ATOM 5628 C C . PRO A 1 707 ? -25.609 17.391 16.141 1 96.06 707 PRO A C 1
ATOM 5630 O O . PRO A 1 707 ? -25.375 18.266 15.297 1 96.06 707 PRO A O 1
ATOM 5633 N N . VAL A 1 708 ? -26.75 17.391 16.938 1 97.06 708 VAL A N 1
ATOM 5634 C CA . VAL A 1 708 ? -27.797 18.391 16.844 1 97.06 708 VAL A CA 1
ATOM 5635 C C . VAL A 1 708 ? -28.078 18.984 18.219 1 97.06 708 VAL A C 1
ATOM 5637 O O . VAL A 1 708 ? -28.25 18.25 19.203 1 97.06 708 VAL A O 1
ATOM 5640 N N . TRP A 1 709 ? -28.047 20.297 18.281 1 96.69 709 TRP A N 1
ATOM 5641 C CA . TRP A 1 709 ? -28.406 21.016 19.5 1 96.69 709 TRP A CA 1
ATOM 5642 C C . TRP A 1 709 ? -29.875 21.422 19.453 1 96.69 709 TRP A C 1
ATOM 5644 O O . TRP A 1 709 ? -30.297 22.188 18.594 1 96.69 709 TRP A O 1
ATOM 5654 N N . ILE A 1 710 ? -30.656 20.875 20.328 1 94.62 710 ILE A N 1
ATOM 5655 C CA . ILE A 1 710 ? -32.031 21.328 20.516 1 94.62 710 ILE A CA 1
ATOM 5656 C C . ILE A 1 710 ? -32.062 22.5 21.5 1 94.62 710 ILE A C 1
ATOM 5658 O O . ILE A 1 710 ? -31.953 22.281 22.719 1 94.62 710 ILE A O 1
ATOM 5662 N N . ARG A 1 711 ? -32.25 23.641 20.922 1 90.94 711 ARG A N 1
ATOM 5663 C CA . ARG A 1 711 ? -32.094 24.844 21.719 1 90.94 711 ARG A CA 1
ATOM 5664 C C . ARG A 1 711 ? -33.281 25.062 22.641 1 90.94 711 ARG A C 1
ATOM 5666 O O . ARG A 1 711 ? -34.406 25.125 22.172 1 90.94 711 ARG A O 1
ATOM 5673 N N . GLY A 1 712 ? -33 25.094 23.875 1 82.12 712 GLY A N 1
ATOM 5674 C CA . GLY A 1 712 ? -33.938 25.562 24.891 1 82.12 712 GLY A CA 1
ATOM 5675 C C . GLY A 1 712 ? -33.5 26.891 25.516 1 82.12 712 GLY A C 1
ATOM 5676 O O . GLY A 1 712 ? -33.094 27.797 24.797 1 82.12 712 GLY A O 1
ATOM 5677 N N . ASP A 1 713 ? -33.625 27 26.719 1 76.31 713 ASP A N 1
ATOM 5678 C CA . ASP A 1 713 ? -33.25 28.219 27.438 1 76.31 713 ASP A CA 1
ATOM 5679 C C . ASP A 1 713 ? -31.797 28.172 27.859 1 76.31 713 ASP A C 1
ATOM 5681 O O . ASP A 1 713 ? -31.203 29.219 28.156 1 76.31 713 ASP A O 1
ATOM 5685 N N . ASP A 1 714 ? -31.219 27.031 27.766 1 82.94 714 ASP A N 1
ATOM 5686 C CA . ASP A 1 714 ? -29.859 26.844 28.281 1 82.94 714 ASP A CA 1
ATOM 5687 C C . ASP A 1 714 ? -28.844 26.859 27.156 1 82.94 714 ASP A C 1
ATOM 5689 O O . ASP A 1 714 ? -29.188 26.703 25.984 1 82.94 714 ASP A O 1
ATOM 5693 N N . ASN A 1 715 ? -27.562 27.078 27.609 1 92.12 715 ASN A N 1
ATOM 5694 C CA . ASN A 1 715 ? -26.422 26.844 26.719 1 92.12 715 ASN A CA 1
ATOM 5695 C C . ASN A 1 715 ? -26.312 25.359 26.328 1 92.12 715 ASN A C 1
ATOM 5697 O O . ASN A 1 715 ? -26.891 24.5 27 1 92.12 715 ASN A O 1
ATOM 5701 N N . PRO A 1 716 ? -25.672 25.141 25.25 1 93.44 716 PRO A N 1
ATOM 5702 C CA . PRO A 1 716 ? -25.531 23.734 24.828 1 93.44 716 PRO A CA 1
ATOM 5703 C C . PRO A 1 716 ? -24.906 22.859 25.922 1 93.44 716 PRO A C 1
ATOM 5705 O O . PRO A 1 716 ? -23.938 23.266 26.562 1 93.44 716 PRO A O 1
ATOM 5708 N N . HIS A 1 717 ? -25.453 21.781 26.203 1 91.44 717 HIS A N 1
ATOM 5709 C CA . HIS A 1 717 ? -24.969 20.734 27.109 1 91.44 717 HIS A CA 1
ATOM 5710 C C . HIS A 1 717 ? -25.406 19.344 26.641 1 91.44 717 HIS A C 1
ATOM 5712 O O . HIS A 1 717 ? -26.156 19.234 25.656 1 91.44 717 HIS A O 1
ATOM 5718 N N . ARG A 1 718 ? -25.031 18.312 27.266 1 90.75 718 ARG A N 1
ATOM 5719 C CA . ARG A 1 718 ? -25.188 16.953 26.766 1 90.75 718 ARG A CA 1
ATOM 5720 C C . ARG A 1 718 ? -26.672 16.578 26.688 1 90.75 718 ARG A C 1
ATOM 5722 O O . ARG A 1 718 ? -27.062 15.797 25.828 1 90.75 718 ARG A O 1
ATOM 5729 N N . LEU A 1 719 ? -27.5 17.062 27.531 1 88.81 719 LEU A N 1
ATOM 5730 C CA . LEU A 1 719 ? -28.891 16.625 27.625 1 88.81 719 LEU A CA 1
ATOM 5731 C C . LEU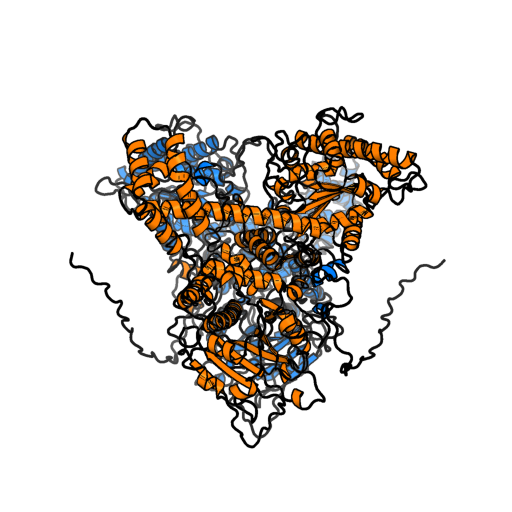 A 1 719 ? -29.734 17.266 26.531 1 88.81 719 LEU A C 1
ATOM 5733 O O . LEU A 1 719 ? -30.859 16.797 26.266 1 88.81 719 LEU A O 1
ATOM 5737 N N . CYS A 1 720 ? -29.234 18.25 25.938 1 91.75 720 CYS A N 1
ATOM 5738 C CA . CYS A 1 720 ? -29.984 18.875 24.859 1 91.75 720 CYS A CA 1
ATOM 5739 C C . CYS A 1 720 ? -29.453 18.422 23.5 1 91.75 720 CYS A C 1
ATOM 5741 O O . CYS A 1 720 ? -29.828 18.969 22.469 1 91.75 720 CYS A O 1
ATOM 5743 N N . MET A 1 721 ? -28.594 17.406 23.562 1 92.88 721 MET A N 1
ATOM 5744 C CA . MET A 1 721 ? -27.984 16.938 22.312 1 92.88 721 MET A CA 1
ATOM 5745 C C . MET A 1 721 ? -28.812 15.836 21.672 1 92.88 721 MET A C 1
ATOM 5747 O O . MET A 1 721 ? -29.328 14.953 22.375 1 92.88 721 MET A O 1
ATOM 5751 N N . SER A 1 722 ? -29.016 15.938 20.422 1 94.12 722 SER A N 1
ATOM 5752 C CA . SER A 1 722 ? -29.531 14.898 19.531 1 94.12 722 SER A CA 1
ATOM 5753 C C . SER A 1 722 ? -28.594 14.664 18.359 1 94.12 722 SER A C 1
ATOM 5755 O O . SER A 1 722 ? -27.438 15.078 18.391 1 94.12 722 SER A O 1
ATOM 5757 N N . ALA A 1 723 ? -29.078 13.852 17.391 1 94.56 723 ALA A N 1
ATOM 5758 C CA . ALA A 1 723 ? -28.156 13.602 16.281 1 94.56 723 ALA A CA 1
ATOM 5759 C C . ALA A 1 723 ? -28.891 13.195 15.016 1 94.56 723 ALA A C 1
ATOM 5761 O O . ALA A 1 723 ? -30.062 12.812 15.078 1 94.56 723 ALA A O 1
ATOM 5762 N N . ILE A 1 724 ? -28.281 13.469 13.953 1 94.75 724 ILE A N 1
ATOM 5763 C CA . ILE A 1 724 ? -28.656 12.883 12.664 1 94.75 724 ILE A CA 1
ATOM 5764 C C . ILE A 1 724 ? -27.766 11.688 12.359 1 94.75 724 ILE A C 1
ATOM 5766 O O . ILE A 1 724 ? -26.562 11.844 12.172 1 94.75 724 ILE A O 1
ATOM 5770 N N . PHE A 1 725 ? -28.406 10.547 12.312 1 91.5 725 PHE A N 1
ATOM 5771 C CA . PHE A 1 725 ? -27.672 9.32 11.984 1 91.5 725 PHE A CA 1
ATOM 5772 C C . PHE A 1 725 ? -27.812 8.992 10.508 1 91.5 725 PHE A C 1
ATOM 5774 O O . PHE A 1 725 ? -28.922 8.914 9.984 1 91.5 725 PHE A O 1
ATOM 5781 N N . ILE A 1 726 ? -26.625 8.812 9.875 1 91.44 726 ILE A N 1
ATOM 5782 C CA . ILE A 1 726 ? -26.656 8.516 8.445 1 91.44 726 ILE A CA 1
ATOM 5783 C C . ILE A 1 726 ? -26.031 7.145 8.188 1 91.44 726 ILE A C 1
ATOM 5785 O O . ILE A 1 726 ? -24.906 6.875 8.633 1 91.44 726 ILE A O 1
ATOM 5789 N N . GLN A 1 727 ? -26.719 6.301 7.531 1 86 727 GLN A N 1
ATOM 5790 C CA . GLN A 1 727 ? -26.266 4.969 7.152 1 86 727 GLN A CA 1
ATOM 5791 C C . GLN A 1 727 ? -26.188 4.828 5.637 1 86 727 GLN A C 1
ATOM 5793 O O . GLN A 1 727 ? -27.062 5.305 4.914 1 86 727 GLN A O 1
ATOM 5798 N N . MET A 1 728 ? -25.062 4.27 5.227 1 79.44 728 MET A N 1
ATOM 5799 C CA . MET A 1 728 ? -24.891 4 3.801 1 79.44 728 MET A CA 1
ATOM 5800 C C . MET A 1 728 ? -25.125 2.525 3.494 1 79.44 728 MET A C 1
ATOM 5802 O O . MET A 1 728 ? -24.672 1.653 4.23 1 79.44 728 MET A O 1
ATOM 5806 N N . LYS A 1 729 ? -25.906 2.145 2.645 1 64.38 729 LYS A N 1
ATOM 5807 C CA . LYS A 1 729 ? -26.156 0.765 2.246 1 64.38 729 LYS A CA 1
ATOM 5808 C C . LYS A 1 729 ? -25.969 0.581 0.743 1 64.38 729 LYS A C 1
ATOM 5810 O O . LYS A 1 729 ? -26.188 1.511 -0.036 1 64.38 729 LYS A O 1
ATOM 5815 N N . ASN A 1 730 ? -25.312 -0.612 0.507 1 56.06 730 ASN A N 1
ATOM 5816 C CA . ASN A 1 730 ? -25.234 -0.987 -0.9 1 56.06 730 ASN A CA 1
ATOM 5817 C C . ASN A 1 730 ? -26.531 -1.624 -1.389 1 56.06 730 ASN A C 1
ATOM 5819 O O . ASN A 1 730 ? -27.219 -2.309 -0.627 1 56.06 730 ASN A O 1
ATOM 5823 N N . TRP A 1 731 ? -27.031 -1.115 -2.475 1 48.22 731 TRP A N 1
ATOM 5824 C CA . TRP A 1 731 ? -28.297 -1.494 -3.076 1 48.22 731 TRP A CA 1
ATOM 5825 C C . TRP A 1 731 ? -28.484 -3.008 -3.064 1 48.22 731 TRP A C 1
ATOM 5827 O O . TRP A 1 731 ? -29.609 -3.506 -3.047 1 48.22 731 TRP A O 1
ATOM 5837 N N . LEU A 1 732 ? -27.391 -3.568 -3.129 1 43.66 732 LEU A N 1
ATOM 5838 C CA . LEU A 1 732 ? -27.562 -4.992 -3.398 1 43.66 732 LEU A CA 1
ATOM 5839 C C . LEU A 1 732 ? -28.281 -5.68 -2.248 1 43.66 732 LEU A C 1
ATOM 5841 O O . LEU A 1 732 ? -28.766 -6.805 -2.396 1 43.66 732 LEU A O 1
ATOM 5845 N N . TYR A 1 733 ? -28.375 -4.906 -1.083 1 39.09 733 TYR A N 1
ATOM 5846 C CA . TYR A 1 733 ? -28.953 -5.629 0.044 1 39.09 733 TYR A CA 1
ATOM 5847 C C . TYR A 1 733 ? -30.312 -5.066 0.408 1 39.09 733 TYR A C 1
ATOM 5849 O O . TYR A 1 733 ? -30.5 -3.852 0.498 1 39.09 733 TYR A O 1
ATOM 5857 N N . GLU A 1 734 ? -31.266 -5.781 0.178 1 40.56 734 GLU A N 1
ATOM 5858 C CA . GLU A 1 734 ? -32.656 -5.438 0.386 1 40.56 734 GLU A CA 1
ATOM 5859 C C . GLU A 1 734 ? -32.906 -4.961 1.816 1 40.56 734 GLU A C 1
ATOM 5861 O O . GLU A 1 734 ? -33.844 -4.219 2.076 1 40.56 734 GLU A O 1
ATOM 5866 N N . GLU A 1 735 ? -32.281 -5.578 2.803 1 39.75 735 GLU A N 1
ATOM 5867 C CA . GLU A 1 735 ? -32.844 -5.25 4.113 1 39.75 735 GLU A CA 1
ATOM 5868 C C . GLU A 1 735 ? -32.281 -3.912 4.617 1 39.75 735 GLU A C 1
ATOM 5870 O O . GLU A 1 735 ? -31.078 -3.703 4.66 1 39.75 735 GLU A O 1
ATOM 5875 N N . VAL A 1 736 ? -33.344 -2.99 4.586 1 40.84 736 VAL A N 1
ATOM 5876 C CA . VAL A 1 736 ? -33.062 -1.66 5.121 1 40.84 736 VAL A CA 1
ATOM 5877 C C . VAL A 1 736 ? -32.938 -1.73 6.645 1 40.84 736 VAL A C 1
ATOM 5879 O O . VAL A 1 736 ? -33.906 -2.115 7.324 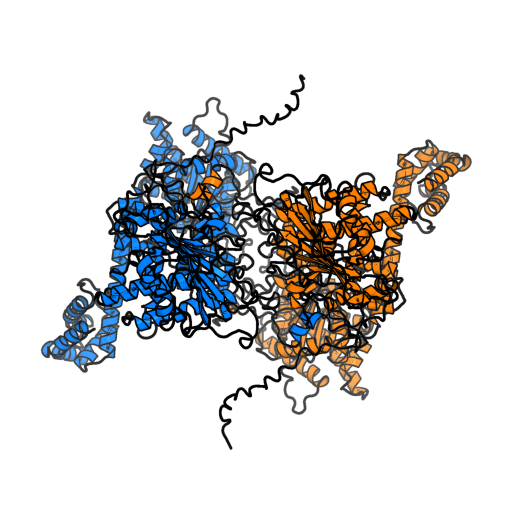1 40.84 736 VAL A O 1
ATOM 5882 N N . THR A 1 737 ? -31.812 -1.999 7.172 1 47.09 737 THR A N 1
ATOM 5883 C CA . THR A 1 737 ? -31.656 -1.893 8.617 1 47.09 737 THR A CA 1
ATOM 5884 C C . THR A 1 737 ? -31.422 -0.441 9.031 1 47.09 737 THR A C 1
ATOM 5886 O O . THR A 1 737 ? -30.641 0.276 8.391 1 47.09 737 THR A O 1
ATOM 5889 N N . PHE A 1 738 ? -32.469 0.102 9.805 1 42.97 738 PHE A N 1
ATOM 5890 C CA . PHE A 1 738 ? -32.344 1.464 10.305 1 42.97 738 PHE A CA 1
ATOM 5891 C C . PHE A 1 738 ? -31.578 1.487 11.617 1 42.97 738 PHE A C 1
ATOM 5893 O O . PHE A 1 738 ? -31.594 0.514 12.375 1 42.97 738 PHE A O 1
ATOM 5900 N N . VAL A 1 739 ? -30.859 2.512 11.75 1 48.44 739 VAL A N 1
ATOM 5901 C CA . VAL A 1 739 ? -30.078 2.709 12.969 1 48.44 739 VAL A CA 1
ATOM 5902 C C . VAL A 1 739 ? -31.016 3.029 14.133 1 48.44 739 VAL A C 1
ATOM 5904 O O . VAL A 1 739 ? -31.766 4.004 14.086 1 48.44 739 VAL A O 1
ATOM 5907 N N . ASN A 1 740 ? -31.203 2.143 15.062 1 55.31 740 ASN A N 1
ATOM 5908 C CA . ASN A 1 740 ? -31.844 2.447 16.328 1 55.31 740 ASN A CA 1
ATOM 5909 C C . ASN A 1 740 ? -30.844 2.961 17.359 1 55.31 740 ASN A C 1
ATOM 5911 O O . ASN A 1 740 ? -30.203 2.172 18.047 1 55.31 740 ASN A O 1
ATOM 5915 N N . ALA A 1 741 ? -30.688 4.254 17.344 1 62.94 741 ALA A N 1
ATOM 5916 C CA . ALA A 1 741 ? -29.672 4.926 18.156 1 62.94 741 ALA A CA 1
ATOM 5917 C C . ALA A 1 741 ? -29.859 4.586 19.641 1 62.94 741 ALA A C 1
ATOM 5919 O O . ALA A 1 741 ? -28.891 4.586 20.406 1 62.94 741 ALA A O 1
ATOM 5920 N N . GLU A 1 742 ? -31.141 4.418 20.094 1 58.34 742 GLU A N 1
ATOM 5921 C CA . GLU A 1 742 ? -31.438 4.133 21.5 1 58.34 742 GLU A CA 1
ATOM 5922 C C . GLU A 1 742 ? -30.922 2.75 21.891 1 58.34 742 GLU A C 1
ATOM 5924 O O . GLU A 1 742 ? -30.297 2.594 22.938 1 58.34 742 GLU A O 1
ATOM 5929 N N . ASN A 1 743 ? -31.141 1.908 21 1 54.59 743 ASN A N 1
ATOM 5930 C CA . ASN A 1 743 ? -30.828 0.53 21.359 1 54.59 743 ASN A CA 1
ATOM 5931 C C . ASN A 1 743 ? -29.422 0.146 20.922 1 54.59 743 ASN A C 1
ATOM 5933 O O . ASN A 1 743 ? -28.703 -0.544 21.641 1 54.59 743 ASN A O 1
ATOM 5937 N N . GLU A 1 744 ? -29.156 0.76 19.812 1 55.16 744 GLU A N 1
ATOM 5938 C CA . GLU A 1 744 ? -27.906 0.299 19.234 1 55.16 744 GLU A CA 1
ATOM 5939 C C . GLU A 1 744 ? -26.703 1.004 19.859 1 55.16 744 GLU A C 1
ATOM 5941 O O . GLU A 1 744 ? -25.672 0.376 20.125 1 55.16 744 GLU A O 1
ATOM 5946 N N . TYR A 1 745 ? -26.891 2.297 20.172 1 61.62 745 TYR A N 1
ATOM 5947 C CA . TYR A 1 745 ? -25.75 3.066 20.656 1 61.62 745 TYR A CA 1
ATOM 5948 C C . TYR A 1 745 ? -25.969 3.535 22.094 1 61.62 745 TYR A C 1
ATOM 5950 O O . TYR A 1 745 ? -25.047 4.023 22.75 1 61.62 745 TYR A O 1
ATOM 5958 N N . SER A 1 746 ? -27.125 3.246 22.656 1 69.69 746 SER A N 1
ATOM 5959 C CA . SER A 1 746 ? -27.422 3.904 23.922 1 69.69 746 SER A CA 1
ATOM 5960 C C . SER A 1 746 ? -27.016 5.371 23.906 1 69.69 746 SER A C 1
ATOM 5962 O O . SER A 1 746 ? -26.344 5.848 24.828 1 69.69 746 SER A O 1
ATOM 5964 N N . PHE A 1 747 ? -27.391 6.062 22.875 1 82.44 747 PHE A N 1
ATOM 5965 C CA . PHE A 1 747 ? -26.938 7.418 22.578 1 82.44 747 PHE A CA 1
ATOM 5966 C C . PHE A 1 747 ? -27.422 8.398 23.641 1 82.44 747 PHE A C 1
ATOM 5968 O O . PHE A 1 747 ? -26.688 9.305 24.031 1 82.44 747 PHE A O 1
ATOM 5975 N N . PHE A 1 748 ? -28.562 8.227 24.203 1 85 748 PHE A N 1
ATOM 5976 C CA . PHE A 1 748 ? -29.188 9.211 25.078 1 85 748 PHE A CA 1
ATOM 5977 C C . PHE A 1 748 ? -28.969 8.844 26.547 1 85 748 PHE A C 1
ATOM 5979 O O . PHE A 1 748 ? -29.328 7.75 26.969 1 85 748 PHE A O 1
ATOM 5986 N N . SER A 1 749 ? -28.359 9.789 27.234 1 80 749 SER A N 1
ATOM 5987 C CA . SER A 1 749 ? -28.25 9.617 28.672 1 80 749 SER A CA 1
ATOM 5988 C C . SER A 1 749 ? -29.594 9.852 29.359 1 80 749 SER A C 1
ATOM 5990 O O . SER A 1 749 ? -30.359 10.727 28.969 1 80 749 SER A O 1
ATOM 5992 N N . PRO A 1 750 ? -29.859 9.047 30.359 1 77.19 750 PRO A N 1
ATOM 5993 C CA . PRO A 1 750 ? -31.125 9.25 31.078 1 77.19 750 PRO A CA 1
ATOM 5994 C C . PRO A 1 750 ? -31.172 10.594 31.797 1 77.19 750 PRO A C 1
ATOM 5996 O O . PRO A 1 750 ? -30.141 11.102 32.25 1 77.19 750 PRO A O 1
ATOM 5999 N N . SER A 1 751 ? -32.25 11.219 31.641 1 76.69 751 SER A N 1
ATOM 6000 C CA . SER A 1 751 ? -32.438 12.492 32.344 1 76.69 751 SER A CA 1
ATOM 6001 C C . SER A 1 751 ? -33.688 12.492 33.188 1 76.69 751 SER A C 1
ATOM 6003 O O . SER A 1 751 ? -34.656 11.82 32.844 1 76.69 751 SER A O 1
ATOM 6005 N N . ASP A 1 752 ? -33.594 13.203 34.344 1 70.81 752 ASP A N 1
ATOM 6006 C CA . ASP A 1 752 ? -34.75 13.367 35.219 1 70.81 752 ASP A CA 1
ATOM 6007 C C . ASP A 1 752 ? -35.656 14.508 34.719 1 70.81 752 ASP A C 1
ATOM 6009 O O . ASP A 1 752 ? -36.781 14.641 35.156 1 70.81 752 ASP A O 1
ATOM 6013 N N . VAL A 1 753 ? -35.094 15.234 33.844 1 73.88 753 VAL A N 1
ATOM 6014 C CA . VAL A 1 753 ? -35.875 16.359 33.312 1 73.88 753 VAL A CA 1
ATOM 6015 C C . VAL A 1 753 ? -36.719 15.906 32.156 1 73.88 753 VAL A C 1
ATOM 6017 O O . VAL A 1 753 ? -36.219 15.312 31.188 1 73.88 753 VAL A O 1
ATOM 6020 N N . LYS A 1 754 ? -37.969 16.078 32.25 1 69.75 754 LYS A N 1
ATOM 6021 C CA . LYS A 1 754 ? -38.969 15.602 31.312 1 69.75 754 LYS A CA 1
ATOM 6022 C C . LYS A 1 754 ? -38.656 16.078 29.891 1 69.75 754 LYS A C 1
ATOM 6024 O O . LYS A 1 754 ? -38.844 15.32 28.922 1 69.75 754 LYS A O 1
ATOM 6029 N N . GLU A 1 755 ? -38.188 17.297 29.797 1 71.88 755 GLU A N 1
ATOM 6030 C CA . GLU A 1 755 ? -37.938 17.875 28.484 1 71.88 755 GLU A CA 1
ATOM 6031 C C . GLU A 1 755 ? -36.875 17.094 27.734 1 71.88 755 GLU A C 1
ATOM 6033 O O . GLU A 1 755 ? -36.844 17.094 26.5 1 71.88 755 GLU A O 1
ATOM 6038 N N . TYR A 1 756 ? -36.031 16.5 28.484 1 78.5 756 TYR A N 1
ATOM 6039 C CA . TYR A 1 756 ? -34.906 15.859 27.859 1 78.5 756 TYR A CA 1
ATOM 6040 C C . TYR A 1 756 ? -35.094 14.352 27.734 1 78.5 756 TYR A C 1
ATOM 6042 O O . TYR A 1 756 ? -34.25 13.641 27.188 1 78.5 756 TYR A O 1
ATOM 6050 N N . GLN A 1 757 ? -36.25 13.898 28.156 1 78.69 757 GLN A N 1
ATOM 6051 C CA . GLN A 1 757 ? -36.5 12.461 28.172 1 78.69 757 GLN A CA 1
ATOM 6052 C C . GLN A 1 757 ? -36.938 11.961 26.812 1 78.69 757 GLN A C 1
ATOM 6054 O O . GLN A 1 757 ? -36.75 10.789 26.469 1 78.69 757 GLN A O 1
ATOM 6059 N N . GLU A 1 758 ? -37.531 12.945 26.031 1 84.88 758 GLU A N 1
ATOM 6060 C CA . GLU A 1 758 ? -38.094 12.516 24.766 1 84.88 758 GLU A CA 1
ATOM 6061 C C . GLU A 1 758 ? -37.5 13.305 23.609 1 84.88 758 GLU A C 1
ATOM 6063 O O . GLU A 1 758 ? -38.219 13.828 22.75 1 84.88 758 GLU A O 1
ATOM 6068 N N . ARG A 1 759 ? -36.219 13.258 23.516 1 88.69 759 ARG A N 1
ATOM 6069 C CA . ARG A 1 759 ? -35.562 14 22.453 1 88.69 759 ARG A CA 1
ATOM 6070 C C . ARG A 1 759 ? -35.688 13.281 21.109 1 88.69 759 ARG A C 1
ATOM 6072 O O . ARG A 1 759 ? -35.438 12.086 21.016 1 88.69 759 ARG A O 1
ATOM 6079 N N . PRO A 1 760 ? -36.125 14.062 20.141 1 92.31 760 PRO A N 1
ATOM 6080 C CA . PRO A 1 760 ? -36.25 13.461 18.812 1 92.31 760 PRO A CA 1
ATOM 6081 C C . PRO A 1 760 ? -34.906 13.32 18.094 1 92.31 760 PRO A C 1
ATOM 6083 O O . PRO A 1 760 ? -33.938 14.039 18.422 1 92.31 760 PRO A O 1
ATOM 6086 N N . TYR A 1 761 ? -34.75 12.336 17.219 1 92.38 761 TYR A N 1
ATOM 6087 C CA . TYR A 1 761 ? -33.562 12.203 16.391 1 92.38 761 TYR A CA 1
ATOM 6088 C C . TYR A 1 761 ? -33.938 11.797 14.961 1 92.38 761 TYR A C 1
ATOM 6090 O O . TYR A 1 761 ? -35.094 11.422 14.695 1 92.38 761 TYR A O 1
ATOM 6098 N N . ILE A 1 762 ? -33.031 12.016 14.047 1 93.19 762 ILE A N 1
ATOM 6099 C CA . ILE A 1 762 ? -33.281 11.758 12.625 1 93.19 762 ILE A CA 1
ATOM 6100 C C . ILE A 1 762 ? -32.375 10.625 12.156 1 93.19 762 ILE A C 1
ATOM 6102 O O . ILE A 1 762 ? -31.188 10.57 12.523 1 93.19 762 ILE A O 1
ATOM 6106 N N . SER A 1 763 ? -32.906 9.672 11.422 1 91.25 763 SER A N 1
ATOM 6107 C CA . SER A 1 763 ? -32.125 8.617 10.766 1 91.25 763 SER A CA 1
ATOM 6108 C C . SER A 1 763 ? -32.281 8.68 9.25 1 91.25 763 SER A C 1
ATOM 6110 O O . SER A 1 763 ? -33.406 8.617 8.727 1 91.25 763 SER A O 1
ATOM 6112 N N . ILE A 1 764 ? -31.156 8.875 8.586 1 91.12 764 ILE A N 1
ATOM 6113 C CA . ILE A 1 764 ? -31.172 8.938 7.129 1 91.12 764 ILE A CA 1
ATOM 6114 C C . ILE A 1 764 ? -30.453 7.719 6.555 1 91.12 764 ILE A C 1
ATOM 6116 O O . ILE A 1 764 ? -29.312 7.43 6.93 1 91.12 764 ILE A O 1
ATOM 6120 N N . THR A 1 765 ? -31.062 6.984 5.68 1 88.31 765 THR A N 1
ATOM 6121 C CA . THR A 1 765 ? -30.438 5.902 4.934 1 88.31 765 THR A CA 1
ATOM 6122 C C . THR A 1 765 ? -30.188 6.312 3.484 1 88.31 765 THR A C 1
ATOM 6124 O O . THR A 1 765 ? -31.141 6.625 2.756 1 88.31 765 THR A O 1
ATOM 6127 N N . MET A 1 766 ? -28.938 6.363 3.145 1 88.06 766 MET A N 1
ATOM 6128 C CA . MET A 1 766 ? -28.531 6.703 1.779 1 88.06 766 MET A CA 1
ATOM 6129 C C . MET A 1 766 ? -28.141 5.453 0.999 1 88.06 766 MET A C 1
ATOM 6131 O O . MET A 1 766 ? -27.203 4.75 1.381 1 88.06 766 MET A O 1
ATOM 6135 N N . GLU A 1 767 ? -28.797 5.18 -0.039 1 83.75 767 GLU A N 1
ATOM 6136 C CA . GLU A 1 767 ? -28.469 4.066 -0.924 1 83.75 767 GLU A CA 1
ATOM 6137 C C . GLU A 1 767 ? -27.891 4.566 -2.25 1 83.75 767 GLU A C 1
ATOM 6139 O O . GLU A 1 767 ? -28.625 5.152 -3.059 1 83.75 767 GLU A O 1
ATOM 6144 N N . PHE A 1 768 ? -26.641 4.297 -2.412 1 81.75 768 PHE A N 1
ATOM 6145 C CA . PHE A 1 768 ? -25.984 4.746 -3.625 1 81.75 768 PHE A CA 1
ATOM 6146 C C . PHE A 1 768 ? -25.922 3.633 -4.66 1 81.75 768 PHE A C 1
ATOM 6148 O O . PHE A 1 768 ? -25.859 2.453 -4.309 1 81.75 768 PHE A O 1
ATOM 6155 N N . PRO A 1 769 ? -25.938 3.912 -5.914 1 71.56 769 PRO A N 1
ATOM 6156 C CA . PRO A 1 769 ? -25.828 2.893 -6.961 1 71.56 769 PRO A CA 1
ATOM 6157 C C . PRO A 1 769 ? -24.406 2.355 -7.121 1 71.56 769 PRO A C 1
ATOM 6159 O O . PRO A 1 769 ? -23.516 3.084 -7.566 1 71.56 769 PRO A O 1
ATOM 6162 N N . MET A 1 770 ? -24.172 1.289 -6.273 1 60.34 770 MET A N 1
ATOM 6163 C CA . MET A 1 770 ? -22.828 0.72 -6.387 1 60.34 770 MET A CA 1
ATOM 6164 C C . MET A 1 770 ? -22.781 -0.368 -7.453 1 60.34 770 MET A C 1
ATOM 6166 O O . MET A 1 770 ? -23.672 -1.227 -7.508 1 60.34 770 MET A O 1
ATOM 6170 N N . GLY A 1 771 ? -21.781 -0.542 -8.289 1 50.78 771 GLY A N 1
ATOM 6171 C CA . GLY A 1 771 ? -21.578 -1.695 -9.156 1 50.78 771 GLY A CA 1
ATOM 6172 C C . GLY A 1 771 ? -22.672 -1.884 -10.18 1 50.78 771 GLY A C 1
ATOM 6173 O O . GLY A 1 771 ? -23.766 -1.324 -10.047 1 50.78 771 GLY A O 1
ATOM 6174 N N . GLY A 1 772 ? -22.5 -2.174 -11.5 1 44.94 772 GLY A N 1
ATOM 6175 C CA . GLY A 1 772 ? -23.281 -2.674 -12.617 1 44.94 772 GLY A CA 1
ATOM 6176 C C . GLY A 1 772 ? -23.781 -1.575 -13.531 1 44.94 772 GLY A C 1
ATOM 6177 O O . GLY A 1 772 ? -23.562 -0.391 -13.273 1 44.94 772 GLY A O 1
ATOM 6178 N N . SER A 1 773 ? -24.188 -2.039 -14.602 1 43.06 773 SER A N 1
ATOM 6179 C CA . SER A 1 773 ? -24.781 -1.177 -15.625 1 43.06 773 SER A CA 1
ATOM 6180 C C . SER A 1 773 ? -25.969 -0.394 -15.078 1 43.06 773 SER A C 1
ATOM 6182 O O . SER A 1 773 ? -26.734 -0.911 -14.266 1 43.06 773 SER A O 1
ATOM 6184 N N . ARG A 1 774 ? -25.984 0.975 -15.07 1 46.56 774 ARG A N 1
ATOM 6185 C CA . ARG A 1 774 ? -27.047 1.907 -14.703 1 46.56 774 ARG A CA 1
ATOM 6186 C C . ARG A 1 774 ? -28.422 1.277 -14.898 1 46.56 774 ARG A C 1
ATOM 6188 O O . ARG A 1 774 ? -29.359 1.6 -14.172 1 46.56 774 ARG A O 1
ATOM 6195 N N . GLU A 1 775 ? -28.422 0.614 -15.898 1 46.16 775 GLU A N 1
ATOM 6196 C CA . GLU A 1 775 ? -29.75 0.177 -16.344 1 46.16 775 GLU A CA 1
ATOM 6197 C C . GLU A 1 775 ? -30.422 -0.691 -15.289 1 46.16 775 GLU A C 1
ATOM 6199 O O . GLU A 1 775 ? -31.656 -0.795 -15.258 1 46.16 775 GLU A O 1
ATOM 6204 N N . GLU A 1 776 ? -29.578 -1.221 -14.422 1 51.62 776 GLU A N 1
ATOM 6205 C CA . GLU A 1 776 ? -30.188 -2.215 -13.547 1 51.62 776 GLU A CA 1
ATOM 6206 C C . GLU A 1 776 ? -30.547 -1.613 -12.188 1 51.62 776 GLU A C 1
ATOM 6208 O O . GLU A 1 776 ? -31.141 -2.283 -11.344 1 51.62 776 GLU A O 1
ATOM 6213 N N . PHE A 1 777 ? -30.438 -0.27 -12.133 1 58.44 777 PHE A N 1
ATOM 6214 C CA . PHE A 1 777 ? -30.703 0.265 -10.805 1 58.44 777 PHE A CA 1
ATOM 6215 C C . PHE A 1 777 ? -32.125 0.815 -10.711 1 58.44 777 PHE A C 1
ATOM 6217 O O . PHE A 1 777 ? -32.594 1.453 -11.648 1 58.44 777 PHE A O 1
ATOM 6224 N N . PRO A 1 778 ? -32.812 0.401 -9.648 1 65.44 778 PRO A N 1
ATOM 6225 C CA . PRO A 1 778 ? -34.094 1.034 -9.461 1 65.44 778 PRO A CA 1
ATOM 6226 C C . PRO A 1 778 ? -34.031 2.559 -9.508 1 65.44 778 PRO A C 1
ATOM 6228 O O . PRO A 1 778 ? -32.969 3.137 -9.297 1 65.44 778 PRO A O 1
ATOM 6231 N N . PRO A 1 779 ? -35.062 3.166 -9.961 1 70.19 779 PRO A N 1
ATOM 6232 C CA . PRO A 1 779 ? -35.094 4.625 -10.078 1 70.19 779 PRO A CA 1
ATOM 6233 C C . PRO A 1 779 ? -34.812 5.328 -8.75 1 70.19 779 PRO A C 1
ATOM 6235 O O . PRO A 1 779 ? -35.062 4.762 -7.684 1 70.19 779 PRO A O 1
ATOM 6238 N N . ASP A 1 780 ? -34.312 6.508 -8.82 1 78 780 ASP A N 1
ATOM 6239 C CA . ASP A 1 780 ? -34.094 7.387 -7.68 1 78 780 ASP A CA 1
ATOM 6240 C C . ASP A 1 780 ? -35.375 7.613 -6.883 1 78 780 ASP A C 1
ATOM 6242 O O . ASP A 1 780 ? -36.438 7.801 -7.465 1 78 780 ASP A O 1
ATOM 6246 N N . GLU A 1 781 ? -35.344 7.383 -5.613 1 77.12 781 GLU A N 1
ATOM 6247 C CA . GLU A 1 781 ? -36.5 7.516 -4.766 1 77.12 781 GLU A CA 1
ATOM 6248 C C . GLU A 1 781 ? -36.156 8.086 -3.398 1 77.12 781 GLU A C 1
ATOM 6250 O O . GLU A 1 781 ? -35.062 7.844 -2.887 1 77.12 781 GLU A O 1
ATOM 6255 N N . VAL A 1 782 ? -37.031 9 -2.92 1 81.19 782 VAL A N 1
ATOM 6256 C CA . VAL A 1 782 ? -36.969 9.477 -1.542 1 81.19 782 VAL A CA 1
ATOM 6257 C C . VAL A 1 782 ? -38.25 9.094 -0.798 1 81.19 782 VAL A C 1
ATOM 6259 O O . VAL A 1 782 ? -39.344 9.383 -1.263 1 81.19 782 VAL A O 1
ATOM 6262 N N . ASN A 1 783 ? -38.031 8.336 0.232 1 79.5 783 ASN A N 1
ATOM 6263 C CA . ASN A 1 783 ? -39.219 7.898 0.989 1 79.5 783 ASN A CA 1
ATOM 6264 C C . ASN A 1 783 ? -39.062 8.203 2.477 1 79.5 783 ASN A C 1
ATOM 6266 O O . ASN A 1 783 ? -37.938 8.336 2.979 1 79.5 783 ASN A O 1
ATOM 6270 N N . VAL A 1 784 ? -40.125 8.492 3.08 1 79.19 784 VAL A N 1
ATOM 6271 C CA . VAL A 1 784 ? -40.188 8.672 4.527 1 79.19 784 VAL A CA 1
ATOM 6272 C C . VAL A 1 784 ? -41.219 7.734 5.133 1 79.19 784 VAL A C 1
ATOM 6274 O O . VAL A 1 784 ? -42.281 7.52 4.547 1 79.19 784 VAL A O 1
ATOM 6277 N N . THR A 1 785 ? -40.844 7.059 6.191 1 71.5 785 THR A N 1
ATOM 6278 C CA . THR A 1 785 ? -41.75 6.133 6.855 1 71.5 785 THR A CA 1
ATOM 6279 C C . THR A 1 785 ? -42.406 6.797 8.062 1 71.5 785 THR A C 1
ATOM 6281 O O . THR A 1 785 ? -41.781 7.535 8.805 1 71.5 785 THR A O 1
ATOM 6284 N N . SER A 1 786 ? -43.75 6.789 8.164 1 70 786 SER A N 1
ATOM 6285 C CA . SER A 1 786 ? -44.469 7.309 9.32 1 70 786 SER A CA 1
ATOM 6286 C C . SER A 1 786 ? -45.125 6.184 10.109 1 70 786 SER A C 1
ATOM 6288 O O . SER A 1 786 ? -45.469 5.152 9.547 1 70 786 SER A O 1
ATOM 6290 N N . TYR A 1 787 ? -45.125 6.406 11.438 1 64.31 787 TYR A N 1
ATOM 6291 C CA . TYR A 1 787 ? -45.688 5.438 12.375 1 64.31 787 TYR A CA 1
ATOM 6292 C C . TYR A 1 787 ? -47.125 5.125 12.023 1 64.31 787 TYR A C 1
ATOM 6294 O O . TYR A 1 787 ? -47.938 6.039 11.789 1 64.31 787 TYR A O 1
ATOM 6302 N N . LYS A 1 788 ? -47.5 3.842 11.766 1 58.69 788 LYS A N 1
ATOM 6303 C CA . LYS A 1 788 ? -48.906 3.414 11.703 1 58.69 788 LYS A CA 1
ATOM 6304 C C . LYS A 1 788 ? -49.312 2.695 12.992 1 58.69 788 LYS A C 1
ATOM 6306 O O . LYS A 1 788 ? -48.719 1.691 13.367 1 58.69 788 LYS A O 1
ATOM 6311 N N . PRO A 1 789 ? -50.156 3.469 13.906 1 53.44 789 PRO A N 1
ATOM 6312 C CA . PRO A 1 789 ? -50.562 2.848 15.172 1 53.44 789 PRO A CA 1
ATOM 6313 C C . PRO A 1 789 ? -51.031 1.403 15 1 53.44 789 PRO A C 1
ATOM 6315 O O . PRO A 1 789 ? -52.031 1.146 14.312 1 53.44 789 PRO A O 1
ATOM 6318 N N . ASN A 1 790 ? -50.406 0.595 14.477 1 46.25 790 ASN A N 1
ATOM 6319 C CA . ASN A 1 790 ? -51 -0.713 14.648 1 46.25 790 ASN A CA 1
ATOM 6320 C C . ASN A 1 790 ? -51.062 -1.125 16.109 1 46.25 790 ASN A C 1
ATOM 6322 O O . ASN A 1 790 ? -50.219 -0.71 16.906 1 46.25 790 ASN A O 1
ATOM 6326 N N . GLU A 1 791 ? -52.344 -1.647 16.625 1 44.84 791 GLU A N 1
ATOM 6327 C CA . GLU A 1 791 ? -52.75 -2.072 17.953 1 44.84 791 GLU A CA 1
ATOM 6328 C C . GLU A 1 791 ? -51.562 -2.631 18.734 1 44.84 791 GLU A C 1
ATOM 6330 O O . GLU A 1 791 ? -51.469 -2.436 19.953 1 44.84 791 GLU A O 1
ATOM 6335 N N . GLU A 1 792 ? -50.906 -3.768 18.375 1 42.38 792 GLU A N 1
ATOM 6336 C CA . GLU A 1 792 ? -50.281 -4.672 19.328 1 42.38 792 GLU A CA 1
ATOM 6337 C C . GLU A 1 792 ? -48.875 -4.172 19.703 1 42.38 792 GLU A C 1
ATOM 6339 O O . GLU A 1 792 ? -48.375 -4.496 20.766 1 42.38 792 GLU A O 1
ATOM 6344 N N . SER A 1 793 ? -47.875 -3.98 18.828 1 44.66 793 SER A N 1
ATOM 6345 C CA . SER A 1 793 ? -46.5 -4.027 19.297 1 44.66 793 SER A CA 1
ATOM 6346 C C . SER A 1 793 ? -46.031 -2.65 19.75 1 44.66 793 SER A C 1
ATOM 6348 O O . SER A 1 793 ? -45.781 -1.774 18.906 1 44.66 793 SER A O 1
ATOM 6350 N N . GLN A 1 794 ? -46.469 -2.098 20.812 1 44.72 794 GLN A N 1
ATOM 6351 C CA . GLN A 1 794 ? -45.938 -0.916 21.484 1 44.72 794 GLN A CA 1
ATOM 6352 C C . GLN A 1 794 ? -44.406 -0.938 21.531 1 44.72 794 GLN A C 1
ATOM 6354 O O . GLN A 1 794 ? -43.812 -1.82 22.141 1 44.72 794 GLN A O 1
ATOM 6359 N N . SER A 1 795 ? -43.75 -0.426 20.594 1 54.69 795 SER A N 1
ATOM 6360 C CA . SER A 1 795 ? -42.281 -0.342 20.625 1 54.69 795 SER A CA 1
ATOM 6361 C C . SER A 1 795 ? -41.812 0.368 21.891 1 54.69 795 SER A C 1
ATOM 6363 O O . SER A 1 795 ? -42.438 1.317 22.359 1 54.69 795 SER A O 1
ATOM 6365 N N . ASN A 1 796 ? -41.156 -0.162 22.844 1 61.47 796 ASN A N 1
ATOM 6366 C CA . ASN A 1 796 ? -40.531 0.349 24.047 1 61.47 796 ASN A CA 1
ATOM 6367 C C . ASN A 1 796 ? -39.562 1.489 23.75 1 61.47 796 ASN A C 1
ATOM 6369 O O . ASN A 1 796 ? -38.688 1.811 24.562 1 61.47 796 ASN A O 1
ATOM 6373 N N . ASP A 1 797 ? -39.906 2.238 22.609 1 74.12 797 ASP A N 1
ATOM 6374 C CA . ASP A 1 797 ? -39 3.354 22.297 1 74.12 797 ASP A CA 1
ATOM 6375 C C . ASP A 1 797 ? -39.438 4.629 23 1 74.12 797 ASP A C 1
ATOM 6377 O O . ASP A 1 797 ? -40.656 4.875 23.156 1 74.12 797 ASP A O 1
ATOM 6381 N N . THR A 1 798 ? -38.562 5.34 23.562 1 79.75 798 THR A N 1
ATOM 6382 C CA . THR A 1 798 ? -38.844 6.566 24.297 1 79.75 798 THR A CA 1
ATOM 6383 C C . THR A 1 798 ? -38.531 7.793 23.438 1 79.75 798 THR A C 1
ATOM 6385 O O . THR A 1 798 ? -39.062 8.883 23.703 1 79.75 798 THR A O 1
ATOM 6388 N N . HIS A 1 799 ? -37.812 7.723 22.438 1 88.06 799 HIS A N 1
ATOM 6389 C CA . HIS A 1 799 ? -37.375 8.859 21.625 1 88.06 799 HIS A CA 1
ATOM 6390 C C . HIS A 1 799 ? -37.969 8.781 20.219 1 88.06 799 HIS A C 1
ATOM 6392 O O . HIS A 1 799 ? -37.812 7.77 19.531 1 88.06 799 HIS A O 1
ATOM 6398 N N . PRO A 1 800 ? -38.688 9.805 19.781 1 88.81 800 PRO A N 1
ATOM 6399 C CA . PRO A 1 800 ? -39.25 9.805 18.422 1 88.81 800 PRO A CA 1
ATOM 6400 C C . PRO A 1 800 ? -38.156 9.742 17.344 1 88.81 800 PRO A C 1
ATOM 6402 O O . PRO A 1 800 ? -37.188 10.492 17.406 1 88.81 800 PRO A O 1
ATOM 6405 N N . ARG A 1 801 ? -38.375 8.898 16.422 1 91 801 ARG A N 1
ATOM 6406 C CA . ARG A 1 801 ? -37.406 8.703 15.328 1 91 801 ARG A CA 1
ATOM 6407 C C . ARG A 1 801 ? -38.031 9.102 13.992 1 91 801 ARG A C 1
ATOM 6409 O O . ARG A 1 801 ? -39.094 8.625 13.625 1 91 801 ARG A O 1
ATOM 6416 N N . TYR A 1 802 ? -37.375 10.008 13.336 1 91.5 802 TYR A N 1
ATOM 6417 C CA . TYR A 1 802 ? -37.781 10.375 11.977 1 91.5 802 TYR A CA 1
ATOM 6418 C C . TYR A 1 802 ? -36.875 9.695 10.953 1 91.5 802 TYR A C 1
ATOM 6420 O O . TYR A 1 802 ? -35.688 10.039 10.836 1 91.5 802 TYR A O 1
ATOM 6428 N N . GLU A 1 803 ? -37.469 8.781 10.164 1 90.94 803 GLU A N 1
ATOM 6429 C CA . GLU A 1 803 ? -36.688 7.965 9.242 1 90.94 803 GLU A CA 1
ATOM 6430 C C . GLU A 1 803 ? -36.844 8.453 7.805 1 90.94 803 GLU A C 1
ATOM 6432 O O . GLU A 1 803 ? -37.969 8.523 7.289 1 90.94 803 GLU A O 1
ATOM 6437 N N . ILE A 1 804 ? -35.719 8.781 7.207 1 90.25 804 ILE A N 1
ATOM 6438 C CA . ILE A 1 804 ? -35.656 9.242 5.824 1 90.25 804 ILE A CA 1
ATOM 6439 C C . ILE A 1 804 ? -34.875 8.258 4.973 1 90.25 804 ILE A C 1
ATOM 6441 O O . ILE A 1 804 ? -33.75 7.879 5.332 1 90.25 804 ILE A O 1
ATOM 6445 N N . PHE A 1 805 ? -35.469 7.793 3.908 1 89.19 805 PHE A N 1
ATOM 6446 C CA . PHE A 1 805 ? -34.781 6.895 2.979 1 89.19 805 PHE A CA 1
ATOM 6447 C C . PHE A 1 805 ? -34.562 7.57 1.628 1 89.19 805 PHE A C 1
ATOM 6449 O O . PHE A 1 805 ? -35.531 8.031 1.003 1 89.19 805 PHE A O 1
ATOM 6456 N N . ILE A 1 806 ? -33.312 7.656 1.225 1 90.25 806 ILE A N 1
ATOM 6457 C CA . ILE A 1 806 ? -32.969 8.273 -0.055 1 90.25 806 ILE A CA 1
ATOM 6458 C C . ILE A 1 806 ? -32.219 7.277 -0.931 1 90.25 806 ILE A C 1
ATOM 6460 O O . ILE A 1 806 ? -31.141 6.82 -0.564 1 90.25 806 ILE A O 1
ATOM 6464 N N . ARG A 1 807 ? -32.719 6.957 -2.074 1 87.88 807 ARG A N 1
ATOM 6465 C CA . ARG A 1 807 ? -32.031 6.082 -3.039 1 87.88 807 ARG A CA 1
ATOM 6466 C C . ARG A 1 807 ? -31.609 6.855 -4.277 1 87.88 807 ARG A C 1
ATOM 6468 O O . ARG A 1 807 ? -32.406 7.586 -4.871 1 87.88 807 ARG A O 1
ATOM 6475 N N . GLY A 1 808 ? -30.359 6.805 -4.594 1 84 808 GLY A N 1
ATOM 6476 C CA . GLY A 1 808 ? -29.844 7.445 -5.801 1 84 808 GLY A CA 1
ATOM 6477 C C . GLY A 1 808 ? -28.719 8.422 -5.531 1 84 808 GLY A C 1
ATOM 6478 O O . GLY A 1 808 ? -28.375 8.672 -4.375 1 84 808 GLY A O 1
ATOM 6479 N N . CYS A 1 809 ? -28.188 8.914 -6.605 1 86.81 809 CYS A N 1
ATOM 6480 C CA . CYS A 1 809 ? -27.109 9.898 -6.52 1 86.81 809 CYS A CA 1
ATOM 6481 C C . CYS A 1 809 ? -27.234 10.922 -7.641 1 86.81 809 CYS A C 1
ATOM 6483 O O . CYS A 1 809 ? -26.344 11.031 -8.484 1 86.81 809 CYS A O 1
ATOM 6485 N N . SER A 1 810 ? -28.312 11.578 -7.715 1 88 810 SER A N 1
ATOM 6486 C CA . SER A 1 810 ? -28.562 12.555 -8.773 1 88 810 SER A CA 1
ATOM 6487 C C . SER A 1 810 ? -29.203 13.828 -8.211 1 88 810 SER A C 1
ATOM 6489 O O . SER A 1 810 ? -29.531 13.891 -7.027 1 88 810 SER A O 1
ATOM 6491 N N . LYS A 1 811 ? -29.375 14.812 -9.094 1 88.38 811 LYS A N 1
ATOM 6492 C CA . LYS A 1 811 ? -29.969 16.094 -8.727 1 88.38 811 LYS A CA 1
ATOM 6493 C C . LYS A 1 811 ? -31.453 15.93 -8.367 1 88.38 811 LYS A C 1
ATOM 6495 O O . LYS A 1 811 ? -32.031 16.797 -7.719 1 88.38 811 LYS A O 1
ATOM 6500 N N . GLN A 1 812 ? -31.984 14.773 -8.695 1 87.75 812 GLN A N 1
ATOM 6501 C CA . GLN A 1 812 ? -33.406 14.539 -8.438 1 87.75 812 GLN A CA 1
ATOM 6502 C C . GLN A 1 812 ? -33.656 14.227 -6.961 1 87.75 812 GLN A C 1
ATOM 6504 O O . GLN A 1 812 ? -34.75 14.461 -6.449 1 87.75 812 GLN A O 1
ATOM 6509 N N . VAL A 1 813 ? -32.625 13.773 -6.336 1 92.94 813 VAL A N 1
ATOM 6510 C CA . VAL A 1 813 ? -32.875 13.367 -4.953 1 92.94 813 VAL A CA 1
ATOM 6511 C C . VAL A 1 813 ? -32 14.219 -4.016 1 92.94 813 VAL A C 1
ATOM 6513 O O . VAL A 1 813 ? -32.344 14.375 -2.836 1 92.94 813 VAL A O 1
ATOM 6516 N N . TYR A 1 814 ? -30.891 14.695 -4.539 1 93.88 814 TYR A N 1
ATOM 6517 C CA . TYR A 1 814 ? -30.016 15.523 -3.721 1 93.88 814 TYR A CA 1
ATOM 6518 C C . TYR A 1 814 ? -29.828 16.906 -4.34 1 93.88 814 TYR A C 1
ATOM 6520 O O . TYR A 1 814 ? -29.516 17.031 -5.527 1 93.88 814 TYR A O 1
ATOM 6528 N N . ASN A 1 815 ? -29.859 17.922 -3.557 1 92.31 815 ASN A N 1
ATOM 6529 C CA . ASN A 1 815 ? -29.703 19.297 -4.023 1 92.31 815 ASN A CA 1
ATOM 6530 C C . ASN A 1 815 ? -28.234 19.688 -4.137 1 92.31 815 ASN A C 1
ATOM 6532 O O . ASN A 1 815 ? -27.891 20.719 -4.727 1 92.31 815 ASN A O 1
ATOM 6536 N N . VAL A 1 816 ? -27.328 18.859 -3.635 1 92.94 816 VAL A N 1
ATOM 6537 C CA . VAL A 1 816 ? -25.906 19.172 -3.604 1 92.94 816 VAL A CA 1
ATOM 6538 C C . VAL A 1 816 ? -25.219 18.578 -4.828 1 92.94 816 VAL A C 1
ATOM 6540 O O . VAL A 1 816 ? -24.031 18.797 -5.047 1 92.94 816 VAL A O 1
ATOM 6543 N N . VAL A 1 817 ? -25.922 17.797 -5.648 1 91.44 817 VAL A N 1
ATOM 6544 C CA . VAL A 1 817 ? -25.344 17.156 -6.824 1 91.44 817 VAL A CA 1
ATOM 6545 C C . VAL A 1 817 ? -25.578 18.031 -8.055 1 91.44 817 VAL A C 1
ATOM 6547 O O . VAL A 1 817 ? -26.688 18.531 -8.266 1 91.44 817 VAL A O 1
ATOM 6550 N N . GLY A 1 818 ? -24.5 18.297 -8.797 1 87.69 818 GLY A N 1
ATOM 6551 C CA . GLY A 1 818 ? -24.594 19.031 -10.039 1 87.69 818 GLY A CA 1
ATOM 6552 C C . GLY A 1 818 ? -24.656 18.141 -11.266 1 87.69 818 GLY A C 1
ATOM 6553 O O . GLY A 1 818 ? -25.312 17.109 -11.25 1 87.69 818 GLY A O 1
ATOM 6554 N N . ASP A 1 819 ? -23.969 18.547 -12.305 1 77.81 819 ASP A N 1
ATOM 6555 C CA . ASP A 1 819 ? -24.031 17.859 -13.586 1 77.81 819 ASP A CA 1
ATOM 6556 C C . ASP A 1 819 ? -22.984 16.734 -13.656 1 77.81 819 ASP A C 1
ATOM 6558 O O . ASP A 1 819 ? -23.094 15.82 -14.477 1 77.81 819 ASP A O 1
ATOM 6562 N N . VAL A 1 820 ? -22.031 16.891 -12.773 1 75.19 820 VAL A N 1
ATOM 6563 C CA . VAL A 1 820 ? -20.969 15.898 -12.797 1 75.19 820 VAL A CA 1
ATOM 6564 C C . VAL A 1 820 ? -21.438 14.625 -12.094 1 75.19 820 VAL A C 1
ATOM 6566 O O . VAL A 1 820 ? -22.047 14.68 -11.031 1 75.19 820 VAL A O 1
ATOM 6569 N N . SER A 1 821 ? -21.172 13.531 -12.758 1 75.06 821 SER A N 1
ATOM 6570 C CA . SER A 1 821 ? -21.625 12.242 -12.258 1 75.06 821 SER A CA 1
ATOM 6571 C C . SER A 1 821 ? -20.672 11.688 -11.203 1 75.06 821 SER A C 1
ATOM 6573 O O . SER A 1 821 ? -19.453 11.789 -11.352 1 75.06 821 SER A O 1
ATOM 6575 N N . TYR A 1 822 ? -21.25 11.266 -10.047 1 84.38 822 TYR A N 1
ATOM 6576 C CA . TYR A 1 822 ? -20.5 10.602 -8.984 1 84.38 822 TYR A CA 1
ATOM 6577 C C . TYR A 1 822 ? -20.312 9.125 -9.289 1 84.38 822 TYR A C 1
ATOM 6579 O O . TYR A 1 822 ? -19.719 8.391 -8.492 1 84.38 822 TYR A O 1
ATOM 6587 N N . SER A 1 823 ? -20.719 8.664 -10.43 1 75.19 823 SER A N 1
ATOM 6588 C CA . SER A 1 823 ? -20.641 7.254 -10.789 1 75.19 823 SER A CA 1
ATOM 6589 C C . SER A 1 823 ? -19.203 6.781 -10.867 1 75.19 823 SER A C 1
ATOM 6591 O O . SER A 1 823 ? -18.891 5.641 -10.516 1 75.19 823 SER A O 1
ATOM 6593 N N . ASP A 1 824 ? -18.391 7.676 -11.289 1 73.75 824 ASP A N 1
ATOM 6594 C CA . ASP A 1 824 ? -16.984 7.309 -11.414 1 73.75 824 ASP A CA 1
ATOM 6595 C C . ASP A 1 824 ? -16.344 7.086 -10.047 1 73.75 824 ASP A C 1
ATOM 6597 O O . ASP A 1 824 ? -15.375 6.332 -9.922 1 73.75 824 ASP A O 1
ATOM 6601 N N . ILE A 1 825 ? -16.922 7.746 -9.125 1 79.12 825 ILE A N 1
ATOM 6602 C CA . ILE A 1 825 ? -16.391 7.645 -7.77 1 79.12 825 ILE A CA 1
ATOM 6603 C C . ILE A 1 825 ? -16.906 6.367 -7.105 1 79.12 825 ILE A C 1
ATOM 6605 O O . ILE A 1 825 ? -16.156 5.676 -6.414 1 79.12 825 ILE A O 1
ATOM 6609 N N . LEU A 1 826 ? -18.078 5.992 -7.406 1 76.5 826 LEU A N 1
ATOM 6610 C CA . LEU A 1 826 ? -18.75 4.926 -6.676 1 76.5 826 LEU A CA 1
ATOM 6611 C C . LEU A 1 826 ? -18.531 3.576 -7.355 1 76.5 826 LEU A C 1
ATOM 6613 O O . LEU A 1 826 ? -18.953 2.541 -6.84 1 76.5 826 LEU A O 1
ATOM 6617 N N . VAL A 1 827 ? -17.766 3.471 -8.406 1 63.34 827 VAL A N 1
ATOM 6618 C CA . VAL A 1 827 ? -17.516 2.211 -9.102 1 63.34 827 VAL A CA 1
ATOM 6619 C C . VAL A 1 827 ? -16.562 1.349 -8.273 1 63.34 827 VAL A C 1
ATOM 6621 O O . VAL A 1 827 ? -15.516 1.822 -7.824 1 63.34 827 VAL A O 1
ATOM 6624 N N . PRO A 1 828 ? -17.156 0.126 -7.984 1 57.91 828 PRO A N 1
ATOM 6625 C CA . PRO A 1 828 ? -16.266 -0.75 -7.203 1 57.91 828 PRO A CA 1
ATOM 6626 C C . PRO A 1 828 ? -14.984 -1.107 -7.945 1 57.91 828 PRO A C 1
ATOM 6628 O O . PRO A 1 828 ? -14.977 -1.193 -9.172 1 57.91 828 PRO A O 1
ATOM 6631 N N . GLU A 1 829 ? -13.875 -1.013 -7.27 1 56.5 829 GLU A N 1
ATOM 6632 C CA . GLU A 1 829 ? -12.594 -1.359 -7.887 1 56.5 829 GLU A CA 1
ATOM 6633 C C . GLU A 1 829 ? -12.375 -2.869 -7.891 1 56.5 829 GLU A C 1
ATOM 6635 O O . GLU A 1 829 ? -12.57 -3.533 -6.871 1 56.5 829 GLU A O 1
ATOM 6640 N N . ASP A 1 830 ? -12.578 -3.441 -9.086 1 62.47 830 ASP A N 1
ATOM 6641 C CA . ASP A 1 830 ? -12.141 -4.816 -9.297 1 62.47 830 ASP A CA 1
ATOM 6642 C C . ASP A 1 830 ? -10.625 -4.895 -9.461 1 62.47 830 ASP A C 1
ATOM 6644 O O . ASP A 1 830 ? -9.984 -3.92 -9.867 1 62.47 830 ASP A O 1
ATOM 6648 N N . ILE A 1 831 ? -10.008 -5.867 -8.844 1 66.75 831 ILE A N 1
ATOM 6649 C CA . ILE A 1 831 ? -8.578 -6.141 -8.977 1 66.75 831 ILE A CA 1
ATOM 6650 C C . ILE A 1 831 ? -8.164 -6.004 -10.438 1 66.75 831 ILE A C 1
ATOM 6652 O O . ILE A 1 831 ? -7.004 -5.703 -10.734 1 66.75 831 ILE A O 1
ATOM 6656 N N . MET A 1 832 ? -9.18 -6.098 -11.328 1 78.81 832 MET A N 1
ATOM 6657 C CA . MET A 1 832 ? -8.836 -6.137 -12.742 1 78.81 832 MET A CA 1
ATOM 6658 C C . MET A 1 832 ? -9.117 -4.789 -13.406 1 78.81 832 MET A C 1
ATOM 6660 O O . MET A 1 832 ? -8.914 -4.633 -14.617 1 78.81 832 MET A O 1
ATOM 6664 N N . LYS A 1 833 ? -9.461 -3.799 -12.555 1 73.88 833 LYS A N 1
ATOM 6665 C CA . LYS A 1 833 ? -9.773 -2.48 -13.094 1 73.88 833 LYS A CA 1
ATOM 6666 C C . LYS A 1 833 ? -8.539 -1.826 -13.703 1 73.88 833 LYS A C 1
ATOM 6668 O O . LYS A 1 833 ? -8.633 -1.136 -14.719 1 73.88 833 LYS A O 1
ATOM 6673 N N . GLU A 1 834 ? -7.434 -2.127 -13.109 1 76.44 834 GLU A N 1
ATOM 6674 C CA . GLU A 1 834 ? -6.203 -1.478 -13.562 1 76.44 834 GLU A CA 1
ATOM 6675 C C . GLU A 1 834 ? -5.492 -2.314 -14.617 1 76.44 834 GLU A C 1
ATOM 6677 O O . GLU A 1 834 ? -4.352 -2.023 -14.984 1 76.44 834 GLU A O 1
ATOM 6682 N N . HIS A 1 835 ? -6.176 -3.363 -15.023 1 89.31 835 HIS A N 1
ATOM 6683 C CA . HIS A 1 835 ? -5.539 -4.137 -16.078 1 89.31 835 HIS A CA 1
ATOM 6684 C C . HIS A 1 835 ? -5.324 -3.285 -17.328 1 89.31 835 HIS A C 1
ATOM 6686 O O . HIS A 1 835 ? -6.242 -2.604 -17.781 1 89.31 835 HIS A O 1
ATOM 6692 N N . PRO A 1 836 ? -4.152 -3.285 -17.844 1 85.56 836 PRO A N 1
ATOM 6693 C CA . PRO A 1 836 ? -3.773 -2.305 -18.875 1 85.56 836 PRO A CA 1
ATOM 6694 C C . PRO A 1 836 ? -4.52 -2.506 -20.188 1 85.56 836 PRO A C 1
ATOM 6696 O O . PRO A 1 836 ? -4.684 -1.559 -20.953 1 85.56 836 PRO A O 1
ATOM 6699 N N . ARG A 1 837 ? -4.918 -3.748 -20.531 1 91 837 ARG A N 1
ATOM 6700 C CA . ARG A 1 837 ? -5.551 -4.039 -21.812 1 91 837 ARG A CA 1
ATOM 6701 C C . ARG A 1 837 ? -6.969 -4.566 -21.609 1 91 837 ARG A C 1
ATOM 6703 O O . ARG A 1 837 ? -7.207 -5.414 -20.75 1 91 837 ARG A O 1
ATOM 6710 N N . GLY A 1 838 ? -7.918 -4.086 -22.469 1 88.44 838 GLY A N 1
ATOM 6711 C CA . GLY A 1 838 ? -9.312 -4.473 -22.328 1 88.44 838 GLY A CA 1
ATOM 6712 C C . GLY A 1 838 ? -9.742 -5.508 -23.359 1 88.44 838 GLY A C 1
ATOM 6713 O O . GLY A 1 838 ? -8.906 -6.109 -24.031 1 88.44 838 GLY A O 1
ATOM 6714 N N . GLY A 1 839 ? -11.008 -5.895 -23.375 1 89.88 839 GLY A N 1
ATOM 6715 C CA . GLY A 1 839 ? -11.578 -6.809 -24.344 1 89.88 839 GLY A CA 1
ATOM 6716 C C . GLY A 1 839 ? -11.117 -8.242 -24.156 1 89.88 839 GLY A C 1
ATOM 6717 O O . GLY A 1 839 ? -11.227 -8.797 -23.062 1 89.88 839 GLY A O 1
ATOM 6718 N N . ALA A 1 840 ? -10.531 -8.711 -25.281 1 91.94 840 ALA A N 1
ATOM 6719 C CA . ALA A 1 840 ? -10.117 -10.109 -25.281 1 91.94 840 ALA A CA 1
ATOM 6720 C C . ALA A 1 840 ? -8.984 -10.352 -24.281 1 91.94 840 ALA A C 1
ATOM 6722 O O . ALA A 1 840 ? -8.844 -11.453 -23.75 1 91.94 840 ALA A O 1
ATOM 6723 N N . PHE A 1 841 ? -8.242 -9.297 -24.094 1 93.62 841 PHE A N 1
ATOM 6724 C CA . PHE A 1 841 ? -7.125 -9.422 -23.156 1 93.62 841 PHE A CA 1
ATOM 6725 C C . PHE A 1 841 ? -7.625 -9.562 -21.719 1 93.62 841 PHE A C 1
ATOM 6727 O O . PHE A 1 841 ? -7.125 -10.391 -20.969 1 93.62 841 PHE A O 1
ATOM 6734 N N . LEU A 1 842 ? -8.617 -8.812 -21.359 1 91.81 842 LEU A N 1
ATOM 6735 C CA . LEU A 1 842 ? -9.203 -8.898 -20.031 1 91.81 842 LEU A CA 1
ATOM 6736 C C . LEU A 1 842 ? -9.891 -10.25 -19.828 1 91.81 842 LEU A C 1
ATOM 6738 O O . LEU A 1 842 ? -9.82 -10.828 -18.734 1 91.81 842 LEU A O 1
ATOM 6742 N N . ASP A 1 843 ? -10.516 -10.695 -20.859 1 91.12 843 ASP A N 1
ATOM 6743 C CA . ASP A 1 843 ? -11.141 -12.016 -20.781 1 91.12 843 ASP A CA 1
ATOM 6744 C C . ASP A 1 843 ? -10.109 -13.102 -20.5 1 91.12 843 ASP A C 1
ATOM 6746 O O . ASP A 1 843 ? -10.359 -14.016 -19.719 1 91.12 843 ASP A O 1
ATOM 6750 N N . ALA A 1 844 ? -9 -12.984 -21.172 1 93.69 844 ALA A N 1
ATOM 6751 C CA . ALA A 1 844 ? -7.926 -13.945 -20.953 1 93.69 844 ALA A CA 1
ATOM 6752 C C . ALA A 1 844 ? -7.398 -13.875 -19.531 1 93.69 844 ALA A C 1
ATOM 6754 O O . ALA A 1 844 ? -7.105 -14.906 -18.922 1 93.69 844 ALA A O 1
ATOM 6755 N N . ALA A 1 845 ? -7.293 -12.688 -19.062 1 92.88 845 ALA A N 1
ATOM 6756 C CA . ALA A 1 845 ? -6.848 -12.5 -17.672 1 92.88 845 ALA A CA 1
ATOM 6757 C C . ALA A 1 845 ? -7.855 -13.094 -16.688 1 92.88 845 ALA A C 1
ATOM 6759 O O . ALA A 1 845 ? -7.469 -13.719 -15.703 1 92.88 845 ALA A O 1
ATOM 6760 N N . MET A 1 846 ? -9.133 -12.945 -17.016 1 90.88 846 MET A N 1
ATOM 6761 C CA . MET A 1 846 ? -10.188 -13.461 -16.141 1 90.88 846 MET A CA 1
ATOM 6762 C C . MET A 1 846 ? -10.211 -14.992 -16.172 1 90.88 846 MET A C 1
ATOM 6764 O O . MET A 1 846 ? -10.656 -15.625 -15.211 1 90.88 846 MET A O 1
ATOM 6768 N N . ARG A 1 847 ? -9.727 -15.523 -17.188 1 92.38 847 ARG A N 1
ATOM 6769 C CA . ARG A 1 847 ? -9.695 -16.984 -17.297 1 92.38 847 ARG A CA 1
ATOM 6770 C C . ARG A 1 847 ? -8.57 -17.578 -16.453 1 92.38 847 ARG A C 1
ATOM 6772 O O . ARG A 1 847 ? -8.492 -18.797 -16.297 1 92.38 847 ARG A O 1
ATOM 6779 N N . MET A 1 848 ? -7.793 -16.703 -15.953 1 92.19 848 MET A N 1
ATOM 6780 C CA . MET A 1 848 ? -6.836 -17.172 -14.953 1 92.19 848 MET A CA 1
ATOM 6781 C C . MET A 1 848 ? -7.496 -17.297 -13.586 1 92.19 848 MET A C 1
ATOM 6783 O O . MET A 1 848 ? -6.867 -17.766 -12.633 1 92.19 848 MET A O 1
ATOM 6787 N N . LYS A 1 849 ? -8.695 -16.812 -13.461 1 89.94 849 LYS A N 1
ATOM 6788 C CA . LYS A 1 849 ? -9.578 -17.016 -12.312 1 89.94 849 LYS A CA 1
ATOM 6789 C C . LYS A 1 849 ? -9.055 -16.297 -11.078 1 89.94 849 LYS A C 1
ATOM 6791 O O . LYS A 1 849 ? -8.914 -16.906 -10.016 1 89.94 849 LYS A O 1
ATOM 6796 N N . PRO A 1 850 ? -8.805 -14.961 -11.203 1 86.38 850 PRO A N 1
ATOM 6797 C CA . PRO A 1 850 ? -8.461 -14.195 -10 1 86.38 850 PRO A CA 1
ATOM 6798 C C . PRO A 1 850 ? -9.547 -14.266 -8.93 1 86.38 850 PRO A C 1
ATOM 6800 O O . PRO A 1 850 ? -9.25 -14.211 -7.734 1 86.38 850 PRO A O 1
ATOM 6803 N N . TYR A 1 851 ? -10.711 -14.375 -9.383 1 83.81 851 TYR A N 1
ATOM 6804 C CA . TYR A 1 851 ? -11.898 -14.641 -8.578 1 83.81 851 TYR A CA 1
ATOM 6805 C C . TYR A 1 851 ? -12.961 -15.367 -9.398 1 83.81 851 TYR A C 1
ATOM 6807 O O . TYR A 1 851 ? -12.859 -15.461 -10.617 1 83.81 851 TYR A O 1
ATOM 6815 N N . TRP A 1 852 ? -13.844 -15.906 -8.766 1 85.25 852 TRP A N 1
ATOM 6816 C CA . TRP A 1 852 ? -14.82 -16.75 -9.445 1 85.25 852 TRP A CA 1
ATOM 6817 C C . TRP A 1 852 ? -16.156 -16.031 -9.586 1 85.25 852 TRP A C 1
ATOM 6819 O O . TRP A 1 852 ? -16.656 -15.445 -8.625 1 85.25 852 TRP A O 1
ATOM 6829 N N . GLU A 1 853 ? -16.672 -15.969 -10.781 1 80.88 853 GLU A N 1
ATOM 6830 C CA . GLU A 1 853 ? -17.984 -15.445 -11.148 1 80.88 853 GLU A CA 1
ATOM 6831 C C . GLU A 1 853 ? -18.703 -16.391 -12.109 1 80.88 853 GLU A C 1
ATOM 6833 O O . GLU A 1 853 ? -18.188 -17.453 -12.445 1 80.88 853 GLU A O 1
ATOM 6838 N N . THR A 1 854 ? -19.859 -16.109 -12.5 1 76.94 854 THR A N 1
ATOM 6839 C CA . THR A 1 854 ? -20.641 -16.969 -13.367 1 76.94 854 THR A CA 1
ATOM 6840 C C . THR A 1 854 ? -19.875 -17.281 -14.648 1 76.94 854 THR A C 1
ATOM 6842 O O . THR A 1 854 ? -19.969 -18.406 -15.164 1 76.94 854 THR A O 1
ATOM 6845 N N . GLY A 1 855 ? -19.062 -16.391 -15.102 1 76.62 855 GLY A N 1
ATOM 6846 C CA . GLY A 1 855 ? -18.297 -16.578 -16.328 1 76.62 855 GLY A CA 1
ATOM 6847 C C . GLY A 1 855 ? -17.047 -17.406 -16.109 1 76.62 855 GLY A C 1
ATOM 6848 O O . GLY A 1 855 ? -16.406 -17.844 -17.078 1 76.62 855 GLY A O 1
ATOM 6849 N N . SER A 1 856 ? -16.766 -17.766 -14.867 1 83.88 856 SER A N 1
ATOM 6850 C CA . SER A 1 856 ? -15.523 -18.469 -14.547 1 83.88 856 SER A CA 1
ATOM 6851 C C . SER A 1 856 ? -15.656 -19.969 -14.789 1 83.88 856 SER A C 1
ATOM 6853 O O . SER A 1 856 ? -14.672 -20.703 -14.688 1 83.88 856 SER A O 1
ATOM 6855 N N . TYR A 1 857 ? -16.906 -20.453 -15.133 1 83.25 857 TYR A N 1
ATOM 6856 C CA . TYR A 1 857 ? -17.141 -21.875 -15.266 1 83.25 857 TYR A CA 1
ATOM 6857 C C . TYR A 1 857 ? -17.25 -22.281 -16.734 1 83.25 857 TYR A C 1
ATOM 6859 O O . TYR A 1 857 ? -17.922 -23.266 -17.062 1 83.25 857 TYR A O 1
ATOM 6867 N N . ASP A 1 858 ? -16.578 -21.547 -17.625 1 82.75 858 ASP A N 1
ATOM 6868 C CA . ASP A 1 858 ? -16.641 -21.766 -19.062 1 82.75 858 ASP A CA 1
ATOM 6869 C C . ASP A 1 858 ? -16.031 -23.109 -19.453 1 82.75 858 ASP A C 1
ATOM 6871 O O . ASP A 1 858 ? -16.281 -23.609 -20.547 1 82.75 858 ASP A O 1
ATOM 6875 N N . TRP A 1 859 ? -15.328 -23.719 -18.625 1 87.5 859 TRP A N 1
ATOM 6876 C CA . TRP A 1 859 ? -14.617 -24.969 -18.891 1 87.5 859 TRP A CA 1
ATOM 6877 C C . TRP A 1 859 ? -15.523 -26.172 -18.672 1 87.5 859 TRP A C 1
ATOM 6879 O O . TRP A 1 859 ? -15.164 -27.297 -19.016 1 87.5 859 TRP A O 1
ATOM 6889 N N . ALA A 1 860 ? -16.719 -25.953 -18.141 1 88.5 860 ALA A N 1
ATOM 6890 C CA . ALA A 1 860 ? -17.625 -27.047 -17.812 1 88.5 860 ALA A CA 1
ATOM 6891 C C . ALA A 1 860 ? -18.969 -26.891 -18.5 1 88.5 860 ALA A C 1
ATOM 6893 O O . ALA A 1 860 ? -19.344 -25.781 -18.906 1 88.5 860 ALA A O 1
ATOM 6894 N N . THR A 1 861 ? -19.625 -28.016 -18.812 1 87.56 861 THR A N 1
ATOM 6895 C CA . THR A 1 861 ? -20.969 -28 -19.406 1 87.56 861 THR A CA 1
ATOM 6896 C C . THR A 1 861 ? -21.969 -28.719 -18.5 1 87.56 861 THR A C 1
ATOM 6898 O O . THR A 1 861 ? -21.594 -29.625 -17.766 1 87.56 861 THR A O 1
ATOM 6901 N N . MET A 1 862 ? -23.172 -28.203 -18.469 1 84.31 862 MET A N 1
ATOM 6902 C CA . MET A 1 862 ? -24.25 -28.766 -17.656 1 84.31 862 MET A CA 1
ATOM 6903 C C . MET A 1 862 ? -25.125 -29.688 -18.484 1 84.31 862 MET A C 1
ATOM 6905 O O . MET A 1 862 ? -25.25 -29.516 -19.703 1 84.31 862 MET A O 1
ATOM 6909 N N . SER A 1 863 ? -25.516 -30.812 -17.953 1 70.94 863 SER A N 1
ATOM 6910 C CA . SER A 1 863 ? -26.453 -31.719 -18.625 1 70.94 863 SER A CA 1
ATOM 6911 C C . SER A 1 863 ? -27.781 -31.031 -18.875 1 70.94 863 SER A C 1
ATOM 6913 O O . SER A 1 863 ? -28.172 -30.125 -18.141 1 70.94 863 SER A O 1
ATOM 6915 N N . ASP A 1 864 ? -28.312 -30.984 -20.141 1 54.53 864 ASP A N 1
ATOM 6916 C CA . ASP A 1 864 ? -29.531 -30.422 -20.688 1 54.53 864 ASP A CA 1
ATOM 6917 C C . ASP A 1 864 ? -30.688 -30.516 -19.672 1 54.53 864 ASP A C 1
ATOM 6919 O O . ASP A 1 864 ? -31.859 -30.375 -20.047 1 54.53 864 ASP A O 1
ATOM 6923 N N . THR A 1 865 ? -30.75 -31.078 -18.594 1 43.09 865 THR A N 1
ATOM 6924 C CA . THR A 1 865 ? -32.125 -30.953 -18.094 1 43.09 865 THR A CA 1
ATOM 6925 C C . THR A 1 865 ? -32.5 -29.484 -17.969 1 43.09 865 THR A C 1
ATOM 6927 O O . THR A 1 865 ? -31.656 -28.594 -18.016 1 43.09 865 THR A O 1
ATOM 6930 N N . GLU A 1 866 ? -33.875 -29.141 -17.188 1 37.41 866 GLU A N 1
ATOM 6931 C CA . GLU A 1 866 ? -34.656 -27.922 -17.156 1 37.41 866 GLU A CA 1
ATOM 6932 C C . GLU A 1 866 ? -33.844 -26.734 -16.688 1 37.41 866 GLU A C 1
ATOM 6934 O O . GLU A 1 866 ? -33.469 -26.641 -15.516 1 37.41 866 GLU A O 1
ATOM 6939 N N . ARG A 1 867 ? -33 -26.328 -17.453 1 37.03 867 ARG A N 1
ATOM 6940 C CA . ARG A 1 867 ? -32.562 -24.984 -17.141 1 37.03 867 ARG A CA 1
ATOM 6941 C C . ARG A 1 867 ? -33.719 -24.094 -16.703 1 37.03 867 ARG A C 1
ATOM 6943 O O . ARG A 1 867 ? -34.688 -23.922 -17.453 1 37.03 867 ARG A O 1
ATOM 6950 N N . ILE A 1 868 ? -34.125 -24.078 -15.609 1 30.7 868 ILE A N 1
ATOM 6951 C CA . ILE A 1 868 ? -35.062 -22.984 -15.391 1 30.7 868 ILE A CA 1
ATOM 6952 C C . ILE A 1 868 ? -34.562 -21.734 -16.094 1 30.7 868 ILE A C 1
ATOM 6954 O O . ILE A 1 868 ? -33.469 -21.25 -15.805 1 30.7 868 ILE A O 1
ATOM 6958 N N . SER A 1 869 ? -35.062 -21.578 -17.375 1 28.25 869 SER A N 1
ATOM 6959 C CA . SER A 1 869 ? -35 -20.312 -18.109 1 28.25 869 SER A CA 1
ATOM 6960 C C . SER A 1 869 ? -35.156 -19.125 -17.188 1 28.25 869 SER A C 1
ATOM 6962 O O . SER A 1 869 ? -36.188 -18.938 -16.562 1 28.25 869 SER A O 1
ATOM 6964 N N . THR A 1 870 ? -34.344 -18.859 -16.516 1 29.59 870 THR A N 1
ATOM 6965 C CA . THR A 1 870 ? -34.688 -17.5 -16.078 1 29.59 870 THR A CA 1
ATOM 6966 C C . THR A 1 870 ? -35.25 -16.703 -17.25 1 29.59 870 THR A C 1
ATOM 6968 O O . THR A 1 870 ? -34.781 -16.797 -18.375 1 29.59 870 THR A O 1
ATOM 6971 N N . PRO A 1 871 ? -36.625 -16.359 -17.266 1 26.42 871 PRO A N 1
ATOM 6972 C CA . PRO A 1 871 ? -37.219 -15.562 -18.344 1 26.42 871 PRO A CA 1
ATOM 6973 C C . PRO A 1 871 ? -36.188 -14.602 -18.969 1 26.42 871 PRO A C 1
ATOM 6975 O O . PRO A 1 871 ? -35.344 -14.039 -18.266 1 26.42 871 PRO A O 1
ATOM 6978 N N . ASP A 1 872 ? -36.125 -14.836 -20.266 1 27.05 872 ASP A N 1
ATOM 6979 C CA . ASP A 1 872 ? -35.625 -13.797 -21.141 1 27.05 872 ASP A CA 1
ATOM 6980 C C . ASP A 1 872 ? -36.312 -12.461 -20.891 1 27.05 872 ASP A C 1
ATOM 6982 O O . ASP A 1 872 ? -37.5 -12.297 -21.219 1 27.05 872 ASP A O 1
ATOM 6986 N N . ASP A 1 873 ? -36.5 -11.883 -19.844 1 27.77 873 ASP A N 1
ATOM 6987 C CA . ASP A 1 873 ? -37.031 -10.547 -20.094 1 27.77 873 ASP A CA 1
ATOM 6988 C C . ASP A 1 873 ? -36.438 -9.945 -21.359 1 27.77 873 ASP A C 1
ATOM 6990 O O . ASP A 1 873 ? -35.219 -9.812 -21.484 1 27.77 873 ASP A O 1
ATOM 6994 N N . ASP A 1 874 ? -37.188 -10.062 -22.594 1 24.05 874 ASP A N 1
ATOM 6995 C CA . ASP A 1 874 ? -37.312 -9.273 -23.812 1 24.05 874 ASP A CA 1
ATOM 6996 C C . ASP A 1 874 ? -37.156 -7.781 -23.531 1 24.05 874 ASP A C 1
ATOM 6998 O O . ASP A 1 874 ? -38.062 -6.992 -23.734 1 24.05 874 ASP A O 1
ATOM 7002 N N . LEU A 1 875 ? -36.75 -7.32 -22.469 1 25.16 875 LEU A N 1
ATOM 7003 C CA . LEU A 1 875 ? -36.531 -5.898 -22.703 1 25.16 875 LEU A CA 1
ATOM 7004 C C . LEU A 1 875 ? -35.562 -5.699 -23.875 1 25.16 875 LEU A C 1
ATOM 7006 O O . LEU A 1 875 ? -34.469 -6.242 -23.891 1 25.16 875 LEU A O 1
ATOM 7010 N N . GLY A 1 876 ? -36.188 -5.566 -25.188 1 22.28 876 GLY A N 1
ATOM 7011 C CA . GLY A 1 876 ? -35.688 -5.047 -26.453 1 22.28 876 GLY A CA 1
ATOM 7012 C C . GLY A 1 876 ? -34.438 -4.207 -26.281 1 22.28 876 GLY A C 1
ATOM 7013 O O . GLY A 1 876 ? -34.125 -3.738 -25.188 1 22.28 876 GLY A O 1
ATOM 7014 N N . PRO A 1 877 ? -33.625 -4.488 -27.25 1 23.36 877 PRO A N 1
ATOM 7015 C CA . PRO A 1 877 ? -32.5 -3.541 -27.391 1 23.36 877 PRO A CA 1
ATOM 7016 C C . PRO A 1 877 ? -32.969 -2.084 -27.344 1 23.36 877 PRO A C 1
ATOM 7018 O O . PRO A 1 877 ? -33.812 -1.681 -28.125 1 23.36 877 PRO A O 1
ATOM 7021 N N . GLU A 1 878 ? -33.594 -1.543 -26.344 1 21.67 878 GLU A N 1
ATOM 7022 C CA . GLU A 1 878 ? -33.719 -0.158 -26.797 1 21.67 878 GLU A CA 1
ATOM 7023 C C . GLU A 1 878 ? -32.531 0.256 -27.656 1 21.67 878 GLU A C 1
ATOM 7025 O O . GLU A 1 878 ? -31.375 -0.016 -27.312 1 21.67 878 GLU A O 1
ATOM 7030 N N . GLU A 1 879 ? -32.844 0.293 -29.062 1 22.23 879 GLU A N 1
ATOM 7031 C CA . GLU A 1 879 ? -32.219 1.138 -30.062 1 22.23 879 GLU A CA 1
ATOM 7032 C C . GLU A 1 879 ? -31.719 2.441 -29.453 1 22.23 879 GLU A C 1
ATOM 7034 O O . GLU A 1 879 ? -32.5 3.322 -29.109 1 22.23 879 GLU A O 1
ATOM 7039 N N . GLY A 1 880 ? -31.141 2.377 -28.359 1 19.14 880 GLY A N 1
ATOM 7040 C CA . GLY A 1 880 ? -30.656 3.746 -28.25 1 19.14 880 GLY A CA 1
ATOM 7041 C C . GLY A 1 880 ? -30.062 4.277 -29.531 1 19.14 880 GLY A C 1
ATOM 7042 O O . GLY A 1 880 ? -29.219 3.623 -30.156 1 19.14 880 GLY A O 1
ATOM 7043 N N . VAL A 1 881 ? -30.875 4.91 -30.312 1 19.91 881 VAL A N 1
ATOM 7044 C CA . VAL A 1 881 ? -30.688 5.969 -31.297 1 19.91 881 VAL A CA 1
ATOM 7045 C C . VAL A 1 881 ? -29.359 6.691 -31.031 1 19.91 881 VAL A C 1
ATOM 7047 O O . VAL A 1 881 ? -29.203 7.352 -30 1 19.91 881 VAL A O 1
ATOM 7050 N N . ARG A 1 882 ? -28.328 5.918 -31.219 1 21 882 ARG A N 1
ATOM 7051 C CA . ARG A 1 882 ? -27.234 6.82 -31.516 1 21 882 ARG A CA 1
ATOM 7052 C C . ARG A 1 882 ? -27.625 7.844 -32.562 1 21 882 ARG A C 1
ATOM 7054 O O . ARG A 1 882 ? -28.156 7.48 -33.625 1 21 882 ARG A O 1
ATOM 7061 N N . LYS A 1 883 ? -28.062 8.945 -32.094 1 22.12 883 LYS A N 1
ATOM 7062 C CA . LYS A 1 883 ? -28 10.039 -33.062 1 22.12 883 LYS A CA 1
ATOM 7063 C C . LYS A 1 883 ? -26.797 9.891 -34 1 22.12 883 LYS A C 1
ATOM 7065 O O . LYS A 1 883 ? -25.672 9.695 -33.531 1 22.12 883 LYS A O 1
ATOM 7070 N N . SER A 1 884 ? -27.094 9.141 -35.125 1 18.67 884 SER A N 1
ATOM 7071 C CA . SER A 1 884 ? -26.312 9.242 -36.344 1 18.67 884 SER A CA 1
ATOM 7072 C C . SER A 1 884 ? -25.75 10.648 -36.531 1 18.67 884 SER A C 1
ATOM 7074 O O . SER A 1 884 ? -26.484 11.625 -36.562 1 18.67 884 SER A O 1
ATOM 7076 N N . VAL A 1 885 ? -24.75 11.023 -35.594 1 20.62 885 VAL A N 1
ATOM 7077 C CA . VAL A 1 885 ? -24.312 12.242 -36.281 1 20.62 885 VAL A CA 1
ATOM 7078 C C . VAL A 1 885 ? -24.234 11.992 -37.781 1 20.62 885 VAL A C 1
ATOM 7080 O O . VAL A 1 885 ? -23.844 10.914 -38.219 1 20.62 885 VAL A O 1
ATOM 7083 N N . PRO A 1 886 ? -25.078 12.656 -38.531 1 19.19 886 PRO A N 1
ATOM 7084 C CA . PRO A 1 886 ? -25.188 12.82 -40 1 19.19 886 PRO A CA 1
ATOM 7085 C C . PRO A 1 886 ? -23.844 12.672 -40.688 1 19.19 886 PRO A C 1
ATOM 7087 O O . PRO A 1 886 ? -22.844 13.273 -40.281 1 19.19 886 PRO A O 1
ATOM 7090 N N . GLY A 1 887 ? -23.297 11.305 -40.781 1 17.75 887 GLY A N 1
ATOM 7091 C CA . GLY A 1 887 ? -22.391 11.391 -41.938 1 17.75 887 GLY A CA 1
ATOM 7092 C C . GLY A 1 887 ? -22.906 12.328 -43 1 17.75 887 GLY A C 1
ATOM 7093 O O . GLY A 1 887 ? -24.109 12.555 -43.125 1 17.75 887 GLY A O 1
ATOM 7094 N N . GLU A 1 888 ? -22.234 13.414 -43.188 1 18.23 888 GLU A N 1
ATOM 7095 C CA . GLU A 1 888 ? -22.219 14.117 -44.469 1 18.23 888 GLU A CA 1
ATOM 7096 C C . GLU A 1 888 ? -22.422 13.156 -45.625 1 18.23 888 GLU A C 1
ATOM 7098 O O . GLU A 1 888 ? -22 11.992 -45.562 1 18.23 888 GLU A O 1
ATOM 7103 N N . GLU A 1 889 ? -23.359 13.359 -46.312 1 17.08 889 GLU A N 1
ATOM 7104 C CA . GLU A 1 889 ? -23.719 13.078 -47.719 1 17.08 889 GLU A CA 1
ATOM 7105 C C . GLU A 1 889 ? -22.5 12.695 -48.531 1 17.08 889 GLU A C 1
ATOM 7107 O O . GLU A 1 889 ? -21.375 13.062 -48.188 1 17.08 889 GLU A O 1
ATOM 7112 N N . LYS A 1 890 ? -22.984 12.516 -49.625 1 16.97 890 LYS A N 1
ATOM 7113 C CA . LYS A 1 890 ? -22.469 12.844 -50.938 1 16.97 890 LYS A CA 1
ATOM 7114 C C . LYS A 1 890 ? -21.844 14.242 -50.938 1 16.97 890 LYS A C 1
ATOM 7116 O O . LYS A 1 890 ? -22.469 15.203 -50.5 1 16.97 890 LYS A O 1
ATOM 7121 N N . MET B 1 1 ? 17.922 -48.312 9.477 1 55.81 1 MET B N 1
ATOM 7122 C CA . MET B 1 1 ? 19 -48.312 10.469 1 55.81 1 MET B CA 1
ATOM 7123 C C . MET B 1 1 ? 19.344 -49.75 10.891 1 55.81 1 MET B C 1
ATOM 7125 O O . MET B 1 1 ? 20.531 -50.094 11.016 1 55.81 1 MET B O 1
ATOM 7129 N N . GLU B 1 2 ? 18.281 -50.531 10.938 1 60.28 2 GLU B N 1
ATOM 7130 C CA . GLU B 1 2 ? 18.531 -51.906 11.344 1 60.28 2 GLU B CA 1
ATOM 7131 C C . GLU B 1 2 ? 19.344 -52.656 10.289 1 60.28 2 GLU B C 1
ATOM 7133 O O . GLU B 1 2 ? 20.25 -53.406 10.625 1 60.28 2 GLU B O 1
ATOM 7138 N N . ALA B 1 3 ? 19.016 -52.312 9.062 1 61.38 3 ALA B N 1
ATOM 7139 C CA . ALA B 1 3 ? 19.734 -52.969 7.977 1 61.38 3 ALA B CA 1
ATOM 7140 C C . ALA B 1 3 ? 21.188 -52.531 7.945 1 61.38 3 ALA B C 1
ATOM 7142 O O . ALA B 1 3 ? 22.078 -53.344 7.703 1 61.38 3 ALA B O 1
ATOM 7143 N N . ALA B 1 4 ? 21.375 -51.281 8.266 1 66.56 4 ALA B N 1
ATOM 7144 C CA . ALA B 1 4 ? 22.75 -50.781 8.336 1 66.56 4 ALA B CA 1
ATOM 7145 C C . ALA B 1 4 ? 23.5 -51.406 9.5 1 66.56 4 ALA B C 1
ATOM 7147 O O . ALA B 1 4 ? 24.672 -51.781 9.352 1 66.56 4 ALA B O 1
ATOM 7148 N N . GLU B 1 5 ? 22.766 -51.594 10.625 1 67.69 5 GLU B N 1
ATOM 7149 C CA . GLU B 1 5 ? 23.375 -52.219 11.805 1 67.69 5 GLU B CA 1
ATOM 7150 C C . GLU B 1 5 ? 23.766 -53.656 11.516 1 67.69 5 GLU B C 1
ATOM 7152 O O . GLU B 1 5 ? 24.812 -54.125 11.961 1 67.69 5 GLU B O 1
ATOM 7157 N N . GLU B 1 6 ? 22.922 -54.312 10.797 1 67.06 6 GLU B N 1
ATOM 7158 C CA . GLU B 1 6 ? 23.234 -55.719 10.43 1 67.06 6 GLU B CA 1
ATOM 7159 C C . GLU B 1 6 ? 24.469 -55.781 9.539 1 67.06 6 GLU B C 1
ATOM 7161 O O . GLU B 1 6 ? 25.297 -56.656 9.695 1 67.06 6 GLU B O 1
ATOM 7166 N N . SER B 1 7 ? 24.656 -54.875 8.672 1 67.56 7 SER B N 1
ATOM 7167 C CA . SER B 1 7 ? 25.828 -54.844 7.801 1 67.56 7 SER B CA 1
ATOM 7168 C C . SER B 1 7 ? 27.094 -54.562 8.602 1 67.56 7 SER B C 1
ATOM 7170 O O . SER B 1 7 ? 28.125 -55.188 8.352 1 67.56 7 SER B O 1
ATOM 7172 N N . PHE B 1 8 ? 26.953 -53.719 9.531 1 71.5 8 PHE B N 1
ATOM 7173 C CA . PHE B 1 8 ? 28.109 -53.406 10.375 1 71.5 8 PHE B CA 1
ATOM 7174 C C . PHE B 1 8 ? 28.469 -54.625 11.234 1 71.5 8 PHE B C 1
ATOM 7176 O O . PHE B 1 8 ? 29.656 -54.938 11.422 1 71.5 8 PHE B O 1
ATOM 7183 N N . ARG B 1 9 ? 27.391 -55.312 11.695 1 68.31 9 ARG B N 1
ATOM 7184 C CA . ARG B 1 9 ? 27.625 -56.531 12.477 1 68.31 9 ARG B CA 1
ATOM 7185 C C . ARG B 1 9 ? 28.328 -57.594 11.633 1 68.31 9 ARG B C 1
ATOM 7187 O O . ARG B 1 9 ? 29.25 -58.25 12.117 1 68.31 9 ARG B O 1
ATOM 7194 N N . GLN B 1 10 ? 27.969 -57.688 10.484 1 64.62 10 GLN B N 1
ATOM 7195 C CA . GLN B 1 10 ? 28.562 -58.688 9.602 1 64.62 10 GLN B CA 1
ATOM 7196 C C . GLN B 1 10 ? 30.016 -58.344 9.312 1 64.62 10 GLN B C 1
ATOM 7198 O O . GLN B 1 10 ? 30.875 -59.25 9.25 1 64.62 10 GLN B O 1
ATOM 7203 N N . VAL B 1 11 ? 30.266 -57.125 9.203 1 59.62 11 VAL B N 1
ATOM 7204 C CA . VAL B 1 11 ? 31.641 -56.688 8.992 1 59.62 11 VAL B CA 1
ATOM 7205 C C . VAL B 1 11 ? 32.438 -56.906 10.266 1 59.62 11 VAL B C 1
ATOM 7207 O O . VAL B 1 11 ? 33.594 -57.344 10.203 1 59.62 11 VAL B O 1
ATOM 7210 N N . ALA B 1 12 ? 31.781 -56.594 11.344 1 60.44 12 ALA B N 1
ATOM 7211 C CA . ALA B 1 12 ? 32.438 -56.781 12.633 1 60.44 12 ALA B CA 1
ATOM 7212 C C . ALA B 1 12 ? 32.75 -58.25 12.867 1 60.44 12 ALA B C 1
ATOM 7214 O O . ALA B 1 12 ? 33.75 -58.594 13.539 1 60.44 12 ALA B O 1
ATOM 7215 N N . GLU B 1 13 ? 31.891 -59.062 12.297 1 60.09 13 GLU B N 1
ATOM 7216 C CA . GLU B 1 13 ? 32.062 -60.5 12.547 1 60.09 13 GLU B CA 1
ATOM 7217 C C . GLU B 1 13 ? 33.062 -61.125 11.547 1 60.09 13 GLU B C 1
ATOM 7219 O O . GLU B 1 13 ? 33.531 -62.219 11.758 1 60.09 13 GLU B O 1
ATOM 7224 N N . ASN B 1 14 ? 33.156 -60.438 10.461 1 61.12 14 ASN B N 1
ATOM 7225 C CA . ASN B 1 14 ? 34.188 -60.969 9.547 1 61.12 14 ASN B CA 1
ATOM 7226 C C . ASN B 1 14 ? 35.594 -60.625 10.023 1 61.12 14 ASN B C 1
ATOM 7228 O O . ASN B 1 14 ? 36.156 -59.594 9.641 1 61.12 14 ASN B O 1
ATOM 7232 N N . ASP B 1 15 ? 36.188 -61.375 10.891 1 64.31 15 ASP B N 1
ATOM 7233 C CA . ASP B 1 15 ? 37.406 -61.219 11.648 1 64.31 15 ASP B CA 1
ATOM 7234 C C . ASP B 1 15 ? 38.625 -61.094 10.719 1 64.31 15 ASP B C 1
ATOM 7236 O O . ASP B 1 15 ? 39.531 -60.312 10.992 1 64.31 15 ASP B O 1
ATOM 7240 N N . GLN B 1 16 ? 38.5 -61.688 9.531 1 66.12 16 GLN B N 1
ATOM 7241 C CA . GLN B 1 16 ? 39.656 -61.688 8.664 1 66.12 16 GLN B CA 1
ATOM 7242 C C . GLN B 1 16 ? 39.844 -60.312 8.008 1 66.12 16 GLN B C 1
ATOM 7244 O O . GLN B 1 16 ? 40.969 -59.812 7.941 1 66.12 16 GLN B O 1
ATOM 7249 N N . VAL B 1 17 ? 38.875 -59.656 7.621 1 69.81 17 VAL B N 1
ATOM 7250 C CA . VAL B 1 17 ? 38.969 -58.375 6.965 1 69.81 17 VAL B CA 1
ATOM 7251 C C . VAL B 1 17 ? 39.375 -57.312 7.973 1 69.81 17 VAL B C 1
ATOM 7253 O O . VAL B 1 17 ? 40.156 -56.406 7.652 1 69.81 17 VAL B O 1
ATOM 7256 N N . LYS B 1 18 ? 38.969 -57.469 9.141 1 73.31 18 LYS B N 1
ATOM 7257 C CA . LYS B 1 18 ? 39.344 -56.562 10.227 1 73.31 18 LYS B CA 1
ATOM 7258 C C . LYS B 1 18 ? 40.844 -56.625 10.484 1 73.31 18 LYS B C 1
ATOM 7260 O O . LYS B 1 18 ? 41.5 -55.562 10.617 1 73.31 18 LYS B O 1
ATOM 7265 N N . LEU B 1 19 ? 41.25 -57.906 10.617 1 69.94 19 LEU B N 1
ATOM 7266 C CA . LEU B 1 19 ? 42.656 -58.094 10.938 1 69.94 19 LEU B CA 1
ATOM 7267 C C . LEU B 1 19 ? 43.562 -57.594 9.812 1 69.94 19 LEU B C 1
ATOM 7269 O O . LEU B 1 19 ? 44.594 -56.969 10.07 1 69.94 19 LEU B O 1
ATOM 7273 N N . ASP B 1 20 ? 43.094 -57.75 8.586 1 75.88 20 ASP B N 1
ATOM 7274 C CA . ASP B 1 20 ? 43.875 -57.312 7.434 1 75.88 20 ASP B CA 1
ATOM 7275 C C . ASP B 1 20 ? 43.906 -55.812 7.324 1 75.88 20 ASP B C 1
ATOM 7277 O O . ASP B 1 20 ? 44.969 -55.219 7.066 1 75.88 20 ASP B O 1
ATOM 7281 N N . TYR B 1 21 ? 42.844 -55.188 7.672 1 80.19 21 TYR B N 1
ATOM 7282 C CA . TYR B 1 21 ? 42.781 -53.719 7.586 1 80.19 21 TYR B CA 1
ATOM 7283 C C . TYR B 1 21 ? 43.594 -53.094 8.703 1 80.19 21 TYR B C 1
ATOM 7285 O O . TYR B 1 21 ? 44.312 -52.094 8.477 1 80.19 21 TYR B O 1
ATOM 7293 N N . LYS B 1 22 ? 43.5 -53.688 9.828 1 76.81 22 LYS B N 1
ATOM 7294 C CA . LYS B 1 22 ? 44.281 -53.188 10.961 1 76.81 22 LYS B CA 1
ATOM 7295 C C . LYS B 1 22 ? 45.781 -53.281 10.695 1 76.81 22 LYS B C 1
ATOM 7297 O O . LYS B 1 22 ? 46.531 -52.344 10.984 1 76.81 22 LYS B O 1
ATOM 7302 N N . ARG B 1 23 ? 46.125 -54.469 10.156 1 78.12 23 ARG B N 1
ATOM 7303 C CA . ARG B 1 23 ? 47.531 -54.688 9.852 1 78.12 23 ARG B CA 1
ATOM 7304 C C . ARG B 1 23 ? 48.031 -53.656 8.82 1 78.12 23 ARG B C 1
ATOM 7306 O O . ARG B 1 23 ? 49.125 -53.094 8.977 1 78.12 23 ARG B O 1
ATOM 7313 N N . LEU B 1 24 ? 47.125 -53.375 7.914 1 79.56 24 LEU B N 1
ATOM 7314 C CA . LEU B 1 24 ? 47.5 -52.438 6.852 1 79.56 24 LEU B CA 1
ATOM 7315 C C . LEU B 1 24 ? 47.531 -51 7.359 1 79.56 24 LEU B C 1
ATOM 7317 O O . LEU B 1 24 ? 48.438 -50.25 7.035 1 79.56 24 LEU B O 1
ATOM 7321 N N . TYR B 1 25 ? 46.594 -50.625 8.219 1 80.56 25 TYR B N 1
ATOM 7322 C CA . TYR B 1 25 ? 46.469 -49.25 8.703 1 80.56 25 TYR B CA 1
ATOM 7323 C C . TYR B 1 25 ? 47.531 -48.938 9.727 1 80.56 25 TYR B C 1
ATOM 7325 O O . TYR B 1 25 ? 48.125 -47.844 9.695 1 80.56 25 TYR B O 1
ATOM 7333 N N . GLU B 1 26 ? 47.812 -49.906 10.641 1 77.25 26 GLU B N 1
ATOM 7334 C CA . GLU B 1 26 ? 48.781 -49.688 11.695 1 77.25 26 GLU B CA 1
ATOM 7335 C C . GLU B 1 26 ? 50.219 -49.812 11.156 1 77.25 26 GLU B C 1
ATOM 7337 O O . GLU B 1 26 ? 51.156 -49.281 11.734 1 77.25 26 GLU B O 1
ATOM 7342 N N . GLY B 1 27 ? 50.281 -50.594 10.133 1 73.88 27 GLY B N 1
ATOM 7343 C CA . GLY B 1 27 ? 51.625 -50.812 9.57 1 73.88 27 GLY B CA 1
ATOM 7344 C C . GLY B 1 27 ? 52.156 -49.594 8.82 1 73.88 27 GLY B C 1
ATOM 7345 O O . GLY B 1 27 ? 53.312 -49.594 8.422 1 73.88 27 GLY B O 1
ATOM 7346 N N . ASP B 1 28 ? 51.562 -48.312 8.938 1 65.62 28 ASP B N 1
ATOM 7347 C CA . ASP B 1 28 ? 51.906 -47 8.422 1 65.62 28 ASP B CA 1
ATOM 7348 C C . ASP B 1 28 ? 52.406 -47.094 6.977 1 65.62 28 ASP B C 1
ATOM 7350 O O . ASP B 1 28 ? 52.75 -46.094 6.375 1 65.62 28 ASP B O 1
ATOM 7354 N N . THR B 1 29 ? 52.594 -48.188 6.352 1 67.69 29 THR B N 1
ATOM 7355 C CA . THR B 1 29 ? 53.188 -48.312 5.031 1 67.69 29 THR B CA 1
ATOM 7356 C C . THR B 1 29 ? 52.125 -48.5 3.959 1 67.69 29 THR B C 1
ATOM 7358 O O . THR B 1 29 ? 52.438 -48.469 2.764 1 67.69 29 THR B O 1
ATOM 7361 N N . ALA B 1 30 ? 51 -48.719 4.289 1 70.44 30 ALA B N 1
ATOM 7362 C CA . ALA B 1 30 ? 50 -49.031 3.283 1 70.44 30 ALA B CA 1
ATOM 7363 C C . ALA B 1 30 ? 49.5 -47.75 2.584 1 70.44 30 ALA B C 1
ATOM 7365 O O . ALA B 1 30 ? 49.344 -46.719 3.223 1 70.44 30 ALA B O 1
ATOM 7366 N N . SER B 1 31 ? 49.562 -47.75 1.28 1 78.88 31 SER B N 1
ATOM 7367 C CA . SER B 1 31 ? 49.062 -46.625 0.482 1 78.88 31 SER B CA 1
ATOM 7368 C C . SER B 1 31 ? 47.562 -46.469 0.668 1 78.88 31 SER B C 1
ATOM 7370 O O . SER B 1 31 ? 46.875 -47.406 1.099 1 78.88 31 SER B O 1
ATOM 7372 N N . LEU B 1 32 ? 47.031 -45.281 0.46 1 79.62 32 LEU B N 1
ATOM 7373 C CA . LEU B 1 32 ? 45.594 -45 0.567 1 79.62 32 LEU B CA 1
ATOM 7374 C C . LEU B 1 32 ? 44.781 -45.906 -0.354 1 79.62 32 LEU B C 1
ATOM 7376 O O . LEU B 1 32 ? 43.656 -46.312 -0.01 1 79.62 32 LEU B O 1
ATOM 7380 N N . GLU B 1 33 ? 45.5 -46.281 -1.361 1 80.25 33 GLU B N 1
ATOM 7381 C CA . GLU B 1 33 ? 44.812 -47.125 -2.336 1 80.25 33 GLU B CA 1
ATOM 7382 C C . GLU B 1 33 ? 44.656 -48.531 -1.794 1 80.25 33 GLU B C 1
ATOM 7384 O O . GLU B 1 33 ? 43.625 -49.188 -2.027 1 80.25 33 GLU B O 1
ATOM 7389 N N . GLU B 1 34 ? 45.594 -48.969 -1.05 1 81.25 34 GLU B N 1
ATOM 7390 C CA . GLU B 1 34 ? 45.5 -50.281 -0.46 1 81.25 34 GLU B CA 1
ATOM 7391 C C . GLU B 1 34 ? 44.438 -50.344 0.633 1 81.25 34 GLU B C 1
ATOM 7393 O O . GLU B 1 34 ? 43.719 -51.344 0.734 1 81.25 34 GLU B O 1
ATOM 7398 N N . LEU B 1 35 ? 44.406 -49.312 1.321 1 80.62 35 LEU B N 1
ATOM 7399 C CA . LEU B 1 35 ? 43.406 -49.25 2.369 1 80.62 35 LEU B CA 1
ATOM 7400 C C . LEU B 1 35 ? 42 -49.219 1.769 1 80.62 35 LEU B C 1
ATOM 7402 O O . LEU B 1 35 ? 41.094 -49.906 2.262 1 80.62 35 LEU B O 1
ATOM 7406 N N . GLU B 1 36 ? 41.938 -48.469 0.704 1 82.12 36 GLU B N 1
ATOM 7407 C CA . GLU B 1 36 ? 40.656 -48.344 0.003 1 82.12 36 GLU B CA 1
ATOM 7408 C C . GLU B 1 36 ? 40.188 -49.719 -0.545 1 82.12 36 GLU B C 1
ATOM 7410 O O . GLU B 1 36 ? 39.031 -50.062 -0.466 1 82.12 36 GLU B O 1
ATOM 7415 N N . ALA B 1 37 ? 41.094 -50.406 -1.082 1 80.75 37 ALA B N 1
ATOM 7416 C CA . ALA B 1 37 ? 40.812 -51.688 -1.669 1 80.75 37 ALA B CA 1
ATOM 7417 C C . ALA B 1 37 ? 40.281 -52.656 -0.613 1 80.75 37 ALA B C 1
ATOM 7419 O O . ALA B 1 37 ? 39.469 -53.562 -0.919 1 80.75 37 ALA B O 1
ATOM 7420 N N . CYS B 1 38 ? 40.656 -52.406 0.607 1 78.19 38 CYS B N 1
ATOM 7421 C CA . CYS B 1 38 ? 40.281 -53.312 1.687 1 78.19 38 CYS B CA 1
ATOM 7422 C C . CYS B 1 38 ? 38.844 -53.031 2.166 1 78.19 38 CYS B C 1
ATOM 7424 O O . CYS B 1 38 ? 38.094 -53.969 2.441 1 78.19 38 CYS B O 1
ATOM 7426 N N . TYR B 1 39 ? 38.531 -51.75 2.221 1 81.25 39 TYR B N 1
ATOM 7427 C CA . TYR B 1 39 ? 37.219 -51.5 2.822 1 81.25 39 TYR B CA 1
ATOM 7428 C C . TYR B 1 39 ? 36.156 -51.344 1.751 1 81.25 39 TYR B C 1
ATOM 7430 O O . TYR B 1 39 ? 34.969 -51.406 2.045 1 81.25 39 TYR B O 1
ATOM 7438 N N . LEU B 1 40 ? 36.438 -51.25 0.427 1 83.31 40 LEU B N 1
ATOM 7439 C CA . LEU B 1 40 ? 35.5 -50.938 -0.655 1 83.31 40 LEU B CA 1
ATOM 7440 C C . LEU B 1 40 ? 34.438 -52.031 -0.751 1 83.31 40 LEU B C 1
ATOM 7442 O O . LEU B 1 40 ? 33.25 -51.75 -0.91 1 83.31 40 LEU B O 1
ATOM 7446 N N . PRO B 1 41 ? 34.812 -53.344 -0.645 1 79.75 41 PRO B N 1
ATOM 7447 C CA . PRO B 1 41 ? 33.75 -54.344 -0.717 1 79.75 41 PRO B CA 1
ATOM 7448 C C . PRO B 1 41 ? 32.719 -54.219 0.405 1 79.75 41 PRO B C 1
ATOM 7450 O O . PRO B 1 41 ? 31.531 -54.438 0.18 1 79.75 41 PRO B O 1
ATOM 7453 N N . PHE B 1 42 ? 33.25 -53.812 1.522 1 77.19 42 PHE B N 1
ATOM 7454 C CA . PHE B 1 42 ? 32.375 -53.594 2.658 1 77.19 42 PHE B CA 1
ATOM 7455 C C . PHE B 1 42 ? 31.469 -52.406 2.414 1 77.19 42 PHE B C 1
ATOM 7457 O O . PHE B 1 42 ? 30.266 -52.438 2.707 1 77.19 42 PHE B O 1
ATOM 7464 N N . PHE B 1 43 ? 32.031 -51.375 1.938 1 84.88 43 PHE B N 1
ATOM 7465 C CA . PHE B 1 43 ? 31.25 -50.188 1.648 1 84.88 43 PHE B CA 1
ATOM 7466 C C . PHE B 1 43 ? 30.156 -50.469 0.637 1 84.88 43 PHE B C 1
ATOM 7468 O O . PHE B 1 43 ? 29.016 -50.031 0.791 1 84.88 43 PHE B O 1
ATOM 7475 N N . LYS B 1 44 ? 30.438 -51.156 -0.402 1 83.31 44 LYS B N 1
ATOM 7476 C CA . LYS B 1 44 ? 29.469 -51.469 -1.442 1 83.31 44 LYS B CA 1
ATOM 7477 C C . LYS B 1 44 ? 28.281 -52.25 -0.871 1 83.31 44 LYS B C 1
ATOM 7479 O O . LYS B 1 44 ? 27.141 -52 -1.241 1 83.31 44 LYS B O 1
ATOM 7484 N N . GLN B 1 45 ? 28.547 -53.188 -0.012 1 80.31 45 GLN B N 1
ATOM 7485 C CA . GLN B 1 45 ? 27.484 -53.938 0.639 1 80.31 45 GLN B CA 1
ATOM 7486 C C . GLN B 1 45 ? 26.625 -53.031 1.522 1 80.31 45 GLN B C 1
ATOM 7488 O O . GLN B 1 45 ? 25.406 -53.156 1.535 1 80.31 45 GLN B O 1
ATOM 7493 N N . LEU B 1 46 ? 27.344 -52.156 2.223 1 81.44 46 LEU B N 1
ATOM 7494 C CA . LEU B 1 46 ? 26.641 -51.188 3.066 1 81.44 46 LEU B CA 1
ATOM 7495 C C . LEU B 1 46 ? 25.75 -50.281 2.23 1 81.44 46 LEU B C 1
ATOM 7497 O O . LEU B 1 46 ? 24.594 -50.031 2.578 1 81.44 46 LEU B O 1
ATOM 7501 N N . ALA B 1 47 ? 26.281 -49.75 1.166 1 86 47 ALA B N 1
ATOM 7502 C CA . ALA B 1 47 ? 25.547 -48.844 0.275 1 86 47 ALA B CA 1
ATOM 7503 C C . ALA B 1 47 ? 24.312 -49.531 -0.298 1 86 47 ALA B C 1
ATOM 7505 O O . ALA B 1 47 ? 23.234 -48.938 -0.354 1 86 47 ALA B O 1
ATOM 7506 N N . LEU B 1 48 ? 24.453 -50.75 -0.665 1 82.44 48 LEU B N 1
ATOM 7507 C CA . LEU B 1 48 ? 23.359 -51.5 -1.234 1 82.44 48 LEU B CA 1
ATOM 7508 C C . LEU B 1 48 ? 22.25 -51.719 -0.201 1 82.44 48 LEU B C 1
ATOM 7510 O O . LEU B 1 48 ? 21.062 -51.625 -0.521 1 82.44 48 LEU B O 1
ATOM 7514 N N . LYS B 1 49 ? 22.656 -51.969 0.936 1 78.62 49 LYS B N 1
ATOM 7515 C CA . LYS B 1 49 ? 21.672 -52.281 1.982 1 78.62 49 LYS B CA 1
ATOM 7516 C C . LYS B 1 49 ? 20.953 -51 2.436 1 78.62 49 LYS B C 1
ATOM 7518 O O . LYS B 1 49 ? 19.766 -51.062 2.742 1 78.62 49 LYS B O 1
ATOM 7523 N N . ILE B 1 50 ? 21.719 -49.938 2.408 1 76.88 50 ILE B N 1
ATOM 7524 C CA . ILE B 1 50 ? 21.156 -48.688 2.912 1 76.88 50 ILE B CA 1
ATOM 7525 C C . ILE B 1 50 ? 20.297 -48.031 1.827 1 76.88 50 ILE B C 1
ATOM 7527 O O . ILE B 1 50 ? 19.172 -47.594 2.09 1 76.88 50 ILE B O 1
ATOM 7531 N N . SER B 1 51 ? 20.828 -47.906 0.657 1 78.31 51 SER B N 1
ATOM 7532 C CA . SER B 1 51 ? 20.188 -47.094 -0.381 1 78.31 51 SER B CA 1
ATOM 7533 C C . SER B 1 51 ? 19.562 -48 -1.457 1 78.31 51 SER B C 1
ATOM 7535 O O . SER B 1 51 ? 18.734 -47.531 -2.246 1 78.31 51 SER B O 1
ATOM 7537 N N . GLY B 1 52 ? 19.844 -49.25 -1.497 1 73.94 52 GLY B N 1
ATOM 7538 C CA . GLY B 1 52 ? 19.391 -50.156 -2.557 1 73.94 52 GLY B CA 1
ATOM 7539 C C . GLY B 1 52 ? 20.141 -49.938 -3.861 1 73.94 52 GLY B C 1
ATOM 7540 O O . GLY B 1 52 ? 19.781 -50.531 -4.887 1 73.94 52 GLY B O 1
ATOM 7541 N N . ARG B 1 53 ? 21.125 -49.094 -3.812 1 81.25 53 ARG B N 1
ATOM 7542 C CA . ARG B 1 53 ? 21.859 -48.75 -5.023 1 81.25 53 ARG B CA 1
ATOM 7543 C C . ARG B 1 53 ? 23.281 -49.281 -4.977 1 81.25 53 ARG B C 1
ATOM 7545 O O . ARG B 1 53 ? 23.891 -49.375 -3.904 1 81.25 53 ARG B O 1
ATOM 7552 N N . ASP B 1 54 ? 23.812 -49.688 -6.039 1 78.19 54 ASP B N 1
ATOM 7553 C CA . ASP B 1 54 ? 25.172 -50.219 -6.133 1 78.19 54 ASP B CA 1
ATOM 7554 C C . ASP B 1 54 ? 26.094 -49.219 -6.82 1 78.19 54 ASP B C 1
ATOM 7556 O O . ASP B 1 54 ? 27.281 -49.5 -7.031 1 78.19 54 ASP B O 1
ATOM 7560 N N . ASP B 1 55 ? 25.547 -48.031 -7.105 1 82.12 55 ASP B N 1
ATOM 7561 C CA . ASP B 1 55 ? 26.344 -47.094 -7.863 1 82.12 55 ASP B CA 1
ATOM 7562 C C . ASP B 1 55 ? 26.75 -45.906 -6.996 1 82.12 55 ASP B C 1
ATOM 7564 O O . ASP B 1 55 ? 27.047 -44.812 -7.516 1 82.12 55 ASP B O 1
ATOM 7568 N N . ILE B 1 56 ? 26.703 -46.094 -5.703 1 87.75 56 ILE B N 1
ATOM 7569 C CA . ILE B 1 56 ? 27.141 -45 -4.824 1 87.75 56 ILE B CA 1
ATOM 7570 C C . ILE B 1 56 ? 28.656 -44.844 -4.93 1 87.75 56 ILE B C 1
ATOM 7572 O O . ILE B 1 56 ? 29.406 -45.812 -4.812 1 87.75 56 ILE B O 1
ATOM 7576 N N . PRO B 1 57 ? 29.109 -43.594 -5.164 1 86.56 57 PRO B N 1
ATOM 7577 C CA . PRO B 1 57 ? 30.562 -43.406 -5.273 1 86.56 57 PRO B CA 1
ATOM 7578 C C . PRO B 1 57 ? 31.297 -43.75 -3.986 1 86.56 57 PRO B C 1
ATOM 7580 O O . PRO B 1 57 ? 30.75 -43.625 -2.893 1 86.56 57 PRO B O 1
ATOM 7583 N N . LYS B 1 58 ? 32.531 -44.219 -4.078 1 84.56 58 LYS B N 1
ATOM 7584 C CA . LYS B 1 58 ? 33.375 -44.562 -2.93 1 84.56 58 LYS B CA 1
ATOM 7585 C C . LYS B 1 58 ? 33.688 -43.344 -2.086 1 84.56 58 LYS B C 1
ATOM 7587 O O . LYS B 1 58 ? 33.906 -42.25 -2.621 1 84.56 58 LYS B O 1
ATOM 7592 N N . PRO B 1 59 ? 33.594 -43.5 -0.81 1 85.62 59 PRO B N 1
ATOM 7593 C CA . PRO B 1 59 ? 33.969 -42.375 0.049 1 85.62 59 PRO B CA 1
ATOM 7594 C C . PRO B 1 59 ? 35.438 -42 -0.034 1 85.62 59 PRO B C 1
ATOM 7596 O O . PRO B 1 59 ? 36.281 -42.875 -0.263 1 85.62 59 PRO B O 1
ATOM 7599 N N . PRO B 1 60 ? 35.656 -40.719 0.109 1 81.19 60 PRO B N 1
ATOM 7600 C CA . PRO B 1 60 ? 37.062 -40.312 0.057 1 81.19 60 PRO B CA 1
ATOM 7601 C C . PRO B 1 60 ? 37.938 -41.031 1.098 1 81.19 60 PRO B C 1
ATOM 7603 O O . PRO B 1 60 ? 37.594 -41.031 2.289 1 81.19 60 PRO B O 1
ATOM 7606 N N . ALA B 1 61 ? 39.031 -41.625 0.768 1 77.5 61 ALA B N 1
ATOM 7607 C CA . ALA B 1 61 ? 39.875 -42.469 1.608 1 77.5 61 ALA B CA 1
ATOM 7608 C C . ALA B 1 61 ? 40.531 -41.656 2.725 1 77.5 61 ALA B C 1
ATOM 7610 O O . ALA B 1 61 ? 40.719 -42.188 3.828 1 77.5 61 ALA B O 1
ATOM 7611 N N . THR B 1 62 ? 40.688 -40.438 2.355 1 76.19 62 THR B N 1
ATOM 7612 C CA . THR B 1 62 ? 41.406 -39.594 3.32 1 76.19 62 THR B CA 1
ATOM 7613 C C . THR B 1 62 ? 40.562 -39.438 4.598 1 76.19 62 THR B C 1
ATOM 7615 O O . THR B 1 62 ? 41.125 -39.469 5.703 1 76.19 62 THR B O 1
ATOM 7618 N N . THR B 1 63 ? 39.312 -39.406 4.461 1 76.94 63 THR B N 1
ATOM 7619 C CA . THR B 1 63 ? 38.438 -39.125 5.613 1 76.94 63 THR B CA 1
ATOM 7620 C C . THR B 1 63 ? 37.844 -40.438 6.148 1 76.94 63 THR B C 1
ATOM 7622 O O . THR B 1 63 ? 37.75 -40.625 7.359 1 76.94 63 THR B O 1
ATOM 7625 N N . TYR B 1 64 ? 37.625 -41.375 5.355 1 82.44 64 TYR B N 1
ATOM 7626 C CA . TYR B 1 64 ? 36.781 -42.469 5.812 1 82.44 64 TYR B CA 1
ATOM 7627 C C . TYR B 1 64 ? 37.625 -43.719 6.098 1 82.44 64 TYR B C 1
ATOM 7629 O O . TYR B 1 64 ? 37.125 -44.688 6.66 1 82.44 64 TYR B O 1
ATOM 7637 N N . SER B 1 65 ? 38.969 -43.625 5.832 1 78.69 65 SER B N 1
ATOM 7638 C CA . SER B 1 65 ? 39.875 -44.688 6.246 1 78.69 65 SER B CA 1
ATOM 7639 C C . SER B 1 65 ? 39.938 -44.812 7.766 1 78.69 65 SER B C 1
ATOM 7641 O O . SER B 1 65 ? 40 -45.906 8.312 1 78.69 65 SER B O 1
ATOM 7643 N N . ILE B 1 66 ? 39.812 -43.656 8.32 1 78.12 66 ILE B N 1
ATOM 7644 C CA . ILE B 1 66 ? 39.844 -43.625 9.781 1 78.12 66 ILE B CA 1
ATOM 7645 C C . ILE B 1 66 ? 38.562 -44.188 10.336 1 78.12 66 ILE B C 1
ATOM 7647 O O . ILE B 1 66 ? 38.562 -44.938 11.32 1 78.12 66 ILE B O 1
ATOM 7651 N N . CYS B 1 67 ? 37.469 -43.812 9.664 1 79.12 67 CYS B N 1
ATOM 7652 C CA . CYS B 1 67 ? 36.156 -44.281 10.133 1 79.12 67 CYS B CA 1
ATOM 7653 C C . CYS B 1 67 ? 36.094 -45.812 10.086 1 79.12 67 CYS B C 1
ATOM 7655 O O . CYS B 1 67 ? 35.625 -46.438 11.039 1 79.12 67 CYS B O 1
ATOM 7657 N N . PHE B 1 68 ? 36.719 -46.406 9.117 1 79.62 68 PHE B N 1
ATOM 7658 C CA . PHE B 1 68 ? 36.688 -47.844 8.984 1 79.62 68 PHE B CA 1
ATOM 7659 C C . PHE B 1 68 ? 37.625 -48.5 9.984 1 79.62 68 PHE B C 1
ATOM 7661 O O . PHE B 1 68 ? 37.344 -49.562 10.539 1 79.62 68 PHE B O 1
ATOM 7668 N N . TYR B 1 69 ? 38.75 -47.812 10.258 1 77.94 69 TYR B N 1
ATOM 7669 C CA . TYR B 1 69 ? 39.688 -48.312 11.258 1 77.94 69 TYR B CA 1
ATOM 7670 C C . TYR B 1 69 ? 39.031 -48.375 12.633 1 77.94 69 TYR B C 1
ATOM 7672 O O . TYR B 1 69 ? 39.125 -49.375 13.336 1 77.94 69 TYR B O 1
ATOM 7680 N N . VAL B 1 70 ? 38.375 -47.281 12.883 1 77.75 70 VAL B N 1
ATOM 7681 C CA . VAL B 1 70 ? 37.719 -47.219 14.188 1 77.75 70 VAL B CA 1
ATOM 7682 C C . VAL B 1 70 ? 36.625 -48.25 14.289 1 77.75 70 VAL B C 1
ATOM 7684 O O . VAL B 1 70 ? 36.438 -48.875 15.344 1 77.75 70 VAL B O 1
ATOM 7687 N N . LEU B 1 71 ? 36.031 -48.594 13.258 1 77.38 71 LEU B N 1
ATOM 7688 C CA . LEU B 1 71 ? 34.969 -49.562 13.242 1 77.38 71 LEU B CA 1
ATOM 7689 C C . LEU B 1 71 ? 35.5 -50.969 13.414 1 77.38 71 LEU B C 1
ATOM 7691 O O . LEU B 1 71 ? 34.844 -51.844 13.984 1 77.38 71 LEU B O 1
ATOM 7695 N N . CYS B 1 72 ? 36.688 -51.188 12.938 1 72.5 72 CYS B N 1
ATOM 7696 C CA . CYS B 1 72 ? 37.312 -52.469 13.078 1 72.5 72 CYS B CA 1
ATOM 7697 C C . CYS B 1 72 ? 37.781 -52.719 14.516 1 72.5 72 CYS B C 1
ATOM 7699 O O . CYS B 1 72 ? 37.812 -53.844 14.977 1 72.5 72 CYS B O 1
ATOM 7701 N N . GLU B 1 73 ? 38.062 -51.594 15.18 1 72.12 73 GLU B N 1
ATOM 7702 C CA . GLU B 1 73 ? 38.562 -51.719 16.547 1 72.12 73 GLU B CA 1
ATOM 7703 C C . GLU B 1 73 ? 37.406 -51.812 17.547 1 72.12 73 GLU B C 1
ATOM 7705 O O . GLU B 1 73 ? 37.438 -52.594 18.484 1 72.12 73 GLU B O 1
ATOM 7710 N N . ARG B 1 74 ? 36.5 -50.812 17.297 1 73.06 74 ARG B N 1
ATOM 7711 C CA . ARG B 1 74 ? 35.375 -50.75 18.219 1 73.06 74 ARG B CA 1
ATOM 7712 C C . ARG B 1 74 ? 34.094 -50.406 17.484 1 73.06 74 ARG B C 1
ATOM 7714 O O . ARG B 1 74 ? 34.125 -49.844 16.391 1 73.06 74 ARG B O 1
ATOM 7721 N N . ASN B 1 75 ? 33.094 -51.03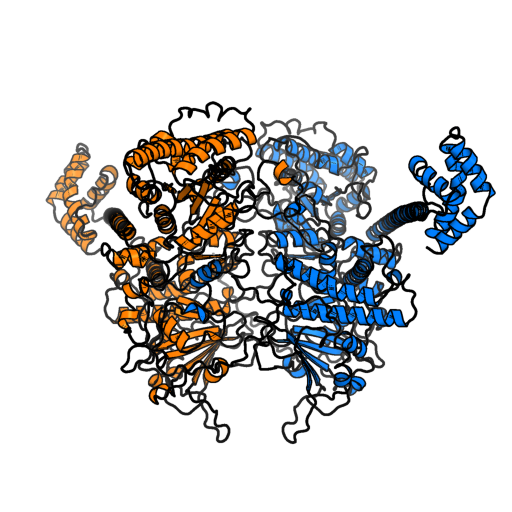1 17.953 1 72.81 75 ASN B N 1
ATOM 7722 C CA . ASN B 1 75 ? 31.766 -50.688 17.438 1 72.81 75 ASN B CA 1
ATOM 7723 C C . ASN B 1 75 ? 31.375 -49.25 17.75 1 72.81 75 ASN B C 1
ATOM 7725 O O . ASN B 1 75 ? 30.531 -49 18.609 1 72.81 75 ASN B O 1
ATOM 7729 N N . ASP B 1 76 ? 32.031 -48.344 16.953 1 74.12 76 ASP B N 1
ATOM 7730 C CA . ASP B 1 76 ? 31.891 -46.906 17.188 1 74.12 76 ASP B CA 1
ATOM 7731 C C . ASP B 1 76 ? 30.656 -46.344 16.469 1 74.12 76 ASP B C 1
ATOM 7733 O O . ASP B 1 76 ? 30.531 -46.469 15.25 1 74.12 76 ASP B O 1
ATOM 7737 N N . ALA B 1 77 ? 29.812 -45.812 17.312 1 75.62 77 ALA B N 1
ATOM 7738 C CA . ALA B 1 77 ? 28.562 -45.25 16.812 1 75.62 77 ALA B CA 1
ATOM 7739 C C . ALA B 1 77 ? 28.812 -44.062 15.883 1 75.62 77 ALA B C 1
ATOM 7741 O O . ALA B 1 77 ? 28.094 -43.875 14.906 1 75.62 77 ALA B O 1
ATOM 7742 N N . ARG B 1 78 ? 29.828 -43.344 16.016 1 71.19 78 ARG B N 1
ATOM 7743 C CA . ARG B 1 78 ? 30.125 -42.156 15.227 1 71.19 78 ARG B CA 1
ATOM 7744 C C . ARG B 1 78 ? 30.594 -42.531 13.828 1 71.19 78 ARG B C 1
ATOM 7746 O O . ARG B 1 78 ? 30.172 -41.906 12.844 1 71.19 78 ARG B O 1
ATOM 7753 N N . SER B 1 79 ? 31.469 -43.438 13.859 1 77.69 79 SER B N 1
ATOM 7754 C CA . SER B 1 79 ? 31.969 -43.875 12.562 1 77.69 79 SER B CA 1
ATOM 7755 C C . SER B 1 79 ? 30.875 -44.531 11.727 1 77.69 79 SER B C 1
ATOM 7757 O O . SER B 1 79 ? 30.828 -44.344 10.516 1 77.69 79 SER B O 1
ATOM 7759 N N . LYS B 1 80 ? 30.031 -45.219 12.375 1 78.81 80 LYS B N 1
ATOM 7760 C CA . LYS B 1 80 ? 28.891 -45.812 11.68 1 78.81 80 LYS B CA 1
ATOM 7761 C C . LYS B 1 80 ? 27.984 -44.719 11.094 1 78.81 80 LYS B C 1
ATOM 7763 O O . LYS B 1 80 ? 27.594 -44.781 9.93 1 78.81 80 LYS B O 1
ATOM 7768 N N . ARG B 1 81 ? 27.719 -43.719 11.914 1 79.44 81 ARG B N 1
ATOM 7769 C CA . ARG B 1 81 ? 26.859 -42.625 11.484 1 79.44 81 ARG B CA 1
ATOM 7770 C C . ARG B 1 81 ? 27.469 -41.875 10.32 1 79.44 81 ARG B C 1
ATOM 7772 O O . ARG B 1 81 ? 26.75 -41.469 9.391 1 79.44 81 ARG B O 1
ATOM 7779 N N . ALA B 1 82 ? 28.703 -41.688 10.383 1 80.94 82 ALA B N 1
ATOM 7780 C CA . ALA B 1 82 ? 29.391 -40.969 9.32 1 80.94 82 ALA B CA 1
ATOM 7781 C C . ALA B 1 82 ? 29.266 -41.688 7.984 1 80.94 82 ALA B C 1
ATOM 7783 O O . ALA B 1 82 ? 29.016 -41.062 6.953 1 80.94 82 ALA B O 1
ATOM 7784 N N . LEU B 1 83 ? 29.359 -42.938 8.062 1 80.88 83 LEU B N 1
ATOM 7785 C CA . LEU B 1 83 ? 29.266 -43.719 6.836 1 80.88 83 LEU B CA 1
ATOM 7786 C C . LEU B 1 83 ? 27.828 -43.781 6.328 1 80.88 83 LEU B C 1
ATOM 7788 O O . LEU B 1 83 ? 27.594 -43.656 5.125 1 80.88 83 LEU B O 1
ATOM 7792 N N . ILE B 1 84 ? 26.906 -43.906 7.195 1 80.19 84 ILE B N 1
ATOM 7793 C CA . ILE B 1 84 ? 25.5 -43.906 6.82 1 80.19 84 ILE B CA 1
ATOM 7794 C C . ILE B 1 84 ? 25.125 -42.562 6.207 1 80.19 84 ILE B C 1
ATOM 7796 O O . ILE B 1 84 ? 24.453 -42.5 5.176 1 80.19 84 ILE B O 1
ATOM 7800 N N . ASP B 1 85 ? 25.641 -41.562 6.793 1 79.75 85 ASP B N 1
ATOM 7801 C CA . ASP B 1 85 ? 25.344 -40.219 6.305 1 79.75 85 ASP B CA 1
ATOM 7802 C C . ASP B 1 85 ? 25.938 -40 4.914 1 79.75 85 ASP B C 1
ATOM 7804 O O . ASP B 1 85 ? 25.312 -39.375 4.062 1 79.75 85 ASP B O 1
ATOM 7808 N N . TYR B 1 86 ? 27.062 -40.5 4.773 1 82.12 86 TYR B N 1
ATOM 7809 C CA . TYR B 1 86 ? 27.672 -40.375 3.455 1 82.12 86 TYR B CA 1
ATOM 7810 C C . TYR B 1 86 ? 26.828 -41.094 2.398 1 82.12 86 TYR B C 1
ATOM 7812 O O . TYR B 1 86 ? 26.578 -40.531 1.33 1 82.12 86 TYR B O 1
ATOM 7820 N N . VAL B 1 87 ? 26.422 -42.281 2.695 1 81.38 87 VAL B N 1
ATOM 7821 C CA . VAL B 1 87 ? 25.625 -43.062 1.752 1 81.38 87 VAL B CA 1
ATOM 7822 C C . VAL B 1 87 ? 24.312 -42.375 1.468 1 81.38 87 VAL B C 1
ATOM 7824 O O . VAL B 1 87 ? 23.891 -42.25 0.312 1 81.38 87 VAL B O 1
ATOM 7827 N N . ARG B 1 88 ? 23.766 -41.906 2.436 1 75.81 88 ARG B N 1
ATOM 7828 C CA . ARG B 1 88 ? 22.484 -41.25 2.27 1 75.81 88 ARG B CA 1
ATOM 7829 C C . ARG B 1 88 ? 22.625 -39.969 1.441 1 75.81 88 ARG B C 1
ATOM 7831 O O . ARG B 1 88 ? 21.797 -39.719 0.561 1 75.81 88 ARG B O 1
ATOM 7838 N N . THR B 1 89 ? 23.562 -39.25 1.709 1 79.5 89 THR B N 1
ATOM 7839 C CA . THR B 1 89 ? 23.797 -38 0.996 1 79.5 89 THR B CA 1
ATOM 7840 C C . THR B 1 89 ? 24.062 -38.25 -0.483 1 79.5 89 THR B C 1
ATOM 7842 O O . THR B 1 89 ? 23.516 -37.562 -1.35 1 79.5 89 THR B O 1
ATOM 7845 N N . GLU B 1 90 ? 24.938 -39.219 -0.617 1 79.81 90 GLU B N 1
ATOM 7846 C CA . GLU B 1 90 ? 25.281 -39.531 -2.002 1 79.81 90 GLU B CA 1
ATOM 7847 C C . GLU B 1 90 ? 24.094 -40.156 -2.736 1 79.81 90 GLU B C 1
ATOM 7849 O O . GLU B 1 90 ? 23.906 -39.906 -3.928 1 79.81 90 GLU B O 1
ATOM 7854 N N . ALA B 1 91 ? 23.391 -40.938 -2.031 1 77.75 91 ALA B N 1
ATOM 7855 C CA . ALA B 1 91 ? 22.188 -41.5 -2.629 1 77.75 91 ALA B CA 1
ATOM 7856 C C . ALA B 1 91 ? 21.172 -40.438 -3 1 77.75 91 ALA B C 1
ATOM 7858 O O . ALA B 1 91 ? 20.578 -40.469 -4.078 1 77.75 91 ALA B O 1
ATOM 7859 N N . ASP B 1 92 ? 21.047 -39.562 -2.205 1 76.56 92 ASP B N 1
ATOM 7860 C CA . ASP B 1 92 ? 20.141 -38.469 -2.451 1 76.56 92 ASP B CA 1
ATOM 7861 C C . ASP B 1 92 ? 20.578 -37.656 -3.658 1 76.56 92 ASP B C 1
ATOM 7863 O O . ASP B 1 92 ? 19.75 -37.219 -4.465 1 76.56 92 ASP B O 1
ATOM 7867 N N . LYS B 1 93 ? 21.797 -37.438 -3.691 1 77.88 93 LYS B N 1
ATOM 7868 C CA . LYS B 1 93 ? 22.344 -36.719 -4.836 1 77.88 93 LYS B CA 1
ATOM 7869 C C . LYS B 1 93 ? 22.062 -37.469 -6.141 1 77.88 93 LYS B C 1
ATOM 7871 O O . LYS B 1 93 ? 21.672 -36.844 -7.137 1 77.88 93 LYS B O 1
ATOM 7876 N N . LEU B 1 94 ? 22.312 -38.75 -6.043 1 79 94 LEU B N 1
ATOM 7877 C CA . LEU B 1 94 ? 22.078 -39.531 -7.242 1 79 94 LEU B CA 1
ATOM 7878 C C . LEU B 1 94 ? 20.609 -39.562 -7.613 1 79 94 LEU B C 1
ATOM 7880 O O . LEU B 1 94 ? 20.266 -39.469 -8.797 1 79 94 LEU B O 1
ATOM 7884 N N . HIS B 1 95 ? 19.828 -39.719 -6.602 1 77 95 HIS B N 1
ATOM 7885 C CA . HIS B 1 95 ? 18.391 -39.688 -6.852 1 77 95 HIS B CA 1
ATOM 7886 C C . HIS B 1 95 ? 17.969 -38.344 -7.445 1 77 95 HIS B C 1
ATOM 7888 O O . HIS B 1 95 ? 17.125 -38.312 -8.344 1 77 95 HIS B O 1
ATOM 7894 N N . LYS B 1 96 ? 18.5 -37.406 -6.973 1 77.25 96 LYS B N 1
ATOM 7895 C CA . LYS B 1 96 ? 18.203 -36.062 -7.488 1 77.25 96 LYS B CA 1
ATOM 7896 C C . LYS B 1 96 ? 18.656 -35.938 -8.938 1 77.25 96 LYS B C 1
ATOM 7898 O O . LYS B 1 96 ? 17.938 -35.375 -9.766 1 77.25 96 LYS B O 1
ATOM 7903 N N . GLN B 1 97 ? 19.781 -36.438 -9.172 1 78.25 97 GLN B N 1
ATOM 7904 C CA . GLN B 1 97 ? 20.297 -36.375 -10.539 1 78.25 97 GLN B CA 1
ATOM 7905 C C . GLN B 1 97 ? 19.422 -37.156 -11.5 1 78.25 97 GLN B C 1
ATOM 7907 O O . GLN B 1 97 ? 19.172 -36.719 -12.617 1 78.25 97 GLN B O 1
ATOM 7912 N N . GLU B 1 98 ? 19.078 -38.344 -11.039 1 78.44 98 GLU B N 1
ATOM 7913 C CA . GLU B 1 98 ? 18.203 -39.156 -11.859 1 78.44 98 GLU B CA 1
ATOM 7914 C C . GLU B 1 98 ? 16.859 -38.469 -12.094 1 78.44 98 GLU B C 1
ATOM 7916 O O . GLU B 1 98 ? 16.328 -38.5 -13.211 1 78.44 98 GLU B O 1
ATOM 7921 N N . PHE B 1 99 ? 16.422 -38 -11.125 1 78.12 99 PHE B N 1
ATOM 7922 C CA . PHE B 1 99 ? 15.172 -37.281 -11.227 1 78.12 99 PHE B CA 1
ATOM 7923 C C . PHE B 1 99 ? 15.297 -36.125 -12.203 1 78.12 99 PHE B C 1
ATOM 7925 O O . PHE B 1 99 ? 14.422 -35.906 -13.039 1 78.12 99 PHE B O 1
ATOM 7932 N N . GLU B 1 100 ? 16.312 -35.406 -12.078 1 79.19 100 GLU B N 1
ATOM 7933 C CA . GLU B 1 100 ? 16.547 -34.281 -12.953 1 79.19 100 GLU B CA 1
ATOM 7934 C C . GLU B 1 100 ? 16.641 -34.688 -14.414 1 79.19 100 GLU B C 1
ATOM 7936 O O . GLU B 1 100 ? 16.109 -34.031 -15.297 1 79.19 100 GLU B O 1
ATOM 7941 N N . SER B 1 101 ? 17.328 -35.781 -14.562 1 80.12 101 SER B N 1
ATOM 7942 C CA . SER B 1 101 ? 17.469 -36.281 -15.922 1 80.12 101 SER B CA 1
ATOM 7943 C C . SER B 1 101 ? 16.125 -36.75 -16.484 1 80.12 101 SER B C 1
ATOM 7945 O O . SER B 1 101 ? 15.789 -36.438 -17.641 1 80.12 101 SER B O 1
ATOM 7947 N N . ARG B 1 102 ? 15.406 -37.438 -15.719 1 80.88 102 ARG B N 1
ATOM 7948 C CA . ARG B 1 102 ? 14.094 -37.906 -16.156 1 80.88 102 ARG B CA 1
ATOM 7949 C C . ARG B 1 102 ? 13.141 -36.75 -16.406 1 80.88 102 ARG B C 1
ATOM 7951 O O . ARG B 1 102 ? 12.383 -36.75 -17.375 1 80.88 102 ARG B O 1
ATOM 7958 N N . THR B 1 103 ? 13.273 -35.875 -15.547 1 83.56 103 THR B N 1
ATOM 7959 C CA . THR B 1 103 ? 12.414 -34.719 -15.672 1 83.56 103 THR B CA 1
ATOM 7960 C C . THR B 1 103 ? 12.773 -33.906 -16.922 1 83.56 103 THR B C 1
ATOM 7962 O O . THR B 1 103 ? 11.891 -33.406 -17.625 1 83.56 103 THR B O 1
ATOM 7965 N N . ALA B 1 104 ? 14.016 -33.781 -17.172 1 82.19 104 ALA B N 1
ATOM 7966 C CA . ALA B 1 104 ? 14.461 -33.062 -18.359 1 82.19 104 ALA B CA 1
ATOM 7967 C C . ALA B 1 104 ? 13.93 -33.75 -19.625 1 82.19 104 ALA B C 1
ATOM 7969 O O . ALA B 1 104 ? 13.484 -33.062 -20.562 1 82.19 104 ALA B O 1
ATOM 7970 N N . PHE B 1 105 ? 13.961 -35 -19.547 1 84.19 105 PHE B N 1
ATOM 7971 C CA . PHE B 1 105 ? 13.469 -35.781 -20.703 1 84.19 105 PHE B CA 1
ATOM 7972 C C . PHE B 1 105 ? 11.961 -35.625 -20.844 1 84.19 105 PHE B C 1
ATOM 7974 O O . PHE B 1 105 ? 11.453 -35.469 -21.969 1 84.19 105 PHE B O 1
ATOM 7981 N N . ALA B 1 106 ? 11.336 -35.688 -19.812 1 87.94 106 ALA B N 1
ATOM 7982 C CA . ALA B 1 106 ? 9.883 -35.531 -19.828 1 87.94 106 ALA B CA 1
ATOM 7983 C C . ALA B 1 106 ? 9.477 -34.156 -20.328 1 87.94 106 ALA B C 1
ATOM 7985 O O . ALA B 1 106 ? 8.492 -34.031 -21.047 1 87.94 106 ALA B O 1
ATOM 7986 N N . LEU B 1 107 ? 10.188 -33.219 -19.969 1 87.5 107 LEU B N 1
ATOM 7987 C CA . LEU B 1 107 ? 9.898 -31.859 -20.391 1 87.5 107 LEU B CA 1
ATOM 7988 C C . LEU B 1 107 ? 10.156 -31.688 -21.891 1 87.5 107 LEU B C 1
ATOM 7990 O O . LEU B 1 107 ? 9.406 -30.984 -22.578 1 87.5 107 LEU B O 1
ATOM 7994 N N . GLU B 1 108 ? 11.18 -32.281 -22.328 1 86.81 108 GLU B N 1
ATOM 7995 C CA . GLU B 1 108 ? 11.469 -32.25 -23.766 1 86.81 108 GLU B CA 1
ATOM 7996 C C . GLU B 1 108 ? 10.359 -32.906 -24.562 1 86.81 108 GLU B C 1
ATOM 7998 O O . GLU B 1 108 ? 9.969 -32.406 -25.625 1 86.81 108 GLU B O 1
ATOM 8003 N N . ALA B 1 109 ? 9.883 -33.938 -24.016 1 88.81 109 ALA B N 1
ATOM 8004 C CA . ALA B 1 109 ? 8.781 -34.656 -24.672 1 88.81 109 ALA B CA 1
ATOM 8005 C C . ALA B 1 109 ? 7.504 -33.812 -24.641 1 88.81 109 ALA B C 1
ATOM 8007 O O . ALA B 1 109 ? 6.738 -33.781 -25.609 1 88.81 109 ALA B O 1
ATOM 8008 N N . ALA B 1 110 ? 7.32 -33.219 -23.562 1 90.19 110 ALA B N 1
ATOM 8009 C CA . ALA B 1 110 ? 6.148 -32.375 -23.391 1 90.19 110 ALA B CA 1
ATOM 8010 C C . ALA B 1 110 ? 6.168 -31.219 -24.391 1 90.19 110 ALA B C 1
ATOM 8012 O O . ALA B 1 110 ? 5.117 -30.75 -24.844 1 90.19 110 ALA B O 1
ATOM 8013 N N . TRP B 1 111 ? 7.363 -30.75 -24.734 1 89.06 111 TRP B N 1
ATOM 8014 C CA . TRP B 1 111 ? 7.555 -29.641 -25.656 1 89.06 111 TRP B CA 1
ATOM 8015 C C . TRP B 1 111 ? 7.035 -29.984 -27.047 1 89.06 111 TRP B C 1
ATOM 8017 O O . TRP B 1 111 ? 6.637 -29.094 -27.797 1 89.06 111 TRP B O 1
ATOM 8027 N N . LYS B 1 112 ? 6.922 -31.188 -27.297 1 87.31 112 LYS B N 1
ATOM 8028 C CA . LYS B 1 112 ? 6.531 -31.656 -28.625 1 87.31 112 LYS B CA 1
ATOM 8029 C C . LYS B 1 112 ? 5.023 -31.875 -28.719 1 87.31 112 LYS B C 1
ATOM 8031 O O . LYS B 1 112 ? 4.477 -32.031 -29.812 1 87.31 112 LYS B O 1
ATOM 8036 N N . VAL B 1 113 ? 4.414 -31.766 -27.609 1 89.56 113 VAL B N 1
ATOM 8037 C CA . VAL B 1 113 ? 2.963 -31.922 -27.594 1 89.56 113 VAL B CA 1
ATOM 8038 C C . VAL B 1 113 ? 2.312 -30.75 -28.312 1 89.56 113 VAL B C 1
ATOM 8040 O O . VAL B 1 113 ? 2.842 -29.641 -28.312 1 89.56 113 VAL B O 1
ATOM 8043 N N . LYS B 1 114 ? 1.189 -30.984 -28.891 1 89.75 114 LYS B N 1
ATOM 8044 C CA . LYS B 1 114 ? 0.496 -29.969 -29.688 1 89.75 114 LYS B CA 1
ATOM 8045 C C . LYS B 1 114 ? 0.089 -28.781 -28.828 1 89.75 114 LYS B C 1
ATOM 8047 O O . LYS B 1 114 ? -0.358 -28.953 -27.688 1 89.75 114 LYS B O 1
ATOM 8052 N N . TYR B 1 115 ? 0.3 -27.625 -29.422 1 92.38 115 TYR B N 1
ATOM 8053 C CA . TYR B 1 115 ? -0.082 -26.391 -28.75 1 92.38 115 TYR B CA 1
ATOM 8054 C C . TYR B 1 115 ? -1.597 -26.234 -28.734 1 92.38 115 TYR B C 1
ATOM 8056 O O . TYR B 1 115 ? -2.258 -26.391 -29.766 1 92.38 115 TYR B O 1
ATOM 8064 N N . VAL B 1 116 ? -2.162 -25.969 -27.562 1 91.75 116 VAL B N 1
ATOM 8065 C CA . VAL B 1 116 ? -3.604 -25.797 -27.422 1 91.75 116 VAL B CA 1
ATOM 8066 C C . VAL B 1 116 ? -3.908 -24.391 -26.906 1 91.75 116 VAL B C 1
ATOM 8068 O O . VAL B 1 116 ? -3.244 -23.891 -26 1 91.75 116 VAL B O 1
ATOM 8071 N N . GLY B 1 117 ? -4.941 -23.719 -27.5 1 88.88 117 GLY B N 1
ATOM 8072 C CA . GLY B 1 117 ? -5.359 -22.391 -27.094 1 88.88 117 GLY B CA 1
ATOM 8073 C C . GLY B 1 117 ? -5.094 -21.328 -28.141 1 88.88 117 GLY B C 1
ATOM 8074 O O . GLY B 1 117 ? -4.527 -21.625 -29.203 1 88.88 117 GLY B O 1
ATOM 8075 N N . ASP B 1 118 ? -5.504 -20.031 -27.844 1 89.88 118 ASP B N 1
ATOM 8076 C CA . ASP B 1 118 ? -5.395 -18.953 -28.812 1 89.88 118 ASP B CA 1
ATOM 8077 C C . ASP B 1 118 ? -4.551 -17.812 -28.266 1 89.88 118 ASP B C 1
ATOM 8079 O O . ASP B 1 118 ? -4.715 -16.656 -28.688 1 89.88 118 ASP B O 1
ATOM 8083 N N . SER B 1 119 ? -3.705 -18.109 -27.328 1 93.88 119 SER B N 1
ATOM 8084 C CA . SER B 1 119 ? -2.893 -17.062 -26.719 1 93.88 119 SER B CA 1
ATOM 8085 C C . SER B 1 119 ? -1.883 -16.5 -27.719 1 93.88 119 SER B C 1
ATOM 8087 O O . SER B 1 119 ? -1.454 -15.359 -27.594 1 93.88 119 SER B O 1
ATOM 8089 N N . ASP B 1 120 ? -1.464 -17.344 -28.719 1 94.81 120 ASP B N 1
ATOM 8090 C CA . ASP B 1 120 ? -0.529 -16.891 -29.734 1 94.81 120 ASP B CA 1
ATOM 8091 C C . ASP B 1 120 ? -1.139 -15.773 -30.578 1 94.81 120 ASP B C 1
ATOM 8093 O O . ASP B 1 120 ? -0.478 -14.773 -30.859 1 94.81 120 ASP B O 1
ATOM 8097 N N . GLU B 1 121 ? -2.375 -15.906 -30.844 1 94.88 121 GLU B N 1
ATOM 8098 C CA . GLU B 1 121 ? -3.066 -14.867 -31.594 1 94.88 121 GLU B CA 1
ATOM 8099 C C . GLU B 1 121 ? -3.209 -13.594 -30.766 1 94.88 121 GLU B C 1
ATOM 8101 O O . GLU B 1 121 ? -3.082 -12.484 -31.297 1 94.88 121 GLU B O 1
ATOM 8106 N N . LEU B 1 122 ? -3.484 -13.812 -29.516 1 95.38 122 LEU B N 1
ATOM 8107 C CA . LEU B 1 122 ? -3.625 -12.672 -28.625 1 95.38 122 LEU B CA 1
ATOM 8108 C C . LEU B 1 122 ? -2.32 -11.883 -28.531 1 95.38 122 LEU B C 1
ATOM 8110 O O . LEU B 1 122 ? -2.33 -10.648 -28.547 1 95.38 122 LEU B O 1
ATOM 8114 N N . LEU B 1 123 ? -1.223 -12.57 -28.375 1 95.88 123 LEU B N 1
ATOM 8115 C CA . LEU B 1 123 ? 0.073 -11.906 -28.281 1 95.88 123 LEU B CA 1
ATOM 8116 C C . LEU B 1 123 ? 0.409 -11.195 -29.578 1 95.88 123 LEU B C 1
ATOM 8118 O O . LEU B 1 123 ? 0.983 -10.102 -29.562 1 95.88 123 LEU B O 1
ATOM 8122 N N . LYS B 1 124 ? 0.084 -11.758 -30.734 1 94.56 124 LYS B N 1
ATOM 8123 C CA . LYS B 1 124 ? 0.306 -11.117 -32.031 1 94.56 124 LYS B CA 1
ATOM 8124 C C . LYS B 1 124 ? -0.441 -9.789 -32.125 1 94.56 124 LYS B C 1
ATOM 8126 O O . LYS B 1 124 ? 0.127 -8.781 -32.531 1 94.56 124 LYS B O 1
ATOM 8131 N N . VAL B 1 125 ? -1.648 -9.883 -31.656 1 93.44 125 VAL B N 1
ATOM 8132 C CA . VAL B 1 125 ? -2.471 -8.68 -31.672 1 93.44 125 VAL B CA 1
ATOM 8133 C C . VAL B 1 125 ? -1.858 -7.617 -30.766 1 93.44 125 VAL B C 1
ATOM 8135 O O . VAL B 1 125 ? -1.815 -6.438 -31.125 1 93.44 125 VAL B O 1
ATOM 8138 N N . ALA B 1 126 ? -1.419 -8.039 -29.656 1 93.12 126 ALA B N 1
ATOM 8139 C CA . ALA B 1 126 ? -0.813 -7.117 -28.703 1 93.12 126 ALA B CA 1
ATOM 8140 C C . ALA B 1 126 ? 0.441 -6.473 -29.281 1 93.12 126 ALA B C 1
ATOM 8142 O O . ALA B 1 126 ? 0.644 -5.262 -29.141 1 93.12 126 ALA B O 1
ATOM 8143 N N . MET B 1 127 ? 1.271 -7.25 -29.922 1 92.5 127 MET B N 1
ATOM 8144 C CA . MET B 1 127 ? 2.51 -6.742 -30.5 1 92.5 127 MET B CA 1
ATOM 8145 C C . MET B 1 127 ? 2.219 -5.699 -31.578 1 92.5 127 MET B C 1
ATOM 8147 O O . MET B 1 127 ? 2.895 -4.668 -31.641 1 92.5 127 MET B O 1
ATOM 8151 N N . VAL B 1 128 ? 1.243 -5.961 -32.344 1 90.56 128 VAL B N 1
ATOM 8152 C CA . VAL B 1 128 ? 0.862 -5.035 -33.406 1 90.56 128 VAL B CA 1
ATOM 8153 C C . VAL B 1 128 ? 0.368 -3.725 -32.812 1 90.56 128 VAL B C 1
ATOM 8155 O O . VAL B 1 128 ? 0.733 -2.643 -33.281 1 90.56 128 VAL B O 1
ATOM 8158 N N . ALA B 1 129 ? -0.422 -3.883 -31.766 1 87.75 129 ALA B N 1
ATOM 8159 C CA . ALA B 1 129 ? -0.958 -2.697 -31.094 1 87.75 129 ALA B CA 1
ATOM 8160 C C . ALA B 1 129 ? 0.159 -1.872 -30.453 1 87.75 129 ALA B C 1
ATOM 8162 O O . ALA B 1 129 ? 0.098 -0.64 -30.453 1 87.75 129 ALA B O 1
ATOM 8163 N N . MET B 1 130 ? 1.111 -2.531 -30 1 86.5 130 MET B N 1
ATOM 8164 C CA . MET B 1 130 ? 2.215 -1.86 -29.312 1 86.5 130 MET B CA 1
ATOM 8165 C C . MET B 1 130 ? 3.119 -1.148 -30.312 1 86.5 130 MET B C 1
ATOM 8167 O O . MET B 1 130 ? 3.65 -0.075 -30.016 1 86.5 130 MET B O 1
ATOM 8171 N N . LEU B 1 131 ? 3.271 -1.718 -31.438 1 82.94 131 LEU B N 1
ATOM 8172 C CA . LEU B 1 131 ? 4.176 -1.161 -32.438 1 82.94 131 LEU B CA 1
ATOM 8173 C C . LEU B 1 131 ? 3.504 -0.036 -33.219 1 82.94 131 LEU B C 1
ATOM 8175 O O . LEU B 1 131 ? 4.18 0.828 -33.781 1 82.94 131 LEU B O 1
ATOM 8179 N N . LYS B 1 132 ? 2.143 -0.147 -33.469 1 70.62 132 LYS B N 1
ATOM 8180 C CA . LYS B 1 132 ? 1.441 0.852 -34.281 1 70.62 132 LYS B CA 1
ATOM 8181 C C . LYS B 1 132 ? 1.687 2.258 -33.75 1 70.62 132 LYS B C 1
ATOM 8183 O O . LYS B 1 132 ? 1.731 3.223 -34.5 1 70.62 132 LYS B O 1
ATOM 8188 N N . ARG B 1 133 ? 1.531 2.344 -32.531 1 59 133 ARG B N 1
ATOM 8189 C CA . ARG B 1 133 ? 1.471 3.725 -32.062 1 59 133 ARG B CA 1
ATOM 8190 C C . ARG B 1 133 ? 2.711 4.5 -32.5 1 59 133 ARG B C 1
ATOM 8192 O O . ARG B 1 133 ? 3.576 3.969 -33.188 1 59 133 ARG B O 1
ATOM 8199 N N . TYR B 1 134 ? 3.266 5.465 -31.547 1 57.53 134 TYR B N 1
ATOM 8200 C CA . TYR B 1 134 ? 4.273 6.508 -31.688 1 57.53 134 TYR B CA 1
ATOM 8201 C C . TYR B 1 134 ? 5.68 5.934 -31.531 1 57.53 134 TYR B C 1
ATOM 8203 O O . TYR B 1 134 ? 5.887 4.988 -30.766 1 57.53 134 TYR B O 1
ATOM 8211 N N . PHE B 1 135 ? 6.457 6.008 -32.75 1 63.22 135 PHE B N 1
ATOM 8212 C CA . PHE B 1 135 ? 7.871 5.656 -32.781 1 63.22 135 PHE B CA 1
ATOM 8213 C C . PHE B 1 135 ? 8.633 6.414 -31.688 1 63.22 135 PHE B C 1
ATOM 8215 O O . PHE B 1 135 ? 9.266 7.434 -31.969 1 63.22 135 PHE B O 1
ATOM 8222 N N . GLU B 1 136 ? 8.172 5.98 -30.469 1 70.25 136 GLU B N 1
ATOM 8223 C CA . GLU B 1 136 ? 8.93 6.562 -29.375 1 70.25 136 GLU B CA 1
ATOM 8224 C C . GLU B 1 136 ? 9.93 5.562 -28.797 1 70.25 136 GLU B C 1
ATOM 8226 O O . GLU B 1 136 ? 9.766 4.352 -28.953 1 70.25 136 GLU B O 1
ATOM 8231 N N . PRO B 1 137 ? 10.945 6.078 -28.328 1 74.38 137 PRO B N 1
ATOM 8232 C CA . PRO B 1 137 ? 11.938 5.199 -27.703 1 74.38 137 PRO B CA 1
ATOM 8233 C C . PRO B 1 137 ? 11.312 4.25 -26.688 1 74.38 137 PRO B C 1
ATOM 8235 O O . PRO B 1 137 ? 10.383 4.629 -25.969 1 74.38 137 PRO B O 1
ATOM 8238 N N . PHE B 1 138 ? 11.664 2.938 -26.719 1 75.25 138 PHE B N 1
ATOM 8239 C CA . PHE B 1 138 ? 11.336 1.894 -25.75 1 75.25 138 PHE B CA 1
ATOM 8240 C C . PHE B 1 138 ? 9.953 1.318 -26.031 1 75.25 138 PHE B C 1
ATOM 8242 O O . PHE B 1 138 ? 9.352 0.685 -25.156 1 75.25 138 PHE B O 1
ATOM 8249 N N . GLN B 1 139 ? 9.484 1.486 -27.203 1 81.75 139 GLN B N 1
ATOM 8250 C CA . GLN B 1 139 ? 8.141 1.012 -27.484 1 81.75 139 GLN B CA 1
ATOM 8251 C C . GLN B 1 139 ? 8.172 -0.227 -28.375 1 81.75 139 GLN B C 1
ATOM 8253 O O . GLN B 1 139 ? 7.125 -0.809 -28.672 1 81.75 139 GLN B O 1
ATOM 8258 N N . ASN B 1 140 ? 9.328 -0.637 -28.766 1 90 140 ASN B N 1
ATOM 8259 C CA . ASN B 1 140 ? 9.406 -1.779 -29.672 1 90 140 ASN B CA 1
ATOM 8260 C C . ASN B 1 140 ? 9.805 -3.053 -28.922 1 90 140 ASN B C 1
ATOM 8262 O O . ASN B 1 140 ? 10.484 -3.916 -29.484 1 90 140 ASN B O 1
ATOM 8266 N N . PHE B 1 141 ? 9.469 -3.107 -27.719 1 90.12 141 PHE B N 1
ATOM 8267 C CA . PHE B 1 141 ? 9.656 -4.352 -26.984 1 90.12 141 PHE B CA 1
ATOM 8268 C C . PHE B 1 141 ? 8.664 -4.453 -25.828 1 90.12 141 PHE B C 1
ATOM 8270 O O . PHE B 1 141 ? 8.047 -3.457 -25.453 1 90.12 141 PHE B O 1
ATOM 8277 N N . CYS B 1 142 ? 8.5 -5.645 -25.391 1 90.75 142 CYS B N 1
ATOM 8278 C CA . CYS B 1 142 ? 7.613 -5.906 -24.266 1 90.75 142 CYS B CA 1
ATOM 8279 C C . CYS B 1 142 ? 8.078 -7.133 -23.484 1 90.75 142 CYS B C 1
ATOM 8281 O O . CYS B 1 142 ? 8.789 -7.98 -24.016 1 90.75 142 CYS B O 1
ATOM 8283 N N . SER B 1 143 ? 7.719 -7.094 -22.234 1 91.06 143 SER B N 1
ATOM 8284 C CA . SER B 1 143 ? 8.039 -8.258 -21.406 1 91.06 143 SER B CA 1
ATOM 8285 C C . SER B 1 143 ? 6.824 -9.164 -21.25 1 91.06 143 SER B C 1
ATOM 8287 O O . SER B 1 143 ? 5.684 -8.695 -21.25 1 91.06 143 SER B O 1
ATOM 8289 N N . ILE B 1 144 ? 7.09 -10.445 -21.234 1 93.31 144 ILE B N 1
ATOM 8290 C CA . ILE B 1 144 ? 6.102 -11.438 -20.844 1 93.31 144 ILE B CA 1
ATOM 8291 C C . ILE B 1 144 ? 6.43 -11.961 -19.453 1 93.31 144 ILE B C 1
ATOM 8293 O O . ILE B 1 144 ? 7.488 -12.555 -19.234 1 93.31 144 ILE B O 1
ATOM 8297 N N . ILE B 1 145 ? 5.551 -11.688 -18.562 1 92 145 ILE B N 1
ATOM 8298 C CA . ILE B 1 145 ? 5.812 -12.062 -17.172 1 92 145 ILE B CA 1
ATOM 8299 C C . ILE B 1 145 ? 4.707 -12.984 -16.672 1 92 145 ILE B C 1
ATOM 8301 O O . ILE B 1 145 ? 3.523 -12.648 -16.75 1 92 145 ILE B O 1
ATOM 8305 N N . GLN B 1 146 ? 5.102 -14.141 -16.203 1 93 146 GLN B N 1
ATOM 8306 C CA . GLN B 1 146 ? 4.188 -15.102 -15.594 1 93 146 GLN B CA 1
ATOM 8307 C C . GLN B 1 146 ? 4.949 -16.156 -14.805 1 93 146 GLN B C 1
ATOM 8309 O O . GLN B 1 146 ? 6.148 -16.359 -15.008 1 93 146 GLN B O 1
ATOM 8314 N N . GLY B 1 147 ? 4.258 -16.75 -13.922 1 88.88 147 GLY B N 1
ATOM 8315 C CA . GLY B 1 147 ? 4.871 -17.812 -13.156 1 88.88 147 GLY B CA 1
ATOM 8316 C C . GLY B 1 147 ? 5.336 -18.969 -14.023 1 88.88 147 GLY B C 1
ATOM 8317 O O . GLY B 1 147 ? 4.949 -19.078 -15.188 1 88.88 147 GLY B O 1
ATOM 8318 N N . SER B 1 148 ? 6.086 -19.828 -13.43 1 88.5 148 SER B N 1
ATOM 8319 C CA . SER B 1 148 ? 6.633 -20.984 -14.125 1 88.5 148 SER B CA 1
ATOM 8320 C C . SER B 1 148 ? 5.527 -21.922 -14.586 1 88.5 148 SER B C 1
ATOM 8322 O O . SER B 1 148 ? 4.52 -22.094 -13.898 1 88.5 148 SER B O 1
ATOM 8324 N N . GLY B 1 149 ? 5.664 -22.453 -15.805 1 90.25 149 GLY B N 1
ATOM 8325 C CA . GLY B 1 149 ? 4.766 -23.484 -16.297 1 90.25 149 GLY B CA 1
ATOM 8326 C C . GLY B 1 149 ? 3.541 -22.922 -17 1 90.25 149 GLY B C 1
ATOM 8327 O O . GLY B 1 149 ? 2.705 -23.672 -17.5 1 90.25 149 GLY B O 1
ATOM 8328 N N . ALA B 1 150 ? 3.455 -21.594 -17.078 1 92.19 150 ALA B N 1
ATOM 8329 C CA . ALA B 1 150 ? 2.283 -20.969 -17.688 1 92.19 150 ALA B CA 1
ATOM 8330 C C . ALA B 1 150 ? 2.328 -21.078 -19.203 1 92.19 150 ALA B C 1
ATOM 8332 O O . ALA B 1 150 ? 1.339 -20.781 -19.891 1 92.19 150 ALA B O 1
ATOM 8333 N N . GLY B 1 151 ? 3.473 -21.453 -19.812 1 90.38 151 GLY B N 1
ATOM 8334 C CA . GLY B 1 151 ? 3.572 -21.656 -21.25 1 90.38 151 GLY B CA 1
ATOM 8335 C C . GLY B 1 151 ? 4.156 -20.469 -21.984 1 90.38 151 GLY B C 1
ATOM 8336 O O . GLY B 1 151 ? 3.889 -20.281 -23.172 1 90.38 151 GLY B O 1
ATOM 8337 N N . LYS B 1 152 ? 4.887 -19.656 -21.297 1 92.31 152 LYS B N 1
ATOM 8338 C CA . LYS B 1 152 ? 5.441 -18.453 -21.906 1 92.31 152 LYS B CA 1
ATOM 8339 C C . LYS B 1 152 ? 6.344 -18.781 -23.078 1 92.31 152 LYS B C 1
ATOM 8341 O O . LYS B 1 152 ? 6.168 -18.25 -24.172 1 92.31 152 LYS B O 1
ATOM 8346 N N . SER B 1 153 ? 7.359 -19.703 -22.859 1 91.69 153 SER B N 1
ATOM 8347 C CA . SER B 1 153 ? 8.305 -20.078 -23.906 1 91.69 153 SER B CA 1
ATOM 8348 C C . SER B 1 153 ? 7.605 -20.797 -25.062 1 91.69 153 SER B C 1
ATOM 8350 O O . SER B 1 153 ? 7.91 -20.562 -26.219 1 91.69 153 SER B O 1
ATOM 8352 N N . ARG B 1 154 ? 6.699 -21.641 -24.75 1 93.12 154 ARG B N 1
ATOM 8353 C CA . ARG B 1 154 ? 5.957 -22.375 -25.766 1 93.12 154 ARG B CA 1
ATOM 8354 C C . ARG B 1 154 ? 5.105 -21.438 -26.609 1 93.12 154 ARG B C 1
ATOM 8356 O O . ARG B 1 154 ? 4.906 -21.672 -27.797 1 93.12 154 ARG B O 1
ATOM 8363 N N . LEU B 1 155 ? 4.594 -20.453 -25.969 1 95.31 155 LEU B N 1
ATOM 8364 C CA . LEU B 1 155 ? 3.783 -19.453 -26.641 1 95.31 155 LEU B CA 1
ATOM 8365 C C . LEU B 1 155 ? 4.578 -18.766 -27.75 1 95.31 155 LEU B C 1
ATOM 8367 O O . LEU B 1 155 ? 4.109 -18.672 -28.891 1 95.31 155 LEU B O 1
ATOM 8371 N N . VAL B 1 156 ? 5.723 -18.328 -27.438 1 95.25 156 VAL B N 1
ATOM 8372 C CA . VAL B 1 156 ? 6.535 -17.609 -28.406 1 95.25 156 VAL B CA 1
ATOM 8373 C C . VAL B 1 156 ? 7.023 -18.562 -29.484 1 95.25 156 VAL B C 1
ATOM 8375 O O . VAL B 1 156 ? 7.156 -18.188 -30.656 1 95.25 156 VAL B O 1
ATOM 8378 N N . ASP B 1 157 ? 7.277 -19.766 -29.109 1 93.69 157 ASP B N 1
ATOM 8379 C CA . ASP B 1 157 ? 7.629 -20.781 -30.109 1 93.69 157 ASP B CA 1
ATOM 8380 C C . ASP B 1 157 ? 6.488 -21 -31.094 1 93.69 157 ASP B C 1
ATOM 8382 O O . ASP B 1 157 ? 6.727 -21.219 -32.281 1 93.69 157 ASP B O 1
ATOM 8386 N N . LYS B 1 158 ? 5.332 -21 -30.578 1 94.94 158 LYS B N 1
ATOM 8387 C CA . LYS B 1 158 ? 4.168 -21.141 -31.453 1 94.94 158 LYS B CA 1
ATOM 8388 C C . LYS B 1 158 ? 4.059 -19.953 -32.406 1 94.94 158 LYS B C 1
ATOM 8390 O O . LYS B 1 158 ? 3.723 -20.125 -33.594 1 94.94 158 LYS B O 1
ATOM 8395 N N . ILE B 1 159 ? 4.328 -18.812 -31.969 1 95.44 159 ILE B N 1
ATOM 8396 C CA . ILE B 1 159 ? 4.289 -17.609 -32.812 1 95.44 159 ILE B CA 1
ATOM 8397 C C . ILE B 1 159 ? 5.328 -17.719 -33.906 1 95.44 159 ILE B C 1
ATOM 8399 O O . ILE B 1 159 ? 5.102 -17.234 -35.031 1 95.44 159 ILE B O 1
ATOM 8403 N N . ALA B 1 160 ? 6.398 -18.375 -33.656 1 95.06 160 ALA B N 1
ATOM 8404 C CA . ALA B 1 160 ? 7.504 -18.516 -34.594 1 95.06 160 ALA B CA 1
ATOM 8405 C C . ALA B 1 160 ? 7.078 -19.312 -35.844 1 95.06 160 ALA B C 1
ATOM 8407 O O . ALA B 1 160 ? 7.758 -19.297 -36.875 1 95.06 160 ALA B O 1
ATOM 8408 N N . GLU B 1 161 ? 5.977 -19.922 -35.781 1 93.31 161 GLU B N 1
ATOM 8409 C CA . GLU B 1 161 ? 5.453 -20.641 -36.938 1 93.31 161 GLU B CA 1
ATOM 8410 C C . GLU B 1 161 ? 4.918 -19.672 -37.969 1 93.31 161 GLU B C 1
ATOM 8412 O O . GLU B 1 161 ? 4.895 -20 -39.156 1 93.31 161 GLU B O 1
ATOM 8417 N N . SER B 1 162 ? 4.531 -18.484 -37.531 1 92.31 162 SER B N 1
ATOM 8418 C CA . SER B 1 162 ? 3.881 -17.562 -38.469 1 92.31 162 SER B CA 1
ATOM 8419 C C . SER B 1 162 ? 4.672 -16.266 -38.594 1 92.31 162 SER B C 1
ATOM 8421 O O . SER B 1 162 ? 4.539 -15.547 -39.562 1 92.31 162 SER B O 1
ATOM 8423 N N . VAL B 1 163 ? 5.375 -15.914 -37.594 1 94.75 163 VAL B N 1
ATOM 8424 C CA . VAL B 1 163 ? 6.184 -14.703 -37.625 1 94.75 163 VAL B CA 1
ATOM 8425 C C . VAL B 1 163 ? 7.664 -15.062 -37.562 1 94.75 163 VAL B C 1
ATOM 8427 O O . VAL B 1 163 ? 8.062 -15.914 -36.75 1 94.75 163 VAL B O 1
ATOM 8430 N N . PHE B 1 164 ? 8.453 -14.438 -38.406 1 96.31 164 PHE B N 1
ATOM 8431 C CA . PHE B 1 164 ? 9.891 -14.695 -38.406 1 96.31 164 PHE B CA 1
ATOM 8432 C C . PHE B 1 164 ? 10.531 -14.328 -37.094 1 96.31 164 PHE B C 1
ATOM 8434 O O . PHE B 1 164 ? 10.617 -13.148 -36.75 1 96.31 164 PHE B O 1
ATOM 8441 N N . THR B 1 165 ? 10.977 -15.398 -36.312 1 96.75 165 THR B N 1
ATOM 8442 C CA . THR B 1 165 ? 11.414 -15.18 -34.938 1 96.75 165 THR B CA 1
ATOM 8443 C C . THR B 1 165 ? 12.82 -15.719 -34.719 1 96.75 165 THR B C 1
ATOM 8445 O O . THR B 1 165 ? 13.164 -16.797 -35.219 1 96.75 165 THR B O 1
ATOM 8448 N N . ILE B 1 166 ? 13.625 -14.961 -34.031 1 96.94 166 ILE B N 1
ATOM 8449 C CA . ILE B 1 166 ? 14.961 -15.367 -33.625 1 96.94 166 ILE B CA 1
ATOM 8450 C C . ILE B 1 166 ? 14.992 -15.633 -32.125 1 96.94 166 ILE B C 1
ATOM 8452 O O . ILE B 1 166 ? 14.953 -14.695 -31.328 1 96.94 166 ILE B O 1
ATOM 8456 N N . PRO B 1 167 ? 15.125 -16.859 -31.734 1 96 167 PRO B N 1
ATOM 8457 C CA . PRO B 1 167 ? 15.086 -17.219 -30.328 1 96 167 PRO B CA 1
ATOM 8458 C C . PRO B 1 167 ? 16.438 -17.094 -29.641 1 96 167 PRO B C 1
ATOM 8460 O O . PRO B 1 167 ? 17.469 -17.5 -30.203 1 96 167 PRO B O 1
ATOM 8463 N N . ILE B 1 168 ? 16.531 -16.484 -28.453 1 95.75 168 ILE B N 1
ATOM 8464 C CA . ILE B 1 168 ? 17.703 -16.422 -27.609 1 95.75 168 ILE B CA 1
ATOM 8465 C C . ILE B 1 168 ? 17.359 -16.891 -26.188 1 95.75 168 ILE B C 1
ATOM 8467 O O . ILE B 1 168 ? 16.578 -16.25 -25.484 1 95.75 168 ILE B O 1
ATOM 8471 N N . VAL B 1 169 ? 17.891 -18.031 -25.766 1 94.19 169 VAL B N 1
ATOM 8472 C CA . VAL B 1 169 ? 17.625 -18.547 -24.438 1 94.19 169 VAL B CA 1
ATOM 8473 C C . VAL B 1 169 ? 18.828 -18.328 -23.547 1 94.19 169 VAL B C 1
ATOM 8475 O O . VAL B 1 169 ? 19.922 -18.844 -23.812 1 94.19 169 VAL B O 1
ATOM 8478 N N . LEU B 1 170 ? 18.656 -17.609 -22.484 1 92.69 170 LEU B N 1
ATOM 8479 C CA . LEU B 1 170 ? 19.75 -17.188 -21.625 1 92.69 170 LEU B CA 1
ATOM 8480 C C . LEU B 1 170 ? 19.797 -18.016 -20.344 1 92.69 170 LEU B C 1
ATOM 8482 O O . LEU B 1 170 ? 20.094 -17.484 -19.266 1 92.69 170 LEU B O 1
ATOM 8486 N N . ARG B 1 171 ? 19.5 -19.203 -20.359 1 88.5 171 ARG B N 1
ATOM 8487 C CA . ARG B 1 171 ? 19.562 -20.094 -19.203 1 88.5 171 ARG B CA 1
ATOM 8488 C C . ARG B 1 171 ? 20.984 -20.625 -19.016 1 88.5 171 ARG B C 1
ATOM 8490 O O . ARG B 1 171 ? 21.594 -21.109 -19.953 1 88.5 171 ARG B O 1
ATOM 8497 N N . PRO B 1 172 ? 21.406 -20.578 -17.812 1 85.38 172 PRO B N 1
ATOM 8498 C CA . PRO B 1 172 ? 22.719 -21.156 -17.562 1 85.38 172 PRO B CA 1
ATOM 8499 C C . PRO B 1 172 ? 22.719 -22.688 -17.688 1 85.38 172 PRO B C 1
ATOM 8501 O O . PRO B 1 172 ? 21.703 -23.328 -17.453 1 85.38 172 PRO B O 1
ATOM 8504 N N . VAL B 1 173 ? 23.812 -23.219 -17.875 1 77.81 173 VAL B N 1
ATOM 8505 C CA . VAL B 1 173 ? 23.953 -24.656 -18.109 1 77.81 173 VAL B CA 1
ATOM 8506 C C . VAL B 1 173 ? 23.703 -25.422 -16.812 1 77.81 173 VAL B C 1
ATOM 8508 O O . VAL B 1 173 ? 23.266 -26.562 -16.828 1 77.81 173 VAL B O 1
ATOM 8511 N N . GLU B 1 174 ? 23.906 -24.703 -15.734 1 74.19 174 GLU B N 1
ATOM 8512 C CA . GLU B 1 174 ? 23.766 -25.328 -14.422 1 74.19 174 GLU B CA 1
ATOM 8513 C C . GLU B 1 174 ? 22.297 -25.578 -14.094 1 74.19 174 GLU B C 1
ATOM 8515 O O . GLU B 1 174 ? 21.984 -26.438 -13.266 1 74.19 174 GLU B O 1
ATOM 8520 N N . ASP B 1 175 ? 21.438 -24.906 -14.766 1 76.06 175 ASP B N 1
ATOM 8521 C CA . ASP B 1 175 ? 20 -25.078 -14.516 1 76.06 175 ASP B CA 1
ATOM 8522 C C . ASP B 1 175 ? 19.453 -26.25 -15.328 1 76.06 175 ASP B C 1
ATOM 8524 O O . ASP B 1 175 ? 19.078 -26.094 -16.484 1 76.06 175 ASP B O 1
ATOM 8528 N N . LYS B 1 176 ? 19.234 -27.359 -14.688 1 69.25 176 LYS B N 1
ATOM 8529 C CA . LYS B 1 176 ? 18.844 -28.562 -15.406 1 69.25 176 LYS B CA 1
ATOM 8530 C C . LYS B 1 176 ? 17.344 -28.781 -15.328 1 69.25 176 LYS B C 1
ATOM 8532 O O . LYS B 1 176 ? 16.797 -29.641 -16.031 1 69.25 176 LYS B O 1
ATOM 8537 N N . LEU B 1 177 ? 16.656 -28.047 -14.516 1 71.25 177 LEU B N 1
ATOM 8538 C CA . LEU B 1 177 ? 15.242 -28.297 -14.312 1 71.25 177 LEU B CA 1
ATOM 8539 C C . LEU B 1 177 ? 14.398 -27.359 -15.172 1 71.25 177 LEU B C 1
ATOM 8541 O O . LEU B 1 177 ? 13.172 -27.453 -15.195 1 71.25 177 LEU B O 1
ATOM 8545 N N . GLY B 1 178 ? 15.148 -26.578 -15.867 1 78.81 178 GLY B N 1
ATOM 8546 C CA . GLY B 1 178 ? 14.422 -25.656 -16.734 1 78.81 178 GLY B CA 1
ATOM 8547 C C . GLY B 1 178 ? 14.453 -26.062 -18.203 1 78.81 178 GLY B C 1
ATOM 8548 O O . GLY B 1 178 ? 15.43 -26.672 -18.656 1 78.81 178 GLY B O 1
ATOM 8549 N N . PHE B 1 179 ? 13.367 -25.922 -18.875 1 84.5 179 PHE B N 1
ATOM 8550 C CA . PHE B 1 179 ? 13.289 -26.109 -20.328 1 84.5 179 PHE B CA 1
ATOM 8551 C C . PHE B 1 179 ? 12.695 -24.891 -21 1 84.5 179 PHE B C 1
ATOM 8553 O O . PHE B 1 179 ? 11.695 -24.344 -20.531 1 84.5 179 PHE B O 1
ATOM 8560 N N . PRO B 1 180 ? 13.281 -24.453 -22.156 1 88.12 180 PRO B N 1
ATOM 8561 C CA . PRO B 1 180 ? 14.375 -25.016 -22.969 1 88.12 180 PRO B CA 1
ATOM 8562 C C . PRO B 1 180 ? 15.75 -24.719 -22.359 1 88.12 180 PRO B C 1
ATOM 8564 O O . PRO B 1 180 ? 15.898 -23.781 -21.578 1 88.12 180 PRO B O 1
ATOM 8567 N N . PRO B 1 181 ? 16.672 -25.531 -22.734 1 88.69 181 PRO B N 1
ATOM 8568 C CA . PRO B 1 181 ? 18.016 -25.266 -22.234 1 88.69 181 PRO B CA 1
ATOM 8569 C C . PRO B 1 181 ? 18.625 -24 -22.859 1 88.69 181 PRO B C 1
ATOM 8571 O O . PRO B 1 181 ? 18.203 -23.562 -23.938 1 88.69 181 PRO B O 1
ATOM 8574 N N . GLY B 1 182 ? 19.656 -23.516 -22.234 1 91.81 182 GLY B N 1
ATOM 8575 C CA . GLY B 1 182 ? 20.297 -22.281 -22.688 1 91.81 182 GLY B CA 1
ATOM 8576 C C . GLY B 1 182 ? 21.094 -22.469 -23.969 1 91.81 182 GLY B C 1
ATOM 8577 O O . GLY B 1 182 ? 21.672 -23.531 -24.203 1 91.81 182 GLY B O 1
ATOM 8578 N N . ASP B 1 183 ? 21.141 -21.422 -24.734 1 93.56 183 ASP B N 1
ATOM 8579 C CA . ASP B 1 183 ? 21.891 -21.438 -25.984 1 93.56 183 ASP B CA 1
ATOM 8580 C C . ASP B 1 183 ? 23.391 -21.344 -25.719 1 93.56 183 ASP B C 1
ATOM 8582 O O . ASP B 1 183 ? 23.812 -20.797 -24.703 1 93.56 183 ASP B O 1
ATOM 8586 N N . THR B 1 184 ? 24.109 -21.891 -26.609 1 92.12 184 THR B N 1
ATOM 8587 C CA . THR B 1 184 ? 25.562 -21.859 -26.531 1 92.12 184 THR B CA 1
ATOM 8588 C C . THR B 1 184 ? 26.172 -21.328 -27.828 1 92.12 184 THR B C 1
ATOM 8590 O O . THR B 1 184 ? 25.531 -21.359 -28.875 1 92.12 184 THR B O 1
ATOM 8593 N N . ALA B 1 185 ? 27.297 -20.656 -27.688 1 92.56 185 ALA B N 1
ATOM 8594 C CA . ALA B 1 185 ? 28.094 -20.188 -28.828 1 92.56 185 ALA B CA 1
ATOM 8595 C C . ALA B 1 185 ? 29.578 -20.516 -28.625 1 92.56 185 ALA B C 1
ATOM 8597 O O . ALA B 1 185 ? 30.172 -20.125 -27.625 1 92.56 185 ALA B O 1
ATOM 8598 N N . LYS B 1 186 ? 30.172 -21.188 -29.562 1 90.94 186 LYS B N 1
ATOM 8599 C CA . LYS B 1 186 ? 31.578 -21.578 -29.531 1 90.94 186 LYS B CA 1
ATOM 8600 C C . LYS B 1 186 ? 31.906 -22.312 -28.234 1 90.94 186 LYS B C 1
ATOM 8602 O O . LYS B 1 186 ? 32.938 -22.031 -27.594 1 90.94 186 LYS B O 1
ATOM 8607 N N . GLY B 1 187 ? 30.938 -23.094 -27.703 1 82.88 187 GLY B N 1
ATOM 8608 C CA . GLY B 1 187 ? 31.156 -23.922 -26.531 1 82.88 187 GLY B CA 1
ATOM 8609 C C . GLY B 1 187 ? 30.875 -23.203 -25.219 1 82.88 187 GLY B C 1
ATOM 8610 O O . GLY B 1 187 ? 30.953 -23.812 -24.156 1 82.88 187 GLY B O 1
ATOM 8611 N N . GLU B 1 188 ? 30.547 -21.984 -25.328 1 89 188 GLU B N 1
ATOM 8612 C CA . GLU B 1 188 ? 30.266 -21.219 -24.125 1 89 188 GLU B CA 1
ATOM 8613 C C . GLU B 1 188 ? 28.781 -20.844 -24.062 1 89 188 GLU B C 1
ATOM 8615 O O . GLU B 1 188 ? 28.094 -20.781 -25.078 1 89 188 GLU B O 1
ATOM 8620 N N . ASP B 1 189 ? 28.406 -20.531 -22.812 1 91.19 189 ASP B N 1
ATOM 8621 C CA . ASP B 1 189 ? 27.016 -20.125 -22.609 1 91.19 189 ASP B CA 1
ATOM 8622 C C . ASP B 1 189 ? 26.766 -18.734 -23.203 1 91.19 189 ASP B C 1
ATOM 8624 O O . ASP B 1 189 ? 27.531 -17.797 -22.938 1 91.19 189 ASP B O 1
ATOM 8628 N N . LEU B 1 190 ? 25.719 -18.625 -23.938 1 93.06 190 LEU B N 1
ATOM 8629 C CA . LEU B 1 190 ? 25.406 -17.344 -24.578 1 93.06 190 LEU B CA 1
ATOM 8630 C C . LEU B 1 190 ? 25.094 -16.281 -23.531 1 93.06 190 LEU B C 1
ATOM 8632 O O . LEU B 1 190 ? 25.312 -15.094 -23.766 1 93.06 190 LEU B O 1
ATOM 8636 N N . VAL B 1 191 ? 24.547 -16.719 -22.328 1 93.12 191 VAL B N 1
ATOM 8637 C CA . VAL B 1 191 ? 24.203 -15.797 -21.25 1 93.12 191 VAL B CA 1
ATOM 8638 C C . VAL B 1 191 ? 25.438 -15.031 -20.797 1 93.12 191 VAL B C 1
ATOM 8640 O O . VAL B 1 191 ? 25.359 -13.859 -20.453 1 93.12 191 VAL B O 1
ATOM 8643 N N . ASP B 1 192 ? 26.594 -15.609 -20.875 1 90.62 192 ASP B N 1
ATOM 8644 C CA . ASP B 1 192 ? 27.844 -14.992 -20.438 1 90.62 192 ASP B CA 1
ATOM 8645 C C . ASP B 1 192 ? 28.234 -13.828 -21.344 1 90.62 192 ASP B C 1
ATOM 8647 O O . ASP B 1 192 ? 28.781 -12.828 -20.891 1 90.62 192 ASP B O 1
ATOM 8651 N N . TYR B 1 193 ? 27.938 -14 -22.609 1 92.12 193 TYR B N 1
ATOM 8652 C CA . TYR B 1 193 ? 28.203 -12.914 -23.547 1 92.12 193 TYR B CA 1
ATOM 8653 C C . TYR B 1 193 ? 27.453 -11.648 -23.156 1 92.12 193 TYR B C 1
ATOM 8655 O O . TYR B 1 193 ? 28 -10.555 -23.188 1 92.12 193 TYR B O 1
ATOM 8663 N N . PHE B 1 194 ? 26.234 -11.789 -22.828 1 93.12 194 PHE B N 1
ATOM 8664 C CA . PHE B 1 194 ? 25.391 -10.633 -22.531 1 93.12 194 PHE B CA 1
ATOM 8665 C C . PHE B 1 194 ? 25.688 -10.094 -21.125 1 93.12 194 PHE B C 1
ATOM 8667 O O . PHE B 1 194 ? 25.688 -8.883 -20.922 1 93.12 194 PHE B O 1
ATOM 8674 N N . CYS B 1 195 ? 25.906 -10.953 -20.188 1 89.62 195 CYS B N 1
ATOM 8675 C CA . CYS B 1 195 ? 25.938 -10.57 -18.781 1 89.62 195 CYS B CA 1
ATOM 8676 C C . CYS B 1 195 ? 27.359 -10.227 -18.328 1 89.62 195 CYS B C 1
ATOM 8678 O O . CYS B 1 195 ? 27.547 -9.523 -17.328 1 89.62 195 CYS B O 1
ATOM 8680 N N . ASN B 1 196 ? 28.359 -10.672 -18.969 1 83.56 196 ASN B N 1
ATOM 8681 C CA . ASN B 1 196 ? 29.734 -10.453 -18.5 1 83.56 196 ASN B CA 1
ATOM 8682 C C . ASN B 1 196 ? 30.438 -9.383 -19.328 1 83.56 196 ASN B C 1
ATOM 8684 O O . ASN B 1 196 ? 31.672 -9.336 -19.375 1 83.56 196 ASN B O 1
ATOM 8688 N N . GLN B 1 197 ? 29.688 -8.547 -19.875 1 79.69 197 GLN B N 1
ATOM 8689 C CA . GLN B 1 197 ? 30.281 -7.441 -20.625 1 79.69 197 GLN B CA 1
ATOM 8690 C C . GLN B 1 197 ? 30.844 -6.383 -19.688 1 79.69 197 GLN B C 1
ATOM 8692 O O . GLN B 1 197 ? 30.391 -6.238 -18.547 1 79.69 197 GLN B O 1
ATOM 8697 N N . SER B 1 198 ? 31.969 -5.832 -19.938 1 77 198 SER B N 1
ATOM 8698 C CA . SER B 1 198 ? 32.531 -4.742 -19.141 1 77 198 SER B CA 1
ATOM 8699 C C . SER B 1 198 ? 32.875 -3.545 -20.016 1 77 198 SER B C 1
ATOM 8701 O O . SER B 1 198 ? 33.5 -3.703 -21.062 1 77 198 SER B O 1
ATOM 8703 N N . GLY B 1 199 ? 32.219 -2.449 -19.844 1 79.25 199 GLY B N 1
ATOM 8704 C CA . GLY B 1 199 ? 32.531 -1.228 -20.578 1 79.25 199 GLY B CA 1
ATOM 8705 C C . GLY B 1 199 ? 31.594 -0.085 -20.234 1 79.25 199 GLY B C 1
ATOM 8706 O O . GLY B 1 199 ? 30.891 -0.134 -19.219 1 79.25 199 GLY B O 1
ATOM 8707 N N . THR B 1 200 ? 31.75 0.921 -21.016 1 80.62 200 THR B N 1
ATOM 8708 C CA . THR B 1 200 ? 30.828 2.045 -20.859 1 80.62 200 THR B CA 1
ATOM 8709 C C . THR B 1 200 ? 29.438 1.683 -21.359 1 80.62 200 THR B C 1
ATOM 8711 O O . THR B 1 200 ? 29.281 0.769 -22.172 1 80.62 200 THR B O 1
ATOM 8714 N N . ASP B 1 201 ? 28.5 2.338 -20.875 1 81.38 201 ASP B N 1
ATOM 8715 C CA . ASP B 1 201 ? 27.125 2.158 -21.312 1 81.38 201 ASP B CA 1
ATOM 8716 C C . ASP B 1 201 ? 27.016 2.217 -22.828 1 81.38 201 ASP B C 1
ATOM 8718 O O . ASP B 1 201 ? 26.359 1.372 -23.453 1 81.38 201 ASP B O 1
ATOM 8722 N N . PHE B 1 202 ? 27.781 3.088 -23.359 1 81.38 202 PHE B N 1
ATOM 8723 C CA . PHE B 1 202 ? 27.766 3.303 -24.797 1 81.38 202 PHE B CA 1
ATOM 8724 C C . PHE B 1 202 ? 28.328 2.096 -25.531 1 81.38 202 PHE B C 1
ATOM 8726 O O . PHE B 1 202 ? 27.734 1.593 -26.484 1 81.38 202 PHE B O 1
ATOM 8733 N N . ARG B 1 203 ? 29.344 1.585 -25.078 1 86.38 203 ARG B N 1
ATOM 8734 C CA . ARG B 1 203 ? 30.016 0.475 -25.75 1 86.38 203 ARG B CA 1
ATOM 8735 C C . ARG B 1 203 ? 29.203 -0.805 -25.641 1 86.38 203 ARG B C 1
ATOM 8737 O O . ARG B 1 203 ? 29.109 -1.571 -26.609 1 86.38 203 ARG B O 1
ATOM 8744 N N . VAL B 1 204 ? 28.641 -1.02 -24.531 1 90 204 VAL B N 1
ATOM 8745 C CA . VAL B 1 204 ? 27.875 -2.234 -24.328 1 90 204 VAL B CA 1
ATOM 8746 C C . VAL B 1 204 ? 26.609 -2.201 -25.188 1 90 204 VAL B C 1
ATOM 8748 O O . VAL B 1 204 ? 26.25 -3.207 -25.797 1 90 204 VAL B O 1
ATOM 8751 N N . GLN B 1 205 ? 26.031 -1.095 -25.359 1 90.75 205 GLN B N 1
ATOM 8752 C CA . GLN B 1 205 ? 24.844 -0.945 -26.203 1 90.75 205 GLN B CA 1
ATOM 8753 C C . GLN B 1 205 ? 25.172 -1.272 -27.656 1 90.75 205 GLN B C 1
ATOM 8755 O O . GLN B 1 205 ? 24.406 -1.991 -28.312 1 90.75 205 GLN B O 1
ATOM 8760 N N . ARG B 1 206 ? 26.234 -0.745 -28.031 1 91.06 206 ARG B N 1
ATOM 8761 C CA . ARG B 1 206 ? 26.625 -0.926 -29.438 1 91.06 206 ARG B CA 1
ATOM 8762 C C . ARG B 1 206 ? 27.016 -2.373 -29.719 1 91.06 206 ARG B C 1
ATOM 8764 O O . ARG B 1 206 ? 26.781 -2.889 -30.812 1 91.06 206 ARG B O 1
ATOM 8771 N N . ARG B 1 207 ? 27.547 -2.99 -28.719 1 92.56 207 ARG B N 1
ATOM 8772 C CA . ARG B 1 207 ? 27.859 -4.41 -28.859 1 92.56 207 ARG B CA 1
ATOM 8773 C C . ARG B 1 207 ? 26.594 -5.238 -29.016 1 92.56 207 ARG B C 1
ATOM 8775 O O . ARG B 1 207 ? 26.562 -6.188 -29.797 1 92.56 207 ARG B O 1
ATOM 8782 N N . TYR B 1 208 ? 25.625 -4.941 -28.312 1 95.12 208 TYR B N 1
ATOM 8783 C CA . TYR B 1 208 ? 24.344 -5.637 -28.422 1 95.12 208 TYR B CA 1
ATOM 8784 C C . TYR B 1 208 ? 23.703 -5.371 -29.781 1 95.12 208 TYR B C 1
ATOM 8786 O O . TYR B 1 208 ? 23.109 -6.27 -30.375 1 95.12 208 TYR B O 1
ATOM 8794 N N . VAL B 1 209 ? 23.828 -4.129 -30.266 1 95 209 VAL B N 1
ATOM 8795 C CA . VAL B 1 209 ? 23.312 -3.807 -31.594 1 95 209 VAL B CA 1
ATOM 8796 C C . VAL B 1 209 ? 24.031 -4.645 -32.656 1 95 209 VAL B C 1
ATOM 8798 O O . VAL B 1 209 ? 23.406 -5.199 -33.531 1 95 209 VAL B O 1
ATOM 8801 N N . GLN B 1 210 ? 25.359 -4.684 -32.469 1 94.75 210 GLN B N 1
ATOM 8802 C CA . GLN B 1 210 ? 26.141 -5.484 -33.375 1 94.75 210 GLN B CA 1
ATOM 8803 C C . GLN B 1 210 ? 25.703 -6.945 -33.375 1 94.75 210 GLN B C 1
ATOM 8805 O O . GLN B 1 210 ? 25.594 -7.574 -34.438 1 94.75 210 GLN B O 1
ATOM 8810 N N . PHE B 1 211 ? 25.484 -7.512 -32.25 1 96.19 211 PHE B N 1
ATOM 8811 C CA . PHE B 1 211 ? 25.016 -8.883 -32.125 1 96.19 211 PHE B CA 1
ATOM 8812 C C . PHE B 1 211 ? 23.719 -9.086 -32.875 1 96.19 211 PHE B C 1
ATOM 8814 O O . PHE B 1 211 ? 23.578 -10.047 -33.656 1 96.19 211 PHE B O 1
ATOM 8821 N N . LEU B 1 212 ? 22.719 -8.188 -32.719 1 96.75 212 LEU B N 1
ATOM 8822 C CA . LEU B 1 212 ? 21.406 -8.289 -33.375 1 96.75 212 LEU B CA 1
ATOM 8823 C C . LEU B 1 212 ? 21.547 -8.211 -34.875 1 96.75 212 LEU B C 1
ATOM 8825 O O . LEU B 1 212 ? 20.938 -9 -35.625 1 96.75 212 LEU B O 1
ATOM 8829 N N . LEU B 1 213 ? 22.406 -7.312 -35.312 1 96.31 213 LEU B N 1
ATOM 8830 C CA . LEU B 1 213 ? 22.578 -7.117 -36.75 1 96.31 213 LEU B CA 1
ATOM 8831 C C . LEU B 1 213 ? 23.281 -8.312 -37.375 1 96.31 213 LEU B C 1
ATOM 8833 O O . LEU B 1 213 ? 22.938 -8.734 -38.469 1 96.31 213 LEU B O 1
ATOM 8837 N N . LYS B 1 214 ? 24.25 -8.836 -36.688 1 96.44 214 LYS B N 1
ATOM 8838 C CA . LYS B 1 214 ? 24.969 -9.984 -37.219 1 96.44 214 LYS B CA 1
ATOM 8839 C C . LYS B 1 214 ? 24.062 -11.219 -37.281 1 96.44 214 LYS B C 1
ATOM 8841 O O . LYS B 1 214 ? 24.203 -12.047 -38.188 1 96.44 214 LYS B O 1
ATOM 8846 N N . THR B 1 215 ? 23.234 -11.367 -36.344 1 97 215 THR B N 1
ATOM 8847 C CA . THR B 1 215 ? 22.25 -12.445 -36.406 1 97 215 THR B CA 1
ATOM 8848 C C . THR B 1 215 ? 21.359 -12.305 -37.625 1 97 215 THR B C 1
ATOM 8850 O O . THR B 1 215 ? 21.016 -13.297 -38.281 1 97 215 THR B O 1
ATOM 8853 N N . LEU B 1 216 ? 21 -11.078 -37.938 1 96.69 216 LEU B N 1
ATOM 8854 C CA . LEU B 1 216 ? 20.156 -10.82 -39.094 1 96.69 216 LEU B CA 1
ATOM 8855 C C . LEU B 1 216 ? 20.891 -11.094 -40.375 1 96.69 216 LEU B C 1
ATOM 8857 O O . LEU B 1 216 ? 20.297 -11.516 -41.375 1 96.69 216 LEU B O 1
ATOM 8861 N N . VAL B 1 217 ? 22.203 -10.828 -40.375 1 95.88 217 VAL B N 1
ATOM 8862 C CA . VAL B 1 217 ? 23 -11.133 -41.531 1 95.88 217 VAL B CA 1
ATOM 8863 C C . VAL B 1 217 ? 22.969 -12.641 -41.812 1 95.88 217 VAL B C 1
ATOM 8865 O O . VAL B 1 217 ? 22.859 -13.062 -42.969 1 95.88 217 VAL B O 1
ATOM 8868 N N . PHE B 1 218 ? 23.125 -13.367 -40.781 1 96.31 218 PHE B N 1
ATOM 8869 C CA . PHE B 1 218 ? 23.047 -14.82 -40.906 1 96.31 218 PHE B CA 1
ATOM 8870 C C . PHE B 1 218 ? 21.688 -15.234 -41.469 1 96.31 218 PHE B C 1
ATOM 8872 O O . PHE B 1 218 ? 21.609 -16.062 -42.375 1 96.31 218 PHE B O 1
ATOM 8879 N N . ALA B 1 219 ? 20.625 -14.703 -40.969 1 96.88 219 ALA B N 1
ATOM 8880 C CA . ALA B 1 219 ? 19.266 -15 -41.406 1 96.88 219 ALA B CA 1
ATOM 8881 C C . ALA B 1 219 ? 19.078 -14.594 -42.875 1 96.88 219 ALA B C 1
ATOM 8883 O O . ALA B 1 219 ? 18.391 -15.289 -43.625 1 96.88 219 ALA B O 1
ATOM 8884 N N . ASP B 1 220 ? 19.641 -13.461 -43.156 1 95.69 220 ASP B N 1
ATOM 8885 C CA . ASP B 1 220 ? 19.516 -12.945 -44.531 1 95.69 220 ASP B CA 1
ATOM 8886 C C . ASP B 1 220 ? 20.094 -13.938 -45.531 1 95.69 220 ASP B C 1
ATOM 8888 O O . ASP B 1 220 ? 19.5 -14.188 -46.594 1 95.69 220 ASP B O 1
ATOM 8892 N N . LYS B 1 221 ? 21.266 -14.43 -45.25 1 95.31 221 LYS B N 1
ATOM 8893 C CA . LYS B 1 221 ? 21.891 -15.414 -46.125 1 95.31 221 LYS B CA 1
ATOM 8894 C C . LYS B 1 221 ? 21 -16.656 -46.25 1 95.31 221 LYS B C 1
ATOM 8896 O O . LYS B 1 221 ? 20.875 -17.188 -47.375 1 95.31 221 LYS B O 1
ATOM 8901 N N . TRP B 1 222 ? 20.484 -17.078 -45.219 1 96.38 222 TRP B N 1
ATOM 8902 C CA . TRP B 1 222 ? 19.594 -18.234 -45.25 1 96.38 222 TRP B CA 1
ATOM 8903 C C . TRP B 1 222 ? 18.344 -17.938 -46.094 1 96.38 222 TRP B C 1
ATOM 8905 O O . TRP B 1 222 ? 17.875 -18.797 -46.812 1 96.38 222 TRP B O 1
ATOM 8915 N N . ILE B 1 223 ? 17.781 -16.766 -45.969 1 96.12 223 ILE B N 1
ATOM 8916 C CA . ILE B 1 223 ? 16.578 -16.375 -46.719 1 96.12 223 ILE B CA 1
ATOM 8917 C C . ILE B 1 223 ? 16.875 -16.359 -48.219 1 96.12 223 ILE B C 1
ATOM 8919 O O . ILE B 1 223 ? 16.047 -16.781 -49 1 96.12 223 ILE B O 1
ATOM 8923 N N . ASP B 1 224 ? 18.047 -15.875 -48.531 1 94.25 224 ASP B N 1
ATOM 8924 C CA . ASP B 1 224 ? 18.469 -15.867 -49.938 1 94.25 224 ASP B CA 1
ATOM 8925 C C . ASP B 1 224 ? 18.516 -17.281 -50.5 1 94.25 224 ASP B C 1
ATOM 8927 O O . ASP B 1 224 ? 18.047 -17.516 -51.625 1 94.25 224 ASP B O 1
ATOM 8931 N N . ASP B 1 225 ? 19.109 -18.109 -49.719 1 94.31 225 ASP B N 1
ATOM 8932 C CA . ASP B 1 225 ? 19.188 -19.5 -50.156 1 94.31 225 ASP B CA 1
ATOM 8933 C C . ASP B 1 225 ? 17.781 -20.125 -50.25 1 94.31 225 ASP B C 1
ATOM 8935 O O . ASP B 1 225 ? 17.516 -20.906 -51.156 1 94.31 225 ASP B O 1
ATOM 8939 N N . PHE B 1 226 ? 16.938 -19.766 -49.375 1 94.5 226 PHE B N 1
ATOM 8940 C CA . PHE B 1 226 ? 15.555 -20.25 -49.344 1 94.5 226 PHE B CA 1
ATOM 8941 C C . PHE B 1 226 ? 14.797 -19.797 -50.562 1 94.5 226 PHE B C 1
ATOM 8943 O O . PHE B 1 226 ? 14.062 -20.594 -51.188 1 94.5 226 PHE B O 1
ATOM 8950 N N . ILE B 1 227 ? 15 -18.578 -50.938 1 91.25 227 ILE B N 1
ATOM 8951 C CA . ILE B 1 227 ? 14.336 -18.031 -52.094 1 91.25 227 ILE B CA 1
ATOM 8952 C C . ILE B 1 227 ? 14.891 -18.672 -53.375 1 91.25 227 ILE B C 1
ATOM 8954 O O . ILE B 1 227 ? 14.141 -19 -54.281 1 91.25 227 ILE B O 1
ATOM 8958 N N . LYS B 1 228 ? 16.109 -18.875 -53.438 1 91.81 228 LYS B N 1
ATOM 8959 C CA . LYS B 1 228 ? 16.766 -19.469 -54.594 1 91.81 228 LYS B CA 1
ATOM 8960 C C . LYS B 1 228 ? 16.266 -20.906 -54.812 1 91.81 228 LYS B C 1
ATOM 8962 O O . LYS B 1 228 ? 16.219 -21.375 -55.969 1 91.81 228 LYS B O 1
ATOM 8967 N N . GLU B 1 229 ? 16 -21.5 -53.812 1 92.25 229 GLU B N 1
ATOM 8968 C CA . GLU B 1 229 ? 15.516 -22.875 -53.906 1 92.25 229 GLU B CA 1
ATOM 8969 C C . GLU B 1 229 ? 14.07 -22.922 -54.375 1 92.25 229 GLU B C 1
ATOM 8971 O O . GLU B 1 229 ? 13.539 -24 -54.656 1 92.25 229 GLU B O 1
ATOM 8976 N N . GLY B 1 230 ? 13.359 -21.891 -54.562 1 85.38 230 GLY B N 1
ATOM 8977 C CA . GLY B 1 230 ? 12.016 -21.812 -55.125 1 85.38 230 GLY B CA 1
ATOM 8978 C C . GLY B 1 230 ? 10.93 -22.109 -54.094 1 85.38 230 GLY B C 1
ATOM 8979 O O . GLY B 1 230 ? 9.812 -22.484 -54.469 1 85.38 230 GLY B O 1
ATOM 8980 N N . ARG B 1 231 ? 11.227 -21.984 -52.938 1 86.94 231 ARG B N 1
ATOM 8981 C CA . ARG B 1 231 ? 10.25 -22.281 -51.906 1 86.94 231 ARG B CA 1
ATOM 8982 C C . ARG B 1 231 ? 9.312 -21.094 -51.688 1 86.94 231 ARG B C 1
ATOM 8984 O O . ARG B 1 231 ? 9.656 -19.953 -52 1 86.94 231 ARG B O 1
ATOM 8991 N N . ALA B 1 232 ? 8.133 -21.406 -51.188 1 85.31 232 ALA B N 1
ATOM 8992 C CA . ALA B 1 232 ? 7.109 -20.391 -51.031 1 85.31 232 ALA B CA 1
ATOM 8993 C C . ALA B 1 232 ? 7.457 -19.453 -49.875 1 85.31 232 ALA B C 1
ATOM 8995 O O . ALA B 1 232 ? 7.66 -19.906 -48.719 1 85.31 232 ALA B O 1
ATOM 8996 N N . ILE B 1 233 ? 7.453 -18.266 -50.094 1 84.81 233 ILE B N 1
ATOM 8997 C CA . ILE B 1 233 ? 7.879 -17.234 -49.156 1 84.81 233 ILE B CA 1
ATOM 8998 C C . ILE B 1 233 ? 6.918 -17.203 -47.969 1 84.81 233 ILE B C 1
ATOM 9000 O O . ILE B 1 233 ? 7.293 -16.797 -46.844 1 84.81 233 ILE B O 1
ATOM 9004 N N . GLU B 1 234 ? 5.656 -17.656 -48.188 1 85.06 234 GLU B N 1
ATOM 9005 C CA . GLU B 1 234 ? 4.652 -17.656 -47.125 1 85.06 234 GLU B CA 1
ATOM 9006 C C . GLU B 1 234 ? 5.062 -18.562 -45.969 1 85.06 234 GLU B C 1
ATOM 9008 O O . GLU B 1 234 ? 4.648 -18.344 -44.844 1 85.06 234 GLU B O 1
ATOM 9013 N N . ASN B 1 235 ? 5.945 -19.422 -46.219 1 91 235 ASN B N 1
ATOM 9014 C CA . ASN B 1 235 ? 6.344 -20.391 -45.219 1 91 235 ASN B CA 1
ATOM 9015 C C . ASN B 1 235 ? 7.734 -20.094 -44.688 1 91 235 ASN B C 1
ATOM 9017 O O . ASN B 1 235 ? 8.336 -20.938 -44 1 91 235 ASN B O 1
ATOM 9021 N N . VAL B 1 236 ? 8.219 -18.953 -44.938 1 94.06 236 VAL B N 1
ATOM 9022 C CA . VAL B 1 236 ? 9.602 -18.625 -44.594 1 94.06 236 VAL B CA 1
ATOM 9023 C C . VAL B 1 236 ? 9.789 -18.703 -43.094 1 94.06 236 VAL B C 1
ATOM 9025 O O . VAL B 1 236 ? 10.805 -19.203 -42.594 1 94.06 236 VAL B O 1
ATOM 9028 N N . ALA B 1 237 ? 8.812 -18.234 -42.344 1 95.12 237 ALA B N 1
ATOM 9029 C CA . ALA B 1 237 ? 8.922 -18.234 -40.906 1 95.12 237 ALA B CA 1
ATOM 9030 C C . ALA B 1 237 ? 8.953 -19.656 -40.344 1 95.12 237 ALA B C 1
ATOM 9032 O O . ALA B 1 237 ? 9.805 -20 -39.531 1 95.12 237 ALA B O 1
ATOM 9033 N N . ALA B 1 238 ? 8.055 -20.469 -40.75 1 95 238 ALA B N 1
ATOM 9034 C CA . ALA B 1 238 ? 7.973 -21.844 -40.312 1 95 238 ALA B CA 1
ATOM 9035 C C . ALA B 1 238 ? 9.234 -22.625 -40.688 1 95 238 ALA B C 1
ATOM 9037 O O . ALA B 1 238 ? 9.734 -23.422 -39.875 1 95 238 ALA B O 1
ATOM 9038 N N . ALA B 1 239 ? 9.688 -22.391 -41.906 1 95.5 239 ALA B N 1
ATOM 9039 C CA . ALA B 1 239 ? 10.883 -23.078 -42.375 1 95.5 239 ALA B CA 1
ATOM 9040 C C . ALA B 1 239 ? 12.109 -22.656 -41.562 1 95.5 239 ALA B C 1
ATOM 9042 O O . ALA B 1 239 ? 12.977 -23.484 -41.281 1 95.5 239 ALA B O 1
ATOM 9043 N N . TRP B 1 240 ? 12.195 -21.438 -41.281 1 96.5 240 TRP B N 1
ATOM 9044 C CA . TRP B 1 240 ? 13.289 -20.906 -40.469 1 96.5 240 TRP B CA 1
ATOM 9045 C C . TRP B 1 240 ? 13.289 -21.531 -39.094 1 96.5 240 TRP B C 1
ATOM 9047 O O . TRP B 1 240 ? 14.336 -21.953 -38.594 1 96.5 240 TRP B O 1
ATOM 9057 N N . ARG B 1 241 ? 12.164 -21.641 -38.469 1 95.25 241 ARG B N 1
ATOM 9058 C CA . ARG B 1 241 ? 12.008 -22.25 -37.156 1 95.25 241 ARG B CA 1
ATOM 9059 C C . ARG B 1 241 ? 12.5 -23.703 -37.156 1 95.25 241 ARG B C 1
ATOM 9061 O O . ARG B 1 241 ? 13.211 -24.125 -36.25 1 95.25 241 ARG B O 1
ATOM 9068 N N . GLU B 1 242 ? 12.109 -24.359 -38.188 1 93.69 242 GLU B N 1
ATOM 9069 C CA . GLU B 1 242 ? 12.516 -25.75 -38.344 1 93.69 242 GLU B CA 1
ATOM 9070 C C . GLU B 1 242 ? 14.023 -25.859 -38.562 1 93.69 242 GLU B C 1
ATOM 9072 O O . GLU B 1 242 ? 14.672 -26.766 -38.031 1 93.69 242 GLU B O 1
ATOM 9077 N N . TYR B 1 243 ? 14.516 -24.969 -39.312 1 94.94 243 TYR B N 1
ATOM 9078 C CA . TYR B 1 243 ? 15.945 -24.953 -39.625 1 94.94 243 TYR B CA 1
ATOM 9079 C C . TYR B 1 243 ? 16.75 -24.75 -38.344 1 94.94 243 TYR B C 1
ATOM 9081 O O . TYR B 1 243 ? 17.734 -25.453 -38.094 1 94.94 243 TYR B O 1
ATOM 9089 N N . LEU B 1 244 ? 16.375 -23.812 -37.531 1 94.5 244 LEU B N 1
ATOM 9090 C CA . LEU B 1 244 ? 17.109 -23.531 -36.281 1 94.5 244 LEU B CA 1
ATOM 9091 C C . LEU B 1 244 ? 16.984 -24.688 -35.312 1 94.5 244 LEU B C 1
ATOM 9093 O O . LEU B 1 244 ? 17.938 -25 -34.594 1 94.5 244 LEU B O 1
ATOM 9097 N N . GLY B 1 245 ? 15.773 -25.266 -35.25 1 86.75 245 GLY B N 1
ATOM 9098 C CA . GLY B 1 245 ? 15.57 -26.453 -34.438 1 86.75 245 GLY B CA 1
ATOM 9099 C C . GLY B 1 245 ? 15.578 -26.172 -32.969 1 86.75 245 GLY B C 1
ATOM 9100 O O . GLY B 1 245 ? 15.203 -25.078 -32.531 1 86.75 245 GLY B O 1
ATOM 9101 N N . SER B 1 246 ? 15.977 -27.281 -32.219 1 82.06 246 SER B N 1
ATOM 9102 C CA . SER B 1 246 ? 15.977 -27.203 -30.75 1 82.06 246 SER B CA 1
ATOM 9103 C C . SER B 1 246 ? 17.156 -26.391 -30.234 1 82.06 246 SER B C 1
ATOM 9105 O O . SER B 1 246 ? 18.125 -26.172 -30.969 1 82.06 246 SER B O 1
ATOM 9107 N N . PRO B 1 247 ? 16.984 -26.031 -29.031 1 81.94 247 PRO B N 1
ATOM 9108 C CA . PRO B 1 247 ? 18.125 -25.297 -28.469 1 81.94 247 PRO B CA 1
ATOM 9109 C C . PRO B 1 247 ? 19.422 -26.109 -28.531 1 81.94 247 PRO B C 1
ATOM 9111 O O . PRO B 1 247 ? 19.406 -27.328 -28.359 1 81.94 247 PRO B O 1
ATOM 9114 N N . ARG B 1 248 ? 20.5 -25.531 -28.891 1 84.56 248 ARG B N 1
ATOM 9115 C CA . ARG B 1 248 ? 21.844 -26.078 -28.938 1 84.56 248 ARG B CA 1
ATOM 9116 C C . ARG B 1 248 ? 22.062 -26.891 -30.219 1 84.56 248 ARG B C 1
ATOM 9118 O O . ARG B 1 248 ? 23 -27.688 -30.297 1 84.56 248 ARG B O 1
ATOM 9125 N N . SER B 1 249 ? 21.156 -26.688 -31.109 1 89.81 249 SER B N 1
ATOM 9126 C CA . SER B 1 249 ? 21.375 -27.297 -32.406 1 89.81 249 SER B CA 1
ATOM 9127 C C . SER B 1 249 ? 22.609 -26.719 -33.094 1 89.81 249 SER B C 1
ATOM 9129 O O . SER B 1 249 ? 23.094 -25.641 -32.719 1 89.81 249 SER B O 1
ATOM 9131 N N . ALA B 1 250 ? 23.078 -27.375 -34.031 1 91.88 250 ALA B N 1
ATOM 9132 C CA . ALA B 1 250 ? 24.281 -26.953 -34.75 1 91.88 250 ALA B CA 1
ATOM 9133 C C . ALA B 1 250 ? 24.031 -25.641 -35.5 1 91.88 250 ALA B C 1
ATOM 9135 O O . ALA B 1 250 ? 24.906 -24.781 -35.562 1 91.88 250 ALA B O 1
ATOM 9136 N N . GLN B 1 251 ? 22.891 -25.516 -36.094 1 93.62 251 GLN B N 1
ATOM 9137 C CA . GLN B 1 251 ? 22.547 -24.312 -36.844 1 93.62 251 GLN B CA 1
ATOM 9138 C C . GLN B 1 251 ? 22.453 -23.094 -35.938 1 93.62 251 GLN B C 1
ATOM 9140 O O . GLN B 1 251 ? 22.953 -22.031 -36.25 1 93.62 251 GLN B O 1
ATOM 9145 N N . ARG B 1 252 ? 21.859 -23.266 -34.812 1 94.12 252 ARG B N 1
ATOM 9146 C CA . ARG B 1 252 ? 21.734 -22.188 -33.844 1 94.12 252 ARG B CA 1
ATOM 9147 C C . ARG B 1 252 ? 23.109 -21.781 -33.312 1 94.12 252 ARG B C 1
ATOM 9149 O O . ARG B 1 252 ? 23.406 -20.578 -33.188 1 94.12 252 ARG B O 1
ATOM 9156 N N . ASN B 1 253 ? 23.859 -22.75 -33.031 1 93.94 253 ASN B N 1
ATOM 9157 C CA . ASN B 1 253 ? 25.203 -22.484 -32.562 1 93.94 253 ASN B CA 1
ATOM 9158 C C . ASN B 1 253 ? 26.031 -21.719 -33.594 1 93.94 253 ASN B C 1
ATOM 9160 O O . ASN B 1 253 ? 26.812 -20.844 -33.219 1 93.94 253 ASN B O 1
ATOM 9164 N N . ALA B 1 254 ? 25.891 -22.094 -34.812 1 94.44 254 ALA B N 1
ATOM 9165 C CA . ALA B 1 254 ? 26.609 -21.406 -35.875 1 94.44 254 ALA B CA 1
ATOM 9166 C C . ALA B 1 254 ? 26.172 -19.953 -36 1 94.44 254 ALA B C 1
ATOM 9168 O O . ALA B 1 254 ? 26.984 -19.062 -36.219 1 94.44 254 ALA B O 1
ATOM 9169 N N . MET B 1 255 ? 24.938 -19.75 -35.875 1 96.19 255 MET B N 1
ATOM 9170 C CA . MET B 1 255 ? 24.391 -18.406 -35.938 1 96.19 255 MET B CA 1
ATOM 9171 C C . MET B 1 255 ? 24.953 -17.531 -34.844 1 96.19 255 MET B C 1
ATOM 9173 O O . MET B 1 255 ? 25.438 -16.422 -35.094 1 96.19 255 MET B O 1
ATOM 9177 N N . TYR B 1 256 ? 24.922 -18.062 -33.594 1 96.75 256 TYR B N 1
ATOM 9178 C CA . TYR B 1 256 ? 25.375 -17.281 -32.469 1 96.75 256 TYR B CA 1
ATOM 9179 C C . TYR B 1 256 ? 26.891 -17.141 -32.469 1 96.75 256 TYR B C 1
ATOM 9181 O O . TYR B 1 256 ? 27.422 -16.125 -32 1 96.75 256 TYR B O 1
ATOM 9189 N N . ALA B 1 257 ? 27.594 -18.109 -32.938 1 95.25 257 ALA B N 1
ATOM 9190 C CA . ALA B 1 257 ? 29.047 -17.984 -33.062 1 95.25 257 ALA B CA 1
ATOM 9191 C C . ALA B 1 257 ? 29.422 -16.828 -34 1 95.25 257 ALA B C 1
ATOM 9193 O O . ALA B 1 257 ? 30.375 -16.094 -33.719 1 95.25 257 ALA B O 1
ATOM 9194 N N . GLN B 1 258 ? 28.672 -16.656 -35 1 94.62 258 GLN B N 1
ATOM 9195 C CA . GLN B 1 258 ? 28.891 -15.531 -35.906 1 94.62 258 GLN B CA 1
ATOM 9196 C C . GLN B 1 258 ? 28.516 -14.219 -35.25 1 94.62 258 GLN B C 1
ATOM 9198 O O . GLN B 1 258 ? 29.188 -13.203 -35.438 1 94.62 258 GLN B O 1
ATOM 9203 N N . ALA B 1 259 ? 27.484 -14.242 -34.531 1 95.88 259 ALA B N 1
ATOM 9204 C CA . ALA B 1 259 ? 26.953 -13.031 -33.938 1 95.88 259 ALA B CA 1
ATOM 9205 C C . ALA B 1 259 ? 27.906 -12.492 -32.875 1 95.88 259 ALA B C 1
ATOM 9207 O O . ALA B 1 259 ? 28 -11.281 -32.656 1 95.88 259 ALA B O 1
ATOM 9208 N N . ILE B 1 260 ? 28.625 -13.367 -32.125 1 94.56 260 ILE B N 1
ATOM 9209 C CA . ILE B 1 260 ? 29.453 -12.93 -31 1 94.56 260 ILE B CA 1
ATOM 9210 C C . ILE B 1 260 ? 30.844 -12.578 -31.5 1 94.56 260 ILE B C 1
ATOM 9212 O O . ILE B 1 260 ? 31.641 -11.984 -30.766 1 94.56 260 ILE B O 1
ATOM 9216 N N . ASP B 1 261 ? 31.094 -12.883 -32.688 1 91.5 261 ASP B N 1
ATOM 9217 C CA . ASP B 1 261 ? 32.406 -12.586 -33.281 1 91.5 261 ASP B CA 1
ATOM 9218 C C . ASP B 1 261 ? 32.688 -11.086 -33.281 1 91.5 261 ASP B C 1
ATOM 9220 O O . ASP B 1 261 ? 31.797 -10.289 -33.594 1 91.5 261 ASP B O 1
ATOM 9224 N N . ASP B 1 262 ? 33.812 -10.656 -32.969 1 85.56 262 ASP B N 1
ATOM 9225 C CA . ASP B 1 262 ? 34.156 -9.258 -32.75 1 85.56 262 ASP B CA 1
ATOM 9226 C C . ASP B 1 262 ? 34.5 -8.562 -34.062 1 85.56 262 ASP B C 1
ATOM 9228 O O . ASP B 1 262 ? 34.719 -7.355 -34.094 1 85.56 262 ASP B O 1
ATOM 9232 N N . SER B 1 263 ? 34.375 -9.234 -35.125 1 86.44 263 SER B N 1
ATOM 9233 C CA . SER B 1 263 ? 34.688 -8.625 -36.406 1 86.44 263 SER B CA 1
ATOM 9234 C C . SER B 1 263 ? 33.656 -7.574 -36.781 1 86.44 263 SER B C 1
ATOM 9236 O O . SER B 1 263 ? 32.469 -7.738 -36.5 1 86.44 263 SER B O 1
ATOM 9238 N N . PRO B 1 264 ? 34.125 -6.465 -37.281 1 88.69 264 PRO B N 1
ATOM 9239 C CA . PRO B 1 264 ? 33.156 -5.43 -37.688 1 88.69 264 PRO B CA 1
ATOM 9240 C C . PRO B 1 264 ? 32.219 -5.887 -38.781 1 88.69 264 PRO B C 1
ATOM 9242 O O . PRO B 1 264 ? 32.594 -6.652 -39.656 1 88.69 264 PRO B O 1
ATOM 9245 N N . LEU B 1 265 ? 31.016 -5.527 -38.656 1 90.25 265 LEU B N 1
ATOM 9246 C CA . LEU B 1 265 ? 30 -5.809 -39.688 1 90.25 265 LEU B CA 1
ATOM 9247 C C . LEU B 1 265 ? 30.156 -4.871 -40.875 1 90.25 265 LEU B C 1
ATOM 9249 O O . LEU B 1 265 ? 30.359 -3.668 -40.688 1 90.25 265 LEU B O 1
ATOM 9253 N N . GLU B 1 266 ? 30.031 -5.434 -41.969 1 82.25 266 GLU B N 1
ATOM 9254 C CA . GLU B 1 266 ? 30.125 -4.629 -43.188 1 82.25 266 GLU B CA 1
ATOM 9255 C C . GLU B 1 266 ? 29.062 -3.527 -43.219 1 82.25 266 GLU B C 1
ATOM 9257 O O . GLU B 1 266 ? 27.906 -3.77 -42.875 1 82.25 266 GLU B O 1
ATOM 9262 N N . LYS B 1 267 ? 29.328 -2.238 -43.5 1 83.38 267 LYS B N 1
ATOM 9263 C CA . LYS B 1 267 ? 28.453 -1.073 -43.594 1 83.38 267 LYS B CA 1
ATOM 9264 C C . LYS B 1 267 ? 28.312 -0.391 -42.25 1 83.38 267 LYS B C 1
ATOM 9266 O O . LYS B 1 267 ? 27.766 0.712 -42.156 1 83.38 267 LYS B O 1
ATOM 9271 N N . PHE B 1 268 ? 28.688 -1.148 -41.188 1 91.5 268 PHE B N 1
ATOM 9272 C CA . PHE B 1 268 ? 28.594 -0.591 -39.844 1 91.5 268 PHE B CA 1
ATOM 9273 C C . PHE B 1 268 ? 29.969 -0.5 -39.188 1 91.5 268 PHE B C 1
ATOM 9275 O O . PHE B 1 268 ? 30.125 -0.828 -38.031 1 91.5 268 PHE B O 1
ATOM 9282 N N . GLU B 1 269 ? 30.969 -0.13 -39.875 1 84.94 269 GLU B N 1
ATOM 9283 C CA . GLU B 1 269 ? 32.344 -0.073 -39.406 1 84.94 269 GLU B CA 1
ATOM 9284 C C . GLU B 1 269 ? 32.5 1.027 -38.344 1 84.94 269 GLU B C 1
ATOM 9286 O O . GLU B 1 269 ? 33.344 0.925 -37.469 1 84.94 269 GLU B O 1
ATOM 9291 N N . ASN B 1 270 ? 31.578 1.948 -38.438 1 82.69 270 ASN B N 1
ATOM 9292 C CA . ASN B 1 270 ? 31.688 3.072 -37.5 1 82.69 270 ASN B CA 1
ATOM 9293 C C . ASN B 1 270 ? 30.734 2.908 -36.312 1 82.69 270 ASN B C 1
ATOM 9295 O O . ASN B 1 270 ? 30.406 3.883 -35.625 1 82.69 270 ASN B O 1
ATOM 9299 N N . LEU B 1 271 ? 30.297 1.748 -36.094 1 88.31 271 LEU B N 1
ATOM 9300 C CA . LEU B 1 271 ? 29.281 1.491 -35.062 1 88.31 271 LEU B CA 1
ATOM 9301 C C . LEU B 1 271 ? 29.766 1.912 -33.688 1 88.31 271 LEU B C 1
ATOM 9303 O O . LEU B 1 271 ? 29 2.406 -32.875 1 88.31 271 LEU B O 1
ATOM 9307 N N . PHE B 1 272 ? 31.062 1.815 -33.469 1 84.44 272 PHE B N 1
ATOM 9308 C CA . PHE B 1 272 ? 31.609 2.055 -32.125 1 84.44 272 PHE B CA 1
ATOM 9309 C C . PHE B 1 272 ? 32.219 3.447 -32.031 1 84.44 272 PHE B C 1
ATOM 9311 O O . PHE B 1 272 ? 32.75 3.828 -30.984 1 84.44 272 PHE B O 1
ATOM 9318 N N . HIS B 1 273 ? 32.031 4.145 -33.125 1 78.75 273 HIS B N 1
ATOM 9319 C CA . HIS B 1 273 ? 32.562 5.5 -33.094 1 78.75 273 HIS B CA 1
ATOM 9320 C C . HIS B 1 273 ? 31.625 6.453 -32.375 1 78.75 273 HIS B C 1
ATOM 9322 O O . HIS B 1 273 ? 30.406 6.438 -32.625 1 78.75 273 HIS B O 1
ATOM 9328 N N . TRP B 1 274 ? 32.094 7.168 -31.562 1 71.5 274 TRP B N 1
ATOM 9329 C CA . TRP B 1 274 ? 31.328 8.078 -30.703 1 71.5 274 TRP B CA 1
ATOM 9330 C C . TRP B 1 274 ? 30.703 9.195 -31.531 1 71.5 274 TRP B C 1
ATOM 9332 O O . TRP B 1 274 ? 29.734 9.82 -31.094 1 71.5 274 TRP B O 1
ATOM 9342 N N . ASN B 1 275 ? 31.203 9.422 -32.656 1 72 275 ASN B N 1
ATOM 9343 C CA . ASN B 1 275 ? 30.797 10.586 -33.469 1 72 275 ASN B CA 1
ATOM 9344 C C . ASN B 1 275 ? 29.5 10.312 -34.219 1 72 275 ASN B C 1
ATOM 9346 O O . ASN B 1 275 ? 28.922 11.234 -34.812 1 72 275 ASN B O 1
ATOM 9350 N N . ILE B 1 276 ? 29.047 9.125 -34.188 1 78.25 276 ILE B N 1
ATOM 9351 C CA . ILE B 1 276 ? 27.828 8.867 -34.969 1 78.25 276 ILE B CA 1
ATOM 9352 C C . ILE B 1 276 ? 26.609 9.195 -34.094 1 78.25 276 ILE B C 1
ATOM 9354 O O . ILE B 1 276 ? 26.469 8.695 -32.969 1 78.25 276 ILE B O 1
ATOM 9358 N N . SER B 1 277 ? 25.844 10.125 -34.719 1 80.81 277 SER B N 1
ATOM 9359 C CA . SER B 1 277 ? 24.641 10.516 -34 1 80.81 277 SER B CA 1
ATOM 9360 C C . SER B 1 277 ? 23.656 9.352 -33.906 1 80.81 277 SER B C 1
ATOM 9362 O O . SER B 1 277 ? 23.672 8.438 -34.719 1 80.81 277 SER B O 1
ATOM 9364 N N . ILE B 1 278 ? 22.891 9.281 -32.938 1 82.44 278 ILE B N 1
ATOM 9365 C CA . ILE B 1 278 ? 21.891 8.25 -32.719 1 82.44 278 ILE B CA 1
ATOM 9366 C C . ILE B 1 278 ? 20.922 8.203 -33.906 1 82.44 278 ILE B C 1
ATOM 9368 O O . ILE B 1 278 ? 20.562 7.121 -34.375 1 82.44 278 ILE B O 1
ATOM 9372 N N . ASP B 1 279 ? 20.625 9.359 -34.438 1 84.69 279 ASP B N 1
ATOM 9373 C CA . ASP B 1 279 ? 19.672 9.438 -35.562 1 84.69 279 ASP B CA 1
ATOM 9374 C C . ASP B 1 279 ? 20.25 8.836 -36.812 1 84.69 279 ASP B C 1
ATOM 9376 O O . ASP B 1 279 ? 19.547 8.148 -37.562 1 84.69 279 ASP B O 1
ATOM 9380 N N . GLU B 1 280 ? 21.5 9.117 -36.938 1 87.44 280 GLU B N 1
ATOM 9381 C CA . GLU B 1 280 ? 22.156 8.578 -38.125 1 87.44 280 GLU B CA 1
ATOM 9382 C C . GLU B 1 280 ? 22.25 7.055 -38.062 1 87.44 280 GLU B C 1
ATOM 9384 O O . GLU B 1 280 ? 21.984 6.371 -39.031 1 87.44 280 GLU B O 1
ATOM 9389 N N . LEU B 1 281 ? 22.594 6.645 -36.938 1 89.75 281 LEU B N 1
ATOM 9390 C CA . LEU B 1 281 ? 22.703 5.199 -36.781 1 89.75 281 LEU B CA 1
ATOM 9391 C C . LEU B 1 281 ? 21.344 4.531 -36.906 1 89.75 281 LEU B C 1
ATOM 9393 O O . LEU B 1 281 ? 21.234 3.443 -37.469 1 89.75 281 LEU B O 1
ATOM 9397 N N . GLN B 1 282 ? 20.312 5.113 -36.406 1 90.12 282 GLN B N 1
ATOM 9398 C CA . GLN B 1 282 ? 18.953 4.59 -36.531 1 90.12 282 GLN B CA 1
ATOM 9399 C C . GLN B 1 282 ? 18.531 4.5 -38 1 90.12 282 GLN B C 1
ATOM 9401 O O . GLN B 1 282 ? 17.875 3.537 -38.406 1 90.12 282 GLN B O 1
ATOM 9406 N N . GLY B 1 283 ? 18.922 5.48 -38.688 1 88.62 283 GLY B N 1
ATOM 9407 C CA . GLY B 1 283 ? 18.625 5.465 -40.125 1 88.62 283 GLY B CA 1
ATOM 9408 C C . GLY B 1 283 ? 19.328 4.352 -40.875 1 88.62 283 GLY B C 1
ATOM 9409 O O . GLY B 1 283 ? 18.734 3.666 -41.688 1 88.62 283 GLY B O 1
ATOM 9410 N N . GLN B 1 284 ? 20.609 4.141 -40.531 1 91 284 GLN B N 1
ATOM 9411 C CA . GLN B 1 284 ? 21.391 3.078 -41.156 1 91 284 GLN B CA 1
ATOM 9412 C C . GLN B 1 284 ? 20.812 1.705 -40.812 1 91 284 GLN B C 1
ATOM 9414 O O . GLN B 1 284 ? 20.719 0.834 -41.688 1 91 284 GLN B O 1
ATOM 9419 N N . VAL B 1 285 ? 20.453 1.566 -39.625 1 93.5 285 VAL B N 1
ATOM 9420 C CA . VAL B 1 285 ? 19.922 0.297 -39.156 1 93.5 285 VAL B CA 1
ATOM 9421 C C . VAL B 1 285 ? 18.578 0.028 -39.812 1 93.5 285 VAL B C 1
ATOM 9423 O O . VAL B 1 285 ? 18.297 -1.098 -40.25 1 93.5 285 VAL B O 1
ATOM 9426 N N . ARG B 1 286 ? 17.781 1.029 -39.906 1 91.31 286 ARG B N 1
ATOM 9427 C CA . ARG B 1 286 ? 16.484 0.902 -40.562 1 91.31 286 ARG B CA 1
ATOM 9428 C C . ARG B 1 286 ? 16.641 0.417 -42 1 91.31 286 ARG B C 1
ATOM 9430 O O . ARG B 1 286 ? 15.977 -0.531 -42.406 1 91.31 286 ARG B O 1
ATOM 9437 N N . ASP B 1 287 ? 17.531 1.041 -42.719 1 90.5 287 ASP B N 1
ATOM 9438 C CA . ASP B 1 287 ? 17.734 0.687 -44.125 1 90.5 287 ASP B CA 1
ATOM 9439 C C . ASP B 1 287 ? 18.234 -0.751 -44.25 1 90.5 287 ASP B C 1
ATOM 9441 O O . ASP B 1 287 ? 17.781 -1.484 -45.156 1 90.5 287 ASP B O 1
ATOM 9445 N N . PHE B 1 288 ? 19.094 -1.038 -43.406 1 93.06 288 PHE B N 1
ATOM 9446 C CA . PHE B 1 288 ? 19.656 -2.381 -43.406 1 93.06 288 PHE B CA 1
ATOM 9447 C C . PHE B 1 288 ? 18.578 -3.426 -43.125 1 93.06 288 PHE B C 1
ATOM 9449 O O . PHE B 1 288 ? 18.484 -4.422 -43.844 1 93.06 288 PHE B O 1
ATOM 9456 N N . VAL B 1 289 ? 17.75 -3.256 -42.156 1 93.56 289 VAL B N 1
ATOM 9457 C CA . VAL B 1 289 ? 16.734 -4.215 -41.719 1 93.56 289 VAL B CA 1
ATOM 9458 C C . VAL B 1 289 ? 15.578 -4.254 -42.688 1 93.56 289 VAL B C 1
ATOM 9460 O O . VAL B 1 289 ? 14.984 -5.309 -42.906 1 93.56 289 VAL B O 1
ATOM 9463 N N . ASP B 1 290 ? 15.289 -3.16 -43.281 1 90.75 290 ASP B N 1
ATOM 9464 C CA . ASP B 1 290 ? 14.188 -3.082 -44.25 1 90.75 290 ASP B CA 1
ATOM 9465 C C . ASP B 1 290 ? 14.43 -3.994 -45.438 1 90.75 290 ASP B C 1
ATOM 9467 O O . ASP B 1 290 ? 13.492 -4.586 -45.969 1 90.75 290 ASP B O 1
ATOM 9471 N N . VAL B 1 291 ? 15.648 -4.035 -45.812 1 90.88 291 VAL B N 1
ATOM 9472 C CA . VAL B 1 291 ? 15.992 -4.898 -46.938 1 90.88 291 VAL B CA 1
ATOM 9473 C C . VAL B 1 291 ? 15.672 -6.352 -46.594 1 90.88 291 VAL B C 1
ATOM 9475 O O . VAL B 1 291 ? 15.109 -7.082 -47.406 1 90.88 291 VAL B O 1
ATOM 9478 N N . ILE B 1 292 ? 15.984 -6.719 -45.469 1 93 292 ILE B N 1
ATOM 9479 C CA . ILE B 1 292 ? 15.75 -8.086 -45.031 1 93 292 ILE B CA 1
ATOM 9480 C C . ILE B 1 292 ? 14.258 -8.312 -44.812 1 93 292 ILE B C 1
ATOM 9482 O O . ILE B 1 292 ? 13.719 -9.352 -45.188 1 93 292 ILE B O 1
ATOM 9486 N N . ALA B 1 293 ? 13.594 -7.371 -44.219 1 92.62 293 ALA B N 1
ATOM 9487 C CA . ALA B 1 293 ? 12.172 -7.457 -43.938 1 92.62 293 ALA B CA 1
ATOM 9488 C C . ALA B 1 293 ? 11.352 -7.586 -45.219 1 92.62 293 ALA B C 1
ATOM 9490 O O . ALA B 1 293 ? 10.344 -8.297 -45.25 1 92.62 293 ALA B O 1
ATOM 9491 N N . GLN B 1 294 ? 11.797 -6.934 -46.188 1 90.06 294 GLN B N 1
ATOM 9492 C CA . GLN B 1 294 ? 11.094 -6.977 -47.469 1 90.06 294 GLN B CA 1
ATOM 9493 C C . GLN B 1 294 ? 11.219 -8.352 -48.125 1 90.06 294 GLN B C 1
ATOM 9495 O O . GLN B 1 294 ? 10.328 -8.773 -48.875 1 90.06 294 GLN B O 1
ATOM 9500 N N . LYS B 1 295 ? 12.273 -9 -47.844 1 90.62 295 LYS B N 1
ATOM 9501 C CA . LYS B 1 295 ? 12.43 -10.359 -48.344 1 90.62 295 LYS B CA 1
ATOM 9502 C C . LYS B 1 295 ? 11.469 -11.32 -47.625 1 90.62 295 LYS B C 1
ATOM 9504 O O . LYS B 1 295 ? 11.008 -12.297 -48.219 1 90.62 295 LYS B O 1
ATOM 9509 N N . ILE B 1 296 ? 11.258 -11.07 -46.438 1 92.38 296 ILE B N 1
ATOM 9510 C CA . ILE B 1 296 ? 10.398 -11.922 -45.594 1 92.38 296 ILE B CA 1
ATOM 9511 C C . ILE B 1 296 ? 8.938 -11.656 -45.938 1 92.38 296 ILE B C 1
ATOM 9513 O O . ILE B 1 296 ? 8.141 -12.594 -46.062 1 92.38 296 ILE B O 1
ATOM 9517 N N . LYS B 1 297 ? 8.617 -10.43 -45.938 1 89.06 297 LYS B N 1
ATOM 9518 C CA . LYS B 1 297 ? 7.262 -10 -46.281 1 89.06 297 LYS B CA 1
ATOM 9519 C C . LYS B 1 297 ? 7.273 -8.961 -47.406 1 89.06 297 LYS B C 1
ATOM 9521 O O . LYS B 1 297 ? 7.27 -7.754 -47.125 1 89.06 297 LYS B O 1
ATOM 9526 N N . PRO B 1 298 ? 7.145 -9.469 -48.594 1 79.75 298 PRO B N 1
ATOM 9527 C CA . PRO B 1 298 ? 7.219 -8.547 -49.719 1 79.75 298 PRO B CA 1
ATOM 9528 C C . PRO B 1 298 ? 5.992 -7.641 -49.844 1 79.75 298 PRO B C 1
ATOM 9530 O O . PRO B 1 298 ? 4.867 -8.086 -49.594 1 79.75 298 PRO B O 1
ATOM 9533 N N . THR B 1 299 ? 6.203 -6.398 -49.656 1 71.75 299 THR B N 1
ATOM 9534 C CA . THR B 1 299 ? 5.125 -5.441 -49.875 1 71.75 299 THR B CA 1
ATOM 9535 C C . THR B 1 299 ? 5.07 -5.012 -51.344 1 71.75 299 THR B C 1
ATOM 9537 O O . THR B 1 299 ? 6.055 -5.145 -52.062 1 71.75 299 THR B O 1
ATOM 9540 N N . ILE B 1 300 ? 3.854 -4.906 -52 1 60.25 300 ILE B N 1
ATOM 9541 C CA . ILE B 1 300 ? 3.713 -4.527 -53.375 1 60.25 300 ILE B CA 1
ATOM 9542 C C . ILE B 1 300 ? 4.648 -3.361 -53.688 1 60.25 300 ILE B C 1
ATOM 9544 O O . ILE B 1 300 ? 5.379 -3.395 -54.688 1 60.25 300 ILE B O 1
ATOM 9548 N N . GLU B 1 301 ? 4.434 -2.129 -53.344 1 52.69 301 GLU B N 1
ATOM 9549 C CA . GLU B 1 301 ? 5.062 -0.924 -53.875 1 52.69 301 GLU B CA 1
ATOM 9550 C C . GLU B 1 301 ? 6.258 -0.504 -53.031 1 52.69 301 GLU B C 1
ATOM 9552 O O . GLU B 1 301 ? 6.562 0.686 -52.906 1 52.69 301 GLU B O 1
ATOM 9557 N N . GLY B 1 302 ? 7.129 -1.386 -52.5 1 54.84 302 GLY B N 1
ATOM 9558 C CA . GLY B 1 302 ? 8.383 -1.005 -51.875 1 54.84 302 GLY B CA 1
ATOM 9559 C C . GLY B 1 302 ? 8.188 -0.206 -50.594 1 54.84 302 GLY B C 1
ATOM 9560 O O . GLY B 1 302 ? 9.125 0.424 -50.094 1 54.84 302 GLY B O 1
ATOM 9561 N N . LYS B 1 303 ? 6.992 -0.018 -50.062 1 59.47 303 LYS B N 1
ATOM 9562 C CA . LYS B 1 303 ? 6.77 0.838 -48.906 1 59.47 303 LYS B CA 1
ATOM 9563 C C . LYS B 1 303 ? 7.141 0.117 -47.594 1 59.47 303 LYS B C 1
ATOM 9565 O O . LYS B 1 303 ? 6.961 -1.098 -47.5 1 59.47 303 LYS B O 1
ATOM 9570 N N . PRO B 1 304 ? 7.809 0.882 -46.844 1 61.91 304 PRO B N 1
ATOM 9571 C CA . PRO B 1 304 ? 8.219 0.323 -45.531 1 61.91 304 PRO B CA 1
ATOM 9572 C C . PRO B 1 304 ? 7.055 -0.3 -44.781 1 61.91 304 PRO B C 1
ATOM 9574 O O . PRO B 1 304 ? 5.922 0.179 -44.875 1 61.91 304 PRO B O 1
ATOM 9577 N N . ILE B 1 305 ? 7.246 -1.514 -44.281 1 66.38 305 ILE B N 1
ATOM 9578 C CA . ILE B 1 305 ? 6.25 -2.223 -43.5 1 66.38 305 ILE B CA 1
ATOM 9579 C C . ILE B 1 305 ? 6.035 -1.492 -42.156 1 66.38 305 ILE B C 1
ATOM 9581 O O . ILE B 1 305 ? 6.977 -1.312 -41.406 1 66.38 305 ILE B O 1
ATOM 9585 N N . LYS B 1 306 ? 4.914 -0.708 -42.125 1 66.5 306 LYS B N 1
ATOM 9586 C CA . LYS B 1 306 ? 4.66 0.027 -40.906 1 66.5 306 LYS B CA 1
ATOM 9587 C C . LYS B 1 306 ? 3.584 -0.66 -40.062 1 66.5 306 LYS B C 1
ATOM 9589 O O . LYS B 1 306 ? 2.635 -1.229 -40.625 1 66.5 306 LYS B O 1
ATOM 9594 N N . GLY B 1 307 ? 3.85 -0.784 -38.812 1 70.81 307 GLY B N 1
ATOM 9595 C CA . GLY B 1 307 ? 2.803 -1.071 -37.844 1 70.81 307 GLY B CA 1
ATOM 9596 C C . GLY B 1 307 ? 2.711 -2.543 -37.5 1 70.81 307 GLY B C 1
ATOM 9597 O O . GLY B 1 307 ? 1.81 -2.951 -36.75 1 70.81 307 GLY B O 1
ATOM 9598 N N . GLU B 1 308 ? 3.525 -3.449 -38.125 1 82.25 308 GLU B N 1
ATOM 9599 C CA . GLU B 1 308 ? 3.506 -4.863 -37.781 1 82.25 308 GLU B CA 1
ATOM 9600 C C . GLU B 1 308 ? 4.922 -5.406 -37.594 1 82.25 308 GLU B C 1
ATOM 9602 O O . GLU B 1 308 ? 5.832 -5.055 -38.344 1 82.25 308 GLU B O 1
ATOM 9607 N N . PRO B 1 309 ? 5.082 -6.219 -36.656 1 90.19 309 PRO B N 1
ATOM 9608 C CA . PRO B 1 309 ? 6.406 -6.816 -36.469 1 90.19 309 PRO B CA 1
ATOM 9609 C C . PRO B 1 309 ? 6.699 -7.914 -37.5 1 90.19 309 PRO B C 1
ATOM 9611 O O . PRO B 1 309 ? 5.93 -8.867 -37.625 1 90.19 309 PRO B O 1
ATOM 9614 N N . VAL B 1 310 ? 7.758 -7.707 -38.25 1 92.19 310 VAL B N 1
ATOM 9615 C CA . VAL B 1 310 ? 8.164 -8.688 -39.25 1 92.19 310 VAL B CA 1
ATOM 9616 C C . VAL B 1 310 ? 9.227 -9.617 -38.656 1 92.19 310 VAL B C 1
ATOM 9618 O O . VAL B 1 310 ? 9.25 -10.812 -38.969 1 92.19 310 VAL B O 1
ATOM 9621 N N . ILE B 1 311 ? 10.016 -9.07 -37.844 1 95.38 311 ILE B N 1
ATOM 9622 C CA . ILE B 1 311 ? 11.062 -9.828 -37.156 1 95.38 311 ILE B CA 1
ATOM 9623 C C . ILE B 1 311 ? 10.898 -9.688 -35.656 1 95.38 311 ILE B C 1
ATOM 9625 O O . ILE B 1 311 ? 10.75 -8.578 -35.125 1 95.38 311 ILE B O 1
ATOM 9629 N N . VAL B 1 312 ? 10.891 -10.836 -35.031 1 96.56 312 VAL B N 1
ATOM 9630 C CA . VAL B 1 312 ? 10.758 -10.82 -33.562 1 96.56 312 VAL B CA 1
ATOM 9631 C C . VAL B 1 312 ? 11.984 -11.477 -32.938 1 96.56 312 VAL B C 1
ATOM 9633 O O . VAL B 1 312 ? 12.391 -12.57 -33.344 1 96.56 312 VAL B O 1
ATOM 9636 N N . PHE B 1 313 ? 12.641 -10.758 -32.031 1 96.94 313 PHE B N 1
ATOM 9637 C CA . PHE B 1 313 ? 13.648 -11.336 -31.156 1 96.94 313 PHE B CA 1
ATOM 9638 C C . PHE B 1 313 ? 13.055 -11.688 -29.797 1 96.94 313 PHE B C 1
ATOM 9640 O O . PHE B 1 313 ? 12.305 -10.891 -29.219 1 96.94 313 PHE B O 1
ATOM 9647 N N . TYR B 1 314 ? 13.25 -12.875 -29.391 1 95 314 TYR B N 1
ATOM 9648 C CA . TYR B 1 314 ? 12.805 -13.062 -28.016 1 95 314 TYR B CA 1
ATOM 9649 C C . TYR B 1 314 ? 13.945 -13.594 -27.141 1 95 314 TYR B C 1
ATOM 9651 O O . TYR B 1 314 ? 14.773 -14.383 -27.609 1 95 314 TYR B O 1
ATOM 9659 N N . PHE B 1 315 ? 14.062 -13.055 -25.953 1 94.88 315 PHE B N 1
ATOM 9660 C CA . PHE B 1 315 ? 15.039 -13.406 -24.938 1 94.88 315 PHE B CA 1
ATOM 9661 C C . PHE B 1 315 ? 14.367 -14.141 -23.781 1 94.88 315 PHE B C 1
ATOM 9663 O O . PHE B 1 315 ? 13.664 -13.531 -22.969 1 94.88 315 PHE B O 1
ATOM 9670 N N . ASP B 1 316 ? 14.586 -15.438 -23.703 1 92.69 316 ASP B N 1
ATOM 9671 C CA . ASP B 1 316 ? 14.016 -16.25 -22.641 1 92.69 316 ASP B CA 1
ATOM 9672 C C . ASP B 1 316 ? 14.914 -16.25 -21.406 1 92.69 316 ASP B C 1
ATOM 9674 O O . ASP B 1 316 ? 16.141 -16.125 -21.531 1 92.69 316 ASP B O 1
ATOM 9678 N N . GLU B 1 317 ? 14.359 -16.328 -20.234 1 89.88 317 GLU B N 1
ATOM 9679 C CA . GLU B 1 317 ? 15.055 -16.234 -18.953 1 89.88 317 GLU B CA 1
ATOM 9680 C C . GLU B 1 317 ? 15.812 -14.922 -18.828 1 89.88 317 GLU B C 1
ATOM 9682 O O . GLU B 1 317 ? 17 -14.906 -18.516 1 89.88 317 GLU B O 1
ATOM 9687 N N . ALA B 1 318 ? 15.109 -13.867 -19.062 1 89.81 318 ALA B N 1
ATOM 9688 C CA . ALA B 1 318 ? 15.68 -12.523 -19.141 1 89.81 318 ALA B CA 1
ATOM 9689 C C . ALA B 1 318 ? 16.031 -12 -17.766 1 89.81 318 ALA B C 1
ATOM 9691 O O . ALA B 1 318 ? 16.656 -10.938 -17.625 1 89.81 318 ALA B O 1
ATOM 9692 N N . GLN B 1 319 ? 15.703 -12.703 -16.75 1 82.06 319 GLN B N 1
ATOM 9693 C CA . GLN B 1 319 ? 16.016 -12.25 -15.398 1 82.06 319 GLN B CA 1
ATOM 9694 C C . GLN B 1 319 ? 17.516 -12.148 -15.18 1 82.06 319 GLN B C 1
ATOM 9696 O O . GLN B 1 319 ? 17.984 -11.312 -14.406 1 82.06 319 GLN B O 1
ATOM 9701 N N . TYR B 1 320 ? 18.188 -12.922 -15.875 1 83.81 320 TYR B N 1
ATOM 9702 C CA . TYR B 1 320 ? 19.641 -12.906 -15.727 1 83.81 320 TYR B CA 1
ATOM 9703 C C . TYR B 1 320 ? 20.219 -11.602 -16.234 1 83.81 320 TYR B C 1
ATOM 9705 O O . TYR B 1 320 ? 21.266 -11.148 -15.758 1 83.81 320 TYR B O 1
ATOM 9713 N N . LEU B 1 321 ? 19.531 -10.992 -17.156 1 87.75 321 LEU B N 1
ATOM 9714 C CA . LEU B 1 321 ? 19.969 -9.703 -17.672 1 87.75 321 LEU B CA 1
ATOM 9715 C C . LEU B 1 321 ? 19.766 -8.609 -16.625 1 87.75 321 LEU B C 1
ATOM 9717 O O . LEU B 1 321 ? 20.531 -7.637 -16.594 1 87.75 321 LEU B O 1
ATOM 9721 N N . THR B 1 322 ? 18.797 -8.711 -15.844 1 79.44 322 THR B N 1
ATOM 9722 C CA . THR B 1 322 ? 18.484 -7.684 -14.852 1 79.44 322 THR B CA 1
ATOM 9723 C C . THR B 1 322 ? 19.406 -7.805 -13.641 1 79.44 322 THR B C 1
ATOM 9725 O O . THR B 1 322 ? 19.656 -6.816 -12.953 1 79.44 322 THR B O 1
ATOM 9728 N N . GLN B 1 323 ? 19.938 -8.898 -13.438 1 74.5 323 GLN B N 1
ATOM 9729 C CA . GLN B 1 323 ? 20.734 -9.164 -12.25 1 74.5 323 GLN B CA 1
ATOM 9730 C C . GLN B 1 323 ? 22.203 -8.812 -12.492 1 74.5 323 GLN B C 1
ATOM 9732 O O . GLN B 1 323 ? 22.984 -8.68 -11.539 1 74.5 323 GLN B O 1
ATOM 9737 N N . SER B 1 324 ? 22.531 -8.555 -13.734 1 78.69 324 SER B N 1
ATOM 9738 C CA . SER B 1 324 ? 23.922 -8.344 -14.078 1 78.69 324 SER B CA 1
ATOM 9739 C C . SER B 1 324 ? 24.203 -6.879 -14.414 1 78.69 324 SER B C 1
ATOM 9741 O O . SER B 1 324 ? 23.609 -6.34 -15.359 1 78.69 324 SER B O 1
ATOM 9743 N N . THR B 1 325 ? 25.047 -6.301 -13.578 1 79.94 325 THR B N 1
ATOM 9744 C CA . THR B 1 325 ? 25.516 -4.957 -13.914 1 79.94 325 THR B CA 1
ATOM 9745 C C . THR B 1 325 ? 26.688 -5.016 -14.875 1 79.94 325 THR B C 1
ATOM 9747 O O . THR B 1 325 ? 27.688 -5.688 -14.602 1 79.94 325 THR B O 1
ATOM 9750 N N . VAL B 1 326 ? 26.562 -4.41 -16.016 1 82.5 326 VAL B N 1
ATOM 9751 C CA . VAL B 1 326 ? 27.547 -4.562 -17.078 1 82.5 326 VAL B CA 1
ATOM 9752 C C . VAL B 1 326 ? 28.391 -3.287 -17.203 1 82.5 326 VAL B C 1
ATOM 9754 O O . VAL B 1 326 ? 29.438 -3.283 -17.844 1 82.5 326 VAL B O 1
ATOM 9757 N N . THR B 1 327 ? 27.938 -2.258 -16.656 1 77.88 327 THR B N 1
ATOM 9758 C CA . THR B 1 327 ? 28.75 -1.046 -16.719 1 77.88 327 THR B CA 1
ATOM 9759 C C . THR B 1 327 ? 29.875 -1.081 -15.695 1 77.88 327 THR B C 1
ATOM 9761 O O . THR B 1 327 ? 29.719 -1.653 -14.617 1 77.88 327 THR B O 1
ATOM 9764 N N . LYS B 1 328 ? 31 -0.631 -16.141 1 65.19 328 LYS B N 1
ATOM 9765 C CA . LYS B 1 328 ? 32.188 -0.652 -15.289 1 65.19 328 LYS B CA 1
ATOM 9766 C C . LYS B 1 328 ? 31.953 0.099 -13.984 1 65.19 328 LYS B C 1
ATOM 9768 O O . LYS B 1 328 ? 31.188 1.062 -13.945 1 65.19 328 LYS B O 1
ATOM 9773 N N . GLN B 1 329 ? 32.562 -0.603 -13.039 1 56.47 329 GLN B N 1
ATOM 9774 C CA . GLN B 1 329 ? 32.531 0.027 -11.719 1 56.47 329 GLN B CA 1
ATOM 9775 C C . GLN B 1 329 ? 33.094 1.442 -11.781 1 56.47 329 GLN B C 1
ATOM 9777 O O . GLN B 1 329 ? 34.219 1.657 -12.297 1 56.47 329 GLN B O 1
ATOM 9782 N N . GLY B 1 330 ? 32.438 2.484 -11.484 1 50 330 GLY B N 1
ATOM 9783 C CA . GLY B 1 330 ? 32.875 3.865 -11.516 1 50 330 GLY B CA 1
ATOM 9784 C C . GLY B 1 330 ? 32.219 4.691 -12.594 1 50 330 GLY B C 1
ATOM 9785 O O . GLY B 1 330 ? 32.312 5.922 -12.594 1 50 330 GLY B O 1
ATOM 9786 N N . GLU B 1 331 ? 31.859 3.932 -13.672 1 54.75 331 GLU B N 1
ATOM 9787 C CA . GLU B 1 331 ? 31.219 4.676 -14.758 1 54.75 331 GLU B CA 1
ATOM 9788 C C . GLU B 1 331 ? 29.734 4.859 -14.516 1 54.75 331 GLU B C 1
ATOM 9790 O O . GLU B 1 331 ? 29.016 3.889 -14.266 1 54.75 331 GLU B O 1
ATOM 9795 N N . GLU B 1 332 ? 29.344 6.008 -14 1 54.22 332 GLU B N 1
ATOM 9796 C CA . GLU B 1 332 ? 27.922 6.312 -13.836 1 54.22 332 GLU B CA 1
ATOM 9797 C C . GLU B 1 332 ? 27.281 6.656 -15.18 1 54.22 332 GLU B C 1
ATOM 9799 O O . GLU B 1 332 ? 27.938 7.18 -16.078 1 54.22 332 GLU B O 1
ATOM 9804 N N . PRO B 1 333 ? 26.109 6.133 -15.414 1 58.91 333 PRO B N 1
ATOM 9805 C CA . PRO B 1 333 ? 25.156 5.43 -14.547 1 58.91 333 PRO B CA 1
ATOM 9806 C C . PRO B 1 333 ? 25.344 3.914 -14.578 1 58.91 333 PRO B C 1
ATOM 9808 O O . PRO B 1 333 ? 25.609 3.342 -15.641 1 58.91 333 PRO B O 1
ATOM 9811 N N . ARG B 1 334 ? 25.297 3.277 -13.5 1 65.81 334 ARG B N 1
ATOM 9812 C CA . ARG B 1 334 ? 25.297 1.819 -13.422 1 65.81 334 ARG B CA 1
ATOM 9813 C C . ARG B 1 334 ? 24.047 1.238 -14.086 1 65.81 334 ARG B C 1
ATOM 9815 O O . ARG B 1 334 ? 22.922 1.617 -13.742 1 65.81 334 ARG B O 1
ATOM 9822 N N . ARG B 1 335 ? 24.359 0.543 -15.156 1 77.31 335 ARG B N 1
ATOM 9823 C CA . ARG B 1 335 ? 23.25 -0.039 -15.906 1 77.31 335 ARG B CA 1
ATOM 9824 C C . ARG B 1 335 ? 23.344 -1.56 -15.953 1 77.31 335 ARG B C 1
ATOM 9826 O O . ARG B 1 335 ? 24.453 -2.109 -15.992 1 77.31 335 ARG B O 1
ATOM 9833 N N . THR B 1 336 ? 22.203 -2.232 -15.922 1 82.12 336 THR B N 1
ATOM 9834 C CA . THR B 1 336 ? 22.141 -3.684 -16.062 1 82.12 336 THR B CA 1
ATOM 9835 C C . THR B 1 336 ? 22.188 -4.086 -17.547 1 82.12 336 THR B C 1
ATOM 9837 O O . THR B 1 336 ? 22.031 -3.24 -18.422 1 82.12 336 THR B O 1
ATOM 9840 N N . ALA B 1 337 ? 22.516 -5.305 -17.734 1 88.69 337 ALA B N 1
ATOM 9841 C CA . ALA B 1 337 ? 22.5 -5.832 -19.109 1 88.69 337 ALA B CA 1
ATOM 9842 C C . ALA B 1 337 ? 21.141 -5.637 -19.75 1 88.69 337 ALA B C 1
ATOM 9844 O O . ALA B 1 337 ? 21.047 -5.352 -20.953 1 88.69 337 ALA B O 1
ATOM 9845 N N . TYR B 1 338 ? 20.156 -5.707 -18.953 1 87.5 338 TYR B N 1
ATOM 9846 C CA . TYR B 1 338 ? 18.797 -5.527 -19.453 1 87.5 338 TYR B CA 1
ATOM 9847 C C . TYR B 1 338 ? 18.578 -4.102 -19.938 1 87.5 338 TYR B C 1
ATOM 9849 O O . TYR B 1 338 ? 18.031 -3.885 -21.016 1 87.5 338 TYR B O 1
ATOM 9857 N N . GLN B 1 339 ? 18.969 -3.188 -19.156 1 83.31 339 GLN B N 1
ATOM 9858 C CA . GLN B 1 339 ? 18.797 -1.782 -19.516 1 83.31 339 GLN B CA 1
ATOM 9859 C C . GLN B 1 339 ? 19.562 -1.44 -20.781 1 83.31 339 GLN B C 1
ATOM 9861 O O . GLN B 1 339 ? 19.062 -0.714 -21.641 1 83.31 339 GLN B O 1
ATOM 9866 N N . CYS B 1 340 ? 20.719 -1.974 -20.875 1 88.19 340 CYS B N 1
ATOM 9867 C CA . CYS B 1 340 ? 21.531 -1.722 -22.062 1 88.19 340 CYS B CA 1
ATOM 9868 C C . CYS B 1 340 ? 20.922 -2.363 -23.297 1 88.19 340 CYS B C 1
ATOM 9870 O O . CYS B 1 340 ? 20.953 -1.792 -24.391 1 88.19 340 CYS B O 1
ATOM 9872 N N . LEU B 1 341 ? 20.406 -3.539 -23.125 1 91.56 341 LEU B N 1
ATOM 9873 C CA . LEU B 1 341 ? 19.766 -4.227 -24.234 1 91.56 341 LEU B CA 1
ATOM 9874 C C . LEU B 1 341 ? 18.5 -3.5 -24.672 1 91.56 341 LEU B C 1
ATOM 9876 O O . LEU B 1 341 ? 18.219 -3.4 -25.859 1 91.56 341 LEU B O 1
ATOM 9880 N N . CYS B 1 342 ? 17.719 -3.049 -23.719 1 87.75 342 CYS B N 1
ATOM 9881 C CA . CYS B 1 342 ? 16.547 -2.252 -24.031 1 87.75 342 CYS B CA 1
ATOM 9882 C C . CYS B 1 342 ? 16.922 -1.012 -24.828 1 87.75 342 CYS B C 1
ATOM 9884 O O . CYS B 1 342 ? 16.25 -0.654 -25.797 1 87.75 342 CYS B O 1
ATOM 9886 N N . LYS B 1 343 ? 18 -0.376 -24.453 1 87.12 343 LYS B N 1
ATOM 9887 C CA . LYS B 1 343 ? 18.469 0.796 -25.172 1 87.12 343 LYS B CA 1
ATOM 9888 C C . LYS B 1 343 ? 18.938 0.422 -26.578 1 87.12 343 LYS B C 1
ATOM 9890 O O . LYS B 1 343 ? 18.812 1.219 -27.516 1 87.12 343 LYS B O 1
ATOM 9895 N N . ALA B 1 344 ? 19.516 -0.715 -26.656 1 92.38 344 ALA B N 1
ATOM 9896 C CA . ALA B 1 344 ? 19.906 -1.192 -27.984 1 92.38 344 ALA B CA 1
ATOM 9897 C C . ALA B 1 344 ? 18.719 -1.265 -28.922 1 92.38 344 ALA B C 1
ATOM 9899 O O . ALA B 1 344 ? 18.844 -0.959 -30.125 1 92.38 344 ALA B O 1
ATOM 9900 N N . PHE B 1 345 ? 17.578 -1.602 -28.438 1 91.56 345 PHE B N 1
ATOM 9901 C CA . PHE B 1 345 ? 16.375 -1.708 -29.25 1 91.56 345 PHE B CA 1
ATOM 9902 C C . PHE B 1 345 ? 15.898 -0.329 -29.688 1 91.56 345 PHE B C 1
ATOM 9904 O O . PHE B 1 345 ? 15.133 -0.206 -30.641 1 91.56 345 PHE B O 1
ATOM 9911 N N . THR B 1 346 ? 16.344 0.668 -29 1 87.19 346 THR B N 1
ATOM 9912 C CA . THR B 1 346 ? 15.977 2.023 -29.391 1 87.19 346 THR B CA 1
ATOM 9913 C C . THR B 1 346 ? 16.594 2.369 -30.75 1 87.19 346 THR B C 1
ATOM 9915 O O . THR B 1 346 ? 16.062 3.193 -31.484 1 87.19 346 THR B O 1
ATOM 9918 N N . TYR B 1 347 ? 17.703 1.705 -31.047 1 90.62 347 TYR B N 1
ATOM 9919 C CA . TYR B 1 347 ? 18.328 1.923 -32.344 1 90.62 347 TYR B CA 1
ATOM 9920 C C . TYR B 1 347 ? 17.547 1.24 -33.469 1 90.62 347 TYR B C 1
ATOM 9922 O O . TYR B 1 347 ? 17.75 1.539 -34.625 1 90.62 347 TYR B O 1
ATOM 9930 N N . LEU B 1 348 ? 16.625 0.397 -33.094 1 91.56 348 LEU B N 1
ATOM 9931 C CA . LEU B 1 348 ? 15.844 -0.349 -34.062 1 91.56 348 LEU B CA 1
ATOM 9932 C C . LEU B 1 348 ? 14.391 0.134 -34.062 1 91.56 348 LEU B C 1
ATOM 9934 O O . LEU B 1 348 ? 13.508 -0.548 -34.594 1 91.56 348 LEU B O 1
ATOM 9938 N N . VAL B 1 349 ? 14.094 1.288 -33.562 1 87.25 349 VAL B N 1
ATOM 9939 C CA . VAL B 1 349 ? 12.742 1.772 -33.312 1 87.25 349 VAL B CA 1
ATOM 9940 C C . VAL B 1 349 ? 12.023 1.99 -34.625 1 87.25 349 VAL B C 1
ATOM 9942 O O . VAL B 1 349 ? 10.805 1.795 -34.719 1 87.25 349 VAL B O 1
ATOM 9945 N N . TYR B 1 350 ? 12.758 2.273 -35.719 1 85.88 350 TYR B N 1
ATOM 9946 C CA . TYR B 1 350 ? 12.117 2.576 -37 1 85.88 350 TYR B CA 1
ATOM 9947 C C . TYR B 1 350 ? 12.102 1.351 -37.906 1 85.88 350 TYR B C 1
ATOM 9949 O O . TYR B 1 350 ? 11.617 1.414 -39.031 1 85.88 350 TYR B O 1
ATOM 9957 N N . ALA B 1 351 ? 12.594 0.246 -37.375 1 88.62 351 ALA B N 1
ATOM 9958 C CA . ALA B 1 351 ? 12.586 -1.022 -38.094 1 88.62 351 ALA B CA 1
ATOM 9959 C C . ALA B 1 351 ? 11.43 -1.904 -37.656 1 88.62 351 ALA B C 1
ATOM 9961 O O . ALA B 1 351 ? 10.922 -1.751 -36.531 1 88.62 351 ALA B O 1
ATOM 9962 N N . PRO B 1 352 ? 10.875 -2.703 -38.5 1 90.94 352 PRO B N 1
ATOM 9963 C CA . PRO B 1 352 ? 9.789 -3.598 -38.094 1 90.94 352 PRO B CA 1
ATOM 9964 C C . PRO B 1 352 ? 10.266 -4.77 -37.25 1 90.94 352 PRO B C 1
ATOM 9966 O O . PRO B 1 352 ? 10.008 -5.926 -37.594 1 90.94 352 PRO B O 1
ATOM 9969 N N . VAL B 1 353 ? 10.953 -4.438 -36.219 1 93.31 353 VAL B N 1
ATOM 9970 C CA . VAL B 1 353 ? 11.516 -5.395 -35.281 1 93.31 353 VAL B CA 1
ATOM 9971 C C . VAL B 1 353 ? 10.859 -5.227 -33.906 1 93.31 353 VAL B C 1
ATOM 9973 O O . VAL B 1 353 ? 10.57 -4.105 -33.5 1 93.31 353 VAL B O 1
ATOM 9976 N N . PHE B 1 354 ? 10.547 -6.312 -33.312 1 94.31 354 PHE B N 1
ATOM 9977 C CA . PHE B 1 354 ? 9.969 -6.293 -31.984 1 94.31 354 PHE B CA 1
ATOM 9978 C C . PHE B 1 354 ? 10.742 -7.215 -31.047 1 94.31 354 PHE B C 1
ATOM 9980 O O . PHE B 1 354 ? 11.133 -8.32 -31.438 1 94.31 354 PHE B O 1
ATOM 9987 N N . GLY B 1 355 ? 11.047 -6.68 -29.859 1 94.44 355 GLY B N 1
ATOM 9988 C CA . GLY B 1 355 ? 11.734 -7.477 -28.859 1 94.44 355 GLY B CA 1
ATOM 9989 C C . GLY B 1 355 ? 10.812 -7.992 -27.766 1 94.44 355 GLY B C 1
ATOM 9990 O O . GLY B 1 355 ? 9.938 -7.266 -27.297 1 94.44 355 GLY B O 1
ATOM 9991 N N . LEU B 1 356 ? 10.93 -9.328 -27.422 1 95.19 356 LEU B N 1
ATOM 9992 C CA . LEU B 1 356 ? 10.195 -9.93 -26.312 1 95.19 356 LEU B CA 1
ATOM 9993 C C . LEU B 1 356 ? 11.148 -10.43 -25.234 1 95.19 356 LEU B C 1
ATOM 9995 O O . LEU B 1 356 ? 12.094 -11.164 -25.531 1 95.19 356 LEU B O 1
ATOM 9999 N N . PHE B 1 357 ? 10.922 -9.938 -24.047 1 93.38 357 PHE B N 1
ATOM 10000 C CA . PHE B 1 357 ? 11.68 -10.414 -22.906 1 93.38 357 PHE B CA 1
ATOM 10001 C C . PHE B 1 357 ? 10.82 -11.312 -22.016 1 93.38 357 PHE B C 1
ATOM 10003 O O . PHE B 1 357 ? 9.836 -10.859 -21.438 1 93.38 357 PHE B O 1
ATOM 10010 N N . ILE B 1 358 ? 11.203 -12.531 -21.922 1 91.12 358 ILE B N 1
ATOM 10011 C CA . ILE B 1 358 ? 10.398 -13.508 -21.203 1 91.12 358 ILE B CA 1
ATOM 10012 C C . ILE B 1 358 ? 11.039 -13.812 -19.844 1 91.12 358 ILE B C 1
ATOM 10014 O O . ILE B 1 358 ? 12.234 -14.102 -19.766 1 91.12 358 ILE B O 1
ATOM 10018 N N . SER B 1 359 ? 10.32 -13.617 -18.844 1 81.69 359 SER B N 1
ATOM 10019 C CA . SER B 1 359 ? 10.828 -13.922 -17.516 1 81.69 359 SER B CA 1
ATOM 10020 C C . SER B 1 359 ? 9.688 -14.188 -16.531 1 81.69 359 SER B C 1
ATOM 10022 O O . SER B 1 359 ? 8.539 -13.828 -16.797 1 81.69 359 SER B O 1
ATOM 10024 N N . ALA B 1 360 ? 10.062 -14.93 -15.586 1 67.38 360 ALA B N 1
ATOM 10025 C CA . ALA B 1 360 ? 9.164 -15.023 -14.438 1 67.38 360 ALA B CA 1
ATOM 10026 C C . ALA B 1 360 ? 9.391 -13.859 -13.477 1 67.38 360 ALA B C 1
ATOM 10028 O O . ALA B 1 360 ? 8.562 -13.594 -12.602 1 67.38 360 ALA B O 1
ATOM 10029 N N . TYR B 1 361 ? 10.594 -13.289 -13.734 1 57 361 TYR B N 1
ATOM 10030 C CA . TYR B 1 361 ? 11.102 -12.312 -12.773 1 57 361 TYR B CA 1
ATOM 10031 C C . TYR B 1 361 ? 10.453 -10.953 -12.984 1 57 361 TYR B C 1
ATOM 10033 O O . TYR B 1 361 ? 10.562 -10.359 -14.062 1 57 361 TYR B O 1
ATOM 10041 N N . SER B 1 362 ? 9.648 -10.586 -11.984 1 53.81 362 SER B N 1
ATOM 10042 C CA . SER B 1 362 ? 8.898 -9.328 -12.016 1 53.81 362 SER B CA 1
ATOM 10043 C C . SER B 1 362 ? 9.828 -8.125 -11.922 1 53.81 362 SER B C 1
ATOM 10045 O O . SER B 1 362 ? 9.391 -6.984 -12.086 1 53.81 362 SER B O 1
ATOM 10047 N N . GLY B 1 363 ? 11.156 -8.43 -11.445 1 51.38 363 GLY B N 1
ATOM 10048 C CA . GLY B 1 363 ? 12.086 -7.309 -11.383 1 51.38 363 GLY B CA 1
ATOM 10049 C C . GLY B 1 363 ? 12.133 -6.5 -12.664 1 51.38 363 GLY B C 1
ATOM 10050 O O . GLY B 1 363 ? 12.609 -5.363 -12.672 1 51.38 363 GLY B O 1
ATOM 10051 N N . LEU B 1 364 ? 11.703 -7.25 -13.688 1 46.19 364 LEU B N 1
ATOM 10052 C CA . LEU B 1 364 ? 11.586 -6.535 -14.953 1 46.19 364 LEU B CA 1
ATOM 10053 C C . LEU B 1 364 ? 10.617 -5.367 -14.836 1 46.19 364 LEU B C 1
ATOM 10055 O O . LEU B 1 364 ? 10.664 -4.434 -15.641 1 46.19 364 LEU B O 1
ATOM 10059 N N . VAL B 1 365 ? 9.734 -5.543 -13.773 1 47.62 365 VAL B N 1
ATOM 10060 C CA . VAL B 1 365 ? 8.734 -4.508 -13.523 1 47.62 365 VAL B CA 1
ATOM 10061 C C . VAL B 1 365 ? 9.398 -3.303 -12.859 1 47.62 365 VAL B C 1
ATOM 10063 O O . VAL B 1 365 ? 9 -2.16 -13.094 1 47.62 365 VAL B O 1
ATOM 10066 N N . GLU B 1 366 ? 10.203 -3.576 -11.82 1 47.19 366 GLU B N 1
ATOM 10067 C CA . GLU B 1 366 ? 10.766 -2.535 -10.969 1 47.19 366 GLU B CA 1
ATOM 10068 C C . GLU B 1 366 ? 11.648 -1.584 -11.766 1 47.19 366 GLU B C 1
ATOM 10070 O O . GLU B 1 366 ? 11.773 -0.406 -11.422 1 47.19 366 GLU B O 1
ATOM 10075 N N . HIS B 1 367 ? 12.453 -2.279 -12.57 1 40.31 367 HIS B N 1
ATOM 10076 C CA . HIS B 1 367 ? 13.5 -1.452 -13.148 1 40.31 367 HIS B CA 1
ATOM 10077 C C . HIS B 1 367 ? 12.977 -0.649 -14.336 1 40.31 367 HIS B C 1
ATOM 10079 O O . HIS B 1 367 ? 13.281 -0.971 -15.484 1 40.31 367 HIS B O 1
ATOM 10085 N N . PRO B 1 368 ? 11.695 -0.308 -14.172 1 38.06 368 PRO B N 1
ATOM 10086 C CA . PRO B 1 368 ? 11.625 0.528 -15.375 1 38.06 368 PRO B CA 1
ATOM 10087 C C . PRO B 1 368 ? 12.875 1.394 -15.562 1 38.06 368 PRO B C 1
ATOM 10089 O O . PRO B 1 368 ? 13.531 1.753 -14.586 1 38.06 368 PRO B O 1
ATOM 10092 N N . PRO B 1 369 ? 13.5 1.341 -16.672 1 35.53 369 PRO B N 1
ATOM 10093 C CA . PRO B 1 369 ? 14.391 2.508 -16.688 1 35.53 369 PRO B CA 1
ATOM 10094 C C . PRO B 1 369 ? 13.797 3.715 -15.969 1 35.53 369 PRO B C 1
ATOM 10096 O O . PRO B 1 369 ? 12.758 4.242 -16.391 1 35.53 369 PRO B O 1
ATOM 10099 N N . ILE B 1 370 ? 13.477 3.43 -14.789 1 34.06 370 ILE B N 1
ATOM 10100 C CA . ILE B 1 370 ? 12.953 4.547 -14.008 1 34.06 370 ILE B CA 1
ATOM 10101 C C . ILE B 1 370 ? 13.18 5.855 -14.766 1 34.06 370 ILE B C 1
ATOM 10103 O O . ILE B 1 370 ? 14.32 6.211 -15.078 1 34.06 370 ILE B O 1
ATOM 10107 N N . VAL B 1 371 ? 12.336 6.16 -15.477 1 33.69 371 VAL B N 1
ATOM 10108 C CA . VAL B 1 371 ? 12.43 7.484 -16.078 1 33.69 371 VAL B CA 1
ATOM 10109 C C . VAL B 1 371 ? 13.148 8.438 -15.117 1 33.69 371 VAL B C 1
ATOM 10111 O O . VAL B 1 371 ? 13.68 9.461 -15.539 1 33.69 371 VAL B O 1
ATOM 10114 N N . ARG B 1 372 ? 12.977 8.25 -13.891 1 32.38 372 ARG B N 1
ATOM 10115 C CA . ARG B 1 372 ? 13.734 9.125 -13.008 1 32.38 372 ARG B CA 1
ATOM 10116 C C . ARG B 1 372 ? 15.234 9 -13.25 1 32.38 372 ARG B C 1
ATOM 10118 O O . ARG B 1 372 ? 15.977 9.969 -13.086 1 32.38 372 ARG B O 1
ATOM 10125 N N . HIS B 1 373 ? 15.711 7.742 -13.18 1 30.34 373 HIS B N 1
ATOM 10126 C CA . HIS B 1 373 ? 17.141 7.605 -13.453 1 30.34 373 HIS B CA 1
ATOM 10127 C C . HIS B 1 373 ? 17.391 7.398 -14.945 1 30.34 373 HIS B C 1
ATOM 10129 O O . HIS B 1 373 ? 18.438 6.863 -15.328 1 30.34 373 HIS B O 1
ATOM 10135 N N . SER B 1 374 ? 16.562 7.121 -15.758 1 29.34 374 SER B N 1
ATOM 10136 C CA . SER B 1 374 ? 17.062 7.18 -17.125 1 29.34 374 SER B CA 1
ATOM 10137 C C . SER B 1 374 ? 17.969 8.398 -17.328 1 29.34 374 SER B C 1
ATOM 10139 O O . SER B 1 374 ? 17.75 9.438 -16.703 1 29.34 374 SER B O 1
ATOM 10141 N N . TRP B 1 375 ? 19.016 8.148 -17.922 1 28.41 375 TRP B N 1
ATOM 10142 C CA . TRP B 1 375 ? 20.203 8.906 -18.312 1 28.41 375 TRP B CA 1
ATOM 10143 C C . TRP B 1 375 ? 19.828 10.312 -18.766 1 28.41 375 TRP B C 1
ATOM 10145 O O . TRP B 1 375 ? 20.594 11.266 -18.578 1 28.41 375 TRP B O 1
ATOM 10155 N N . SER B 1 376 ? 19.375 10.414 -20.25 1 27.61 376 SER B N 1
ATOM 10156 C CA . SER B 1 376 ? 19.406 11.742 -20.859 1 27.61 376 SER B CA 1
ATOM 10157 C C . SER B 1 376 ? 18.484 12.711 -20.125 1 27.61 376 SER B C 1
ATOM 10159 O O . SER B 1 376 ? 17.297 12.422 -19.938 1 27.61 376 SER B O 1
ATOM 10161 N N . SER B 1 377 ? 19.016 13.344 -19.109 1 29.61 377 SER B N 1
ATOM 10162 C CA . SER B 1 377 ? 18.516 14.578 -18.516 1 29.61 377 SER B CA 1
ATOM 10163 C C . SER B 1 377 ? 17.422 15.211 -19.375 1 29.61 377 SER B C 1
ATOM 10165 O O . SER B 1 377 ? 16.594 15.969 -18.891 1 29.61 377 SER B O 1
ATOM 10167 N N . ARG B 1 378 ? 17.766 15.258 -20.688 1 26.62 378 ARG B N 1
ATOM 10168 C CA . ARG B 1 378 ? 17.016 15.883 -21.766 1 26.62 378 ARG B CA 1
ATOM 10169 C C . ARG B 1 378 ? 15.695 15.172 -22.016 1 26.62 378 ARG B C 1
ATOM 10171 O O . ARG B 1 378 ? 14.789 15.727 -22.641 1 26.62 378 ARG B O 1
ATOM 10178 N N . LEU B 1 379 ? 15.766 13.875 -22.109 1 28.58 379 LEU B N 1
ATOM 10179 C CA . LEU B 1 379 ? 14.484 13.234 -22.422 1 28.58 379 LEU B CA 1
ATOM 10180 C C . LEU B 1 379 ? 13.531 13.336 -21.234 1 28.58 379 LEU B C 1
ATOM 10182 O O . LEU B 1 379 ? 12.344 13.047 -21.359 1 28.58 379 LEU B O 1
ATOM 10186 N N . THR B 1 380 ? 14 13.469 -20.047 1 30.42 380 THR B N 1
ATOM 10187 C CA . THR B 1 380 ? 13.203 13.906 -18.906 1 30.42 380 THR B CA 1
ATOM 10188 C C . THR B 1 380 ? 12.703 15.336 -19.109 1 30.42 380 THR B C 1
ATOM 10190 O O . THR B 1 380 ? 11.844 15.812 -18.375 1 30.42 380 THR B O 1
ATOM 10193 N N . THR B 1 381 ? 13.547 16.25 -19.719 1 27.09 381 THR B N 1
ATOM 10194 C CA . THR B 1 381 ? 13.219 17.625 -20.062 1 27.09 381 THR B CA 1
ATOM 10195 C C . THR B 1 381 ? 12.086 17.672 -21.078 1 27.09 381 THR B C 1
ATOM 10197 O O . THR B 1 381 ? 11.688 18.75 -21.516 1 27.09 381 THR B O 1
ATOM 10200 N N . THR B 1 382 ? 12.281 16.891 -22.219 1 26.72 382 THR B N 1
ATOM 10201 C CA . THR B 1 382 ? 11.18 17.234 -23.125 1 26.72 382 THR B CA 1
ATOM 10202 C C . THR B 1 382 ? 9.883 17.422 -22.344 1 26.72 382 THR B C 1
ATOM 10204 O O . THR B 1 382 ? 9.641 16.734 -21.344 1 26.72 382 THR B O 1
ATOM 10207 N N . THR B 1 383 ? 9.258 18.578 -22.609 1 26.28 383 THR B N 1
ATOM 10208 C CA . THR B 1 383 ? 8.055 19.328 -22.266 1 26.28 383 THR B CA 1
ATOM 10209 C C . THR B 1 383 ? 6.902 18.391 -21.938 1 26.28 383 THR B C 1
ATOM 10211 O O . THR B 1 383 ? 5.809 18.828 -21.578 1 26.28 383 THR B O 1
ATOM 10214 N N . ALA B 1 384 ? 6.742 17.359 -22.859 1 26.53 384 ALA B N 1
ATOM 10215 C CA . ALA B 1 384 ? 5.355 16.906 -22.891 1 26.53 384 ALA B CA 1
ATOM 10216 C C . ALA B 1 384 ? 4.918 16.391 -21.531 1 26.53 384 ALA B C 1
ATOM 10218 O O . ALA B 1 384 ? 5.68 15.711 -20.844 1 26.53 384 ALA B O 1
ATOM 10219 N N . ARG B 1 385 ? 3.914 16.953 -20.891 1 30.14 385 ARG B N 1
ATOM 10220 C CA . ARG B 1 385 ? 2.889 16.922 -19.844 1 30.14 385 ARG B CA 1
ATOM 10221 C C . ARG B 1 385 ? 2.67 15.508 -19.328 1 30.14 385 ARG B C 1
ATOM 10223 O O . ARG B 1 385 ? 2.131 15.312 -18.234 1 30.14 385 ARG B O 1
ATOM 10230 N N . GLU B 1 386 ? 2.471 14.445 -20.281 1 32.28 386 GLU B N 1
ATOM 10231 C CA . GLU B 1 386 ? 1.864 13.148 -19.953 1 32.28 386 GLU B CA 1
ATOM 10232 C C . GLU B 1 386 ? 2.891 12.188 -19.375 1 32.28 386 GLU B C 1
ATOM 10234 O O . GLU B 1 386 ? 3.844 11.797 -20.047 1 32.28 386 GLU B O 1
ATOM 10239 N N . HIS B 1 387 ? 3.695 12.375 -18.375 1 36.88 387 HIS B N 1
ATOM 10240 C CA . HIS B 1 387 ? 4.457 11.445 -17.547 1 36.88 387 HIS B CA 1
ATOM 10241 C C . HIS B 1 387 ? 4.004 10.008 -17.766 1 36.88 387 HIS B C 1
ATOM 10243 O O . HIS B 1 387 ? 3.455 9.375 -16.859 1 36.88 387 HIS B O 1
ATOM 10249 N N . ASP B 1 388 ? 3.533 9.625 -18.844 1 40.16 388 ASP B N 1
ATOM 10250 C CA . ASP B 1 388 ? 3.064 8.297 -19.219 1 40.16 388 ASP B CA 1
ATOM 10251 C C . ASP B 1 388 ? 4.203 7.277 -19.172 1 40.16 388 ASP B C 1
ATOM 10253 O O . ASP B 1 388 ? 5.238 7.465 -19.812 1 40.16 388 ASP B O 1
ATOM 10257 N N . ASP B 1 389 ? 4.648 6.68 -18.188 1 49.88 389 ASP B N 1
ATOM 10258 C CA . ASP B 1 389 ? 5.395 5.426 -18.172 1 49.88 389 ASP B CA 1
ATOM 10259 C C . ASP B 1 389 ? 5.309 4.727 -19.531 1 49.88 389 ASP B C 1
ATOM 10261 O O . ASP B 1 389 ? 4.254 4.203 -19.906 1 49.88 389 ASP B O 1
ATOM 10265 N N . LYS B 1 390 ? 6.297 5.133 -20.516 1 63.72 390 LYS B N 1
ATOM 10266 C CA . LYS B 1 390 ? 6.285 4.773 -21.922 1 63.72 390 LYS B CA 1
ATOM 10267 C C . LYS B 1 390 ? 6.527 3.277 -22.109 1 63.72 390 LYS B C 1
ATOM 10269 O O . LYS B 1 390 ? 6.379 2.754 -23.219 1 63.72 390 LYS B O 1
ATOM 10274 N N . LEU B 1 391 ? 6.973 2.648 -21.016 1 77.75 391 LEU B N 1
ATOM 10275 C CA . LEU B 1 391 ? 7.129 1.205 -21.156 1 77.75 391 LEU B CA 1
ATOM 10276 C C . LEU B 1 391 ? 5.77 0.511 -21.172 1 77.75 391 LEU B C 1
ATOM 10278 O O . LEU B 1 391 ? 4.855 0.916 -20.453 1 77.75 391 LEU B O 1
ATOM 10282 N N . HIS B 1 392 ? 5.754 -0.385 -22.047 1 85.62 392 HIS B N 1
ATOM 10283 C CA . HIS B 1 392 ? 4.516 -1.155 -22.094 1 85.62 392 HIS B CA 1
ATOM 10284 C C . HIS B 1 392 ? 4.348 -2.018 -20.844 1 85.62 392 HIS B C 1
ATOM 10286 O O . HIS B 1 392 ? 5.328 -2.549 -20.312 1 85.62 392 HIS B O 1
ATOM 10292 N N . ALA B 1 393 ? 3.088 -2.113 -20.391 1 88.62 393 ALA B N 1
ATOM 10293 C CA . ALA B 1 393 ? 2.805 -3.107 -19.359 1 88.62 393 ALA B CA 1
ATOM 10294 C C . ALA B 1 393 ? 3.123 -4.516 -19.859 1 88.62 393 ALA B C 1
ATOM 10296 O O . ALA B 1 393 ? 2.865 -4.848 -21.016 1 88.62 393 ALA B O 1
ATOM 10297 N N . PRO B 1 394 ? 3.693 -5.312 -19.094 1 91.31 394 PRO B N 1
ATOM 10298 C CA . PRO B 1 394 ? 4.027 -6.676 -19.5 1 91.31 394 PRO B CA 1
ATOM 10299 C C . PRO B 1 394 ? 2.797 -7.488 -19.906 1 91.31 394 PRO B C 1
ATOM 10301 O O . PRO B 1 394 ? 1.686 -7.195 -19.469 1 91.31 394 PRO B O 1
ATOM 10304 N N . PHE B 1 395 ? 3.07 -8.391 -20.797 1 93.81 395 PHE B N 1
ATOM 10305 C CA . PHE B 1 395 ? 2.035 -9.336 -21.203 1 93.81 395 PHE B CA 1
ATOM 10306 C C . PHE B 1 395 ? 1.912 -10.469 -20.188 1 93.81 395 PHE B C 1
ATOM 10308 O O . PHE B 1 395 ? 2.867 -11.219 -19.969 1 93.81 395 PHE B O 1
ATOM 10315 N N . VAL B 1 396 ? 0.781 -10.562 -19.516 1 93.69 396 VAL B N 1
ATOM 10316 C CA . VAL B 1 396 ? 0.589 -11.594 -18.5 1 93.69 396 VAL B CA 1
ATOM 10317 C C . VAL B 1 396 ? -0.59 -12.484 -18.875 1 93.69 396 VAL B C 1
ATOM 10319 O O . VAL B 1 396 ? -0.875 -13.469 -18.188 1 93.69 396 VAL B O 1
ATOM 10322 N N . GLU B 1 397 ? -1.248 -12.242 -19.969 1 95 397 GLU B N 1
ATOM 10323 C CA . GLU B 1 397 ? -2.533 -12.836 -20.328 1 95 397 GLU B CA 1
ATOM 10324 C C . GLU B 1 397 ? -2.354 -14.25 -20.875 1 95 397 GLU B C 1
ATOM 10326 O O . GLU B 1 397 ? -2.457 -14.469 -22.078 1 95 397 GLU B O 1
ATOM 10331 N N . LEU B 1 398 ? -2.156 -15.148 -20.016 1 94.75 398 LEU B N 1
ATOM 10332 C CA . LEU B 1 398 ? -2.061 -16.562 -20.328 1 94.75 398 LEU B CA 1
ATOM 10333 C C . LEU B 1 398 ? -3.15 -17.359 -19.594 1 94.75 398 LEU B C 1
ATOM 10335 O O . LEU B 1 398 ? -2.953 -17.797 -18.469 1 94.75 398 LEU B O 1
ATOM 10339 N N . PRO B 1 399 ? -4.23 -17.625 -20.266 1 93.25 399 PRO B N 1
ATOM 10340 C CA . PRO B 1 399 ? -5.418 -18.203 -19.641 1 93.25 399 PRO B CA 1
ATOM 10341 C C . PRO B 1 399 ? -5.176 -19.609 -19.109 1 93.25 399 PRO B C 1
ATOM 10343 O O . PRO B 1 399 ? -4.375 -20.359 -19.672 1 93.25 399 PRO B O 1
ATOM 10346 N N . PHE B 1 400 ? -5.93 -20 -18.109 1 93.31 400 PHE B N 1
ATOM 10347 C CA . PHE B 1 400 ? -5.926 -21.328 -17.5 1 93.31 400 PHE B CA 1
ATOM 10348 C C . PHE B 1 400 ? -6.961 -22.234 -18.156 1 93.31 400 PHE B C 1
ATOM 10350 O O . PHE B 1 400 ? -7.84 -21.766 -18.875 1 93.31 400 PHE B O 1
ATOM 10357 N N . ASP B 1 401 ? -6.828 -23.484 -18.016 1 93 401 ASP B N 1
ATOM 10358 C CA . ASP B 1 401 ? -7.797 -24.516 -18.391 1 93 401 ASP B CA 1
ATOM 10359 C C . ASP B 1 401 ? -7.949 -24.609 -19.906 1 93 401 ASP B C 1
ATOM 10361 O O . ASP B 1 401 ? -9.062 -24.734 -20.406 1 93 401 ASP B O 1
ATOM 10365 N N . THR B 1 402 ? -6.844 -24.391 -20.531 1 90.69 402 THR B N 1
ATOM 10366 C CA . THR B 1 402 ? -6.844 -24.594 -21.984 1 90.69 402 THR B CA 1
ATOM 10367 C C . THR B 1 402 ? -6.902 -26.094 -22.312 1 90.69 402 THR B C 1
ATOM 10369 O O . THR B 1 402 ? -6.098 -26.875 -21.797 1 90.69 402 THR B O 1
ATOM 10372 N N . TRP B 1 403 ? -7.898 -26.469 -23.078 1 89.69 403 TRP B N 1
ATOM 10373 C CA . TRP B 1 403 ? -8.164 -27.891 -23.344 1 89.69 403 TRP B CA 1
ATOM 10374 C C . TRP B 1 403 ? -8.484 -28.125 -24.812 1 89.69 403 TRP B C 1
ATOM 10376 O O . TRP B 1 403 ? -8.984 -27.219 -25.5 1 89.69 403 TRP B O 1
ATOM 10386 N N . ASN B 1 404 ? -8.094 -29.266 -25.266 1 85.94 404 ASN B N 1
ATOM 10387 C CA . ASN B 1 404 ? -8.281 -29.625 -26.672 1 85.94 404 ASN B CA 1
ATOM 10388 C C . ASN B 1 404 ? -9.758 -29.797 -27.016 1 85.94 404 ASN B C 1
ATOM 10390 O O . ASN B 1 404 ? -10.164 -29.562 -28.141 1 85.94 404 ASN B O 1
ATOM 10394 N N . LYS B 1 405 ? -10.516 -30.188 -26.047 1 83.62 405 LYS B N 1
ATOM 10395 C CA . LYS B 1 405 ? -11.953 -30.328 -26.25 1 83.62 405 LYS B CA 1
ATOM 10396 C C . LYS B 1 405 ? -12.695 -29.094 -25.75 1 83.62 405 LYS B C 1
ATOM 10398 O O . LYS B 1 405 ? -12.086 -28.172 -25.219 1 83.62 405 LYS B O 1
ATOM 10403 N N . SER B 1 406 ? -13.992 -29.234 -25.969 1 80.5 406 SER B N 1
ATOM 10404 C CA . SER B 1 406 ? -14.812 -28.062 -25.625 1 80.5 406 SER B CA 1
ATOM 10405 C C . SER B 1 406 ? -14.93 -27.891 -24.109 1 80.5 406 SER B C 1
ATOM 10407 O O . SER B 1 406 ? -15.031 -26.766 -23.625 1 80.5 406 SER B O 1
ATOM 10409 N N . TYR B 1 407 ? -14.938 -29.047 -23.453 1 90.06 407 TYR B N 1
ATOM 10410 C CA . TYR B 1 407 ? -15.125 -28.953 -22 1 90.06 407 TYR B CA 1
ATOM 10411 C C . TYR B 1 407 ? -14.211 -29.938 -21.266 1 90.06 407 TYR B C 1
ATOM 10413 O O . TYR B 1 407 ? -13.922 -31.016 -21.781 1 90.06 407 TYR B O 1
ATOM 10421 N N . LEU B 1 408 ? -13.766 -29.516 -20.172 1 91.94 408 LEU B N 1
ATOM 10422 C CA . LEU B 1 408 ? -12.93 -30.359 -19.312 1 91.94 408 LEU B CA 1
ATOM 10423 C C . LEU B 1 408 ? -13.781 -31.312 -18.484 1 91.94 408 LEU B C 1
ATOM 10425 O O . LEU B 1 408 ? -13.367 -32.438 -18.203 1 91.94 408 LEU B O 1
ATOM 10429 N N . VAL B 1 409 ? -14.961 -30.766 -18.078 1 93.06 409 VAL B N 1
ATOM 10430 C CA . VAL B 1 409 ? -15.836 -31.531 -17.203 1 93.06 409 VAL B CA 1
ATOM 10431 C C . VAL B 1 409 ? -17.281 -31.469 -17.719 1 93.06 409 VAL B C 1
ATOM 10433 O O . VAL B 1 409 ? -17.734 -30.422 -18.156 1 93.06 409 VAL B O 1
ATOM 10436 N N . SER B 1 410 ? -17.875 -32.594 -17.75 1 91.5 410 SER B N 1
ATOM 10437 C CA . SER B 1 410 ? -19.297 -32.719 -18.031 1 91.5 410 SER B CA 1
ATOM 10438 C C . SER B 1 410 ? -20.062 -33.25 -16.812 1 91.5 410 SER B C 1
ATOM 10440 O O . SER B 1 410 ? -19.656 -34.25 -16.203 1 91.5 410 SER B O 1
ATOM 10442 N N . GLU B 1 411 ? -21.062 -32.625 -16.516 1 91.88 411 GLU B N 1
ATOM 10443 C CA . GLU B 1 411 ? -21.812 -32.938 -15.297 1 91.88 411 GLU B CA 1
ATOM 10444 C C . GLU B 1 411 ? -22.25 -34.406 -15.289 1 91.88 411 GLU B C 1
ATOM 10446 O O . GLU B 1 411 ? -22.797 -34.906 -16.281 1 91.88 411 GLU B O 1
ATOM 10451 N N . GLY B 1 412 ? -22.016 -35.062 -14.242 1 89.38 412 GLY B N 1
ATOM 10452 C CA . GLY B 1 412 ? -22.5 -36.406 -14.023 1 89.38 412 GLY B CA 1
ATOM 10453 C C . GLY B 1 412 ? -21.641 -37.469 -14.688 1 89.38 412 GLY B C 1
ATOM 10454 O O . GLY B 1 412 ? -21.922 -38.656 -14.57 1 89.38 412 GLY B O 1
ATOM 10455 N N . GLU B 1 413 ? -20.609 -37.094 -15.336 1 91.44 413 GLU B N 1
ATOM 10456 C CA . GLU B 1 413 ? -19.828 -38.062 -16.094 1 91.44 413 GLU B CA 1
ATOM 10457 C C . GLU B 1 413 ? -18.656 -38.562 -15.281 1 91.44 413 GLU B C 1
ATOM 10459 O O . GLU B 1 413 ? -18.141 -39.656 -15.555 1 91.44 413 GLU B O 1
ATOM 10464 N N . HIS B 1 414 ? -18.266 -37.875 -14.312 1 94.75 414 HIS B N 1
ATOM 10465 C CA . HIS B 1 414 ? -17.031 -38.219 -13.609 1 94.75 414 HIS B CA 1
ATOM 10466 C C . HIS B 1 414 ? -17.328 -38.812 -12.234 1 94.75 414 HIS B C 1
ATOM 10468 O O . HIS B 1 414 ? -18.141 -38.25 -11.484 1 94.75 414 HIS B O 1
ATOM 10474 N N . SER B 1 415 ? -16.641 -39.812 -11.914 1 94.5 415 SER B N 1
ATOM 10475 C CA . SER B 1 415 ? -16.812 -40.469 -10.625 1 94.5 415 SER B CA 1
ATOM 10476 C C . SER B 1 415 ? -16 -39.75 -9.539 1 94.5 415 SER B C 1
ATOM 10478 O O . SER B 1 415 ? -15.086 -39 -9.836 1 94.5 415 SER B O 1
ATOM 10480 N N . GLY B 1 416 ? -16.359 -40.094 -8.32 1 92.62 416 GLY B N 1
ATOM 10481 C CA . GLY B 1 416 ? -15.625 -39.562 -7.195 1 92.62 416 GLY B CA 1
ATOM 10482 C C . GLY B 1 416 ? -14.156 -39.938 -7.211 1 92.62 416 GLY B C 1
ATOM 10483 O O . GLY B 1 416 ? -13.297 -39.094 -6.902 1 92.62 416 GLY B O 1
ATOM 10484 N N . ASP B 1 417 ? -13.844 -41.094 -7.555 1 92 417 ASP B N 1
ATOM 10485 C CA . ASP B 1 417 ? -12.469 -41.562 -7.602 1 92 417 ASP B CA 1
ATOM 10486 C C . ASP B 1 417 ? -11.68 -40.844 -8.695 1 92 417 ASP B C 1
ATOM 10488 O O . ASP B 1 417 ? -10.5 -40.531 -8.523 1 92 417 ASP B O 1
ATOM 10492 N N . GLU B 1 418 ? -12.32 -40.625 -9.742 1 94.88 418 GLU B N 1
ATOM 10493 C CA . GLU B 1 418 ? -11.664 -39.938 -10.844 1 94.88 418 GLU B CA 1
ATOM 10494 C C . GLU B 1 418 ? -11.312 -38.5 -10.461 1 94.88 418 GLU B C 1
ATOM 10496 O O . GLU B 1 418 ? -10.234 -38.031 -10.805 1 94.88 418 GLU B O 1
ATOM 10501 N N . LEU B 1 419 ? -12.227 -37.906 -9.773 1 95.44 419 LEU B N 1
ATOM 10502 C CA . LEU B 1 419 ? -12.016 -36.531 -9.352 1 95.44 419 LEU B CA 1
ATOM 10503 C C . LEU B 1 419 ? -10.781 -36.406 -8.469 1 95.44 419 LEU B C 1
ATOM 10505 O O . LEU B 1 419 ? -10.133 -35.375 -8.422 1 95.44 419 LEU B O 1
ATOM 10509 N N . CYS B 1 420 ? -10.422 -37.5 -7.801 1 95.25 420 CYS B N 1
ATOM 10510 C CA . CYS B 1 420 ? -9.328 -37.5 -6.836 1 95.25 420 CYS B CA 1
ATOM 10511 C C . CYS B 1 420 ? -8.023 -37.938 -7.484 1 95.25 420 CYS B C 1
ATOM 10513 O O . CYS B 1 420 ? -6.973 -37.938 -6.844 1 95.25 420 CYS B O 1
ATOM 10515 N N . SER B 1 421 ? -8.062 -38.25 -8.773 1 94.94 421 SER B N 1
ATOM 10516 C CA . SER B 1 421 ? -6.867 -38.75 -9.453 1 94.94 421 SER B CA 1
ATOM 10517 C C . SER B 1 421 ? -5.969 -37.594 -9.906 1 94.94 421 SER B C 1
ATOM 10519 O O . SER B 1 421 ? -6.457 -36.5 -10.242 1 94.94 421 SER B O 1
ATOM 10521 N N . LEU B 1 422 ? -4.672 -37.812 -9.938 1 94.62 422 LEU B N 1
ATOM 10522 C CA . LEU B 1 422 ? -3.697 -36.812 -10.344 1 94.62 422 LEU B CA 1
ATOM 10523 C C . LEU B 1 422 ? -3.9 -36.438 -11.797 1 94.62 422 LEU B C 1
ATOM 10525 O O . LEU B 1 422 ? -3.754 -35.25 -12.156 1 94.62 422 LEU B O 1
ATOM 10529 N N . ARG B 1 423 ? -4.223 -37.344 -12.594 1 94 423 ARG B N 1
ATOM 10530 C CA . ARG B 1 423 ? -4.426 -37.062 -14.016 1 94 423 ARG B CA 1
ATOM 10531 C C . ARG B 1 423 ? -5.605 -36.125 -14.234 1 94 423 ARG B C 1
ATOM 10533 O O . ARG B 1 423 ? -5.559 -35.25 -15.102 1 94 423 ARG B O 1
ATOM 10540 N N . PHE B 1 424 ? -6.641 -36.344 -13.469 1 95.38 424 PHE B N 1
ATOM 10541 C CA . PHE B 1 424 ? -7.797 -35.438 -13.586 1 95.38 424 PHE B CA 1
ATOM 10542 C C . PHE B 1 424 ? -7.449 -34.031 -13.109 1 95.38 424 PHE B C 1
ATOM 10544 O O . PHE B 1 424 ? -7.805 -33.062 -13.766 1 95.38 424 PHE B O 1
ATOM 10551 N N . MET B 1 425 ? -6.75 -33.969 -12.023 1 96.38 425 MET B N 1
ATOM 10552 C CA . MET B 1 425 ? -6.367 -32.688 -11.445 1 96.38 425 MET B CA 1
ATOM 10553 C C . MET B 1 425 ? -5.492 -31.891 -12.406 1 96.38 425 MET B C 1
ATOM 10555 O O . MET B 1 425 ? -5.594 -30.656 -12.477 1 96.38 425 MET B O 1
ATOM 10559 N N . ALA B 1 426 ? -4.637 -32.562 -13.102 1 96 426 ALA B N 1
ATOM 10560 C CA . ALA B 1 426 ? -3.645 -31.938 -13.969 1 96 426 ALA B CA 1
ATOM 10561 C C . ALA B 1 426 ? -4.305 -31.266 -15.172 1 96 426 ALA B C 1
ATOM 10563 O O . ALA B 1 426 ? -3.688 -30.453 -15.859 1 96 426 ALA B O 1
ATOM 10564 N N . ARG B 1 427 ? -5.605 -31.594 -15.391 1 94.5 427 ARG B N 1
ATOM 10565 C CA . ARG B 1 427 ? -6.324 -31 -16.516 1 94.5 427 ARG B CA 1
ATOM 10566 C C . ARG B 1 427 ? -6.586 -29.516 -16.266 1 94.5 427 ARG B C 1
ATOM 10568 O O . ARG B 1 427 ? -6.766 -28.75 -17.219 1 94.5 427 ARG B O 1
ATOM 10575 N N . PHE B 1 428 ? -6.613 -29.188 -14.992 1 95.62 428 PHE B N 1
ATOM 10576 C CA . PHE B 1 428 ? -6.996 -27.828 -14.617 1 95.62 428 PHE B CA 1
ATOM 10577 C C . PHE B 1 428 ? -5.766 -26.953 -14.445 1 95.62 428 PHE B C 1
ATOM 10579 O O . PHE B 1 428 ? -4.695 -27.438 -14.07 1 95.62 428 PHE B O 1
ATOM 10586 N N . GLY B 1 429 ? -5.941 -25.609 -14.703 1 94.44 429 GLY B N 1
ATOM 10587 C CA . GLY B 1 429 ? -4.902 -24.641 -14.391 1 94.44 429 GLY B CA 1
ATOM 10588 C C . GLY B 1 429 ? -3.898 -24.469 -15.516 1 94.44 429 GLY B C 1
ATOM 10589 O O . GLY B 1 429 ? -4.273 -24.438 -16.688 1 94.44 429 GLY B O 1
ATOM 10590 N N . ARG B 1 430 ? -2.664 -24.297 -15.164 1 94.62 430 ARG B N 1
ATOM 10591 C CA . ARG B 1 430 ? -1.612 -24.078 -16.156 1 94.62 430 ARG B CA 1
ATOM 10592 C C . ARG B 1 430 ? -1.374 -25.344 -16.984 1 94.62 430 ARG B C 1
ATOM 10594 O O . ARG B 1 430 ? -1.541 -26.453 -16.484 1 94.62 430 ARG B O 1
ATOM 10601 N N . PRO B 1 431 ? -0.899 -25.266 -18.109 1 93 431 PRO B N 1
ATOM 10602 C CA . PRO B 1 431 ? -0.836 -26.391 -19.047 1 93 431 PRO B CA 1
ATOM 10603 C C . PRO B 1 431 ? 0.342 -27.328 -18.766 1 93 431 PRO B C 1
ATOM 10605 O O . PRO B 1 431 ? 0.327 -28.484 -19.188 1 93 431 PRO B O 1
ATOM 10608 N N . MET B 1 432 ? 1.318 -26.984 -18.094 1 92.12 432 MET B N 1
ATOM 10609 C CA . MET B 1 432 ? 2.582 -27.719 -17.984 1 92.12 432 MET B CA 1
ATOM 10610 C C . MET B 1 432 ? 2.354 -29.125 -17.453 1 92.12 432 MET B C 1
ATOM 10612 O O . MET B 1 432 ? 2.854 -30.094 -18.031 1 92.12 432 MET B O 1
ATOM 10616 N N . PHE B 1 433 ? 1.597 -29.266 -16.453 1 94.44 433 PHE B N 1
ATOM 10617 C CA . PHE B 1 433 ? 1.491 -30.562 -15.773 1 94.44 433 PHE B CA 1
ATOM 10618 C C . PHE B 1 433 ? 0.778 -31.578 -16.656 1 94.44 433 PHE B C 1
ATOM 10620 O O . PHE B 1 433 ? 1.213 -32.719 -16.766 1 94.44 433 PHE B O 1
ATOM 10627 N N . TRP B 1 434 ? -0.274 -31.125 -17.281 1 94.06 434 TRP B N 1
ATOM 10628 C CA . TRP B 1 434 ? -0.967 -32.031 -18.188 1 94.06 434 TRP B CA 1
ATOM 10629 C C . TRP B 1 434 ? -0.085 -32.375 -19.375 1 94.06 434 TRP B C 1
ATOM 10631 O O . TRP B 1 434 ? -0.048 -33.531 -19.812 1 94.06 434 TRP B O 1
ATOM 10641 N N . ALA B 1 435 ? 0.604 -31.406 -19.938 1 92.94 435 ALA B N 1
ATOM 10642 C CA . ALA B 1 435 ? 1.472 -31.641 -21.094 1 92.94 435 ALA B CA 1
ATOM 10643 C C . ALA B 1 435 ? 2.535 -32.688 -20.766 1 92.94 435 ALA B C 1
ATOM 10645 O O . ALA B 1 435 ? 2.838 -33.531 -21.594 1 92.94 435 ALA B O 1
ATOM 10646 N N . VAL B 1 436 ? 3.092 -32.656 -19.609 1 92.69 436 VAL B N 1
ATOM 10647 C CA . VAL B 1 436 ? 4.113 -33.625 -19.203 1 92.69 436 VAL B CA 1
ATOM 10648 C C . VAL B 1 436 ? 3.486 -35 -19.016 1 92.69 436 VAL B C 1
ATOM 10650 O O . VAL B 1 436 ? 4.039 -36 -19.469 1 92.69 436 VAL B O 1
ATOM 10653 N N . LEU B 1 437 ? 2.312 -35.031 -18.453 1 92.88 437 LEU B N 1
ATOM 10654 C CA . LEU B 1 437 ? 1.648 -36.312 -18.219 1 92.88 437 LEU B CA 1
ATOM 10655 C C . LEU B 1 437 ? 1.188 -36.938 -19.547 1 92.88 437 LEU B C 1
ATOM 10657 O O . LEU B 1 437 ? 1.248 -38.156 -19.719 1 92.88 437 LEU B O 1
ATOM 10661 N N . GLU B 1 438 ? 0.716 -36.094 -20.375 1 90 438 GLU B N 1
ATOM 10662 C CA . GLU B 1 438 ? 0.204 -36.562 -21.672 1 90 438 GLU B CA 1
ATOM 10663 C C . GLU B 1 438 ? 1.317 -37.156 -22.531 1 90 438 GLU B C 1
ATOM 10665 O O . GLU B 1 438 ? 1.068 -38.031 -23.344 1 90 438 GLU B O 1
ATOM 10670 N N . SER B 1 439 ? 2.508 -36.688 -22.375 1 87.56 439 SER B N 1
ATOM 10671 C CA . SER B 1 439 ? 3.635 -37.188 -23.141 1 87.56 439 SER B CA 1
ATOM 10672 C C . SER B 1 439 ? 3.957 -38.625 -22.766 1 87.56 439 SER B C 1
ATOM 10674 O O . SER B 1 439 ? 4.656 -39.312 -23.5 1 87.56 439 SER B O 1
ATOM 10676 N N . ASN B 1 440 ? 3.506 -39.156 -21.672 1 79.38 440 ASN B N 1
ATOM 10677 C CA . ASN B 1 440 ? 3.646 -40.5 -21.156 1 79.38 440 ASN B CA 1
ATOM 10678 C C . ASN B 1 440 ? 5.105 -40.875 -20.906 1 79.38 440 ASN B C 1
ATOM 10680 O O . ASN B 1 440 ? 5.473 -42.031 -20.891 1 79.38 440 ASN B O 1
ATOM 10684 N N . GLU B 1 441 ? 5.914 -39.906 -20.781 1 80.5 441 GLU B N 1
ATOM 10685 C CA . GLU B 1 441 ? 7.332 -40.156 -20.531 1 80.5 441 GLU B CA 1
ATOM 10686 C C . GLU B 1 441 ? 7.648 -40.031 -19.047 1 80.5 441 GLU B C 1
ATOM 10688 O O . GLU B 1 441 ? 8.734 -40.406 -18.594 1 80.5 441 GLU B O 1
ATOM 10693 N N . ALA B 1 442 ? 6.715 -39.5 -18.312 1 83.69 442 ALA B N 1
ATOM 10694 C CA . ALA B 1 442 ? 6.93 -39.375 -16.875 1 83.69 442 ALA B CA 1
ATOM 10695 C C . ALA B 1 442 ? 5.785 -40 -16.094 1 83.69 442 ALA B C 1
ATOM 10697 O O . ALA B 1 442 ? 4.625 -39.938 -16.516 1 83.69 442 ALA B O 1
ATOM 10698 N N . ASP B 1 443 ? 6.223 -40.531 -15.016 1 86.88 443 ASP B N 1
ATOM 10699 C CA . ASP B 1 443 ? 5.215 -41.062 -14.102 1 86.88 443 ASP B CA 1
ATOM 10700 C C . ASP B 1 443 ? 4.531 -39.938 -13.32 1 86.88 443 ASP B C 1
ATOM 10702 O O . ASP B 1 443 ? 5.078 -38.844 -13.203 1 86.88 443 ASP B O 1
ATOM 10706 N N . GLU B 1 444 ? 3.297 -40.219 -12.891 1 89.62 444 GLU B N 1
ATOM 10707 C CA . GLU B 1 444 ? 2.504 -39.25 -12.164 1 89.62 444 GLU B CA 1
ATOM 10708 C C . GLU B 1 444 ? 3.24 -38.75 -10.93 1 89.62 444 GLU B C 1
ATOM 10710 O O . GLU B 1 444 ? 3.184 -37.562 -10.602 1 89.62 444 GLU B O 1
ATOM 10715 N N . ASN B 1 445 ? 3.941 -39.531 -10.258 1 86 445 ASN B N 1
ATOM 10716 C CA . ASN B 1 445 ? 4.66 -39.156 -9.039 1 86 445 ASN B CA 1
ATOM 10717 C C . ASN B 1 445 ? 5.844 -38.25 -9.344 1 86 445 ASN B C 1
ATOM 10719 O O . ASN B 1 445 ? 6.184 -37.375 -8.539 1 86 445 ASN B O 1
ATOM 10723 N N . ASP B 1 446 ? 6.43 -38.5 -10.484 1 87.06 446 ASP B N 1
ATOM 10724 C CA . ASP B 1 446 ? 7.535 -37.625 -10.883 1 87.06 446 ASP B CA 1
ATOM 10725 C C . ASP B 1 446 ? 7.051 -36.219 -11.195 1 87.06 446 ASP B C 1
ATOM 10727 O O . ASP B 1 446 ? 7.723 -35.219 -10.875 1 87.06 446 ASP B O 1
ATOM 10731 N N . VAL B 1 447 ? 5.918 -36.188 -11.812 1 92.12 447 VAL B N 1
ATOM 10732 C CA . VAL B 1 447 ? 5.359 -34.875 -12.133 1 92.12 447 VAL B CA 1
ATOM 10733 C C . VAL B 1 447 ? 4.973 -34.156 -10.844 1 92.12 447 VAL B C 1
ATOM 10735 O O . VAL B 1 447 ? 5.148 -32.938 -10.734 1 92.12 447 VAL B O 1
ATOM 10738 N N . MET B 1 448 ? 4.465 -34.906 -9.914 1 93.06 448 MET B N 1
ATOM 10739 C CA . MET B 1 448 ? 4.121 -34.344 -8.609 1 93.06 448 MET B CA 1
ATOM 10740 C C . MET B 1 448 ? 5.367 -33.812 -7.902 1 93.06 448 MET B C 1
ATOM 10742 O O . MET B 1 448 ? 5.344 -32.75 -7.324 1 93.06 448 MET B O 1
ATOM 10746 N N . ARG B 1 449 ? 6.441 -34.531 -7.965 1 89.88 449 ARG B N 1
ATOM 10747 C CA . ARG B 1 449 ? 7.695 -34.094 -7.367 1 89.88 449 ARG B CA 1
ATOM 10748 C C . ARG B 1 449 ? 8.211 -32.812 -8.047 1 89.88 449 ARG B C 1
ATOM 10750 O O . ARG B 1 449 ? 8.797 -31.953 -7.398 1 89.88 449 ARG B O 1
ATOM 10757 N N . LEU B 1 450 ? 7.977 -32.781 -9.336 1 90.44 450 LEU B N 1
ATOM 10758 C CA . LEU B 1 450 ? 8.336 -31.594 -10.07 1 90.44 450 LEU B CA 1
ATOM 10759 C C . LEU B 1 450 ? 7.551 -30.391 -9.562 1 90.44 450 LEU B C 1
ATOM 10761 O O . LEU B 1 450 ? 8.117 -29.312 -9.328 1 90.44 450 LEU B O 1
ATOM 10765 N N . ALA B 1 451 ? 6.27 -30.594 -9.422 1 94.19 451 ALA B N 1
ATOM 10766 C CA . ALA B 1 451 ? 5.422 -29.516 -8.914 1 94.19 451 ALA B CA 1
ATOM 10767 C C . ALA B 1 451 ? 5.867 -29.078 -7.523 1 94.19 451 ALA B C 1
ATOM 10769 O O . ALA B 1 451 ? 5.938 -27.875 -7.242 1 94.19 451 ALA B O 1
ATOM 10770 N N . MET B 1 452 ? 6.215 -29.984 -6.68 1 93.62 452 MET B N 1
ATOM 10771 C CA . MET B 1 452 ? 6.676 -29.688 -5.328 1 93.62 452 MET B CA 1
ATOM 10772 C C . MET B 1 452 ? 7.98 -28.891 -5.367 1 93.62 452 MET B C 1
ATOM 10774 O O . MET B 1 452 ? 8.148 -27.938 -4.609 1 93.62 452 MET B O 1
ATOM 10778 N N . SER B 1 453 ? 8.828 -29.25 -6.238 1 88.88 453 SER B N 1
ATOM 10779 C CA . SER B 1 453 ? 10.117 -28.562 -6.355 1 88.88 453 SER B CA 1
ATOM 10780 C C . SER B 1 453 ? 9.945 -27.141 -6.852 1 88.88 453 SER B C 1
ATOM 10782 O O . SER B 1 453 ? 10.68 -26.234 -6.434 1 88.88 453 SER B O 1
ATOM 10784 N N . LYS B 1 454 ? 9.008 -26.906 -7.688 1 91.44 454 LYS B N 1
ATOM 10785 C CA . LYS B 1 454 ? 8.789 -25.578 -8.258 1 91.44 454 LYS B CA 1
ATOM 10786 C C . LYS B 1 454 ? 8.109 -24.656 -7.262 1 91.44 454 LYS B C 1
ATOM 10788 O O . LYS B 1 454 ? 8.062 -23.438 -7.465 1 91.44 454 LYS B O 1
ATOM 10793 N N . LEU B 1 455 ? 7.543 -25.219 -6.199 1 94.44 455 LEU B N 1
ATOM 10794 C CA . LEU B 1 455 ? 6.906 -24.422 -5.156 1 94.44 455 LEU B CA 1
ATOM 10795 C C . LEU B 1 455 ? 7.926 -23.953 -4.121 1 94.44 455 LEU B C 1
ATOM 10797 O O . LEU B 1 455 ? 7.574 -23.281 -3.15 1 94.44 455 LEU B O 1
ATOM 10801 N N . GLU B 1 456 ? 9.156 -24.234 -4.363 1 89.44 456 GLU B N 1
ATOM 10802 C CA . GLU B 1 456 ? 10.203 -23.781 -3.459 1 89.44 456 GLU B CA 1
ATOM 10803 C C . GLU B 1 456 ? 10.594 -22.328 -3.756 1 89.44 456 GLU B C 1
ATOM 10805 O O . GLU B 1 456 ? 11.008 -22.016 -4.871 1 89.44 456 GLU B O 1
ATOM 10810 N N . LEU B 1 457 ? 10.406 -21.516 -2.762 1 85.38 457 LEU B N 1
ATOM 10811 C CA . LEU B 1 457 ? 10.711 -20.094 -2.9 1 85.38 457 LEU B CA 1
ATOM 10812 C C . LEU B 1 457 ? 12.211 -19.844 -2.852 1 85.38 457 LEU B C 1
ATOM 10814 O O . LEU B 1 457 ? 12.891 -20.312 -1.933 1 85.38 457 LEU B O 1
ATOM 10818 N N . HIS B 1 458 ? 12.703 -19.219 -3.873 1 78.31 458 HIS B N 1
ATOM 10819 C CA . HIS B 1 458 ? 14.102 -18.812 -3.914 1 78.31 458 HIS B CA 1
ATOM 10820 C C . HIS B 1 458 ? 14.227 -17.281 -3.879 1 78.31 458 HIS B C 1
ATOM 10822 O O . HIS B 1 458 ? 13.695 -16.594 -4.75 1 78.31 458 HIS B O 1
ATOM 10828 N N . LEU B 1 459 ? 14.812 -16.797 -2.803 1 75 459 LEU B N 1
ATOM 10829 C CA . LEU B 1 459 ? 15.039 -15.352 -2.699 1 75 459 LEU B CA 1
ATOM 10830 C C . LEU B 1 459 ? 16.391 -14.969 -3.275 1 75 459 LEU B C 1
ATOM 10832 O O . LEU B 1 459 ? 17.375 -15.711 -3.119 1 75 459 LEU B O 1
ATOM 10836 N N . ASP B 1 460 ? 16.328 -13.953 -4.125 1 62.56 460 ASP B N 1
ATOM 10837 C CA . ASP B 1 460 ? 17.594 -13.422 -4.637 1 62.56 460 ASP B CA 1
ATOM 10838 C C . ASP B 1 460 ? 18.453 -12.883 -3.508 1 62.56 460 ASP B C 1
ATOM 10840 O O . ASP B 1 460 ? 17.969 -12.195 -2.609 1 62.56 460 ASP B O 1
ATOM 10844 N N . PRO B 1 461 ? 19.609 -13.367 -3.527 1 56.69 461 PRO B N 1
ATOM 10845 C CA . PRO B 1 461 ? 20.5 -12.891 -2.477 1 56.69 461 PRO B CA 1
ATOM 10846 C C . PRO B 1 461 ? 20.547 -11.367 -2.377 1 56.69 461 PRO B C 1
ATOM 10848 O O . PRO B 1 461 ? 20.719 -10.82 -1.285 1 56.69 461 PRO B O 1
ATOM 10851 N N . SER B 1 462 ? 20.391 -10.789 -3.525 1 54.38 462 SER B N 1
ATOM 10852 C CA . SER B 1 462 ? 20.422 -9.328 -3.504 1 54.38 462 SER B CA 1
ATOM 10853 C C . SER B 1 462 ? 19.234 -8.75 -2.762 1 54.38 462 SER B C 1
ATOM 10855 O O . SER B 1 462 ? 19.312 -7.668 -2.182 1 54.38 462 SER B O 1
ATOM 10857 N N . SER B 1 463 ? 18.109 -9.531 -2.807 1 53.66 463 SER B N 1
ATOM 10858 C CA . SER B 1 463 ? 16.891 -9.109 -2.156 1 53.66 463 SER B CA 1
ATOM 10859 C C . SER B 1 463 ? 16.922 -9.406 -0.661 1 53.66 463 SER B C 1
ATOM 10861 O O . SER B 1 463 ? 16.125 -8.859 0.105 1 53.66 463 SER B O 1
ATOM 10863 N N . ASP B 1 464 ? 17.672 -10.422 -0.389 1 52.47 464 ASP B N 1
ATOM 10864 C CA . ASP B 1 464 ? 17.719 -10.93 0.978 1 52.47 464 ASP B CA 1
ATOM 10865 C C . ASP B 1 464 ? 17.969 -9.805 1.978 1 52.47 464 ASP B C 1
ATOM 10867 O O . ASP B 1 464 ? 17.531 -9.875 3.125 1 52.47 464 ASP B O 1
ATOM 10871 N N . ARG B 1 465 ? 18.438 -8.773 1.38 1 49.75 465 ARG B N 1
ATOM 10872 C CA . ARG B 1 465 ? 18.812 -7.707 2.305 1 49.75 465 ARG B CA 1
ATOM 10873 C C . ARG B 1 465 ? 17.594 -6.922 2.76 1 49.75 465 ARG B C 1
ATOM 10875 O O . ARG B 1 465 ? 17.562 -6.383 3.867 1 49.75 465 ARG B O 1
ATOM 10882 N N . VAL B 1 466 ? 16.688 -6.996 1.988 1 55.06 466 VAL B N 1
ATOM 10883 C CA . VAL B 1 466 ? 15.523 -6.164 2.248 1 55.06 466 VAL B CA 1
ATOM 10884 C C . VAL B 1 466 ? 14.375 -7.031 2.77 1 55.06 466 VAL B C 1
ATOM 10886 O O . VAL B 1 466 ? 13.641 -6.621 3.672 1 55.06 466 VAL B O 1
ATOM 10889 N N . LEU B 1 467 ? 14.477 -8.344 2.283 1 66.19 467 LEU B N 1
ATOM 10890 C CA . LEU B 1 467 ? 13.312 -9.172 2.574 1 66.19 467 LEU B CA 1
ATOM 10891 C C . LEU B 1 467 ? 13.672 -10.297 3.547 1 66.19 467 LEU B C 1
ATOM 10893 O O . LEU B 1 467 ? 14.344 -11.258 3.172 1 66.19 467 LEU B O 1
ATOM 10897 N N . GLU B 1 468 ? 13.453 -10.023 4.902 1 68.94 468 GLU B N 1
ATOM 10898 C CA . GLU B 1 468 ? 13.477 -11.117 5.871 1 68.94 468 GLU B CA 1
ATOM 10899 C C . GLU B 1 468 ? 12.117 -11.805 5.965 1 68.94 468 GLU B C 1
ATOM 10901 O O . GLU B 1 468 ? 11.133 -11.188 6.391 1 68.94 468 GLU B O 1
ATOM 10906 N N . CYS B 1 469 ? 12.125 -12.977 5.441 1 79.62 469 CYS B N 1
ATOM 10907 C CA . CYS B 1 469 ? 10.875 -13.727 5.473 1 79.62 469 CYS B CA 1
ATOM 10908 C C . CYS B 1 469 ? 11.008 -14.977 6.328 1 79.62 469 CYS B C 1
ATOM 10910 O O . CYS B 1 469 ? 11.438 -16.031 5.836 1 79.62 469 CYS B O 1
ATOM 10912 N N . PRO B 1 470 ? 10.672 -14.781 7.637 1 81.81 470 PRO B N 1
ATOM 10913 C CA . PRO B 1 470 ? 10.664 -15.992 8.461 1 81.81 470 PRO B CA 1
ATOM 10914 C C . PRO B 1 470 ? 9.789 -17.094 7.875 1 81.81 470 PRO B C 1
ATOM 10916 O O . PRO B 1 470 ? 8.758 -16.812 7.254 1 81.81 470 PRO B O 1
ATOM 10919 N N . PHE B 1 471 ? 10.203 -18.391 8.047 1 89 471 PHE B N 1
ATOM 10920 C CA . PHE B 1 471 ? 9.445 -19.531 7.547 1 89 471 PHE B CA 1
ATOM 10921 C C . PHE B 1 471 ? 9.219 -19.406 6.047 1 89 471 PHE B C 1
ATOM 10923 O O . PHE B 1 471 ? 8.102 -19.625 5.562 1 89 471 PHE B O 1
ATOM 10930 N N . GLN B 1 472 ? 10.25 -19.062 5.348 1 88.81 472 GLN B N 1
ATOM 10931 C CA . GLN B 1 472 ? 10.172 -18.75 3.924 1 88.81 472 GLN B CA 1
ATOM 10932 C C . GLN B 1 472 ? 9.617 -19.922 3.131 1 88.81 472 GLN B C 1
ATOM 10934 O O . GLN B 1 472 ? 8.859 -19.734 2.174 1 88.81 472 GLN B O 1
ATOM 10939 N N . ALA B 1 473 ? 9.961 -21.156 3.549 1 90.31 473 ALA B N 1
ATOM 10940 C CA . ALA B 1 473 ? 9.562 -22.359 2.818 1 90.31 473 ALA B CA 1
ATOM 10941 C C . ALA B 1 473 ? 8.055 -22.547 2.871 1 90.31 473 ALA B C 1
ATOM 10943 O O . ALA B 1 473 ? 7.465 -23.156 1.968 1 90.31 473 ALA B O 1
ATOM 10944 N N . LEU B 1 474 ? 7.395 -21.969 3.855 1 94.44 474 LEU B N 1
ATOM 10945 C CA . LEU B 1 474 ? 5.973 -22.203 4.074 1 94.44 474 LEU B CA 1
ATOM 10946 C C . LEU B 1 474 ? 5.125 -21.188 3.307 1 94.44 474 LEU B C 1
ATOM 10948 O O . LEU B 1 474 ? 3.926 -21.406 3.117 1 94.44 474 LEU B O 1
ATOM 10952 N N . VAL B 1 475 ? 5.672 -20.141 2.803 1 94.25 475 VAL B N 1
ATOM 10953 C CA . VAL B 1 475 ? 4.902 -19.031 2.242 1 94.25 475 VAL B CA 1
ATOM 10954 C C . VAL B 1 475 ? 4.145 -19.5 1.002 1 94.25 475 VAL B C 1
ATOM 10956 O O . VAL B 1 475 ? 2.916 -19.422 0.95 1 94.25 475 VAL B O 1
ATOM 10959 N N . PRO B 1 476 ? 4.863 -20.062 -0.005 1 96.06 476 PRO B N 1
ATOM 10960 C CA . PRO B 1 476 ? 4.117 -20.484 -1.193 1 96.06 476 PRO B CA 1
ATOM 10961 C C . PRO B 1 476 ? 3.172 -21.641 -0.917 1 96.06 476 PRO B C 1
ATOM 10963 O O . PRO B 1 476 ? 2.104 -21.734 -1.527 1 96.06 476 PRO B O 1
ATOM 10966 N N . LEU B 1 477 ? 3.531 -22.531 0.021 1 96.81 477 LEU B N 1
ATOM 10967 C CA . LEU B 1 477 ? 2.734 -23.719 0.315 1 96.81 477 LEU B CA 1
ATOM 10968 C C . LEU B 1 477 ? 1.396 -23.328 0.935 1 96.81 477 LEU B C 1
ATOM 10970 O O . LEU B 1 477 ? 0.344 -23.797 0.486 1 96.81 477 LEU B O 1
ATOM 10974 N N . LEU B 1 478 ? 1.454 -22.453 1.852 1 95.88 478 LEU B N 1
ATOM 10975 C CA . LEU B 1 478 ? 0.222 -22.016 2.498 1 95.88 478 LEU B CA 1
ATOM 10976 C C . LEU B 1 478 ? -0.566 -21.078 1.586 1 95.88 478 LEU B C 1
ATOM 10978 O O . LEU B 1 478 ? -1.799 -21.109 1.573 1 95.88 478 LEU B O 1
ATOM 10982 N N . ALA B 1 479 ? 0.11 -20.297 0.866 1 95.19 479 ALA B N 1
ATOM 10983 C CA . ALA B 1 479 ? -0.565 -19.359 -0.031 1 95.19 479 ALA B CA 1
ATOM 10984 C C . ALA B 1 479 ? -1.384 -20.094 -1.083 1 95.19 479 ALA B C 1
ATOM 10986 O O . ALA B 1 479 ? -2.494 -19.688 -1.423 1 95.19 479 ALA B O 1
ATOM 10987 N N . ALA B 1 480 ? -0.853 -21.188 -1.575 1 96.19 480 ALA B N 1
ATOM 10988 C CA . ALA B 1 480 ? -1.527 -21.969 -2.611 1 96.19 480 ALA B CA 1
ATOM 10989 C C . ALA B 1 480 ? -2.762 -22.672 -2.053 1 96.19 480 ALA B C 1
ATOM 10991 O O . ALA B 1 480 ? -3.664 -23.047 -2.807 1 96.19 480 ALA B O 1
ATOM 10992 N N . ARG B 1 481 ? -2.814 -22.812 -0.79 1 96.25 481 ARG B N 1
ATOM 10993 C CA . ARG B 1 481 ? -3.889 -23.594 -0.186 1 96.25 481 ARG B CA 1
ATOM 10994 C C . ARG B 1 481 ? -4.945 -22.688 0.43 1 96.25 481 ARG B C 1
ATOM 10996 O O . ARG B 1 481 ? -6.145 -22.922 0.272 1 96.25 481 ARG B O 1
ATOM 11003 N N . VAL B 1 482 ? -4.496 -21.578 1.123 1 93.88 482 VAL B N 1
ATOM 11004 C CA . VAL B 1 482 ? -5.457 -20.781 1.879 1 93.88 482 VAL B CA 1
ATOM 11005 C C . VAL B 1 482 ? -5.574 -19.391 1.262 1 93.88 482 VAL B C 1
ATOM 11007 O O . VAL B 1 482 ? -6.195 -18.5 1.843 1 93.88 482 VAL B O 1
ATOM 11010 N N . ASP B 1 483 ? -4.992 -19.172 0.169 1 88.5 483 ASP B N 1
ATOM 11011 C CA . ASP B 1 483 ? -5.094 -17.922 -0.577 1 88.5 483 ASP B CA 1
ATOM 11012 C C . ASP B 1 483 ? -4.637 -16.734 0.272 1 88.5 483 ASP B C 1
ATOM 11014 O O . ASP B 1 483 ? -5.406 -15.812 0.52 1 88.5 483 ASP B O 1
ATOM 11018 N N . LEU B 1 484 ? -3.357 -16.625 0.532 1 89.19 484 LEU B N 1
ATOM 11019 C CA . LEU B 1 484 ? -2.779 -15.516 1.284 1 89.19 484 LEU B CA 1
ATOM 11020 C C . LEU B 1 484 ? -2.732 -14.25 0.437 1 89.19 484 LEU B C 1
ATOM 11022 O O . LEU B 1 484 ? -2.305 -14.289 -0.719 1 89.19 484 LEU B O 1
ATOM 11026 N N . SER B 1 485 ? -3.252 -13.164 1.074 1 84.88 485 SER B N 1
ATOM 11027 C CA . SER B 1 485 ? -3.131 -11.859 0.432 1 84.88 485 SER B CA 1
ATOM 11028 C C . SER B 1 485 ? -2.002 -11.039 1.049 1 84.88 485 SER B C 1
ATOM 11030 O O . SER B 1 485 ? -1.802 -11.07 2.266 1 84.88 485 SER B O 1
ATOM 11032 N N . PHE B 1 486 ? -1.272 -10.383 0.223 1 87.19 486 PHE B N 1
ATOM 11033 C CA . PHE B 1 486 ? -0.124 -9.609 0.69 1 87.19 486 PHE B CA 1
ATOM 11034 C C . PHE B 1 486 ? -0.429 -8.117 0.677 1 87.19 486 PHE B C 1
ATOM 11036 O O . PHE B 1 486 ? -1.235 -7.652 -0.13 1 87.19 486 PHE B O 1
ATOM 11043 N N . ASP B 1 487 ? 0.247 -7.359 1.594 1 79.62 487 ASP B N 1
ATOM 11044 C CA . ASP B 1 487 ? 0.02 -5.926 1.749 1 79.62 487 ASP B CA 1
ATOM 11045 C C . ASP B 1 487 ? 0.895 -5.121 0.787 1 79.62 487 ASP B C 1
ATOM 11047 O O . ASP B 1 487 ? 2.084 -4.926 1.041 1 79.62 487 ASP B O 1
ATOM 11051 N N . SER B 1 488 ? 0.307 -4.566 -0.153 1 75.69 488 SER B N 1
ATOM 11052 C CA . SER B 1 488 ? 1.047 -3.879 -1.206 1 75.69 488 SER B CA 1
ATOM 11053 C C . SER B 1 488 ? 1.592 -2.541 -0.716 1 75.69 488 SER B C 1
ATOM 11055 O O . SER B 1 488 ? 2.383 -1.896 -1.407 1 75.69 488 SER B O 1
ATOM 11057 N N . SER B 1 489 ? 1.212 -2.166 0.497 1 72.56 489 SER B N 1
ATOM 11058 C CA . SER B 1 489 ? 1.701 -0.892 1.016 1 72.56 489 SER B CA 1
ATOM 11059 C C . SER B 1 489 ? 3.115 -1.028 1.57 1 72.56 489 SER B C 1
ATOM 11061 O O . SER B 1 489 ? 3.797 -0.027 1.801 1 72.56 489 SER B O 1
ATOM 11063 N N . ARG B 1 490 ? 3.506 -2.285 1.736 1 75.88 490 ARG B N 1
ATOM 11064 C CA . ARG B 1 490 ? 4.84 -2.561 2.264 1 75.88 490 ARG B CA 1
ATOM 11065 C C . ARG B 1 490 ? 5.785 -3.016 1.157 1 75.88 490 ARG B C 1
ATOM 11067 O O . ARG B 1 490 ? 5.441 -3.895 0.365 1 75.88 490 ARG B O 1
ATOM 11074 N N . GLU B 1 491 ? 6.902 -2.361 1.133 1 74.44 491 GLU B N 1
ATOM 11075 C CA . GLU B 1 491 ? 7.875 -2.703 0.1 1 74.44 491 GLU B CA 1
ATOM 11076 C C . GLU B 1 491 ? 8.297 -4.164 0.204 1 74.44 491 GLU B C 1
ATOM 11078 O O . GLU B 1 491 ? 8.5 -4.832 -0.813 1 74.44 491 GLU B O 1
ATOM 11083 N N . GLU B 1 492 ? 8.414 -4.598 1.428 1 81.75 492 GLU B N 1
ATOM 11084 C CA . GLU B 1 492 ? 8.82 -5.984 1.636 1 81.75 492 GLU B CA 1
ATOM 11085 C C . GLU B 1 492 ? 7.789 -6.953 1.066 1 81.75 492 GLU B C 1
ATOM 11087 O O . GLU B 1 492 ? 8.148 -7.965 0.464 1 81.75 492 GLU B O 1
ATOM 11092 N N . ALA B 1 493 ? 6.535 -6.633 1.228 1 85.5 493 ALA B N 1
ATOM 11093 C CA . ALA B 1 493 ? 5.461 -7.488 0.729 1 85.5 493 ALA B CA 1
ATOM 11094 C C . ALA B 1 493 ? 5.414 -7.477 -0.797 1 85.5 493 ALA B C 1
ATOM 11096 O O . ALA B 1 493 ? 5.18 -8.508 -1.426 1 85.5 493 ALA B O 1
ATOM 11097 N N . VAL B 1 494 ? 5.645 -6.344 -1.359 1 84 494 VAL B N 1
ATOM 11098 C CA . VAL B 1 494 ? 5.66 -6.215 -2.812 1 84 494 VAL B CA 1
ATOM 11099 C C . VAL B 1 494 ? 6.805 -7.043 -3.391 1 84 494 VAL B C 1
ATOM 11101 O O . VAL B 1 494 ? 6.633 -7.742 -4.391 1 84 494 VAL B O 1
ATOM 11104 N N . LEU B 1 495 ? 7.98 -6.973 -2.766 1 83.5 495 LEU B N 1
ATOM 11105 C CA . LEU B 1 495 ? 9.141 -7.746 -3.197 1 83.5 495 LEU B CA 1
ATOM 11106 C C . LEU B 1 495 ? 8.875 -9.242 -3.049 1 83.5 495 LEU B C 1
ATOM 11108 O O . LEU B 1 495 ? 9.273 -10.031 -3.91 1 83.5 495 LEU B O 1
ATOM 11112 N N . LEU B 1 496 ? 8.227 -9.617 -1.997 1 88.44 496 LEU B N 1
ATOM 11113 C CA . LEU B 1 496 ? 7.895 -11.023 -1.778 1 88.44 496 LEU B CA 1
ATOM 11114 C C . LEU B 1 496 ? 6.973 -11.539 -2.877 1 88.44 496 LEU B C 1
ATOM 11116 O O . LEU B 1 496 ? 7.168 -12.641 -3.391 1 88.44 496 LEU B O 1
ATOM 11120 N N . GLU B 1 497 ? 5.977 -10.758 -3.209 1 89 497 GLU B N 1
ATOM 11121 C CA . GLU B 1 497 ? 5.055 -11.164 -4.266 1 89 497 GLU B CA 1
ATOM 11122 C C . GLU B 1 497 ? 5.785 -11.375 -5.586 1 89 497 GLU B C 1
ATOM 11124 O O . GLU B 1 497 ? 5.473 -12.297 -6.336 1 89 497 GLU B O 1
ATOM 11129 N N . ARG B 1 498 ? 6.703 -10.594 -5.828 1 85.56 498 ARG B N 1
ATOM 11130 C CA . ARG B 1 498 ? 7.5 -10.727 -7.043 1 85.56 498 ARG B CA 1
ATOM 11131 C C . ARG B 1 498 ? 8.289 -12.031 -7.039 1 85.56 498 ARG B C 1
ATOM 11133 O O . ARG B 1 498 ? 8.367 -12.727 -8.055 1 85.56 498 ARG B O 1
ATOM 11140 N N . HIS B 1 499 ? 8.852 -12.328 -5.895 1 87.75 499 HIS B N 1
ATOM 11141 C CA . HIS B 1 499 ? 9.617 -13.562 -5.777 1 87.75 499 HIS B CA 1
ATOM 11142 C C . HIS B 1 499 ? 8.719 -14.789 -5.875 1 87.75 499 HIS B C 1
ATOM 11144 O O . HIS B 1 499 ? 9.125 -15.828 -6.402 1 87.75 499 HIS B O 1
ATOM 11150 N N . LEU B 1 500 ? 7.543 -14.633 -5.406 1 91.5 500 LEU B N 1
ATOM 11151 C CA . LEU B 1 500 ? 6.605 -15.75 -5.484 1 91.5 500 LEU B CA 1
ATOM 11152 C C . LEU B 1 500 ? 6.223 -16.031 -6.934 1 91.5 500 LEU B C 1
ATOM 11154 O O . LEU B 1 500 ? 5.988 -17.188 -7.301 1 91.5 500 LEU B O 1
ATOM 11158 N N . VAL B 1 501 ? 6.172 -15.016 -7.691 1 89.88 501 VAL B N 1
ATOM 11159 C CA . VAL B 1 501 ? 5.902 -15.203 -9.117 1 89.88 501 VAL B CA 1
ATOM 11160 C C . VAL B 1 501 ? 7.117 -15.82 -9.797 1 89.88 501 VAL B C 1
ATOM 11162 O O . VAL B 1 501 ? 6.977 -16.719 -10.633 1 89.88 501 VAL B O 1
ATOM 11165 N N . THR B 1 502 ? 8.297 -15.383 -9.336 1 85.44 502 THR B N 1
ATOM 11166 C CA . THR B 1 502 ? 9.539 -15.859 -9.93 1 85.44 502 THR B CA 1
ATOM 11167 C C . THR B 1 502 ? 9.812 -17.312 -9.539 1 85.44 502 THR B C 1
ATOM 11169 O O . THR B 1 502 ? 10.266 -18.109 -10.359 1 85.44 502 THR B O 1
ATOM 11172 N N . SER B 1 503 ? 9.594 -17.359 -8.133 1 86.25 503 SER B N 1
ATOM 11173 C CA . SER B 1 503 ? 9.836 -18.688 -7.574 1 86.25 503 SER B CA 1
ATOM 11174 C C . SER B 1 503 ? 8.727 -19.094 -6.605 1 86.25 503 SER B C 1
ATOM 11176 O O . SER B 1 503 ? 8.18 -18.25 -5.898 1 86.25 503 SER B O 1
ATOM 11178 N N . GLY B 1 504 ? 7.785 -19.859 -6.965 1 91.56 504 GLY B N 1
ATOM 11179 C CA . GLY B 1 504 ? 6.691 -20.312 -6.129 1 91.56 504 GLY B CA 1
ATOM 11180 C C . GLY B 1 504 ? 5.41 -20.562 -6.902 1 91.56 504 GLY B C 1
ATOM 11181 O O . GLY B 1 504 ? 4.336 -20.703 -6.312 1 91.56 504 GLY B O 1
ATOM 11182 N N . MET B 1 505 ? 5.52 -20.328 -8.094 1 94 505 MET B N 1
ATOM 11183 C CA . MET B 1 505 ? 4.453 -20.656 -9.031 1 94 505 MET B CA 1
ATOM 11184 C C . MET B 1 505 ? 3.242 -19.766 -8.836 1 94 505 MET B C 1
ATOM 11186 O O . MET B 1 505 ? 2.113 -20.156 -9.133 1 94 505 MET B O 1
ATOM 11190 N N . ARG B 1 506 ? 3.461 -18.609 -8.227 1 94.31 506 ARG B N 1
ATOM 11191 C CA . ARG B 1 506 ? 2.359 -17.656 -8.125 1 94.31 506 ARG B CA 1
ATOM 11192 C C . ARG B 1 506 ? 1.992 -17.094 -9.492 1 94.31 506 ARG B C 1
ATOM 11194 O O . ARG B 1 506 ? 2.863 -16.891 -10.336 1 94.31 506 ARG B O 1
ATOM 11201 N N . THR B 1 507 ? 0.74 -16.828 -9.719 1 94.62 507 THR B N 1
ATOM 11202 C CA . THR B 1 507 ? 0.248 -16.328 -10.992 1 94.62 507 THR B CA 1
ATOM 11203 C C . THR B 1 507 ? 0.105 -14.812 -10.953 1 94.62 507 THR B C 1
ATOM 11205 O O . THR B 1 507 ? -0.366 -14.25 -9.961 1 94.62 507 THR B O 1
ATOM 11208 N N . ALA B 1 508 ? 0.56 -14.203 -11.961 1 92.81 508 ALA B N 1
ATOM 11209 C CA . ALA B 1 508 ? 0.338 -12.773 -12.125 1 92.81 508 ALA B CA 1
ATOM 11210 C C . ALA B 1 508 ? -0.944 -12.5 -12.906 1 92.81 508 ALA B C 1
ATOM 11212 O O . ALA B 1 508 ? -0.989 -12.695 -14.125 1 92.81 508 ALA B O 1
ATOM 11213 N N . PHE B 1 509 ? -1.957 -12 -12.289 1 91.88 509 PHE B N 1
ATOM 11214 C CA . PHE B 1 509 ? -3.23 -11.727 -12.945 1 91.88 509 PHE B CA 1
ATOM 11215 C C . PHE B 1 509 ? -3.141 -10.461 -13.789 1 91.88 509 PHE B C 1
ATOM 11217 O O . PHE B 1 509 ? -3.709 -10.398 -14.883 1 91.88 509 PHE B O 1
ATOM 11224 N N . SER B 1 510 ? -2.512 -9.484 -13.141 1 90.69 510 SER B N 1
ATOM 11225 C CA . SER B 1 510 ? -2.422 -8.18 -13.797 1 90.69 510 SER B CA 1
ATOM 11226 C C . SER B 1 510 ? -1.222 -7.391 -13.289 1 90.69 510 SER B C 1
ATOM 11228 O O . SER B 1 510 ? -0.891 -7.445 -12.109 1 90.69 510 SER B O 1
ATOM 11230 N N . ILE B 1 511 ? -0.576 -6.785 -14.18 1 87.88 511 ILE B N 1
ATOM 11231 C CA . ILE B 1 511 ? 0.435 -5.777 -13.875 1 87.88 511 ILE B CA 1
ATOM 11232 C C . ILE B 1 511 ? 0.012 -4.43 -14.461 1 87.88 511 ILE B C 1
ATOM 11234 O O . ILE B 1 511 ? -0.002 -4.254 -15.688 1 87.88 511 ILE B O 1
ATOM 11238 N N . PRO B 1 512 ? -0.337 -3.553 -13.57 1 81.69 512 PRO B N 1
ATOM 11239 C CA . PRO B 1 512 ? -0.813 -2.26 -14.07 1 81.69 512 PRO B CA 1
ATOM 11240 C C . PRO B 1 512 ? 0.235 -1.528 -14.906 1 81.69 512 PRO B C 1
ATOM 11242 O O . PRO B 1 512 ? 1.406 -1.916 -14.906 1 81.69 512 PRO B O 1
ATOM 11245 N N . GLN B 1 513 ? -0.181 -0.484 -15.555 1 80.75 513 GLN B N 1
ATOM 11246 C CA . GLN B 1 513 ? 0.686 0.28 -16.453 1 80.75 513 GLN B CA 1
ATOM 11247 C C . GLN B 1 513 ? 1.838 0.921 -15.68 1 80.75 513 GLN B C 1
ATOM 11249 O O . GLN B 1 513 ? 2.953 1.022 -16.188 1 80.75 513 GLN B O 1
ATOM 11254 N N . HIS B 1 514 ? 1.568 1.28 -14.398 1 71.81 514 HIS B N 1
ATOM 11255 C CA . HIS B 1 514 ? 2.611 1.927 -13.609 1 71.81 514 HIS B CA 1
ATOM 11256 C C . HIS B 1 514 ? 3.629 0.911 -13.109 1 71.81 514 HIS B C 1
ATOM 11258 O O . HIS B 1 514 ? 4.73 1.281 -12.688 1 71.81 514 HIS B O 1
ATOM 11264 N N . ARG B 1 515 ? 3.283 -0.432 -13.047 1 79.56 515 ARG B N 1
ATOM 11265 C CA . ARG B 1 515 ? 4.172 -1.562 -12.797 1 79.56 515 ARG B CA 1
ATOM 11266 C C . ARG B 1 515 ? 4.742 -1.509 -11.391 1 79.56 515 ARG B C 1
ATOM 11268 O O . ARG B 1 515 ? 5.832 -2.029 -11.133 1 79.56 515 ARG B O 1
ATOM 11275 N N . GLN B 1 516 ? 4.148 -0.882 -10.398 1 75.69 516 GLN B N 1
ATOM 11276 C CA . GLN B 1 516 ? 4.652 -0.725 -9.039 1 75.69 516 GLN B CA 1
ATOM 11277 C C . GLN B 1 516 ? 4.387 -1.975 -8.203 1 75.69 516 GLN B C 1
ATOM 11279 O O . GLN B 1 516 ? 5.07 -2.221 -7.211 1 75.69 516 GLN B O 1
ATOM 11284 N N . TYR B 1 517 ? 3.375 -2.664 -8.586 1 80.12 517 TYR B N 1
ATOM 11285 C CA . TYR B 1 517 ? 3.061 -3.918 -7.91 1 80.12 517 TYR B CA 1
ATOM 11286 C C . TYR B 1 517 ? 2.404 -4.902 -8.867 1 80.12 517 TYR B C 1
ATOM 11288 O O . TYR B 1 517 ? 2.027 -4.535 -9.984 1 80.12 517 TYR B O 1
ATOM 11296 N N . ILE B 1 518 ? 2.383 -6.117 -8.492 1 86.06 518 ILE B N 1
ATOM 11297 C CA . ILE B 1 518 ? 1.749 -7.191 -9.25 1 86.06 518 ILE B CA 1
ATOM 11298 C C . ILE B 1 518 ? 0.477 -7.645 -8.539 1 86.06 518 ILE B C 1
ATOM 11300 O O . ILE B 1 518 ? 0.481 -7.859 -7.324 1 86.06 518 ILE B O 1
ATOM 11304 N N . HIS B 1 519 ? -0.63 -7.645 -9.336 1 86.81 519 HIS B N 1
ATOM 11305 C CA . HIS B 1 519 ? -1.8 -8.344 -8.82 1 86.81 519 HIS B CA 1
ATOM 11306 C C . HIS B 1 519 ? -1.713 -9.844 -9.102 1 86.81 519 HIS B C 1
ATOM 11308 O O . HIS B 1 519 ? -1.924 -10.273 -10.234 1 86.81 519 HIS B O 1
ATOM 11314 N N . GLY B 1 520 ? -1.28 -10.492 -8.094 1 89.38 520 GLY B N 1
ATOM 11315 C CA . GLY B 1 520 ? -1.132 -11.922 -8.289 1 89.38 520 GLY B CA 1
ATOM 11316 C C . GLY B 1 520 ? -1.859 -12.742 -7.238 1 89.38 520 GLY B C 1
ATOM 11317 O O . GLY B 1 520 ? -2.459 -12.188 -6.316 1 89.38 520 GLY B O 1
ATOM 11318 N N . GLY B 1 521 ? -1.898 -14 -7.418 1 90.75 521 GLY B N 1
ATOM 11319 C CA . GLY B 1 521 ? -2.525 -14.945 -6.512 1 90.75 521 GLY B CA 1
ATOM 11320 C C . GLY B 1 521 ? -2.34 -16.391 -6.934 1 90.75 521 GLY B C 1
ATOM 11321 O O . GLY B 1 521 ? -1.581 -16.672 -7.863 1 90.75 521 GLY B O 1
ATOM 11322 N N . TYR B 1 522 ? -2.816 -17.219 -6.121 1 94.19 522 TYR B N 1
ATOM 11323 C CA . TYR B 1 522 ? -2.869 -18.641 -6.445 1 94.19 522 TYR B CA 1
ATOM 11324 C C . TYR B 1 522 ? -4.289 -19.062 -6.793 1 94.19 522 TYR B C 1
ATOM 11326 O O . TYR B 1 522 ? -5.051 -19.469 -5.914 1 94.19 522 TYR B O 1
ATOM 11334 N N . PRO B 1 523 ? -4.543 -18.984 -8.141 1 93.12 523 PRO B N 1
ATOM 11335 C CA . PRO B 1 523 ? -5.871 -19.453 -8.539 1 93.12 523 PRO B CA 1
ATOM 11336 C C . PRO B 1 523 ? -6.055 -20.953 -8.328 1 93.12 523 PRO B C 1
ATOM 11338 O O . PRO B 1 523 ? -5.105 -21.656 -7.961 1 93.12 523 PRO B O 1
ATOM 11341 N N . SER B 1 524 ? -7.246 -21.391 -8.578 1 93.94 524 SER B N 1
ATOM 11342 C CA . SER B 1 524 ? -7.527 -22.812 -8.352 1 93.94 524 SER B CA 1
ATOM 11343 C C . SER B 1 524 ? -6.758 -23.688 -9.328 1 93.94 524 SER B C 1
ATOM 11345 O O . SER B 1 524 ? -7.047 -23.688 -10.531 1 93.94 524 SER B O 1
ATOM 11347 N N . GLU B 1 525 ? -5.742 -24.344 -8.891 1 96.31 525 GLU B N 1
ATOM 11348 C CA . GLU B 1 525 ? -4.977 -25.406 -9.539 1 96.31 525 GLU B CA 1
ATOM 11349 C C . GLU B 1 525 ? -4.84 -26.625 -8.633 1 96.31 525 GLU B C 1
ATOM 11351 O O . GLU B 1 525 ? -3.855 -26.75 -7.902 1 96.31 525 GLU B O 1
ATOM 11356 N N . PRO B 1 526 ? -5.867 -27.5 -8.812 1 96.62 526 PRO B N 1
ATOM 11357 C CA . PRO B 1 526 ? -5.902 -28.625 -7.875 1 96.62 526 PRO B CA 1
ATOM 11358 C C . PRO B 1 526 ? -4.582 -29.391 -7.824 1 96.62 526 PRO B C 1
ATOM 11360 O O . PRO B 1 526 ? -4.172 -29.844 -6.754 1 96.62 526 PRO B O 1
ATOM 11363 N N . PHE B 1 527 ? -3.928 -29.562 -8.945 1 97 527 PHE B N 1
ATOM 11364 C CA . PHE B 1 527 ? -2.662 -30.281 -8.977 1 97 527 PHE B CA 1
ATOM 11365 C C . PHE B 1 527 ? -1.613 -29.578 -8.125 1 97 527 PHE B C 1
ATOM 11367 O O . PHE B 1 527 ? -0.88 -30.234 -7.375 1 97 527 PHE B O 1
ATOM 11374 N N . LEU B 1 528 ? -1.537 -28.312 -8.258 1 97.12 528 LEU B N 1
ATOM 11375 C CA . LEU B 1 52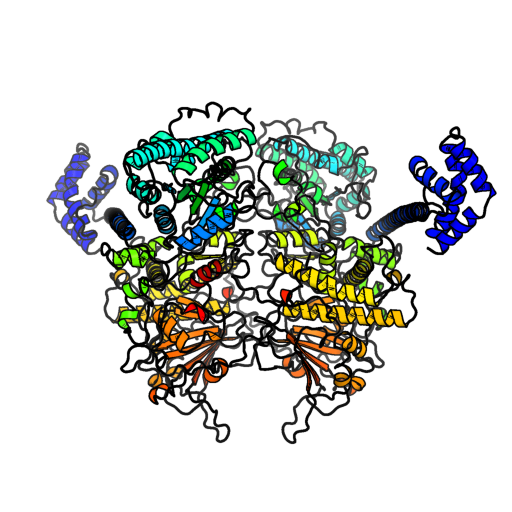8 ? -0.577 -27.516 -7.5 1 97.12 528 LEU B CA 1
ATOM 11376 C C . LEU B 1 528 ? -0.937 -27.5 -6.016 1 97.12 528 LEU B C 1
ATOM 11378 O O . LEU B 1 528 ? -0.052 -27.516 -5.156 1 97.12 528 LEU B O 1
ATOM 11382 N N . ALA B 1 529 ? -2.223 -27.375 -5.711 1 97.44 529 ALA B N 1
ATOM 11383 C CA . ALA B 1 529 ? -2.676 -27.391 -4.32 1 97.44 529 ALA B CA 1
ATOM 11384 C C . ALA B 1 529 ? -2.314 -28.719 -3.654 1 97.44 529 ALA B C 1
ATOM 11386 O O . ALA B 1 529 ? -1.915 -28.75 -2.488 1 97.44 529 ALA B O 1
ATOM 11387 N N . GLU B 1 530 ? -2.469 -29.812 -4.387 1 97.5 530 GLU B N 1
ATOM 11388 C CA . GLU B 1 530 ? -2.057 -31.125 -3.895 1 97.5 530 GLU B CA 1
ATOM 11389 C C . GLU B 1 530 ? -0.553 -31.172 -3.639 1 97.5 530 GLU B C 1
ATOM 11391 O O . GLU B 1 530 ? -0.108 -31.688 -2.611 1 97.5 530 GLU B O 1
ATOM 11396 N N . ALA B 1 531 ? 0.177 -30.641 -4.586 1 96.75 531 ALA B N 1
ATOM 11397 C CA . ALA B 1 531 ? 1.627 -30.578 -4.418 1 96.75 531 ALA B CA 1
ATOM 11398 C C . ALA B 1 531 ? 2.004 -29.797 -3.166 1 96.75 531 ALA B C 1
ATOM 11400 O O . ALA B 1 531 ? 2.902 -30.188 -2.422 1 96.75 531 ALA B O 1
ATOM 11401 N N . ALA B 1 532 ? 1.348 -28.703 -2.959 1 97.31 532 ALA B N 1
ATOM 11402 C CA . ALA B 1 532 ? 1.611 -27.875 -1.789 1 97.31 532 ALA B CA 1
ATOM 11403 C C . ALA B 1 532 ? 1.316 -28.625 -0.498 1 97.31 532 ALA B C 1
ATOM 11405 O O . ALA B 1 532 ? 2.086 -28.547 0.463 1 97.31 532 ALA B O 1
ATOM 11406 N N . ALA B 1 533 ? 0.23 -29.344 -0.485 1 96.44 533 ALA B N 1
ATOM 11407 C CA . ALA B 1 533 ? -0.14 -30.125 0.694 1 96.44 533 ALA B CA 1
ATOM 11408 C C . ALA B 1 533 ? 0.905 -31.188 0.994 1 96.44 533 ALA B C 1
ATOM 11410 O O . ALA B 1 533 ? 1.313 -31.359 2.145 1 96.44 533 ALA B O 1
ATOM 11411 N N . ARG B 1 534 ? 1.307 -31.844 -0.004 1 94.25 534 ARG B N 1
ATOM 11412 C CA . ARG B 1 534 ? 2.312 -32.875 0.165 1 94.25 534 ARG B CA 1
ATOM 11413 C C . ARG B 1 534 ? 3.643 -32.312 0.624 1 94.25 534 ARG B C 1
ATOM 11415 O O . ARG B 1 534 ? 4.328 -32.875 1.466 1 94.25 534 ARG B O 1
ATOM 11422 N N . ALA B 1 535 ? 4.004 -31.172 0.012 1 93.69 535 ALA B N 1
ATOM 11423 C CA . ALA B 1 535 ? 5.238 -30.5 0.4 1 93.69 535 ALA B CA 1
ATOM 11424 C C . ALA B 1 535 ? 5.184 -30.047 1.855 1 93.69 535 ALA B C 1
ATOM 11426 O O . ALA B 1 535 ? 6.195 -30.078 2.562 1 93.69 535 ALA B O 1
ATOM 11427 N N . LEU B 1 536 ? 4.043 -29.594 2.311 1 93.06 536 LEU B N 1
ATOM 11428 C CA . LEU B 1 536 ? 3.852 -29.203 3.701 1 93.06 536 LEU B CA 1
ATOM 11429 C C . LEU B 1 536 ? 4.094 -30.391 4.637 1 93.06 536 LEU B C 1
ATOM 11431 O O . LEU B 1 536 ? 4.785 -30.25 5.648 1 93.06 536 LEU B O 1
ATOM 11435 N N . LEU B 1 537 ? 3.518 -31.5 4.301 1 90.88 537 LEU B N 1
ATOM 11436 C CA . LEU B 1 537 ? 3.721 -32.688 5.102 1 90.88 537 LEU B CA 1
ATOM 11437 C C . LEU B 1 537 ? 5.199 -33.062 5.16 1 90.88 537 LEU B C 1
ATOM 11439 O O . LEU B 1 537 ? 5.723 -33.375 6.234 1 90.88 537 LEU B O 1
ATOM 11443 N N . LYS B 1 538 ? 5.805 -33.031 3.982 1 87.12 538 LYS B N 1
ATOM 11444 C CA . LYS B 1 538 ? 7.23 -33.344 3.926 1 87.12 538 LYS B CA 1
ATOM 11445 C C . LYS B 1 538 ? 8.039 -32.406 4.824 1 87.12 538 LYS B C 1
ATOM 11447 O O . LYS B 1 538 ? 8.961 -32.844 5.512 1 87.12 538 LYS B O 1
ATOM 11452 N N . HIS B 1 539 ? 7.66 -31.172 4.75 1 87.25 539 HIS B N 1
ATOM 11453 C CA . HIS B 1 539 ? 8.344 -30.172 5.562 1 87.25 539 HIS B CA 1
ATOM 11454 C C . HIS B 1 539 ? 8.172 -30.453 7.051 1 87.25 539 HIS B C 1
ATOM 11456 O O . HIS B 1 539 ? 9.125 -30.359 7.82 1 87.25 539 HIS B O 1
ATOM 11462 N N . PHE B 1 540 ? 7.059 -30.828 7.469 1 87.06 540 PHE B N 1
ATOM 11463 C CA . PHE B 1 540 ? 6.766 -31.031 8.883 1 87.06 540 PHE B CA 1
ATOM 11464 C C . PHE B 1 540 ? 7.309 -32.375 9.367 1 87.06 540 PHE B C 1
ATOM 11466 O O . PHE B 1 540 ? 7.504 -32.562 10.562 1 87.06 540 PHE B O 1
ATOM 11473 N N . ARG B 1 541 ? 7.512 -33.219 8.461 1 83.62 541 ARG B N 1
ATOM 11474 C CA . ARG B 1 541 ? 8.094 -34.5 8.82 1 83.62 541 ARG B CA 1
ATOM 11475 C C . ARG B 1 541 ? 9.609 -34.406 8.93 1 83.62 541 ARG B C 1
ATOM 11477 O O . ARG B 1 541 ? 10.25 -35.281 9.523 1 83.62 541 ARG B O 1
ATOM 11484 N N . ALA B 1 542 ? 10.156 -33.344 8.234 1 73.12 542 ALA B N 1
ATOM 11485 C CA . ALA B 1 542 ? 11.609 -33.219 8.266 1 73.12 542 ALA B CA 1
ATOM 11486 C C . ALA B 1 542 ? 12.094 -32.875 9.672 1 73.12 542 ALA B C 1
ATOM 11488 O O . ALA B 1 542 ? 11.5 -32.031 10.352 1 73.12 542 ALA B O 1
ATOM 11489 N N . ASP B 1 543 ? 12.516 -33.875 10.5 1 57.5 543 ASP B N 1
ATOM 11490 C CA . ASP B 1 543 ? 13 -33.75 11.875 1 57.5 543 ASP B CA 1
ATOM 11491 C C . ASP B 1 543 ? 14.234 -32.844 11.945 1 57.5 543 ASP B C 1
ATOM 11493 O O . ASP B 1 543 ? 15.273 -33.188 11.352 1 57.5 543 ASP B O 1
ATOM 11497 N N . THR B 1 544 ? 14.07 -31.438 12.414 1 48.53 544 THR B N 1
ATOM 11498 C CA . THR B 1 544 ? 15.141 -30.453 12.57 1 48.53 544 THR B CA 1
ATOM 11499 C C . THR B 1 544 ? 16.25 -30.984 13.477 1 48.53 544 THR B C 1
ATOM 11501 O O . THR B 1 544 ? 17.391 -30.516 13.422 1 48.53 544 THR B O 1
ATOM 11504 N N . ILE B 1 545 ? 15.984 -31.703 14.703 1 42.16 545 ILE B N 1
ATOM 11505 C CA . ILE B 1 545 ? 17 -32.062 15.68 1 42.16 545 ILE B CA 1
ATOM 11506 C C . ILE B 1 545 ? 17.922 -33.125 15.094 1 42.16 545 ILE B C 1
ATOM 11508 O O . ILE B 1 545 ? 19.141 -33.125 15.359 1 42.16 545 ILE B O 1
ATOM 11512 N N . ARG B 1 546 ? 17.344 -34.375 14.727 1 41.91 546 ARG B N 1
ATOM 11513 C CA . ARG B 1 546 ? 18.188 -35.469 14.25 1 41.91 546 ARG B CA 1
ATOM 11514 C C . ARG B 1 546 ? 18.172 -35.562 12.727 1 41.91 546 ARG B C 1
ATOM 11516 O O . ARG B 1 546 ? 17.203 -36.031 12.148 1 41.91 546 ARG B O 1
ATOM 11523 N N . GLU B 1 547 ? 18.688 -34.719 11.914 1 42.06 547 GLU B N 1
ATOM 11524 C CA . GLU B 1 547 ? 19.062 -34.656 10.5 1 42.06 547 GLU B CA 1
ATOM 11525 C C . GLU B 1 547 ? 18.938 -36.031 9.828 1 42.06 547 GLU B C 1
ATOM 11527 O O . GLU B 1 547 ? 19.469 -37 10.328 1 42.06 547 GLU B O 1
ATOM 11532 N N . GLY B 1 548 ? 17.891 -36.469 8.992 1 46.97 548 GLY B N 1
ATOM 11533 C CA . GLY B 1 548 ? 17.75 -37.656 8.172 1 46.97 548 GLY B CA 1
ATOM 11534 C C . GLY B 1 548 ? 16.484 -38.406 8.461 1 46.97 548 GLY B C 1
ATOM 11535 O O . GLY B 1 548 ? 16.062 -39.25 7.656 1 46.97 548 GLY B O 1
ATOM 11536 N N . ASN B 1 549 ? 16.094 -38.469 9.812 1 53.53 549 ASN B N 1
ATOM 11537 C CA . ASN B 1 549 ? 14.961 -39.375 10.023 1 53.53 549 ASN B CA 1
ATOM 11538 C C . ASN B 1 549 ? 13.633 -38.625 9.969 1 53.53 549 ASN B C 1
ATOM 11540 O O . ASN B 1 549 ? 13.5 -37.531 10.516 1 53.53 549 ASN B O 1
ATOM 11544 N N . ALA B 1 550 ? 12.695 -39 9.07 1 63.78 550 ALA B N 1
ATOM 11545 C CA . ALA B 1 550 ? 11.344 -38.438 8.961 1 63.78 550 ALA B CA 1
ATOM 11546 C C . ALA B 1 550 ? 10.508 -38.812 10.188 1 63.78 550 ALA B C 1
ATOM 11548 O O . ALA B 1 550 ? 10.617 -39.906 10.719 1 63.78 550 ALA B O 1
ATOM 11549 N N . ILE B 1 551 ? 9.867 -37.812 10.867 1 68 551 ILE B N 1
ATOM 11550 C CA . ILE B 1 551 ? 8.953 -38.031 11.977 1 68 551 ILE B CA 1
ATOM 11551 C C . ILE B 1 551 ? 7.859 -39.031 11.547 1 68 551 ILE B C 1
ATOM 11553 O O . ILE B 1 551 ? 7.199 -38.812 10.531 1 68 551 ILE B O 1
ATOM 11557 N N . THR B 1 552 ? 7.855 -40.125 12.188 1 70.12 552 THR B N 1
ATOM 11558 C CA . THR B 1 552 ? 6.887 -41.156 11.828 1 70.12 552 THR B CA 1
ATOM 11559 C C . THR B 1 552 ? 5.68 -41.094 12.758 1 70.12 552 THR B C 1
ATOM 11561 O O . THR B 1 552 ? 4.609 -41.625 12.422 1 70.12 552 THR B O 1
ATOM 11564 N N . ASP B 1 553 ? 5.848 -40.438 13.875 1 74.31 553 ASP B N 1
ATOM 11565 C CA . ASP B 1 553 ? 4.742 -40.312 14.82 1 74.31 553 ASP B CA 1
ATOM 11566 C C . ASP B 1 553 ? 3.729 -39.281 14.359 1 74.31 553 ASP B C 1
ATOM 11568 O O . ASP B 1 553 ? 4.055 -38.094 14.25 1 74.31 553 ASP B O 1
ATOM 11572 N N . ILE B 1 554 ? 2.527 -39.688 14.164 1 76.69 554 ILE B N 1
ATOM 11573 C CA . ILE B 1 554 ? 1.477 -38.875 13.594 1 76.69 554 ILE B CA 1
ATOM 11574 C C . ILE B 1 554 ? 1.127 -37.719 14.555 1 76.69 554 ILE B C 1
ATOM 11576 O O . ILE B 1 554 ? 0.833 -36.625 14.133 1 76.69 554 ILE B O 1
ATOM 11580 N N . ASN B 1 555 ? 1.132 -38.062 15.789 1 80.94 555 ASN B N 1
ATOM 11581 C CA . ASN B 1 555 ? 0.791 -37.062 16.766 1 80.94 555 ASN B CA 1
ATOM 11582 C C . ASN B 1 555 ? 1.818 -35.906 16.781 1 80.94 555 ASN B C 1
ATOM 11584 O O . ASN B 1 555 ? 1.468 -34.75 17 1 80.94 555 ASN B O 1
ATOM 11588 N N . LYS B 1 556 ? 3.012 -36.312 16.531 1 83.56 556 LYS B N 1
ATOM 11589 C CA . LYS B 1 556 ? 4.051 -35.312 16.453 1 83.56 556 LYS B CA 1
ATOM 11590 C C . LYS B 1 556 ? 3.895 -34.469 15.203 1 83.56 556 LYS B C 1
ATOM 11592 O O . LYS B 1 556 ? 4.16 -33.25 15.219 1 83.56 556 LYS B O 1
ATOM 11597 N N . ILE B 1 557 ? 3.484 -35.125 14.172 1 84.88 557 ILE B N 1
ATOM 11598 C CA . ILE B 1 557 ? 3.244 -34.406 12.93 1 84.88 557 ILE B CA 1
ATOM 11599 C C . ILE B 1 557 ? 2.105 -33.406 13.117 1 84.88 557 ILE B C 1
ATOM 11601 O O . ILE B 1 557 ? 2.223 -32.25 12.734 1 84.88 557 ILE B O 1
ATOM 11605 N N . PHE B 1 558 ? 1.077 -33.875 13.828 1 86.81 558 PHE B N 1
ATOM 11606 C CA . PHE B 1 558 ? -0.061 -33 14.094 1 86.81 558 PHE B CA 1
ATOM 11607 C C . PHE B 1 558 ? 0.359 -31.812 14.953 1 86.81 558 PHE B C 1
ATOM 11609 O O . PHE B 1 558 ? -0.067 -30.672 14.703 1 86.81 558 PHE B O 1
ATOM 11616 N N . ALA B 1 559 ? 1.16 -32.031 15.859 1 87.31 559 ALA B N 1
ATOM 11617 C CA . ALA B 1 559 ? 1.634 -30.984 16.734 1 87.31 559 ALA B CA 1
ATOM 11618 C C . ALA B 1 559 ? 2.414 -29.922 15.953 1 87.31 559 ALA B C 1
ATOM 11620 O O . ALA B 1 559 ? 2.287 -28.719 16.219 1 87.31 559 ALA B O 1
ATOM 11621 N N . LYS B 1 560 ? 3.154 -30.375 15.031 1 85.75 560 LYS B N 1
ATOM 11622 C CA . LYS B 1 560 ? 3.92 -29.453 14.211 1 85.75 560 LYS B CA 1
ATOM 11623 C C . LYS B 1 560 ? 2.998 -28.578 13.359 1 85.75 560 LYS B C 1
ATOM 11625 O O . LYS B 1 560 ? 3.223 -27.375 13.227 1 85.75 560 LYS B O 1
ATOM 11630 N N . TYR B 1 561 ? 1.984 -29.234 12.812 1 87.81 561 TYR B N 1
ATOM 11631 C CA . TYR B 1 561 ? 0.994 -28.484 12.062 1 87.81 561 TYR B CA 1
ATOM 11632 C C . TYR B 1 561 ? 0.37 -27.391 12.914 1 87.81 561 TYR B C 1
ATOM 11634 O O . TYR B 1 561 ? 0.307 -26.219 12.508 1 87.81 561 TYR B O 1
ATOM 11642 N N . LYS B 1 562 ? 0.051 -27.734 14.086 1 88.44 562 LYS B N 1
ATOM 11643 C CA . LYS B 1 562 ? -0.718 -26.875 14.984 1 88.44 562 LYS B CA 1
ATOM 11644 C C . LYS B 1 562 ? 0.141 -25.734 15.531 1 88.44 562 LYS B C 1
ATOM 11646 O O . LYS B 1 562 ? -0.375 -24.672 15.883 1 88.44 562 LYS B O 1
ATOM 11651 N N . ASP B 1 563 ? 1.441 -25.938 15.508 1 88.25 563 ASP B N 1
ATOM 11652 C CA . ASP B 1 563 ? 2.312 -24.938 16.125 1 88.25 563 ASP B CA 1
ATOM 11653 C C . ASP B 1 563 ? 3.002 -24.078 15.078 1 88.25 563 ASP B C 1
ATOM 11655 O O . ASP B 1 563 ? 3.076 -22.859 15.219 1 88.25 563 ASP B O 1
ATOM 11659 N N . LEU B 1 564 ? 3.453 -24.688 14.055 1 88.75 564 LEU B N 1
ATOM 11660 C CA . LEU B 1 564 ? 4.312 -23.969 13.117 1 88.75 564 LEU B CA 1
ATOM 11661 C C . LEU B 1 564 ? 3.486 -23.094 12.188 1 88.75 564 LEU B C 1
ATOM 11663 O O . LEU B 1 564 ? 3.943 -22.031 11.758 1 88.75 564 LEU B O 1
ATOM 11667 N N . VAL B 1 565 ? 2.279 -23.5 11.836 1 90.88 565 VAL B N 1
ATOM 11668 C CA . VAL B 1 565 ? 1.473 -22.75 10.883 1 90.88 565 VAL B CA 1
ATOM 11669 C C . VAL B 1 565 ? 1.047 -21.422 11.5 1 90.88 565 VAL B C 1
ATOM 11671 O O . VAL B 1 565 ? 1.303 -20.359 10.93 1 90.88 565 VAL B O 1
ATOM 11674 N N . PRO B 1 566 ? 0.503 -21.391 12.727 1 89.69 566 PRO B N 1
ATOM 11675 C CA . PRO B 1 566 ? 0.158 -20.094 13.32 1 89.69 566 PRO B CA 1
ATOM 11676 C C . PRO B 1 566 ? 1.386 -19.25 13.625 1 89.69 566 PRO B C 1
ATOM 11678 O O . PRO B 1 566 ? 1.324 -18.016 13.539 1 89.69 566 PRO B O 1
ATOM 11681 N N . SER B 1 567 ? 2.459 -19.891 13.945 1 90.06 567 SER B N 1
ATOM 11682 C CA . SER B 1 567 ? 3.684 -19.141 14.219 1 90.06 567 SER B CA 1
ATOM 11683 C C . SER B 1 567 ? 4.18 -18.438 12.969 1 90.06 567 SER B C 1
ATOM 11685 O O . SER B 1 567 ? 4.633 -17.281 13.039 1 90.06 567 SER B O 1
ATOM 11687 N N . ALA B 1 568 ? 4.113 -19.125 11.883 1 91.69 568 ALA B N 1
ATOM 11688 C CA . ALA B 1 568 ? 4.535 -18.531 10.625 1 91.69 568 ALA B CA 1
ATOM 11689 C C . ALA B 1 568 ? 3.652 -17.344 10.25 1 91.69 568 ALA B C 1
ATOM 11691 O O . ALA B 1 568 ? 4.152 -16.266 9.922 1 91.69 568 ALA B O 1
ATOM 11692 N N . ILE B 1 569 ? 2.379 -17.516 10.398 1 90.38 569 ILE B N 1
ATOM 11693 C CA . ILE B 1 569 ? 1.433 -16.469 10.031 1 90.38 569 ILE B CA 1
ATOM 11694 C C . ILE B 1 569 ? 1.623 -15.258 10.953 1 90.38 569 ILE B C 1
ATOM 11696 O O . ILE B 1 569 ? 1.62 -14.117 10.484 1 90.38 569 ILE B O 1
ATOM 11700 N N . SER B 1 570 ? 1.788 -15.508 12.188 1 86.5 570 SER B N 1
ATOM 11701 C CA . SER B 1 570 ? 2.031 -14.438 13.156 1 86.5 570 SER B CA 1
ATOM 11702 C C . SER B 1 570 ? 3.291 -13.656 12.805 1 86.5 570 SER B C 1
ATOM 11704 O O . SER B 1 570 ? 3.303 -12.422 12.867 1 86.5 570 SER B O 1
ATOM 11706 N N . ALA B 1 571 ? 4.27 -14.367 12.43 1 87.44 571 ALA B N 1
ATOM 11707 C CA . ALA B 1 571 ? 5.531 -13.734 12.062 1 87.44 571 ALA B CA 1
ATOM 11708 C C . ALA B 1 571 ? 5.363 -12.852 10.828 1 87.44 571 ALA B C 1
ATOM 11710 O O . ALA B 1 571 ? 5.93 -11.758 10.75 1 87.44 571 ALA B O 1
ATOM 11711 N N . TRP B 1 572 ? 4.617 -13.352 9.898 1 89.5 572 TRP B N 1
ATOM 11712 C CA . TRP B 1 572 ? 4.422 -12.609 8.656 1 89.5 572 TRP B CA 1
ATOM 11713 C C . TRP B 1 572 ? 3.572 -11.367 8.891 1 89.5 572 TRP B C 1
ATOM 11715 O O . TRP B 1 572 ? 3.791 -10.328 8.258 1 89.5 572 TRP B O 1
ATOM 11725 N N . ILE B 1 573 ? 2.645 -11.406 9.805 1 83.5 573 ILE B N 1
ATOM 11726 C CA . ILE B 1 573 ? 1.812 -10.258 10.164 1 83.5 573 ILE B CA 1
ATOM 11727 C C . ILE B 1 573 ? 2.654 -9.219 10.891 1 83.5 573 ILE B C 1
ATOM 11729 O O . ILE B 1 573 ? 2.551 -8.016 10.609 1 83.5 573 ILE B O 1
ATOM 11733 N N . GLN B 1 574 ? 3.438 -9.656 11.719 1 78.12 574 GLN B N 1
ATOM 11734 C CA . GLN B 1 574 ? 4.293 -8.758 12.484 1 78.12 574 GLN B CA 1
ATOM 11735 C C . GLN B 1 574 ? 5.25 -7.996 11.57 1 78.12 574 GLN B C 1
ATOM 11737 O O . GLN B 1 574 ? 5.555 -6.828 11.82 1 78.12 574 GLN B O 1
ATOM 11742 N N . LYS B 1 575 ? 5.59 -8.719 10.5 1 80.38 575 LYS B N 1
ATOM 11743 C CA . LYS B 1 575 ? 6.512 -8.094 9.547 1 80.38 575 LYS B CA 1
ATOM 11744 C C . LYS B 1 575 ? 5.762 -7.281 8.5 1 80.38 575 LYS B C 1
ATOM 11746 O O . LYS B 1 575 ? 6.375 -6.645 7.645 1 80.38 575 LYS B O 1
ATOM 11751 N N . GLY B 1 576 ? 4.465 -7.352 8.57 1 78 576 GLY B N 1
ATOM 11752 C CA . GLY B 1 576 ? 3.643 -6.578 7.652 1 78 576 GLY B CA 1
ATOM 11753 C C . GLY B 1 576 ? 3.615 -7.145 6.246 1 78 576 GLY B C 1
ATOM 11754 O O . GLY B 1 576 ? 3.426 -6.406 5.277 1 78 576 GLY B O 1
ATOM 11755 N N . LEU B 1 577 ? 3.807 -8.367 6.07 1 84.88 577 LEU B N 1
ATOM 11756 C CA . LEU B 1 577 ? 3.832 -8.992 4.754 1 84.88 577 LEU B CA 1
ATOM 11757 C C . LEU B 1 577 ? 2.418 -9.297 4.273 1 84.88 577 LEU B C 1
ATOM 11759 O O . LEU B 1 577 ? 2.107 -9.125 3.092 1 84.88 577 LEU B O 1
ATOM 11763 N N . ILE B 1 578 ? 1.607 -9.688 5.223 1 86.88 578 ILE B N 1
ATOM 11764 C CA . ILE B 1 578 ? 0.261 -10.125 4.863 1 86.88 578 ILE B CA 1
ATOM 11765 C C . ILE B 1 578 ? -0.74 -9.016 5.184 1 86.88 578 ILE B C 1
ATOM 11767 O O . ILE B 1 578 ? -0.524 -8.219 6.105 1 86.88 578 ILE B O 1
ATOM 11771 N N . ASP B 1 579 ? -1.777 -9 4.309 1 75.62 579 ASP B N 1
ATOM 11772 C CA . ASP B 1 579 ? -2.85 -8.031 4.496 1 75.62 579 ASP B CA 1
ATOM 11773 C C . ASP B 1 579 ? -3.678 -8.359 5.734 1 75.62 579 ASP B C 1
ATOM 11775 O O . ASP B 1 579 ? -4.07 -9.508 5.938 1 75.62 579 ASP B O 1
ATOM 11779 N N . GLU B 1 580 ? -3.908 -7.352 6.547 1 62.41 580 GLU B N 1
ATOM 11780 C CA . GLU B 1 580 ? -4.555 -7.566 7.84 1 62.41 580 GLU B CA 1
ATOM 11781 C C . GLU B 1 580 ? -6.066 -7.379 7.738 1 62.41 580 GLU B C 1
ATOM 11783 O O . GLU B 1 580 ? -6.777 -7.473 8.742 1 62.41 580 GLU B O 1
ATOM 11788 N N . LYS B 1 581 ? -6.629 -7.191 6.625 1 61.88 581 LYS B N 1
ATOM 11789 C CA . LYS B 1 581 ? -8.047 -6.859 6.516 1 61.88 581 LYS B CA 1
ATOM 11790 C C . LYS B 1 581 ? -8.922 -8.078 6.801 1 61.88 581 LYS B C 1
ATOM 11792 O O . LYS B 1 581 ? -10.016 -7.945 7.348 1 61.88 581 LYS B O 1
ATOM 11797 N N . SER B 1 582 ? -8.516 -9.273 6.488 1 70.56 582 SER B N 1
ATOM 11798 C CA . SER B 1 582 ? -9.375 -10.438 6.668 1 70.56 582 SER B CA 1
ATOM 11799 C C . SER B 1 582 ? -8.656 -11.547 7.43 1 70.56 582 SER B C 1
ATOM 11801 O O . SER B 1 582 ? -8.609 -12.695 6.973 1 70.56 582 SER B O 1
ATOM 11803 N N . LYS B 1 583 ? -8.375 -11.094 8.727 1 78.12 583 LYS B N 1
ATOM 11804 C CA . LYS B 1 583 ? -7.605 -12.047 9.516 1 78.12 583 LYS B CA 1
ATOM 11805 C C . LYS B 1 583 ? -8.492 -13.18 10.023 1 78.12 583 LYS B C 1
ATOM 11807 O O . LYS B 1 583 ? -8.062 -14.336 10.07 1 78.12 583 LYS B O 1
ATOM 11812 N N . GLU B 1 584 ? -9.789 -12.844 10.367 1 80.69 584 GLU B N 1
ATOM 11813 C CA . GLU B 1 584 ? -10.711 -13.867 10.844 1 80.69 584 GLU B CA 1
ATOM 11814 C C . GLU B 1 584 ? -10.984 -14.906 9.758 1 80.69 584 GLU B C 1
ATOM 11816 O O . GLU B 1 584 ? -11.023 -16.109 10.039 1 80.69 584 GLU B O 1
ATOM 11821 N N . ASP B 1 585 ? -11.141 -14.422 8.609 1 85.94 585 ASP B N 1
ATOM 11822 C CA . ASP B 1 585 ? -11.375 -15.328 7.492 1 85.94 585 ASP B CA 1
ATOM 11823 C C . ASP B 1 585 ? -10.18 -16.25 7.266 1 85.94 585 ASP B C 1
ATOM 11825 O O . ASP B 1 585 ? -10.344 -17.422 6.961 1 85.94 585 ASP B O 1
ATOM 11829 N N . LEU B 1 586 ? -9.023 -15.641 7.41 1 88.69 586 LEU B N 1
ATOM 11830 C CA . LEU B 1 586 ? -7.805 -16.422 7.211 1 88.69 586 LEU B CA 1
ATOM 11831 C C . LEU B 1 586 ? -7.699 -17.531 8.25 1 88.69 586 LEU B C 1
ATOM 11833 O O . LEU B 1 586 ? -7.367 -18.672 7.918 1 88.69 586 LEU B O 1
ATOM 11837 N N . VAL B 1 587 ? -8 -17.219 9.492 1 90.06 587 VAL B N 1
ATOM 11838 C CA . VAL B 1 587 ? -7.922 -18.203 10.562 1 90.06 587 VAL B CA 1
ATOM 11839 C C . VAL B 1 587 ? -8.945 -19.312 10.32 1 90.06 587 VAL B C 1
ATOM 11841 O O . VAL B 1 587 ? -8.633 -20.5 10.477 1 90.06 587 VAL B O 1
ATOM 11844 N N . ALA B 1 588 ? -10.117 -18.906 9.898 1 92.38 588 ALA B N 1
ATOM 11845 C CA . ALA B 1 588 ? -11.141 -19.906 9.602 1 92.38 588 ALA B CA 1
ATOM 11846 C C . ALA B 1 588 ? -10.711 -20.828 8.469 1 92.38 588 ALA B C 1
ATOM 11848 O O . ALA B 1 588 ? -10.914 -22.047 8.531 1 92.38 588 ALA B O 1
ATOM 11849 N N . ARG B 1 589 ? -10.156 -20.297 7.43 1 94.31 589 ARG B N 1
ATOM 11850 C CA . ARG B 1 589 ? -9.664 -21.109 6.316 1 94.31 589 ARG B CA 1
ATOM 11851 C C . ARG B 1 589 ? -8.57 -22.062 6.777 1 94.31 589 ARG B C 1
ATOM 11853 O O . ARG B 1 589 ? -8.523 -23.219 6.344 1 94.31 589 ARG B O 1
ATOM 11860 N N . LEU B 1 590 ? -7.758 -21.547 7.625 1 93.94 590 LEU B N 1
ATOM 11861 C CA . LEU B 1 590 ? -6.684 -22.375 8.156 1 93.94 590 LEU B CA 1
ATOM 11862 C C . LEU B 1 590 ? -7.246 -23.547 8.961 1 93.94 590 LEU B C 1
ATOM 11864 O O . LEU B 1 590 ? -6.801 -24.688 8.805 1 93.94 590 LEU B O 1
ATOM 11868 N N . PHE B 1 591 ? -8.242 -23.266 9.75 1 95.44 591 PHE B N 1
ATOM 11869 C CA . PHE B 1 591 ? -8.852 -24.297 10.57 1 95.44 591 PHE B CA 1
ATOM 11870 C C . PHE B 1 591 ? -9.477 -25.391 9.695 1 95.44 591 PHE B C 1
ATOM 11872 O O . PHE B 1 591 ? -9.258 -26.578 9.93 1 95.44 591 PHE B O 1
ATOM 11879 N N . CYS B 1 592 ? -10.133 -24.922 8.711 1 96.75 592 CYS B N 1
ATOM 11880 C CA . CYS B 1 592 ? -10.805 -25.859 7.828 1 96.75 592 CYS B CA 1
ATOM 11881 C C . CYS B 1 592 ? -9.789 -26.703 7.059 1 96.75 592 CYS B C 1
ATOM 11883 O O . CYS B 1 592 ? -9.945 -27.922 6.926 1 96.75 592 CYS B O 1
ATOM 11885 N N . SER B 1 593 ? -8.758 -26.078 6.547 1 96 593 SER B N 1
ATOM 11886 C CA . SER B 1 593 ? -7.73 -26.797 5.789 1 96 593 SER B CA 1
ATOM 11887 C C . SER B 1 593 ? -6.996 -27.797 6.668 1 96 593 SER B C 1
ATOM 11889 O O . SER B 1 593 ? -6.719 -28.922 6.234 1 96 593 SER B O 1
ATOM 11891 N N . LEU B 1 594 ? -6.727 -27.391 7.895 1 94.25 594 LEU B N 1
ATOM 11892 C CA . LEU B 1 594 ? -6.055 -28.297 8.828 1 94.25 594 LEU B CA 1
ATOM 11893 C C . LEU B 1 594 ? -6.953 -29.469 9.188 1 94.25 594 LEU B C 1
ATOM 11895 O O . LEU B 1 594 ? -6.488 -30.609 9.273 1 94.25 594 LEU B O 1
ATOM 11899 N N . ALA B 1 595 ? -8.188 -29.156 9.398 1 96.31 595 ALA B N 1
ATOM 11900 C CA . ALA B 1 595 ? -9.133 -30.219 9.711 1 96.31 595 ALA B CA 1
ATOM 11901 C C . ALA B 1 595 ? -9.219 -31.234 8.57 1 96.31 595 ALA B C 1
ATOM 11903 O O . ALA B 1 595 ? -9.266 -32.438 8.805 1 96.31 595 ALA B O 1
ATOM 11904 N N . HIS B 1 596 ? -9.227 -30.734 7.41 1 96.62 596 HIS B N 1
ATOM 11905 C CA . HIS B 1 596 ? -9.234 -31.578 6.223 1 96.62 596 HIS B CA 1
ATOM 11906 C C . HIS B 1 596 ? -8 -32.469 6.176 1 96.62 596 HIS B C 1
ATOM 11908 O O . HIS B 1 596 ? -8.117 -33.688 6.008 1 96.62 596 HIS B O 1
ATOM 11914 N N . ASP B 1 597 ? -6.812 -31.984 6.352 1 93.19 597 ASP B N 1
ATOM 11915 C CA . ASP B 1 597 ? -5.555 -32.719 6.281 1 93.19 597 ASP B CA 1
ATOM 11916 C C . ASP B 1 597 ? -5.457 -33.75 7.406 1 93.19 597 ASP B C 1
ATOM 11918 O O . ASP B 1 597 ? -5.047 -34.875 7.184 1 93.19 597 ASP B O 1
ATOM 11922 N N . ILE B 1 598 ? -5.895 -33.344 8.562 1 90.44 598 ILE B N 1
ATOM 11923 C CA . ILE B 1 598 ? -5.82 -34.219 9.727 1 90.44 598 ILE B CA 1
ATOM 11924 C C . ILE B 1 598 ? -6.754 -35.406 9.539 1 90.44 598 ILE B C 1
ATOM 11926 O O . ILE B 1 598 ? -6.406 -36.531 9.898 1 90.44 598 ILE B O 1
ATOM 11930 N N . SER B 1 599 ? -7.891 -35.188 8.992 1 93.56 599 SER B N 1
ATOM 11931 C CA . SER B 1 599 ? -8.828 -36.25 8.727 1 93.56 599 SER B CA 1
ATOM 11932 C C . SER B 1 599 ? -8.219 -37.312 7.797 1 93.56 599 SER B C 1
ATOM 11934 O O . SER B 1 599 ? -8.391 -38.5 8.008 1 93.56 599 SER B O 1
ATOM 11936 N N . ILE B 1 600 ? -7.562 -36.875 6.82 1 93 600 ILE B N 1
ATOM 11937 C CA . ILE B 1 600 ? -6.961 -37.781 5.836 1 93 600 ILE B CA 1
ATOM 11938 C C . ILE B 1 600 ? -5.793 -38.531 6.469 1 93 600 ILE B C 1
ATOM 11940 O O . ILE B 1 600 ? -5.676 -39.75 6.309 1 93 600 ILE B O 1
ATOM 11944 N N . LEU B 1 601 ? -4.961 -37.844 7.16 1 88.94 601 LEU B N 1
ATOM 11945 C CA . LEU B 1 601 ? -3.797 -38.469 7.789 1 88.94 601 LEU B CA 1
ATOM 11946 C C . LEU B 1 601 ? -4.219 -39.469 8.852 1 88.94 601 LEU B C 1
ATOM 11948 O O . LEU B 1 601 ? -3.596 -40.531 8.992 1 88.94 601 LEU B O 1
ATOM 11952 N N . ALA B 1 602 ? -5.266 -39.156 9.547 1 86.06 602 ALA B N 1
ATOM 11953 C CA . ALA B 1 602 ? -5.781 -40.062 10.555 1 86.06 602 ALA B CA 1
ATOM 11954 C C . ALA B 1 602 ? -6.289 -41.344 9.906 1 86.06 602 ALA B C 1
ATOM 11956 O O . ALA B 1 602 ? -6.07 -42.438 10.43 1 86.06 602 ALA B O 1
ATOM 11957 N N . LYS B 1 603 ? -6.938 -41.188 8.836 1 84.56 603 LYS B N 1
ATOM 11958 C CA . LYS B 1 603 ? -7.453 -42.344 8.109 1 84.56 603 LYS B CA 1
ATOM 11959 C C . LYS B 1 603 ? -6.312 -43.219 7.566 1 84.56 603 LYS B C 1
ATOM 11961 O O . LYS B 1 603 ? -6.383 -44.438 7.609 1 84.56 603 LYS B O 1
ATOM 11966 N N . LEU B 1 604 ? -5.391 -42.625 6.969 1 80.31 604 LEU B N 1
ATOM 11967 C CA . LEU B 1 604 ? -4.254 -43.344 6.398 1 80.31 604 LEU B CA 1
ATOM 11968 C C . LEU B 1 604 ? -3.502 -44.125 7.473 1 80.31 604 LEU B C 1
ATOM 11970 O O . LEU B 1 604 ? -3.053 -45.25 7.234 1 80.31 604 LEU B O 1
ATOM 11974 N N . LEU B 1 605 ? -3.457 -43.656 8.531 1 74.44 605 LEU B N 1
ATOM 11975 C CA . LEU B 1 605 ? -2.744 -44.312 9.625 1 74.44 605 LEU B CA 1
ATOM 11976 C C . LEU B 1 605 ? -3.541 -45.5 10.148 1 74.44 605 LEU B C 1
ATOM 11978 O O . LEU B 1 605 ? -2.963 -46.531 10.523 1 74.44 605 LEU B O 1
ATOM 11982 N N . SER B 1 606 ? -4.73 -45.281 10.18 1 75 606 SER B N 1
ATOM 11983 C CA . SER B 1 606 ? -5.574 -46.375 10.641 1 75 606 SER B CA 1
ATOM 11984 C C . SER B 1 606 ? -5.566 -47.531 9.656 1 75 606 SER B C 1
ATOM 11986 O O . SER B 1 606 ? -5.801 -48.688 10.047 1 75 606 SER B O 1
ATOM 11988 N N . SER B 1 607 ? -5.293 -47.219 8.422 1 72.5 607 SER B N 1
ATOM 11989 C CA . SER B 1 607 ? -5.301 -48.25 7.395 1 72.5 607 SER B CA 1
ATOM 11990 C C . SER B 1 607 ? -3.986 -49.031 7.383 1 72.5 607 SER B C 1
ATOM 11992 O O . SER B 1 607 ? -3.795 -49.906 6.559 1 72.5 607 SER B O 1
ATOM 11994 N N . GLY B 1 608 ? -3.072 -48.875 8.258 1 63.22 608 GLY B N 1
ATOM 11995 C CA . GLY B 1 608 ? -1.878 -49.688 8.43 1 63.22 608 GLY B CA 1
ATOM 11996 C C . GLY B 1 608 ? -0.72 -49.25 7.562 1 63.22 608 GLY B C 1
ATOM 11997 O O . GLY B 1 608 ? 0.25 -49.969 7.375 1 63.22 608 GLY B O 1
ATOM 11998 N N . ILE B 1 609 ? -0.883 -48.25 6.809 1 61.09 609 ILE B N 1
ATOM 11999 C CA . ILE B 1 609 ? 0.228 -47.812 5.965 1 61.09 609 ILE B CA 1
ATOM 12000 C C . ILE B 1 609 ? 1.4 -47.375 6.836 1 61.09 609 ILE B C 1
ATOM 12002 O O . ILE B 1 609 ? 1.219 -46.625 7.793 1 61.09 609 ILE B O 1
ATOM 12006 N N . GLY B 1 610 ? 2.457 -48.094 6.684 1 58.62 610 GLY B N 1
ATOM 12007 C CA . GLY B 1 610 ? 3.666 -47.812 7.441 1 58.62 610 GLY B CA 1
ATOM 12008 C C . GLY B 1 610 ? 4.148 -46.375 7.281 1 58.62 610 GLY B C 1
ATOM 12009 O O . GLY B 1 610 ? 4.027 -45.781 6.203 1 58.62 610 GLY B O 1
ATOM 12010 N N . THR B 1 611 ? 4.41 -45.656 8.359 1 59.66 611 THR B N 1
ATOM 12011 C CA . THR B 1 611 ? 4.848 -44.281 8.469 1 59.66 611 THR B CA 1
ATOM 12012 C C . THR B 1 611 ? 5.996 -44 7.504 1 59.66 611 THR B C 1
ATOM 12014 O O . THR B 1 611 ? 6.168 -42.844 7.059 1 59.66 611 THR B O 1
ATOM 12017 N N . ASN B 1 612 ? 6.66 -45 7.105 1 56.5 612 ASN B N 1
ATOM 12018 C CA . ASN B 1 612 ? 7.84 -44.812 6.273 1 56.5 612 ASN B CA 1
ATOM 12019 C C . ASN B 1 612 ? 7.465 -44.562 4.809 1 56.5 612 ASN B C 1
ATOM 12021 O O . ASN B 1 612 ? 8.258 -44.031 4.035 1 56.5 612 ASN B O 1
ATOM 12025 N N . THR B 1 613 ? 6.266 -44.938 4.512 1 63.41 613 THR B N 1
ATOM 12026 C CA . THR B 1 613 ? 5.863 -44.812 3.113 1 63.41 613 THR B CA 1
ATOM 12027 C C . THR B 1 613 ? 4.801 -43.719 2.953 1 63.41 613 THR B C 1
ATOM 12029 O O . THR B 1 613 ? 4.148 -43.625 1.91 1 63.41 613 THR B O 1
ATOM 12032 N N . LEU B 1 614 ? 4.637 -43 3.928 1 72.69 614 LEU B N 1
ATOM 12033 C CA . LEU B 1 614 ? 3.568 -42 3.953 1 72.69 614 LEU B CA 1
ATOM 12034 C C . LEU B 1 614 ? 3.762 -40.969 2.846 1 72.69 614 LEU B C 1
ATOM 12036 O O . LEU B 1 614 ? 2.801 -40.594 2.172 1 72.69 614 LEU B O 1
ATOM 12040 N N . ASP B 1 615 ? 4.961 -40.594 2.582 1 70.69 615 ASP B N 1
ATOM 12041 C CA . ASP B 1 615 ? 5.246 -39.531 1.629 1 70.69 615 ASP B CA 1
ATOM 12042 C C . ASP B 1 615 ? 4.895 -39.969 0.206 1 70.69 615 ASP B C 1
ATOM 12044 O O . ASP B 1 615 ? 4.449 -39.156 -0.603 1 70.69 615 ASP B O 1
ATOM 12048 N N . ASP B 1 616 ? 4.992 -41.156 -0.016 1 66.06 616 ASP B N 1
ATOM 12049 C CA . ASP B 1 616 ? 4.77 -41.625 -1.374 1 66.06 616 ASP B CA 1
ATOM 12050 C C . ASP B 1 616 ? 3.299 -42 -1.601 1 66.06 616 ASP B C 1
ATOM 12052 O O . ASP B 1 616 ? 2.842 -42.062 -2.742 1 66.06 616 ASP B O 1
ATOM 12056 N N . ARG B 1 617 ? 2.633 -42.125 -0.505 1 73.12 617 ARG B N 1
ATOM 12057 C CA . ARG B 1 617 ? 1.295 -42.688 -0.678 1 73.12 617 ARG B CA 1
ATOM 12058 C C . ARG B 1 617 ? 0.226 -41.656 -0.332 1 73.12 617 ARG B C 1
ATOM 12060 O O . ARG B 1 617 ? -0.936 -41.781 -0.716 1 73.12 617 ARG B O 1
ATOM 12067 N N . VAL B 1 618 ? 0.657 -40.656 0.199 1 84.75 618 VAL B N 1
ATOM 12068 C CA . VAL B 1 618 ? -0.344 -39.719 0.708 1 84.75 618 VAL B CA 1
ATOM 12069 C C . VAL B 1 618 ? -0.938 -38.938 -0.447 1 84.75 618 VAL B C 1
ATOM 12071 O O . VAL B 1 618 ? -0.221 -38.531 -1.37 1 84.75 618 VAL B O 1
ATOM 12074 N N . SER B 1 619 ? -2.258 -38.781 -0.47 1 90.38 619 SER B N 1
ATOM 12075 C CA . SER B 1 619 ? -3.016 -37.906 -1.337 1 90.38 619 SER B CA 1
ATOM 12076 C C . SER B 1 619 ? -4.027 -37.094 -0.539 1 90.38 619 SER B C 1
ATOM 12078 O O . SER B 1 619 ? -4.863 -37.656 0.172 1 90.38 619 SER B O 1
ATOM 12080 N N . PHE B 1 620 ? -3.895 -35.875 -0.666 1 94.19 620 PHE B N 1
ATOM 12081 C CA . PHE B 1 620 ? -4.777 -35 0.114 1 94.19 620 PHE B CA 1
ATOM 12082 C C . PHE B 1 620 ? -6.051 -34.688 -0.665 1 94.19 620 PHE B C 1
ATOM 12084 O O . PHE B 1 620 ? -7.031 -34.219 -0.093 1 94.19 620 PHE B O 1
ATOM 12091 N N . SER B 1 621 ? -5.961 -34.875 -1.932 1 93.62 621 SER B N 1
ATOM 12092 C CA . SER B 1 621 ? -7.176 -34.75 -2.73 1 93.62 621 SER B CA 1
ATOM 12093 C C . SER B 1 621 ? -8.031 -36 -2.654 1 93.62 621 SER B C 1
ATOM 12095 O O . SER B 1 621 ? -8.062 -36.781 -3.596 1 93.62 621 SER B O 1
ATOM 12097 N N . GLN B 1 622 ? -8.672 -36.156 -1.565 1 93.31 622 GLN B N 1
ATOM 12098 C CA . GLN B 1 622 ? -9.531 -37.312 -1.311 1 93.31 622 GLN B CA 1
ATOM 12099 C C . GLN B 1 622 ? -10.898 -36.906 -0.791 1 93.31 622 GLN B C 1
ATOM 12101 O O . GLN B 1 622 ? -11.062 -35.75 -0.327 1 93.31 622 GLN B O 1
ATOM 12106 N N . MET B 1 623 ? -11.805 -37.875 -0.979 1 94.75 623 MET B N 1
ATOM 12107 C CA . MET B 1 623 ? -13.125 -37.656 -0.401 1 94.75 623 MET B CA 1
ATOM 12108 C C . MET B 1 623 ? -13.094 -37.844 1.11 1 94.75 623 MET B C 1
ATOM 12110 O O . MET B 1 623 ? -12.773 -38.938 1.593 1 94.75 623 MET B O 1
ATOM 12114 N N . VAL B 1 624 ? -13.43 -36.812 1.825 1 96.44 624 VAL B N 1
ATOM 12115 C CA . VAL B 1 624 ? -13.445 -36.875 3.283 1 96.44 624 VAL B CA 1
ATOM 12116 C C . VAL B 1 624 ? -14.891 -36.906 3.781 1 96.44 624 VAL B C 1
ATOM 12118 O O . VAL B 1 624 ? -15.664 -35.969 3.5 1 96.44 624 VAL B O 1
ATOM 12121 N N . PRO B 1 625 ? -15.203 -37.875 4.492 1 96.94 625 PRO B N 1
ATOM 12122 C CA . PRO B 1 625 ? -16.562 -37.844 5.059 1 96.94 625 PRO B CA 1
ATOM 12123 C C . PRO B 1 625 ? -16.812 -36.625 5.922 1 96.94 625 PRO B C 1
ATOM 12125 O O . PRO B 1 625 ? -15.945 -36.219 6.699 1 96.94 625 PRO B O 1
ATOM 12128 N N . VAL B 1 626 ? -18 -36.062 5.805 1 97.81 626 VAL B N 1
ATOM 12129 C CA . VAL B 1 626 ? -18.359 -34.844 6.52 1 97.81 626 VAL B CA 1
ATOM 12130 C C . VAL B 1 626 ? -18.219 -35.062 8.023 1 97.81 626 VAL B C 1
ATOM 12132 O O . VAL B 1 626 ? -17.734 -34.188 8.75 1 97.81 626 VAL B O 1
ATOM 12135 N N . LEU B 1 627 ? -18.547 -36.25 8.5 1 96.88 627 LEU B N 1
ATOM 12136 C CA . LEU B 1 627 ? -18.5 -36.562 9.922 1 96.88 627 LEU B CA 1
ATOM 12137 C C . LEU B 1 627 ? -17.062 -36.562 10.43 1 96.88 627 LEU B C 1
ATOM 12139 O O . LEU B 1 627 ? -16.781 -36.062 11.516 1 96.88 627 LEU B O 1
ATOM 12143 N N . ASP B 1 628 ? -16.172 -37.094 9.656 1 95.62 628 ASP B N 1
ATOM 12144 C CA . ASP B 1 628 ? -14.758 -37.094 10.031 1 95.62 628 ASP B CA 1
ATOM 12145 C C . ASP B 1 628 ? -14.188 -35.688 10.023 1 95.62 628 ASP B C 1
ATOM 12147 O O . ASP B 1 628 ? -13.352 -35.344 10.867 1 95.62 628 ASP B O 1
ATOM 12151 N N . PHE B 1 629 ? -14.625 -34.906 9.086 1 96.69 629 PHE B N 1
ATOM 12152 C CA . PHE B 1 629 ? -14.211 -33.531 9 1 96.69 629 PHE B CA 1
ATOM 12153 C C . PHE B 1 629 ? -14.625 -32.75 10.25 1 96.69 629 PHE B C 1
ATOM 12155 O O . PHE B 1 629 ? -13.828 -32.031 10.836 1 96.69 629 PHE B O 1
ATOM 12162 N N . LEU B 1 630 ? -15.836 -32.906 10.648 1 97.25 630 LEU B N 1
ATOM 12163 C CA . LEU B 1 630 ? -16.344 -32.219 11.828 1 97.25 630 LEU B CA 1
ATOM 12164 C C . LEU B 1 630 ? -15.633 -32.719 13.086 1 97.25 630 LEU B C 1
ATOM 12166 O O . LEU B 1 630 ? -15.336 -31.906 13.984 1 97.25 630 LEU B O 1
ATOM 12170 N N . ARG B 1 631 ? -15.32 -34.031 13.148 1 95.25 631 ARG B N 1
ATOM 12171 C CA . ARG B 1 631 ? -14.594 -34.562 14.281 1 95.25 631 ARG B CA 1
ATOM 12172 C C . ARG B 1 631 ? -13.18 -33.969 14.352 1 95.25 631 ARG B C 1
ATOM 12174 O O . ARG B 1 631 ? -12.633 -33.812 15.445 1 95.25 631 ARG B O 1
ATOM 12181 N N . ALA B 1 632 ? -12.625 -33.719 13.195 1 95 632 ALA B N 1
ATOM 12182 C CA . ALA B 1 632 ? -11.281 -33.156 13.148 1 95 632 ALA B CA 1
ATOM 12183 C C . ALA B 1 632 ? -11.312 -31.656 13.5 1 95 632 ALA B C 1
ATOM 12185 O O . ALA B 1 632 ? -10.359 -31.125 14.07 1 95 632 ALA B O 1
ATOM 12186 N N . LEU B 1 633 ? -12.398 -30.906 13.18 1 96.44 633 LEU B N 1
ATOM 12187 C CA . LEU B 1 633 ? -12.5 -29.469 13.359 1 96.44 633 LEU B CA 1
ATOM 12188 C C . LEU B 1 633 ? -12.867 -29.125 14.797 1 96.44 633 LEU B C 1
ATOM 12190 O O . LEU B 1 633 ? -12.281 -28.219 15.398 1 96.44 633 LEU B O 1
ATOM 12194 N N . ILE B 1 634 ? -13.828 -29.875 15.352 1 95.94 634 ILE B N 1
ATOM 12195 C CA . ILE B 1 634 ? -14.414 -29.531 16.641 1 95.94 634 ILE B CA 1
ATOM 12196 C C . ILE B 1 634 ? -13.844 -30.438 17.734 1 95.94 634 ILE B C 1
ATOM 12198 O O . ILE B 1 634 ? -13.648 -31.625 17.5 1 95.94 634 ILE B O 1
ATOM 12202 N N . ALA B 1 635 ? -13.734 -29.859 18.875 1 93.44 635 ALA B N 1
ATOM 12203 C CA . ALA B 1 635 ? -13.156 -30.578 20 1 93.44 635 ALA B CA 1
ATOM 12204 C C . ALA B 1 635 ? -13.984 -31.812 20.344 1 93.44 635 ALA B C 1
ATOM 12206 O O . ALA B 1 635 ? -15.211 -31.797 20.25 1 93.44 635 ALA B O 1
ATOM 12207 N N . THR B 1 636 ? -13.336 -32.844 20.797 1 90.5 636 THR B N 1
ATOM 12208 C CA . THR B 1 636 ? -13.93 -34.156 21.047 1 90.5 636 THR B CA 1
ATOM 12209 C C . THR B 1 636 ? -15.023 -34.062 22.109 1 90.5 636 THR B C 1
ATOM 12211 O O . THR B 1 636 ? -16 -34.781 22.062 1 90.5 636 THR B O 1
ATOM 12214 N N . GLU B 1 637 ? -14.914 -33.094 22.953 1 89.19 637 GLU B N 1
ATOM 12215 C CA . GLU B 1 637 ? -15.859 -32.969 24.062 1 89.19 637 GLU B CA 1
ATOM 12216 C C . GLU B 1 637 ? -17.219 -32.5 23.562 1 89.19 637 GLU B C 1
ATOM 12218 O O . GLU B 1 637 ? -18.25 -32.75 24.188 1 89.19 637 GLU B O 1
ATOM 12223 N N . HIS B 1 638 ? -17.281 -31.859 22.438 1 93 638 HIS B N 1
ATOM 12224 C CA . HIS B 1 638 ? -18.5 -31.219 21.984 1 93 638 HIS B CA 1
ATOM 12225 C C . HIS B 1 638 ? -19.047 -31.891 20.734 1 93 638 HIS B C 1
ATOM 12227 O O . HIS B 1 638 ? -20.219 -31.734 20.391 1 93 638 HIS B O 1
ATOM 12233 N N . VAL B 1 639 ? -18.25 -32.594 19.969 1 93.06 639 VAL B N 1
ATOM 12234 C CA . VAL B 1 639 ? -18.594 -33.031 18.609 1 93.06 639 VAL B CA 1
ATOM 12235 C C . VAL B 1 639 ? -19.734 -34.062 18.672 1 93.06 639 VAL B C 1
ATOM 12237 O O . VAL B 1 639 ? -20.609 -34.094 17.797 1 93.06 639 VAL B O 1
ATOM 12240 N N . GLU B 1 640 ? -19.766 -34.906 19.703 1 91.25 640 GLU B N 1
ATOM 12241 C CA . GLU B 1 640 ? -20.797 -35.938 19.781 1 91.25 640 GLU B CA 1
ATOM 12242 C C . GLU B 1 640 ? -22.188 -35.312 19.969 1 91.25 640 GLU B C 1
ATOM 12244 O O . GLU B 1 640 ? -23.172 -35.75 19.406 1 91.25 640 GLU B O 1
ATOM 12249 N N . LYS B 1 641 ? -22.203 -34.25 20.75 1 91.75 641 LYS B N 1
ATOM 12250 C CA . LYS B 1 641 ? -23.453 -33.531 20.938 1 91.75 641 LYS B CA 1
ATOM 12251 C C . LYS B 1 641 ? -23.922 -32.906 19.625 1 91.75 641 LYS B C 1
ATOM 12253 O O . LYS B 1 641 ? -25.125 -32.875 19.344 1 91.75 641 LYS B O 1
ATOM 12258 N N . ILE B 1 642 ? -23.078 -32.469 18.891 1 93.88 642 ILE B N 1
ATOM 12259 C CA . ILE B 1 642 ? -23.391 -31.828 17.625 1 93.88 642 ILE B CA 1
ATOM 12260 C C . ILE B 1 642 ? -23.906 -32.875 16.625 1 93.88 642 ILE B C 1
ATOM 12262 O O . ILE B 1 642 ? -24.875 -32.594 15.898 1 93.88 642 ILE B O 1
ATOM 12266 N N . LEU B 1 643 ? -23.281 -34.062 16.625 1 94.69 643 LEU B N 1
ATOM 12267 C CA . LEU B 1 643 ? -23.656 -35.125 15.68 1 94.69 643 LEU B CA 1
ATOM 12268 C C . LEU B 1 643 ? -25.047 -35.625 15.984 1 94.69 643 LEU B C 1
ATOM 12270 O O . LEU B 1 643 ? -25.766 -36.094 15.086 1 94.69 643 LEU B O 1
ATOM 12274 N N . LYS B 1 644 ? -25.516 -35.469 17.219 1 93.12 644 LYS B N 1
ATOM 12275 C CA . LYS B 1 644 ? -26.828 -35.969 17.625 1 93.12 644 LYS B CA 1
ATOM 12276 C C . LYS B 1 644 ? -27.891 -34.875 17.562 1 93.12 644 LYS B C 1
ATOM 12278 O O . LYS B 1 644 ? -29.062 -35.125 17.859 1 93.12 644 LYS B O 1
ATOM 12283 N N . ALA B 1 645 ? -27.484 -33.812 17.109 1 92.38 645 ALA B N 1
ATOM 12284 C CA . ALA B 1 645 ? -28.422 -32.688 17.047 1 92.38 645 ALA B CA 1
ATOM 12285 C C . ALA B 1 645 ? -29.391 -32.844 15.883 1 92.38 645 ALA B C 1
ATOM 12287 O O . ALA B 1 645 ? -29.031 -33.375 14.836 1 92.38 645 ALA B O 1
ATOM 12288 N N . LYS B 1 646 ? -30.594 -32.25 16.062 1 90.94 646 LYS B N 1
ATOM 12289 C CA . LYS B 1 646 ? -31.609 -32.188 15.016 1 90.94 646 LYS B CA 1
ATOM 12290 C C . LYS B 1 646 ? -31.625 -30.828 14.328 1 90.94 646 LYS B C 1
ATOM 12292 O O . LYS B 1 646 ? -31 -29.891 14.805 1 90.94 646 LYS B O 1
ATOM 12297 N N . PRO B 1 647 ? -32.25 -30.766 13.148 1 90.62 647 PRO B N 1
ATOM 12298 C CA . PRO B 1 647 ? -32.25 -29.484 12.445 1 90.62 647 PRO B CA 1
ATOM 12299 C C . PRO B 1 647 ? -32.875 -28.359 13.266 1 90.62 647 PRO B C 1
ATOM 12301 O O . PRO B 1 647 ? -33.781 -28.609 14.07 1 90.62 647 PRO B O 1
ATOM 12304 N N . SER B 1 648 ? -32.406 -27.203 13.062 1 86.06 648 SER B N 1
ATOM 12305 C CA . SER B 1 648 ? -32.844 -26.047 13.836 1 86.06 648 SER B CA 1
ATOM 12306 C C . SER B 1 648 ? -34.094 -25.438 13.25 1 86.06 648 SER B C 1
ATOM 12308 O O . SER B 1 648 ? -34.844 -24.734 13.953 1 86.06 648 SER B O 1
ATOM 12310 N N . ASN B 1 649 ? -34.375 -25.641 12.031 1 82.88 649 ASN B N 1
ATOM 12311 C CA . ASN B 1 649 ? -35.469 -24.906 11.375 1 82.88 649 ASN B CA 1
ATOM 12312 C C . ASN B 1 649 ? -36.688 -25.781 11.156 1 82.88 649 ASN B C 1
ATOM 12314 O O . ASN B 1 649 ? -37.781 -25.281 10.875 1 82.88 649 ASN B O 1
ATOM 12318 N N . MET B 1 650 ? -36.562 -27.188 11.219 1 83.12 650 MET B N 1
ATOM 12319 C CA . MET B 1 650 ? -37.656 -28.109 11 1 83.12 650 MET B CA 1
ATOM 12320 C C . MET B 1 650 ? -37.406 -29.438 11.688 1 83.12 650 MET B C 1
ATOM 12322 O O . MET B 1 650 ? -36.344 -29.672 12.242 1 83.12 650 MET B O 1
ATOM 12326 N N . SER B 1 651 ? -38.469 -30.25 11.633 1 83.25 651 SER B N 1
ATOM 12327 C CA . SER B 1 651 ? -38.312 -31.609 12.164 1 83.25 651 SER B CA 1
ATOM 12328 C C . SER B 1 651 ? -37.5 -32.469 11.211 1 83.25 651 SER B C 1
ATOM 12330 O O . SER B 1 651 ? -37.625 -32.344 9.984 1 83.25 651 SER B O 1
ATOM 12332 N N . GLY B 1 652 ? -36.562 -33.25 11.766 1 86.31 652 GLY B N 1
ATOM 12333 C CA . GLY B 1 652 ? -35.75 -34.094 10.914 1 86.31 652 GLY B CA 1
ATOM 12334 C C . GLY B 1 652 ? -34.875 -35.062 11.703 1 86.31 652 GLY B C 1
ATOM 12335 O O . GLY B 1 652 ? -35.156 -35.312 12.883 1 86.31 652 GLY B O 1
ATOM 12336 N N . THR B 1 653 ? -33.969 -35.656 10.992 1 91.88 653 THR B N 1
ATOM 12337 C CA . THR B 1 653 ? -33.094 -36.625 11.586 1 91.88 653 THR B CA 1
ATOM 12338 C C . THR B 1 653 ? -31.844 -35.938 12.172 1 91.88 653 THR B C 1
ATOM 12340 O O . THR B 1 653 ? -31.672 -34.75 12.023 1 91.88 653 THR B O 1
ATOM 12343 N N . THR B 1 654 ? -31.062 -36.781 12.859 1 94.38 654 THR B N 1
ATOM 12344 C CA . THR B 1 654 ? -29.859 -36.25 13.453 1 94.38 654 THR B CA 1
ATOM 12345 C C . THR B 1 654 ? -28.828 -35.906 12.375 1 94.38 654 THR B C 1
ATOM 12347 O O . THR B 1 654 ? -28.906 -36.406 11.258 1 94.38 654 THR B O 1
ATOM 12350 N N . LEU B 1 655 ? -27.938 -35 12.688 1 95.94 655 LEU B N 1
ATOM 12351 C CA . LEU B 1 655 ? -26.875 -34.625 11.758 1 95.94 655 LEU B CA 1
ATOM 12352 C C . LEU B 1 655 ? -26.094 -35.844 11.305 1 95.94 655 LEU B C 1
ATOM 12354 O O . LEU B 1 655 ? -25.766 -35.969 10.117 1 95.94 655 LEU B O 1
ATOM 12358 N N . GLU B 1 656 ? -25.828 -36.781 12.195 1 96.06 656 GLU B N 1
ATOM 12359 C CA . GLU B 1 656 ? -25.094 -38 11.891 1 96.06 656 GLU B CA 1
ATOM 12360 C C . GLU B 1 656 ? -25.828 -38.844 10.836 1 96.06 656 GLU B C 1
ATOM 12362 O O . GLU B 1 656 ? -25.203 -39.344 9.906 1 96.06 656 GLU B O 1
ATOM 12367 N N . GLU B 1 657 ? -27.062 -38.906 10.984 1 95.12 657 GLU B N 1
ATOM 12368 C CA . GLU B 1 657 ? -27.859 -39.719 10.047 1 95.12 657 GLU B CA 1
ATOM 12369 C C . GLU B 1 657 ? -28 -39 8.703 1 95.12 657 GLU B C 1
ATOM 12371 O O . GLU B 1 657 ? -27.906 -39.656 7.648 1 95.12 657 GLU B O 1
ATOM 12376 N N . ALA B 1 658 ? -28.219 -37.75 8.766 1 94.44 658 ALA B N 1
ATOM 12377 C CA . ALA B 1 658 ? -28.438 -36.969 7.559 1 94.44 658 ALA B CA 1
ATOM 12378 C C . ALA B 1 658 ? -27.203 -36.938 6.676 1 94.44 658 ALA B C 1
ATOM 12380 O O . ALA B 1 658 ? -27.297 -36.906 5.445 1 94.44 658 ALA B O 1
ATOM 12381 N N . PHE B 1 659 ? -25.984 -36.969 7.262 1 96.25 659 PHE B N 1
ATOM 12382 C CA . PHE B 1 659 ? -24.75 -36.781 6.508 1 96.25 659 PHE B CA 1
ATOM 12383 C C . PHE B 1 659 ? -23.906 -38.062 6.562 1 96.25 659 PHE B C 1
ATOM 12385 O O . PHE B 1 659 ? -22.688 -38 6.375 1 96.25 659 PHE B O 1
ATOM 12392 N N . LYS B 1 660 ? -24.438 -39.125 6.805 1 94.44 660 LYS B N 1
ATOM 12393 C CA . LYS B 1 660 ? -23.734 -40.406 6.926 1 94.44 660 LYS B CA 1
ATOM 12394 C C . LYS B 1 660 ? -23 -40.75 5.641 1 94.44 660 LYS B C 1
ATOM 12396 O O . LYS B 1 660 ? -21.875 -41.281 5.688 1 94.44 660 LYS B O 1
ATOM 12401 N N . HIS B 1 661 ? -23.531 -40.5 4.477 1 94.31 661 HIS B N 1
ATOM 12402 C CA . HIS B 1 661 ? -22.906 -40.812 3.193 1 94.31 661 HIS B CA 1
ATOM 12403 C C . HIS B 1 661 ? -22.562 -39.531 2.436 1 94.31 661 HIS B C 1
ATOM 12405 O O . HIS B 1 661 ? -22.828 -39.406 1.236 1 94.31 661 HIS B O 1
ATOM 12411 N N . SER B 1 662 ? -22.109 -38.531 3.146 1 96.75 662 SER B N 1
ATOM 12412 C CA . SER B 1 662 ? -21.734 -37.281 2.535 1 96.75 662 SER B CA 1
ATOM 12413 C C . SER B 1 662 ? -20.234 -37.031 2.641 1 96.75 662 SER B C 1
ATOM 12415 O O . SER B 1 662 ? -19.594 -37.469 3.59 1 96.75 662 SER B O 1
ATOM 12417 N N . PHE B 1 663 ? -19.672 -36.281 1.629 1 97.38 663 PHE B N 1
ATOM 12418 C CA . PHE B 1 663 ? -18.234 -36.094 1.549 1 97.38 663 PHE B CA 1
ATOM 12419 C C . PHE B 1 663 ? -17.891 -34.625 1.232 1 97.38 663 PHE B C 1
ATOM 12421 O O . PHE B 1 663 ? -18.594 -33.969 0.473 1 97.38 663 PHE B O 1
ATOM 12428 N N . VAL B 1 664 ? -16.844 -34.156 1.838 1 97.69 664 VAL B N 1
ATOM 12429 C CA . VAL B 1 664 ? -16.219 -32.906 1.421 1 97.69 664 VAL B CA 1
ATOM 12430 C C . VAL B 1 664 ? -14.953 -33.188 0.611 1 97.69 664 VAL B C 1
ATOM 12432 O O . VAL B 1 664 ? -14.266 -34.188 0.86 1 97.69 664 VAL B O 1
ATOM 12435 N N . HIS B 1 665 ? -14.719 -32.375 -0.372 1 97 665 HIS B N 1
ATOM 12436 C CA . HIS B 1 665 ? -13.531 -32.5 -1.218 1 97 665 HIS B CA 1
ATOM 12437 C C . HIS B 1 665 ? -12.961 -31.125 -1.563 1 97 665 HIS B C 1
ATOM 12439 O O . HIS B 1 665 ? -13.453 -30.453 -2.477 1 97 665 HIS B O 1
ATOM 12445 N N . PHE B 1 666 ? -11.898 -30.688 -0.793 1 96.75 666 PHE B N 1
ATOM 12446 C CA . PHE B 1 666 ? -11.25 -29.422 -1.105 1 96.75 666 PHE B CA 1
ATOM 12447 C C . PHE B 1 666 ? -9.812 -29.406 -0.593 1 96.75 666 PHE B C 1
ATOM 12449 O O . PHE B 1 666 ? -9.516 -29.969 0.463 1 96.75 666 PHE B O 1
ATOM 12456 N N . THR B 1 667 ? -8.891 -28.922 -1.376 1 96.06 667 THR B N 1
ATOM 12457 C CA . THR B 1 667 ? -7.488 -28.766 -0.99 1 96.06 667 THR B CA 1
ATOM 12458 C C . THR B 1 667 ? -7.082 -27.297 -0.991 1 96.06 667 THR B C 1
ATOM 12460 O O . THR B 1 667 ? -5.98 -26.953 -0.555 1 96.06 667 THR B O 1
ATOM 12463 N N . GLN B 1 668 ? -7.957 -26.484 -1.451 1 96.25 668 GLN B N 1
ATOM 12464 C CA . GLN B 1 668 ? -7.645 -25.062 -1.582 1 96.25 668 GLN B CA 1
ATOM 12465 C C . GLN B 1 668 ? -8.906 -24.203 -1.44 1 96.25 668 GLN B C 1
ATOM 12467 O O . GLN B 1 668 ? -10.016 -24.703 -1.604 1 96.25 668 GLN B O 1
ATOM 12472 N N . PHE B 1 669 ? -8.672 -23 -1.103 1 95.38 669 PHE B N 1
ATOM 12473 C CA . PHE B 1 669 ? -9.742 -22.016 -1.076 1 95.38 669 PHE B CA 1
ATOM 12474 C C . PHE B 1 669 ? -9.609 -21.031 -2.234 1 95.38 669 PHE B C 1
ATOM 12476 O O . PHE B 1 669 ? -8.492 -20.672 -2.619 1 95.38 669 PHE B O 1
ATOM 12483 N N . VAL B 1 670 ? -10.742 -20.641 -2.818 1 92.75 670 VAL B N 1
ATOM 12484 C CA . VAL B 1 670 ? -10.75 -19.672 -3.906 1 92.75 670 VAL B CA 1
ATOM 12485 C C . VAL B 1 670 ? -11.664 -18.5 -3.551 1 92.75 670 VAL B C 1
ATOM 12487 O O . VAL B 1 670 ? -12.625 -18.672 -2.801 1 92.75 670 VAL B O 1
ATOM 12490 N N . LYS B 1 671 ? -11.422 -17.375 -4.09 1 86.38 671 LYS B N 1
ATOM 12491 C CA . LYS B 1 671 ? -12.203 -16.172 -3.816 1 86.38 671 LYS B CA 1
ATOM 12492 C C . LYS B 1 671 ? -13.375 -16.047 -4.785 1 86.38 671 LYS B C 1
ATOM 12494 O O . LYS B 1 671 ? -13.211 -16.234 -5.992 1 86.38 671 LYS B O 1
ATOM 12499 N N . VAL B 1 672 ? -14.5 -15.766 -4.168 1 85.88 672 VAL B N 1
ATOM 12500 C CA . VAL B 1 672 ? -15.664 -15.531 -5.012 1 85.88 672 VAL B CA 1
ATOM 12501 C C . VAL B 1 672 ? -15.844 -14.031 -5.238 1 85.88 672 VAL B C 1
ATOM 12503 O O . VAL B 1 672 ? -15.664 -13.234 -4.316 1 85.88 672 VAL B O 1
ATOM 12506 N N . GLY B 1 673 ? -16.109 -13.742 -6.469 1 73.75 673 GLY B N 1
ATOM 12507 C CA . GLY B 1 673 ? -16.25 -12.344 -6.82 1 73.75 673 GLY B CA 1
ATOM 12508 C C . GLY B 1 673 ? -17.625 -11.781 -6.473 1 73.75 673 GLY B C 1
ATOM 12509 O O . GLY B 1 673 ? -17.75 -10.586 -6.184 1 73.75 673 GLY B O 1
ATOM 12510 N N . ASP B 1 674 ? -18.625 -12.586 -6.559 1 70.69 674 ASP B N 1
ATOM 12511 C CA . ASP B 1 674 ? -19.984 -12.125 -6.309 1 70.69 674 ASP B CA 1
ATOM 12512 C C . ASP B 1 674 ? -20.828 -13.242 -5.691 1 70.69 674 ASP B C 1
ATOM 12514 O O . ASP B 1 674 ? -20.5 -14.422 -5.82 1 70.69 674 ASP B O 1
ATOM 12518 N N . ALA B 1 675 ? -21.875 -12.844 -5.008 1 67.94 675 ALA B N 1
ATOM 12519 C CA . ALA B 1 675 ? -22.75 -13.781 -4.309 1 67.94 675 ALA B CA 1
ATOM 12520 C C . ALA B 1 675 ? -23.469 -14.688 -5.289 1 67.94 675 ALA B C 1
ATOM 12522 O O . ALA B 1 675 ? -23.922 -15.781 -4.922 1 67.94 675 ALA B O 1
ATOM 12523 N N . SER B 1 676 ? -23.516 -14.305 -6.547 1 66.31 676 SER B N 1
ATOM 12524 C CA . SER B 1 676 ? -24.234 -15.086 -7.551 1 66.31 676 SER B CA 1
ATOM 12525 C C . SER B 1 676 ? -23.5 -16.391 -7.875 1 66.31 676 SER B C 1
ATOM 12527 O O . SER B 1 676 ? -24.109 -17.328 -8.398 1 66.31 676 SER B O 1
ATOM 12529 N N . SER B 1 677 ? -22.328 -16.406 -7.398 1 74.06 677 SER B N 1
ATOM 12530 C CA . SER B 1 677 ? -21.531 -17.594 -7.699 1 74.06 677 SER B CA 1
ATOM 12531 C C . SER B 1 677 ? -21.719 -18.672 -6.637 1 74.06 677 SER B C 1
ATOM 12533 O O . SER B 1 677 ? -21.328 -19.828 -6.84 1 74.06 677 SER B O 1
ATOM 12535 N N . ILE B 1 678 ? -22.438 -18.344 -5.582 1 81.81 678 ILE B N 1
ATOM 12536 C CA . ILE B 1 678 ? -22.656 -19.297 -4.512 1 81.81 678 ILE B CA 1
ATOM 12537 C C . ILE B 1 678 ? -23.953 -20.062 -4.754 1 81.81 678 ILE B C 1
ATOM 12539 O O . ILE B 1 678 ? -24.984 -19.719 -4.172 1 81.81 678 ILE B O 1
ATOM 12543 N N . THR B 1 679 ? -23.938 -20.969 -5.652 1 84.31 679 THR B N 1
ATOM 12544 C CA . THR B 1 679 ? -25.047 -21.828 -6.031 1 84.31 679 THR B CA 1
ATOM 12545 C C . THR B 1 679 ? -24.625 -23.297 -5.984 1 84.31 679 THR B C 1
ATOM 12547 O O . THR B 1 679 ? -23.453 -23.609 -5.859 1 84.31 679 THR B O 1
ATOM 12550 N N . ASN B 1 680 ? -25.609 -24.172 -6.031 1 88.5 680 ASN B N 1
ATOM 12551 C CA . ASN B 1 680 ? -25.25 -25.594 -6.059 1 88.5 680 ASN B CA 1
ATOM 12552 C C . ASN B 1 680 ? -24.5 -25.953 -7.336 1 88.5 680 ASN B C 1
ATOM 12554 O O . ASN B 1 680 ? -23.703 -26.906 -7.344 1 88.5 680 ASN B O 1
ATOM 12558 N N . GLU B 1 681 ? -24.766 -25.188 -8.383 1 87.56 681 GLU B N 1
ATOM 12559 C CA . GLU B 1 681 ? -23.969 -25.359 -9.602 1 87.56 681 GLU B CA 1
ATOM 12560 C C . GLU B 1 681 ? -22.516 -24.969 -9.367 1 87.56 681 GLU B C 1
ATOM 12562 O O . GLU B 1 681 ? -21.594 -25.719 -9.734 1 87.56 681 GLU B O 1
ATOM 12567 N N . GLY B 1 682 ? -22.344 -23.844 -8.773 1 89.25 682 GLY B N 1
ATOM 12568 C CA . GLY B 1 682 ? -21 -23.422 -8.438 1 89.25 682 GLY B CA 1
ATOM 12569 C C . GLY B 1 682 ? -20.297 -24.359 -7.48 1 89.25 682 GLY B C 1
ATOM 12570 O O . GLY B 1 682 ? -19.094 -24.625 -7.621 1 89.25 682 GLY B O 1
ATOM 12571 N N . ALA B 1 683 ? -21.047 -24.875 -6.562 1 92.25 683 ALA B N 1
ATOM 12572 C CA . ALA B 1 683 ? -20.516 -25.828 -5.602 1 92.25 683 ALA B CA 1
ATOM 12573 C C . ALA B 1 683 ? -20.047 -27.094 -6.301 1 92.25 683 ALA B C 1
ATOM 12575 O O . ALA B 1 683 ? -18.984 -27.641 -5.977 1 92.25 683 ALA B O 1
ATOM 12576 N N . TYR B 1 684 ? -20.828 -27.594 -7.25 1 93.5 684 TYR B N 1
ATOM 12577 C CA . TYR B 1 684 ? -20.453 -28.797 -8 1 93.5 684 TYR B CA 1
ATOM 12578 C C . TYR B 1 684 ? -19.156 -28.562 -8.758 1 93.5 684 TYR B C 1
ATOM 12580 O O . TYR B 1 684 ? -18.234 -29.391 -8.695 1 93.5 684 TYR B O 1
ATOM 12588 N N . PHE B 1 685 ? -19.062 -27.484 -9.445 1 93.31 685 PHE B N 1
ATOM 12589 C CA . PHE B 1 685 ? -17.875 -27.188 -10.242 1 93.31 685 PHE B CA 1
ATOM 12590 C C . PHE B 1 685 ? -16.641 -27.094 -9.359 1 93.31 685 PHE B C 1
ATOM 12592 O O . PHE B 1 685 ? -15.594 -27.656 -9.68 1 93.31 685 PHE B O 1
ATOM 12599 N N . LEU B 1 686 ? -16.766 -26.438 -8.266 1 93.88 686 LEU B N 1
ATOM 12600 C CA . LEU B 1 686 ? -15.617 -26.281 -7.387 1 93.88 686 LEU B CA 1
ATOM 12601 C C . LEU B 1 686 ? -15.289 -27.578 -6.668 1 93.88 686 LEU B C 1
ATOM 12603 O O . LEU B 1 686 ? -14.125 -27.859 -6.391 1 93.88 686 LEU B O 1
ATOM 12607 N N . PHE B 1 687 ? -16.328 -28.359 -6.438 1 95.94 687 PHE B N 1
ATOM 12608 C CA . PHE B 1 687 ? -16.125 -29.688 -5.891 1 95.94 687 PHE B CA 1
ATOM 12609 C C . PHE B 1 687 ? -15.281 -30.531 -6.836 1 95.94 687 PHE B C 1
ATOM 12611 O O . PHE B 1 687 ? -14.406 -31.281 -6.391 1 95.94 687 PHE B O 1
ATOM 12618 N N . THR B 1 688 ? -15.547 -30.375 -8.102 1 95.62 688 THR B N 1
ATOM 12619 C CA . THR B 1 688 ? -14.797 -31.141 -9.094 1 95.62 688 THR B CA 1
ATOM 12620 C C . THR B 1 688 ? -13.336 -30.688 -9.117 1 95.62 688 THR B C 1
ATOM 12622 O O . THR B 1 688 ? -12.445 -31.484 -9.414 1 95.62 688 THR B O 1
ATOM 12625 N N . ARG B 1 689 ? -13.023 -29.469 -8.719 1 95.69 689 ARG B N 1
ATOM 12626 C CA . ARG B 1 689 ? -11.664 -28.922 -8.695 1 95.69 689 ARG B CA 1
ATOM 12627 C C . ARG B 1 689 ? -11.016 -29.125 -7.332 1 95.69 689 ARG B C 1
ATOM 12629 O O . ARG B 1 689 ? -9.859 -28.75 -7.133 1 95.69 689 ARG B O 1
ATOM 12636 N N . GLY B 1 690 ? -11.82 -29.703 -6.445 1 96 690 GLY B N 1
ATOM 12637 C CA . GLY B 1 690 ? -11.305 -29.828 -5.094 1 96 690 GLY B CA 1
ATOM 12638 C C . GLY B 1 690 ? -11.078 -28.484 -4.41 1 96 690 GLY B C 1
ATOM 12639 O O . GLY B 1 690 ? -10.055 -28.297 -3.756 1 96 690 GLY B O 1
ATOM 12640 N N . ALA B 1 691 ? -11.992 -27.531 -4.586 1 96.44 691 ALA B N 1
ATOM 12641 C CA . ALA B 1 691 ? -11.828 -26.188 -4.047 1 96.44 691 ALA B CA 1
ATOM 12642 C C . ALA B 1 691 ? -13.023 -25.781 -3.191 1 96.44 691 ALA B C 1
ATOM 12644 O O . ALA B 1 691 ? -14.141 -26.25 -3.43 1 96.44 691 ALA B O 1
ATOM 12645 N N . ALA B 1 692 ? -12.781 -24.984 -2.148 1 96.19 692 ALA B N 1
ATOM 12646 C CA . ALA B 1 692 ? -13.812 -24.344 -1.343 1 96.19 692 ALA B CA 1
ATOM 12647 C C . ALA B 1 692 ? -13.852 -22.844 -1.616 1 96.19 692 ALA B C 1
ATOM 12649 O O . ALA B 1 692 ? -12.945 -22.297 -2.244 1 96.19 692 ALA B O 1
ATOM 12650 N N . MET B 1 693 ? -14.945 -22.219 -1.132 1 92.06 693 MET B N 1
ATOM 12651 C CA . MET B 1 693 ? -15.164 -20.828 -1.504 1 92.06 693 MET B CA 1
ATOM 12652 C C . MET B 1 693 ? -14.938 -19.906 -0.313 1 92.06 693 MET B C 1
ATOM 12654 O O . MET B 1 693 ? -15.305 -20.234 0.815 1 92.06 693 MET B O 1
ATOM 12658 N N . GLN B 1 694 ? -14.258 -18.844 -0.65 1 89.06 694 GLN B N 1
ATOM 12659 C CA . GLN B 1 694 ? -14.219 -17.703 0.255 1 89.06 694 GLN B CA 1
ATOM 12660 C C . GLN B 1 694 ? -15.078 -16.562 -0.273 1 89.06 694 GLN B C 1
ATOM 12662 O O . GLN B 1 694 ? -14.953 -16.172 -1.438 1 89.06 694 GLN B O 1
ATOM 12667 N N . GLY B 1 695 ? -15.906 -16.062 0.561 1 76.38 695 GLY B N 1
ATOM 12668 C CA . GLY B 1 695 ? -16.828 -15.008 0.157 1 76.38 695 GLY B CA 1
ATOM 12669 C C . GLY B 1 695 ? -16.141 -13.688 -0.099 1 76.38 695 GLY B C 1
ATOM 12670 O O . GLY B 1 695 ? -14.977 -13.5 0.269 1 76.38 695 GLY B O 1
ATOM 12671 N N . HIS B 1 696 ? -16.766 -12.844 -0.835 1 60.84 696 HIS B N 1
ATOM 12672 C CA . HIS B 1 696 ? -16.25 -11.508 -1.149 1 60.84 696 HIS B CA 1
ATOM 12673 C C . HIS B 1 696 ? -16.297 -10.602 0.075 1 60.84 696 HIS B C 1
ATOM 12675 O O . HIS B 1 696 ? -17.156 -10.758 0.943 1 60.84 696 HIS B O 1
ATOM 12681 N N . GLY B 1 697 ? -15.195 -9.898 0.47 1 51.94 697 GLY B N 1
ATOM 12682 C CA . GLY B 1 697 ? -14.984 -9.023 1.615 1 51.94 697 GLY B CA 1
ATOM 12683 C C . GLY B 1 697 ? -16.281 -8.422 2.148 1 51.94 697 GLY B C 1
ATOM 12684 O O . GLY B 1 697 ? -16.453 -8.289 3.361 1 51.94 697 GLY B O 1
ATOM 12685 N N . ASP B 1 698 ? -17.156 -7.973 1.256 1 46.09 698 ASP B N 1
ATOM 12686 C CA . ASP B 1 698 ? -18.312 -7.199 1.709 1 46.09 698 ASP B CA 1
ATOM 12687 C C . ASP B 1 698 ? -19.531 -8.094 1.93 1 46.09 698 ASP B C 1
ATOM 12689 O O . ASP B 1 698 ? -20.641 -7.605 2.133 1 46.09 698 ASP B O 1
ATOM 12693 N N . MET B 1 699 ? -19.344 -9.406 1.852 1 45.94 699 MET B N 1
ATOM 12694 C CA . MET B 1 699 ? -20.547 -10.234 1.993 1 45.94 699 MET B CA 1
ATOM 12695 C C . MET B 1 699 ? -20.891 -10.445 3.465 1 45.94 699 MET B C 1
ATOM 12697 O O . MET B 1 699 ? -20.062 -10.953 4.23 1 45.94 699 MET B O 1
ATOM 12701 N N . ALA B 1 700 ? -21.734 -9.711 3.941 1 45.28 700 ALA B N 1
ATOM 12702 C CA . ALA B 1 700 ? -22.203 -9.727 5.324 1 45.28 700 ALA B CA 1
ATOM 12703 C C . ALA B 1 700 ? -22.5 -11.148 5.785 1 45.28 700 ALA B C 1
ATOM 12705 O O . ALA B 1 700 ? -22.359 -11.469 6.969 1 45.28 700 ALA B O 1
ATOM 12706 N N . ASP B 1 701 ? -22.844 -12.164 4.91 1 50.53 701 ASP B N 1
ATOM 12707 C CA . ASP B 1 701 ? -23.531 -13.344 5.434 1 50.53 701 ASP B CA 1
ATOM 12708 C C . ASP B 1 701 ? -22.578 -14.539 5.48 1 50.53 701 ASP B C 1
ATOM 12710 O O . ASP B 1 701 ? -22.578 -15.305 6.445 1 50.53 701 ASP B O 1
ATOM 12714 N N . ALA B 1 702 ? -22.047 -15 4.352 1 53.91 702 ALA B N 1
ATOM 12715 C CA . ALA B 1 702 ? -21.188 -16.188 4.426 1 53.91 702 ALA B CA 1
ATOM 12716 C C . ALA B 1 702 ? -19.75 -15.844 4.059 1 53.91 702 ALA B C 1
ATOM 12718 O O . ALA B 1 702 ? -19.469 -15.406 2.938 1 53.91 702 ALA B O 1
ATOM 12719 N N . GLY B 1 703 ? -18.906 -16.125 5.133 1 78.31 703 GLY B N 1
ATOM 12720 C CA . GLY B 1 703 ? -17.5 -15.883 4.883 1 78.31 703 GLY B CA 1
ATOM 12721 C C . GLY B 1 703 ? -16.844 -16.969 4.055 1 78.31 703 GLY B C 1
ATOM 12722 O O . GLY B 1 703 ? -16.047 -16.688 3.152 1 78.31 703 GLY B O 1
ATOM 12723 N N . LEU B 1 704 ? -17.234 -18.391 4.336 1 90.12 704 LEU B N 1
ATOM 12724 C CA . LEU B 1 704 ? -16.688 -19.531 3.627 1 90.12 704 LEU B CA 1
ATOM 12725 C C . LEU B 1 704 ? -17.781 -20.516 3.238 1 90.12 704 LEU B C 1
ATOM 12727 O O . LEU B 1 704 ? -18.766 -20.656 3.963 1 90.12 704 LEU B O 1
ATOM 12731 N N . VAL B 1 705 ? -17.672 -21.156 2.131 1 92.88 705 VAL B N 1
ATOM 12732 C CA . VAL B 1 705 ? -18.594 -22.203 1.684 1 92.88 705 VAL B CA 1
ATOM 12733 C C . VAL B 1 705 ? -17.812 -23.438 1.251 1 92.88 705 VAL B C 1
ATOM 12735 O O . VAL B 1 705 ? -16.984 -23.359 0.342 1 92.88 705 VAL B O 1
ATOM 12738 N N . ILE B 1 706 ? -18.016 -24.531 1.891 1 96.44 706 ILE B N 1
ATOM 12739 C CA . ILE B 1 706 ? -17.391 -25.812 1.536 1 96.44 706 ILE B CA 1
ATOM 12740 C C . ILE B 1 706 ? -18.422 -26.719 0.861 1 96.44 706 ILE B C 1
ATOM 12742 O O . ILE B 1 706 ? -19.391 -27.141 1.492 1 96.44 706 ILE B O 1
ATOM 12746 N N . PRO B 1 707 ? -18.219 -27.031 -0.352 1 96.12 707 PRO B N 1
ATOM 12747 C CA . PRO B 1 707 ? -19.156 -27.922 -1.037 1 96.12 707 PRO B CA 1
ATOM 12748 C C . PRO B 1 707 ? -19.188 -29.312 -0.43 1 96.12 707 PRO B C 1
ATOM 12750 O O . PRO B 1 707 ? -18.156 -29.844 -0.029 1 96.12 707 PRO B O 1
ATOM 12753 N N . VAL B 1 708 ? -20.438 -29.922 -0.386 1 97.19 708 VAL B N 1
ATOM 12754 C CA . VAL B 1 708 ? -20.656 -31.266 0.158 1 97.19 708 VAL B CA 1
ATOM 12755 C C . VAL B 1 708 ? -21.391 -32.125 -0.863 1 97.19 708 VAL B C 1
ATOM 12757 O O . VAL B 1 708 ? -22.406 -31.703 -1.423 1 97.19 708 VAL B O 1
ATOM 12760 N N . TRP B 1 709 ? -20.844 -33.281 -1.133 1 96.69 709 TRP B N 1
ATOM 12761 C CA . TRP B 1 709 ? -21.484 -34.25 -1.989 1 96.69 709 TRP B CA 1
ATOM 12762 C C . TRP B 1 709 ? -22.297 -35.25 -1.159 1 96.69 709 TRP B C 1
ATOM 12764 O O . TRP B 1 709 ? -21.719 -36 -0.343 1 96.69 709 TRP B O 1
ATOM 12774 N N . ILE B 1 710 ? -23.562 -35.25 -1.321 1 94.69 710 ILE B N 1
ATOM 12775 C CA . ILE B 1 710 ? -24.391 -36.281 -0.721 1 94.69 710 ILE B CA 1
ATOM 12776 C C . ILE B 1 710 ? -24.5 -37.469 -1.666 1 94.69 710 ILE B C 1
ATOM 12778 O O . ILE B 1 710 ? -25.203 -37.438 -2.672 1 94.69 710 ILE B O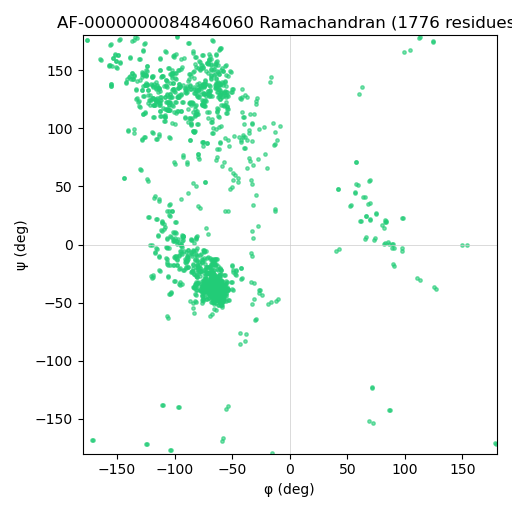 1
ATOM 12782 N N . ARG B 1 711 ? -23.781 -38.5 -1.285 1 90.88 711 ARG B N 1
ATOM 12783 C CA . ARG B 1 711 ? -23.609 -39.625 -2.195 1 90.88 711 ARG B CA 1
ATOM 12784 C C . ARG B 1 711 ? -24.875 -40.469 -2.258 1 90.88 711 ARG B C 1
ATOM 12786 O O . ARG B 1 711 ? -25.344 -40.969 -1.23 1 90.88 711 ARG B O 1
ATOM 12793 N N . GLY B 1 712 ? -25.391 -40.562 -3.41 1 81.81 712 GLY B N 1
ATOM 12794 C CA . GLY B 1 712 ? -26.406 -41.531 -3.754 1 81.81 712 GLY B CA 1
ATOM 12795 C C . GLY B 1 712 ? -25.922 -42.625 -4.707 1 81.81 712 GLY B C 1
ATOM 12796 O O . GLY B 1 712 ? -24.812 -43.125 -4.543 1 81.81 712 GLY B O 1
ATOM 12797 N N . ASP B 1 713 ? -26.672 -42.938 -5.598 1 76.5 713 ASP B N 1
ATOM 12798 C CA . ASP B 1 713 ? -26.312 -43.969 -6.578 1 76.5 713 ASP B CA 1
ATOM 12799 C C . ASP B 1 713 ? -25.578 -43.344 -7.773 1 76.5 713 ASP B C 1
ATOM 12801 O O . ASP B 1 713 ? -24.906 -44.062 -8.523 1 76.5 713 ASP B O 1
ATOM 12805 N N . ASP B 1 714 ? -25.641 -42.062 -7.859 1 82.56 714 ASP B N 1
ATOM 12806 C CA . ASP B 1 714 ? -25.109 -41.375 -9.039 1 82.56 714 ASP B CA 1
ATOM 12807 C C . ASP B 1 714 ? -23.734 -40.781 -8.75 1 82.56 714 ASP B C 1
ATOM 12809 O O . ASP B 1 714 ? -23.359 -40.625 -7.59 1 82.56 714 ASP B O 1
ATOM 12813 N N . ASN B 1 715 ? -23.031 -40.5 -9.883 1 92 715 ASN B N 1
ATOM 12814 C CA . ASN B 1 715 ? -21.844 -39.656 -9.805 1 92 715 ASN B CA 1
ATOM 12815 C C . ASN B 1 715 ? -22.188 -38.25 -9.328 1 92 715 ASN B C 1
ATOM 12817 O O . ASN B 1 715 ? -23.344 -37.812 -9.391 1 92 715 ASN B O 1
ATOM 12821 N N . PRO B 1 716 ? -21.203 -37.594 -8.812 1 93.44 716 PRO B N 1
ATOM 12822 C CA . PRO B 1 716 ? -21.469 -36.219 -8.344 1 93.44 716 PRO B CA 1
ATOM 12823 C C . PRO B 1 716 ? -22.078 -35.344 -9.43 1 93.44 716 PRO B C 1
ATOM 12825 O O . PRO B 1 716 ? -21.625 -35.375 -10.578 1 93.44 716 PRO B O 1
ATOM 12828 N N . HIS B 1 717 ? -23.094 -34.656 -9.18 1 91.5 717 HIS B N 1
ATOM 12829 C CA . HIS B 1 717 ? -23.766 -33.656 -10.016 1 91.5 717 HIS B CA 1
ATOM 12830 C C . HIS B 1 717 ? -24.391 -32.562 -9.164 1 91.5 717 HIS B C 1
ATOM 12832 O O . HIS B 1 717 ? -24.375 -32.625 -7.938 1 91.5 717 HIS B O 1
ATOM 12838 N N . ARG B 1 718 ? -24.953 -31.578 -9.727 1 90.81 718 ARG B N 1
ATOM 12839 C CA . ARG B 1 718 ? -25.375 -30.359 -9.023 1 90.81 718 ARG B CA 1
ATOM 12840 C C . ARG B 1 718 ? -26.484 -30.672 -8.031 1 90.81 718 ARG B C 1
ATOM 12842 O O . ARG B 1 718 ? -26.594 -30.031 -6.984 1 90.81 718 ARG B O 1
ATOM 12849 N N . LEU B 1 719 ? -27.344 -31.594 -8.281 1 88.94 719 LEU B N 1
ATOM 12850 C CA . LEU B 1 719 ? -28.531 -31.844 -7.473 1 88.94 719 LEU B CA 1
ATOM 12851 C C . LEU B 1 719 ? -28.172 -32.594 -6.199 1 88.94 719 LEU B C 1
ATOM 12853 O O . LEU B 1 719 ? -28.969 -32.656 -5.258 1 88.94 719 LEU B O 1
ATOM 12857 N N . CYS B 1 720 ? -27.047 -33.156 -6.191 1 91.81 720 CYS B N 1
ATOM 12858 C CA . CYS B 1 720 ? -26.641 -33.875 -4.988 1 91.81 720 CYS B CA 1
ATOM 12859 C C . CYS B 1 720 ? -25.688 -33.031 -4.152 1 91.81 720 CYS B C 1
ATOM 12861 O O . CYS B 1 720 ? -25.078 -33.531 -3.201 1 91.81 720 CYS B O 1
ATOM 12863 N N . MET B 1 721 ? -25.578 -31.766 -4.547 1 92.88 721 MET B N 1
ATOM 12864 C CA . MET B 1 721 ? -24.625 -30.906 -3.846 1 92.88 721 MET B CA 1
ATOM 12865 C C . MET B 1 721 ? -25.312 -30.188 -2.682 1 92.88 721 MET B C 1
ATOM 12867 O O . MET B 1 721 ? -26.453 -29.75 -2.801 1 92.88 721 MET B O 1
ATOM 12871 N N . SER B 1 722 ? -24.688 -30.188 -1.585 1 94.19 722 SER B N 1
ATOM 12872 C CA . SER B 1 722 ? -24.969 -29.359 -0.418 1 94.19 722 SER B CA 1
ATOM 12873 C C . SER B 1 722 ? -23.734 -28.562 0 1 94.19 722 SER B C 1
ATOM 12875 O O . SER B 1 722 ? -22.781 -28.422 -0.775 1 94.19 722 SER B O 1
ATOM 12877 N N . ALA B 1 723 ? -23.844 -27.906 1.182 1 94.56 723 ALA B N 1
ATOM 12878 C CA . ALA B 1 723 ? -22.672 -27.109 1.548 1 94.56 723 ALA B CA 1
ATOM 12879 C C . ALA B 1 723 ? -22.625 -26.891 3.057 1 94.56 723 ALA B C 1
ATOM 12881 O O . ALA B 1 723 ? -23.609 -27.078 3.76 1 94.56 723 ALA B O 1
ATOM 12882 N N . ILE B 1 724 ? -21.453 -26.688 3.506 1 94.88 724 ILE B N 1
ATOM 12883 C CA . ILE B 1 724 ? -21.203 -26.141 4.836 1 94.88 724 ILE B CA 1
ATOM 12884 C C . ILE B 1 724 ? -20.938 -24.641 4.734 1 94.88 724 ILE B C 1
ATOM 12886 O O . ILE B 1 724 ? -19.938 -24.219 4.152 1 94.88 724 ILE B O 1
ATOM 12890 N N . PHE B 1 725 ? -21.844 -23.922 5.324 1 91.56 725 PHE B N 1
ATOM 12891 C CA . PHE B 1 725 ? -21.688 -22.469 5.344 1 91.56 725 PHE B CA 1
ATOM 12892 C C . PHE B 1 725 ? -21.047 -22 6.648 1 91.56 725 PHE B C 1
ATOM 12894 O O . PHE B 1 725 ? -21.531 -22.344 7.734 1 91.56 725 PHE B O 1
ATOM 12901 N N . ILE B 1 726 ? -19.969 -21.234 6.488 1 91.44 726 ILE B N 1
ATOM 12902 C CA . ILE B 1 726 ? -19.266 -20.766 7.676 1 91.44 726 ILE B CA 1
ATOM 12903 C C . ILE B 1 726 ? -19.281 -19.234 7.727 1 91.44 726 ILE B C 1
ATOM 12905 O O . ILE B 1 726 ? -18.906 -18.578 6.758 1 91.44 726 ILE B O 1
ATOM 12909 N N . GLN B 1 727 ? -19.734 -18.703 8.789 1 86.19 727 GLN B N 1
ATOM 12910 C CA . GLN B 1 727 ? -19.766 -17.266 9.023 1 86.19 727 GLN B CA 1
ATOM 12911 C C . GLN B 1 727 ? -18.875 -16.859 10.203 1 86.19 727 GLN B C 1
ATOM 12913 O O . GLN B 1 727 ? -18.844 -17.562 11.219 1 86.19 727 GLN B O 1
ATOM 12918 N N . MET B 1 728 ? -18.125 -15.812 9.953 1 79.5 728 MET B N 1
ATOM 12919 C CA . MET B 1 728 ? -17.297 -15.289 11.031 1 79.5 728 MET B CA 1
ATOM 12920 C C . MET B 1 728 ? -17.906 -14.031 11.641 1 79.5 728 MET B C 1
ATOM 12922 O O . MET B 1 728 ? -18.422 -13.172 10.914 1 79.5 728 MET B O 1
ATOM 12926 N N . LYS B 1 729 ? -18.109 -13.914 12.828 1 64.44 729 LYS B N 1
ATOM 12927 C CA . LYS B 1 729 ? -18.656 -12.742 13.516 1 64.44 729 LYS B CA 1
ATOM 12928 C C . LYS B 1 729 ? -17.719 -12.258 14.617 1 64.44 729 LYS B C 1
ATOM 12930 O O . LYS B 1 729 ? -16.984 -13.055 15.211 1 64.44 729 LYS B O 1
ATOM 12935 N N . ASN B 1 730 ? -17.641 -10.898 14.602 1 56.56 730 ASN B N 1
ATOM 12936 C CA . ASN B 1 730 ? -16.922 -10.312 15.727 1 56.56 730 ASN B CA 1
ATOM 12937 C C . ASN B 1 730 ? -17.812 -10.219 16.969 1 56.56 730 ASN B C 1
ATOM 12939 O O . ASN B 1 730 ? -19.031 -10.016 16.859 1 56.56 730 ASN B O 1
ATOM 12943 N N . TRP B 1 731 ? -17.312 -10.75 18.062 1 48.16 731 TRP B N 1
ATOM 12944 C CA . TRP B 1 731 ? -18.016 -10.852 19.344 1 48.16 731 TRP B CA 1
ATOM 12945 C C . TRP B 1 731 ? -18.781 -9.562 19.641 1 48.16 731 TRP B C 1
ATOM 12947 O O . TRP B 1 731 ? -19.781 -9.578 20.344 1 48.16 731 TRP B O 1
ATOM 12957 N N . LEU B 1 732 ? -18.234 -8.602 19.125 1 43.62 732 LEU B N 1
ATOM 12958 C CA . LEU B 1 732 ? -18.812 -7.367 19.641 1 43.62 732 LEU B CA 1
ATOM 12959 C C . LEU B 1 732 ? -20.281 -7.254 19.266 1 43.62 732 LEU B C 1
ATOM 12961 O O . LEU B 1 732 ? -21.016 -6.43 19.828 1 43.62 732 LEU B O 1
ATOM 12965 N N . TYR B 1 733 ? -20.719 -8.164 18.297 1 38.75 733 TYR B N 1
ATOM 12966 C CA . TYR B 1 733 ? -22.094 -7.961 17.859 1 38.75 733 TYR B CA 1
ATOM 12967 C C . TYR B 1 733 ? -22.969 -9.117 18.297 1 38.75 733 TYR B C 1
ATOM 12969 O O . TYR B 1 733 ? -22.609 -10.289 18.141 1 38.75 733 TYR B O 1
ATOM 12977 N N . GLU B 1 734 ? -23.781 -8.859 19.156 1 40.69 734 GLU B N 1
ATOM 12978 C CA . GLU B 1 734 ? -24.688 -9.82 19.766 1 40.69 734 GLU B CA 1
ATOM 12979 C C . GLU B 1 734 ? -25.5 -10.578 18.719 1 40.69 734 GLU B C 1
ATOM 12981 O O . GLU B 1 734 ? -25.922 -11.711 18.953 1 40.69 734 GLU B O 1
ATOM 12986 N N . GLU B 1 735 ? -25.938 -9.906 17.656 1 40.41 735 GLU B N 1
ATOM 12987 C CA . GLU B 1 735 ? -26.938 -10.664 16.922 1 40.41 735 GLU B CA 1
ATOM 12988 C C . GLU B 1 735 ? -26.281 -11.68 15.984 1 40.41 735 GLU B C 1
ATOM 12990 O O . GLU B 1 735 ? -25.422 -11.328 15.18 1 40.41 735 GLU B O 1
ATOM 12995 N N . VAL B 1 736 ? -26.547 -12.953 16.469 1 40.78 736 VAL B N 1
ATOM 12996 C CA . VAL B 1 736 ? -26.094 -14.094 15.68 1 40.78 736 VAL B CA 1
ATOM 12997 C C . VAL B 1 736 ? -26.953 -14.227 14.43 1 40.78 736 VAL B C 1
ATOM 12999 O O . VAL B 1 736 ? -28.172 -14.422 14.523 1 40.78 736 VAL B O 1
ATOM 13002 N N . THR B 1 737 ? -26.625 -13.57 13.375 1 47.44 737 THR B N 1
ATOM 13003 C CA . THR B 1 737 ? -27.328 -13.82 12.125 1 47.44 737 THR B CA 1
ATOM 13004 C C . THR B 1 737 ? -26.766 -15.047 11.422 1 47.44 737 THR B C 1
ATOM 13006 O O . THR B 1 737 ? -25.547 -15.203 11.305 1 47.44 737 THR B O 1
ATOM 13009 N N . PHE B 1 738 ? -27.688 -16.125 11.383 1 42.69 738 PHE B N 1
ATOM 13010 C CA . PHE B 1 738 ? -27.297 -17.344 10.688 1 42.69 738 PHE B CA 1
ATOM 13011 C C . PHE B 1 738 ? -27.547 -17.219 9.195 1 42.69 738 PHE B C 1
ATOM 13013 O O . PHE B 1 738 ? -28.453 -16.516 8.773 1 42.69 738 PHE B O 1
ATOM 13020 N N . VAL B 1 739 ? -26.672 -17.781 8.492 1 48.22 739 VAL B N 1
ATOM 13021 C CA . VAL B 1 739 ? -26.781 -17.797 7.039 1 48.22 739 VAL B CA 1
ATOM 13022 C C . VAL B 1 739 ? -27.969 -18.656 6.609 1 48.22 739 VAL B C 1
ATOM 13024 O O . VAL B 1 739 ? -28.031 -19.844 6.949 1 48.22 739 VAL B O 1
ATOM 13027 N N . ASN B 1 740 ? -29.031 -18.094 6.129 1 55.53 740 ASN B N 1
ATOM 13028 C CA . ASN B 1 740 ? -30.078 -18.844 5.453 1 55.53 740 ASN B CA 1
ATOM 13029 C C . ASN B 1 740 ? -29.781 -19.016 3.967 1 55.53 740 ASN B C 1
ATOM 13031 O O . ASN B 1 740 ? -30.094 -18.141 3.162 1 55.53 740 ASN B O 1
ATOM 13035 N N . ALA B 1 741 ? -29.094 -20.094 3.676 1 63.31 741 ALA B N 1
ATOM 13036 C CA . ALA B 1 741 ? -28.609 -20.375 2.33 1 63.31 741 ALA B CA 1
ATOM 13037 C C . ALA B 1 741 ? -29.75 -20.375 1.317 1 63.31 741 ALA B C 1
ATOM 13039 O O . ALA B 1 741 ? -29.547 -20.062 0.14 1 63.31 741 ALA B O 1
ATOM 13040 N N . GLU B 1 742 ? -30.953 -20.844 1.739 1 57.75 742 GLU B N 1
ATOM 13041 C CA . GLU B 1 742 ? -32.125 -20.938 0.847 1 57.75 742 GLU B CA 1
ATOM 13042 C C . GLU B 1 742 ? -32.594 -19.547 0.441 1 57.75 742 GLU B C 1
ATOM 13044 O O . GLU B 1 742 ? -32.875 -19.297 -0.737 1 57.75 742 GLU B O 1
ATOM 13049 N N . ASN B 1 743 ? -32.562 -18.75 1.41 1 54.81 743 ASN B N 1
ATOM 13050 C CA . ASN B 1 743 ? -33.156 -17.453 1.149 1 54.81 743 ASN B CA 1
ATOM 13051 C C . ASN B 1 743 ? -32.125 -16.422 0.729 1 54.81 743 ASN B C 1
ATOM 13053 O O . ASN B 1 743 ? -32.344 -15.617 -0.166 1 54.81 743 ASN B O 1
ATOM 13057 N N . GLU B 1 744 ? -31 -16.703 1.341 1 55.47 744 GLU B N 1
ATOM 13058 C CA . GLU B 1 744 ? -30 -15.656 1.143 1 55.47 744 GLU B CA 1
ATOM 13059 C C . GLU B 1 744 ? -29.25 -15.852 -0.176 1 55.47 744 GLU B C 1
ATOM 13061 O O . GLU B 1 744 ? -28.984 -14.883 -0.894 1 55.47 744 GLU B O 1
ATOM 13066 N N . TYR B 1 745 ? -29 -17.125 -0.512 1 61.75 745 TYR B N 1
ATOM 13067 C CA . TYR B 1 745 ? -28.188 -17.391 -1.695 1 61.75 745 TYR B CA 1
ATOM 13068 C C . TYR B 1 745 ? -29 -18.109 -2.762 1 61.75 745 TYR B C 1
ATOM 13070 O O . TYR B 1 745 ? -28.562 -18.234 -3.906 1 61.75 745 TYR B O 1
ATOM 13078 N N . SER B 1 746 ? -30.234 -18.453 -2.494 1 69.81 746 SER B N 1
ATOM 13079 C CA . SER B 1 746 ? -30.906 -19.359 -3.412 1 69.81 746 SER B CA 1
ATOM 13080 C C . SER B 1 746 ? -29.984 -20.484 -3.869 1 69.81 746 SER B C 1
ATOM 13082 O O . SER B 1 746 ? -29.875 -20.75 -5.066 1 69.81 746 SER B O 1
ATOM 13084 N N . PHE B 1 747 ? -29.328 -21.094 -2.947 1 82.75 747 PHE B N 1
ATOM 13085 C CA . PHE B 1 747 ? -28.25 -22.047 -3.184 1 82.75 747 PHE B CA 1
ATOM 13086 C C . PHE B 1 747 ? -28.781 -23.281 -3.895 1 82.75 747 PHE B C 1
ATOM 13088 O O . PHE B 1 747 ? -28.125 -23.828 -4.781 1 82.75 747 PHE B O 1
ATOM 13095 N N . PHE B 1 748 ? -29.969 -23.734 -3.639 1 85.12 748 PHE B N 1
ATOM 13096 C CA . PHE B 1 748 ? -30.469 -25 -4.121 1 85.12 748 PHE B CA 1
ATOM 13097 C C . PHE B 1 748 ? -31.344 -24.812 -5.355 1 85.12 748 PHE B C 1
ATOM 13099 O O . PHE B 1 748 ? -32.312 -24.062 -5.32 1 85.12 748 PHE B O 1
ATOM 13106 N N . SER B 1 749 ? -30.922 -25.484 -6.402 1 80.31 749 SER B N 1
ATOM 13107 C CA . SER B 1 749 ? -31.781 -25.5 -7.59 1 80.31 749 SER B CA 1
ATOM 13108 C C . SER B 1 749 ? -33 -26.391 -7.379 1 80.31 749 SER B C 1
ATOM 13110 O O . SER B 1 749 ? -32.906 -27.453 -6.742 1 80.31 749 SER B O 1
ATOM 13112 N N . PRO B 1 750 ? -34.125 -25.938 -7.883 1 77.31 750 PRO B N 1
ATOM 13113 C CA . PRO B 1 750 ? -35.312 -26.781 -7.746 1 77.31 750 PRO B CA 1
ATOM 13114 C C . PRO B 1 750 ? -35.188 -28.109 -8.5 1 77.31 750 PRO B C 1
ATOM 13116 O O . PRO B 1 750 ? -34.5 -28.172 -9.531 1 77.31 750 PRO B O 1
ATOM 13119 N N . SER B 1 751 ? -35.562 -29.125 -7.84 1 76.94 751 SER B N 1
ATOM 13120 C CA . SER B 1 751 ? -35.531 -30.438 -8.477 1 76.94 751 SER B CA 1
ATOM 13121 C C . SER B 1 751 ? -36.875 -31.109 -8.406 1 76.94 751 SER B C 1
ATOM 13123 O O . SER B 1 751 ? -37.656 -30.891 -7.465 1 76.94 751 SER B O 1
ATOM 13125 N N . ASP B 1 752 ? -37.188 -31.875 -9.508 1 71.12 752 ASP B N 1
ATOM 13126 C CA . ASP B 1 752 ? -38.406 -32.656 -9.539 1 71.12 752 ASP B CA 1
ATOM 13127 C C . ASP B 1 752 ? -38.25 -34 -8.805 1 71.12 752 ASP B C 1
ATOM 13129 O O . ASP B 1 752 ? -39.219 -34.688 -8.508 1 71.12 752 ASP B O 1
ATOM 13133 N N . VAL B 1 753 ? -37.031 -34.25 -8.555 1 74.44 753 VAL B N 1
ATOM 13134 C CA . VAL B 1 753 ? -36.75 -35.531 -7.867 1 74.44 753 VAL B CA 1
ATOM 13135 C C . VAL B 1 753 ? -36.844 -35.312 -6.359 1 74.44 753 VAL B C 1
ATOM 13137 O O . VAL B 1 753 ? -36.188 -34.438 -5.805 1 74.44 753 VAL B O 1
ATOM 13140 N N . LYS B 1 754 ? -37.688 -36.031 -5.719 1 70.75 754 LYS B N 1
ATOM 13141 C CA . LYS B 1 754 ? -38 -35.906 -4.301 1 70.75 754 LYS B CA 1
ATOM 13142 C C . LYS B 1 754 ? -36.75 -36 -3.432 1 70.75 754 LYS B C 1
ATOM 13144 O O . LYS B 1 754 ? -36.625 -35.25 -2.449 1 70.75 754 LYS B O 1
ATOM 13149 N N . GLU B 1 755 ? -35.844 -36.844 -3.844 1 72.38 755 GLU B N 1
ATOM 13150 C CA . GLU B 1 755 ? -34.656 -37.062 -3.043 1 72.38 755 GLU B CA 1
ATOM 13151 C C . GLU B 1 755 ? -33.812 -35.781 -2.945 1 72.38 755 GLU B C 1
ATOM 13153 O O . GLU B 1 755 ? -33.094 -35.594 -1.97 1 72.38 755 GLU B O 1
ATOM 13158 N N . TYR B 1 756 ? -33.938 -35 -3.926 1 78.75 756 TYR B N 1
ATOM 13159 C CA . TYR B 1 756 ? -33.094 -33.844 -3.986 1 78.75 756 TYR B CA 1
ATOM 13160 C C . TYR B 1 756 ? -33.812 -32.562 -3.543 1 78.75 756 TYR B C 1
ATOM 13162 O O . TYR B 1 756 ? -33.25 -31.484 -3.506 1 78.75 756 TYR B O 1
ATOM 13170 N N . GLN B 1 757 ? -35.031 -32.75 -3.129 1 79.06 757 GLN B N 1
ATOM 13171 C CA . GLN B 1 757 ? -35.844 -31.594 -2.771 1 79.06 757 GLN B CA 1
ATOM 13172 C C . GLN B 1 757 ? -35.562 -31.141 -1.342 1 79.06 757 GLN B C 1
ATOM 13174 O O . GLN B 1 757 ? -35.75 -29.953 -1.013 1 79.06 757 GLN B O 1
ATOM 13179 N N . GLU B 1 758 ? -35.094 -32.125 -0.549 1 85.25 758 GLU B N 1
ATOM 13180 C CA . GLU B 1 758 ? -34.906 -31.812 0.86 1 85.25 758 GLU B CA 1
ATOM 13181 C C . GLU B 1 758 ? -33.469 -32.062 1.303 1 85.25 758 GLU B C 1
ATOM 13183 O O . GLU B 1 758 ? -33.219 -32.719 2.328 1 85.25 758 GLU B O 1
ATOM 13188 N N . ARG B 1 759 ? -32.531 -31.453 0.614 1 88.88 759 ARG B N 1
ATOM 13189 C CA . ARG B 1 759 ? -31.141 -31.656 0.959 1 88.88 759 ARG B CA 1
ATOM 13190 C C . ARG B 1 759 ? -30.766 -30.875 2.219 1 88.88 759 ARG B C 1
ATOM 13192 O O . ARG B 1 759 ? -31.047 -29.672 2.32 1 88.88 759 ARG B O 1
ATOM 13199 N N . PRO B 1 760 ? -30.141 -31.594 3.111 1 92.44 760 PRO B N 1
ATOM 13200 C CA . PRO B 1 760 ? -29.719 -30.906 4.328 1 92.44 760 PRO B CA 1
ATOM 13201 C C . PRO B 1 760 ? -28.438 -30.094 4.121 1 92.44 760 PRO B C 1
ATOM 13203 O O . PRO B 1 760 ? -27.672 -30.359 3.199 1 92.44 760 PRO B O 1
ATOM 13206 N N . TYR B 1 761 ? -28.266 -29.016 4.898 1 92.44 761 TYR B N 1
ATOM 13207 C CA . TYR B 1 761 ? -27.031 -28.25 4.875 1 92.44 761 TYR B CA 1
ATOM 13208 C C . TYR B 1 761 ? -26.609 -27.844 6.285 1 92.44 761 TYR B C 1
ATOM 13210 O O . TYR B 1 761 ? -27.391 -27.969 7.23 1 92.44 761 TYR B O 1
ATOM 13218 N N . ILE B 1 762 ? -25.359 -27.516 6.445 1 93.25 762 ILE B N 1
ATOM 13219 C CA . ILE B 1 762 ? -24.797 -27.172 7.746 1 93.25 762 ILE B CA 1
ATOM 13220 C C . ILE B 1 762 ? -24.391 -25.688 7.762 1 93.25 762 ILE B C 1
ATOM 13222 O O . ILE B 1 762 ? -23.828 -25.188 6.785 1 93.25 762 ILE B O 1
ATOM 13226 N N . SER B 1 763 ? -24.75 -24.969 8.812 1 91.31 763 SER B N 1
ATOM 13227 C CA . SER B 1 763 ? -24.297 -23.594 9.047 1 91.31 763 SER B CA 1
ATOM 13228 C C . SER B 1 763 ? -23.484 -23.5 10.328 1 91.31 763 SER B C 1
ATOM 13230 O O . SER B 1 763 ? -23.969 -23.859 11.406 1 91.31 763 SER B O 1
ATOM 13232 N N . ILE B 1 764 ? -22.25 -23.062 10.156 1 91.31 764 ILE B N 1
ATOM 13233 C CA . ILE B 1 764 ? -21.375 -22.906 11.305 1 91.31 764 ILE B CA 1
ATOM 13234 C C . ILE B 1 764 ? -21.078 -21.422 11.523 1 91.31 764 ILE B C 1
ATOM 13236 O O . ILE B 1 764 ? -20.656 -20.719 10.602 1 91.31 764 ILE B O 1
ATOM 13240 N N . THR B 1 765 ? -21.297 -20.906 12.695 1 88.25 765 THR B N 1
ATOM 13241 C CA . THR B 1 765 ? -20.922 -19.562 13.086 1 88.25 765 THR B CA 1
ATOM 13242 C C . THR B 1 765 ? -19.719 -19.594 14.031 1 88.25 765 THR B C 1
ATOM 13244 O O . THR B 1 765 ? -19.797 -20.188 15.117 1 88.25 765 THR B O 1
ATOM 13247 N N . MET B 1 766 ? -18.641 -19.031 13.555 1 88.19 766 MET B N 1
ATOM 13248 C CA . MET B 1 766 ? -17.422 -18.953 14.352 1 88.19 766 MET B CA 1
ATOM 13249 C C . MET B 1 766 ? -17.234 -17.547 14.93 1 88.19 766 MET B C 1
ATOM 13251 O O . MET B 1 766 ? -17.109 -16.578 14.18 1 88.19 766 MET B O 1
ATOM 13255 N N . GLU B 1 767 ? -17.188 -17.438 16.188 1 83.75 767 GLU B N 1
ATOM 13256 C CA . GLU B 1 767 ? -16.938 -16.172 16.859 1 83.75 767 GLU B CA 1
ATOM 13257 C C . GLU B 1 767 ? -15.547 -16.156 17.5 1 83.75 767 GLU B C 1
ATOM 13259 O O . GLU B 1 767 ? -15.297 -16.875 18.469 1 83.75 767 GLU B O 1
ATOM 13264 N N . PHE B 1 768 ? -14.727 -15.352 16.922 1 81.94 768 PHE B N 1
ATOM 13265 C CA . PHE B 1 768 ? -13.359 -15.266 17.422 1 81.94 768 PHE B CA 1
ATOM 13266 C C . PHE B 1 768 ? -13.195 -14.102 18.391 1 81.94 768 PHE B C 1
ATOM 13268 O O . PHE B 1 768 ? -13.891 -13.086 18.266 1 81.94 768 PHE B O 1
ATOM 13275 N N . PRO B 1 769 ? -12.336 -14.164 19.344 1 71.81 769 PRO B N 1
ATOM 13276 C CA . PRO B 1 769 ? -12.094 -13.055 20.266 1 71.81 769 PRO B CA 1
ATOM 13277 C C . PRO B 1 769 ? -11.281 -11.93 19.641 1 71.81 769 PRO B C 1
ATOM 13279 O O . PRO B 1 769 ? -10.094 -12.109 19.344 1 71.81 769 PRO B O 1
ATOM 13282 N N . MET B 1 770 ? -12.086 -11 19 1 60.56 770 MET B N 1
ATOM 13283 C CA . MET B 1 770 ? -11.367 -9.883 18.391 1 60.56 770 MET B CA 1
ATOM 13284 C C . MET B 1 770 ? -11.164 -8.75 19.391 1 60.56 770 MET B C 1
ATOM 13286 O O . MET B 1 770 ? -12.094 -8.375 20.109 1 60.56 770 MET B O 1
ATOM 13290 N N . GLY B 1 771 ? -10.078 -8 19.469 1 50.34 771 GLY B N 1
ATOM 13291 C CA . GLY B 1 771 ? -9.938 -6.75 20.203 1 50.34 771 GLY B CA 1
ATOM 13292 C C . GLY B 1 771 ? -10.18 -6.891 21.688 1 50.34 771 GLY B C 1
ATOM 13293 O O . GLY B 1 771 ? -10.789 -7.871 22.141 1 50.34 771 GLY B O 1
ATOM 13294 N N . GLY B 1 772 ? -9.383 -6.461 22.672 1 45 772 GLY B N 1
ATOM 13295 C CA . GLY B 1 772 ? -9.461 -6.188 24.094 1 45 772 GLY B CA 1
ATOM 13296 C C . GLY B 1 772 ? -8.797 -7.254 24.953 1 45 772 GLY B C 1
ATOM 13297 O O . GLY B 1 772 ? -8.312 -8.258 24.422 1 45 772 GLY B O 1
ATOM 13298 N N . SER B 1 773 ? -8.664 -6.848 26.141 1 43.34 773 SER B N 1
ATOM 13299 C CA . SER B 1 773 ? -8.102 -7.711 27.172 1 43.34 773 SER B CA 1
ATOM 13300 C C . SER B 1 773 ? -8.891 -9.008 27.297 1 43.34 773 SER B C 1
ATOM 13302 O O . SER B 1 773 ? -10.117 -9.008 27.156 1 43.34 773 SER B O 1
ATOM 13304 N N . ARG B 1 774 ? -8.297 -10.211 27.078 1 46.47 774 ARG B N 1
ATOM 13305 C CA . ARG B 1 774 ? -8.836 -11.555 27.266 1 46.47 774 ARG B CA 1
ATOM 13306 C C . ARG B 1 774 ? -9.922 -11.562 28.328 1 46.47 774 ARG B C 1
ATOM 13308 O O . ARG B 1 774 ? -10.844 -12.383 28.281 1 46.47 774 ARG B O 1
ATOM 13315 N N . GLU B 1 775 ? -9.625 -10.828 29.234 1 46.38 775 GLU B N 1
ATOM 13316 C CA . GLU B 1 775 ? -10.445 -10.938 30.438 1 46.38 775 GLU B CA 1
ATOM 13317 C C . GLU B 1 775 ? -11.906 -10.617 30.125 1 46.38 775 GLU B C 1
ATOM 13319 O O . GLU B 1 775 ? -12.812 -11.078 30.828 1 46.38 775 GLU B O 1
ATOM 13324 N N . GLU B 1 776 ? -12.062 -9.906 29.016 1 52.09 776 GLU B N 1
ATOM 13325 C CA . GLU B 1 776 ? -13.43 -9.422 28.844 1 52.09 776 GLU B CA 1
ATOM 13326 C C . GLU B 1 776 ? -14.211 -10.312 27.875 1 52.09 776 GLU B C 1
ATOM 13328 O O . GLU B 1 776 ? -15.406 -10.117 27.688 1 52.09 776 GLU B O 1
ATOM 13333 N N . PHE B 1 777 ? -13.57 -11.477 27.562 1 58.81 777 PHE B N 1
ATOM 13334 C CA . PHE B 1 777 ? -14.297 -12.281 26.578 1 58.81 777 PHE B CA 1
ATOM 13335 C C . PHE B 1 777 ? -15.055 -13.414 27.266 1 58.81 777 PHE B C 1
ATOM 13337 O O . PHE B 1 777 ? -14.539 -14.039 28.188 1 58.81 777 PHE B O 1
ATOM 13344 N N . PRO B 1 778 ? -16.328 -13.516 26.875 1 66.19 778 PRO B N 1
ATOM 13345 C CA . PRO B 1 778 ? -17.031 -14.68 27.422 1 66.19 778 PRO B CA 1
ATOM 13346 C C . PRO B 1 778 ? -16.281 -15.992 27.188 1 66.19 778 PRO B C 1
ATOM 13348 O O . PRO B 1 778 ? -15.438 -16.062 26.281 1 66.19 778 PRO B O 1
ATOM 13351 N N . PRO B 1 779 ? -16.438 -16.875 28.047 1 71.06 779 PRO B N 1
ATOM 13352 C CA . PRO B 1 779 ? -15.75 -18.172 27.938 1 71.06 779 PRO B CA 1
ATOM 13353 C C . PRO B 1 779 ? -16.031 -18.875 26.609 1 71.06 779 PRO B C 1
ATOM 13355 O O . PRO B 1 779 ? -17.094 -18.656 26 1 71.06 779 PRO B O 1
ATOM 13358 N N . ASP B 1 780 ? -15.156 -19.703 26.188 1 78.56 780 ASP B N 1
ATOM 13359 C CA . ASP B 1 780 ? -15.289 -20.547 25 1 78.56 780 ASP B CA 1
ATOM 13360 C C . ASP B 1 780 ? -16.531 -21.438 25.109 1 78.56 780 ASP B C 1
ATOM 13362 O O . ASP B 1 780 ? -16.812 -22 26.172 1 78.56 780 ASP B O 1
ATOM 13366 N N . GLU B 1 781 ? -17.359 -21.406 24.109 1 77.81 781 GLU B N 1
ATOM 13367 C CA . GLU B 1 781 ? -18.594 -22.172 24.109 1 77.81 781 GLU B CA 1
ATOM 13368 C C . GLU B 1 781 ? -18.906 -22.734 22.734 1 77.81 781 GLU B C 1
ATOM 13370 O O . GLU B 1 781 ? -18.578 -22.125 21.719 1 77.81 781 GLU B O 1
ATOM 13375 N N . VAL B 1 782 ? -19.406 -24 22.734 1 81.56 782 VAL B N 1
ATOM 13376 C CA . VAL B 1 782 ? -19.953 -24.594 21.531 1 81.56 782 VAL B CA 1
ATOM 13377 C C . VAL B 1 782 ? -21.438 -24.938 21.75 1 81.56 782 VAL B C 1
ATOM 13379 O O . VAL B 1 782 ? -21.781 -25.594 22.719 1 81.56 782 VAL B O 1
ATOM 13382 N N . ASN B 1 783 ? -22.234 -24.328 20.922 1 80.56 783 ASN B N 1
ATOM 13383 C CA . ASN B 1 783 ? -23.656 -24.562 21.062 1 80.56 783 ASN B CA 1
ATOM 13384 C C . ASN B 1 783 ? -24.297 -25 19.75 1 80.56 783 ASN B C 1
ATOM 13386 O O . ASN B 1 783 ? -23.781 -24.688 18.672 1 80.56 783 ASN B O 1
ATOM 13390 N N . VAL B 1 784 ? -25.25 -25.828 19.844 1 80.25 784 VAL B N 1
ATOM 13391 C CA . VAL B 1 784 ? -26.062 -26.234 18.703 1 80.25 784 VAL B CA 1
ATOM 13392 C C . VAL B 1 784 ? -27.531 -25.938 18.984 1 80.25 784 VAL B C 1
ATOM 13394 O O . VAL B 1 784 ? -28.016 -26.156 20.094 1 80.25 784 VAL B O 1
ATOM 13397 N N . THR B 1 785 ? -28.203 -25.328 18.016 1 72.31 785 THR B N 1
ATOM 13398 C CA . THR B 1 785 ? -29.609 -25.016 18.172 1 72.31 785 THR B CA 1
ATOM 13399 C C . THR B 1 785 ? -30.484 -26.078 17.516 1 72.31 785 THR B C 1
ATOM 13401 O O . THR B 1 785 ? -30.156 -26.562 16.422 1 72.31 785 THR B O 1
ATOM 13404 N N . SER B 1 786 ? -31.438 -26.656 18.203 1 71.06 786 SER B N 1
ATOM 13405 C CA . SER B 1 786 ? -32.375 -27.609 17.641 1 71.06 786 SER B CA 1
ATOM 13406 C C . SER B 1 786 ? -33.781 -27.016 17.562 1 71.06 786 SER B C 1
ATOM 13408 O O . SER B 1 786 ? -34.156 -26.156 18.375 1 71.06 786 SER B O 1
ATOM 13410 N N . TYR B 1 787 ? -34.5 -27.422 16.484 1 65.06 787 TYR B N 1
ATOM 13411 C CA . TYR B 1 787 ? -35.844 -26.953 16.219 1 65.06 787 TYR B CA 1
ATOM 13412 C C . TYR B 1 787 ? -36.781 -27.266 17.391 1 65.06 787 TYR B C 1
ATOM 13414 O O . TYR B 1 787 ? -36.812 -28.391 17.891 1 65.06 787 TYR B O 1
ATOM 13422 N N . LYS B 1 788 ? -37.406 -26.234 18.031 1 59.09 788 LYS B N 1
ATOM 13423 C CA . LYS B 1 788 ? -38.531 -26.453 18.953 1 59.09 788 LYS B CA 1
ATOM 13424 C C . LYS B 1 788 ? -39.875 -26.188 18.281 1 59.09 788 LYS B C 1
ATOM 13426 O O . LYS B 1 788 ? -40.094 -25.078 17.797 1 59.09 788 LYS B O 1
ATOM 13431 N N . PRO B 1 789 ? -40.656 -27.375 17.906 1 53.75 789 PRO B N 1
ATOM 13432 C CA . PRO B 1 789 ? -41.938 -27.188 17.219 1 53.75 789 PRO B CA 1
ATOM 13433 C C . PRO B 1 789 ? -42.781 -26.094 17.859 1 53.75 789 PRO B C 1
ATOM 13435 O O . PRO B 1 789 ? -43.156 -26.188 19.047 1 53.75 789 PRO B O 1
ATOM 13438 N N . ASN B 1 790 ? -42.406 -25 17.984 1 46.78 790 ASN B N 1
ATOM 13439 C CA . ASN B 1 790 ? -43.5 -24.141 18.422 1 46.78 790 ASN B CA 1
ATOM 13440 C C . ASN B 1 790 ? -44.625 -24.062 17.375 1 46.78 790 ASN B C 1
ATOM 13442 O O . ASN B 1 790 ? -44.344 -24.219 16.188 1 46.78 790 ASN B O 1
ATOM 13446 N N . GLU B 1 791 ? -45.969 -24.266 17.844 1 45.03 791 GLU B N 1
ATOM 13447 C CA . GLU B 1 791 ? -47.25 -24.297 17.109 1 45.03 791 GLU B CA 1
ATOM 13448 C C . GLU B 1 791 ? -47.188 -23.406 15.859 1 45.03 791 GLU B C 1
ATOM 13450 O O . GLU B 1 791 ? -47.719 -23.75 14.812 1 45.03 791 GLU B O 1
ATOM 13455 N N . GLU B 1 792 ? -47.031 -22.062 15.938 1 42.56 792 GLU B N 1
ATOM 13456 C CA . GLU B 1 792 ? -47.562 -21.141 14.938 1 42.56 792 GLU B CA 1
ATOM 13457 C C . GLU B 1 792 ? -46.625 -21 13.758 1 42.56 792 GLU B C 1
ATOM 13459 O O . GLU B 1 792 ? -47.031 -20.609 12.664 1 42.56 792 GLU B O 1
ATOM 13464 N N . SER B 1 793 ? -45.344 -20.656 13.883 1 44.66 793 SER B N 1
ATOM 13465 C CA . SER B 1 793 ? -44.656 -20.062 12.719 1 44.66 793 SER B CA 1
ATOM 13466 C C . SER B 1 793 ? -44.031 -21.125 11.844 1 44.66 793 SER B C 1
ATOM 13468 O O . SER B 1 793 ? -43.031 -21.734 12.219 1 44.66 793 SER B O 1
ATOM 13470 N N . GLN B 1 794 ? -44.75 -21.938 11.141 1 44.75 794 GLN B N 1
ATOM 13471 C CA . GLN B 1 794 ? -44.281 -22.844 10.094 1 44.75 794 GLN B CA 1
ATOM 13472 C C . GLN B 1 794 ? -43.25 -22.172 9.188 1 44.75 794 GLN B C 1
ATOM 13474 O O . GLN B 1 794 ? -43.562 -21.203 8.492 1 44.75 794 GLN B O 1
ATOM 13479 N N . SER B 1 795 ? -42.031 -22.203 9.484 1 54.5 795 SER B N 1
ATOM 13480 C CA . SER B 1 795 ? -41 -21.656 8.609 1 54.5 795 SER B CA 1
ATOM 13481 C C . SER B 1 795 ? -41.094 -22.25 7.211 1 54.5 795 SER B C 1
ATOM 13483 O O . SER B 1 795 ? -41.375 -23.438 7.051 1 54.5 795 SER B O 1
ATOM 13485 N N . ASN B 1 796 ? -41.406 -21.625 6.152 1 61.69 796 ASN B N 1
ATOM 13486 C CA . ASN B 1 796 ? -41.469 -21.969 4.734 1 61.69 796 ASN B CA 1
ATOM 13487 C C . ASN B 1 796 ? -40.125 -22.5 4.25 1 61.69 796 ASN B C 1
ATOM 13489 O O . ASN B 1 796 ? -39.844 -22.531 3.047 1 61.69 796 ASN B O 1
ATOM 13493 N N . ASP B 1 797 ? -39.344 -23.156 5.223 1 74.31 797 ASP B N 1
ATOM 13494 C CA . ASP B 1 797 ? -38.062 -23.703 4.797 1 74.31 797 ASP B CA 1
ATOM 13495 C C . ASP B 1 797 ? -38.219 -25.141 4.285 1 74.31 797 ASP B C 1
ATOM 13497 O O . ASP B 1 797 ? -39.031 -25.906 4.82 1 74.31 797 ASP B O 1
ATOM 13501 N N . THR B 1 798 ? -37.625 -25.453 3.191 1 79.62 798 THR B N 1
ATOM 13502 C CA . THR B 1 798 ? -37.719 -26.781 2.584 1 79.62 798 THR B CA 1
ATOM 13503 C C . THR B 1 798 ? -36.469 -27.594 2.885 1 79.62 798 THR B C 1
ATOM 13505 O O . THR B 1 798 ? -36.5 -28.828 2.807 1 79.62 798 THR B O 1
ATOM 13508 N N . HIS B 1 799 ? -35.406 -27.078 3.277 1 88.06 799 HIS B N 1
ATOM 13509 C CA . HIS B 1 799 ? -34.156 -27.766 3.486 1 88.06 799 HIS B CA 1
ATOM 13510 C C . HIS B 1 799 ? -33.75 -27.75 4.957 1 88.06 799 HIS B C 1
ATOM 13512 O O . HIS B 1 799 ? -33.656 -26.672 5.562 1 88.06 799 HIS B O 1
ATOM 13518 N N . PRO B 1 800 ? -33.531 -28.906 5.574 1 88.88 800 PRO B N 1
ATOM 13519 C CA . PRO B 1 800 ? -33.094 -28.938 6.973 1 88.88 800 PRO B CA 1
ATOM 13520 C C . PRO B 1 800 ? -31.766 -28.25 7.195 1 88.88 800 PRO B C 1
ATOM 13522 O O . PRO B 1 800 ? -30.812 -28.5 6.453 1 88.88 800 PRO B O 1
ATOM 13525 N N . ARG B 1 801 ? -31.734 -27.453 8.188 1 91.06 801 ARG B N 1
ATOM 13526 C CA . ARG B 1 801 ? -30.516 -26.703 8.516 1 91.06 801 ARG B CA 1
ATOM 13527 C C . ARG B 1 801 ? -29.969 -27.109 9.875 1 91.06 801 ARG B C 1
ATOM 13529 O O . ARG B 1 801 ? -30.703 -27.109 10.867 1 91.06 801 ARG B O 1
ATOM 13536 N N . TYR B 1 802 ? -28.766 -27.547 9.883 1 91.5 802 TYR B N 1
ATOM 13537 C CA . TYR B 1 802 ? -28.062 -27.828 11.133 1 91.5 802 TYR B CA 1
ATOM 13538 C C . TYR B 1 802 ? -27.141 -26.672 11.516 1 91.5 802 TYR B C 1
ATOM 13540 O O . TYR B 1 802 ? -26.125 -26.422 10.859 1 91.5 802 TYR B O 1
ATOM 13548 N N . GLU B 1 803 ? -27.5 -26 12.633 1 91 803 GLU B N 1
ATOM 13549 C CA . GLU B 1 803 ? -26.781 -24.781 13.031 1 91 803 GLU B CA 1
ATOM 13550 C C . GLU B 1 803 ? -25.844 -25.062 14.195 1 91 803 GLU B C 1
ATOM 13552 O O . GLU B 1 803 ? -26.266 -25.531 15.25 1 91 803 GLU B O 1
ATOM 13557 N N . ILE B 1 804 ? -24.562 -24.781 13.938 1 90.38 804 ILE B N 1
ATOM 13558 C CA . ILE B 1 804 ? -23.516 -24.953 14.945 1 90.38 804 ILE B CA 1
ATOM 13559 C C . ILE B 1 804 ? -22.906 -23.594 15.297 1 90.38 804 ILE B C 1
ATOM 13561 O O . ILE B 1 804 ? -22.531 -22.828 14.414 1 90.38 804 ILE B O 1
ATOM 13565 N N . PHE B 1 805 ? -22.891 -23.281 16.562 1 89.31 805 PHE B N 1
ATOM 13566 C CA . PHE B 1 805 ? -22.281 -22.047 17.031 1 89.31 805 PHE B CA 1
ATOM 13567 C C . PHE B 1 805 ? -21.047 -22.359 17.891 1 89.31 805 PHE B C 1
ATOM 13569 O O . PHE B 1 805 ? -21.125 -23.094 18.875 1 89.31 805 PHE B O 1
ATOM 13576 N N . ILE B 1 806 ? -19.906 -21.812 17.453 1 90.44 806 ILE B N 1
ATOM 13577 C CA . ILE B 1 806 ? -18.656 -22.016 18.188 1 90.44 806 ILE B CA 1
ATOM 13578 C C . ILE B 1 806 ? -18.062 -20.672 18.578 1 90.44 806 ILE B C 1
ATOM 13580 O O . ILE B 1 806 ? -17.766 -19.844 17.719 1 90.44 806 ILE B O 1
ATOM 13584 N N . ARG B 1 807 ? -17.859 -20.438 19.828 1 87.94 807 ARG B N 1
ATOM 13585 C CA . ARG B 1 807 ? -17.234 -19.219 20.328 1 87.94 807 ARG B CA 1
ATOM 13586 C C . ARG B 1 807 ? -15.867 -19.516 20.938 1 87.94 807 ARG B C 1
ATOM 13588 O O . ARG B 1 807 ? -15.734 -20.422 21.766 1 87.94 807 ARG B O 1
ATOM 13595 N N . GLY B 1 808 ? -14.852 -18.859 20.453 1 84.12 808 GLY B N 1
ATOM 13596 C CA . GLY B 1 808 ? -13.516 -19.016 21.016 1 84.12 808 GLY B CA 1
ATOM 13597 C C . GLY B 1 808 ? -12.484 -19.438 19.984 1 84.12 808 GLY B C 1
ATOM 13598 O O . GLY B 1 808 ? -12.82 -19.688 18.828 1 84.12 808 GLY B O 1
ATOM 13599 N N . CYS B 1 809 ? -11.281 -19.469 20.438 1 87 809 CYS B N 1
ATOM 13600 C CA . CYS B 1 809 ? -10.172 -19.891 19.594 1 87 809 CYS B CA 1
ATOM 13601 C C . CYS B 1 809 ? -9.141 -20.672 20.391 1 87 809 CYS B C 1
ATOM 13603 O O . CYS B 1 809 ? -7.992 -20.25 20.516 1 87 809 CYS B O 1
ATOM 13605 N N . SER B 1 810 ? -9.547 -21.703 21 1 88.19 810 SER B N 1
ATOM 13606 C CA . SER B 1 810 ? -8.664 -22.516 21.828 1 88.19 810 SER B CA 1
ATOM 13607 C C . SER B 1 810 ? -8.859 -24 21.562 1 88.19 810 SER B C 1
ATOM 13609 O O . SER B 1 810 ? -9.75 -24.391 20.812 1 88.19 810 SER B O 1
ATOM 13611 N N . LYS B 1 811 ? -8.031 -24.828 22.219 1 88.62 811 LYS B N 1
ATOM 13612 C CA . LYS B 1 811 ? -8.086 -26.281 22.094 1 88.62 811 LYS B CA 1
ATOM 13613 C C . LYS B 1 811 ? -9.375 -26.844 22.688 1 88.62 811 LYS B C 1
ATOM 13615 O O . LYS B 1 811 ? -9.758 -27.969 22.391 1 88.62 811 LYS B O 1
ATOM 13620 N N . GLN B 1 812 ? -10.055 -26 23.453 1 88 812 GLN B N 1
ATOM 13621 C CA . GLN B 1 812 ? -11.273 -26.453 24.109 1 88 812 GLN B CA 1
ATOM 13622 C C . GLN B 1 812 ? -12.445 -26.516 23.141 1 88 812 GLN B C 1
ATOM 13624 O O . GLN B 1 812 ? -13.391 -27.281 23.344 1 88 812 GLN B O 1
ATOM 13629 N N . VAL B 1 813 ? -12.32 -25.766 22.109 1 93.06 813 VAL B N 1
ATOM 13630 C CA . VAL B 1 813 ? -13.469 -25.719 21.203 1 93.06 813 VAL B CA 1
ATOM 13631 C C . VAL B 1 813 ? -13.07 -26.234 19.828 1 93.06 813 VAL B C 1
ATOM 13633 O O . VAL B 1 813 ? -13.922 -26.703 19.062 1 93.06 813 VAL B O 1
ATOM 13636 N N . TYR B 1 814 ? -11.789 -26.078 19.5 1 94.06 814 TYR B N 1
ATOM 13637 C CA . TYR B 1 814 ? -11.305 -26.562 18.219 1 94.06 814 TYR B CA 1
ATOM 13638 C C . TYR B 1 814 ? -10.211 -27.609 18.391 1 94.06 814 TYR B C 1
ATOM 13640 O O . TYR B 1 814 ? -9.242 -27.391 19.109 1 94.06 814 TYR B O 1
ATOM 13648 N N . ASN B 1 815 ? -10.258 -28.656 17.625 1 92.38 815 ASN B N 1
ATOM 13649 C CA . ASN B 1 815 ? -9.273 -29.719 17.688 1 92.38 815 ASN B CA 1
ATOM 13650 C C . ASN B 1 815 ? -8.039 -29.406 16.844 1 92.38 815 ASN B C 1
ATOM 13652 O O . ASN B 1 815 ? -7.016 -30.078 16.953 1 92.38 815 ASN B O 1
ATOM 13656 N N . VAL B 1 816 ? -8.086 -28.344 16.062 1 92.88 816 VAL B N 1
ATOM 13657 C CA . VAL B 1 816 ? -7.004 -28 15.156 1 92.88 816 VAL B CA 1
ATOM 13658 C C . VAL B 1 816 ? -6.082 -26.984 15.812 1 92.88 816 VAL B C 1
ATOM 13660 O O . VAL B 1 816 ? -5.051 -26.609 15.242 1 92.88 816 VAL B O 1
ATOM 13663 N N . VAL B 1 817 ? -6.43 -26.484 17 1 91.56 817 VAL B N 1
ATOM 13664 C CA . VAL B 1 817 ? -5.625 -25.484 17.688 1 91.56 817 VAL B CA 1
ATOM 13665 C C . VAL B 1 817 ? -4.688 -26.172 18.672 1 91.56 817 VAL B C 1
ATOM 13667 O O . VAL B 1 817 ? -5.105 -27.062 19.422 1 91.56 817 VAL B O 1
ATOM 13670 N N . GLY B 1 818 ? -3.389 -25.812 18.594 1 88 818 GLY B N 1
ATOM 13671 C CA . GLY B 1 818 ? -2.391 -26.328 19.516 1 88 818 GLY B CA 1
ATOM 13672 C C . GLY B 1 818 ? -2.098 -25.375 20.672 1 88 818 GLY B C 1
ATOM 13673 O O . GLY B 1 818 ? -3.006 -24.734 21.203 1 88 818 GLY B O 1
ATOM 13674 N N . ASP B 1 819 ? -0.846 -25.281 21.016 1 78.12 819 ASP B N 1
ATOM 13675 C CA . ASP B 1 819 ? -0.432 -24.484 22.172 1 78.12 819 ASP B CA 1
ATOM 13676 C C . ASP B 1 819 ? -0.167 -23.031 21.781 1 78.12 819 ASP B C 1
ATOM 13678 O O . ASP B 1 819 ? -0.162 -22.156 22.641 1 78.12 819 ASP B O 1
ATOM 13682 N N . VAL B 1 820 ? 0.027 -22.891 20.5 1 75.81 820 VAL B N 1
ATOM 13683 C CA . VAL B 1 820 ? 0.326 -21.547 20.047 1 75.81 820 VAL B CA 1
ATOM 13684 C C . VAL B 1 820 ? -0.963 -20.734 19.953 1 75.81 820 VAL B C 1
ATOM 13686 O O . VAL B 1 820 ? -1.978 -21.219 19.453 1 75.81 820 VAL B O 1
ATOM 13689 N N . SER B 1 821 ? -0.879 -19.531 20.5 1 75.5 821 SER B N 1
ATOM 13690 C CA . SER B 1 821 ? -2.055 -18.672 20.562 1 75.5 821 SER B CA 1
ATOM 13691 C C . SER B 1 821 ? -2.258 -17.922 19.25 1 75.5 821 SER B C 1
ATOM 13693 O O . SER B 1 821 ? -1.293 -17.469 18.625 1 75.5 821 SER B O 1
ATOM 13695 N N . TYR B 1 822 ? -3.529 -17.984 18.734 1 84.69 822 TYR B N 1
ATOM 13696 C CA . TYR B 1 822 ? -3.922 -17.219 17.562 1 84.69 822 TYR B CA 1
ATOM 13697 C C . TYR B 1 822 ? -4.258 -15.781 17.922 1 84.69 822 TYR B C 1
ATOM 13699 O O . TYR B 1 822 ? -4.648 -14.992 17.047 1 84.69 822 TYR B O 1
ATOM 13707 N N . SER B 1 823 ? -4.055 -15.391 19.125 1 75.31 823 SER B N 1
ATOM 13708 C CA . SER B 1 823 ? -4.41 -14.055 19.594 1 75.31 823 SER B CA 1
ATOM 13709 C C . SER B 1 823 ? -3.594 -12.984 18.875 1 75.31 823 SER B C 1
ATOM 13711 O O . SER B 1 823 ? -4.098 -11.891 18.594 1 75.31 823 SER B O 1
ATOM 13713 N N . ASP B 1 824 ? -2.404 -13.344 18.578 1 73.75 824 ASP B N 1
ATOM 13714 C CA . ASP B 1 824 ? -1.537 -12.375 17.906 1 73.75 824 ASP B CA 1
ATOM 13715 C C . ASP B 1 824 ? -2.012 -12.109 16.484 1 73.75 824 ASP B C 1
ATOM 13717 O O . ASP B 1 824 ? -1.753 -11.039 15.922 1 73.75 824 ASP B O 1
ATOM 13721 N N . ILE B 1 825 ? -2.664 -13.086 16 1 79.44 825 ILE B N 1
ATOM 13722 C CA . ILE B 1 825 ? -3.146 -12.969 14.625 1 79.44 825 ILE B CA 1
ATOM 13723 C C . ILE B 1 825 ? -4.449 -12.172 14.609 1 79.44 825 ILE B C 1
ATOM 13725 O O . ILE B 1 825 ? -4.656 -11.336 13.727 1 79.44 825 ILE B O 1
ATOM 13729 N N . LEU B 1 826 ? -5.23 -12.32 15.602 1 76.44 826 LEU B N 1
ATOM 13730 C CA . LEU B 1 826 ? -6.59 -11.789 15.586 1 76.44 826 LEU B CA 1
ATOM 13731 C C . LEU B 1 826 ? -6.641 -10.398 16.203 1 76.44 826 LEU B C 1
ATOM 13733 O O . LEU B 1 826 ? -7.691 -9.758 16.219 1 76.44 826 LEU B O 1
ATOM 13737 N N . VAL B 1 827 ? -5.543 -9.805 16.594 1 63.44 827 VAL B N 1
ATOM 13738 C CA . VAL B 1 827 ? -5.52 -8.469 17.188 1 63.44 827 VAL B CA 1
ATOM 13739 C C . VAL B 1 827 ? -5.738 -7.422 16.094 1 63.44 827 VAL B C 1
ATOM 13741 O O . VAL B 1 827 ? -5.074 -7.449 15.062 1 63.44 827 VAL B O 1
ATOM 13744 N N . PRO B 1 828 ? -6.84 -6.629 16.406 1 58 828 PRO B N 1
ATOM 13745 C CA . PRO B 1 828 ? -7.098 -5.598 15.391 1 58 828 PRO B CA 1
ATOM 13746 C C . PRO B 1 828 ? -5.949 -4.602 15.266 1 58 828 PRO B C 1
ATOM 13748 O O . PRO B 1 828 ? -5.246 -4.332 16.234 1 58 828 PRO B O 1
ATOM 13751 N N . GLU B 1 829 ? -5.605 -4.277 14.039 1 56.72 829 GLU B N 1
ATOM 13752 C CA . GLU B 1 829 ? -4.543 -3.312 13.781 1 56.72 829 GLU B CA 1
ATOM 13753 C C . GLU B 1 829 ? -5.043 -1.882 13.953 1 56.72 829 GLU B C 1
ATOM 13755 O O . GLU B 1 829 ? -6.098 -1.52 13.43 1 56.72 829 GLU B O 1
ATOM 13760 N N . ASP B 1 830 ? -4.66 -1.282 15.109 1 62.47 830 ASP B N 1
ATOM 13761 C CA . ASP B 1 830 ? -4.836 0.159 15.258 1 62.47 830 ASP B CA 1
ATOM 13762 C C . ASP B 1 830 ? -3.748 0.926 14.508 1 62.47 830 ASP B C 1
ATOM 13764 O O . ASP B 1 830 ? -2.654 0.403 14.289 1 62.47 830 ASP B O 1
ATOM 13768 N N . ILE B 1 831 ? -4.121 1.965 13.812 1 67.31 831 ILE B N 1
ATOM 13769 C CA . ILE B 1 831 ? -3.197 2.859 13.125 1 67.31 831 ILE B CA 1
ATOM 13770 C C . ILE B 1 831 ? -1.989 3.141 14.016 1 67.31 831 ILE B C 1
ATOM 13772 O O . ILE B 1 831 ? -0.897 3.428 13.523 1 67.31 831 ILE B O 1
ATOM 13776 N N . MET B 1 832 ? -2.197 2.906 15.336 1 79 832 MET B N 1
ATOM 13777 C CA . MET B 1 832 ? -1.139 3.305 16.266 1 79 832 MET B CA 1
ATOM 13778 C C . MET B 1 832 ? -0.347 2.092 16.734 1 79 832 MET B C 1
ATOM 13780 O O . MET B 1 832 ? 0.572 2.225 17.547 1 79 832 MET B O 1
ATOM 13784 N N . LYS B 1 833 ? -0.662 0.93 16.109 1 74.12 833 LYS B N 1
ATOM 13785 C CA . LYS B 1 833 ? 0.021 -0.296 16.516 1 74.12 833 LYS B CA 1
ATOM 13786 C C . LYS B 1 833 ? 1.507 -0.236 16.172 1 74.12 833 LYS B C 1
ATOM 13788 O O . LYS B 1 833 ? 2.346 -0.726 16.922 1 74.12 833 LYS B O 1
ATOM 13793 N N . GLU B 1 834 ? 1.789 0.415 15.094 1 76.38 834 GLU B N 1
ATOM 13794 C CA . GLU B 1 834 ? 3.172 0.449 14.625 1 76.38 834 GLU B CA 1
ATOM 13795 C C . GLU B 1 834 ? 3.908 1.668 15.172 1 76.38 834 GLU B C 1
ATOM 13797 O O . GLU B 1 834 ? 5.027 1.964 14.75 1 76.38 834 GLU B O 1
ATOM 13802 N N . HIS B 1 835 ? 3.236 2.365 16.062 1 89.25 835 HIS B N 1
ATOM 13803 C CA . HIS B 1 835 ? 3.951 3.494 16.656 1 89.25 835 HIS B CA 1
ATOM 13804 C C . HIS B 1 835 ? 5.203 3.031 17.391 1 89.25 835 HIS B C 1
ATOM 13806 O O . HIS B 1 835 ? 5.148 2.096 18.188 1 89.25 835 HIS B O 1
ATOM 13812 N N . PRO B 1 836 ? 6.301 3.619 17.109 1 85.69 836 PRO B N 1
ATOM 13813 C CA . PRO B 1 836 ? 7.59 3.078 17.547 1 85.69 836 PRO B CA 1
ATOM 13814 C C . PRO B 1 836 ? 7.766 3.131 19.062 1 85.69 836 PRO B C 1
ATOM 13816 O O . PRO B 1 836 ? 8.523 2.34 19.641 1 85.69 836 PRO B O 1
ATOM 13819 N N . ARG B 1 837 ? 7.16 4.129 19.766 1 90.88 837 ARG B N 1
ATOM 13820 C CA . ARG B 1 837 ? 7.355 4.305 21.203 1 90.88 837 ARG B CA 1
ATOM 13821 C C . ARG B 1 837 ? 6.047 4.109 21.953 1 90.88 837 ARG B C 1
ATOM 13823 O O . ARG B 1 837 ? 4.996 4.59 21.531 1 90.88 837 ARG B O 1
ATOM 13830 N N . GLY B 1 838 ? 6.117 3.424 23.125 1 88.5 838 GLY B N 1
ATOM 13831 C CA . GLY B 1 838 ? 4.926 3.125 23.906 1 88.5 838 GLY B CA 1
ATOM 13832 C C . GLY B 1 838 ? 4.773 4.012 25.125 1 88.5 838 GLY B C 1
ATOM 13833 O O . GLY B 1 838 ? 5.469 5.023 25.25 1 88.5 838 GLY B O 1
ATOM 13834 N N . GLY B 1 839 ? 3.771 3.803 25.938 1 89.88 839 GLY B N 1
ATOM 13835 C CA . GLY B 1 839 ? 3.545 4.516 27.188 1 89.88 839 GLY B CA 1
ATOM 13836 C C . GLY B 1 839 ? 3.113 5.953 26.984 1 89.88 839 GLY B C 1
ATOM 13837 O O . GLY B 1 839 ? 2.156 6.223 26.25 1 89.88 839 GLY B O 1
ATOM 13838 N N . ALA B 1 840 ? 3.951 6.805 27.609 1 92 840 ALA B N 1
ATOM 13839 C CA . ALA B 1 840 ? 3.617 8.227 27.578 1 92 840 ALA B CA 1
ATOM 13840 C C . ALA B 1 840 ? 3.691 8.773 26.156 1 92 840 ALA B C 1
ATOM 13842 O O . ALA B 1 840 ? 2.99 9.734 25.812 1 92 840 ALA B O 1
ATOM 13843 N N . PHE B 1 841 ? 4.547 8.141 25.406 1 93.62 841 PHE B N 1
ATOM 13844 C CA . PHE B 1 841 ? 4.703 8.594 24.031 1 93.62 841 PHE B CA 1
ATOM 13845 C C . PHE B 1 841 ? 3.459 8.273 23.203 1 93.62 841 PHE B C 1
ATOM 13847 O O . PHE B 1 841 ? 2.99 9.109 22.422 1 93.62 841 PHE B O 1
ATOM 13854 N N . LEU B 1 842 ? 2.91 7.121 23.375 1 91.81 842 LEU B N 1
ATOM 13855 C CA . LEU B 1 842 ? 1.686 6.73 22.688 1 91.81 842 LEU B CA 1
ATOM 13856 C C . LEU B 1 842 ? 0.51 7.59 23.141 1 91.81 842 LEU B C 1
ATOM 13858 O O . LEU B 1 842 ? -0.34 7.961 22.312 1 91.81 842 LEU B O 1
ATOM 13862 N N . ASP B 1 843 ? 0.494 7.875 24.391 1 91.06 843 ASP B N 1
ATOM 13863 C CA . ASP B 1 843 ? -0.554 8.758 24.906 1 91.06 843 ASP B CA 1
ATOM 13864 C C . ASP B 1 843 ? -0.496 10.125 24.234 1 91.06 843 ASP B C 1
ATOM 13866 O O . ASP B 1 843 ? -1.532 10.703 23.891 1 91.06 843 ASP B O 1
ATOM 13870 N N . ALA B 1 844 ? 0.691 10.625 24.094 1 93.81 844 ALA B N 1
ATOM 13871 C CA . ALA B 1 844 ? 0.87 11.914 23.438 1 93.81 844 ALA B CA 1
ATOM 13872 C C . ALA B 1 844 ? 0.422 11.859 21.984 1 93.81 844 ALA B C 1
ATOM 13874 O O . ALA B 1 844 ? -0.189 12.805 21.469 1 93.81 844 ALA B O 1
ATOM 13875 N N . ALA B 1 845 ? 0.761 10.773 21.359 1 93 845 ALA B N 1
ATOM 13876 C CA . ALA B 1 845 ? 0.332 10.594 19.969 1 93 845 ALA B CA 1
ATOM 13877 C C . ALA B 1 845 ? -1.189 10.523 19.875 1 93 845 ALA B C 1
ATOM 13879 O O . ALA B 1 845 ? -1.785 11.086 18.953 1 93 845 ALA B O 1
ATOM 13880 N N . MET B 1 846 ? -1.811 9.875 20.859 1 90.94 846 MET B N 1
ATOM 13881 C CA . MET B 1 846 ? -3.264 9.734 20.875 1 90.94 846 MET B CA 1
ATOM 13882 C C . MET B 1 846 ? -3.938 11.078 21.141 1 90.94 846 MET B C 1
ATOM 13884 O O . MET B 1 846 ? -5.078 11.297 20.719 1 90.94 846 MET B O 1
ATOM 13888 N N . ARG B 1 847 ? -3.25 11.93 21.734 1 92.44 847 ARG B N 1
ATOM 13889 C CA . ARG B 1 847 ? -3.797 13.25 22.031 1 92.44 847 ARG B CA 1
ATOM 13890 C C . ARG B 1 847 ? -3.795 14.133 20.797 1 92.44 847 ARG B C 1
ATOM 13892 O O . ARG B 1 847 ? -4.379 15.219 20.797 1 92.44 847 ARG B O 1
ATOM 13899 N N . MET B 1 848 ? -3.168 13.633 19.812 1 92.44 848 MET B N 1
ATOM 13900 C CA . MET B 1 848 ? -3.311 14.312 18.516 1 92.44 848 MET B CA 1
ATOM 13901 C C . MET B 1 848 ? -4.613 13.914 17.844 1 92.44 848 MET B C 1
ATOM 13903 O O . MET B 1 848 ? -4.953 14.445 16.781 1 92.44 848 MET B O 1
ATOM 13907 N N . LYS B 1 849 ? -5.297 12.938 18.359 1 90.31 849 LYS B N 1
ATOM 13908 C CA . LYS B 1 849 ? -6.656 12.547 18.016 1 90.31 849 LYS B CA 1
ATOM 13909 C C . LYS B 1 849 ? -6.715 11.945 16.609 1 90.31 849 LYS B C 1
ATOM 13911 O O . LYS B 1 849 ? -7.512 12.375 15.773 1 90.31 849 LYS B O 1
ATOM 13916 N N . PRO B 1 850 ? -5.887 10.891 16.359 1 86.56 850 PRO B N 1
ATOM 13917 C CA . PRO B 1 850 ? -6.031 10.18 15.094 1 86.56 850 PRO B CA 1
ATOM 13918 C C . PRO B 1 850 ? -7.43 9.594 14.898 1 86.56 850 PRO B C 1
ATOM 13920 O O . PRO B 1 850 ? -7.906 9.484 13.766 1 86.56 850 PRO B O 1
ATOM 13923 N N . TYR B 1 851 ? -8 9.25 15.969 1 84.5 851 TYR B N 1
ATOM 13924 C CA . TYR B 1 851 ? -9.398 8.844 16.078 1 84.5 851 TYR B CA 1
ATOM 13925 C C . TYR B 1 851 ? -9.961 9.148 17.453 1 84.5 851 TYR B C 1
ATOM 13927 O O . TYR B 1 851 ? -9.203 9.477 18.375 1 84.5 851 TYR B O 1
ATOM 13935 N N . TRP B 1 852 ? -11.156 9.141 17.562 1 85.81 852 TRP B N 1
ATOM 13936 C CA . TRP B 1 852 ? -11.781 9.562 18.812 1 85.81 852 TRP B CA 1
ATOM 13937 C C . TRP B 1 852 ? -12.297 8.367 19.609 1 85.81 852 TRP B C 1
ATOM 13939 O O . TRP B 1 852 ? -12.953 7.48 19.047 1 85.81 852 TRP B O 1
ATOM 13949 N N . GLU B 1 853 ? -11.914 8.266 20.828 1 81.06 853 GLU B N 1
ATOM 13950 C CA . GLU B 1 853 ? -12.359 7.285 21.828 1 81.06 853 GLU B CA 1
ATOM 13951 C C . GLU B 1 853 ? -12.703 7.957 23.156 1 81.06 853 GLU B C 1
ATOM 13953 O O . GLU B 1 853 ? -12.633 9.18 23.266 1 81.06 853 GLU B O 1
ATOM 13958 N N . THR B 1 854 ? -13.133 7.27 24.094 1 77.06 854 THR B N 1
ATOM 13959 C CA . THR B 1 854 ? -13.539 7.824 25.391 1 77.06 854 THR B CA 1
ATOM 13960 C C . THR B 1 854 ? -12.414 8.648 26 1 77.06 854 THR B C 1
ATOM 13962 O O . THR B 1 854 ? -12.656 9.68 26.625 1 77.06 854 THR B O 1
ATOM 13965 N N . GLY B 1 855 ? -11.195 8.266 25.75 1 76.75 855 GLY B N 1
ATOM 13966 C CA . GLY B 1 855 ? -10.047 8.977 26.297 1 76.75 855 GLY B CA 1
ATOM 13967 C C . GLY B 1 855 ? -9.68 10.219 25.516 1 76.75 855 GLY B C 1
ATOM 13968 O O . GLY B 1 855 ? -8.875 11.031 25.969 1 76.75 855 GLY B O 1
ATOM 13969 N N . SER B 1 856 ? -10.383 10.469 24.422 1 84 856 SER B N 1
ATOM 13970 C CA . SER B 1 856 ? -10.031 11.57 23.531 1 84 856 SER B CA 1
ATOM 13971 C C . SER B 1 856 ? -10.633 12.883 24.016 1 84 856 SER B C 1
ATOM 13973 O O . SER B 1 856 ? -10.359 13.945 23.453 1 84 856 SER B O 1
ATOM 13975 N N . TYR B 1 857 ? -11.477 12.82 25.125 1 83.62 857 TYR B N 1
ATOM 13976 C CA . TYR B 1 857 ? -12.188 14.008 25.578 1 83.62 857 TYR B CA 1
ATOM 13977 C C . TYR B 1 857 ? -11.578 14.547 26.875 1 83.62 857 TYR B C 1
ATOM 13979 O O . TYR B 1 857 ? -12.266 15.172 27.672 1 83.62 857 TYR B O 1
ATOM 13987 N N . ASP B 1 858 ? -10.273 14.32 27.062 1 83.31 858 ASP B N 1
ATOM 13988 C CA . ASP B 1 858 ? -9.57 14.703 28.281 1 83.31 858 ASP B CA 1
ATOM 13989 C C . ASP B 1 858 ? -9.523 16.219 28.438 1 83.31 858 ASP B C 1
ATOM 13991 O O . ASP B 1 858 ? -9.273 16.734 29.531 1 83.31 858 ASP B O 1
ATOM 13995 N N . TRP B 1 859 ? -9.797 16.938 27.453 1 87.81 859 TRP B N 1
ATOM 13996 C CA . TRP B 1 859 ? -9.703 18.391 27.438 1 87.81 859 TRP B CA 1
ATOM 13997 C C . TRP B 1 859 ? -10.984 19.031 27.969 1 87.81 859 TRP B C 1
ATOM 13999 O O . TRP B 1 859 ? -11.031 20.234 28.219 1 87.81 859 TRP B O 1
ATOM 14009 N N . ALA B 1 860 ? -12.008 18.234 28.234 1 88.5 860 ALA B N 1
ATOM 14010 C CA . ALA B 1 860 ? -13.305 18.766 28.656 1 88.5 860 ALA B CA 1
ATOM 14011 C C . ALA B 1 860 ? -13.75 18.141 29.984 1 88.5 860 ALA B C 1
ATOM 14013 O O . ALA B 1 860 ? -13.289 17.047 30.344 1 88.5 860 ALA B O 1
ATOM 14014 N N . THR B 1 861 ? -14.516 18.906 30.781 1 88 861 THR B N 1
ATOM 14015 C CA . THR B 1 861 ? -15.07 18.391 32.031 1 88 861 THR B CA 1
ATOM 14016 C C . THR B 1 861 ? -16.594 18.453 32 1 88 861 THR B C 1
ATOM 14018 O O . THR B 1 861 ? -17.188 19.297 31.344 1 88 861 THR B O 1
ATOM 14021 N N . MET B 1 862 ? -17.203 17.469 32.625 1 84.5 862 MET B N 1
ATOM 14022 C CA . MET B 1 862 ? -18.672 17.375 32.719 1 84.5 862 MET B CA 1
ATOM 14023 C C . MET B 1 862 ? -19.172 17.953 34.031 1 84.5 862 MET B C 1
ATOM 14025 O O . MET B 1 862 ? -18.469 17.938 35.031 1 84.5 862 MET B O 1
ATOM 14029 N N . SER B 1 863 ? -20.234 18.688 34 1 71.25 863 SER B N 1
ATOM 14030 C CA . SER B 1 863 ? -20.859 19.203 35.219 1 71.25 863 SER B CA 1
ATOM 14031 C C . SER B 1 863 ? -21.297 18.047 36.125 1 71.25 863 SER B C 1
ATOM 14033 O O . SER B 1 863 ? -21.594 16.953 35.656 1 71.25 863 SER B O 1
ATOM 14035 N N . ASP B 1 864 ? -20.875 17.984 37.438 1 54.09 864 ASP B N 1
ATOM 14036 C CA . ASP B 1 864 ? -21.125 17.047 38.531 1 54.09 864 ASP B CA 1
ATOM 14037 C C . ASP B 1 864 ? -22.531 16.469 38.438 1 54.09 864 ASP B C 1
ATOM 14039 O O . ASP B 1 864 ? -23.031 15.898 39.406 1 54.09 864 ASP B O 1
ATOM 14043 N N . THR B 1 865 ? -23.5 16.75 37.75 1 43.09 865 THR B N 1
ATOM 14044 C CA . THR B 1 865 ? -24.641 15.945 38.188 1 43.09 865 THR B CA 1
ATOM 14045 C C . THR B 1 865 ? -24.312 14.453 38.094 1 43.09 865 THR B C 1
ATOM 14047 O O . THR B 1 865 ? -23.328 14.07 37.438 1 43.09 865 THR B O 1
ATOM 14050 N N . GLU B 1 866 ? -25.547 13.422 38.219 1 37.41 866 GLU B N 1
ATOM 14051 C CA . GLU B 1 866 ? -25.547 11.992 38.5 1 37.41 866 GLU B CA 1
ATOM 14052 C C . GLU B 1 866 ? -24.734 11.219 37.469 1 37.41 866 GLU B C 1
ATOM 14054 O O . GLU B 1 866 ? -25.156 11.102 36.312 1 37.41 866 GLU B O 1
ATOM 14059 N N . ARG B 1 867 ? -23.547 11.406 37.469 1 37.03 867 ARG B N 1
ATOM 14060 C CA . ARG B 1 867 ? -22.844 10.344 36.75 1 37.03 867 ARG B CA 1
ATOM 14061 C C . ARG B 1 867 ? -23.484 8.984 37.031 1 37.03 867 ARG B C 1
ATOM 14063 O O . ARG B 1 867 ? -23.562 8.555 38.188 1 37.03 867 ARG B O 1
ATOM 14070 N N . ILE B 1 868 ? -24.422 8.57 36.469 1 30.36 868 ILE B N 1
ATOM 14071 C CA . ILE B 1 868 ? -24.672 7.16 36.719 1 30.36 868 ILE B CA 1
ATOM 14072 C C . ILE B 1 868 ? -23.359 6.391 36.781 1 30.36 868 ILE B C 1
ATOM 14074 O O . ILE B 1 868 ? -22.609 6.371 35.781 1 30.36 868 ILE B O 1
ATOM 14078 N N . SER B 1 869 ? -22.844 6.281 38.062 1 27.98 869 SER B N 1
ATOM 14079 C CA . SER B 1 869 ? -21.797 5.332 38.406 1 27.98 869 SER B CA 1
ATOM 14080 C C . SER B 1 869 ? -21.953 4.027 37.625 1 27.98 869 SER B C 1
ATOM 14082 O O . SER B 1 869 ? -22.938 3.309 37.812 1 27.98 869 SER B O 1
ATOM 14084 N N . THR B 1 870 ? -21.703 3.971 36.594 1 29.34 870 THR B N 1
ATOM 14085 C CA . THR B 1 870 ? -21.609 2.539 36.312 1 29.34 870 THR B CA 1
ATOM 14086 C C . THR B 1 870 ? -20.922 1.822 37.469 1 29.34 870 THR B C 1
ATOM 14088 O O . THR B 1 870 ? -19.953 2.334 38.031 1 29.34 870 THR B O 1
ATOM 14091 N N . PRO B 1 871 ? -21.672 0.952 38.312 1 26.19 871 PRO B N 1
ATOM 14092 C CA . PRO B 1 871 ? -21.047 0.218 39.406 1 26.19 871 PRO B CA 1
ATOM 14093 C C . PRO B 1 871 ? -19.578 -0.09 39.156 1 26.19 871 PRO B C 1
ATOM 14095 O O . PRO B 1 871 ? -19.188 -0.362 38 1 26.19 871 PRO B O 1
ATOM 14098 N N . ASP B 1 872 ? -18.859 0.343 40.156 1 26.78 872 ASP B N 1
ATOM 14099 C CA . ASP B 1 872 ? -17.531 -0.205 40.406 1 26.78 872 ASP B CA 1
ATOM 14100 C C . ASP B 1 872 ? -17.562 -1.73 40.469 1 26.78 872 ASP B C 1
ATOM 14102 O O . ASP B 1 872 ? -18.062 -2.322 41.406 1 26.78 872 ASP B O 1
ATOM 14106 N N . ASP B 1 873 ? -18.078 -2.537 39.719 1 27.22 873 ASP B N 1
ATOM 14107 C CA . ASP B 1 873 ? -17.688 -3.9 40.062 1 27.22 873 ASP B CA 1
ATOM 14108 C C . ASP B 1 873 ? -16.25 -3.945 40.562 1 27.22 873 ASP B C 1
ATOM 14110 O O . ASP B 1 873 ? -15.328 -3.506 39.844 1 27.22 873 ASP B O 1
ATOM 14114 N N . ASP B 1 874 ? -16.016 -3.979 42 1 23.98 874 ASP B N 1
ATOM 14115 C CA . ASP B 1 874 ? -14.984 -4.523 42.875 1 23.98 874 ASP B CA 1
ATOM 14116 C C . ASP B 1 874 ? -14.375 -5.793 42.281 1 23.98 874 ASP B C 1
ATOM 14118 O O . ASP B 1 874 ? -14.336 -6.832 42.938 1 23.98 874 ASP B O 1
ATOM 14122 N N . LEU B 1 875 ? -14.633 -6.215 41.188 1 24.7 875 LEU B N 1
ATOM 14123 C CA . LEU B 1 875 ? -13.703 -7.324 40.969 1 24.7 875 LEU B CA 1
ATOM 14124 C C . LEU B 1 875 ? -12.266 -6.879 41.188 1 24.7 875 LEU B C 1
ATOM 14126 O O . LEU B 1 875 ? -11.805 -5.918 40.562 1 24.7 875 LEU B O 1
ATOM 14130 N N . GLY B 1 876 ? -11.75 -7.016 42.562 1 21.73 876 GLY B N 1
ATOM 14131 C CA . GLY B 1 876 ? -10.391 -7.027 43.094 1 21.73 876 GLY B CA 1
ATOM 14132 C C . GLY B 1 876 ? -9.344 -7.258 42.031 1 21.73 876 GLY B C 1
ATOM 14133 O O . GLY B 1 876 ? -9.664 -7.727 40.938 1 21.73 876 GLY B O 1
ATOM 14134 N N . PRO B 1 877 ? -8.305 -6.547 42.344 1 23.23 877 PRO B N 1
ATOM 14135 C CA . PRO B 1 877 ? -7.113 -6.887 41.562 1 23.23 877 PRO B CA 1
ATOM 14136 C C . PRO B 1 877 ? -6.848 -8.391 41.531 1 23.23 877 PRO B C 1
ATOM 14138 O O . PRO B 1 877 ? -6.707 -9.023 42.562 1 23.23 877 PRO B O 1
ATOM 14141 N N . GLU B 1 878 ? -7.738 -9.273 41.125 1 21.22 878 GLU B N 1
ATOM 14142 C CA . GLU B 1 878 ? -6.996 -10.523 41.25 1 21.22 878 GLU B CA 1
ATOM 14143 C C . GLU B 1 878 ? -5.512 -10.312 40.969 1 21.22 878 GLU B C 1
ATOM 14145 O O . GLU B 1 878 ? -5.145 -9.688 40 1 21.22 878 GLU B O 1
ATOM 14150 N N . GLU B 1 879 ? -4.738 -10.32 42.25 1 22.12 879 GLU B N 1
ATOM 14151 C CA . GLU B 1 879 ? -3.332 -10.664 42.438 1 22.12 879 GLU B CA 1
ATOM 14152 C C . GLU B 1 879 ? -2.883 -11.719 41.438 1 22.12 879 GLU B C 1
ATOM 14154 O O . GLU B 1 879 ? -3.217 -12.898 41.562 1 22.12 879 GLU B O 1
ATOM 14159 N N . GLY B 1 880 ? -3.375 -11.68 40.344 1 19.41 880 GLY B N 1
ATOM 14160 C CA . GLY B 1 880 ? -2.703 -12.82 39.719 1 19.41 880 GLY B CA 1
ATOM 14161 C C . GLY B 1 880 ? -1.232 -12.906 40.094 1 19.41 880 GLY B C 1
ATOM 14162 O O . GLY B 1 880 ? -0.507 -11.914 40.031 1 19.41 880 GLY B O 1
ATOM 14163 N N . VAL B 1 881 ? -1 -13.68 41.094 1 19.83 881 VAL B N 1
ATOM 14164 C CA . VAL B 1 881 ? 0.214 -14.375 41.5 1 19.83 881 VAL B CA 1
ATOM 14165 C C . VAL B 1 881 ? 1.15 -14.531 40.312 1 19.83 881 VAL B C 1
ATOM 14167 O O . VAL B 1 881 ? 0.818 -15.219 39.344 1 19.83 881 VAL B O 1
ATOM 14170 N N . ARG B 1 882 ? 1.727 -13.477 40.094 1 20.41 882 ARG B N 1
ATOM 14171 C CA . ARG B 1 882 ? 2.984 -13.812 39.406 1 20.41 882 ARG B CA 1
ATOM 14172 C C . ARG B 1 882 ? 3.764 -14.852 40.219 1 20.41 882 ARG B C 1
ATOM 14174 O O . ARG B 1 882 ? 4.023 -14.656 41.406 1 20.41 882 ARG B O 1
ATOM 14181 N N . LYS B 1 883 ? 3.438 -16.109 40.031 1 21.27 883 LYS B N 1
ATOM 14182 C CA . LYS B 1 883 ? 4.48 -17.016 40.469 1 21.27 883 LYS B CA 1
ATOM 14183 C C . LYS B 1 883 ? 5.859 -16.375 40.406 1 21.27 883 LYS B C 1
ATOM 14185 O O . LYS B 1 883 ? 6.195 -15.758 39.375 1 21.27 883 LYS B O 1
ATOM 14190 N N . SER B 1 884 ? 6.242 -15.938 41.625 1 18.31 884 SER B N 1
ATOM 14191 C CA . SER B 1 884 ? 7.625 -15.703 42.031 1 18.31 884 SER B CA 1
ATOM 14192 C C . SER B 1 884 ? 8.562 -16.75 41.438 1 18.31 884 SER B C 1
ATOM 14194 O O . SER B 1 884 ? 8.367 -17.953 41.625 1 18.31 884 SER B O 1
ATOM 14196 N N . VAL B 1 885 ? 8.695 -16.734 40.062 1 19.92 885 VAL B N 1
ATOM 14197 C CA . VAL B 1 885 ? 9.836 -17.641 39.938 1 19.92 885 VAL B CA 1
ATOM 14198 C C . VAL B 1 885 ? 10.836 -17.359 41.062 1 19.92 885 VAL B C 1
ATOM 14200 O O . VAL B 1 885 ? 11.109 -16.203 41.375 1 19.92 885 VAL B O 1
ATOM 14203 N N . PRO B 1 886 ? 10.82 -18.312 42.125 1 19.31 886 PRO B N 1
ATOM 14204 C CA . PRO B 1 886 ? 11.789 -18.484 43.188 1 19.31 886 PRO B CA 1
ATOM 14205 C C . PRO B 1 886 ? 13.164 -17.922 42.875 1 19.31 886 PRO B C 1
ATOM 14207 O O . PRO B 1 886 ? 13.609 -18 41.719 1 19.31 886 PRO B O 1
ATOM 14210 N N . GLY B 1 887 ? 13.453 -16.703 43.438 1 17.66 887 GLY B N 1
ATOM 14211 C CA . GLY B 1 887 ? 14.844 -16.547 43.844 1 17.66 887 GLY B CA 1
ATOM 14212 C C . GLY B 1 887 ? 15.445 -17.812 44.406 1 17.66 887 GLY B C 1
ATOM 14213 O O . GLY B 1 887 ? 14.812 -18.5 45.219 1 17.66 887 GLY B O 1
ATOM 14214 N N . GLU B 1 888 ? 16.141 -18.812 43.562 1 17.8 888 GLU B N 1
ATOM 14215 C CA . GLU B 1 888 ? 17.297 -19.469 44.188 1 17.8 888 GLU B CA 1
ATOM 14216 C C . GLU B 1 888 ? 18 -18.531 45.188 1 17.8 888 GLU B C 1
ATOM 14218 O O . GLU B 1 888 ? 18.078 -17.328 44.938 1 17.8 888 GLU B O 1
ATOM 14223 N N . GLU B 1 889 ? 17.953 -18.797 46.375 1 16.02 889 GLU B N 1
ATOM 14224 C CA . GLU B 1 889 ? 19.031 -18.984 47.344 1 16.02 889 GLU B CA 1
ATOM 14225 C C . GLU B 1 889 ? 20.312 -19.469 46.656 1 16.02 889 GLU B C 1
ATOM 14227 O O . GLU B 1 889 ? 21.406 -19.25 47.188 1 16.02 889 GLU B O 1
ATOM 14232 N N . LYS B 1 890 ? 20.859 -19.578 45.531 1 17.22 890 LYS B N 1
ATOM 14233 C CA . LYS B 1 890 ? 22.266 -19.25 45.719 1 17.22 890 LYS B CA 1
ATOM 14234 C C . LYS B 1 890 ? 22.516 -17.75 45.531 1 17.22 890 LYS B C 1
ATOM 14236 O O . LYS B 1 890 ? 21.906 -17.109 44.688 1 17.22 890 LYS B O 1
#

Solvent-accessible surface area (backbone atoms only — not comparable to full-atom values): 95487 Å² total; per-residue (Å²): 105,66,59,50,49,51,46,51,48,52,53,60,64,38,56,66,62,37,52,52,47,48,51,39,61,71,60,73,70,53,50,67,64,56,54,41,63,64,47,44,66,56,47,49,54,44,34,29,63,66,68,70,38,83,77,66,77,80,73,62,50,86,66,46,49,54,34,52,49,45,41,60,76,36,90,42,68,63,40,51,48,52,52,51,49,49,45,50,52,49,42,49,51,48,51,47,49,51,48,39,51,50,48,39,50,20,49,56,46,22,66,69,49,80,88,65,76,63,55,48,58,51,51,51,52,49,51,26,59,52,46,48,54,76,89,42,78,51,34,45,40,42,36,36,39,38,18,68,52,56,46,68,71,59,38,54,56,57,38,20,49,74,36,36,54,48,84,43,36,35,38,56,84,85,52,55,86,52,83,77,55,31,28,38,30,86,90,34,59,44,40,50,64,61,35,65,41,74,35,52,66,67,56,52,19,42,49,50,39,48,29,55,52,39,40,47,51,52,49,44,55,51,49,52,53,44,51,72,70,69,52,66,57,90,44,46,22,35,50,49,44,59,63,37,53,58,74,64,25,70,57,42,23,52,42,42,38,56,20,68,45,84,69,75,50,87,96,44,73,58,65,81,42,84,83,60,48,69,68,57,50,26,50,53,45,23,57,58,46,46,58,52,44,38,68,62,53,70,54,88,85,78,56,78,73,73,45,47,64,54,36,34,40,36,34,36,48,39,47,56,26,62,73,19,66,20,31,36,90,86,48,81,73,80,37,28,28,39,56,34,49,50,53,29,48,42,43,38,50,83,27,43,45,32,40,36,37,29,24,33,42,43,64,69,41,66,56,41,71,38,67,84,68,44,73,61,66,58,72,66,53,55,75,75,84,73,80,58,68,65,51,57,47,50,49,39,56,58,50,33,49,60,56,92,57,85,51,83,44,52,56,49,70,52,44,72,69,51,52,44,31,68,72,54,25,23,58,40,24,48,54,44,59,33,39,29,50,70,53,66,65,43,53,72,66,56,53,43,51,48,51,37,58,47,32,48,58,57,75,52,74,82,49,48,73,71,45,83,57,78,62,50,72,48,49,42,33,49,24,39,23,57,47,66,54,62,21,58,57,28,70,51,19,41,54,49,53,32,33,28,17,46,20,22,54,23,37,42,54,32,41,29,52,82,31,84,52,71,48,56,45,44,46,80,26,38,44,57,21,41,23,26,53,52,46,50,51,52,55,58,21,51,34,84,88,58,79,87,51,63,61,55,52,61,69,58,42,51,49,41,54,26,36,51,53,57,49,40,52,38,52,36,47,75,70,39,30,38,46,74,85,54,41,68,58,46,51,51,44,48,42,51,52,47,8,50,53,49,38,51,54,52,50,47,50,71,70,63,56,55,58,87,48,42,83,80,64,63,68,72,53,43,82,36,42,45,61,50,36,46,53,30,36,26,12,78,90,52,36,64,61,52,37,64,32,34,15,38,72,37,92,66,60,30,46,48,69,74,38,65,58,20,28,31,34,53,50,25,40,39,47,30,62,43,73,85,36,51,25,22,61,44,31,34,57,29,38,59,47,26,29,25,40,29,43,37,93,82,47,86,55,47,44,32,39,38,33,27,42,50,61,67,94,60,46,63,35,42,68,39,38,36,37,38,36,31,25,74,43,57,61,88,52,78,77,81,79,74,66,47,50,66,76,73,43,52,25,68,69,89,51,90,47,71,84,43,50,51,50,56,36,38,35,36,38,41,28,42,78,53,63,76,66,73,83,74,53,77,75,71,43,77,48,67,50,56,44,71,89,58,91,77,76,77,61,91,70,66,48,44,33,38,41,38,38,37,34,48,82,40,49,82,55,23,52,49,44,46,87,54,74,58,59,75,53,41,48,67,83,49,94,64,65,54,38,72,53,67,68,72,48,39,51,28,27,47,44,44,33,83,40,35,42,80,78,61,52,68,45,47,48,75,65,84,64,87,63,76,66,66,77,72,74,74,73,62,73,74,73,68,72,65,74,66,71,74,70,77,74,129,107,66,58,49,50,50,47,50,48,52,52,62,63,38,57,66,62,37,53,52,46,47,52,40,62,73,58,74,69,55,51,68,63,56,55,41,65,64,47,45,66,56,47,49,54,44,34,29,60,67,69,71,39,83,78,66,79,80,73,62,49,86,67,46,49,55,34,52,51,46,42,59,75,36,93,42,67,63,40,51,48,52,52,50,48,49,44,50,52,48,43,48,50,50,50,49,50,49,47,39,52,49,48,41,51,19,49,58,47,22,67,68,49,83,88,66,75,62,55,46,58,51,51,53,51,49,50,26,60,50,46,49,53,76,89,41,78,52,33,44,42,40,36,36,40,38,16,68,53,57,46,68,71,58,37,54,55,57,38,22,51,74,36,38,54,49,84,43,37,35,39,56,82,84,52,56,85,52,81,76,54,31,29,38,29,87,89,35,57,44,39,50,64,60,35,66,42,75,34,52,66,67,54,52,20,42,50,50,40,47,30,56,50,38,40,48,50,53,50,43,54,52,49,52,53,44,52,71,70,68,52,65,58,90,45,44,21,35,52,48,46,60,62,37,54,58,74,65,26,70,56,41,22,52,42,42,39,57,19,70,45,83,68,72,50,88,97,44,73,58,63,82,42,83,82,58,49,69,66,56,51,25,51,54,45,25,56,57,47,47,57,50,43,39,69,62,52,70,52,91,84,77,56,79,71,74,47,48,64,52,36,34,40,35,34,36,49,40,47,55,26,62,73,20,66,20,28,35,90,84,48,80,73,80,36,27,28,39,57,33,50,52,54,28,48,42,44,39,48,82,27,42,46,30,38,37,36,29,22,34,42,43,63,69,41,68,55,41,73,38,66,82,70,44,76,63,68,57,73,67,52,54,76,76,82,72,80,60,68,65,52,56,48,52,49,38,58,60,51,32,48,60,57,93,55,86,51,84,42,51,56,48,71,51,44,71,67,50,51,43,32,67,73,54,25,21,57,40,23,48,53,44,59,33,38,29,48,71,53,64,64,42,54,73,66,56,53,43,49,49,50,35,58,48,33,48,58,58,77,52,73,83,45,48,72,70,46,82,57,78,63,50,71,50,49,42,33,48,24,39,23,58,45,65,55,61,20,57,55,29,70,53,19,40,53,48,53,33,33,28,17,46,20,22,52,22,38,42,55,33,41,29,51,84,32,84,52,71,47,56,43,44,45,81,26,40,44,57,20,42,21,25,52,52,46,50,51,52,58,57,21,52,34,86,87,59,78,88,50,64,60,57,52,62,68,58,41,51,49,42,53,25,36,50,53,58,50,39,52,38,51,36,48,76,70,40,30,39,46,73,86,53,42,67,59,48,52,51,45,48,43,52,54,48,8,48,52,49,37,50,55,53,49,47,50,72,68,62,57,55,56,87,50,41,83,79,64,64,67,71,51,44,82,37,44,45,62,49,34,48,51,29,37,26,12,79,90,52,35,63,60,52,36,63,32,35,15,37,70,38,91,66,60,31,45,48,68,74,38,66,59,20,28,32,34,54,50,24,38,38,45,29,63,44,72,84,34,50,27,22,59,44,31,34,56,30,37,60,48,25,29,24,39,28,41,38,93,82,47,86,55,47,44,32,39,39,32,26,42,51,61,66,93,61,46,63,36,43,69,40,38,38,38,39,38,31,25,74,43,59,62,88,52,78,77,82,78,74,66,48,52,66,77,74,43,53,24,69,69,90,51,91,49,71,82,43,50,52,52,56,35,38,34,37,39,41,26,42,78,52,65,76,67,70,83,74,52,79,75,70,43,76,47,68,51,57,43,71,88,57,92,77,73,75,62,92,69,65,49,44,33,37,43,38,38,40,34,48,81,41,49,82,56,22,52,50,44,46,87,54,74,57,60,76,54,42,48,67,83,50,93,64,66,55,39,73,53,67,68,72,48,39,51,28,26,48,45,42,34,83,39,36,42,80,77,61,51,67,47,47,46,76,66,81,64,88,64,77,67,68,77,73,75,74,75,60,74,76,72,69,70,66,73,67,74,69,75,71,81,118

Radius of gyration: 39.6 Å; Cα contacts (8 Å, |Δi|>4): 3067; chains: 2; bounding box: 106×132×102 Å

Foldseek 3Di:
DVLLVVLLVVVLPPLVLLVVLLCQVVVVPHDLVRNQVSCVVSLQSSLCSLLVDNPQDRDDSVPLSVLVNCSSVDVDPVSSVVSSVSSVVSSVVVVVVVLLVLLLVLLVLLLPDDDFDCVLVVVQVVQLVQLQDDLDALSQEFEAAFFPQQCQVSSVLVNLQQAQEDEAEQADPPDSNDPPHGADAPRHGPNCLLQAAEAALLQSLLLLLQLVLLLLVLLLVVLVVCVVVVDDLSRSSNVVSVVCDGGHDPSSRVSNNRSNDPDDDPPCNCSSPPPDDLVNLLVSLQVSQQVSLCSNPPDPPSDGDGSGARYEYEYEACVSQQVGFHYDDPRPPTDTSVRSNSNSCSSPSNHSYHYYYYANFLVVLVPPVPLVVDPPPVVVPPPDPCPQLSHAWHHQPRDKQRDPDPDLDDFQPDFQVRLQDLQSLCSTTRVRLNSSVVSVSDDSVSSLVSLLQQQAFDDDPVCVVVADQPPNRLVLLLCLAEPFAWDLVDPNLQSSQSRCSRGRNWTFPDQDSSSSHTDIGNAQRLSSLFSSLLSLLQVLQQDPPPGPGGNLDVVSSLQSLQAVVLVSLLVCVVVRTTDQLPLVLSVVSSLQLSLLSSLQSVVVVVVPPGSVCCSVPGTSQHWGQPLSSLPQWWAPVCSVVLQQFFFQQDGDGGNCVQRVQKTFFASHEHEDDDLQCQALQNLQVCSSSRYWYAYDSPDQAFGTKTKMARDDPTHDGSLRIEIETEAEDEPVDPDDDWDPCCPPRVHHDDDPDPVSQAREYEYEYEYEHEDDDPVPDPDWDKDWHHYDPDPDDNDPDRYGYTYIYTYYDACNTTVSHDPDDSRSSRYDDDPCNVPPDDDPVSVVVCCVPPDDDPSVVVVDDDDPDCPVPPDPPPPDPPPPPPVPPPPDDD/DVLLVVLLVVVLPPLVLLVVLLCQVVVVPHDLVRNQVSCVVSLQSSLCSLLVDNPQDRDDSVPLSVLVNCSSVDVDPVSSVVSSVSSVVSSVVVVVVVLLVLLLVLLVLLLPDDDFDCVLVVVQVVQLVQLQDDLDALSQEFEAAFFPQQCQVSSVLVNLQQAAEDEAEQADPPDSNDPPHGADAPRHGPNCLLQAAEAALLQSLLLLLQLVLLLLVLLLVVLVVCVVVVDDLSRSSNVVSVQCDGGHDPSSRVSNNRSSDPDDDPPCNCSSPPPDDLVNLLVSLQVSQQVSLCSNPPDDPSDGDGSGARYEYEYAACVSQQVGFHYDDPRPPTDGSVRSNSNSCSSPSNHSYHYYYYANFLVVLVPPVPPVPDDDPVVVPPDDPCPQLSHAWHHQPRDKQRDPDPDLDDFQPDFQVRLQDLQSLCSTTRVRLNSSVVSVSDDSLSSLVSLLQQQAFDDDPVCVVVADQPPNRLVLLLCLALPFAWDLVDPNLQSSQSSCSRGRRWTFPDQDSSSSHTDIGNAQRLSSLQSSLLSLLQVLQCPPPPGPGGNLDLVSSLQSLQAVVLVSLLVCVVVRTTDQLPLVLSVVSSLQLSLLSSLQSVVVVVVVPGSVCCSVPDTSQHWGQPLSSLPSWWAPVCSVVLQQFFFQQDGDGGNCVQRVQKTFFASHEHEDDDLQCQALQNLLVCSSSRYWYAYDSPDQAFGTKTKMARDDPTHDGSLRIEIETEAEDEVVDPDDDWHPCCPPRVHHDDDPDPVSQAREYEYEYEYEHEDDDPVPDPDWDKDWHHYDPDPPDNDPDRYGYTYIYTYYDACNTTVSHHPDDSRSSRYDDDPCPVPPDDDPVSVVVCCVPPDDDPVVVVVDDDDPDCPVPPDPPPPDPPPPPPPPPDDPPD

Sequence (1780 aa):
MEAAEESFRQVAENDQVKLDYKRLYEGDTASLEELEACYLPFFKQLALKISGRDDIPKPPATTYSICFYVLCERNDARSKRALIDYVRTEADKLHKQEFESRTAFALEAAWKVKYVGDSDELLKVAMVAMLKRYFEPFQNFCSIIQGSGAGKSRLVDKIAESVFTIPIVLRPVEDKLGFPPGDTAKGEDLVDYFCNQSGTDFRVQRRYVQFLLKTLVFADKWIDDFIKEGRAIENVAAAWREYLGSPRSAQRNAMYAQAIDDSPLEKFENLFHWNISIDELQGQVRDFVDVIAQKIKPTIEGKPIKGEPVIVFYFDEAQYLTQSTVTKQGEEPRRTAYQCLCKAFTYLVYAPVFGLFISAYSGLVEHPPIVRHSWSSRLTTTTAREHDDKLHAPFVELPFDTWNKSYLVSEGEHSGDELCSLRFMARFGRPMFWAVLESNEADENDVMRLAMSKLELHLDPSSDRVLECPFQALVPLLAARVDLSFDSSREEAVLLERHLVTSGMRTAFSIPQHRQYIHGGYPSEPFLAEAAARALLKHFRADTIREGNAITDINKIFAKYKDLVPSAISAWIQKGLIDEKSKEDLVARLFCSLAHDISILAKLLSSGIGTNTLDDRVSFSQMVPVLDFLRALIATEHVEKILKAKPSNMSGTTLEEAFKHSFVHFTQFVKVGDASSITNEGAYFLFTRGAAMQGHGDMADAGLVIPVWIRGDDNPHRLCMSAIFIQMKNWLYEEVTFVNAENEYSFFSPSDVKEYQERPYISITMEFPMGGSREEFPPDEVNVTSYKPNEESQSNDTHPRYEIFIRGCSKQVYNVVGDVSYSDILVPEDIMKEHPRGGAFLDAAMRMKPYWETGSYDWATMSDTERISTPDDDLGPEEGVRKSVPGEEKMEAAEESFRQVAENDQVKLDYKRLYEGDTASLEELEACYLPFFKQLALKISGRDDIPKPPATTYSICFYVLCERNDARSKRALIDYVRTEADKLHKQEFESRTAFALEAAWKVKYVGDSDELLKVAMVAMLKRYFEPFQNFCSIIQGSGAGKSRLVDKIAESVFTIPIVLRPVEDKLGFPPGDTAKGEDLVDYFCNQSGTDFRVQRRYVQFLLKTLVFADKWIDDFIKEGRAIENVAAAWREYLGSPRSAQRNAMYAQAIDDSPLEKFENLFHWNISIDELQGQVRDFVDVIAQKIKPTIEGKPIKGEPVIVFYFDEAQYLTQSTVTKQGEEPRRTAYQCLCKAFTYLVYAPVFGLFISAYSGLVEHPPIVRHSWSSRLTTTTAREHDDKLHAPFVELPFDTWNKSYLVSEGEHSGDELCSLRFMARFGRPMFWAVLESNEADENDVMRLAMSKLELHLDPSSDRVLECPFQALVPLLAARVDLSFDSSREEAVLLERHLVTSGMRTAFSIPQHRQYIHGGYPSEPFLAEAAARALLKHFRADTIREGNAITDINKIFAKYKDLVPSAISAWIQKGLIDEKSKEDLVARLFCSLAHDISILAKLLSSGIGTNTLDDRVSFSQMVPVLDFLRALIATEHVEKILKAKPSNMSGTTLEEAFKHSFVHFTQFVKVGDASSITNEGAYFLFTRGAAMQGHGDMADAGLVIPVWIRGDDNPHRLCMSAIFIQMKNWLYEEVTFVNAENEYSFFSPSDVKEYQERPYISITMEFPMGGSREEFPPDEVNVTSYKPNEESQSNDTHPRYEIFIRGCSKQVYNVVGDVSYSDILVPEDIMKEHPRGGAFLDAAMRMKPYWETGSYDWATMSDTERISTPDDDLGPEEGVRKSVPGEEK

Nearest PDB structures (foldseek):
  7oat-assembly1_B  TM=4.835E-01  e=1.810E+00  Homo sapiens